Protein 2CPD (pdb70)

CATH classification: 3.30.70.330

Solvent-accessible surface area: 7577 Å² total; per-residue (Å²): 134,112,125,75,104,110,63,121,151,140,74,180,84,68,76,47,15,0,55,0,143,57,10,86,135,106,8,64,93,129,64,1,76,102,38,1,44,113,69,98,111,78,4,18,105,146,17,134,48,43,186,71,81,0,68,0,65,4,62,82,131,132,31,0,41,84,0,30,105,48,5,80,65,102,100,32,69,61,6,86,6,81,3,68,73,24,187,77,150,122,184,142,113,117,61,118,122,117,110

Organism: Homo sapiens (NCBI:txid9606)

Secondary structure (DSSP, 8-state):
---------S-SS---EEEEES--TT--HHHHHHHHHTTSTT-EEEEEE-SSEEEEEESSHHHHHHHHHHHSSEEETTEEEEEE------------S--

Foldseek 3Di:
DPPDDDDDDDDPDFFAKKKKFQADPVDDPCNVVVLLCVVDPQFWPDWADDPGMIMTGGDGRVSSVVSQNVCAQPAPPNTGMHIDTDDDDDDPDDDDDDD

Sequence (99 aa):
GSSGSSGDEDTMSSVKILYVRNLMLSTSEEMIEKEFNNIKPGAVERVKKIRDYAFVHFSNREDAVEAMKALNGKVLDGSPIEVTLAKPVDKDSSGPSSGGSSGSSGDEDTMSSVKILYVRNLMLSTSEEMIEKEFNNIKPGAVERVKKIRDYAFVHFSNREDAVEAMKALNGKVLDGSPIEVTLAKPVDKDSSGPSSGGSSGSSGDEDTMSSVKILYVRNLMLSTSEEMIEKEFNNIKPGAVERVKKIRDYAFVHFSNREDAVEAMKALNGKVLDGSPIEVTLAKPVDKDSSGPSSGGSSGSSGDEDTMSSVKILYVRNLMLSTSEEMIEKEFNNIKPGAVERVKKIRDYAFVHFSNREDAVEAMKALNGKVLDGSPIEVTLAKPVDKDSSGPSSGGSSGSSGDEDTMSSVKILYVRNLMLSTSEEMIEKEFNNIKPGAVERVKKIRDYAFVHFSNREDAVEAMKALNGKVLDGSPIEVTLAKPVDKDSSGPSSGGSSGSSGDEDTMSSVKILYVRNLMLSTSEEMIEKEFNNIKPGAVERVKKIRDYAFVHFSNREDAVEAMKALNGKVLDGSPIEVTLAKPVDKDSSGPSSGGSSGSSGDEDTMSSVKILYVRNLMLSTSEEMIEKEFNNIKPGAVERVKKIRDYAFVHFSNREDAVEAMKALNGKVLDGSPIEVTLAKPVDKDSSGPSSGGSSGSSGDEDTMSSVKILYVRNLMLSTSEEMIEKEFNNIKPGAVERVKKIRDYAFVHFSNREDAVEAMKALNGKVLDGSPIEVTLAKPVDKDSSGPSSGGSSGSSGDEDTMSSVKILYVRNLMLSTSEEMIEKEFNNIKPGAVERVKKIRDYAFVHFSNREDAVEAMKALNGKVLDGSPIEVTLAKPVDKDSSGPSSGGSSGSSGDEDTMSSVKILYVRNLMLSTSEEMIEKEFNNIKPGAVERVKKIRDYAFVHFSNREDAVEAMKALNGKVLDGSPIEVTLAKPVDKDSSGPSSGGSSGSSGDEDTMSSVKILYVRNLMLSTSEEMIEKEFNNIKPGAVERVKKIRDYAFVHFSNREDAVEAMKALNGKVLDGSPIEVTLAKPVDKDSSGPSSGGSSGSSGDEDTMSSVKILYVRNLMLSTSEEMIEKEFNNIKPGAVERVKKIRDYAFVHFSNREDAVEAMKALNGKVLDGSPIEVTLAKPVDKDSSGPSSGGSSGSSGDEDTMSSVKILYVRNLMLSTSEEMIEKEFNNIKPGAVERVKKIRDYAFVHFSNREDAVEAMKALNGKVLDGSPIEVTLAKPVDKDSSGPSSGGSSGSSGDEDTMSSVKILYVRNLMLSTSEEMIEKEFNNIKPGAVERVKKIRDYAFVHFSNREDAVEAMKALNGKVLDGSPIEVTLAKPVDKDSSGPSSGGSSGSSGDEDTMSSVKILYVRNLMLSTSEEMIEKEFNNIKPGAVERVKKIRDYAFVHFSNREDAVEAMKALNGKVLDGSPIEVTLAKPVDKDSSGPSSGGSSGSSGDEDTMSSVKILYVRNLMLSTSEEMIEKEFNNIKPGAVERVKKIRDYAFVHFSNREDAVEAMKALNGKVLDGSPIEVTLAKPVDKDSSGPSSGGSSGSSGDEDTMSSVKILYVRNLMLSTSEEMIEKEFNNIKPGAVERVKKIRDYAFVHFSNREDAVEAMKALNGKVLDGSPIEVTLAKPVDKDSSGPSSGGSSGSSGDEDTMSSVKILYVRNLMLSTSEEMIEKEFNNIKPGAVERVKKIRDYAFVHFSNREDAVEAMKALNGKVLDGSPIEVTLAKPVDKDSSGPSSGGSSGSSGDEDTMSSVKILYVRNLMLSTSEEMIEKEFNNIKPGAVERVKKIRDYAFVHFSNREDAVEAMKALNGKVLDGSPIEVTLAKPVDKDSSGPSSGGSSGSSGDEDTMSSVKILYVRNLMLSTSEEMIEKEFNNIKPGAVERVKKIRDYAFVHFSNREDAVEAMKALNGKVLDGSPIEVTLAKPVDKDSSGPSSG

GO terms:
  GO:0140767 enzyme-substrate adaptor activity (F, IDA)
  GO:0005634 nucleus (C, IDA)
  GO:0030895 apolipoprotein B mRNA editing enzyme complex (C, IDA)
  GO:0016554 cytidine to uridine editing (P, IDA)
  GO:0005515 protein binding (F, IPI)
  GO:0005654 nucleoplasm (C, TAS)
  GO:0005654 nucleoplasm (C, IDA)
  GO:0016556 mRNA modification (P, IDA)
  GO:2000623 negative regulation of nuclear-transcribed mRNA catabolic process, nonsense-mediated decay (P, IDA)
  GO:0005737 cytoplasm (C, IDA)
  GO:0003727 single-stranded RNA binding (F, IDA)
  GO:0050821 protein stabilization (P, IDA)

Structure (mmCIF, N/CA/C/O backbone):
data_2CPD
#
_entry.id   2CPD
#
loop_
_atom_site.group_PDB
_atom_site.id
_atom_site.type_symbol
_atom_site.label_atom_id
_atom_site.label_alt_id
_atom_site.label_comp_id
_atom_site.label_asym_id
_atom_site.label_entity_id
_atom_site.label_seq_id
_atom_site.pdbx_PDB_ins_code
_atom_site.Cartn_x
_atom_site.Cartn_y
_atom_site.Cartn_z
_atom_site.occupancy
_atom_site.B_iso_or_equiv
_atom_site.auth_seq_id
_atom_site.auth_comp_id
_atom_site.auth_asym_id
_atom_site.auth_atom_id
_atom_site.pdbx_PDB_model_num
ATOM 1 N N . GLY A 1 1 ? -18.945 4.333 30.089 1.00 0.00 216 GLY A N 1
ATOM 2 C CA . GLY A 1 1 ? -18.203 4.334 28.841 1.00 0.00 216 GLY A CA 1
ATOM 3 C C . GLY A 1 1 ? -18.988 4.951 27.701 1.00 0.00 216 GLY A C 1
ATOM 4 O O . GLY A 1 1 ? -20.176 5.242 27.841 1.00 0.00 216 GLY A O 1
ATOM 8 N N . SER A 1 2 ? -18.322 5.153 26.568 1.00 0.00 217 SER A N 1
ATOM 9 C CA . SER A 1 2 ? -18.964 5.745 25.400 1.00 0.00 217 SER A CA 1
ATOM 10 C C . SER A 1 2 ? -19.862 4.729 24.700 1.00 0.00 217 SER A C 1
ATOM 11 O O . SER A 1 2 ? -19.674 3.520 24.836 1.00 0.00 217 SER A O 1
ATOM 19 N N . SER A 1 3 ? -20.838 5.229 23.950 1.00 0.00 218 SER A N 1
ATOM 20 C CA . SER A 1 3 ? -21.768 4.367 23.231 1.00 0.00 218 SER A CA 1
ATOM 21 C C . SER A 1 3 ? -21.030 3.214 22.558 1.00 0.00 218 SER A C 1
ATOM 22 O O . SER A 1 3 ? -21.406 2.051 22.704 1.00 0.00 218 SER A O 1
ATOM 30 N N . GLY A 1 4 ? -19.976 3.545 21.818 1.00 0.00 219 GLY A N 1
ATOM 31 C CA . GLY A 1 4 ? -19.201 2.527 21.133 1.00 0.00 219 GLY A CA 1
ATOM 32 C C . GLY A 1 4 ? -19.405 2.557 19.631 1.00 0.00 219 GLY A C 1
ATOM 33 O O . GLY A 1 4 ? -18.557 3.058 18.893 1.00 0.00 219 GLY A O 1
ATOM 37 N N . SER A 1 5 ? -20.531 2.017 19.177 1.00 0.00 220 SER A N 1
ATOM 38 C CA . SER A 1 5 ? -20.841 1.978 17.753 1.00 0.00 220 SER A CA 1
ATOM 39 C C . SER A 1 5 ? -22.173 2.666 17.468 1.00 0.00 220 SER A C 1
ATOM 40 O O . SER A 1 5 ? -23.164 2.437 18.162 1.00 0.00 220 SER A O 1
ATOM 48 N N . SER A 1 6 ? -22.188 3.510 16.442 1.00 0.00 221 SER A N 1
ATOM 49 C CA . SER A 1 6 ? -23.396 4.235 16.066 1.00 0.00 221 SER A CA 1
ATOM 50 C C . SER A 1 6 ? -24.243 3.415 15.098 1.00 0.00 221 SER A C 1
ATOM 51 O O . SER A 1 6 ? -25.472 3.471 15.129 1.00 0.00 221 SER A O 1
ATOM 59 N N . GLY A 1 7 ? -23.576 2.652 14.238 1.00 0.00 222 GLY A N 1
ATOM 60 C CA . GLY A 1 7 ? -24.282 1.830 13.272 1.00 0.00 222 GLY A CA 1
ATOM 61 C C . GLY A 1 7 ? -24.550 2.563 11.973 1.00 0.00 222 GLY A C 1
ATOM 62 O O . GLY A 1 7 ? -25.604 3.177 11.804 1.00 0.00 222 GLY A O 1
ATOM 66 N N . ASP A 1 8 ? -23.593 2.502 11.053 1.00 0.00 223 ASP A N 1
ATOM 67 C CA . ASP A 1 8 ? -23.731 3.166 9.762 1.00 0.00 223 ASP A CA 1
ATOM 68 C C . ASP A 1 8 ? -22.551 2.836 8.852 1.00 0.00 223 ASP A C 1
ATOM 69 O O . ASP A 1 8 ? -21.592 2.190 9.275 1.00 0.00 223 ASP A O 1
ATOM 78 N N . GLU A 1 9 ? -22.631 3.282 7.603 1.00 0.00 224 GLU A N 1
ATOM 79 C CA . GLU A 1 9 ? -21.570 3.031 6.634 1.00 0.00 224 GLU A CA 1
ATOM 80 C C . GLU A 1 9 ? -21.156 4.322 5.934 1.00 0.00 224 GLU A C 1
ATOM 81 O O . GLU A 1 9 ? -21.895 4.858 5.109 1.00 0.00 224 GLU A O 1
ATOM 93 N N . ASP A 1 10 ? -19.969 4.816 6.271 1.00 0.00 225 ASP A N 1
ATOM 94 C CA . ASP A 1 10 ? -19.455 6.044 5.675 1.00 0.00 225 ASP A CA 1
ATOM 95 C C . ASP A 1 10 ? -18.954 5.791 4.257 1.00 0.00 225 ASP A C 1
ATOM 96 O O . ASP A 1 10 ? -19.314 6.507 3.322 1.00 0.00 225 ASP A O 1
ATOM 105 N N . THR A 1 11 ? -18.118 4.769 4.103 1.00 0.00 226 THR A N 1
ATOM 106 C CA . THR A 1 11 ? -17.565 4.423 2.800 1.00 0.00 226 THR A CA 1
ATOM 107 C C . THR A 1 11 ? -17.867 2.972 2.442 1.00 0.00 226 THR A C 1
ATOM 108 O O . THR A 1 11 ? -17.242 2.051 2.967 1.00 0.00 226 THR A O 1
ATOM 119 N N . MET A 1 12 ? -18.827 2.777 1.544 1.00 0.00 227 MET A N 1
ATOM 120 C CA . MET A 1 12 ? -19.210 1.437 1.115 1.00 0.00 227 MET A CA 1
ATOM 121 C C . MET A 1 12 ? -18.069 0.761 0.360 1.00 0.00 227 MET A C 1
ATOM 122 O O . MET A 1 12 ? -17.889 -0.453 0.445 1.00 0.00 227 MET A O 1
ATOM 136 N N . SER A 1 13 ? -17.302 1.556 -0.379 1.00 0.00 228 SER A N 1
ATOM 137 C CA . SER A 1 13 ? -16.181 1.034 -1.152 1.00 0.00 228 SER A CA 1
ATOM 138 C C . SER A 1 13 ? -14.852 1.456 -0.535 1.00 0.00 228 SER A C 1
ATOM 139 O O . SER A 1 13 ? -14.261 2.460 -0.932 1.00 0.00 228 SER A O 1
ATOM 147 N N . SER A 1 14 ? -14.387 0.681 0.440 1.00 0.00 229 SER A N 1
ATOM 148 C CA . SER A 1 14 ? -13.129 0.975 1.116 1.00 0.00 229 SER A CA 1
ATOM 149 C C . SER A 1 14 ? -11.972 0.226 0.461 1.00 0.00 229 SER A C 1
ATOM 150 O O . SER A 1 14 ? -11.874 -0.997 0.560 1.00 0.00 229 SER A O 1
ATOM 158 N N . VAL A 1 15 ? -11.097 0.970 -0.208 1.00 0.00 230 VAL A N 1
ATOM 159 C CA . VAL A 1 15 ? -9.945 0.378 -0.879 1.00 0.00 230 VAL A CA 1
ATOM 160 C C . VAL A 1 15 ? -8.642 0.981 -0.368 1.00 0.00 230 VAL A C 1
ATOM 161 O O . VAL A 1 15 ? -8.511 2.200 -0.254 1.00 0.00 230 VAL A O 1
ATOM 174 N N . LYS A 1 16 ? -7.678 0.119 -0.061 1.00 0.00 231 LYS A N 1
ATOM 175 C CA . LYS A 1 16 ? -6.382 0.566 0.437 1.00 0.00 231 LYS A CA 1
ATOM 176 C C . LYS A 1 16 ? -5.245 -0.094 -0.338 1.00 0.00 231 LYS A C 1
ATOM 177 O O . LYS A 1 16 ? -5.086 -1.315 -0.305 1.00 0.00 231 LYS A O 1
ATOM 196 N N . ILE A 1 17 ? -4.458 0.720 -1.032 1.00 0.00 232 ILE A N 1
ATOM 197 C CA . ILE A 1 17 ? -3.335 0.215 -1.811 1.00 0.00 232 ILE A CA 1
ATOM 198 C C . ILE A 1 17 ? -2.192 1.224 -1.847 1.00 0.00 232 ILE A C 1
ATOM 199 O O . ILE A 1 17 ? -2.418 2.434 -1.868 1.00 0.00 232 ILE A O 1
ATOM 215 N N . LEU A 1 18 ? -0.963 0.718 -1.854 1.00 0.00 233 LEU A N 1
ATOM 216 C CA . LEU A 1 18 ? 0.217 1.574 -1.889 1.00 0.00 233 LEU A CA 1
ATOM 217 C C . LEU A 1 18 ? 1.217 1.082 -2.931 1.00 0.00 233 LEU A C 1
ATOM 218 O O . LEU A 1 18 ? 1.853 0.043 -2.752 1.00 0.00 233 LEU A O 1
ATOM 234 N N . TYR A 1 19 ? 1.350 1.835 -4.017 1.00 0.00 234 TYR A N 1
ATOM 235 C CA . TYR A 1 19 ? 2.273 1.475 -5.087 1.00 0.00 234 TYR A CA 1
ATOM 236 C C . TYR A 1 19 ? 3.639 2.117 -4.868 1.00 0.00 234 TYR A C 1
ATOM 237 O O . TYR A 1 19 ? 3.738 3.308 -4.572 1.00 0.00 234 TYR A O 1
ATOM 255 N N . VAL A 1 20 ? 4.692 1.320 -5.018 1.00 0.00 235 VAL A N 1
ATOM 256 C CA . VAL A 1 20 ? 6.053 1.809 -4.838 1.00 0.00 235 VAL A CA 1
ATOM 257 C C . VAL A 1 20 ? 6.831 1.763 -6.149 1.00 0.00 235 VAL A C 1
ATOM 258 O O . VAL A 1 20 ? 6.744 0.792 -6.900 1.00 0.00 235 VAL A O 1
ATOM 271 N N . ARG A 1 21 ? 7.590 2.820 -6.417 1.00 0.00 236 ARG A N 1
ATOM 272 C CA . ARG A 1 21 ? 8.383 2.902 -7.638 1.00 0.00 236 ARG A CA 1
ATOM 273 C C . ARG A 1 21 ? 9.828 3.279 -7.324 1.00 0.00 236 ARG A C 1
ATOM 274 O O . ARG A 1 21 ? 10.112 3.881 -6.290 1.00 0.00 236 ARG A O 1
ATOM 295 N N . ASN A 1 22 ? 10.737 2.919 -8.225 1.00 0.00 237 ASN A N 1
ATOM 296 C CA . ASN A 1 22 ? 12.153 3.219 -8.043 1.00 0.00 237 ASN A CA 1
ATOM 297 C C . ASN A 1 22 ? 12.768 2.313 -6.981 1.00 0.00 237 ASN A C 1
ATOM 298 O O . ASN A 1 22 ? 13.522 2.771 -6.120 1.00 0.00 237 ASN A O 1
ATOM 309 N N . LEU A 1 23 ? 12.443 1.027 -7.047 1.00 0.00 238 LEU A N 1
ATOM 310 C CA . LEU A 1 23 ? 12.965 0.056 -6.091 1.00 0.00 238 LEU A CA 1
ATOM 311 C C . LEU A 1 23 ? 14.227 -0.611 -6.626 1.00 0.00 238 LEU A C 1
ATOM 312 O O . LEU A 1 23 ? 14.262 -1.071 -7.767 1.00 0.00 238 LEU A O 1
ATOM 328 N N . MET A 1 24 ? 15.262 -0.662 -5.794 1.00 0.00 239 MET A N 1
ATOM 329 C CA . MET A 1 24 ? 16.526 -1.276 -6.183 1.00 0.00 239 MET A CA 1
ATOM 330 C C . MET A 1 24 ? 16.364 -2.781 -6.371 1.00 0.00 239 MET A C 1
ATOM 331 O O . MET A 1 24 ? 15.933 -3.488 -5.459 1.00 0.00 239 MET A O 1
ATOM 345 N N . LEU A 1 25 ? 16.710 -3.265 -7.559 1.00 0.00 240 LEU A N 1
ATOM 346 C CA . LEU A 1 25 ? 16.602 -4.687 -7.866 1.00 0.00 240 LEU A CA 1
ATOM 347 C C . LEU A 1 25 ? 17.221 -5.533 -6.757 1.00 0.00 240 LEU A C 1
ATOM 348 O O . LEU A 1 25 ? 16.771 -6.646 -6.487 1.00 0.00 240 LEU A O 1
ATOM 364 N N . SER A 1 26 ? 18.255 -4.995 -6.117 1.00 0.00 241 SER A N 1
ATOM 365 C CA . SER A 1 26 ? 18.936 -5.700 -5.038 1.00 0.00 241 SER A CA 1
ATOM 366 C C . SER A 1 26 ? 18.020 -5.859 -3.829 1.00 0.00 241 SER A C 1
ATOM 367 O O . SER A 1 26 ? 18.063 -6.872 -3.130 1.00 0.00 241 SER A O 1
ATOM 375 N N . THR A 1 27 ? 17.190 -4.848 -3.586 1.00 0.00 242 THR A N 1
ATOM 376 C CA . THR A 1 27 ? 16.264 -4.873 -2.461 1.00 0.00 242 THR A CA 1
ATOM 377 C C . THR A 1 27 ? 15.311 -6.058 -2.560 1.00 0.00 242 THR A C 1
ATOM 378 O O . THR A 1 27 ? 14.858 -6.414 -3.648 1.00 0.00 242 THR A O 1
ATOM 389 N N . SER A 1 28 ? 15.009 -6.665 -1.417 1.00 0.00 243 SER A N 1
ATOM 390 C CA . SER A 1 28 ? 14.110 -7.813 -1.375 1.00 0.00 243 SER A CA 1
ATOM 391 C C . SER A 1 28 ? 12.792 -7.447 -0.701 1.00 0.00 243 SER A C 1
ATOM 392 O O . SER A 1 28 ? 12.682 -6.405 -0.056 1.00 0.00 243 SER A O 1
ATOM 400 N N . GLU A 1 29 ? 11.795 -8.313 -0.855 1.00 0.00 244 GLU A N 1
ATOM 401 C CA . GLU A 1 29 ? 10.483 -8.080 -0.262 1.00 0.00 244 GLU A CA 1
ATOM 402 C C . GLU A 1 29 ? 10.606 -7.782 1.229 1.00 0.00 244 GLU A C 1
ATOM 403 O O . GLU A 1 29 ? 10.079 -6.783 1.718 1.00 0.00 244 GLU A O 1
ATOM 415 N N . GLU A 1 30 ? 11.305 -8.656 1.946 1.00 0.00 245 GLU A N 1
ATOM 416 C CA . GLU A 1 30 ? 11.496 -8.487 3.382 1.00 0.00 245 GLU A CA 1
ATOM 417 C C . GLU A 1 30 ? 11.781 -7.028 3.725 1.00 0.00 245 GLU A C 1
ATOM 418 O O . GLU A 1 30 ? 11.239 -6.488 4.689 1.00 0.00 245 GLU A O 1
ATOM 430 N N . MET A 1 31 ? 12.636 -6.395 2.928 1.00 0.00 246 MET A N 1
ATOM 431 C CA . MET A 1 31 ? 12.993 -4.998 3.147 1.00 0.00 246 MET A CA 1
ATOM 432 C C . MET A 1 31 ? 11.777 -4.093 2.975 1.00 0.00 246 MET A C 1
ATOM 433 O O . MET A 1 31 ? 11.627 -3.099 3.686 1.00 0.00 246 MET A O 1
ATOM 447 N N . ILE A 1 32 ? 10.914 -4.443 2.028 1.00 0.00 247 ILE A N 1
ATOM 448 C CA . ILE A 1 32 ? 9.712 -3.662 1.764 1.00 0.00 247 ILE A CA 1
ATOM 449 C C . ILE A 1 32 ? 8.662 -3.887 2.846 1.00 0.00 247 ILE A C 1
ATOM 450 O O . ILE A 1 32 ? 7.965 -2.958 3.251 1.00 0.00 247 ILE A O 1
ATOM 466 N N . GLU A 1 33 ? 8.556 -5.128 3.312 1.00 0.00 248 GLU A N 1
ATOM 467 C CA . GLU A 1 33 ? 7.591 -5.475 4.349 1.00 0.00 248 GLU A CA 1
ATOM 468 C C . GLU A 1 33 ? 8.006 -4.889 5.695 1.00 0.00 248 GLU A C 1
ATOM 469 O O . GLU A 1 33 ? 7.181 -4.342 6.428 1.00 0.00 248 GLU A O 1
ATOM 481 N N . LYS A 1 34 ? 9.290 -5.008 6.016 1.00 0.00 249 LYS A N 1
ATOM 482 C CA . LYS A 1 34 ? 9.816 -4.491 7.273 1.00 0.00 249 LYS A CA 1
ATOM 483 C C . LYS A 1 34 ? 9.685 -2.972 7.334 1.00 0.00 249 LYS A C 1
ATOM 484 O O . LYS A 1 34 ? 9.218 -2.421 8.330 1.00 0.00 249 LYS A O 1
ATOM 503 N N . GLU A 1 35 ? 10.099 -2.304 6.262 1.00 0.00 250 GLU A N 1
ATOM 504 C CA . GLU A 1 35 ? 10.027 -0.849 6.196 1.00 0.00 250 GLU A CA 1
ATOM 505 C C . GLU A 1 35 ? 8.591 -0.366 6.382 1.00 0.00 250 GLU A C 1
ATOM 506 O O . GLU A 1 35 ? 8.330 0.557 7.153 1.00 0.00 250 GLU A O 1
ATOM 518 N N . PHE A 1 36 ? 7.664 -0.998 5.669 1.00 0.00 251 PHE A N 1
ATOM 519 C CA . PHE A 1 36 ? 6.255 -0.633 5.754 1.00 0.00 251 PHE A CA 1
ATOM 520 C C . PHE A 1 36 ? 5.654 -1.085 7.082 1.00 0.00 251 PHE A C 1
ATOM 521 O O . PHE A 1 36 ? 4.781 -0.422 7.639 1.00 0.00 251 PHE A O 1
ATOM 538 N N . ASN A 1 37 ? 6.130 -2.221 7.583 1.00 0.00 252 ASN A N 1
ATOM 539 C CA . ASN A 1 37 ? 5.640 -2.764 8.844 1.00 0.00 252 ASN A CA 1
ATOM 540 C C . ASN A 1 37 ? 6.073 -1.890 10.017 1.00 0.00 252 ASN A C 1
ATOM 541 O O . ASN A 1 37 ? 5.362 -1.776 11.015 1.00 0.00 252 ASN A O 1
ATOM 552 N N . ASN A 1 38 ? 7.244 -1.274 9.889 1.00 0.00 253 ASN A N 1
ATOM 553 C CA . ASN A 1 38 ? 7.772 -0.410 10.938 1.00 0.00 253 ASN A CA 1
ATOM 554 C C . ASN A 1 38 ? 6.702 0.557 11.436 1.00 0.00 253 ASN A C 1
ATOM 555 O O . ASN A 1 38 ? 6.712 0.964 12.598 1.00 0.00 253 ASN A O 1
ATOM 566 N N . ILE A 1 39 ? 5.782 0.920 10.549 1.00 0.00 254 ILE A N 1
ATOM 567 C CA . ILE A 1 39 ? 4.705 1.838 10.899 1.00 0.00 254 ILE A CA 1
ATOM 568 C C . ILE A 1 39 ? 3.735 1.197 11.886 1.00 0.00 254 ILE A C 1
ATOM 569 O O . ILE A 1 39 ? 3.451 1.755 12.946 1.00 0.00 254 ILE A O 1
ATOM 585 N N . LYS A 1 40 ? 3.231 0.020 11.531 1.00 0.00 255 LYS A N 1
ATOM 586 C CA . LYS A 1 40 ? 2.295 -0.701 12.385 1.00 0.00 255 LYS A CA 1
ATOM 587 C C . LYS A 1 40 ? 2.532 -2.205 12.305 1.00 0.00 255 LYS A C 1
ATOM 588 O O . LYS A 1 40 ? 2.748 -2.767 11.231 1.00 0.00 255 LYS A O 1
ATOM 607 N N . PRO A 1 41 ? 2.491 -2.875 13.467 1.00 0.00 256 PRO A N 1
ATOM 608 C CA . PRO A 1 41 ? 2.697 -4.323 13.553 1.00 0.00 256 PRO A CA 1
ATOM 609 C C . PRO A 1 41 ? 1.542 -5.111 12.945 1.00 0.00 256 PRO A C 1
ATOM 610 O O . PRO A 1 41 ? 0.383 -4.913 13.309 1.00 0.00 256 PRO A O 1
ATOM 621 N N . GLY A 1 42 ? 1.865 -6.006 12.017 1.00 0.00 257 GLY A N 1
ATOM 622 C CA . GLY A 1 42 ? 0.843 -6.810 11.373 1.00 0.00 257 GLY A CA 1
ATOM 623 C C . GLY A 1 42 ? -0.169 -5.969 10.622 1.00 0.00 257 GLY A C 1
ATOM 624 O O . GLY A 1 42 ? -1.365 -6.258 10.643 1.00 0.00 257 GLY A O 1
ATOM 628 N N . ALA A 1 43 ? 0.310 -4.922 9.958 1.00 0.00 258 ALA A N 1
ATOM 629 C CA . ALA A 1 43 ? -0.562 -4.036 9.196 1.00 0.00 258 ALA A CA 1
ATOM 630 C C . ALA A 1 43 ? -0.497 -4.350 7.705 1.00 0.00 258 ALA A C 1
ATOM 631 O O . ALA A 1 43 ? -1.525 -4.422 7.031 1.00 0.00 258 ALA A O 1
ATOM 638 N N . VAL A 1 44 ? 0.717 -4.536 7.196 1.00 0.00 259 VAL A N 1
ATOM 639 C CA . VAL A 1 44 ? 0.915 -4.843 5.785 1.00 0.00 259 VAL A CA 1
ATOM 640 C C . VAL A 1 44 ? 0.254 -6.165 5.412 1.00 0.00 259 VAL A C 1
ATOM 641 O O . VAL A 1 44 ? 0.708 -7.234 5.820 1.00 0.00 259 VAL A O 1
ATOM 654 N N . GLU A 1 45 ? -0.821 -6.084 4.633 1.00 0.00 260 GLU A N 1
ATOM 655 C CA . GLU A 1 45 ? -1.544 -7.276 4.206 1.00 0.00 260 GLU A CA 1
ATOM 656 C C . GLU A 1 45 ? -0.645 -8.191 3.379 1.00 0.00 260 GLU A C 1
ATOM 657 O O . GLU A 1 45 ? -0.446 -9.357 3.722 1.00 0.00 260 GLU A O 1
ATOM 669 N N . ARG A 1 46 ? -0.106 -7.655 2.289 1.00 0.00 261 ARG A N 1
ATOM 670 C CA . ARG A 1 46 ? 0.770 -8.423 1.413 1.00 0.00 261 ARG A CA 1
ATOM 671 C C . ARG A 1 46 ? 1.739 -7.505 0.673 1.00 0.00 261 ARG A C 1
ATOM 672 O O . ARG A 1 46 ? 1.486 -6.310 0.523 1.00 0.00 261 ARG A O 1
ATOM 693 N N . VAL A 1 47 ? 2.849 -8.073 0.214 1.00 0.00 262 VAL A N 1
ATOM 694 C CA . VAL A 1 47 ? 3.856 -7.307 -0.511 1.00 0.00 262 VAL A CA 1
ATOM 695 C C . VAL A 1 47 ? 4.283 -8.028 -1.785 1.00 0.00 262 VAL A C 1
ATOM 696 O O . VAL A 1 47 ? 4.857 -9.116 -1.734 1.00 0.00 262 VAL A O 1
ATOM 709 N N . LYS A 1 48 ? 4.001 -7.413 -2.928 1.00 0.00 263 LYS A N 1
ATOM 710 C CA . LYS A 1 48 ? 4.357 -7.993 -4.218 1.00 0.00 263 LYS A CA 1
ATOM 711 C C . LYS A 1 48 ? 5.472 -7.195 -4.885 1.00 0.00 263 LYS A C 1
ATOM 712 O O . LYS A 1 48 ? 5.250 -6.087 -5.374 1.00 0.00 263 LYS A O 1
ATOM 731 N N . LYS A 1 49 ? 6.672 -7.764 -4.902 1.00 0.00 264 LYS A N 1
ATOM 732 C CA . LYS A 1 49 ? 7.823 -7.107 -5.512 1.00 0.00 264 LYS A CA 1
ATOM 733 C C . LYS A 1 49 ? 7.798 -7.265 -7.029 1.00 0.00 264 LYS A C 1
ATOM 734 O O . LYS A 1 49 ? 7.312 -8.269 -7.550 1.00 0.00 264 LYS A O 1
ATOM 753 N N . ILE A 1 50 ? 8.327 -6.268 -7.731 1.00 0.00 265 ILE A N 1
ATOM 754 C CA . ILE A 1 50 ? 8.368 -6.298 -9.187 1.00 0.00 265 ILE A CA 1
ATOM 755 C C . ILE A 1 50 ? 9.714 -5.808 -9.710 1.00 0.00 265 ILE A C 1
ATOM 756 O O . ILE A 1 50 ? 10.546 -5.316 -8.947 1.00 0.00 265 ILE A O 1
ATOM 772 N N . ARG A 1 51 ? 9.921 -5.944 -11.015 1.00 0.00 266 ARG A N 1
ATOM 773 C CA . ARG A 1 51 ? 11.166 -5.514 -11.640 1.00 0.00 266 ARG A CA 1
ATOM 774 C C . ARG A 1 51 ? 11.751 -4.306 -10.914 1.00 0.00 266 ARG A C 1
ATOM 775 O O . ARG A 1 51 ? 12.771 -4.413 -10.233 1.00 0.00 266 ARG A O 1
ATOM 796 N N . ASP A 1 52 ? 11.098 -3.159 -11.064 1.00 0.00 267 ASP A N 1
ATOM 797 C CA . ASP A 1 52 ? 11.552 -1.931 -10.422 1.00 0.00 267 ASP A CA 1
ATOM 798 C C . ASP A 1 52 ? 10.417 -1.274 -9.642 1.00 0.00 267 ASP A C 1
ATOM 799 O O . ASP A 1 52 ? 10.486 -0.092 -9.305 1.00 0.00 267 ASP A O 1
ATOM 808 N N . TYR A 1 53 ? 9.375 -2.047 -9.360 1.00 0.00 268 TYR A N 1
ATOM 809 C CA . TYR A 1 53 ? 8.223 -1.539 -8.624 1.00 0.00 268 TYR A CA 1
ATOM 810 C C . TYR A 1 53 ? 7.622 -2.625 -7.737 1.00 0.00 268 TYR A C 1
ATOM 811 O O . TYR A 1 53 ? 8.083 -3.766 -7.734 1.00 0.00 268 TYR A O 1
ATOM 829 N N . ALA A 1 54 ? 6.588 -2.260 -6.985 1.00 0.00 269 ALA A N 1
ATOM 830 C CA . ALA A 1 54 ? 5.921 -3.202 -6.095 1.00 0.00 269 ALA A CA 1
ATOM 831 C C . ALA A 1 54 ? 4.632 -2.610 -5.535 1.00 0.00 269 ALA A C 1
ATOM 832 O O . ALA A 1 54 ? 4.406 -1.402 -5.616 1.00 0.00 269 ALA A O 1
ATOM 839 N N . PHE A 1 55 ? 3.790 -3.467 -4.968 1.00 0.00 270 PHE A N 1
ATOM 840 C CA . PHE A 1 55 ? 2.523 -3.028 -4.395 1.00 0.00 270 PHE A CA 1
ATOM 841 C C . PHE A 1 55 ? 2.374 -3.522 -2.959 1.00 0.00 270 PHE A C 1
ATOM 842 O O . PHE A 1 55 ? 2.774 -4.639 -2.631 1.00 0.00 270 PHE A O 1
ATOM 859 N N . VAL A 1 56 ? 1.797 -2.681 -2.107 1.00 0.00 271 VAL A N 1
ATOM 860 C CA . VAL A 1 56 ? 1.594 -3.031 -0.706 1.00 0.00 271 VAL A CA 1
ATOM 861 C C . VAL A 1 56 ? 0.141 -2.829 -0.294 1.00 0.00 271 VAL A C 1
ATOM 862 O O . VAL A 1 56 ? -0.407 -1.735 -0.427 1.00 0.00 271 VAL A O 1
ATOM 875 N N . HIS A 1 57 ? -0.479 -3.892 0.209 1.00 0.00 272 HIS A N 1
ATOM 876 C CA . HIS A 1 57 ? -1.870 -3.831 0.643 1.00 0.00 272 HIS A CA 1
ATOM 877 C C . HIS A 1 57 ? -1.961 -3.680 2.159 1.00 0.00 272 HIS A C 1
ATOM 878 O O . HIS A 1 57 ? -1.028 -4.025 2.884 1.00 0.00 272 HIS A O 1
ATOM 892 N N . PHE A 1 58 ? -3.090 -3.162 2.631 1.00 0.00 273 PHE A N 1
ATOM 893 C CA . PHE A 1 58 ? -3.301 -2.964 4.060 1.00 0.00 273 PHE A CA 1
ATOM 894 C C . PHE A 1 58 ? -4.691 -3.438 4.475 1.00 0.00 273 PHE A C 1
ATOM 895 O O . PHE A 1 58 ? -5.528 -3.757 3.630 1.00 0.00 273 PHE A O 1
ATOM 912 N N . SER A 1 59 ? -4.929 -3.483 5.782 1.00 0.00 274 SER A N 1
ATOM 913 C CA . SER A 1 59 ? -6.215 -3.922 6.310 1.00 0.00 274 SER A CA 1
ATOM 914 C C . SER A 1 59 ? -7.214 -2.770 6.335 1.00 0.00 274 SER A C 1
ATOM 915 O O . SER A 1 59 ? -8.411 -2.967 6.129 1.00 0.00 274 SER A O 1
ATOM 923 N N . ASN A 1 60 ? -6.713 -1.565 6.589 1.00 0.00 275 ASN A N 1
ATOM 924 C CA . ASN A 1 60 ? -7.562 -0.380 6.641 1.00 0.00 275 ASN A CA 1
ATOM 925 C C . ASN A 1 60 ? -6.886 0.803 5.956 1.00 0.00 275 ASN A C 1
ATOM 926 O O . ASN A 1 60 ? -5.666 0.960 6.024 1.00 0.00 275 ASN A O 1
ATOM 937 N N . ARG A 1 61 ? -7.686 1.635 5.297 1.00 0.00 276 ARG A N 1
ATOM 938 C CA . ARG A 1 61 ? -7.166 2.804 4.598 1.00 0.00 276 ARG A CA 1
ATOM 939 C C . ARG A 1 61 ? -6.349 3.682 5.542 1.00 0.00 276 ARG A C 1
ATOM 940 O O . ARG A 1 61 ? -5.283 4.177 5.177 1.00 0.00 276 ARG A O 1
ATOM 961 N N . GLU A 1 62 ? -6.857 3.869 6.756 1.00 0.00 277 GLU A N 1
ATOM 962 C CA . GLU A 1 62 ? -6.174 4.688 7.751 1.00 0.00 277 GLU A CA 1
ATOM 963 C C . GLU A 1 62 ? -4.691 4.335 7.822 1.00 0.00 277 GLU A C 1
ATOM 964 O O . GLU A 1 62 ? -3.828 5.201 7.673 1.00 0.00 277 GLU A O 1
ATOM 976 N N . ASP A 1 63 ? -4.404 3.059 8.051 1.00 0.00 278 ASP A N 1
ATOM 977 C CA . ASP A 1 63 ? -3.026 2.590 8.141 1.00 0.00 278 ASP A CA 1
ATOM 978 C C . ASP A 1 63 ? -2.275 2.854 6.840 1.00 0.00 278 ASP A C 1
ATOM 979 O O . ASP A 1 63 ? -1.188 3.431 6.845 1.00 0.00 278 ASP A O 1
ATOM 988 N N . ALA A 1 64 ? -2.863 2.428 5.727 1.00 0.00 279 ALA A N 1
ATOM 989 C CA . ALA A 1 64 ? -2.250 2.620 4.418 1.00 0.00 279 ALA A CA 1
ATOM 990 C C . ALA A 1 64 ? -1.843 4.075 4.210 1.00 0.00 279 ALA A C 1
ATOM 991 O O . ALA A 1 64 ? -0.761 4.360 3.695 1.00 0.00 279 ALA A O 1
ATOM 998 N N . VAL A 1 65 ? -2.716 4.992 4.614 1.00 0.00 280 VAL A N 1
ATOM 999 C CA . VAL A 1 65 ? -2.446 6.418 4.472 1.00 0.00 280 VAL A CA 1
ATOM 1000 C C . VAL A 1 65 ? -1.210 6.825 5.266 1.00 0.00 280 VAL A C 1
ATOM 1001 O O . VAL A 1 65 ? -0.325 7.505 4.748 1.00 0.00 280 VAL A O 1
ATOM 1014 N N . GLU A 1 66 ? -1.157 6.404 6.525 1.00 0.00 281 GLU A N 1
ATOM 1015 C CA . GLU A 1 66 ? -0.028 6.726 7.391 1.00 0.00 281 GLU A CA 1
ATOM 1016 C C . GLU A 1 66 ? 1.279 6.215 6.792 1.00 0.00 281 GLU A C 1
ATOM 1017 O O . GLU A 1 66 ? 2.225 6.978 6.597 1.00 0.00 281 GLU A O 1
ATOM 1029 N N . ALA A 1 67 ? 1.324 4.918 6.505 1.00 0.00 282 ALA A N 1
ATOM 1030 C CA . ALA A 1 67 ? 2.514 4.304 5.928 1.00 0.00 282 ALA A CA 1
ATOM 1031 C C . ALA A 1 67 ? 2.882 4.961 4.602 1.00 0.00 282 ALA A C 1
ATOM 1032 O O . ALA A 1 67 ? 4.046 4.962 4.201 1.00 0.00 282 ALA A O 1
ATOM 1039 N N . MET A 1 68 ? 1.883 5.519 3.925 1.00 0.00 283 MET A N 1
ATOM 1040 C CA . MET A 1 68 ? 2.103 6.179 2.644 1.00 0.00 283 MET A CA 1
ATOM 1041 C C . MET A 1 68 ? 2.972 7.421 2.815 1.00 0.00 283 MET A C 1
ATOM 1042 O O . MET A 1 68 ? 4.055 7.518 2.236 1.00 0.00 283 MET A O 1
ATOM 1056 N N . LYS A 1 69 ? 2.491 8.369 3.612 1.00 0.00 284 LYS A N 1
ATOM 1057 C CA . LYS A 1 69 ? 3.224 9.605 3.860 1.00 0.00 284 LYS A CA 1
ATOM 1058 C C . LYS A 1 69 ? 4.525 9.326 4.607 1.00 0.00 284 LYS A C 1
ATOM 1059 O O . LYS A 1 69 ? 5.604 9.705 4.154 1.00 0.00 284 LYS A O 1
ATOM 1078 N N . ALA A 1 70 ? 4.413 8.660 5.751 1.00 0.00 285 ALA A N 1
ATOM 1079 C CA . ALA A 1 70 ? 5.580 8.327 6.558 1.00 0.00 285 ALA A CA 1
ATOM 1080 C C . ALA A 1 70 ? 6.777 7.985 5.677 1.00 0.00 285 ALA A C 1
ATOM 1081 O O . ALA A 1 70 ? 7.882 8.485 5.893 1.00 0.00 285 ALA A O 1
ATOM 1088 N N . LEU A 1 71 ? 6.551 7.131 4.686 1.00 0.00 286 LEU A N 1
ATOM 1089 C CA . LEU A 1 71 ? 7.612 6.721 3.772 1.00 0.00 286 LEU A CA 1
ATOM 1090 C C . LEU A 1 71 ? 7.775 7.730 2.640 1.00 0.00 286 LEU A C 1
ATOM 1091 O O . LEU A 1 71 ? 8.892 8.040 2.228 1.00 0.00 286 LEU A O 1
ATOM 1107 N N . ASN A 1 72 ? 6.653 8.240 2.143 1.00 0.00 287 ASN A N 1
ATOM 1108 C CA . ASN A 1 72 ? 6.672 9.216 1.059 1.00 0.00 287 ASN A CA 1
ATOM 1109 C C . ASN A 1 72 ? 7.850 10.173 1.210 1.00 0.00 287 ASN A C 1
ATOM 1110 O O . ASN A 1 72 ? 7.830 11.071 2.050 1.00 0.00 287 ASN A O 1
ATOM 1121 N N . GLY A 1 73 ? 8.876 9.975 0.387 1.00 0.00 288 GLY A N 1
ATOM 1122 C CA . GLY A 1 73 ? 10.048 10.829 0.445 1.00 0.00 288 GLY A CA 1
ATOM 1123 C C . GLY A 1 73 ? 11.184 10.202 1.230 1.00 0.00 288 GLY A C 1
ATOM 1124 O O . GLY A 1 73 ? 11.894 10.890 1.964 1.00 0.00 288 GLY A O 1
ATOM 1128 N N . LYS A 1 74 ? 11.355 8.894 1.078 1.00 0.00 289 LYS A N 1
ATOM 1129 C CA . LYS A 1 74 ? 12.411 8.173 1.779 1.00 0.00 289 LYS A CA 1
ATOM 1130 C C . LYS A 1 74 ? 13.440 7.624 0.796 1.00 0.00 289 LYS A C 1
ATOM 1131 O O . LYS A 1 74 ? 13.155 7.465 -0.392 1.00 0.00 289 LYS A O 1
ATOM 1150 N N . VAL A 1 75 ? 14.636 7.335 1.298 1.00 0.00 290 VAL A N 1
ATOM 1151 C CA . VAL A 1 75 ? 15.706 6.801 0.464 1.00 0.00 290 VAL A CA 1
ATOM 1152 C C . VAL A 1 75 ? 16.185 5.450 0.983 1.00 0.00 290 VAL A C 1
ATOM 1153 O O . VAL A 1 75 ? 17.003 5.379 1.901 1.00 0.00 290 VAL A O 1
ATOM 1166 N N . LEU A 1 76 ? 15.671 4.378 0.390 1.00 0.00 291 LEU A N 1
ATOM 1167 C CA . LEU A 1 76 ? 16.046 3.027 0.791 1.00 0.00 291 LEU A CA 1
ATOM 1168 C C . LEU A 1 76 ? 17.203 2.508 -0.057 1.00 0.00 291 LEU A C 1
ATOM 1169 O O . LEU A 1 76 ? 17.382 2.925 -1.202 1.00 0.00 291 LEU A O 1
ATOM 1185 N N . ASP A 1 77 ? 17.983 1.595 0.510 1.00 0.00 292 ASP A N 1
ATOM 1186 C CA . ASP A 1 77 ? 19.121 1.016 -0.195 1.00 0.00 292 ASP A CA 1
ATOM 1187 C C . ASP A 1 77 ? 19.823 2.068 -1.048 1.00 0.00 292 ASP A C 1
ATOM 1188 O O . ASP A 1 77 ? 20.420 1.750 -2.076 1.00 0.00 292 ASP A O 1
ATOM 1197 N N . GLY A 1 78 ? 19.747 3.322 -0.614 1.00 0.00 293 GLY A N 1
ATOM 1198 C CA . GLY A 1 78 ? 20.379 4.401 -1.351 1.00 0.00 293 GLY A CA 1
ATOM 1199 C C . GLY A 1 78 ? 19.627 4.756 -2.618 1.00 0.00 293 GLY A C 1
ATOM 1200 O O . GLY A 1 78 ? 20.230 4.940 -3.675 1.00 0.00 293 GLY A O 1
ATOM 1204 N N . SER A 1 79 ? 18.305 4.852 -2.513 1.00 0.00 294 SER A N 1
ATOM 1205 C CA . SER A 1 79 ? 17.469 5.182 -3.662 1.00 0.00 294 SER A CA 1
ATOM 1206 C C . SER A 1 79 ? 16.158 5.820 -3.213 1.00 0.00 294 SER A C 1
ATOM 1207 O O . SER A 1 79 ? 15.497 5.354 -2.285 1.00 0.00 294 SER A O 1
ATOM 1215 N N . PRO A 1 80 ? 15.770 6.912 -3.889 1.00 0.00 295 PRO A N 1
ATOM 1216 C CA . PRO A 1 80 ? 14.535 7.637 -3.579 1.00 0.00 295 PRO A CA 1
ATOM 1217 C C . PRO A 1 80 ? 13.287 6.844 -3.953 1.00 0.00 295 PRO A C 1
ATOM 1218 O O . PRO A 1 80 ? 12.912 6.775 -5.124 1.00 0.00 295 PRO A O 1
ATOM 1229 N N . ILE A 1 81 ? 12.649 6.247 -2.952 1.00 0.00 296 ILE A N 1
ATOM 1230 C CA . ILE A 1 81 ? 11.443 5.460 -3.177 1.00 0.00 296 ILE A CA 1
ATOM 1231 C C . ILE A 1 81 ? 10.190 6.306 -2.980 1.00 0.00 296 ILE A C 1
ATOM 1232 O O . ILE A 1 81 ? 10.151 7.183 -2.118 1.00 0.00 296 ILE A O 1
ATOM 1248 N N . GLU A 1 82 ? 9.168 6.036 -3.786 1.00 0.00 297 GLU A N 1
ATOM 1249 C CA . GLU A 1 82 ? 7.912 6.773 -3.699 1.00 0.00 297 GLU A CA 1
ATOM 1250 C C . GLU A 1 82 ? 6.765 5.848 -3.303 1.00 0.00 297 GLU A C 1
ATOM 1251 O O . GLU A 1 82 ? 6.815 4.641 -3.541 1.00 0.00 297 GLU A O 1
ATOM 1263 N N . VAL A 1 83 ? 5.731 6.423 -2.697 1.00 0.00 298 VAL A N 1
ATOM 1264 C CA . VAL A 1 83 ? 4.570 5.652 -2.268 1.00 0.00 298 VAL A CA 1
ATOM 1265 C C . VAL A 1 83 ? 3.278 6.426 -2.503 1.00 0.00 298 VAL A C 1
ATOM 1266 O O . VAL A 1 83 ? 3.082 7.511 -1.954 1.00 0.00 298 VAL A O 1
ATOM 1279 N N . THR A 1 84 ? 2.397 5.862 -3.324 1.00 0.00 299 THR A N 1
ATOM 1280 C CA . THR A 1 84 ? 1.124 6.499 -3.633 1.00 0.00 299 THR A CA 1
ATOM 1281 C C . THR A 1 84 ? -0.013 5.483 -3.637 1.00 0.00 299 THR A C 1
ATOM 1282 O O . THR A 1 84 ? 0.221 4.274 -3.594 1.00 0.00 299 THR A O 1
ATOM 1293 N N . LEU A 1 85 ? -1.244 5.979 -3.691 1.00 0.00 300 LEU A N 1
ATOM 1294 C CA . LEU A 1 85 ? -2.418 5.114 -3.702 1.00 0.00 300 LEU A CA 1
ATOM 1295 C C . LEU A 1 85 ? -2.720 4.624 -5.115 1.00 0.00 300 LEU A C 1
ATOM 1296 O O . LEU A 1 85 ? -3.169 5.391 -5.966 1.00 0.00 300 LEU A O 1
ATOM 1312 N N . ALA A 1 86 ? -2.471 3.341 -5.356 1.00 0.00 301 ALA A N 1
ATOM 1313 C CA . ALA A 1 86 ? -2.720 2.747 -6.664 1.00 0.00 301 ALA A CA 1
ATOM 1314 C C . ALA A 1 86 ? -4.211 2.728 -6.984 1.00 0.00 301 ALA A C 1
ATOM 1315 O O . ALA A 1 86 ? -5.040 2.473 -6.111 1.00 0.00 301 ALA A O 1
ATOM 1322 N N . LYS A 1 87 ? -4.545 3.002 -8.240 1.00 0.00 302 LYS A N 1
ATOM 1323 C CA . LYS A 1 87 ? -5.937 3.016 -8.676 1.00 0.00 302 LYS A CA 1
ATOM 1324 C C . LYS A 1 87 ? -6.241 1.813 -9.563 1.00 0.00 302 LYS A C 1
ATOM 1325 O O . LYS A 1 87 ? -6.091 1.857 -10.784 1.00 0.00 302 LYS A O 1
ATOM 1344 N N . PRO A 1 88 ? -6.681 0.711 -8.937 1.00 0.00 303 PRO A N 1
ATOM 1345 C CA . PRO A 1 88 ? -7.017 -0.524 -9.651 1.00 0.00 303 PRO A CA 1
ATOM 1346 C C . PRO A 1 88 ? -8.280 -0.381 -10.494 1.00 0.00 303 PRO A C 1
ATOM 1347 O O . PRO A 1 88 ? -9.248 0.255 -10.077 1.00 0.00 303 PRO A O 1
ATOM 1358 N N . VAL A 1 89 ? -8.263 -0.976 -11.683 1.00 0.00 304 VAL A N 1
ATOM 1359 C CA . VAL A 1 89 ? -9.408 -0.915 -12.584 1.00 0.00 304 VAL A CA 1
ATOM 1360 C C . VAL A 1 89 ? -10.518 -1.855 -12.127 1.00 0.00 304 VAL A C 1
ATOM 1361 O O . VAL A 1 89 ? -10.257 -2.983 -11.710 1.00 0.00 304 VAL A O 1
ATOM 1374 N N . ASP A 1 90 ? -11.756 -1.381 -12.207 1.00 0.00 305 ASP A N 1
ATOM 1375 C CA . ASP A 1 90 ? -12.908 -2.179 -11.803 1.00 0.00 305 ASP A CA 1
ATOM 1376 C C . ASP A 1 90 ? -14.201 -1.587 -12.355 1.00 0.00 305 ASP A C 1
ATOM 1377 O O . ASP A 1 90 ? -14.241 -0.424 -12.759 1.00 0.00 305 ASP A O 1
ATOM 1386 N N . LYS A 1 91 ? -15.256 -2.394 -12.372 1.00 0.00 306 LYS A N 1
ATOM 1387 C CA . LYS A 1 91 ? -16.551 -1.951 -12.874 1.00 0.00 306 LYS A CA 1
ATOM 1388 C C . LYS A 1 91 ? -17.675 -2.390 -11.941 1.00 0.00 306 LYS A C 1
ATOM 1389 O O . LYS A 1 91 ? -17.742 -3.550 -11.536 1.00 0.00 306 LYS A O 1
ATOM 1408 N N . ASP A 1 92 ? -18.557 -1.455 -11.605 1.00 0.00 307 ASP A N 1
ATOM 1409 C CA . ASP A 1 92 ? -19.681 -1.746 -10.722 1.00 0.00 307 ASP A CA 1
ATOM 1410 C C . ASP A 1 92 ? -20.293 -3.103 -11.051 1.00 0.00 307 ASP A C 1
ATOM 1411 O O . ASP A 1 92 ? -20.834 -3.305 -12.139 1.00 0.00 307 ASP A O 1
ATOM 1420 N N . SER A 1 93 ? -20.204 -4.032 -10.105 1.00 0.00 308 SER A N 1
ATOM 1421 C CA . SER A 1 93 ? -20.745 -5.373 -10.295 1.00 0.00 308 SER A CA 1
ATOM 1422 C C . SER A 1 93 ? -22.251 -5.322 -10.534 1.00 0.00 308 SER A C 1
ATOM 1423 O O . SER A 1 93 ? -22.962 -4.531 -9.915 1.00 0.00 308 SER A O 1
ATOM 1431 N N . SER A 1 94 ? -22.730 -6.172 -11.436 1.00 0.00 309 SER A N 1
ATOM 1432 C CA . SER A 1 94 ? -24.150 -6.223 -11.760 1.00 0.00 309 SER A CA 1
ATOM 1433 C C . SER A 1 94 ? -24.850 -7.322 -10.966 1.00 0.00 309 SER A C 1
ATOM 1434 O O . SER A 1 94 ? -24.406 -8.469 -10.949 1.00 0.00 309 SER A O 1
ATOM 1442 N N . GLY A 1 95 ? -25.948 -6.961 -10.309 1.00 0.00 310 GLY A N 1
ATOM 1443 C CA . GLY A 1 95 ? -26.692 -7.927 -9.522 1.00 0.00 310 GLY A CA 1
ATOM 1444 C C . GLY A 1 95 ? -28.160 -7.568 -9.400 1.00 0.00 310 GLY A C 1
ATOM 1445 O O . GLY A 1 95 ? -28.648 -6.635 -10.039 1.00 0.00 310 GLY A O 1
ATOM 1449 N N . PRO A 1 96 ? -28.890 -8.320 -8.564 1.00 0.00 311 PRO A N 1
ATOM 1450 C CA . PRO A 1 96 ? -30.322 -8.096 -8.342 1.00 0.00 311 PRO A CA 1
ATOM 1451 C C . PRO A 1 96 ? -30.595 -6.807 -7.576 1.00 0.00 311 PRO A C 1
ATOM 1452 O O . PRO A 1 96 ? -30.219 -6.674 -6.411 1.00 0.00 311 PRO A O 1
ATOM 1463 N N . SER A 1 97 ? -31.250 -5.858 -8.237 1.00 0.00 312 SER A N 1
ATOM 1464 C CA . SER A 1 97 ? -31.571 -4.577 -7.619 1.00 0.00 312 SER A CA 1
ATOM 1465 C C . SER A 1 97 ? -32.382 -4.778 -6.342 1.00 0.00 312 SER A C 1
ATOM 1466 O O . SER A 1 97 ? -32.054 -4.227 -5.292 1.00 0.00 312 SER A O 1
ATOM 1474 N N . SER A 1 98 ? -33.445 -5.570 -6.443 1.00 0.00 313 SER A N 1
ATOM 1475 C CA . SER A 1 98 ? -34.307 -5.842 -5.299 1.00 0.00 313 SER A CA 1
ATOM 1476 C C . SER A 1 98 ? -33.913 -7.150 -4.620 1.00 0.00 313 SER A C 1
ATOM 1477 O O . SER A 1 98 ? -34.440 -8.214 -4.945 1.00 0.00 313 SER A O 1
ATOM 1485 N N . GLY A 1 99 ? -32.982 -7.063 -3.675 1.00 0.00 314 GLY A N 1
ATOM 1486 C CA . GLY A 1 99 ? -32.533 -8.247 -2.965 1.00 0.00 314 GLY A CA 1
ATOM 1487 C C . GLY A 1 99 ? -32.325 -7.991 -1.486 1.00 0.00 314 GLY A C 1
ATOM 1488 O O . GLY A 1 99 ? -33.218 -8.237 -0.675 1.00 0.00 314 GLY A O 1
ATOM 1492 N N . GLY A 1 1 ? 7.300 13.295 3.712 1.00 0.00 216 GLY A N 2
ATOM 1493 C CA . GLY A 1 1 ? 6.455 14.421 4.064 1.00 0.00 216 GLY A CA 2
ATOM 1494 C C . GLY A 1 1 ? 5.442 14.746 2.984 1.00 0.00 216 GLY A C 2
ATOM 1495 O O . GLY A 1 1 ? 5.807 15.183 1.892 1.00 0.00 216 GLY A O 2
ATOM 1499 N N . SER A 1 2 ? 4.166 14.530 3.287 1.00 0.00 217 SER A N 2
ATOM 1500 C CA . SER A 1 2 ? 3.097 14.798 2.332 1.00 0.00 217 SER A CA 2
ATOM 1501 C C . SER A 1 2 ? 2.585 16.228 2.475 1.00 0.00 217 SER A C 2
ATOM 1502 O O . SER A 1 2 ? 2.928 16.929 3.428 1.00 0.00 217 SER A O 2
ATOM 1510 N N . SER A 1 3 ? 1.763 16.654 1.522 1.00 0.00 218 SER A N 2
ATOM 1511 C CA . SER A 1 3 ? 1.206 18.001 1.539 1.00 0.00 218 SER A CA 2
ATOM 1512 C C . SER A 1 3 ? -0.140 18.024 2.259 1.00 0.00 218 SER A C 2
ATOM 1513 O O . SER A 1 3 ? -0.328 18.765 3.223 1.00 0.00 218 SER A O 2
ATOM 1521 N N . GLY A 1 4 ? -1.073 17.206 1.783 1.00 0.00 219 GLY A N 2
ATOM 1522 C CA . GLY A 1 4 ? -2.389 17.146 2.392 1.00 0.00 219 GLY A CA 2
ATOM 1523 C C . GLY A 1 4 ? -3.493 16.962 1.369 1.00 0.00 219 GLY A C 2
ATOM 1524 O O . GLY A 1 4 ? -4.377 17.809 1.242 1.00 0.00 219 GLY A O 2
ATOM 1528 N N . SER A 1 5 ? -3.441 15.854 0.637 1.00 0.00 220 SER A N 2
ATOM 1529 C CA . SER A 1 5 ? -4.441 15.564 -0.383 1.00 0.00 220 SER A CA 2
ATOM 1530 C C . SER A 1 5 ? -4.760 14.073 -0.423 1.00 0.00 220 SER A C 2
ATOM 1531 O O . SER A 1 5 ? -3.908 13.254 -0.767 1.00 0.00 220 SER A O 2
ATOM 1539 N N . SER A 1 6 ? -5.994 13.728 -0.069 1.00 0.00 221 SER A N 2
ATOM 1540 C CA . SER A 1 6 ? -6.426 12.335 -0.061 1.00 0.00 221 SER A CA 2
ATOM 1541 C C . SER A 1 6 ? -6.460 11.768 -1.477 1.00 0.00 221 SER A C 2
ATOM 1542 O O . SER A 1 6 ? -6.170 10.593 -1.694 1.00 0.00 221 SER A O 2
ATOM 1550 N N . GLY A 1 7 ? -6.818 12.615 -2.438 1.00 0.00 222 GLY A N 2
ATOM 1551 C CA . GLY A 1 7 ? -6.884 12.181 -3.821 1.00 0.00 222 GLY A CA 2
ATOM 1552 C C . GLY A 1 7 ? -7.986 11.168 -4.059 1.00 0.00 222 GLY A C 2
ATOM 1553 O O . GLY A 1 7 ? -8.345 10.408 -3.160 1.00 0.00 222 GLY A O 2
ATOM 1557 N N . ASP A 1 8 ? -8.527 11.159 -5.272 1.00 0.00 223 ASP A N 2
ATOM 1558 C CA . ASP A 1 8 ? -9.596 10.232 -5.626 1.00 0.00 223 ASP A CA 2
ATOM 1559 C C . ASP A 1 8 ? -10.634 10.149 -4.511 1.00 0.00 223 ASP A C 2
ATOM 1560 O O . ASP A 1 8 ? -11.114 9.066 -4.177 1.00 0.00 223 ASP A O 2
ATOM 1569 N N . GLU A 1 9 ? -10.975 11.300 -3.939 1.00 0.00 224 GLU A N 2
ATOM 1570 C CA . GLU A 1 9 ? -11.954 11.356 -2.860 1.00 0.00 224 GLU A CA 2
ATOM 1571 C C . GLU A 1 9 ? -13.291 10.771 -3.308 1.00 0.00 224 GLU A C 2
ATOM 1572 O O . GLU A 1 9 ? -14.052 11.417 -4.029 1.00 0.00 224 GLU A O 2
ATOM 1584 N N . ASP A 1 10 ? -13.568 9.546 -2.877 1.00 0.00 225 ASP A N 2
ATOM 1585 C CA . ASP A 1 10 ? -14.812 8.873 -3.233 1.00 0.00 225 ASP A CA 2
ATOM 1586 C C . ASP A 1 10 ? -15.260 7.934 -2.117 1.00 0.00 225 ASP A C 2
ATOM 1587 O O . ASP A 1 10 ? -14.468 7.555 -1.254 1.00 0.00 225 ASP A O 2
ATOM 1596 N N . THR A 1 11 ? -16.537 7.563 -2.140 1.00 0.00 226 THR A N 2
ATOM 1597 C CA . THR A 1 11 ? -17.091 6.671 -1.130 1.00 0.00 226 THR A CA 2
ATOM 1598 C C . THR A 1 11 ? -17.707 5.432 -1.769 1.00 0.00 226 THR A C 2
ATOM 1599 O O . THR A 1 11 ? -18.796 5.003 -1.390 1.00 0.00 226 THR A O 2
ATOM 1610 N N . MET A 1 12 ? -17.003 4.861 -2.741 1.00 0.00 227 MET A N 2
ATOM 1611 C CA . MET A 1 12 ? -17.482 3.669 -3.432 1.00 0.00 227 MET A CA 2
ATOM 1612 C C . MET A 1 12 ? -17.199 2.415 -2.611 1.00 0.00 227 MET A C 2
ATOM 1613 O O . MET A 1 12 ? -18.090 1.595 -2.386 1.00 0.00 227 MET A O 2
ATOM 1627 N N . SER A 1 13 ? -15.955 2.271 -2.167 1.00 0.00 228 SER A N 2
ATOM 1628 C CA . SER A 1 13 ? -15.554 1.114 -1.374 1.00 0.00 228 SER A CA 2
ATOM 1629 C C . SER A 1 13 ? -14.216 1.364 -0.686 1.00 0.00 228 SER A C 2
ATOM 1630 O O . SER A 1 13 ? -13.359 2.075 -1.210 1.00 0.00 228 SER A O 2
ATOM 1638 N N . SER A 1 14 ? -14.045 0.774 0.493 1.00 0.00 229 SER A N 2
ATOM 1639 C CA . SER A 1 14 ? -12.813 0.935 1.257 1.00 0.00 229 SER A CA 2
ATOM 1640 C C . SER A 1 14 ? -11.663 0.178 0.599 1.00 0.00 229 SER A C 2
ATOM 1641 O O . SER A 1 14 ? -11.521 -1.032 0.773 1.00 0.00 229 SER A O 2
ATOM 1649 N N . VAL A 1 15 ? -10.844 0.901 -0.159 1.00 0.00 230 VAL A N 2
ATOM 1650 C CA . VAL A 1 15 ? -9.705 0.299 -0.843 1.00 0.00 230 VAL A CA 2
ATOM 1651 C C . VAL A 1 15 ? -8.391 0.897 -0.353 1.00 0.00 230 VAL A C 2
ATOM 1652 O O . VAL A 1 15 ? -8.263 2.114 -0.215 1.00 0.00 230 VAL A O 2
ATOM 1665 N N . LYS A 1 16 ? -7.416 0.034 -0.092 1.00 0.00 231 LYS A N 2
ATOM 1666 C CA . LYS A 1 16 ? -6.109 0.476 0.381 1.00 0.00 231 LYS A CA 2
ATOM 1667 C C . LYS A 1 16 ? -4.990 -0.192 -0.411 1.00 0.00 231 LYS A C 2
ATOM 1668 O O . LYS A 1 16 ? -4.832 -1.413 -0.373 1.00 0.00 231 LYS A O 2
ATOM 1687 N N . ILE A 1 17 ? -4.214 0.616 -1.127 1.00 0.00 232 ILE A N 2
ATOM 1688 C CA . ILE A 1 17 ? -3.108 0.103 -1.926 1.00 0.00 232 ILE A CA 2
ATOM 1689 C C . ILE A 1 17 ? -1.964 1.109 -1.991 1.00 0.00 232 ILE A C 2
ATOM 1690 O O . ILE A 1 17 ? -2.178 2.292 -2.259 1.00 0.00 232 ILE A O 2
ATOM 1706 N N . LEU A 1 18 ? -0.749 0.632 -1.745 1.00 0.00 233 LEU A N 2
ATOM 1707 C CA . LEU A 1 18 ? 0.431 1.489 -1.778 1.00 0.00 233 LEU A CA 2
ATOM 1708 C C . LEU A 1 18 ? 1.399 1.040 -2.868 1.00 0.00 233 LEU A C 2
ATOM 1709 O O . LEU A 1 18 ? 2.015 -0.021 -2.767 1.00 0.00 233 LEU A O 2
ATOM 1725 N N . TYR A 1 19 ? 1.532 1.857 -3.907 1.00 0.00 234 TYR A N 2
ATOM 1726 C CA . TYR A 1 19 ? 2.426 1.545 -5.015 1.00 0.00 234 TYR A CA 2
ATOM 1727 C C . TYR A 1 19 ? 3.814 2.131 -4.778 1.00 0.00 234 TYR A C 2
ATOM 1728 O O . TYR A 1 19 ? 3.968 3.338 -4.593 1.00 0.00 234 TYR A O 2
ATOM 1746 N N . VAL A 1 20 ? 4.823 1.266 -4.784 1.00 0.00 235 VAL A N 2
ATOM 1747 C CA . VAL A 1 20 ? 6.200 1.696 -4.571 1.00 0.00 235 VAL A CA 2
ATOM 1748 C C . VAL A 1 20 ? 6.965 1.761 -5.888 1.00 0.00 235 VAL A C 2
ATOM 1749 O O . VAL A 1 20 ? 6.970 0.804 -6.663 1.00 0.00 235 VAL A O 2
ATOM 1762 N N . ARG A 1 21 ? 7.612 2.895 -6.135 1.00 0.00 236 ARG A N 2
ATOM 1763 C CA . ARG A 1 21 ? 8.381 3.086 -7.359 1.00 0.00 236 ARG A CA 2
ATOM 1764 C C . ARG A 1 21 ? 9.835 3.422 -7.041 1.00 0.00 236 ARG A C 2
ATOM 1765 O O . ARG A 1 21 ? 10.155 3.848 -5.932 1.00 0.00 236 ARG A O 2
ATOM 1786 N N . ASN A 1 22 ? 10.711 3.227 -8.021 1.00 0.00 237 ASN A N 2
ATOM 1787 C CA . ASN A 1 22 ? 12.131 3.508 -7.846 1.00 0.00 237 ASN A CA 2
ATOM 1788 C C . ASN A 1 22 ? 12.749 2.565 -6.819 1.00 0.00 237 ASN A C 2
ATOM 1789 O O . ASN A 1 22 ? 13.382 3.004 -5.857 1.00 0.00 237 ASN A O 2
ATOM 1800 N N . LEU A 1 23 ? 12.563 1.266 -7.029 1.00 0.00 238 LEU A N 2
ATOM 1801 C CA . LEU A 1 23 ? 13.103 0.259 -6.122 1.00 0.00 238 LEU A CA 2
ATOM 1802 C C . LEU A 1 23 ? 14.301 -0.449 -6.746 1.00 0.00 238 LEU A C 2
ATOM 1803 O O . LEU A 1 23 ? 14.243 -0.895 -7.892 1.00 0.00 238 LEU A O 2
ATOM 1819 N N . MET A 1 24 ? 15.385 -0.550 -5.984 1.00 0.00 239 MET A N 2
ATOM 1820 C CA . MET A 1 24 ? 16.596 -1.207 -6.462 1.00 0.00 239 MET A CA 2
ATOM 1821 C C . MET A 1 24 ? 16.357 -2.699 -6.674 1.00 0.00 239 MET A C 2
ATOM 1822 O O . MET A 1 24 ? 15.724 -3.360 -5.850 1.00 0.00 239 MET A O 2
ATOM 1836 N N . LEU A 1 25 ? 16.867 -3.224 -7.783 1.00 0.00 240 LEU A N 2
ATOM 1837 C CA . LEU A 1 25 ? 16.709 -4.638 -8.103 1.00 0.00 240 LEU A CA 2
ATOM 1838 C C . LEU A 1 25 ? 17.249 -5.515 -6.978 1.00 0.00 240 LEU A C 2
ATOM 1839 O O . LEU A 1 25 ? 16.837 -6.664 -6.821 1.00 0.00 240 LEU A O 2
ATOM 1855 N N . SER A 1 26 ? 18.171 -4.963 -6.195 1.00 0.00 241 SER A N 2
ATOM 1856 C CA . SER A 1 26 ? 18.768 -5.696 -5.085 1.00 0.00 241 SER A CA 2
ATOM 1857 C C . SER A 1 26 ? 17.794 -5.797 -3.915 1.00 0.00 241 SER A C 2
ATOM 1858 O O . SER A 1 26 ? 17.866 -6.726 -3.109 1.00 0.00 241 SER A O 2
ATOM 1866 N N . THR A 1 27 ? 16.882 -4.834 -3.826 1.00 0.00 242 THR A N 2
ATOM 1867 C CA . THR A 1 27 ? 15.894 -4.812 -2.755 1.00 0.00 242 THR A CA 2
ATOM 1868 C C . THR A 1 27 ? 14.903 -5.961 -2.899 1.00 0.00 242 THR A C 2
ATOM 1869 O O . THR A 1 27 ? 14.467 -6.283 -4.004 1.00 0.00 242 THR A O 2
ATOM 1880 N N . SER A 1 28 ? 14.549 -6.575 -1.775 1.00 0.00 243 SER A N 2
ATOM 1881 C CA . SER A 1 28 ? 13.610 -7.691 -1.776 1.00 0.00 243 SER A CA 2
ATOM 1882 C C . SER A 1 28 ? 12.332 -7.326 -1.028 1.00 0.00 243 SER A C 2
ATOM 1883 O O . SER A 1 28 ? 12.258 -6.286 -0.375 1.00 0.00 243 SER A O 2
ATOM 1891 N N . GLU A 1 29 ? 11.327 -8.190 -1.130 1.00 0.00 244 GLU A N 2
ATOM 1892 C CA . GLU A 1 29 ? 10.050 -7.959 -0.464 1.00 0.00 244 GLU A CA 2
ATOM 1893 C C . GLU A 1 29 ? 10.258 -7.636 1.013 1.00 0.00 244 GLU A C 2
ATOM 1894 O O . GLU A 1 29 ? 9.784 -6.613 1.507 1.00 0.00 244 GLU A O 2
ATOM 1906 N N . GLU A 1 30 ? 10.969 -8.516 1.711 1.00 0.00 245 GLU A N 2
ATOM 1907 C CA . GLU A 1 30 ? 11.237 -8.325 3.131 1.00 0.00 245 GLU A CA 2
ATOM 1908 C C . GLU A 1 30 ? 11.563 -6.864 3.432 1.00 0.00 245 GLU A C 2
ATOM 1909 O O . GLU A 1 30 ? 11.018 -6.275 4.364 1.00 0.00 245 GLU A O 2
ATOM 1921 N N . MET A 1 31 ? 12.457 -6.288 2.635 1.00 0.00 246 MET A N 2
ATOM 1922 C CA . MET A 1 31 ? 12.855 -4.896 2.815 1.00 0.00 246 MET A CA 2
ATOM 1923 C C . MET A 1 31 ? 11.641 -3.974 2.778 1.00 0.00 246 MET A C 2
ATOM 1924 O O . MET A 1 31 ? 11.584 -2.978 3.500 1.00 0.00 246 MET A O 2
ATOM 1938 N N . ILE A 1 32 ? 10.673 -4.311 1.932 1.00 0.00 247 ILE A N 2
ATOM 1939 C CA . ILE A 1 32 ? 9.460 -3.513 1.802 1.00 0.00 247 ILE A CA 2
ATOM 1940 C C . ILE A 1 32 ? 8.492 -3.794 2.947 1.00 0.00 247 ILE A C 2
ATOM 1941 O O . ILE A 1 32 ? 7.951 -2.871 3.555 1.00 0.00 247 ILE A O 2
ATOM 1957 N N . GLU A 1 33 ? 8.282 -5.074 3.236 1.00 0.00 248 GLU A N 2
ATOM 1958 C CA . GLU A 1 33 ? 7.379 -5.476 4.308 1.00 0.00 248 GLU A CA 2
ATOM 1959 C C . GLU A 1 33 ? 7.846 -4.918 5.650 1.00 0.00 248 GLU A C 2
ATOM 1960 O O . GLU A 1 33 ? 7.035 -4.522 6.487 1.00 0.00 248 GLU A O 2
ATOM 1972 N N . LYS A 1 34 ? 9.160 -4.891 5.847 1.00 0.00 249 LYS A N 2
ATOM 1973 C CA . LYS A 1 34 ? 9.737 -4.381 7.085 1.00 0.00 249 LYS A CA 2
ATOM 1974 C C . LYS A 1 34 ? 9.636 -2.860 7.147 1.00 0.00 249 LYS A C 2
ATOM 1975 O O . LYS A 1 34 ? 9.224 -2.298 8.162 1.00 0.00 249 LYS A O 2
ATOM 1994 N N . GLU A 1 35 ? 10.013 -2.202 6.056 1.00 0.00 250 GLU A N 2
ATOM 1995 C CA . GLU A 1 35 ? 9.963 -0.746 5.988 1.00 0.00 250 GLU A CA 2
ATOM 1996 C C . GLU A 1 35 ? 8.523 -0.246 6.066 1.00 0.00 250 GLU A C 2
ATOM 1997 O O . GLU A 1 35 ? 8.271 0.900 6.438 1.00 0.00 250 GLU A O 2
ATOM 2009 N N . PHE A 1 36 ? 7.582 -1.115 5.712 1.00 0.00 251 PHE A N 2
ATOM 2010 C CA . PHE A 1 36 ? 6.167 -0.763 5.741 1.00 0.00 251 PHE A CA 2
ATOM 2011 C C . PHE A 1 36 ? 5.527 -1.189 7.059 1.00 0.00 251 PHE A C 2
ATOM 2012 O O . PHE A 1 36 ? 4.537 -0.604 7.498 1.00 0.00 251 PHE A O 2
ATOM 2029 N N . ASN A 1 37 ? 6.099 -2.212 7.684 1.00 0.00 252 ASN A N 2
ATOM 2030 C CA . ASN A 1 37 ? 5.585 -2.718 8.952 1.00 0.00 252 ASN A CA 2
ATOM 2031 C C . ASN A 1 37 ? 6.141 -1.915 10.124 1.00 0.00 252 ASN A C 2
ATOM 2032 O O . ASN A 1 37 ? 5.590 -1.939 11.223 1.00 0.00 252 ASN A O 2
ATOM 2043 N N . ASN A 1 38 ? 7.238 -1.205 9.880 1.00 0.00 253 ASN A N 2
ATOM 2044 C CA . ASN A 1 38 ? 7.869 -0.395 10.915 1.00 0.00 253 ASN A CA 2
ATOM 2045 C C . ASN A 1 38 ? 6.904 0.662 11.444 1.00 0.00 253 ASN A C 2
ATOM 2046 O O . ASN A 1 38 ? 7.056 1.151 12.564 1.00 0.00 253 ASN A O 2
ATOM 2057 N N . ILE A 1 39 ? 5.912 1.009 10.631 1.00 0.00 254 ILE A N 2
ATOM 2058 C CA . ILE A 1 39 ? 4.922 2.006 11.017 1.00 0.00 254 ILE A CA 2
ATOM 2059 C C . ILE A 1 39 ? 3.920 1.429 12.012 1.00 0.00 254 ILE A C 2
ATOM 2060 O O . ILE A 1 39 ? 3.739 1.961 13.107 1.00 0.00 254 ILE A O 2
ATOM 2076 N N . LYS A 1 40 ? 3.272 0.336 11.624 1.00 0.00 255 LYS A N 2
ATOM 2077 C CA . LYS A 1 40 ? 2.290 -0.318 12.481 1.00 0.00 255 LYS A CA 2
ATOM 2078 C C . LYS A 1 40 ? 2.421 -1.835 12.400 1.00 0.00 255 LYS A C 2
ATOM 2079 O O . LYS A 1 40 ? 2.543 -2.414 11.320 1.00 0.00 255 LYS A O 2
ATOM 2098 N N . PRO A 1 41 ? 2.393 -2.496 13.567 1.00 0.00 256 PRO A N 2
ATOM 2099 C CA . PRO A 1 41 ? 2.504 -3.955 13.653 1.00 0.00 256 PRO A CA 2
ATOM 2100 C C . PRO A 1 41 ? 1.268 -4.664 13.109 1.00 0.00 256 PRO A C 2
ATOM 2101 O O . PRO A 1 41 ? 0.139 -4.246 13.362 1.00 0.00 256 PRO A O 2
ATOM 2112 N N . GLY A 1 42 ? 1.490 -5.740 12.361 1.00 0.00 257 GLY A N 2
ATOM 2113 C CA . GLY A 1 42 ? 0.384 -6.490 11.793 1.00 0.00 257 GLY A CA 2
ATOM 2114 C C . GLY A 1 42 ? -0.528 -5.626 10.946 1.00 0.00 257 GLY A C 2
ATOM 2115 O O . GLY A 1 42 ? -1.750 -5.759 11.004 1.00 0.00 257 GLY A O 2
ATOM 2119 N N . ALA A 1 43 ? 0.066 -4.737 10.157 1.00 0.00 258 ALA A N 2
ATOM 2120 C CA . ALA A 1 43 ? -0.701 -3.847 9.294 1.00 0.00 258 ALA A CA 2
ATOM 2121 C C . ALA A 1 43 ? -0.621 -4.292 7.838 1.00 0.00 258 ALA A C 2
ATOM 2122 O O . ALA A 1 43 ? -1.643 -4.470 7.175 1.00 0.00 258 ALA A O 2
ATOM 2129 N N . VAL A 1 44 ? 0.600 -4.468 7.344 1.00 0.00 259 VAL A N 2
ATOM 2130 C CA . VAL A 1 44 ? 0.814 -4.892 5.966 1.00 0.00 259 VAL A CA 2
ATOM 2131 C C . VAL A 1 44 ? 0.191 -6.260 5.708 1.00 0.00 259 VAL A C 2
ATOM 2132 O O . VAL A 1 44 ? 0.617 -7.264 6.278 1.00 0.00 259 VAL A O 2
ATOM 2145 N N . GLU A 1 45 ? -0.821 -6.290 4.846 1.00 0.00 260 GLU A N 2
ATOM 2146 C CA . GLU A 1 45 ? -1.503 -7.535 4.514 1.00 0.00 260 GLU A CA 2
ATOM 2147 C C . GLU A 1 45 ? -0.619 -8.426 3.646 1.00 0.00 260 GLU A C 2
ATOM 2148 O O . GLU A 1 45 ? -0.257 -9.534 4.041 1.00 0.00 260 GLU A O 2
ATOM 2160 N N . ARG A 1 46 ? -0.275 -7.932 2.461 1.00 0.00 261 ARG A N 2
ATOM 2161 C CA . ARG A 1 46 ? 0.566 -8.682 1.536 1.00 0.00 261 ARG A CA 2
ATOM 2162 C C . ARG A 1 46 ? 1.415 -7.741 0.687 1.00 0.00 261 ARG A C 2
ATOM 2163 O O . ARG A 1 46 ? 1.025 -6.604 0.422 1.00 0.00 261 ARG A O 2
ATOM 2184 N N . VAL A 1 47 ? 2.580 -8.222 0.263 1.00 0.00 262 VAL A N 2
ATOM 2185 C CA . VAL A 1 47 ? 3.485 -7.425 -0.555 1.00 0.00 262 VAL A CA 2
ATOM 2186 C C . VAL A 1 47 ? 3.912 -8.187 -1.805 1.00 0.00 262 VAL A C 2
ATOM 2187 O O . VAL A 1 47 ? 3.962 -9.417 -1.808 1.00 0.00 262 VAL A O 2
ATOM 2200 N N . LYS A 1 48 ? 4.220 -7.449 -2.865 1.00 0.00 263 LYS A N 2
ATOM 2201 C CA . LYS A 1 48 ? 4.645 -8.054 -4.122 1.00 0.00 263 LYS A CA 2
ATOM 2202 C C . LYS A 1 48 ? 5.752 -7.232 -4.774 1.00 0.00 263 LYS A C 2
ATOM 2203 O O . LYS A 1 48 ? 5.542 -6.080 -5.156 1.00 0.00 263 LYS A O 2
ATOM 2222 N N . LYS A 1 49 ? 6.931 -7.831 -4.900 1.00 0.00 264 LYS A N 2
ATOM 2223 C CA . LYS A 1 49 ? 8.072 -7.156 -5.509 1.00 0.00 264 LYS A CA 2
ATOM 2224 C C . LYS A 1 49 ? 8.039 -7.295 -7.028 1.00 0.00 264 LYS A C 2
ATOM 2225 O O . LYS A 1 49 ? 7.601 -8.317 -7.557 1.00 0.00 264 LYS A O 2
ATOM 2244 N N . ILE A 1 50 ? 8.505 -6.262 -7.722 1.00 0.00 265 ILE A N 2
ATOM 2245 C CA . ILE A 1 50 ? 8.531 -6.272 -9.179 1.00 0.00 265 ILE A CA 2
ATOM 2246 C C . ILE A 1 50 ? 9.875 -5.783 -9.708 1.00 0.00 265 ILE A C 2
ATOM 2247 O O . ILE A 1 50 ? 10.718 -5.307 -8.947 1.00 0.00 265 ILE A O 2
ATOM 2263 N N . ARG A 1 51 ? 10.069 -5.902 -11.018 1.00 0.00 266 ARG A N 2
ATOM 2264 C CA . ARG A 1 51 ? 11.310 -5.471 -11.649 1.00 0.00 266 ARG A CA 2
ATOM 2265 C C . ARG A 1 51 ? 11.914 -4.282 -10.907 1.00 0.00 266 ARG A C 2
ATOM 2266 O O . ARG A 1 51 ? 12.929 -4.415 -10.224 1.00 0.00 266 ARG A O 2
ATOM 2287 N N . ASP A 1 52 ? 11.282 -3.122 -11.047 1.00 0.00 267 ASP A N 2
ATOM 2288 C CA . ASP A 1 52 ? 11.756 -1.909 -10.390 1.00 0.00 267 ASP A CA 2
ATOM 2289 C C . ASP A 1 52 ? 10.640 -1.259 -9.579 1.00 0.00 267 ASP A C 2
ATOM 2290 O O . ASP A 1 52 ? 10.711 -0.077 -9.242 1.00 0.00 267 ASP A O 2
ATOM 2299 N N . TYR A 1 53 ? 9.609 -2.038 -9.269 1.00 0.00 268 TYR A N 2
ATOM 2300 C CA . TYR A 1 53 ? 8.476 -1.537 -8.501 1.00 0.00 268 TYR A CA 2
ATOM 2301 C C . TYR A 1 53 ? 7.869 -2.642 -7.642 1.00 0.00 268 TYR A C 2
ATOM 2302 O O . TYR A 1 53 ? 8.311 -3.790 -7.684 1.00 0.00 268 TYR A O 2
ATOM 2320 N N . ALA A 1 54 ? 6.853 -2.287 -6.863 1.00 0.00 269 ALA A N 2
ATOM 2321 C CA . ALA A 1 54 ? 6.182 -3.247 -5.996 1.00 0.00 269 ALA A CA 2
ATOM 2322 C C . ALA A 1 54 ? 4.838 -2.710 -5.518 1.00 0.00 269 ALA A C 2
ATOM 2323 O O . ALA A 1 54 ? 4.518 -1.539 -5.721 1.00 0.00 269 ALA A O 2
ATOM 2330 N N . PHE A 1 55 ? 4.053 -3.574 -4.882 1.00 0.00 270 PHE A N 2
ATOM 2331 C CA . PHE A 1 55 ? 2.741 -3.186 -4.376 1.00 0.00 270 PHE A CA 2
ATOM 2332 C C . PHE A 1 55 ? 2.545 -3.674 -2.944 1.00 0.00 270 PHE A C 2
ATOM 2333 O O . PHE A 1 55 ? 3.040 -4.735 -2.564 1.00 0.00 270 PHE A O 2
ATOM 2350 N N . VAL A 1 56 ? 1.819 -2.890 -2.152 1.00 0.00 271 VAL A N 2
ATOM 2351 C CA . VAL A 1 56 ? 1.556 -3.241 -0.762 1.00 0.00 271 VAL A CA 2
ATOM 2352 C C . VAL A 1 56 ? 0.084 -3.050 -0.416 1.00 0.00 271 VAL A C 2
ATOM 2353 O O . VAL A 1 56 ? -0.517 -2.030 -0.754 1.00 0.00 271 VAL A O 2
ATOM 2366 N N . HIS A 1 57 ? -0.493 -4.039 0.261 1.00 0.00 272 HIS A N 2
ATOM 2367 C CA . HIS A 1 57 ? -1.896 -3.979 0.654 1.00 0.00 272 HIS A CA 2
ATOM 2368 C C . HIS A 1 57 ? -2.031 -3.868 2.170 1.00 0.00 272 HIS A C 2
ATOM 2369 O O . HIS A 1 57 ? -1.166 -4.327 2.916 1.00 0.00 272 HIS A O 2
ATOM 2383 N N . PHE A 1 58 ? -3.122 -3.256 2.619 1.00 0.00 273 PHE A N 2
ATOM 2384 C CA . PHE A 1 58 ? -3.370 -3.084 4.045 1.00 0.00 273 PHE A CA 2
ATOM 2385 C C . PHE A 1 58 ? -4.769 -3.565 4.417 1.00 0.00 273 PHE A C 2
ATOM 2386 O O . PHE A 1 58 ? -5.511 -4.062 3.570 1.00 0.00 273 PHE A O 2
ATOM 2403 N N . SER A 1 59 ? -5.122 -3.414 5.689 1.00 0.00 274 SER A N 2
ATOM 2404 C CA . SER A 1 59 ? -6.430 -3.837 6.175 1.00 0.00 274 SER A CA 2
ATOM 2405 C C . SER A 1 59 ? -7.411 -2.668 6.182 1.00 0.00 274 SER A C 2
ATOM 2406 O O . SER A 1 59 ? -8.626 -2.863 6.162 1.00 0.00 274 SER A O 2
ATOM 2414 N N . ASN A 1 60 ? -6.874 -1.453 6.210 1.00 0.00 275 ASN A N 2
ATOM 2415 C CA . ASN A 1 60 ? -7.701 -0.252 6.220 1.00 0.00 275 ASN A CA 2
ATOM 2416 C C . ASN A 1 60 ? -6.969 0.918 5.568 1.00 0.00 275 ASN A C 2
ATOM 2417 O O . ASN A 1 60 ? -5.740 0.985 5.591 1.00 0.00 275 ASN A O 2
ATOM 2428 N N . ARG A 1 61 ? -7.733 1.838 4.989 1.00 0.00 276 ARG A N 2
ATOM 2429 C CA . ARG A 1 61 ? -7.158 3.005 4.330 1.00 0.00 276 ARG A CA 2
ATOM 2430 C C . ARG A 1 61 ? -6.391 3.869 5.328 1.00 0.00 276 ARG A C 2
ATOM 2431 O O . ARG A 1 61 ? -5.346 4.431 5.001 1.00 0.00 276 ARG A O 2
ATOM 2452 N N . GLU A 1 62 ? -6.919 3.969 6.544 1.00 0.00 277 GLU A N 2
ATOM 2453 C CA . GLU A 1 62 ? -6.284 4.766 7.587 1.00 0.00 277 GLU A CA 2
ATOM 2454 C C . GLU A 1 62 ? -4.795 4.447 7.686 1.00 0.00 277 GLU A C 2
ATOM 2455 O O . GLU A 1 62 ? -3.948 5.307 7.445 1.00 0.00 277 GLU A O 2
ATOM 2467 N N . ASP A 1 63 ? -4.485 3.205 8.043 1.00 0.00 278 ASP A N 2
ATOM 2468 C CA . ASP A 1 63 ? -3.099 2.771 8.174 1.00 0.00 278 ASP A CA 2
ATOM 2469 C C . ASP A 1 63 ? -2.356 2.920 6.850 1.00 0.00 278 ASP A C 2
ATOM 2470 O O . ASP A 1 63 ? -1.227 3.407 6.812 1.00 0.00 278 ASP A O 2
ATOM 2479 N N . ALA A 1 64 ? -2.997 2.496 5.766 1.00 0.00 279 ALA A N 2
ATOM 2480 C CA . ALA A 1 64 ? -2.398 2.583 4.440 1.00 0.00 279 ALA A CA 2
ATOM 2481 C C . ALA A 1 64 ? -1.878 3.990 4.164 1.00 0.00 279 ALA A C 2
ATOM 2482 O O . ALA A 1 64 ? -0.754 4.166 3.696 1.00 0.00 279 ALA A O 2
ATOM 2489 N N . VAL A 1 65 ? -2.705 4.989 4.456 1.00 0.00 280 VAL A N 2
ATOM 2490 C CA . VAL A 1 65 ? -2.328 6.381 4.240 1.00 0.00 280 VAL A CA 2
ATOM 2491 C C . VAL A 1 65 ? -1.148 6.774 5.121 1.00 0.00 280 VAL A C 2
ATOM 2492 O O . VAL A 1 65 ? -0.225 7.452 4.671 1.00 0.00 280 VAL A O 2
ATOM 2505 N N . GLU A 1 66 ? -1.186 6.344 6.378 1.00 0.00 281 GLU A N 2
ATOM 2506 C CA . GLU A 1 66 ? -0.119 6.653 7.323 1.00 0.00 281 GLU A CA 2
ATOM 2507 C C . GLU A 1 66 ? 1.213 6.083 6.843 1.00 0.00 281 GLU A C 2
ATOM 2508 O O . GLU A 1 66 ? 2.225 6.783 6.815 1.00 0.00 281 GLU A O 2
ATOM 2520 N N . ALA A 1 67 ? 1.204 4.808 6.469 1.00 0.00 282 ALA A N 2
ATOM 2521 C CA . ALA A 1 67 ? 2.410 4.144 5.989 1.00 0.00 282 ALA A CA 2
ATOM 2522 C C . ALA A 1 67 ? 2.919 4.790 4.705 1.00 0.00 282 ALA A C 2
ATOM 2523 O O . ALA A 1 67 ? 4.119 4.792 4.433 1.00 0.00 282 ALA A O 2
ATOM 2530 N N . MET A 1 68 ? 1.998 5.338 3.919 1.00 0.00 283 MET A N 2
ATOM 2531 C CA . MET A 1 68 ? 2.355 5.987 2.663 1.00 0.00 283 MET A CA 2
ATOM 2532 C C . MET A 1 68 ? 3.093 7.297 2.919 1.00 0.00 283 MET A C 2
ATOM 2533 O O . MET A 1 68 ? 4.161 7.541 2.355 1.00 0.00 283 MET A O 2
ATOM 2547 N N . LYS A 1 69 ? 2.518 8.138 3.772 1.00 0.00 284 LYS A N 2
ATOM 2548 C CA . LYS A 1 69 ? 3.122 9.424 4.104 1.00 0.00 284 LYS A CA 2
ATOM 2549 C C . LYS A 1 69 ? 4.383 9.233 4.940 1.00 0.00 284 LYS A C 2
ATOM 2550 O O . LYS A 1 69 ? 5.311 10.038 4.872 1.00 0.00 284 LYS A O 2
ATOM 2569 N N . ALA A 1 70 ? 4.410 8.162 5.726 1.00 0.00 285 ALA A N 2
ATOM 2570 C CA . ALA A 1 70 ? 5.559 7.864 6.572 1.00 0.00 285 ALA A CA 2
ATOM 2571 C C . ALA A 1 70 ? 6.790 7.543 5.733 1.00 0.00 285 ALA A C 2
ATOM 2572 O O . ALA A 1 70 ? 7.887 8.031 6.008 1.00 0.00 285 ALA A O 2
ATOM 2579 N N . LEU A 1 71 ? 6.603 6.718 4.708 1.00 0.00 286 LEU A N 2
ATOM 2580 C CA . LEU A 1 71 ? 7.700 6.331 3.828 1.00 0.00 286 LEU A CA 2
ATOM 2581 C C . LEU A 1 71 ? 7.868 7.336 2.693 1.00 0.00 286 LEU A C 2
ATOM 2582 O O . LEU A 1 71 ? 8.965 7.510 2.162 1.00 0.00 286 LEU A O 2
ATOM 2598 N N . ASN A 1 72 ? 6.775 7.997 2.328 1.00 0.00 287 ASN A N 2
ATOM 2599 C CA . ASN A 1 72 ? 6.802 8.987 1.257 1.00 0.00 287 ASN A CA 2
ATOM 2600 C C . ASN A 1 72 ? 7.955 9.967 1.451 1.00 0.00 287 ASN A C 2
ATOM 2601 O O . ASN A 1 72 ? 7.926 10.806 2.350 1.00 0.00 287 ASN A O 2
ATOM 2612 N N . GLY A 1 73 ? 8.971 9.854 0.600 1.00 0.00 288 GLY A N 2
ATOM 2613 C CA . GLY A 1 73 ? 10.119 10.736 0.695 1.00 0.00 288 GLY A CA 2
ATOM 2614 C C . GLY A 1 73 ? 11.275 10.105 1.446 1.00 0.00 288 GLY A C 2
ATOM 2615 O O . GLY A 1 73 ? 12.020 10.791 2.145 1.00 0.00 288 GLY A O 2
ATOM 2619 N N . LYS A 1 74 ? 11.425 8.792 1.304 1.00 0.00 289 LYS A N 2
ATOM 2620 C CA . LYS A 1 74 ? 12.497 8.067 1.974 1.00 0.00 289 LYS A CA 2
ATOM 2621 C C . LYS A 1 74 ? 13.488 7.502 0.962 1.00 0.00 289 LYS A C 2
ATOM 2622 O O . LYS A 1 74 ? 13.125 7.199 -0.175 1.00 0.00 289 LYS A O 2
ATOM 2641 N N . VAL A 1 75 ? 14.741 7.361 1.382 1.00 0.00 290 VAL A N 2
ATOM 2642 C CA . VAL A 1 75 ? 15.784 6.830 0.513 1.00 0.00 290 VAL A CA 2
ATOM 2643 C C . VAL A 1 75 ? 16.223 5.441 0.965 1.00 0.00 290 VAL A C 2
ATOM 2644 O O . VAL A 1 75 ? 16.960 5.299 1.941 1.00 0.00 290 VAL A O 2
ATOM 2657 N N . LEU A 1 76 ? 15.765 4.420 0.250 1.00 0.00 291 LEU A N 2
ATOM 2658 C CA . LEU A 1 76 ? 16.110 3.041 0.577 1.00 0.00 291 LEU A CA 2
ATOM 2659 C C . LEU A 1 76 ? 17.184 2.510 -0.367 1.00 0.00 291 LEU A C 2
ATOM 2660 O O . LEU A 1 76 ? 17.235 2.884 -1.539 1.00 0.00 291 LEU A O 2
ATOM 2676 N N . ASP A 1 77 ? 18.040 1.637 0.152 1.00 0.00 292 ASP A N 2
ATOM 2677 C CA . ASP A 1 77 ? 19.112 1.051 -0.645 1.00 0.00 292 ASP A CA 2
ATOM 2678 C C . ASP A 1 77 ? 19.815 2.119 -1.479 1.00 0.00 292 ASP A C 2
ATOM 2679 O O . ASP A 1 77 ? 20.402 1.822 -2.518 1.00 0.00 292 ASP A O 2
ATOM 2688 N N . GLY A 1 78 ? 19.748 3.363 -1.015 1.00 0.00 293 GLY A N 2
ATOM 2689 C CA . GLY A 1 78 ? 20.381 4.456 -1.731 1.00 0.00 293 GLY A CA 2
ATOM 2690 C C . GLY A 1 78 ? 19.573 4.908 -2.931 1.00 0.00 293 GLY A C 2
ATOM 2691 O O . GLY A 1 78 ? 20.129 5.184 -3.994 1.00 0.00 293 GLY A O 2
ATOM 2695 N N . SER A 1 79 ? 18.256 4.983 -2.762 1.00 0.00 294 SER A N 2
ATOM 2696 C CA . SER A 1 79 ? 17.369 5.399 -3.842 1.00 0.00 294 SER A CA 2
ATOM 2697 C C . SER A 1 79 ? 16.088 6.013 -3.286 1.00 0.00 294 SER A C 2
ATOM 2698 O O . SER A 1 79 ? 15.474 5.494 -2.355 1.00 0.00 294 SER A O 2
ATOM 2706 N N . PRO A 1 80 ? 15.675 7.147 -3.871 1.00 0.00 295 PRO A N 2
ATOM 2707 C CA . PRO A 1 80 ? 14.463 7.858 -3.453 1.00 0.00 295 PRO A CA 2
ATOM 2708 C C . PRO A 1 80 ? 13.192 7.095 -3.809 1.00 0.00 295 PRO A C 2
ATOM 2709 O O . PRO A 1 80 ? 12.672 7.219 -4.918 1.00 0.00 295 PRO A O 2
ATOM 2720 N N . ILE A 1 81 ? 12.695 6.307 -2.861 1.00 0.00 296 ILE A N 2
ATOM 2721 C CA . ILE A 1 81 ? 11.483 5.526 -3.075 1.00 0.00 296 ILE A CA 2
ATOM 2722 C C . ILE A 1 81 ? 10.240 6.405 -2.985 1.00 0.00 296 ILE A C 2
ATOM 2723 O O . ILE A 1 81 ? 10.200 7.364 -2.215 1.00 0.00 296 ILE A O 2
ATOM 2739 N N . GLU A 1 82 ? 9.226 6.069 -3.776 1.00 0.00 297 GLU A N 2
ATOM 2740 C CA . GLU A 1 82 ? 7.980 6.827 -3.785 1.00 0.00 297 GLU A CA 2
ATOM 2741 C C . GLU A 1 82 ? 6.794 5.929 -3.447 1.00 0.00 297 GLU A C 2
ATOM 2742 O O . GLU A 1 82 ? 6.676 4.817 -3.962 1.00 0.00 297 GLU A O 2
ATOM 2754 N N . VAL A 1 83 ? 5.917 6.419 -2.577 1.00 0.00 298 VAL A N 2
ATOM 2755 C CA . VAL A 1 83 ? 4.739 5.662 -2.170 1.00 0.00 298 VAL A CA 2
ATOM 2756 C C . VAL A 1 83 ? 3.459 6.440 -2.456 1.00 0.00 298 VAL A C 2
ATOM 2757 O O . VAL A 1 83 ? 3.244 7.525 -1.914 1.00 0.00 298 VAL A O 2
ATOM 2770 N N . THR A 1 84 ? 2.611 5.879 -3.312 1.00 0.00 299 THR A N 2
ATOM 2771 C CA . THR A 1 84 ? 1.352 6.520 -3.671 1.00 0.00 299 THR A CA 2
ATOM 2772 C C . THR A 1 84 ? 0.191 5.535 -3.592 1.00 0.00 299 THR A C 2
ATOM 2773 O O . THR A 1 84 ? 0.396 4.323 -3.507 1.00 0.00 299 THR A O 2
ATOM 2784 N N . LEU A 1 85 ? -1.028 6.061 -3.620 1.00 0.00 300 LEU A N 2
ATOM 2785 C CA . LEU A 1 85 ? -2.223 5.228 -3.551 1.00 0.00 300 LEU A CA 2
ATOM 2786 C C . LEU A 1 85 ? -2.591 4.690 -4.930 1.00 0.00 300 LEU A C 2
ATOM 2787 O O . LEU A 1 85 ? -3.148 5.409 -5.760 1.00 0.00 300 LEU A O 2
ATOM 2803 N N . ALA A 1 86 ? -2.278 3.420 -5.168 1.00 0.00 301 ALA A N 2
ATOM 2804 C CA . ALA A 1 86 ? -2.580 2.785 -6.444 1.00 0.00 301 ALA A CA 2
ATOM 2805 C C . ALA A 1 86 ? -4.079 2.553 -6.601 1.00 0.00 301 ALA A C 2
ATOM 2806 O O . ALA A 1 86 ? -4.815 2.490 -5.616 1.00 0.00 301 ALA A O 2
ATOM 2813 N N . LYS A 1 87 ? -4.526 2.428 -7.846 1.00 0.00 302 LYS A N 2
ATOM 2814 C CA . LYS A 1 87 ? -5.938 2.202 -8.134 1.00 0.00 302 LYS A CA 2
ATOM 2815 C C . LYS A 1 87 ? -6.179 0.764 -8.580 1.00 0.00 302 LYS A C 2
ATOM 2816 O O . LYS A 1 87 ? -5.387 0.176 -9.317 1.00 0.00 302 LYS A O 2
ATOM 2835 N N . PRO A 1 88 ? -7.299 0.182 -8.125 1.00 0.00 303 PRO A N 2
ATOM 2836 C CA . PRO A 1 88 ? -7.671 -1.194 -8.467 1.00 0.00 303 PRO A CA 2
ATOM 2837 C C . PRO A 1 88 ? -8.073 -1.339 -9.931 1.00 0.00 303 PRO A C 2
ATOM 2838 O O . PRO A 1 88 ? -8.696 -0.446 -10.505 1.00 0.00 303 PRO A O 2
ATOM 2849 N N . VAL A 1 89 ? -7.714 -2.470 -10.529 1.00 0.00 304 VAL A N 2
ATOM 2850 C CA . VAL A 1 89 ? -8.039 -2.733 -11.926 1.00 0.00 304 VAL A CA 2
ATOM 2851 C C . VAL A 1 89 ? -9.113 -3.808 -12.047 1.00 0.00 304 VAL A C 2
ATOM 2852 O O . VAL A 1 89 ? -8.868 -4.980 -11.763 1.00 0.00 304 VAL A O 2
ATOM 2865 N N . ASP A 1 90 ? -10.304 -3.400 -12.472 1.00 0.00 305 ASP A N 2
ATOM 2866 C CA . ASP A 1 90 ? -11.417 -4.329 -12.633 1.00 0.00 305 ASP A CA 2
ATOM 2867 C C . ASP A 1 90 ? -12.436 -3.788 -13.632 1.00 0.00 305 ASP A C 2
ATOM 2868 O O . ASP A 1 90 ? -12.807 -2.615 -13.584 1.00 0.00 305 ASP A O 2
ATOM 2877 N N . LYS A 1 91 ? -12.883 -4.651 -14.538 1.00 0.00 306 LYS A N 2
ATOM 2878 C CA . LYS A 1 91 ? -13.859 -4.262 -15.550 1.00 0.00 306 LYS A CA 2
ATOM 2879 C C . LYS A 1 91 ? -15.282 -4.438 -15.030 1.00 0.00 306 LYS A C 2
ATOM 2880 O O . LYS A 1 91 ? -15.608 -5.456 -14.420 1.00 0.00 306 LYS A O 2
ATOM 2899 N N . ASP A 1 92 ? -16.124 -3.441 -15.275 1.00 0.00 307 ASP A N 2
ATOM 2900 C CA . ASP A 1 92 ? -17.513 -3.487 -14.834 1.00 0.00 307 ASP A CA 2
ATOM 2901 C C . ASP A 1 92 ? -18.234 -4.691 -15.433 1.00 0.00 307 ASP A C 2
ATOM 2902 O O . ASP A 1 92 ? -18.573 -4.698 -16.616 1.00 0.00 307 ASP A O 2
ATOM 2911 N N . SER A 1 93 ? -18.465 -5.707 -14.608 1.00 0.00 308 SER A N 2
ATOM 2912 C CA . SER A 1 93 ? -19.141 -6.918 -15.057 1.00 0.00 308 SER A CA 2
ATOM 2913 C C . SER A 1 93 ? -20.634 -6.668 -15.248 1.00 0.00 308 SER A C 2
ATOM 2914 O O . SER A 1 93 ? -21.208 -5.771 -14.631 1.00 0.00 308 SER A O 2
ATOM 2922 N N . SER A 1 94 ? -21.257 -7.469 -16.107 1.00 0.00 309 SER A N 2
ATOM 2923 C CA . SER A 1 94 ? -22.682 -7.333 -16.383 1.00 0.00 309 SER A CA 2
ATOM 2924 C C . SER A 1 94 ? -23.496 -8.291 -15.518 1.00 0.00 309 SER A C 2
ATOM 2925 O O . SER A 1 94 ? -24.518 -7.913 -14.947 1.00 0.00 309 SER A O 2
ATOM 2933 N N . GLY A 1 95 ? -23.035 -9.535 -15.428 1.00 0.00 310 GLY A N 2
ATOM 2934 C CA . GLY A 1 95 ? -23.731 -10.528 -14.632 1.00 0.00 310 GLY A CA 2
ATOM 2935 C C . GLY A 1 95 ? -24.074 -11.772 -15.428 1.00 0.00 310 GLY A C 2
ATOM 2936 O O . GLY A 1 95 ? -24.348 -11.712 -16.626 1.00 0.00 310 GLY A O 2
ATOM 2940 N N . PRO A 1 96 ? -24.059 -12.932 -14.755 1.00 0.00 311 PRO A N 2
ATOM 2941 C CA . PRO A 1 96 ? -24.367 -14.218 -15.388 1.00 0.00 311 PRO A CA 2
ATOM 2942 C C . PRO A 1 96 ? -25.840 -14.342 -15.762 1.00 0.00 311 PRO A C 2
ATOM 2943 O O . PRO A 1 96 ? -26.721 -13.984 -14.981 1.00 0.00 311 PRO A O 2
ATOM 2954 N N . SER A 1 97 ? -26.100 -14.850 -16.963 1.00 0.00 312 SER A N 2
ATOM 2955 C CA . SER A 1 97 ? -27.467 -15.018 -17.442 1.00 0.00 312 SER A CA 2
ATOM 2956 C C . SER A 1 97 ? -28.166 -16.156 -16.705 1.00 0.00 312 SER A C 2
ATOM 2957 O O . SER A 1 97 ? -29.201 -15.956 -16.070 1.00 0.00 312 SER A O 2
ATOM 2965 N N . SER A 1 98 ? -27.591 -17.352 -16.795 1.00 0.00 313 SER A N 2
ATOM 2966 C CA . SER A 1 98 ? -28.159 -18.524 -16.141 1.00 0.00 313 SER A CA 2
ATOM 2967 C C . SER A 1 98 ? -29.495 -18.905 -16.772 1.00 0.00 313 SER A C 2
ATOM 2968 O O . SER A 1 98 ? -30.451 -19.240 -16.075 1.00 0.00 313 SER A O 2
ATOM 2976 N N . GLY A 1 99 ? -29.552 -18.850 -18.100 1.00 0.00 314 GLY A N 2
ATOM 2977 C CA . GLY A 1 99 ? -30.774 -19.191 -18.805 1.00 0.00 314 GLY A CA 2
ATOM 2978 C C . GLY A 1 99 ? -30.788 -20.631 -19.278 1.00 0.00 314 GLY A C 2
ATOM 2979 O O . GLY A 1 99 ? -30.165 -20.966 -20.285 1.00 0.00 314 GLY A O 2
ATOM 2983 N N . GLY A 1 1 ? -9.351 16.288 19.249 1.00 0.00 216 GLY A N 3
ATOM 2984 C CA . GLY A 1 1 ? -10.756 16.411 18.904 1.00 0.00 216 GLY A CA 3
ATOM 2985 C C . GLY A 1 1 ? -10.965 16.791 17.452 1.00 0.00 216 GLY A C 3
ATOM 2986 O O . GLY A 1 1 ? -11.703 16.122 16.728 1.00 0.00 216 GLY A O 3
ATOM 2990 N N . SER A 1 2 ? -10.317 17.870 17.025 1.00 0.00 217 SER A N 3
ATOM 2991 C CA . SER A 1 2 ? -10.440 18.342 15.650 1.00 0.00 217 SER A CA 3
ATOM 2992 C C . SER A 1 2 ? -9.487 17.586 14.729 1.00 0.00 217 SER A C 3
ATOM 2993 O O . SER A 1 2 ? -8.291 17.875 14.683 1.00 0.00 217 SER A O 3
ATOM 3001 N N . SER A 1 3 ? -10.026 16.617 13.997 1.00 0.00 218 SER A N 3
ATOM 3002 C CA . SER A 1 3 ? -9.225 15.816 13.079 1.00 0.00 218 SER A CA 3
ATOM 3003 C C . SER A 1 3 ? -9.162 16.469 11.701 1.00 0.00 218 SER A C 3
ATOM 3004 O O . SER A 1 3 ? -8.095 16.567 11.096 1.00 0.00 218 SER A O 3
ATOM 3012 N N . GLY A 1 4 ? -10.315 16.916 11.212 1.00 0.00 219 GLY A N 3
ATOM 3013 C CA . GLY A 1 4 ? -10.371 17.553 9.909 1.00 0.00 219 GLY A CA 3
ATOM 3014 C C . GLY A 1 4 ? -11.316 16.847 8.958 1.00 0.00 219 GLY A C 3
ATOM 3015 O O . GLY A 1 4 ? -11.401 15.619 8.954 1.00 0.00 219 GLY A O 3
ATOM 3019 N N . SER A 1 5 ? -12.030 17.625 8.150 1.00 0.00 220 SER A N 3
ATOM 3020 C CA . SER A 1 5 ? -12.979 17.067 7.193 1.00 0.00 220 SER A CA 3
ATOM 3021 C C . SER A 1 5 ? -12.294 16.762 5.864 1.00 0.00 220 SER A C 3
ATOM 3022 O O . SER A 1 5 ? -11.479 17.546 5.379 1.00 0.00 220 SER A O 3
ATOM 3030 N N . SER A 1 6 ? -12.632 15.617 5.281 1.00 0.00 221 SER A N 3
ATOM 3031 C CA . SER A 1 6 ? -12.048 15.205 4.010 1.00 0.00 221 SER A CA 3
ATOM 3032 C C . SER A 1 6 ? -12.739 15.904 2.843 1.00 0.00 221 SER A C 3
ATOM 3033 O O . SER A 1 6 ? -12.131 16.142 1.800 1.00 0.00 221 SER A O 3
ATOM 3041 N N . GLY A 1 7 ? -14.015 16.230 3.027 1.00 0.00 222 GLY A N 3
ATOM 3042 C CA . GLY A 1 7 ? -14.768 16.898 1.983 1.00 0.00 222 GLY A CA 3
ATOM 3043 C C . GLY A 1 7 ? -15.684 15.951 1.232 1.00 0.00 222 GLY A C 3
ATOM 3044 O O . GLY A 1 7 ? -16.813 15.703 1.654 1.00 0.00 222 GLY A O 3
ATOM 3048 N N . ASP A 1 8 ? -15.197 15.422 0.115 1.00 0.00 223 ASP A N 3
ATOM 3049 C CA . ASP A 1 8 ? -15.979 14.497 -0.697 1.00 0.00 223 ASP A CA 3
ATOM 3050 C C . ASP A 1 8 ? -15.337 13.113 -0.716 1.00 0.00 223 ASP A C 3
ATOM 3051 O O . ASP A 1 8 ? -14.139 12.978 -0.960 1.00 0.00 223 ASP A O 3
ATOM 3060 N N . GLU A 1 9 ? -16.143 12.089 -0.454 1.00 0.00 224 GLU A N 3
ATOM 3061 C CA . GLU A 1 9 ? -15.652 10.716 -0.439 1.00 0.00 224 GLU A CA 3
ATOM 3062 C C . GLU A 1 9 ? -16.689 9.761 -1.024 1.00 0.00 224 GLU A C 3
ATOM 3063 O O . GLU A 1 9 ? -17.811 10.161 -1.336 1.00 0.00 224 GLU A O 3
ATOM 3075 N N . ASP A 1 10 ? -16.304 8.498 -1.172 1.00 0.00 225 ASP A N 3
ATOM 3076 C CA . ASP A 1 10 ? -17.199 7.485 -1.719 1.00 0.00 225 ASP A CA 3
ATOM 3077 C C . ASP A 1 10 ? -17.266 6.267 -0.804 1.00 0.00 225 ASP A C 3
ATOM 3078 O O . ASP A 1 10 ? -16.357 5.436 -0.790 1.00 0.00 225 ASP A O 3
ATOM 3087 N N . THR A 1 11 ? -18.348 6.167 -0.038 1.00 0.00 226 THR A N 3
ATOM 3088 C CA . THR A 1 11 ? -18.533 5.052 0.883 1.00 0.00 226 THR A CA 3
ATOM 3089 C C . THR A 1 11 ? -19.110 3.837 0.166 1.00 0.00 226 THR A C 3
ATOM 3090 O O . THR A 1 11 ? -20.035 3.195 0.660 1.00 0.00 226 THR A O 3
ATOM 3101 N N . MET A 1 12 ? -18.556 3.527 -1.002 1.00 0.00 227 MET A N 3
ATOM 3102 C CA . MET A 1 12 ? -19.016 2.386 -1.786 1.00 0.00 227 MET A CA 3
ATOM 3103 C C . MET A 1 12 ? -18.125 1.171 -1.551 1.00 0.00 227 MET A C 3
ATOM 3104 O O . MET A 1 12 ? -18.615 0.069 -1.302 1.00 0.00 227 MET A O 3
ATOM 3118 N N . SER A 1 13 ? -16.814 1.378 -1.631 1.00 0.00 228 SER A N 3
ATOM 3119 C CA . SER A 1 13 ? -15.856 0.298 -1.431 1.00 0.00 228 SER A CA 3
ATOM 3120 C C . SER A 1 13 ? -14.560 0.827 -0.823 1.00 0.00 228 SER A C 3
ATOM 3121 O O . SER A 1 13 ? -13.956 1.766 -1.342 1.00 0.00 228 SER A O 3
ATOM 3129 N N . SER A 1 14 ? -14.139 0.218 0.281 1.00 0.00 229 SER A N 3
ATOM 3130 C CA . SER A 1 14 ? -12.918 0.629 0.963 1.00 0.00 229 SER A CA 3
ATOM 3131 C C . SER A 1 14 ? -11.702 -0.079 0.373 1.00 0.00 229 SER A C 3
ATOM 3132 O O . SER A 1 14 ? -11.453 -1.250 0.656 1.00 0.00 229 SER A O 3
ATOM 3140 N N . VAL A 1 15 ? -10.947 0.643 -0.450 1.00 0.00 230 VAL A N 3
ATOM 3141 C CA . VAL A 1 15 ? -9.756 0.086 -1.080 1.00 0.00 230 VAL A CA 3
ATOM 3142 C C . VAL A 1 15 ? -8.493 0.772 -0.571 1.00 0.00 230 VAL A C 3
ATOM 3143 O O . VAL A 1 15 ? -8.419 2.000 -0.517 1.00 0.00 230 VAL A O 3
ATOM 3156 N N . LYS A 1 16 ? -7.501 -0.029 -0.199 1.00 0.00 231 LYS A N 3
ATOM 3157 C CA . LYS A 1 16 ? -6.239 0.499 0.305 1.00 0.00 231 LYS A CA 3
ATOM 3158 C C . LYS A 1 16 ? -5.054 -0.207 -0.348 1.00 0.00 231 LYS A C 3
ATOM 3159 O O . LYS A 1 16 ? -4.873 -1.414 -0.185 1.00 0.00 231 LYS A O 3
ATOM 3178 N N . ILE A 1 17 ? -4.251 0.553 -1.085 1.00 0.00 232 ILE A N 3
ATOM 3179 C CA . ILE A 1 17 ? -3.084 0.000 -1.759 1.00 0.00 232 ILE A CA 3
ATOM 3180 C C . ILE A 1 17 ? -1.959 1.027 -1.841 1.00 0.00 232 ILE A C 3
ATOM 3181 O O . ILE A 1 17 ? -2.197 2.206 -2.104 1.00 0.00 232 ILE A O 3
ATOM 3197 N N . LEU A 1 18 ? -0.732 0.571 -1.616 1.00 0.00 233 LEU A N 3
ATOM 3198 C CA . LEU A 1 18 ? 0.432 1.449 -1.666 1.00 0.00 233 LEU A CA 3
ATOM 3199 C C . LEU A 1 18 ? 1.432 0.968 -2.712 1.00 0.00 233 LEU A C 3
ATOM 3200 O O . LEU A 1 18 ? 2.111 -0.041 -2.520 1.00 0.00 233 LEU A O 3
ATOM 3216 N N . TYR A 1 19 ? 1.519 1.698 -3.819 1.00 0.00 234 TYR A N 3
ATOM 3217 C CA . TYR A 1 19 ? 2.437 1.346 -4.896 1.00 0.00 234 TYR A CA 3
ATOM 3218 C C . TYR A 1 19 ? 3.783 2.039 -4.713 1.00 0.00 234 TYR A C 3
ATOM 3219 O O . TYR A 1 19 ? 3.861 3.267 -4.662 1.00 0.00 234 TYR A O 3
ATOM 3237 N N . VAL A 1 20 ? 4.843 1.243 -4.617 1.00 0.00 235 VAL A N 3
ATOM 3238 C CA . VAL A 1 20 ? 6.188 1.778 -4.441 1.00 0.00 235 VAL A CA 3
ATOM 3239 C C . VAL A 1 20 ? 6.906 1.909 -5.780 1.00 0.00 235 VAL A C 3
ATOM 3240 O O . VAL A 1 20 ? 6.910 0.980 -6.587 1.00 0.00 235 VAL A O 3
ATOM 3253 N N . ARG A 1 21 ? 7.514 3.068 -6.008 1.00 0.00 236 ARG A N 3
ATOM 3254 C CA . ARG A 1 21 ? 8.235 3.322 -7.249 1.00 0.00 23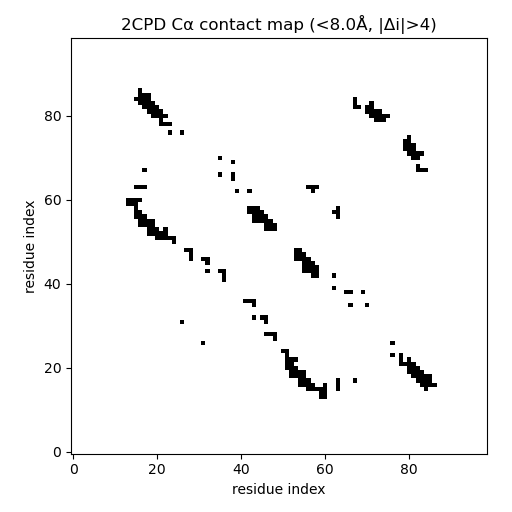6 ARG A CA 3
ATOM 3255 C C . ARG A 1 21 ? 9.705 3.621 -6.972 1.00 0.00 236 ARG A C 3
ATOM 3256 O O . ARG A 1 21 ? 10.065 4.059 -5.880 1.00 0.00 236 ARG A O 3
ATOM 3277 N N . ASN A 1 22 ? 10.551 3.381 -7.969 1.00 0.00 237 ASN A N 3
ATOM 3278 C CA . ASN A 1 22 ? 11.982 3.624 -7.833 1.00 0.00 237 ASN A CA 3
ATOM 3279 C C . ASN A 1 22 ? 12.619 2.606 -6.892 1.00 0.00 237 ASN A C 3
ATOM 3280 O O . ASN A 1 22 ? 13.307 2.971 -5.938 1.00 0.00 237 ASN A O 3
ATOM 3291 N N . LEU A 1 23 ? 12.386 1.327 -7.167 1.00 0.00 238 LEU A N 3
ATOM 3292 C CA . LEU A 1 23 ? 12.937 0.255 -6.346 1.00 0.00 238 LEU A CA 3
ATOM 3293 C C . LEU A 1 23 ? 14.083 -0.448 -7.066 1.00 0.00 238 LEU A C 3
ATOM 3294 O O . LEU A 1 23 ? 13.932 -0.901 -8.201 1.00 0.00 238 LEU A O 3
ATOM 3310 N N . MET A 1 24 ? 15.229 -0.537 -6.399 1.00 0.00 239 MET A N 3
ATOM 3311 C CA . MET A 1 24 ? 16.400 -1.189 -6.975 1.00 0.00 239 MET A CA 3
ATOM 3312 C C . MET A 1 24 ? 16.204 -2.700 -7.040 1.00 0.00 239 MET A C 3
ATOM 3313 O O . MET A 1 24 ? 15.658 -3.306 -6.117 1.00 0.00 239 MET A O 3
ATOM 3327 N N . LEU A 1 25 ? 16.652 -3.303 -8.135 1.00 0.00 240 LEU A N 3
ATOM 3328 C CA . LEU A 1 25 ? 16.526 -4.745 -8.321 1.00 0.00 240 LEU A CA 3
ATOM 3329 C C . LEU A 1 25 ? 17.170 -5.501 -7.164 1.00 0.00 240 LEU A C 3
ATOM 3330 O O . LEU A 1 25 ? 16.886 -6.679 -6.944 1.00 0.00 240 LEU A O 3
ATOM 3346 N N . SER A 1 26 ? 18.038 -4.816 -6.426 1.00 0.00 241 SER A N 3
ATOM 3347 C CA . SER A 1 26 ? 18.724 -5.424 -5.292 1.00 0.00 241 SER A CA 3
ATOM 3348 C C . SER A 1 26 ? 17.788 -5.550 -4.094 1.00 0.00 241 SER A C 3
ATOM 3349 O O . SER A 1 26 ? 17.940 -6.445 -3.262 1.00 0.00 241 SER A O 3
ATOM 3357 N N . THR A 1 27 ? 16.816 -4.645 -4.013 1.00 0.00 242 THR A N 3
ATOM 3358 C CA . THR A 1 27 ? 15.855 -4.653 -2.917 1.00 0.00 242 THR A CA 3
ATOM 3359 C C . THR A 1 27 ? 14.999 -5.913 -2.946 1.00 0.00 242 THR A C 3
ATOM 3360 O O . THR A 1 27 ? 14.688 -6.441 -4.014 1.00 0.00 242 THR A O 3
ATOM 3371 N N . SER A 1 28 ? 14.618 -6.392 -1.766 1.00 0.00 243 SER A N 3
ATOM 3372 C CA . SER A 1 28 ? 13.800 -7.594 -1.656 1.00 0.00 243 SER A CA 3
ATOM 3373 C C . SER A 1 28 ? 12.486 -7.292 -0.940 1.00 0.00 243 SER A C 3
ATOM 3374 O O . SER A 1 28 ? 12.335 -6.243 -0.314 1.00 0.00 243 SER A O 3
ATOM 3382 N N . GLU A 1 29 ? 11.540 -8.221 -1.037 1.00 0.00 244 GLU A N 3
ATOM 3383 C CA . GLU A 1 29 ? 10.239 -8.054 -0.400 1.00 0.00 244 GLU A CA 3
ATOM 3384 C C . GLU A 1 29 ? 10.378 -8.013 1.119 1.00 0.00 244 GLU A C 3
ATOM 3385 O O . GLU A 1 29 ? 9.465 -7.586 1.824 1.00 0.00 244 GLU A O 3
ATOM 3397 N N . GLU A 1 30 ? 11.528 -8.460 1.614 1.00 0.00 245 GLU A N 3
ATOM 3398 C CA . GLU A 1 30 ? 11.787 -8.475 3.049 1.00 0.00 245 GLU A CA 3
ATOM 3399 C C . GLU A 1 30 ? 11.946 -7.057 3.588 1.00 0.00 245 GLU A C 3
ATOM 3400 O O . GLU A 1 30 ? 11.149 -6.599 4.406 1.00 0.00 245 GLU A O 3
ATOM 3412 N N . MET A 1 31 ? 12.983 -6.367 3.124 1.00 0.00 246 MET A N 3
ATOM 3413 C CA . MET A 1 31 ? 13.248 -5.000 3.559 1.00 0.00 246 MET A CA 3
ATOM 3414 C C . MET A 1 31 ? 12.026 -4.114 3.340 1.00 0.00 246 MET A C 3
ATOM 3415 O O . MET A 1 31 ? 11.796 -3.162 4.086 1.00 0.00 246 MET A O 3
ATOM 3429 N N . ILE A 1 32 ? 11.246 -4.433 2.313 1.00 0.00 247 ILE A N 3
ATOM 3430 C CA . ILE A 1 32 ? 10.047 -3.666 1.997 1.00 0.00 247 ILE A CA 3
ATOM 3431 C C . ILE A 1 32 ? 8.966 -3.876 3.051 1.00 0.00 247 ILE A C 3
ATOM 3432 O O . ILE A 1 32 ? 8.335 -2.922 3.506 1.00 0.00 247 ILE A O 3
ATOM 3448 N N . GLU A 1 33 ? 8.759 -5.132 3.436 1.00 0.00 248 GLU A N 3
ATOM 3449 C CA . GLU A 1 33 ? 7.754 -5.467 4.439 1.00 0.00 248 GLU A CA 3
ATOM 3450 C C . GLU A 1 33 ? 8.125 -4.880 5.798 1.00 0.00 248 GLU A C 3
ATOM 3451 O O . GLU A 1 33 ? 7.331 -4.174 6.420 1.00 0.00 248 GLU A O 3
ATOM 3463 N N . LYS A 1 34 ? 9.337 -5.178 6.254 1.00 0.00 249 LYS A N 3
ATOM 3464 C CA . LYS A 1 34 ? 9.815 -4.681 7.538 1.00 0.00 249 LYS A CA 3
ATOM 3465 C C . LYS A 1 34 ? 9.676 -3.164 7.621 1.00 0.00 249 LYS A C 3
ATOM 3466 O O . LYS A 1 34 ? 9.146 -2.633 8.596 1.00 0.00 249 LYS A O 3
ATOM 3485 N N . GLU A 1 35 ? 10.156 -2.474 6.591 1.00 0.00 250 GLU A N 3
ATOM 3486 C CA . GLU A 1 35 ? 10.083 -1.018 6.548 1.00 0.00 250 GLU A CA 3
ATOM 3487 C C . GLU A 1 35 ? 8.654 -0.537 6.782 1.00 0.00 250 GLU A C 3
ATOM 3488 O O . GLU A 1 35 ? 8.401 0.291 7.658 1.00 0.00 250 GLU A O 3
ATOM 3500 N N . PHE A 1 36 ? 7.723 -1.062 5.993 1.00 0.00 251 PHE A N 3
ATOM 3501 C CA . PHE A 1 36 ? 6.319 -0.685 6.112 1.00 0.00 251 PHE A CA 3
ATOM 3502 C C . PHE A 1 36 ? 5.772 -1.053 7.488 1.00 0.00 251 PHE A C 3
ATOM 3503 O O . PHE A 1 36 ? 5.297 -0.194 8.229 1.00 0.00 251 PHE A O 3
ATOM 3520 N N . ASN A 1 37 ? 5.844 -2.338 7.823 1.00 0.00 252 ASN A N 3
ATOM 3521 C CA . ASN A 1 37 ? 5.356 -2.820 9.109 1.00 0.00 252 ASN A CA 3
ATOM 3522 C C . ASN A 1 37 ? 5.855 -1.936 10.248 1.00 0.00 252 ASN A C 3
ATOM 3523 O O . ASN A 1 37 ? 5.079 -1.508 11.101 1.00 0.00 252 ASN A O 3
ATOM 3534 N N . ASN A 1 38 ? 7.157 -1.667 10.253 1.00 0.00 253 ASN A N 3
ATOM 3535 C CA . ASN A 1 38 ? 7.761 -0.833 11.286 1.00 0.00 253 ASN A CA 3
ATOM 3536 C C . ASN A 1 38 ? 6.822 0.300 11.689 1.00 0.00 253 ASN A C 3
ATOM 3537 O O . ASN A 1 38 ? 6.614 0.555 12.876 1.00 0.00 253 ASN A O 3
ATOM 3548 N N . ILE A 1 39 ? 6.256 0.974 10.694 1.00 0.00 254 ILE A N 3
ATOM 3549 C CA . ILE A 1 39 ? 5.338 2.078 10.945 1.00 0.00 254 ILE A CA 3
ATOM 3550 C C . ILE A 1 39 ? 4.235 1.666 11.913 1.00 0.00 254 ILE A C 3
ATOM 3551 O O . ILE A 1 39 ? 4.050 2.286 12.961 1.00 0.00 254 ILE A O 3
ATOM 3567 N N . LYS A 1 40 ? 3.505 0.615 11.557 1.00 0.00 255 LYS A N 3
ATOM 3568 C CA . LYS A 1 40 ? 2.421 0.116 12.395 1.00 0.00 255 LYS A CA 3
ATOM 3569 C C . LYS A 1 40 ? 2.339 -1.406 12.331 1.00 0.00 255 LYS A C 3
ATOM 3570 O O . LYS A 1 40 ? 2.449 -2.013 11.265 1.00 0.00 255 LYS A O 3
ATOM 3589 N N . PRO A 1 41 ? 2.140 -2.038 13.497 1.00 0.00 256 PRO A N 3
ATOM 3590 C CA . PRO A 1 41 ? 2.038 -3.497 13.598 1.00 0.00 256 PRO A CA 3
ATOM 3591 C C . PRO A 1 41 ? 0.752 -4.032 12.976 1.00 0.00 256 PRO A C 3
ATOM 3592 O O . PRO A 1 41 ? -0.324 -3.469 13.171 1.00 0.00 256 PRO A O 3
ATOM 3603 N N . GLY A 1 42 ? 0.872 -5.124 12.227 1.00 0.00 257 GLY A N 3
ATOM 3604 C CA . GLY A 1 42 ? -0.288 -5.717 11.588 1.00 0.00 257 GLY A CA 3
ATOM 3605 C C . GLY A 1 42 ? -0.971 -4.764 10.627 1.00 0.00 257 GLY A C 3
ATOM 3606 O O . GLY A 1 42 ? -2.197 -4.757 10.516 1.00 0.00 257 GLY A O 3
ATOM 3610 N N . ALA A 1 43 ? -0.177 -3.956 9.933 1.00 0.00 258 ALA A N 3
ATOM 3611 C CA . ALA A 1 43 ? -0.712 -2.995 8.976 1.00 0.00 258 ALA A CA 3
ATOM 3612 C C . ALA A 1 43 ? -0.607 -3.523 7.550 1.00 0.00 258 ALA A C 3
ATOM 3613 O O . ALA A 1 43 ? -1.512 -3.330 6.737 1.00 0.00 258 ALA A O 3
ATOM 3620 N N . VAL A 1 44 ? 0.503 -4.190 7.251 1.00 0.00 259 VAL A N 3
ATOM 3621 C CA . VAL A 1 44 ? 0.726 -4.747 5.922 1.00 0.00 259 VAL A CA 3
ATOM 3622 C C . VAL A 1 44 ? 0.212 -6.179 5.832 1.00 0.00 259 VAL A C 3
ATOM 3623 O O . VAL A 1 44 ? 0.480 -7.000 6.709 1.00 0.00 259 VAL A O 3
ATOM 3636 N N . GLU A 1 45 ? -0.526 -6.472 4.767 1.00 0.00 260 GLU A N 3
ATOM 3637 C CA . GLU A 1 45 ? -1.078 -7.807 4.564 1.00 0.00 260 GLU A CA 3
ATOM 3638 C C . GLU A 1 45 ? -0.156 -8.649 3.686 1.00 0.00 260 GLU A C 3
ATOM 3639 O O . GLU A 1 45 ? 0.215 -9.765 4.050 1.00 0.00 260 GLU A O 3
ATOM 3651 N N . ARG A 1 46 ? 0.209 -8.105 2.530 1.00 0.00 261 ARG A N 3
ATOM 3652 C CA . ARG A 1 46 ? 1.086 -8.806 1.599 1.00 0.00 261 ARG A CA 3
ATOM 3653 C C . ARG A 1 46 ? 1.901 -7.818 0.771 1.00 0.00 261 ARG A C 3
ATOM 3654 O O . ARG A 1 46 ? 1.559 -6.639 0.677 1.00 0.00 261 ARG A O 3
ATOM 3675 N N . VAL A 1 47 ? 2.983 -8.306 0.171 1.00 0.00 262 VAL A N 3
ATOM 3676 C CA . VAL A 1 47 ? 3.847 -7.467 -0.650 1.00 0.00 262 VAL A CA 3
ATOM 3677 C C . VAL A 1 47 ? 4.148 -8.131 -1.988 1.00 0.00 262 VAL A C 3
ATOM 3678 O O . VAL A 1 47 ? 4.388 -9.337 -2.055 1.00 0.00 262 VAL A O 3
ATOM 3691 N N . LYS A 1 48 ? 4.135 -7.337 -3.053 1.00 0.00 263 LYS A N 3
ATOM 3692 C CA . LYS A 1 48 ? 4.408 -7.847 -4.392 1.00 0.00 263 LYS A CA 3
ATOM 3693 C C . LYS A 1 48 ? 5.560 -7.084 -5.039 1.00 0.00 263 LYS A C 3
ATOM 3694 O O . LYS A 1 48 ? 5.444 -5.894 -5.332 1.00 0.00 263 LYS A O 3
ATOM 3713 N N . LYS A 1 49 ? 6.672 -7.777 -5.262 1.00 0.00 264 LYS A N 3
ATOM 3714 C CA . LYS A 1 49 ? 7.844 -7.167 -5.877 1.00 0.00 264 LYS A CA 3
ATOM 3715 C C . LYS A 1 49 ? 7.767 -7.254 -7.398 1.00 0.00 264 LYS A C 3
ATOM 3716 O O . LYS A 1 49 ? 7.288 -8.246 -7.949 1.00 0.00 264 LYS A O 3
ATOM 3735 N N . ILE A 1 50 ? 8.242 -6.211 -8.071 1.00 0.00 265 ILE A N 3
ATOM 3736 C CA . ILE A 1 50 ? 8.229 -6.171 -9.528 1.00 0.00 265 ILE A CA 3
ATOM 3737 C C . ILE A 1 50 ? 9.573 -5.706 -10.077 1.00 0.00 265 ILE A C 3
ATOM 3738 O O . ILE A 1 50 ? 10.455 -5.295 -9.322 1.00 0.00 265 ILE A O 3
ATOM 3754 N N . ARG A 1 51 ? 9.722 -5.771 -11.396 1.00 0.00 266 ARG A N 3
ATOM 3755 C CA . ARG A 1 51 ? 10.958 -5.355 -12.047 1.00 0.00 266 ARG A CA 3
ATOM 3756 C C . ARG A 1 51 ? 11.638 -4.238 -11.261 1.00 0.00 266 ARG A C 3
ATOM 3757 O O . ARG A 1 51 ? 12.657 -4.457 -10.606 1.00 0.00 266 ARG A O 3
ATOM 3778 N N . ASP A 1 52 ? 11.067 -3.041 -11.331 1.00 0.00 267 ASP A N 3
ATOM 3779 C CA . ASP A 1 52 ? 11.617 -1.889 -10.625 1.00 0.00 267 ASP A CA 3
ATOM 3780 C C . ASP A 1 52 ? 10.557 -1.235 -9.743 1.00 0.00 267 ASP A C 3
ATOM 3781 O O . ASP A 1 52 ? 10.721 -0.099 -9.297 1.00 0.00 267 ASP A O 3
ATOM 3790 N N . TYR A 1 53 ? 9.471 -1.959 -9.497 1.00 0.00 268 TYR A N 3
ATOM 3791 C CA . TYR A 1 53 ? 8.383 -1.449 -8.671 1.00 0.00 268 TYR A CA 3
ATOM 3792 C C . TYR A 1 53 ? 7.791 -2.556 -7.805 1.00 0.00 268 TYR A C 3
ATOM 3793 O O . TYR A 1 53 ? 8.135 -3.728 -7.955 1.00 0.00 268 TYR A O 3
ATOM 3811 N N . ALA A 1 54 ? 6.898 -2.175 -6.898 1.00 0.00 269 ALA A N 3
ATOM 3812 C CA . ALA A 1 54 ? 6.255 -3.135 -6.009 1.00 0.00 269 ALA A CA 3
ATOM 3813 C C . ALA A 1 54 ? 4.954 -2.573 -5.443 1.00 0.00 269 ALA A C 3
ATOM 3814 O O . ALA A 1 54 ? 4.696 -1.372 -5.528 1.00 0.00 269 ALA A O 3
ATOM 3821 N N . PHE A 1 55 ? 4.138 -3.449 -4.867 1.00 0.00 270 PHE A N 3
ATOM 3822 C CA . PHE A 1 55 ? 2.863 -3.041 -4.289 1.00 0.00 270 PHE A CA 3
ATOM 3823 C C . PHE A 1 55 ? 2.728 -3.548 -2.856 1.00 0.00 270 PHE A C 3
ATOM 3824 O O . PHE A 1 55 ? 3.269 -4.596 -2.503 1.00 0.00 270 PHE A O 3
ATOM 3841 N N . VAL A 1 56 ? 2.003 -2.796 -2.035 1.00 0.00 271 VAL A N 3
ATOM 3842 C CA . VAL A 1 56 ? 1.796 -3.168 -0.640 1.00 0.00 271 VAL A CA 3
ATOM 3843 C C . VAL A 1 56 ? 0.326 -3.052 -0.253 1.00 0.00 271 VAL A C 3
ATOM 3844 O O . VAL A 1 56 ? -0.283 -1.991 -0.395 1.00 0.00 271 VAL A O 3
ATOM 3857 N N . HIS A 1 57 ? -0.240 -4.150 0.238 1.00 0.00 272 HIS A N 3
ATOM 3858 C CA . HIS A 1 57 ? -1.640 -4.172 0.647 1.00 0.00 272 HIS A CA 3
ATOM 3859 C C . HIS A 1 57 ? -1.769 -3.960 2.153 1.00 0.00 272 HIS A C 3
ATOM 3860 O O . HIS A 1 57 ? -0.933 -4.424 2.929 1.00 0.00 272 HIS A O 3
ATOM 3874 N N . PHE A 1 58 ? -2.821 -3.257 2.558 1.00 0.00 273 PHE A N 3
ATOM 3875 C CA . PHE A 1 58 ? -3.058 -2.982 3.971 1.00 0.00 273 PHE A CA 3
ATOM 3876 C C . PHE A 1 58 ? -4.402 -3.551 4.417 1.00 0.00 273 PHE A C 3
ATOM 3877 O O . PHE A 1 58 ? -5.149 -4.110 3.614 1.00 0.00 273 PHE A O 3
ATOM 3894 N N . SER A 1 59 ? -4.702 -3.404 5.704 1.00 0.00 274 SER A N 3
ATOM 3895 C CA . SER A 1 59 ? -5.953 -3.907 6.259 1.00 0.00 274 SER A CA 3
ATOM 3896 C C . SER A 1 59 ? -7.042 -2.841 6.196 1.00 0.00 274 SER A C 3
ATOM 3897 O O . SER A 1 59 ? -8.219 -3.150 6.018 1.00 0.00 274 SER A O 3
ATOM 3905 N N . ASN A 1 60 ? -6.639 -1.583 6.345 1.00 0.00 275 ASN A N 3
ATOM 3906 C CA . ASN A 1 60 ? -7.580 -0.469 6.307 1.00 0.00 275 ASN A CA 3
ATOM 3907 C C . ASN A 1 60 ? -6.961 0.742 5.616 1.00 0.00 275 ASN A C 3
ATOM 3908 O O . ASN A 1 60 ? -5.741 0.838 5.484 1.00 0.00 275 ASN A O 3
ATOM 3919 N N . ARG A 1 61 ? -7.811 1.666 5.179 1.00 0.00 276 ARG A N 3
ATOM 3920 C CA . ARG A 1 61 ? -7.347 2.871 4.502 1.00 0.00 276 ARG A CA 3
ATOM 3921 C C . ARG A 1 61 ? -6.516 3.738 5.443 1.00 0.00 276 ARG A C 3
ATOM 3922 O O . ARG A 1 61 ? -5.335 3.982 5.196 1.00 0.00 276 ARG A O 3
ATOM 3943 N N . GLU A 1 62 ? -7.141 4.200 6.521 1.00 0.00 277 GLU A N 3
ATOM 3944 C CA . GLU A 1 62 ? -6.458 5.040 7.498 1.00 0.00 277 GLU A CA 3
ATOM 3945 C C . GLU A 1 62 ? -5.004 4.608 7.666 1.00 0.00 277 GLU A C 3
ATOM 3946 O O . GLU A 1 62 ? -4.091 5.432 7.620 1.00 0.00 277 GLU A O 3
ATOM 3958 N N . ASP A 1 63 ? -4.798 3.310 7.861 1.00 0.00 278 ASP A N 3
ATOM 3959 C CA . ASP A 1 63 ? -3.456 2.767 8.036 1.00 0.00 278 ASP A CA 3
ATOM 3960 C C . ASP A 1 63 ? -2.624 2.959 6.773 1.00 0.00 278 ASP A C 3
ATOM 3961 O O . ASP A 1 63 ? -1.502 3.463 6.827 1.00 0.00 278 ASP A O 3
ATOM 3970 N N . ALA A 1 64 ? -3.180 2.552 5.636 1.00 0.00 279 ALA A N 3
ATOM 3971 C CA . ALA A 1 64 ? -2.489 2.680 4.359 1.00 0.00 279 ALA A CA 3
ATOM 3972 C C . ALA A 1 64 ? -2.025 4.114 4.127 1.00 0.00 279 ALA A C 3
ATOM 3973 O O . ALA A 1 64 ? -0.878 4.353 3.748 1.00 0.00 279 ALA A O 3
ATOM 3980 N N . VAL A 1 65 ? -2.924 5.066 4.356 1.00 0.00 280 VAL A N 3
ATOM 3981 C CA . VAL A 1 65 ? -2.607 6.478 4.172 1.00 0.00 280 VAL A CA 3
ATOM 3982 C C . VAL A 1 65 ? -1.451 6.902 5.070 1.00 0.00 280 VAL A C 3
ATOM 3983 O O . VAL A 1 65 ? -0.550 7.622 4.640 1.00 0.00 280 VAL A O 3
ATOM 3996 N N . GLU A 1 66 ? -1.483 6.451 6.320 1.00 0.00 281 GLU A N 3
ATOM 3997 C CA . GLU A 1 66 ? -0.437 6.786 7.279 1.00 0.00 281 GLU A CA 3
ATOM 3998 C C . GLU A 1 66 ? 0.912 6.234 6.827 1.00 0.00 281 GLU A C 3
ATOM 3999 O O . GLU A 1 66 ? 1.882 6.978 6.684 1.00 0.00 281 GLU A O 3
ATOM 4011 N N . ALA A 1 67 ? 0.965 4.925 6.606 1.00 0.00 282 ALA A N 3
ATOM 4012 C CA . ALA A 1 67 ? 2.194 4.274 6.169 1.00 0.00 282 ALA A CA 3
ATOM 4013 C C . ALA A 1 67 ? 2.738 4.922 4.901 1.00 0.00 282 ALA A C 3
ATOM 4014 O O . ALA A 1 67 ? 3.949 5.073 4.741 1.00 0.00 282 ALA A O 3
ATOM 4021 N N . MET A 1 68 ? 1.836 5.304 4.002 1.00 0.00 283 MET A N 3
ATOM 4022 C CA . MET A 1 68 ? 2.228 5.937 2.748 1.00 0.00 283 MET A CA 3
ATOM 4023 C C . MET A 1 68 ? 2.985 7.235 3.008 1.00 0.00 283 MET A C 3
ATOM 4024 O O . MET A 1 68 ? 4.043 7.477 2.426 1.00 0.00 283 MET A O 3
ATOM 4038 N N . LYS A 1 69 ? 2.437 8.069 3.886 1.00 0.00 284 LYS A N 3
ATOM 4039 C CA . LYS A 1 69 ? 3.061 9.343 4.224 1.00 0.00 284 LYS A CA 3
ATOM 4040 C C . LYS A 1 69 ? 4.336 9.127 5.032 1.00 0.00 284 LYS A C 3
ATOM 4041 O O . LYS A 1 69 ? 5.322 9.842 4.856 1.00 0.00 284 LYS A O 3
ATOM 4060 N N . ALA A 1 70 ? 4.310 8.135 5.916 1.00 0.00 285 ALA A N 3
ATOM 4061 C CA . ALA A 1 70 ? 5.466 7.823 6.748 1.00 0.00 285 ALA A CA 3
ATOM 4062 C C . ALA A 1 70 ? 6.704 7.572 5.895 1.00 0.00 285 ALA A C 3
ATOM 4063 O O . ALA A 1 70 ? 7.777 8.113 6.165 1.00 0.00 285 ALA A O 3
ATOM 4070 N N . LEU A 1 71 ? 6.550 6.747 4.865 1.00 0.00 286 LEU A N 3
ATOM 4071 C CA . LEU A 1 71 ? 7.657 6.423 3.972 1.00 0.00 286 LEU A CA 3
ATOM 4072 C C . LEU A 1 71 ? 7.805 7.480 2.882 1.00 0.00 286 LEU A C 3
ATOM 4073 O O . LEU A 1 71 ? 8.916 7.818 2.478 1.00 0.00 286 LEU A O 3
ATOM 4089 N N . ASN A 1 72 ? 6.675 7.999 2.412 1.00 0.00 287 ASN A N 3
ATOM 4090 C CA . ASN A 1 72 ? 6.679 9.020 1.370 1.00 0.00 287 ASN A CA 3
ATOM 4091 C C . ASN A 1 72 ? 7.853 9.977 1.550 1.00 0.00 287 ASN A C 3
ATOM 4092 O O . ASN A 1 72 ? 7.760 10.958 2.286 1.00 0.00 287 ASN A O 3
ATOM 4103 N N . GLY A 1 73 ? 8.958 9.684 0.871 1.00 0.00 288 GLY A N 3
ATOM 4104 C CA . GLY A 1 73 ? 10.135 10.528 0.969 1.00 0.00 288 GLY A CA 3
ATOM 4105 C C . GLY A 1 73 ? 11.293 9.830 1.653 1.00 0.00 288 GLY A C 3
ATOM 4106 O O . GLY A 1 73 ? 12.080 10.463 2.359 1.00 0.00 288 GLY A O 3
ATOM 4110 N N . LYS A 1 74 ? 11.400 8.522 1.446 1.00 0.00 289 LYS A N 3
ATOM 4111 C CA . LYS A 1 74 ? 12.470 7.736 2.048 1.00 0.00 289 LYS A CA 3
ATOM 4112 C C . LYS A 1 74 ? 13.456 7.257 0.987 1.00 0.00 289 LYS A C 3
ATOM 4113 O O . LYS A 1 74 ? 13.120 7.174 -0.194 1.00 0.00 289 LYS A O 3
ATOM 4132 N N . VAL A 1 75 ? 14.673 6.941 1.416 1.00 0.00 290 VAL A N 3
ATOM 4133 C CA . VAL A 1 75 ? 15.707 6.467 0.504 1.00 0.00 290 VAL A CA 3
ATOM 4134 C C . VAL A 1 75 ? 16.181 5.069 0.888 1.00 0.00 290 VAL A C 3
ATOM 4135 O O . VAL A 1 75 ? 17.043 4.910 1.753 1.00 0.00 290 VAL A O 3
ATOM 4148 N N . LEU A 1 76 ? 15.612 4.059 0.240 1.00 0.00 291 LEU A N 3
ATOM 4149 C CA . LEU A 1 76 ? 15.976 2.673 0.513 1.00 0.00 291 LEU A CA 3
ATOM 4150 C C . LEU A 1 76 ? 17.077 2.203 -0.432 1.00 0.00 291 LEU A C 3
ATOM 4151 O O . LEU A 1 76 ? 17.144 2.630 -1.585 1.00 0.00 291 LEU A O 3
ATOM 4167 N N . ASP A 1 77 ? 17.938 1.320 0.062 1.00 0.00 292 ASP A N 3
ATOM 4168 C CA . ASP A 1 77 ? 19.034 0.789 -0.739 1.00 0.00 292 ASP A CA 3
ATOM 4169 C C . ASP A 1 77 ? 19.761 1.910 -1.476 1.00 0.00 292 ASP A C 3
ATOM 4170 O O . ASP A 1 77 ? 20.295 1.706 -2.566 1.00 0.00 292 ASP A O 3
ATOM 4179 N N . GLY A 1 78 ? 19.775 3.095 -0.874 1.00 0.00 293 GLY A N 3
ATOM 4180 C CA . GLY A 1 78 ? 20.438 4.231 -1.489 1.00 0.00 293 GLY A CA 3
ATOM 4181 C C . GLY A 1 78 ? 19.707 4.732 -2.719 1.00 0.00 293 GLY A C 3
ATOM 4182 O O . GLY A 1 78 ? 20.329 5.039 -3.736 1.00 0.00 293 GLY A O 3
ATOM 4186 N N . SER A 1 79 ? 18.384 4.815 -2.627 1.00 0.00 294 SER A N 3
ATOM 4187 C CA . SER A 1 79 ? 17.567 5.277 -3.743 1.00 0.00 294 SER A CA 3
ATOM 4188 C C . SER A 1 79 ? 16.247 5.857 -3.246 1.00 0.00 294 SER A C 3
ATOM 4189 O O . SER A 1 79 ? 15.595 5.311 -2.356 1.00 0.00 294 SER A O 3
ATOM 4197 N N . PRO A 1 80 ? 15.841 6.992 -3.836 1.00 0.00 295 PRO A N 3
ATOM 4198 C CA . PRO A 1 80 ? 14.594 7.671 -3.470 1.00 0.00 295 PRO A CA 3
ATOM 4199 C C . PRO A 1 80 ? 13.359 6.889 -3.903 1.00 0.00 295 PRO A C 3
ATOM 4200 O O . PRO A 1 80 ? 13.051 6.806 -5.093 1.00 0.00 295 PRO A O 3
ATOM 4211 N N . ILE A 1 81 ? 12.655 6.319 -2.932 1.00 0.00 296 ILE A N 3
ATOM 4212 C CA . ILE A 1 81 ? 11.453 5.545 -3.214 1.00 0.00 296 ILE A CA 3
ATOM 4213 C C . ILE A 1 81 ? 10.197 6.388 -3.018 1.00 0.00 296 ILE A C 3
ATOM 4214 O O . ILE A 1 81 ? 10.121 7.199 -2.095 1.00 0.00 296 ILE A O 3
ATOM 4230 N N . GLU A 1 82 ? 9.215 6.189 -3.891 1.00 0.00 297 GLU A N 3
ATOM 4231 C CA . GLU A 1 82 ? 7.962 6.932 -3.812 1.00 0.00 297 GLU A CA 3
ATOM 4232 C C . GLU A 1 82 ? 6.806 6.009 -3.437 1.00 0.00 297 GLU A C 3
ATOM 4233 O O . GLU A 1 82 ? 6.760 4.852 -3.853 1.00 0.00 297 GLU A O 3
ATOM 4245 N N . VAL A 1 83 ? 5.873 6.531 -2.646 1.00 0.00 298 VAL A N 3
ATOM 4246 C CA . VAL A 1 83 ? 4.716 5.756 -2.214 1.00 0.00 298 VAL A CA 3
ATOM 4247 C C . VAL A 1 83 ? 3.415 6.469 -2.565 1.00 0.00 298 VAL A C 3
ATOM 4248 O O . VAL A 1 83 ? 3.149 7.572 -2.085 1.00 0.00 298 VAL A O 3
ATOM 4261 N N . THR A 1 84 ? 2.606 5.833 -3.406 1.00 0.00 299 THR A N 3
ATOM 4262 C CA . THR A 1 84 ? 1.332 6.405 -3.822 1.00 0.00 299 THR A CA 3
ATOM 4263 C C . THR A 1 84 ? 0.209 5.380 -3.723 1.00 0.00 299 THR A C 3
ATOM 4264 O O . THR A 1 84 ? 0.458 4.185 -3.554 1.00 0.00 299 THR A O 3
ATOM 4275 N N . LEU A 1 85 ? -1.028 5.852 -3.829 1.00 0.00 300 LEU A N 3
ATOM 4276 C CA . LEU A 1 85 ? -2.191 4.974 -3.752 1.00 0.00 300 LEU A CA 3
ATOM 4277 C C . LEU A 1 85 ? -2.515 4.378 -5.118 1.00 0.00 300 LEU A C 3
ATOM 4278 O O . LEU A 1 85 ? -2.911 5.091 -6.039 1.00 0.00 300 LEU A O 3
ATOM 4294 N N . ALA A 1 86 ? -2.345 3.065 -5.240 1.00 0.00 301 ALA A N 3
ATOM 4295 C CA . ALA A 1 86 ? -2.623 2.372 -6.491 1.00 0.00 301 ALA A CA 3
ATOM 4296 C C . ALA A 1 86 ? -4.110 2.413 -6.823 1.00 0.00 301 ALA A C 3
ATOM 4297 O O . ALA A 1 86 ? -4.958 2.254 -5.944 1.00 0.00 301 ALA A O 3
ATOM 4304 N N . LYS A 1 87 ? -4.422 2.628 -8.097 1.00 0.00 302 LYS A N 3
ATOM 4305 C CA . LYS A 1 87 ? -5.808 2.690 -8.546 1.00 0.00 302 LYS A CA 3
ATOM 4306 C C . LYS A 1 87 ? -6.394 1.290 -8.695 1.00 0.00 302 LYS A C 3
ATOM 4307 O O . LYS A 1 87 ? -5.726 0.355 -9.137 1.00 0.00 302 LYS A O 3
ATOM 4326 N N . PRO A 1 88 ? -7.673 1.140 -8.321 1.00 0.00 303 PRO A N 3
ATOM 4327 C CA . PRO A 1 88 ? -8.378 -0.143 -8.406 1.00 0.00 303 PRO A CA 3
ATOM 4328 C C . PRO A 1 88 ? -8.649 -0.560 -9.848 1.00 0.00 303 PRO A C 3
ATOM 4329 O O . PRO A 1 88 ? -8.966 0.273 -10.697 1.00 0.00 303 PRO A O 3
ATOM 4340 N N . VAL A 1 89 ? -8.523 -1.856 -10.117 1.00 0.00 304 VAL A N 3
ATOM 4341 C CA . VAL A 1 89 ? -8.756 -2.384 -11.456 1.00 0.00 304 VAL A CA 3
ATOM 4342 C C . VAL A 1 89 ? -10.099 -3.100 -11.538 1.00 0.00 304 VAL A C 3
ATOM 4343 O O . VAL A 1 89 ? -10.226 -4.254 -11.129 1.00 0.00 304 VAL A O 3
ATOM 4356 N N . ASP A 1 90 ? -11.100 -2.408 -12.071 1.00 0.00 305 ASP A N 3
ATOM 4357 C CA . ASP A 1 90 ? -12.436 -2.977 -12.209 1.00 0.00 305 ASP A CA 3
ATOM 4358 C C . ASP A 1 90 ? -12.530 -3.843 -13.461 1.00 0.00 305 ASP A C 3
ATOM 4359 O O . ASP A 1 90 ? -13.436 -3.675 -14.278 1.00 0.00 305 ASP A O 3
ATOM 4368 N N . LYS A 1 91 ? -11.588 -4.768 -13.608 1.00 0.00 306 LYS A N 3
ATOM 4369 C CA . LYS A 1 91 ? -11.564 -5.661 -14.760 1.00 0.00 306 LYS A CA 3
ATOM 4370 C C . LYS A 1 91 ? -12.960 -6.197 -15.063 1.00 0.00 306 LYS A C 3
ATOM 4371 O O . LYS A 1 91 ? -13.558 -6.894 -14.244 1.00 0.00 306 LYS A O 3
ATOM 4390 N N . ASP A 1 92 ? -13.472 -5.867 -16.243 1.00 0.00 307 ASP A N 3
ATOM 4391 C CA . ASP A 1 92 ? -14.796 -6.318 -16.655 1.00 0.00 307 ASP A CA 3
ATOM 4392 C C . ASP A 1 92 ? -14.846 -7.839 -16.756 1.00 0.00 307 ASP A C 3
ATOM 4393 O O . ASP A 1 92 ? -13.943 -8.464 -17.313 1.00 0.00 307 ASP A O 3
ATOM 4402 N N . SER A 1 93 ? -15.906 -8.429 -16.213 1.00 0.00 308 SER A N 3
ATOM 4403 C CA . SER A 1 93 ? -16.071 -9.878 -16.238 1.00 0.00 308 SER A CA 3
ATOM 4404 C C . SER A 1 93 ? -17.171 -10.283 -17.214 1.00 0.00 308 SER A C 3
ATOM 4405 O O . SER A 1 93 ? -18.262 -9.711 -17.210 1.00 0.00 308 SER A O 3
ATOM 4413 N N . SER A 1 94 ? -16.876 -11.272 -18.051 1.00 0.00 309 SER A N 3
ATOM 4414 C CA . SER A 1 94 ? -17.838 -11.752 -19.037 1.00 0.00 309 SER A CA 3
ATOM 4415 C C . SER A 1 94 ? -18.233 -13.198 -18.751 1.00 0.00 309 SER A C 3
ATOM 4416 O O . SER A 1 94 ? -17.386 -14.036 -18.444 1.00 0.00 309 SER A O 3
ATOM 4424 N N . GLY A 1 95 ? -19.527 -13.483 -18.855 1.00 0.00 310 GLY A N 3
ATOM 4425 C CA . GLY A 1 95 ? -20.013 -14.827 -18.605 1.00 0.00 310 GLY A CA 3
ATOM 4426 C C . GLY A 1 95 ? -20.918 -14.900 -17.390 1.00 0.00 310 GLY A C 3
ATOM 4427 O O . GLY A 1 95 ? -20.759 -14.152 -16.425 1.00 0.00 310 GLY A O 3
ATOM 4431 N N . PRO A 1 96 ? -21.894 -15.819 -17.429 1.00 0.00 311 PRO A N 3
ATOM 4432 C CA . PRO A 1 96 ? -22.847 -16.008 -16.331 1.00 0.00 311 PRO A CA 3
ATOM 4433 C C . PRO A 1 96 ? -22.193 -16.612 -15.093 1.00 0.00 311 PRO A C 3
ATOM 4434 O O . PRO A 1 96 ? -22.117 -17.833 -14.953 1.00 0.00 311 PRO A O 3
ATOM 4445 N N . SER A 1 97 ? -21.723 -15.750 -14.197 1.00 0.00 312 SER A N 3
ATOM 4446 C CA . SER A 1 97 ? -21.073 -16.199 -12.972 1.00 0.00 312 SER A CA 3
ATOM 4447 C C . SER A 1 97 ? -21.140 -15.121 -11.895 1.00 0.00 312 SER A C 3
ATOM 4448 O O . SER A 1 97 ? -20.720 -13.984 -12.111 1.00 0.00 312 SER A O 3
ATOM 4456 N N . SER A 1 98 ? -21.673 -15.487 -10.733 1.00 0.00 313 SER A N 3
ATOM 4457 C CA . SER A 1 98 ? -21.799 -14.551 -9.622 1.00 0.00 313 SER A CA 3
ATOM 4458 C C . SER A 1 98 ? -20.437 -13.987 -9.228 1.00 0.00 313 SER A C 3
ATOM 4459 O O . SER A 1 98 ? -19.410 -14.371 -9.785 1.00 0.00 313 SER A O 3
ATOM 4467 N N . GLY A 1 99 ? -20.439 -13.072 -8.263 1.00 0.00 314 GLY A N 3
ATOM 4468 C CA . GLY A 1 99 ? -19.199 -12.469 -7.811 1.00 0.00 314 GLY A CA 3
ATOM 4469 C C . GLY A 1 99 ? -18.911 -11.149 -8.498 1.00 0.00 314 GLY A C 3
ATOM 4470 O O . GLY A 1 99 ? -19.757 -10.620 -9.219 1.00 0.00 314 GLY A O 3
ATOM 4474 N N . GLY A 1 1 ? -2.968 25.318 14.500 1.00 0.00 216 GLY A N 4
ATOM 4475 C CA . GLY A 1 1 ? -3.670 24.090 14.825 1.00 0.00 216 GLY A CA 4
ATOM 4476 C C . GLY A 1 1 ? -4.612 23.651 13.721 1.00 0.00 216 GLY A C 4
ATOM 4477 O O . GLY A 1 1 ? -5.021 24.459 12.887 1.00 0.00 216 GLY A O 4
ATOM 4481 N N . SER A 1 2 ? -4.956 22.368 13.715 1.00 0.00 217 SER A N 4
ATOM 4482 C CA . SER A 1 2 ? -5.852 21.822 12.701 1.00 0.00 217 SER A CA 4
ATOM 4483 C C . SER A 1 2 ? -7.265 21.663 13.254 1.00 0.00 217 SER A C 4
ATOM 4484 O O . SER A 1 2 ? -7.574 20.678 13.925 1.00 0.00 217 SER A O 4
ATOM 4492 N N . SER A 1 3 ? -8.119 22.640 12.967 1.00 0.00 218 SER A N 4
ATOM 4493 C CA . SER A 1 3 ? -9.499 22.612 13.438 1.00 0.00 218 SER A CA 4
ATOM 4494 C C . SER A 1 3 ? -10.473 22.784 12.276 1.00 0.00 218 SER A C 4
ATOM 4495 O O . SER A 1 3 ? -10.100 23.258 11.204 1.00 0.00 218 SER A O 4
ATOM 4503 N N . GLY A 1 4 ? -11.725 22.394 12.499 1.00 0.00 219 GLY A N 4
ATOM 4504 C CA . GLY A 1 4 ? -12.734 22.512 11.462 1.00 0.00 219 GLY A CA 4
ATOM 4505 C C . GLY A 1 4 ? -13.074 21.178 10.829 1.00 0.00 219 GLY A C 4
ATOM 4506 O O . GLY A 1 4 ? -13.245 21.085 9.614 1.00 0.00 219 GLY A O 4
ATOM 4510 N N . SER A 1 5 ? -13.170 20.140 11.655 1.00 0.00 220 SER A N 4
ATOM 4511 C CA . SER A 1 5 ? -13.486 18.803 11.168 1.00 0.00 220 SER A CA 4
ATOM 4512 C C . SER A 1 5 ? -14.819 18.320 11.732 1.00 0.00 220 SER A C 4
ATOM 4513 O O . SER A 1 5 ? -15.211 18.696 12.836 1.00 0.00 220 SER A O 4
ATOM 4521 N N . SER A 1 6 ? -15.512 17.485 10.964 1.00 0.00 221 SER A N 4
ATOM 4522 C CA . SER A 1 6 ? -16.803 16.953 11.384 1.00 0.00 221 SER A CA 4
ATOM 4523 C C . SER A 1 6 ? -16.659 15.528 11.909 1.00 0.00 221 SER A C 4
ATOM 4524 O O . SER A 1 6 ? -17.355 15.123 12.839 1.00 0.00 221 SER A O 4
ATOM 4532 N N . GLY A 1 7 ? -15.749 14.770 11.304 1.00 0.00 222 GLY A N 4
ATOM 4533 C CA . GLY A 1 7 ? -15.529 13.398 11.722 1.00 0.00 222 GLY A CA 4
ATOM 4534 C C . GLY A 1 7 ? -14.923 12.547 10.624 1.00 0.00 222 GLY A C 4
ATOM 4535 O O . GLY A 1 7 ? -14.276 13.065 9.713 1.00 0.00 222 GLY A O 4
ATOM 4539 N N . ASP A 1 8 ? -15.131 11.238 10.710 1.00 0.00 223 ASP A N 4
ATOM 4540 C CA . ASP A 1 8 ? -14.600 10.313 9.715 1.00 0.00 223 ASP A CA 4
ATOM 4541 C C . ASP A 1 8 ? -15.652 9.985 8.661 1.00 0.00 223 ASP A C 4
ATOM 4542 O O . ASP A 1 8 ? -16.710 9.441 8.976 1.00 0.00 223 ASP A O 4
ATOM 4551 N N . GLU A 1 9 ? -15.354 10.321 7.410 1.00 0.00 224 GLU A N 4
ATOM 4552 C CA . GLU A 1 9 ? -16.276 10.063 6.310 1.00 0.00 224 GLU A CA 4
ATOM 4553 C C . GLU A 1 9 ? -16.215 8.601 5.879 1.00 0.00 224 GLU A C 4
ATOM 4554 O O . GLU A 1 9 ? -15.490 8.246 4.949 1.00 0.00 224 GLU A O 4
ATOM 4566 N N . ASP A 1 10 ? -16.980 7.756 6.563 1.00 0.00 225 ASP A N 4
ATOM 4567 C CA . ASP A 1 10 ? -17.013 6.332 6.252 1.00 0.00 225 ASP A CA 4
ATOM 4568 C C . ASP A 1 10 ? -17.593 6.093 4.861 1.00 0.00 225 ASP A C 4
ATOM 4569 O O . ASP A 1 10 ? -18.175 6.994 4.256 1.00 0.00 225 ASP A O 4
ATOM 4578 N N . THR A 1 11 ? -17.430 4.873 4.359 1.00 0.00 226 THR A N 4
ATOM 4579 C CA . THR A 1 11 ? -17.935 4.516 3.039 1.00 0.00 226 THR A CA 4
ATOM 4580 C C . THR A 1 11 ? -17.975 3.003 2.857 1.00 0.00 226 THR A C 4
ATOM 4581 O O . THR A 1 11 ? -17.281 2.266 3.555 1.00 0.00 226 THR A O 4
ATOM 4592 N N . MET A 1 12 ? -18.792 2.547 1.913 1.00 0.00 227 MET A N 4
ATOM 4593 C CA . MET A 1 12 ? -18.920 1.121 1.637 1.00 0.00 227 MET A CA 4
ATOM 4594 C C . MET A 1 12 ? -17.709 0.604 0.868 1.00 0.00 227 MET A C 4
ATOM 4595 O O . MET A 1 12 ? -17.087 -0.383 1.260 1.00 0.00 227 MET A O 4
ATOM 4609 N N . SER A 1 13 ? -17.380 1.278 -0.230 1.00 0.00 228 SER A N 4
ATOM 4610 C CA . SER A 1 13 ? -16.245 0.884 -1.057 1.00 0.00 228 SER A CA 4
ATOM 4611 C C . SER A 1 13 ? -14.942 1.443 -0.493 1.00 0.00 228 SER A C 4
ATOM 4612 O O . SER A 1 13 ? -14.554 2.571 -0.798 1.00 0.00 228 SER A O 4
ATOM 4620 N N . SER A 1 14 ? -14.271 0.646 0.331 1.00 0.00 229 SER A N 4
ATOM 4621 C CA . SER A 1 14 ? -13.013 1.061 0.941 1.00 0.00 229 SER A CA 4
ATOM 4622 C C . SER A 1 14 ? -11.840 0.284 0.351 1.00 0.00 229 SER A C 4
ATOM 4623 O O . SER A 1 14 ? -11.667 -0.904 0.624 1.00 0.00 229 SER A O 4
ATOM 4631 N N . VAL A 1 15 ? -11.036 0.964 -0.459 1.00 0.00 230 VAL A N 4
ATOM 4632 C CA . VAL A 1 15 ? -9.878 0.339 -1.088 1.00 0.00 230 VAL A CA 4
ATOM 4633 C C . VAL A 1 15 ? -8.580 0.982 -0.611 1.00 0.00 230 VAL A C 4
ATOM 4634 O O . VAL A 1 15 ? -8.456 2.206 -0.578 1.00 0.00 230 VAL A O 4
ATOM 4647 N N . LYS A 1 16 ? -7.614 0.147 -0.242 1.00 0.00 231 LYS A N 4
ATOM 4648 C CA . LYS A 1 16 ? -6.324 0.632 0.232 1.00 0.00 231 LYS A CA 4
ATOM 4649 C C . LYS A 1 16 ? -5.179 -0.076 -0.487 1.00 0.00 231 LYS A C 4
ATOM 4650 O O . LYS A 1 16 ? -5.017 -1.290 -0.368 1.00 0.00 231 LYS A O 4
ATOM 4669 N N . ILE A 1 17 ? -4.389 0.692 -1.230 1.00 0.00 232 ILE A N 4
ATOM 4670 C CA . ILE A 1 17 ? -3.259 0.138 -1.965 1.00 0.00 232 ILE A CA 4
ATOM 4671 C C . ILE A 1 17 ? -2.119 1.146 -2.062 1.00 0.00 232 ILE A C 4
ATOM 4672 O O . ILE A 1 17 ? -2.341 2.327 -2.330 1.00 0.00 232 ILE A O 4
ATOM 4688 N N . LEU A 1 18 ? -0.897 0.672 -1.843 1.00 0.00 233 LEU A N 4
ATOM 4689 C CA . LEU A 1 18 ? 0.280 1.531 -1.908 1.00 0.00 233 LEU A CA 4
ATOM 4690 C C . LEU A 1 18 ? 1.236 1.064 -3.000 1.00 0.00 233 LEU A C 4
ATOM 4691 O O . LEU A 1 18 ? 1.869 0.014 -2.878 1.00 0.00 233 LEU A O 4
ATOM 4707 N N . TYR A 1 19 ? 1.339 1.850 -4.066 1.00 0.00 234 TYR A N 4
ATOM 4708 C CA . TYR A 1 19 ? 2.218 1.516 -5.180 1.00 0.00 234 TYR A CA 4
ATOM 4709 C C . TYR A 1 19 ? 3.585 2.173 -5.011 1.00 0.00 234 TYR A C 4
ATOM 4710 O O . TYR A 1 19 ? 3.686 3.387 -4.837 1.00 0.00 234 TYR A O 4
ATOM 4728 N N . VAL A 1 20 ? 4.636 1.360 -5.064 1.00 0.00 235 VAL A N 4
ATOM 4729 C CA . VAL A 1 20 ? 5.997 1.861 -4.918 1.00 0.00 235 VAL A CA 4
ATOM 4730 C C . VAL A 1 20 ? 6.747 1.807 -6.245 1.00 0.00 235 VAL A C 4
ATOM 4731 O O . VAL A 1 20 ? 6.581 0.869 -7.025 1.00 0.00 235 VAL A O 4
ATOM 4744 N N . ARG A 1 21 ? 7.573 2.818 -6.493 1.00 0.00 236 ARG A N 4
ATOM 4745 C CA . ARG A 1 21 ? 8.348 2.886 -7.726 1.00 0.00 236 ARG A CA 4
ATOM 4746 C C . ARG A 1 21 ? 9.795 3.275 -7.437 1.00 0.00 236 ARG A C 4
ATOM 4747 O O . ARG A 1 21 ? 10.092 3.877 -6.406 1.00 0.00 236 ARG A O 4
ATOM 4768 N N . ASN A 1 22 ? 10.690 2.927 -8.355 1.00 0.00 237 ASN A N 4
ATOM 4769 C CA . ASN A 1 22 ? 12.107 3.239 -8.199 1.00 0.00 237 ASN A CA 4
ATOM 4770 C C . ASN A 1 22 ? 12.739 2.367 -7.119 1.00 0.00 237 ASN A C 4
ATOM 4771 O O . ASN A 1 22 ? 13.448 2.862 -6.241 1.00 0.00 237 ASN A O 4
ATOM 4782 N N . LEU A 1 23 ? 12.480 1.066 -7.189 1.00 0.00 238 LEU A N 4
ATOM 4783 C CA . LEU A 1 23 ? 13.024 0.123 -6.218 1.00 0.00 238 LEU A CA 4
ATOM 4784 C C . LEU A 1 23 ? 14.230 -0.614 -6.792 1.00 0.00 238 LEU A C 4
ATOM 4785 O O . LEU A 1 23 ? 14.148 -1.225 -7.857 1.00 0.00 238 LEU A O 4
ATOM 4801 N N . MET A 1 24 ? 15.349 -0.553 -6.077 1.00 0.00 239 MET A N 4
ATOM 4802 C CA . MET A 1 24 ? 16.572 -1.217 -6.514 1.00 0.00 239 MET A CA 4
ATOM 4803 C C . MET A 1 24 ? 16.382 -2.730 -6.558 1.00 0.00 239 MET A C 4
ATOM 4804 O O . MET A 1 24 ? 15.980 -3.345 -5.569 1.00 0.00 239 MET A O 4
ATOM 4818 N N . LEU A 1 25 ? 16.672 -3.325 -7.709 1.00 0.00 240 LEU A N 4
ATOM 4819 C CA . LEU A 1 25 ? 16.533 -4.767 -7.882 1.00 0.00 240 LEU A CA 4
ATOM 4820 C C . LEU A 1 25 ? 17.242 -5.521 -6.762 1.00 0.00 240 LEU A C 4
ATOM 4821 O O . LEU A 1 25 ? 16.904 -6.664 -6.458 1.00 0.00 240 LEU A O 4
ATOM 4837 N N . SER A 1 26 ? 18.227 -4.871 -6.149 1.00 0.00 241 SER A N 4
ATOM 4838 C CA . SER A 1 26 ? 18.985 -5.480 -5.062 1.00 0.00 241 SER A CA 4
ATOM 4839 C C . SER A 1 26 ? 18.116 -5.646 -3.820 1.00 0.00 241 SER A C 4
ATOM 4840 O O . SER A 1 26 ? 18.278 -6.598 -3.056 1.00 0.00 241 SER A O 4
ATOM 4848 N N . THR A 1 27 ? 17.192 -4.710 -3.622 1.00 0.00 242 THR A N 4
ATOM 4849 C CA . THR A 1 27 ? 16.297 -4.751 -2.473 1.00 0.00 242 THR A CA 4
ATOM 4850 C C . THR A 1 27 ? 15.400 -5.982 -2.517 1.00 0.00 242 THR A C 4
ATOM 4851 O O . THR A 1 27 ? 14.985 -6.422 -3.589 1.00 0.00 242 THR A O 4
ATOM 4862 N N . SER A 1 28 ? 15.103 -6.535 -1.345 1.00 0.00 243 SER A N 4
ATOM 4863 C CA . SER A 1 28 ? 14.257 -7.719 -1.250 1.00 0.00 243 SER A CA 4
ATOM 4864 C C . SER A 1 28 ? 12.925 -7.383 -0.586 1.00 0.00 243 SER A C 4
ATOM 4865 O O . SER A 1 28 ? 12.772 -6.322 0.019 1.00 0.00 243 SER A O 4
ATOM 4873 N N . GLU A 1 29 ? 11.965 -8.295 -0.704 1.00 0.00 244 GLU A N 4
ATOM 4874 C CA . GLU A 1 29 ? 10.646 -8.096 -0.115 1.00 0.00 244 GLU A CA 4
ATOM 4875 C C . GLU A 1 29 ? 10.753 -7.843 1.386 1.00 0.00 244 GLU A C 4
ATOM 4876 O O . GLU A 1 29 ? 10.130 -6.924 1.916 1.00 0.00 244 GLU A O 4
ATOM 4888 N N . GLU A 1 30 ? 11.546 -8.667 2.064 1.00 0.00 245 GLU A N 4
ATOM 4889 C CA . GLU A 1 30 ? 11.733 -8.533 3.504 1.00 0.00 245 GLU A CA 4
ATOM 4890 C C . GLU A 1 30 ? 11.960 -7.075 3.890 1.00 0.00 245 GLU A C 4
ATOM 4891 O O . GLU A 1 30 ? 11.502 -6.621 4.938 1.00 0.00 245 GLU A O 4
ATOM 4903 N N . MET A 1 31 ? 12.672 -6.347 3.036 1.00 0.00 246 MET A N 4
ATOM 4904 C CA . MET A 1 31 ? 12.960 -4.939 3.288 1.00 0.00 246 MET A CA 4
ATOM 4905 C C . MET A 1 31 ? 11.695 -4.096 3.170 1.00 0.00 246 MET A C 4
ATOM 4906 O O . MET A 1 31 ? 11.459 -3.199 3.980 1.00 0.00 246 MET A O 4
ATOM 4920 N N . ILE A 1 32 ? 10.885 -4.389 2.158 1.00 0.00 247 ILE A N 4
ATOM 4921 C CA . ILE A 1 32 ? 9.644 -3.658 1.936 1.00 0.00 247 ILE A CA 4
ATOM 4922 C C . ILE A 1 32 ? 8.627 -3.958 3.032 1.00 0.00 247 ILE A C 4
ATOM 4923 O O . ILE A 1 32 ? 7.916 -3.065 3.493 1.00 0.00 247 ILE A O 4
ATOM 4939 N N . GLU A 1 33 ? 8.564 -5.220 3.445 1.00 0.00 248 GLU A N 4
ATOM 4940 C CA . GLU A 1 33 ? 7.633 -5.636 4.487 1.00 0.00 248 GLU A CA 4
ATOM 4941 C C . GLU A 1 33 ? 7.973 -4.970 5.817 1.00 0.00 248 GLU A C 4
ATOM 4942 O O . GLU A 1 33 ? 7.089 -4.494 6.530 1.00 0.00 248 GLU A O 4
ATOM 4954 N N . LYS A 1 34 ? 9.260 -4.940 6.146 1.00 0.00 249 LYS A N 4
ATOM 4955 C CA . LYS A 1 34 ? 9.719 -4.332 7.389 1.00 0.00 249 LYS A CA 4
ATOM 4956 C C . LYS A 1 34 ? 9.621 -2.812 7.320 1.00 0.00 249 LYS A C 4
ATOM 4957 O O . LYS A 1 34 ? 9.134 -2.169 8.249 1.00 0.00 249 LYS A O 4
ATOM 4976 N N . GLU A 1 35 ? 10.087 -2.243 6.212 1.00 0.00 250 GLU A N 4
ATOM 4977 C CA . GLU A 1 35 ? 10.051 -0.798 6.023 1.00 0.00 250 GLU A CA 4
ATOM 4978 C C . GLU A 1 35 ? 8.626 -0.267 6.152 1.00 0.00 250 GLU A C 4
ATOM 4979 O O . GLU A 1 35 ? 8.407 0.847 6.626 1.00 0.00 250 GLU A O 4
ATOM 4991 N N . PHE A 1 36 ? 7.660 -1.074 5.725 1.00 0.00 251 PHE A N 4
ATOM 4992 C CA . PHE A 1 36 ? 6.255 -0.687 5.791 1.00 0.00 251 PHE A CA 4
ATOM 4993 C C . PHE A 1 36 ? 5.648 -1.070 7.137 1.00 0.00 251 PHE A C 4
ATOM 4994 O O . PHE A 1 36 ? 4.739 -0.406 7.632 1.00 0.00 251 PHE A O 4
ATOM 5011 N N . ASN A 1 37 ? 6.158 -2.148 7.724 1.00 0.00 252 ASN A N 4
ATOM 5012 C CA . ASN A 1 37 ? 5.665 -2.622 9.013 1.00 0.00 252 ASN A CA 4
ATOM 5013 C C . ASN A 1 37 ? 6.193 -1.753 10.150 1.00 0.00 252 ASN A C 4
ATOM 5014 O O . ASN A 1 37 ? 5.564 -1.640 11.201 1.00 0.00 252 ASN A O 4
ATOM 5025 N N . ASN A 1 38 ? 7.352 -1.140 9.930 1.00 0.00 253 ASN A N 4
ATOM 5026 C CA . ASN A 1 38 ? 7.964 -0.280 10.936 1.00 0.00 253 ASN A CA 4
ATOM 5027 C C . ASN A 1 38 ? 6.979 0.780 11.419 1.00 0.00 253 ASN A C 4
ATOM 5028 O O . ASN A 1 38 ? 7.110 1.306 12.525 1.00 0.00 253 ASN A O 4
ATOM 5039 N N . ILE A 1 39 ? 5.992 1.087 10.584 1.00 0.00 254 ILE A N 4
ATOM 5040 C CA . ILE A 1 39 ? 4.984 2.082 10.927 1.00 0.00 254 ILE A CA 4
ATOM 5041 C C . ILE A 1 39 ? 3.944 1.504 11.881 1.00 0.00 254 ILE A C 4
ATOM 5042 O O . ILE A 1 39 ? 3.674 2.071 12.940 1.00 0.00 254 ILE A O 4
ATOM 5058 N N . LYS A 1 40 ? 3.363 0.372 11.499 1.00 0.00 255 LYS A N 4
ATOM 5059 C CA . LYS A 1 40 ? 2.354 -0.286 12.320 1.00 0.00 255 LYS A CA 4
ATOM 5060 C C . LYS A 1 40 ? 2.475 -1.803 12.220 1.00 0.00 255 LYS A C 4
ATOM 5061 O O . LYS A 1 40 ? 2.612 -2.369 11.135 1.00 0.00 255 LYS A O 4
ATOM 5080 N N . PRO A 1 41 ? 2.424 -2.480 13.377 1.00 0.00 256 PRO A N 4
ATOM 5081 C CA . PRO A 1 41 ? 2.524 -3.940 13.445 1.00 0.00 256 PRO A CA 4
ATOM 5082 C C . PRO A 1 41 ? 1.292 -4.633 12.872 1.00 0.00 256 PRO A C 4
ATOM 5083 O O . PRO A 1 41 ? 0.168 -4.165 13.044 1.00 0.00 256 PRO A O 4
ATOM 5094 N N . GLY A 1 42 ? 1.513 -5.753 12.189 1.00 0.00 257 GLY A N 4
ATOM 5095 C CA . GLY A 1 42 ? 0.411 -6.492 11.601 1.00 0.00 257 GLY A CA 4
ATOM 5096 C C . GLY A 1 42 ? -0.439 -5.635 10.684 1.00 0.00 257 GLY A C 4
ATOM 5097 O O . GLY A 1 42 ? -1.623 -5.907 10.490 1.00 0.00 257 GLY A O 4
ATOM 5101 N N . ALA A 1 43 ? 0.166 -4.594 10.120 1.00 0.00 258 ALA A N 4
ATOM 5102 C CA . ALA A 1 43 ? -0.543 -3.694 9.219 1.00 0.00 258 ALA A CA 4
ATOM 5103 C C . ALA A 1 43 ? -0.428 -4.163 7.773 1.00 0.00 258 ALA A C 4
ATOM 5104 O O . ALA A 1 43 ? -1.434 -4.332 7.083 1.00 0.00 258 ALA A O 4
ATOM 5111 N N . VAL A 1 44 ? 0.804 -4.371 7.319 1.00 0.00 259 VAL A N 4
ATOM 5112 C CA . VAL A 1 44 ? 1.050 -4.821 5.954 1.00 0.00 259 VAL A CA 4
ATOM 5113 C C . VAL A 1 44 ? 0.430 -6.192 5.707 1.00 0.00 259 VAL A C 4
ATOM 5114 O O . VAL A 1 44 ? 0.844 -7.186 6.301 1.00 0.00 259 VAL A O 4
ATOM 5127 N N . GLU A 1 45 ? -0.564 -6.236 4.825 1.00 0.00 260 GLU A N 4
ATOM 5128 C CA . GLU A 1 45 ? -1.241 -7.485 4.500 1.00 0.00 260 GLU A CA 4
ATOM 5129 C C . GLU A 1 45 ? -0.358 -8.371 3.625 1.00 0.00 260 GLU A C 4
ATOM 5130 O O . GLU A 1 45 ? -0.018 -9.492 4.002 1.00 0.00 260 GLU A O 4
ATOM 5142 N N . ARG A 1 46 ? 0.008 -7.858 2.455 1.00 0.00 261 ARG A N 4
ATOM 5143 C CA . ARG A 1 46 ? 0.849 -8.602 1.525 1.00 0.00 261 ARG A CA 4
ATOM 5144 C C . ARG A 1 46 ? 1.703 -7.654 0.686 1.00 0.00 261 ARG A C 4
ATOM 5145 O O . ARG A 1 46 ? 1.275 -6.550 0.351 1.00 0.00 261 ARG A O 4
ATOM 5166 N N . VAL A 1 47 ? 2.911 -8.094 0.352 1.00 0.00 262 VAL A N 4
ATOM 5167 C CA . VAL A 1 47 ? 3.825 -7.286 -0.447 1.00 0.00 262 VAL A CA 4
ATOM 5168 C C . VAL A 1 47 ? 4.131 -7.959 -1.781 1.00 0.00 262 VAL A C 4
ATOM 5169 O O . VAL A 1 47 ? 4.505 -9.132 -1.826 1.00 0.00 262 VAL A O 4
ATOM 5182 N N . LYS A 1 48 ? 3.970 -7.210 -2.866 1.00 0.00 263 LYS A N 4
ATOM 5183 C CA . LYS A 1 48 ? 4.231 -7.732 -4.202 1.00 0.00 263 LYS A CA 4
ATOM 5184 C C . LYS A 1 48 ? 5.394 -6.994 -4.857 1.00 0.00 263 LYS A C 4
ATOM 5185 O O . LYS A 1 48 ? 5.268 -5.832 -5.243 1.00 0.00 263 LYS A O 4
ATOM 5204 N N . LYS A 1 49 ? 6.527 -7.677 -4.981 1.00 0.00 264 LYS A N 4
ATOM 5205 C CA . LYS A 1 49 ? 7.713 -7.089 -5.592 1.00 0.00 264 LYS A CA 4
ATOM 5206 C C . LYS A 1 49 ? 7.674 -7.238 -7.110 1.00 0.00 264 LYS A C 4
ATOM 5207 O O . LYS A 1 49 ? 7.230 -8.261 -7.631 1.00 0.00 264 LYS A O 4
ATOM 5226 N N . ILE A 1 50 ? 8.142 -6.212 -7.812 1.00 0.00 265 ILE A N 4
ATOM 5227 C CA . ILE A 1 50 ? 8.163 -6.231 -9.270 1.00 0.00 265 ILE A CA 4
ATOM 5228 C C . ILE A 1 50 ? 9.507 -5.752 -9.807 1.00 0.00 265 ILE A C 4
ATOM 5229 O O . ILE A 1 50 ? 10.357 -5.280 -9.051 1.00 0.00 265 ILE A O 4
ATOM 5245 N N . ARG A 1 51 ? 9.693 -5.876 -11.117 1.00 0.00 266 ARG A N 4
ATOM 5246 C CA . ARG A 1 51 ? 10.934 -5.456 -11.756 1.00 0.00 266 ARG A CA 4
ATOM 5247 C C . ARG A 1 51 ? 11.555 -4.276 -11.014 1.00 0.00 266 ARG A C 4
ATOM 5248 O O . ARG A 1 51 ? 12.566 -4.424 -10.328 1.00 0.00 266 ARG A O 4
ATOM 5269 N N . ASP A 1 52 ? 10.943 -3.105 -11.157 1.00 0.00 267 ASP A N 4
ATOM 5270 C CA . ASP A 1 52 ? 11.435 -1.900 -10.500 1.00 0.00 267 ASP A CA 4
ATOM 5271 C C . ASP A 1 52 ? 10.334 -1.245 -9.672 1.00 0.00 267 ASP A C 4
ATOM 5272 O O . ASP A 1 52 ? 10.446 -0.083 -9.279 1.00 0.00 267 ASP A O 4
ATOM 5281 N N . TYR A 1 53 ? 9.270 -1.996 -9.411 1.00 0.00 268 TYR A N 4
ATOM 5282 C CA . TYR A 1 53 ? 8.147 -1.487 -8.633 1.00 0.00 268 TYR A CA 4
ATOM 5283 C C . TYR A 1 53 ? 7.564 -2.578 -7.740 1.00 0.00 268 TYR A C 4
ATOM 5284 O O . TYR A 1 53 ? 7.982 -3.734 -7.800 1.00 0.00 268 TYR A O 4
ATOM 5302 N N . ALA A 1 54 ? 6.595 -2.201 -6.912 1.00 0.00 269 ALA A N 4
ATOM 5303 C CA . ALA A 1 54 ? 5.952 -3.147 -6.008 1.00 0.00 269 ALA A CA 4
ATOM 5304 C C . ALA A 1 54 ? 4.641 -2.585 -5.469 1.00 0.00 269 ALA A C 4
ATOM 5305 O O . ALA A 1 54 ? 4.413 -1.376 -5.497 1.00 0.00 269 ALA A O 4
ATOM 5312 N N . PHE A 1 55 ? 3.780 -3.472 -4.978 1.00 0.00 270 PHE A N 4
ATOM 5313 C CA . PHE A 1 55 ? 2.490 -3.064 -4.434 1.00 0.00 270 PHE A CA 4
ATOM 5314 C C . PHE A 1 55 ? 2.320 -3.567 -3.004 1.00 0.00 270 PHE A C 4
ATOM 5315 O O . PHE A 1 55 ? 2.671 -4.704 -2.687 1.00 0.00 270 PHE A O 4
ATOM 5332 N N . VAL A 1 56 ? 1.779 -2.711 -2.142 1.00 0.00 271 VAL A N 4
ATOM 5333 C CA . VAL A 1 56 ? 1.562 -3.067 -0.745 1.00 0.00 271 VAL A CA 4
ATOM 5334 C C . VAL A 1 56 ? 0.096 -2.907 -0.359 1.00 0.00 271 VAL A C 4
ATOM 5335 O O . VAL A 1 56 ? -0.512 -1.865 -0.606 1.00 0.00 271 VAL A O 4
ATOM 5348 N N . HIS A 1 57 ? -0.467 -3.946 0.249 1.00 0.00 272 HIS A N 4
ATOM 5349 C CA . HIS A 1 57 ? -1.863 -3.920 0.671 1.00 0.00 272 HIS A CA 4
ATOM 5350 C C . HIS A 1 57 ? -1.970 -3.785 2.187 1.00 0.00 272 HIS A C 4
ATOM 5351 O O . HIS A 1 57 ? -1.081 -4.213 2.923 1.00 0.00 272 HIS A O 4
ATOM 5365 N N . PHE A 1 58 ? -3.064 -3.186 2.648 1.00 0.00 273 PHE A N 4
ATOM 5366 C CA . PHE A 1 58 ? -3.286 -2.993 4.076 1.00 0.00 273 PHE A CA 4
ATOM 5367 C C . PHE A 1 58 ? -4.673 -3.483 4.482 1.00 0.00 273 PHE A C 4
ATOM 5368 O O . PHE A 1 58 ? -5.477 -3.874 3.636 1.00 0.00 273 PHE A O 4
ATOM 5385 N N . SER A 1 59 ? -4.945 -3.459 5.782 1.00 0.00 274 SER A N 4
ATOM 5386 C CA . SER A 1 59 ? -6.233 -3.904 6.302 1.00 0.00 274 SER A CA 4
ATOM 5387 C C . SER A 1 59 ? -7.285 -2.809 6.158 1.00 0.00 274 SER A C 4
ATOM 5388 O O . SER A 1 59 ? -8.444 -3.084 5.850 1.00 0.00 274 SER A O 4
ATOM 5396 N N . ASN A 1 60 ? -6.872 -1.566 6.382 1.00 0.00 275 ASN A N 4
ATOM 5397 C CA . ASN A 1 60 ? -7.778 -0.428 6.278 1.00 0.00 275 ASN A CA 4
ATOM 5398 C C . ASN A 1 60 ? -7.056 0.792 5.714 1.00 0.00 275 ASN A C 4
ATOM 5399 O O . ASN A 1 60 ? -5.842 0.930 5.860 1.00 0.00 275 ASN A O 4
ATOM 5410 N N . ARG A 1 61 ? -7.813 1.674 5.070 1.00 0.00 276 ARG A N 4
ATOM 5411 C CA . ARG A 1 61 ? -7.246 2.883 4.483 1.00 0.00 276 ARG A CA 4
ATOM 5412 C C . ARG A 1 61 ? -6.393 3.633 5.501 1.00 0.00 276 ARG A C 4
ATOM 5413 O O . ARG A 1 61 ? -5.215 3.898 5.262 1.00 0.00 276 ARG A O 4
ATOM 5434 N N . GLU A 1 62 ? -6.996 3.971 6.637 1.00 0.00 277 GLU A N 4
ATOM 5435 C CA . GLU A 1 62 ? -6.291 4.692 7.690 1.00 0.00 277 GLU A CA 4
ATOM 5436 C C . GLU A 1 62 ? -4.834 4.243 7.776 1.00 0.00 277 GLU A C 4
ATOM 5437 O O . GLU A 1 62 ? -3.917 5.060 7.701 1.00 0.00 277 GLU A O 4
ATOM 5449 N N . ASP A 1 63 ? -4.631 2.940 7.932 1.00 0.00 278 ASP A N 4
ATOM 5450 C CA . ASP A 1 63 ? -3.288 2.381 8.028 1.00 0.00 278 ASP A CA 4
ATOM 5451 C C . ASP A 1 63 ? -2.480 2.692 6.771 1.00 0.00 278 ASP A C 4
ATOM 5452 O O . ASP A 1 63 ? -1.350 3.173 6.851 1.00 0.00 278 ASP A O 4
ATOM 5461 N N . ALA A 1 64 ? -3.067 2.411 5.612 1.00 0.00 279 ALA A N 4
ATOM 5462 C CA . ALA A 1 64 ? -2.403 2.661 4.339 1.00 0.00 279 ALA A CA 4
ATOM 5463 C C . ALA A 1 64 ? -1.916 4.103 4.248 1.00 0.00 279 ALA A C 4
ATOM 5464 O O . ALA A 1 64 ? -0.757 4.358 3.919 1.00 0.00 279 ALA A O 4
ATOM 5471 N N . VAL A 1 65 ? -2.808 5.044 4.541 1.00 0.00 280 VAL A N 4
ATOM 5472 C CA . VAL A 1 65 ? -2.468 6.461 4.492 1.00 0.00 280 VAL A CA 4
ATOM 5473 C C . VAL A 1 65 ? -1.236 6.760 5.339 1.00 0.00 280 VAL A C 4
ATOM 5474 O O . VAL A 1 65 ? -0.303 7.421 4.883 1.00 0.00 280 VAL A O 4
ATOM 5487 N N . GLU A 1 66 ? -1.239 6.269 6.574 1.00 0.00 281 GLU A N 4
ATOM 5488 C CA . GLU A 1 66 ? -0.121 6.485 7.485 1.00 0.00 281 GLU A CA 4
ATOM 5489 C C . GLU A 1 66 ? 1.173 5.926 6.899 1.00 0.00 281 GLU A C 4
ATOM 5490 O O . GLU A 1 66 ? 2.139 6.659 6.690 1.00 0.00 281 GLU A O 4
ATOM 5502 N N . ALA A 1 67 ? 1.183 4.624 6.636 1.00 0.00 282 ALA A N 4
ATOM 5503 C CA . ALA A 1 67 ? 2.356 3.967 6.073 1.00 0.00 282 ALA A CA 4
ATOM 5504 C C . ALA A 1 67 ? 2.795 4.642 4.778 1.00 0.00 282 ALA A C 4
ATOM 5505 O O . ALA A 1 67 ? 3.929 4.472 4.333 1.00 0.00 282 ALA A O 4
ATOM 5512 N N . MET A 1 68 ? 1.888 5.407 4.179 1.00 0.00 283 MET A N 4
ATOM 5513 C CA . MET A 1 68 ? 2.183 6.108 2.935 1.00 0.00 283 MET A CA 4
ATOM 5514 C C . MET A 1 68 ? 3.016 7.359 3.199 1.00 0.00 283 MET A C 4
ATOM 5515 O O . MET A 1 68 ? 4.113 7.512 2.663 1.00 0.00 283 MET A O 4
ATOM 5529 N N . LYS A 1 69 ? 2.487 8.251 4.029 1.00 0.00 284 LYS A N 4
ATOM 5530 C CA . LYS A 1 69 ? 3.180 9.489 4.366 1.00 0.00 284 LYS A CA 4
ATOM 5531 C C . LYS A 1 69 ? 4.442 9.202 5.173 1.00 0.00 284 LYS A C 4
ATOM 5532 O O . LYS A 1 69 ? 5.417 9.951 5.106 1.00 0.00 284 LYS A O 4
ATOM 5551 N N . ALA A 1 70 ? 4.418 8.113 5.935 1.00 0.00 285 ALA A N 4
ATOM 5552 C CA . ALA A 1 70 ? 5.561 7.727 6.752 1.00 0.00 285 ALA A CA 4
ATOM 5553 C C . ALA A 1 70 ? 6.779 7.427 5.885 1.00 0.00 285 ALA A C 4
ATOM 5554 O O . ALA A 1 70 ? 7.839 8.033 6.054 1.00 0.00 285 ALA A O 4
ATOM 5561 N N . LEU A 1 71 ? 6.623 6.489 4.957 1.00 0.00 286 LEU A N 4
ATOM 5562 C CA . LEU A 1 71 ? 7.711 6.109 4.063 1.00 0.00 286 LEU A CA 4
ATOM 5563 C C . LEU A 1 71 ? 7.905 7.151 2.967 1.00 0.00 286 LEU A C 4
ATOM 5564 O O . LEU A 1 71 ? 9.033 7.482 2.604 1.00 0.00 286 LEU A O 4
ATOM 5580 N N . ASN A 1 72 ? 6.797 7.667 2.445 1.00 0.00 287 ASN A N 4
ATOM 5581 C CA . ASN A 1 72 ? 6.845 8.674 1.391 1.00 0.00 287 ASN A CA 4
ATOM 5582 C C . ASN A 1 72 ? 7.967 9.677 1.647 1.00 0.00 287 ASN A C 4
ATOM 5583 O O . ASN A 1 72 ? 7.993 10.344 2.681 1.00 0.00 287 ASN A O 4
ATOM 5594 N N . GLY A 1 73 ? 8.892 9.777 0.698 1.00 0.00 288 GLY A N 4
ATOM 5595 C CA . GLY A 1 73 ? 10.003 10.700 0.840 1.00 0.00 288 GLY A CA 4
ATOM 5596 C C . GLY A 1 73 ? 11.204 10.064 1.510 1.00 0.00 288 GLY A C 4
ATOM 5597 O O . GLY A 1 73 ? 12.003 10.747 2.150 1.00 0.00 288 GLY A O 4
ATOM 5601 N N . LYS A 1 74 ? 11.333 8.749 1.364 1.00 0.00 289 LYS A N 4
ATOM 5602 C CA . LYS A 1 74 ? 12.445 8.018 1.960 1.00 0.00 289 LYS A CA 4
ATOM 5603 C C . LYS A 1 74 ? 13.404 7.516 0.885 1.00 0.00 289 LYS A C 4
ATOM 5604 O O . LYS A 1 74 ? 13.050 7.439 -0.291 1.00 0.00 289 LYS A O 4
ATOM 5623 N N . VAL A 1 75 ? 14.621 7.174 1.297 1.00 0.00 290 VAL A N 4
ATOM 5624 C CA . VAL A 1 75 ? 15.631 6.677 0.370 1.00 0.00 290 VAL A CA 4
ATOM 5625 C C . VAL A 1 75 ? 16.151 5.312 0.806 1.00 0.00 290 VAL A C 4
ATOM 5626 O O . VAL A 1 75 ? 17.063 5.216 1.628 1.00 0.00 290 VAL A O 4
ATOM 5639 N N . LEU A 1 76 ? 15.567 4.257 0.248 1.00 0.00 291 LEU A N 4
ATOM 5640 C CA . LEU A 1 76 ? 15.972 2.895 0.578 1.00 0.00 291 LEU A CA 4
ATOM 5641 C C . LEU A 1 76 ? 17.129 2.441 -0.307 1.00 0.00 291 LEU A C 4
ATOM 5642 O O . LEU A 1 76 ? 17.234 2.847 -1.465 1.00 0.00 291 LEU A O 4
ATOM 5658 N N . ASP A 1 77 ? 17.993 1.596 0.244 1.00 0.00 292 ASP A N 4
ATOM 5659 C CA . ASP A 1 77 ? 19.140 1.085 -0.496 1.00 0.00 292 ASP A CA 4
ATOM 5660 C C . ASP A 1 77 ? 19.789 2.189 -1.324 1.00 0.00 292 ASP A C 4
ATOM 5661 O O . ASP A 1 77 ? 20.177 1.973 -2.471 1.00 0.00 292 ASP A O 4
ATOM 5670 N N . GLY A 1 78 ? 19.904 3.375 -0.733 1.00 0.00 293 GLY A N 4
ATOM 5671 C CA . GLY A 1 78 ? 20.506 4.496 -1.431 1.00 0.00 293 GLY A CA 4
ATOM 5672 C C . GLY A 1 78 ? 19.765 4.851 -2.705 1.00 0.00 293 GLY A C 4
ATOM 5673 O O . GLY A 1 78 ? 20.381 5.061 -3.750 1.00 0.00 293 GLY A O 4
ATOM 5677 N N . SER A 1 79 ? 18.441 4.916 -2.619 1.00 0.00 294 SER A N 4
ATOM 5678 C CA . SER A 1 79 ? 17.615 5.242 -3.776 1.00 0.00 294 SER A CA 4
ATOM 5679 C C . SER A 1 79 ? 16.287 5.854 -3.341 1.00 0.00 294 SER A C 4
ATOM 5680 O O . SER A 1 79 ? 15.639 5.392 -2.402 1.00 0.00 294 SER A O 4
ATOM 5688 N N . PRO A 1 80 ? 15.871 6.921 -4.039 1.00 0.00 295 PRO A N 4
ATOM 5689 C CA . PRO A 1 80 ? 14.617 7.621 -3.744 1.00 0.00 295 PRO A CA 4
ATOM 5690 C C . PRO A 1 80 ? 13.391 6.787 -4.100 1.00 0.00 295 PRO A C 4
ATOM 5691 O O . PRO A 1 80 ? 13.110 6.550 -5.275 1.00 0.00 295 PRO A O 4
ATOM 5702 N N . ILE A 1 81 ? 12.665 6.346 -3.079 1.00 0.00 296 ILE A N 4
ATOM 5703 C CA . ILE A 1 81 ? 11.467 5.541 -3.285 1.00 0.00 296 ILE A CA 4
ATOM 5704 C C . ILE A 1 81 ? 10.205 6.383 -3.134 1.00 0.00 296 ILE A C 4
ATOM 5705 O O . ILE A 1 81 ? 10.150 7.292 -2.307 1.00 0.00 296 ILE A O 4
ATOM 5721 N N . GLU A 1 82 ? 9.193 6.073 -3.939 1.00 0.00 297 GLU A N 4
ATOM 5722 C CA . GLU A 1 82 ? 7.931 6.801 -3.893 1.00 0.00 297 GLU A CA 4
ATOM 5723 C C . GLU A 1 82 ? 6.793 5.890 -3.444 1.00 0.00 297 GLU A C 4
ATOM 5724 O O . GLU A 1 82 ? 6.830 4.678 -3.659 1.00 0.00 297 GLU A O 4
ATOM 5736 N N . VAL A 1 83 ? 5.781 6.482 -2.817 1.00 0.00 298 VAL A N 4
ATOM 5737 C CA . VAL A 1 83 ? 4.631 5.725 -2.337 1.00 0.00 298 VAL A CA 4
ATOM 5738 C C . VAL A 1 83 ? 3.333 6.492 -2.565 1.00 0.00 298 VAL A C 4
ATOM 5739 O O . VAL A 1 83 ? 3.104 7.541 -1.961 1.00 0.00 298 VAL A O 4
ATOM 5752 N N . THR A 1 84 ? 2.485 5.962 -3.441 1.00 0.00 299 THR A N 4
ATOM 5753 C CA . THR A 1 84 ? 1.210 6.597 -3.750 1.00 0.00 299 THR A CA 4
ATOM 5754 C C . THR A 1 84 ? 0.076 5.579 -3.758 1.00 0.00 299 THR A C 4
ATOM 5755 O O . THR A 1 84 ? 0.314 4.370 -3.749 1.00 0.00 299 THR A O 4
ATOM 5766 N N . LEU A 1 85 ? -1.157 6.073 -3.775 1.00 0.00 300 LEU A N 4
ATOM 5767 C CA . LEU A 1 85 ? -2.329 5.205 -3.785 1.00 0.00 300 LEU A CA 4
ATOM 5768 C C . LEU A 1 85 ? -2.625 4.706 -5.196 1.00 0.00 300 LEU A C 4
ATOM 5769 O O . LEU A 1 85 ? -3.068 5.469 -6.054 1.00 0.00 300 LEU A O 4
ATOM 5785 N N . ALA A 1 86 ? -2.380 3.421 -5.427 1.00 0.00 301 ALA A N 4
ATOM 5786 C CA . ALA A 1 86 ? -2.624 2.819 -6.732 1.00 0.00 301 ALA A CA 4
ATOM 5787 C C . ALA A 1 86 ? -4.118 2.741 -7.029 1.00 0.00 301 ALA A C 4
ATOM 5788 O O . ALA A 1 86 ? -4.918 2.392 -6.161 1.00 0.00 301 ALA A O 4
ATOM 5795 N N . LYS A 1 87 ? -4.489 3.070 -8.262 1.00 0.00 302 LYS A N 4
ATOM 5796 C CA . LYS A 1 87 ? -5.886 3.037 -8.676 1.00 0.00 302 LYS A CA 4
ATOM 5797 C C . LYS A 1 87 ? -6.150 1.861 -9.610 1.00 0.00 302 LYS A C 4
ATOM 5798 O O . LYS A 1 87 ? -6.023 1.965 -10.830 1.00 0.00 302 LYS A O 4
ATOM 5817 N N . PRO A 1 88 ? -6.527 0.713 -9.026 1.00 0.00 303 PRO A N 4
ATOM 5818 C CA . PRO A 1 88 ? -6.819 -0.504 -9.789 1.00 0.00 303 PRO A CA 4
ATOM 5819 C C . PRO A 1 88 ? -8.101 -0.384 -10.605 1.00 0.00 303 PRO A C 4
ATOM 5820 O O . PRO A 1 88 ? -9.130 0.066 -10.101 1.00 0.00 303 PRO A O 4
ATOM 5831 N N . VAL A 1 89 ? -8.033 -0.790 -11.869 1.00 0.00 304 VAL A N 4
ATOM 5832 C CA . VAL A 1 89 ? -9.189 -0.729 -12.755 1.00 0.00 304 VAL A CA 4
ATOM 5833 C C . VAL A 1 89 ? -10.094 -1.940 -12.562 1.00 0.00 304 VAL A C 4
ATOM 5834 O O . VAL A 1 89 ? -9.618 -3.053 -12.335 1.00 0.00 304 VAL A O 4
ATOM 5847 N N . ASP A 1 90 ? -11.400 -1.717 -12.655 1.00 0.00 305 ASP A N 4
ATOM 5848 C CA . ASP A 1 90 ? -12.373 -2.791 -12.492 1.00 0.00 305 ASP A CA 4
ATOM 5849 C C . ASP A 1 90 ? -13.704 -2.421 -13.138 1.00 0.00 305 ASP A C 4
ATOM 5850 O O . ASP A 1 90 ? -14.407 -1.526 -12.669 1.00 0.00 305 ASP A O 4
ATOM 5859 N N . LYS A 1 91 ? -14.044 -3.114 -14.219 1.00 0.00 306 LYS A N 4
ATOM 5860 C CA . LYS A 1 91 ? -15.291 -2.860 -14.932 1.00 0.00 306 LYS A CA 4
ATOM 5861 C C . LYS A 1 91 ? -16.474 -2.844 -13.969 1.00 0.00 306 LYS A C 4
ATOM 5862 O O . LYS A 1 91 ? -17.341 -1.974 -14.051 1.00 0.00 306 LYS A O 4
ATOM 5881 N N . ASP A 1 92 ? -16.501 -3.809 -13.056 1.00 0.00 307 ASP A N 4
ATOM 5882 C CA . ASP A 1 92 ? -17.577 -3.904 -12.076 1.00 0.00 307 ASP A CA 4
ATOM 5883 C C . ASP A 1 92 ? -17.794 -2.565 -11.377 1.00 0.00 307 ASP A C 4
ATOM 5884 O O . ASP A 1 92 ? -16.959 -2.123 -10.588 1.00 0.00 307 ASP A O 4
ATOM 5893 N N . SER A 1 93 ? -18.921 -1.925 -11.672 1.00 0.00 308 SER A N 4
ATOM 5894 C CA . SER A 1 93 ? -19.246 -0.635 -11.075 1.00 0.00 308 SER A CA 4
ATOM 5895 C C . SER A 1 93 ? -19.620 -0.795 -9.605 1.00 0.00 308 SER A C 4
ATOM 5896 O O . SER A 1 93 ? -20.565 -1.508 -9.268 1.00 0.00 308 SER A O 4
ATOM 5904 N N . SER A 1 94 ? -18.872 -0.126 -8.734 1.00 0.00 309 SER A N 4
ATOM 5905 C CA . SER A 1 94 ? -19.121 -0.196 -7.299 1.00 0.00 309 SER A CA 4
ATOM 5906 C C . SER A 1 94 ? -20.618 -0.250 -7.010 1.00 0.00 309 SER A C 4
ATOM 5907 O O . SER A 1 94 ? -21.329 0.742 -7.171 1.00 0.00 309 SER A O 4
ATOM 5915 N N . GLY A 1 95 ? -21.091 -1.416 -6.581 1.00 0.00 310 GLY A N 4
ATOM 5916 C CA . GLY A 1 95 ? -22.500 -1.579 -6.276 1.00 0.00 310 GLY A CA 4
ATOM 5917 C C . GLY A 1 95 ? -22.810 -2.934 -5.671 1.00 0.00 310 GLY A C 4
ATOM 5918 O O . GLY A 1 95 ? -23.210 -3.870 -6.364 1.00 0.00 310 GLY A O 4
ATOM 5922 N N . PRO A 1 96 ? -22.622 -3.052 -4.348 1.00 0.00 311 PRO A N 4
ATOM 5923 C CA . PRO A 1 96 ? -22.877 -4.299 -3.621 1.00 0.00 311 PRO A CA 4
ATOM 5924 C C . PRO A 1 96 ? -24.364 -4.629 -3.539 1.00 0.00 311 PRO A C 4
ATOM 5925 O O . PRO A 1 96 ? -25.214 -3.770 -3.775 1.00 0.00 311 PRO A O 4
ATOM 5936 N N . SER A 1 97 ? -24.671 -5.877 -3.202 1.00 0.00 312 SER A N 4
ATOM 5937 C CA . SER A 1 97 ? -26.056 -6.321 -3.092 1.00 0.00 312 SER A CA 4
ATOM 5938 C C . SER A 1 97 ? -26.734 -5.688 -1.881 1.00 0.00 312 SER A C 4
ATOM 5939 O O . SER A 1 97 ? -26.074 -5.108 -1.019 1.00 0.00 312 SER A O 4
ATOM 5947 N N . SER A 1 98 ? -28.057 -5.805 -1.823 1.00 0.00 313 SER A N 4
ATOM 5948 C CA . SER A 1 98 ? -28.826 -5.242 -0.719 1.00 0.00 313 SER A CA 4
ATOM 5949 C C . SER A 1 98 ? -28.371 -5.827 0.615 1.00 0.00 313 SER A C 4
ATOM 5950 O O . SER A 1 98 ? -27.616 -6.797 0.655 1.00 0.00 313 SER A O 4
ATOM 5958 N N . GLY A 1 99 ? -28.837 -5.227 1.706 1.00 0.00 314 GLY A N 4
ATOM 5959 C CA . GLY A 1 99 ? -28.467 -5.700 3.027 1.00 0.00 314 GLY A CA 4
ATOM 5960 C C . GLY A 1 99 ? -27.737 -4.647 3.837 1.00 0.00 314 GLY A C 4
ATOM 5961 O O . GLY A 1 99 ? -26.882 -4.971 4.661 1.00 0.00 314 GLY A O 4
ATOM 5965 N N . GLY A 1 1 ? 6.368 17.131 -2.139 1.00 0.00 216 GLY A N 5
ATOM 5966 C CA . GLY A 1 1 ? 5.279 17.620 -2.964 1.00 0.00 216 GLY A CA 5
ATOM 5967 C C . GLY A 1 1 ? 3.984 17.766 -2.189 1.00 0.00 216 GLY A C 5
ATOM 5968 O O . GLY A 1 1 ? 3.647 16.917 -1.364 1.00 0.00 216 GLY A O 5
ATOM 5972 N N . SER A 1 2 ? 3.258 18.848 -2.452 1.00 0.00 217 SER A N 5
ATOM 5973 C CA . SER A 1 2 ? 1.996 19.106 -1.769 1.00 0.00 217 SER A CA 5
ATOM 5974 C C . SER A 1 2 ? 0.936 18.091 -2.184 1.00 0.00 217 SER A C 5
ATOM 5975 O O . SER A 1 2 ? 0.333 17.426 -1.341 1.00 0.00 217 SER A O 5
ATOM 5983 N N . SER A 1 3 ? 0.713 17.977 -3.490 1.00 0.00 218 SER A N 5
ATOM 5984 C CA . SER A 1 3 ? -0.276 17.046 -4.018 1.00 0.00 218 SER A CA 5
ATOM 5985 C C . SER A 1 3 ? -0.135 15.674 -3.367 1.00 0.00 218 SER A C 5
ATOM 5986 O O . SER A 1 3 ? 0.947 15.296 -2.919 1.00 0.00 218 SER A O 5
ATOM 5994 N N . GLY A 1 4 ? -1.237 14.933 -3.317 1.00 0.00 219 GLY A N 5
ATOM 5995 C CA . GLY A 1 4 ? -1.216 13.611 -2.718 1.00 0.00 219 GLY A CA 5
ATOM 5996 C C . GLY A 1 4 ? -2.484 12.828 -2.996 1.00 0.00 219 GLY A C 5
ATOM 5997 O O . GLY A 1 4 ? -2.457 11.818 -3.699 1.00 0.00 219 GLY A O 5
ATOM 6001 N N . SER A 1 5 ? -3.598 13.294 -2.441 1.00 0.00 220 SER A N 5
ATOM 6002 C CA . SER A 1 5 ? -4.881 12.627 -2.628 1.00 0.00 220 SER A CA 5
ATOM 6003 C C . SER A 1 5 ? -5.524 13.046 -3.946 1.00 0.00 220 SER A C 5
ATOM 6004 O O . SER A 1 5 ? -5.383 14.188 -4.383 1.00 0.00 220 SER A O 5
ATOM 6012 N N . SER A 1 6 ? -6.231 12.113 -4.576 1.00 0.00 221 SER A N 5
ATOM 6013 C CA . SER A 1 6 ? -6.893 12.382 -5.847 1.00 0.00 221 SER A CA 5
ATOM 601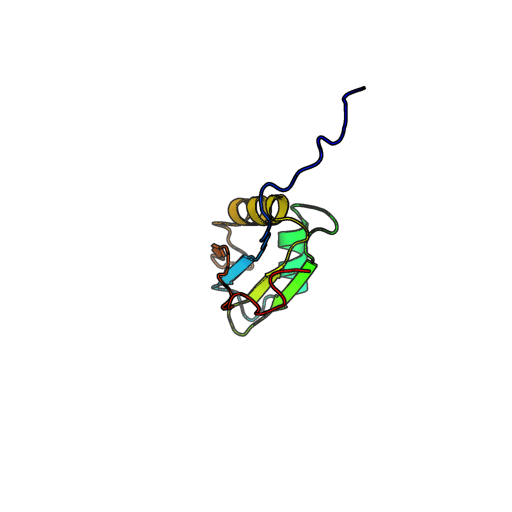4 C C . SER A 1 6 ? -7.955 13.466 -5.687 1.00 0.00 221 SER A C 5
ATOM 6015 O O . SER A 1 6 ? -8.437 14.028 -6.669 1.00 0.00 221 SER A O 5
ATOM 6023 N N . GLY A 1 7 ? -8.316 13.753 -4.440 1.00 0.00 222 GLY A N 5
ATOM 6024 C CA . GLY A 1 7 ? -9.318 14.767 -4.172 1.00 0.00 222 GLY A CA 5
ATOM 6025 C C . GLY A 1 7 ? -10.493 14.227 -3.381 1.00 0.00 222 GLY A C 5
ATOM 6026 O O . GLY A 1 7 ? -10.403 14.053 -2.165 1.00 0.00 222 GLY A O 5
ATOM 6030 N N . ASP A 1 8 ? -11.597 13.963 -4.070 1.00 0.00 223 ASP A N 5
ATOM 6031 C CA . ASP A 1 8 ? -12.796 13.440 -3.423 1.00 0.00 223 ASP A CA 5
ATOM 6032 C C . ASP A 1 8 ? -13.401 12.303 -4.240 1.00 0.00 223 ASP A C 5
ATOM 6033 O O . ASP A 1 8 ? -13.694 12.464 -5.423 1.00 0.00 223 ASP A O 5
ATOM 6042 N N . GLU A 1 9 ? -13.583 11.153 -3.598 1.00 0.00 224 GLU A N 5
ATOM 6043 C CA . GLU A 1 9 ? -14.152 9.988 -4.266 1.00 0.00 224 GLU A CA 5
ATOM 6044 C C . GLU A 1 9 ? -15.448 9.552 -3.590 1.00 0.00 224 GLU A C 5
ATOM 6045 O O . GLU A 1 9 ? -16.447 9.277 -4.256 1.00 0.00 224 GLU A O 5
ATOM 6057 N N . ASP A 1 10 ? -15.424 9.490 -2.263 1.00 0.00 225 ASP A N 5
ATOM 6058 C CA . ASP A 1 10 ? -16.597 9.087 -1.495 1.00 0.00 225 ASP A CA 5
ATOM 6059 C C . ASP A 1 10 ? -17.077 7.704 -1.921 1.00 0.00 225 ASP A C 5
ATOM 6060 O O . ASP A 1 10 ? -18.270 7.403 -1.863 1.00 0.00 225 ASP A O 5
ATOM 6069 N N . THR A 1 11 ? -16.140 6.864 -2.351 1.00 0.00 226 THR A N 5
ATOM 6070 C CA . THR A 1 11 ? -16.467 5.513 -2.790 1.00 0.00 226 THR A CA 5
ATOM 6071 C C . THR A 1 11 ? -16.921 4.650 -1.618 1.00 0.00 226 THR A C 5
ATOM 6072 O O . THR A 1 11 ? -16.339 4.701 -0.535 1.00 0.00 226 THR A O 5
ATOM 6083 N N . MET A 1 12 ? -17.963 3.856 -1.843 1.00 0.00 227 MET A N 5
ATOM 6084 C CA . MET A 1 12 ? -18.493 2.979 -0.805 1.00 0.00 227 MET A CA 5
ATOM 6085 C C . MET A 1 12 ? -17.555 1.801 -0.558 1.00 0.00 227 MET A C 5
ATOM 6086 O O . MET A 1 12 ? -17.481 1.278 0.554 1.00 0.00 227 MET A O 5
ATOM 6100 N N . SER A 1 13 ? -16.843 1.388 -1.601 1.00 0.00 228 SER A N 5
ATOM 6101 C CA . SER A 1 13 ? -15.913 0.269 -1.497 1.00 0.00 228 SER A CA 5
ATOM 6102 C C . SER A 1 13 ? -14.581 0.723 -0.909 1.00 0.00 228 SER A C 5
ATOM 6103 O O . SER A 1 13 ? -13.819 1.445 -1.553 1.00 0.00 228 SER A O 5
ATOM 6111 N N . SER A 1 14 ? -14.306 0.294 0.318 1.00 0.00 229 SER A N 5
ATOM 6112 C CA . SER A 1 14 ? -13.067 0.658 0.996 1.00 0.00 229 SER A CA 5
ATOM 6113 C C . SER A 1 14 ? -11.871 -0.035 0.351 1.00 0.00 229 SER A C 5
ATOM 6114 O O . SER A 1 14 ? -11.665 -1.235 0.527 1.00 0.00 229 SER A O 5
ATOM 6122 N N . VAL A 1 15 ? -11.084 0.732 -0.398 1.00 0.00 230 VAL A N 5
ATOM 6123 C CA . VAL A 1 15 ? -9.907 0.194 -1.070 1.00 0.00 230 VAL A CA 5
ATOM 6124 C C . VAL A 1 15 ? -8.628 0.814 -0.518 1.00 0.00 230 VAL A C 5
ATOM 6125 O O . VAL A 1 15 ? -8.555 2.023 -0.300 1.00 0.00 230 VAL A O 5
ATOM 6138 N N . LYS A 1 16 ? -7.621 -0.023 -0.293 1.00 0.00 231 LYS A N 5
ATOM 6139 C CA . LYS A 1 16 ? -6.342 0.441 0.232 1.00 0.00 231 LYS A CA 5
ATOM 6140 C C . LYS A 1 16 ? -5.180 -0.231 -0.492 1.00 0.00 231 LYS A C 5
ATOM 6141 O O . LYS A 1 16 ? -5.018 -1.450 -0.426 1.00 0.00 231 LYS A O 5
ATOM 6160 N N . ILE A 1 17 ? -4.375 0.571 -1.181 1.00 0.00 232 ILE A N 5
ATOM 6161 C CA . ILE A 1 17 ? -3.227 0.052 -1.915 1.00 0.00 232 ILE A CA 5
ATOM 6162 C C . ILE A 1 17 ? -2.088 1.066 -1.939 1.00 0.00 232 ILE A C 5
ATOM 6163 O O . ILE A 1 17 ? -2.314 2.267 -2.089 1.00 0.00 232 ILE A O 5
ATOM 6179 N N . LEU A 1 18 ? -0.862 0.573 -1.793 1.00 0.00 233 LEU A N 5
ATOM 6180 C CA . LEU A 1 18 ? 0.314 1.435 -1.801 1.00 0.00 233 LEU A CA 5
ATOM 6181 C C . LEU A 1 18 ? 1.272 1.039 -2.920 1.00 0.00 233 LEU A C 5
ATOM 6182 O O . LEU A 1 18 ? 1.882 -0.030 -2.879 1.00 0.00 233 LEU A O 5
ATOM 6198 N N . TYR A 1 19 ? 1.402 1.908 -3.916 1.00 0.00 234 TYR A N 5
ATOM 6199 C CA . TYR A 1 19 ? 2.286 1.649 -5.046 1.00 0.00 234 TYR A CA 5
ATOM 6200 C C . TYR A 1 19 ? 3.674 2.231 -4.797 1.00 0.00 234 TYR A C 5
ATOM 6201 O O . TYR A 1 19 ? 3.815 3.398 -4.433 1.00 0.00 234 TYR A O 5
ATOM 6219 N N . VAL A 1 20 ? 4.698 1.407 -4.996 1.00 0.00 235 VAL A N 5
ATOM 6220 C CA . VAL A 1 20 ? 6.077 1.839 -4.795 1.00 0.00 235 VAL A CA 5
ATOM 6221 C C . VAL A 1 20 ? 6.853 1.825 -6.107 1.00 0.00 235 VAL A C 5
ATOM 6222 O O . VAL A 1 20 ? 6.785 0.862 -6.871 1.00 0.00 235 VAL A O 5
ATOM 6235 N N . ARG A 1 21 ? 7.592 2.900 -6.362 1.00 0.00 236 ARG A N 5
ATOM 6236 C CA . ARG A 1 21 ? 8.382 3.013 -7.582 1.00 0.00 236 ARG A CA 5
ATOM 6237 C C . ARG A 1 21 ? 9.823 3.402 -7.263 1.00 0.00 236 ARG A C 5
ATOM 6238 O O . ARG A 1 21 ? 10.114 3.906 -6.180 1.00 0.00 236 ARG A O 5
ATOM 6259 N N . ASN A 1 22 ? 10.719 3.163 -8.215 1.00 0.00 237 ASN A N 5
ATOM 6260 C CA . ASN A 1 22 ? 12.130 3.487 -8.035 1.00 0.00 237 ASN A CA 5
ATOM 6261 C C . ASN A 1 22 ? 12.783 2.537 -7.035 1.00 0.00 237 ASN A C 5
ATOM 6262 O O . ASN A 1 22 ? 13.655 2.936 -6.262 1.00 0.00 237 ASN A O 5
ATOM 6273 N N . LEU A 1 23 ? 12.357 1.279 -7.058 1.00 0.00 238 LEU A N 5
ATOM 6274 C CA . LEU A 1 23 ? 12.901 0.271 -6.154 1.00 0.00 238 LEU A CA 5
ATOM 6275 C C . LEU A 1 23 ? 14.078 -0.456 -6.795 1.00 0.00 238 LEU A C 5
ATOM 6276 O O . LEU A 1 23 ? 13.947 -1.046 -7.867 1.00 0.00 238 LEU A O 5
ATOM 6292 N N . MET A 1 24 ? 15.228 -0.411 -6.130 1.00 0.00 239 MET A N 5
ATOM 6293 C CA . MET A 1 24 ? 16.428 -1.069 -6.634 1.00 0.00 239 MET A CA 5
ATOM 6294 C C . MET A 1 24 ? 16.183 -2.559 -6.846 1.00 0.00 239 MET A C 5
ATOM 6295 O O . MET A 1 24 ? 15.523 -3.212 -6.036 1.00 0.00 239 MET A O 5
ATOM 6309 N N . LEU A 1 25 ? 16.717 -3.093 -7.939 1.00 0.00 240 LEU A N 5
ATOM 6310 C CA . LEU A 1 25 ? 16.555 -4.507 -8.258 1.00 0.00 240 LEU A CA 5
ATOM 6311 C C . LEU A 1 25 ? 17.211 -5.383 -7.195 1.00 0.00 240 LEU A C 5
ATOM 6312 O O . LEU A 1 25 ? 17.063 -6.605 -7.206 1.00 0.00 240 LEU A O 5
ATOM 6328 N N . SER A 1 26 ? 17.934 -4.749 -6.277 1.00 0.00 241 SER A N 5
ATOM 6329 C CA . SER A 1 26 ? 18.614 -5.471 -5.208 1.00 0.00 241 SER A CA 5
ATOM 6330 C C . SER A 1 26 ? 17.784 -5.453 -3.927 1.00 0.00 241 SER A C 5
ATOM 6331 O O . SER A 1 26 ? 18.292 -5.730 -2.840 1.00 0.00 241 SER A O 5
ATOM 6339 N N . THR A 1 27 ? 16.503 -5.124 -4.064 1.00 0.00 242 THR A N 5
ATOM 6340 C CA . THR A 1 27 ? 15.602 -5.067 -2.920 1.00 0.00 242 THR A CA 5
ATOM 6341 C C . THR A 1 27 ? 14.768 -6.339 -2.814 1.00 0.00 242 THR A C 5
ATOM 6342 O O . THR A 1 27 ? 14.391 -6.931 -3.825 1.00 0.00 242 THR A O 5
ATOM 6353 N N . SER A 1 28 ? 14.482 -6.753 -1.584 1.00 0.00 243 SER A N 5
ATOM 6354 C CA . SER A 1 28 ? 13.694 -7.957 -1.346 1.00 0.00 243 SER A CA 5
ATOM 6355 C C . SER A 1 28 ? 12.412 -7.626 -0.588 1.00 0.00 243 SER A C 5
ATOM 6356 O O . SER A 1 28 ? 12.342 -6.627 0.127 1.00 0.00 243 SER A O 5
ATOM 6364 N N . GLU A 1 29 ? 11.401 -8.473 -0.749 1.00 0.00 244 GLU A N 5
ATOM 6365 C CA . GLU A 1 29 ? 10.121 -8.271 -0.081 1.00 0.00 244 GLU A CA 5
ATOM 6366 C C . GLU A 1 29 ? 10.308 -8.165 1.430 1.00 0.00 244 GLU A C 5
ATOM 6367 O O . GLU A 1 29 ? 9.409 -7.726 2.147 1.00 0.00 244 GLU A O 5
ATOM 6379 N N . GLU A 1 30 ? 11.481 -8.571 1.906 1.00 0.00 245 GLU A N 5
ATOM 6380 C CA . GLU A 1 30 ? 11.784 -8.523 3.331 1.00 0.00 245 GLU A CA 5
ATOM 6381 C C . GLU A 1 30 ? 12.005 -7.086 3.792 1.00 0.00 245 GLU A C 5
ATOM 6382 O O . GLU A 1 30 ? 11.225 -6.547 4.577 1.00 0.00 245 GLU A O 5
ATOM 6394 N N . MET A 1 31 ? 13.075 -6.470 3.299 1.00 0.00 246 MET A N 5
ATOM 6395 C CA . MET A 1 31 ? 13.399 -5.095 3.660 1.00 0.00 246 MET A CA 5
ATOM 6396 C C . MET A 1 31 ? 12.228 -4.164 3.361 1.00 0.00 246 MET A C 5
ATOM 6397 O O . MET A 1 31 ? 12.051 -3.142 4.024 1.00 0.00 246 MET A O 5
ATOM 6411 N N . ILE A 1 32 ? 11.433 -4.524 2.359 1.00 0.00 247 ILE A N 5
ATOM 6412 C CA . ILE A 1 32 ? 10.279 -3.721 1.974 1.00 0.00 247 ILE A CA 5
ATOM 6413 C C . ILE A 1 32 ? 9.131 -3.899 2.962 1.00 0.00 247 ILE A C 5
ATOM 6414 O O . ILE A 1 32 ? 8.512 -2.926 3.390 1.00 0.00 247 ILE A O 5
ATOM 6430 N N . GLU A 1 33 ? 8.854 -5.149 3.320 1.00 0.00 248 GLU A N 5
ATOM 6431 C CA . GLU A 1 33 ? 7.780 -5.454 4.259 1.00 0.00 248 GLU A CA 5
ATOM 6432 C C . GLU A 1 33 ? 8.065 -4.843 5.628 1.00 0.00 248 GLU A C 5
ATOM 6433 O O . GLU A 1 33 ? 7.182 -4.260 6.256 1.00 0.00 248 GLU A O 5
ATOM 6445 N N . LYS A 1 34 ? 9.305 -4.983 6.085 1.00 0.00 249 LYS A N 5
ATOM 6446 C CA . LYS A 1 34 ? 9.709 -4.446 7.379 1.00 0.00 249 LYS A CA 5
ATOM 6447 C C . LYS A 1 34 ? 9.627 -2.922 7.385 1.00 0.00 249 LYS A C 5
ATOM 6448 O O . LYS A 1 34 ? 9.079 -2.326 8.311 1.00 0.00 249 LYS A O 5
ATOM 6467 N N . GLU A 1 35 ? 10.174 -2.300 6.345 1.00 0.00 250 GLU A N 5
ATOM 6468 C CA . GLU A 1 35 ? 10.161 -0.847 6.232 1.00 0.00 250 GLU A CA 5
ATOM 6469 C C . GLU A 1 35 ? 8.733 -0.310 6.278 1.00 0.00 250 GLU A C 5
ATOM 6470 O O . GLU A 1 35 ? 8.481 0.770 6.813 1.00 0.00 250 GLU A O 5
ATOM 6482 N N . PHE A 1 36 ? 7.803 -1.072 5.712 1.00 0.00 251 PHE A N 5
ATOM 6483 C CA . PHE A 1 36 ? 6.401 -0.673 5.686 1.00 0.00 251 PHE A CA 5
ATOM 6484 C C . PHE A 1 36 ? 5.714 -1.013 7.006 1.00 0.00 251 PHE A C 5
ATOM 6485 O O . PHE A 1 36 ? 4.803 -0.311 7.443 1.00 0.00 251 PHE A O 5
ATOM 6502 N N . ASN A 1 37 ? 6.159 -2.096 7.635 1.00 0.00 252 ASN A N 5
ATOM 6503 C CA . ASN A 1 37 ? 5.587 -2.531 8.905 1.00 0.00 252 ASN A CA 5
ATOM 6504 C C . ASN A 1 37 ? 6.150 -1.714 10.063 1.00 0.00 252 ASN A C 5
ATOM 6505 O O . ASN A 1 37 ? 5.613 -1.735 11.170 1.00 0.00 252 ASN A O 5
ATOM 6516 N N . ASN A 1 38 ? 7.236 -0.995 9.800 1.00 0.00 253 ASN A N 5
ATOM 6517 C CA . ASN A 1 38 ? 7.873 -0.170 10.821 1.00 0.00 253 ASN A CA 5
ATOM 6518 C C . ASN A 1 38 ? 6.908 0.890 11.344 1.00 0.00 253 ASN A C 5
ATOM 6519 O O . ASN A 1 38 ? 7.115 1.456 12.418 1.00 0.00 253 ASN A O 5
ATOM 6530 N N . ILE A 1 39 ? 5.854 1.152 10.578 1.00 0.00 254 ILE A N 5
ATOM 6531 C CA . ILE A 1 39 ? 4.857 2.142 10.965 1.00 0.00 254 ILE A CA 5
ATOM 6532 C C . ILE A 1 39 ? 3.879 1.568 11.985 1.00 0.00 254 ILE A C 5
ATOM 6533 O O . ILE A 1 39 ? 3.765 2.069 13.103 1.00 0.00 254 ILE A O 5
ATOM 6549 N N . LYS A 1 40 ? 3.176 0.511 11.592 1.00 0.00 255 LYS A N 5
ATOM 6550 C CA . LYS A 1 40 ? 2.210 -0.136 12.471 1.00 0.00 255 LYS A CA 5
ATOM 6551 C C . LYS A 1 40 ? 2.330 -1.654 12.390 1.00 0.00 255 LYS A C 5
ATOM 6552 O O . LYS A 1 40 ? 2.439 -2.235 11.310 1.00 0.00 255 LYS A O 5
ATOM 6571 N N . PRO A 1 41 ? 2.309 -2.314 13.557 1.00 0.00 256 PRO A N 5
ATOM 6572 C CA . PRO A 1 41 ? 2.413 -3.774 13.644 1.00 0.00 256 PRO A CA 5
ATOM 6573 C C . PRO A 1 41 ? 1.168 -4.476 13.112 1.00 0.00 256 PRO A C 5
ATOM 6574 O O . PRO A 1 41 ? 0.044 -4.057 13.384 1.00 0.00 256 PRO A O 5
ATOM 6585 N N . GLY A 1 42 ? 1.377 -5.547 12.352 1.00 0.00 257 GLY A N 5
ATOM 6586 C CA . GLY A 1 42 ? 0.262 -6.290 11.795 1.00 0.00 257 GLY A CA 5
ATOM 6587 C C . GLY A 1 42 ? -0.628 -5.431 10.919 1.00 0.00 257 GLY A C 5
ATOM 6588 O O . GLY A 1 42 ? -1.852 -5.547 10.962 1.00 0.00 257 GLY A O 5
ATOM 6592 N N . ALA A 1 43 ? -0.011 -4.564 10.122 1.00 0.00 258 ALA A N 5
ATOM 6593 C CA . ALA A 1 43 ? -0.755 -3.682 9.232 1.00 0.00 258 ALA A CA 5
ATOM 6594 C C . ALA A 1 43 ? -0.712 -4.189 7.794 1.00 0.00 258 ALA A C 5
ATOM 6595 O O . ALA A 1 43 ? -1.751 -4.416 7.173 1.00 0.00 258 ALA A O 5
ATOM 6602 N N . VAL A 1 44 ? 0.497 -4.366 7.270 1.00 0.00 259 VAL A N 5
ATOM 6603 C CA . VAL A 1 44 ? 0.675 -4.847 5.905 1.00 0.00 259 VAL A CA 5
ATOM 6604 C C . VAL A 1 44 ? 0.039 -6.220 5.719 1.00 0.00 259 VAL A C 5
ATOM 6605 O O . VAL A 1 44 ? 0.184 -7.101 6.565 1.00 0.00 259 VAL A O 5
ATOM 6618 N N . GLU A 1 45 ? -0.666 -6.393 4.605 1.00 0.00 260 GLU A N 5
ATOM 6619 C CA . GLU A 1 45 ? -1.325 -7.659 4.308 1.00 0.00 260 GLU A CA 5
ATOM 6620 C C . GLU A 1 45 ? -0.434 -8.547 3.443 1.00 0.00 260 GLU A C 5
ATOM 6621 O O . GLU A 1 45 ? -0.136 -9.685 3.804 1.00 0.00 260 GLU A O 5
ATOM 6633 N N . ARG A 1 46 ? -0.012 -8.017 2.299 1.00 0.00 261 ARG A N 5
ATOM 6634 C CA . ARG A 1 46 ? 0.843 -8.760 1.382 1.00 0.00 261 ARG A CA 5
ATOM 6635 C C . ARG A 1 46 ? 1.705 -7.813 0.554 1.00 0.00 261 ARG A C 5
ATOM 6636 O O . ARG A 1 46 ? 1.303 -6.687 0.260 1.00 0.00 261 ARG A O 5
ATOM 6657 N N . VAL A 1 47 ? 2.895 -8.276 0.182 1.00 0.00 262 VAL A N 5
ATOM 6658 C CA . VAL A 1 47 ? 3.814 -7.470 -0.612 1.00 0.00 262 VAL A CA 5
ATOM 6659 C C . VAL A 1 47 ? 4.180 -8.176 -1.913 1.00 0.00 262 VAL A C 5
ATOM 6660 O O . VAL A 1 47 ? 4.425 -9.382 -1.931 1.00 0.00 262 VAL A O 5
ATOM 6673 N N . LYS A 1 48 ? 4.215 -7.415 -3.002 1.00 0.00 263 LYS A N 5
ATOM 6674 C CA . LYS A 1 48 ? 4.553 -7.965 -4.310 1.00 0.00 263 LYS A CA 5
ATOM 6675 C C . LYS A 1 48 ? 5.660 -7.153 -4.973 1.00 0.00 263 LYS A C 5
ATOM 6676 O O . LYS A 1 48 ? 5.443 -6.018 -5.398 1.00 0.00 263 LYS A O 5
ATOM 6695 N N . LYS A 1 49 ? 6.849 -7.741 -5.059 1.00 0.00 264 LYS A N 5
ATOM 6696 C CA . LYS A 1 49 ? 7.990 -7.074 -5.673 1.00 0.00 264 LYS A CA 5
ATOM 6697 C C . LYS A 1 49 ? 7.925 -7.171 -7.194 1.00 0.00 264 LYS A C 5
ATOM 6698 O O . LYS A 1 49 ? 7.547 -8.207 -7.743 1.00 0.00 264 LYS A O 5
ATOM 6717 N N . ILE A 1 50 ? 8.296 -6.088 -7.868 1.00 0.00 265 ILE A N 5
ATOM 6718 C CA . ILE A 1 50 ? 8.281 -6.054 -9.326 1.00 0.00 265 ILE A CA 5
ATOM 6719 C C . ILE A 1 50 ? 9.601 -5.524 -9.876 1.00 0.00 265 ILE A C 5
ATOM 6720 O O . ILE A 1 50 ? 10.464 -5.074 -9.122 1.00 0.00 265 ILE A O 5
ATOM 6736 N N . ARG A 1 51 ? 9.749 -5.579 -11.196 1.00 0.00 266 ARG A N 5
ATOM 6737 C CA . ARG A 1 51 ? 10.963 -5.104 -11.848 1.00 0.00 266 ARG A CA 5
ATOM 6738 C C . ARG A 1 51 ? 11.618 -3.992 -11.034 1.00 0.00 266 ARG A C 5
ATOM 6739 O O . ARG A 1 51 ? 12.632 -4.210 -10.369 1.00 0.00 266 ARG A O 5
ATOM 6760 N N . ASP A 1 52 ? 11.034 -2.800 -11.092 1.00 0.00 267 ASP A N 5
ATOM 6761 C CA . ASP A 1 52 ? 11.560 -1.654 -10.360 1.00 0.00 267 ASP A CA 5
ATOM 6762 C C . ASP A 1 52 ? 10.487 -1.042 -9.464 1.00 0.00 267 ASP A C 5
ATOM 6763 O O . ASP A 1 52 ? 10.640 0.074 -8.969 1.00 0.00 267 ASP A O 5
ATOM 6772 N N . TYR A 1 53 ? 9.401 -1.780 -9.263 1.00 0.00 268 TYR A N 5
ATOM 6773 C CA . TYR A 1 53 ? 8.301 -1.309 -8.430 1.00 0.00 268 TYR A CA 5
ATOM 6774 C C . TYR A 1 53 ? 7.733 -2.444 -7.584 1.00 0.00 268 TYR A C 5
ATOM 6775 O O . TYR A 1 53 ? 8.093 -3.607 -7.764 1.00 0.00 268 TYR A O 5
ATOM 6793 N N . ALA A 1 54 ? 6.841 -2.097 -6.661 1.00 0.00 269 ALA A N 5
ATOM 6794 C CA . ALA A 1 54 ? 6.220 -3.086 -5.789 1.00 0.00 269 ALA A CA 5
ATOM 6795 C C . ALA A 1 54 ? 4.899 -2.571 -5.228 1.00 0.00 269 ALA A C 5
ATOM 6796 O O . ALA A 1 54 ? 4.687 -1.363 -5.122 1.00 0.00 269 ALA A O 5
ATOM 6803 N N . PHE A 1 55 ? 4.013 -3.494 -4.870 1.00 0.00 270 PHE A N 5
ATOM 6804 C CA . PHE A 1 55 ? 2.711 -3.133 -4.321 1.00 0.00 270 PHE A CA 5
ATOM 6805 C C . PHE A 1 55 ? 2.573 -3.621 -2.882 1.00 0.00 270 PHE A C 5
ATOM 6806 O O . PHE A 1 55 ? 3.101 -4.672 -2.518 1.00 0.00 270 PHE A O 5
ATOM 6823 N N . VAL A 1 56 ? 1.861 -2.850 -2.067 1.00 0.00 271 VAL A N 5
ATOM 6824 C CA . VAL A 1 56 ? 1.652 -3.202 -0.668 1.00 0.00 271 VAL A CA 5
ATOM 6825 C C . VAL A 1 56 ? 0.194 -3.015 -0.266 1.00 0.00 271 VAL A C 5
ATOM 6826 O O . VAL A 1 56 ? -0.375 -1.935 -0.435 1.00 0.00 271 VAL A O 5
ATOM 6839 N N . HIS A 1 57 ? -0.408 -4.072 0.269 1.00 0.00 272 HIS A N 5
ATOM 6840 C CA . HIS A 1 57 ? -1.801 -4.024 0.698 1.00 0.00 272 HIS A CA 5
ATOM 6841 C C . HIS A 1 57 ? -1.899 -3.801 2.204 1.00 0.00 272 HIS A C 5
ATOM 6842 O O . HIS A 1 57 ? -0.980 -4.135 2.952 1.00 0.00 272 HIS A O 5
ATOM 6856 N N . PHE A 1 58 ? -3.018 -3.233 2.642 1.00 0.00 273 PHE A N 5
ATOM 6857 C CA . PHE A 1 58 ? -3.235 -2.964 4.058 1.00 0.00 273 PHE A CA 5
ATOM 6858 C C . PHE A 1 58 ? -4.611 -3.453 4.500 1.00 0.00 273 PHE A C 5
ATOM 6859 O O . PHE A 1 58 ? -5.458 -3.789 3.673 1.00 0.00 273 PHE A O 5
ATOM 6876 N N . SER A 1 59 ? -4.826 -3.491 5.812 1.00 0.00 274 SER A N 5
ATOM 6877 C CA . SER A 1 59 ? -6.097 -3.943 6.365 1.00 0.00 274 SER A CA 5
ATOM 6878 C C . SER A 1 59 ? -7.162 -2.859 6.238 1.00 0.00 274 SER A C 5
ATOM 6879 O O . SER A 1 59 ? -8.341 -3.151 6.043 1.00 0.00 274 SER A O 5
ATOM 6887 N N . ASN A 1 60 ? -6.736 -1.604 6.349 1.00 0.00 275 ASN A N 5
ATOM 6888 C CA . ASN A 1 60 ? -7.652 -0.474 6.247 1.00 0.00 275 ASN A CA 5
ATOM 6889 C C . ASN A 1 60 ? -6.966 0.726 5.603 1.00 0.00 275 ASN A C 5
ATOM 6890 O O . ASN A 1 60 ? -5.747 0.876 5.687 1.00 0.00 275 ASN A O 5
ATOM 6901 N N . ARG A 1 61 ? -7.757 1.579 4.961 1.00 0.00 276 ARG A N 5
ATOM 6902 C CA . ARG A 1 61 ? -7.226 2.766 4.302 1.00 0.00 276 ARG A CA 5
ATOM 6903 C C . ARG A 1 61 ? -6.395 3.600 5.272 1.00 0.00 276 ARG A C 5
ATOM 6904 O O . ARG A 1 61 ? -5.227 3.890 5.012 1.00 0.00 276 ARG A O 5
ATOM 6925 N N . GLU A 1 62 ? -7.005 3.984 6.389 1.00 0.00 277 GLU A N 5
ATOM 6926 C CA . GLU A 1 62 ? -6.321 4.786 7.396 1.00 0.00 277 GLU A CA 5
ATOM 6927 C C . GLU A 1 62 ? -4.846 4.403 7.487 1.00 0.00 277 GLU A C 5
ATOM 6928 O O . GLU A 1 62 ? -3.964 5.233 7.271 1.00 0.00 277 GLU A O 5
ATOM 6940 N N . ASP A 1 63 ? -4.588 3.140 7.808 1.00 0.00 278 ASP A N 5
ATOM 6941 C CA . ASP A 1 63 ? -3.2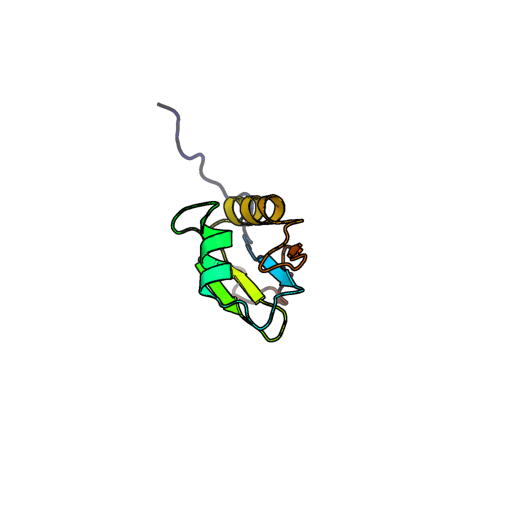21 2.645 7.927 1.00 0.00 278 ASP A CA 5
ATOM 6942 C C . ASP A 1 63 ? -2.446 2.873 6.633 1.00 0.00 278 ASP A C 5
ATOM 6943 O O . ASP A 1 63 ? -1.330 3.392 6.649 1.00 0.00 278 ASP A O 5
ATOM 6952 N N . ALA A 1 64 ? -3.045 2.482 5.513 1.00 0.00 279 ALA A N 5
ATOM 6953 C CA . ALA A 1 64 ? -2.412 2.644 4.211 1.00 0.00 279 ALA A CA 5
ATOM 6954 C C . ALA A 1 64 ? -1.919 4.074 4.014 1.00 0.00 279 ALA A C 5
ATOM 6955 O O . ALA A 1 64 ? -0.751 4.300 3.697 1.00 0.00 279 ALA A O 5
ATOM 6962 N N . VAL A 1 65 ? -2.816 5.036 4.204 1.00 0.00 280 VAL A N 5
ATOM 6963 C CA . VAL A 1 65 ? -2.472 6.444 4.049 1.00 0.00 280 VAL A CA 5
ATOM 6964 C C . VAL A 1 65 ? -1.376 6.853 5.025 1.00 0.00 280 VAL A C 5
ATOM 6965 O O . VAL A 1 65 ? -0.502 7.653 4.693 1.00 0.00 280 VAL A O 5
ATOM 6978 N N . GLU A 1 66 ? -1.428 6.298 6.232 1.00 0.00 281 GLU A N 5
ATOM 6979 C CA . GLU A 1 66 ? -0.439 6.606 7.258 1.00 0.00 281 GLU A CA 5
ATOM 6980 C C . GLU A 1 66 ? 0.944 6.109 6.846 1.00 0.00 281 GLU A C 5
ATOM 6981 O O . GLU A 1 66 ? 1.926 6.849 6.911 1.00 0.00 281 GLU A O 5
ATOM 6993 N N . ALA A 1 67 ? 1.013 4.851 6.423 1.00 0.00 282 ALA A N 5
ATOM 6994 C CA . ALA A 1 67 ? 2.274 4.255 6.000 1.00 0.00 282 ALA A CA 5
ATOM 6995 C C . ALA A 1 67 ? 2.789 4.910 4.722 1.00 0.00 282 ALA A C 5
ATOM 6996 O O . ALA A 1 67 ? 3.978 4.841 4.415 1.00 0.00 282 ALA A O 5
ATOM 7003 N N . MET A 1 68 ? 1.885 5.544 3.982 1.00 0.00 283 MET A N 5
ATOM 7004 C CA . MET A 1 68 ? 2.249 6.212 2.738 1.00 0.00 283 MET A CA 5
ATOM 7005 C C . MET A 1 68 ? 3.060 7.473 3.015 1.00 0.00 283 MET A C 5
ATOM 7006 O O . MET A 1 68 ? 4.192 7.611 2.550 1.00 0.00 283 MET A O 5
ATOM 7020 N N . LYS A 1 69 ? 2.475 8.393 3.775 1.00 0.00 284 LYS A N 5
ATOM 7021 C CA . LYS A 1 69 ? 3.143 9.643 4.115 1.00 0.00 284 LYS A CA 5
ATOM 7022 C C . LYS A 1 69 ? 4.357 9.388 5.002 1.00 0.00 284 LYS A C 5
ATOM 7023 O O . LYS A 1 69 ? 5.335 10.134 4.962 1.00 0.00 284 LYS A O 5
ATOM 7042 N N . ALA A 1 70 ? 4.289 8.328 5.800 1.00 0.00 285 ALA A N 5
ATOM 7043 C CA . ALA A 1 70 ? 5.384 7.972 6.693 1.00 0.00 285 ALA A CA 5
ATOM 7044 C C . ALA A 1 70 ? 6.660 7.683 5.910 1.00 0.00 285 ALA A C 5
ATOM 7045 O O . ALA A 1 70 ? 7.703 8.292 6.154 1.00 0.00 285 ALA A O 5
ATOM 7052 N N . LEU A 1 71 ? 6.572 6.750 4.968 1.00 0.00 286 LEU A N 5
ATOM 7053 C CA . LEU A 1 71 ? 7.720 6.379 4.148 1.00 0.00 286 LEU A CA 5
ATOM 7054 C C . LEU A 1 71 ? 7.942 7.394 3.031 1.00 0.00 286 LEU A C 5
ATOM 7055 O O . LEU A 1 71 ? 9.073 7.630 2.609 1.00 0.00 286 LEU A O 5
ATOM 7071 N N . ASN A 1 72 ? 6.854 7.993 2.558 1.00 0.00 287 ASN A N 5
ATOM 7072 C CA . ASN A 1 72 ? 6.930 8.985 1.491 1.00 0.00 287 ASN A CA 5
ATOM 7073 C C . ASN A 1 72 ? 8.128 9.908 1.691 1.00 0.00 287 ASN A C 5
ATOM 7074 O O . ASN A 1 72 ? 8.190 10.660 2.662 1.00 0.00 287 ASN A O 5
ATOM 7085 N N . GLY A 1 73 ? 9.078 9.845 0.763 1.00 0.00 288 GLY A N 5
ATOM 7086 C CA . GLY A 1 73 ? 10.261 10.680 0.855 1.00 0.00 288 GLY A CA 5
ATOM 7087 C C . GLY A 1 73 ? 11.409 9.984 1.560 1.00 0.00 288 GLY A C 5
ATOM 7088 O O . GLY A 1 73 ? 12.204 10.624 2.249 1.00 0.00 288 GLY A O 5
ATOM 7092 N N . LYS A 1 74 ? 11.495 8.669 1.391 1.00 0.00 289 LYS A N 5
ATOM 7093 C CA . LYS A 1 74 ? 12.553 7.885 2.016 1.00 0.00 289 LYS A CA 5
ATOM 7094 C C . LYS A 1 74 ? 13.545 7.379 0.974 1.00 0.00 289 LYS A C 5
ATOM 7095 O O . LYS A 1 74 ? 13.218 7.272 -0.208 1.00 0.00 289 LYS A O 5
ATOM 7114 N N . VAL A 1 75 ? 14.758 7.069 1.419 1.00 0.00 290 VAL A N 5
ATOM 7115 C CA . VAL A 1 75 ? 15.797 6.572 0.525 1.00 0.00 290 VAL A CA 5
ATOM 7116 C C . VAL A 1 75 ? 16.246 5.172 0.928 1.00 0.00 290 VAL A C 5
ATOM 7117 O O . VAL A 1 75 ? 17.094 5.009 1.806 1.00 0.00 290 VAL A O 5
ATOM 7130 N N . LEU A 1 76 ? 15.672 4.164 0.281 1.00 0.00 291 LEU A N 5
ATOM 7131 C CA . LEU A 1 76 ? 16.013 2.775 0.572 1.00 0.00 291 LEU A CA 5
ATOM 7132 C C . LEU A 1 76 ? 17.084 2.266 -0.387 1.00 0.00 291 LEU A C 5
ATOM 7133 O O . LEU A 1 76 ? 17.199 2.743 -1.516 1.00 0.00 291 LEU A O 5
ATOM 7149 N N . ASP A 1 77 ? 17.864 1.293 0.069 1.00 0.00 292 ASP A N 5
ATOM 7150 C CA . ASP A 1 77 ? 18.925 0.715 -0.749 1.00 0.00 292 ASP A CA 5
ATOM 7151 C C . ASP A 1 77 ? 19.674 1.802 -1.513 1.00 0.00 292 ASP A C 5
ATOM 7152 O O . ASP A 1 77 ? 20.240 1.550 -2.576 1.00 0.00 292 ASP A O 5
ATOM 7161 N N . GLY A 1 78 ? 19.672 3.014 -0.964 1.00 0.00 293 GLY A N 5
ATOM 7162 C CA . GLY A 1 78 ? 20.353 4.121 -1.609 1.00 0.00 293 GLY A CA 5
ATOM 7163 C C . GLY A 1 78 ? 19.611 4.627 -2.829 1.00 0.00 293 GLY A C 5
ATOM 7164 O O . GLY A 1 78 ? 20.217 4.888 -3.869 1.00 0.00 293 GLY A O 5
ATOM 7168 N N . SER A 1 79 ? 18.295 4.766 -2.705 1.00 0.00 294 SER A N 5
ATOM 7169 C CA . SER A 1 79 ? 17.468 5.239 -3.808 1.00 0.00 294 SER A CA 5
ATOM 7170 C C . SER A 1 79 ? 16.193 5.897 -3.289 1.00 0.00 294 SER A C 5
ATOM 7171 O O . SER A 1 79 ? 15.549 5.412 -2.358 1.00 0.00 294 SER A O 5
ATOM 7179 N N . PRO A 1 80 ? 15.819 7.028 -3.904 1.00 0.00 295 PRO A N 5
ATOM 7180 C CA . PRO A 1 80 ? 14.618 7.777 -3.522 1.00 0.00 295 PRO A CA 5
ATOM 7181 C C . PRO A 1 80 ? 13.334 7.039 -3.886 1.00 0.00 295 PRO A C 5
ATOM 7182 O O . PRO A 1 80 ? 12.818 7.182 -4.995 1.00 0.00 295 PRO A O 5
ATOM 7193 N N . ILE A 1 81 ? 12.824 6.251 -2.946 1.00 0.00 296 ILE A N 5
ATOM 7194 C CA . ILE A 1 81 ? 11.599 5.492 -3.168 1.00 0.00 296 ILE A CA 5
ATOM 7195 C C . ILE A 1 81 ? 10.369 6.382 -3.029 1.00 0.00 296 ILE A C 5
ATOM 7196 O O . ILE A 1 81 ? 10.342 7.296 -2.207 1.00 0.00 296 ILE A O 5
ATOM 7212 N N . GLU A 1 82 ? 9.351 6.105 -3.838 1.00 0.00 297 GLU A N 5
ATOM 7213 C CA . GLU A 1 82 ? 8.116 6.880 -3.804 1.00 0.00 297 GLU A CA 5
ATOM 7214 C C . GLU A 1 82 ? 6.922 5.988 -3.476 1.00 0.00 297 GLU A C 5
ATOM 7215 O O . GLU A 1 82 ? 6.828 4.857 -3.954 1.00 0.00 297 GLU A O 5
ATOM 7227 N N . VAL A 1 83 ? 6.013 6.504 -2.656 1.00 0.00 298 VAL A N 5
ATOM 7228 C CA . VAL A 1 83 ? 4.824 5.756 -2.263 1.00 0.00 298 VAL A CA 5
ATOM 7229 C C . VAL A 1 83 ? 3.553 6.529 -2.597 1.00 0.00 298 VAL A C 5
ATOM 7230 O O . VAL A 1 83 ? 3.455 7.728 -2.335 1.00 0.00 298 VAL A O 5
ATOM 7243 N N . THR A 1 84 ? 2.580 5.834 -3.178 1.00 0.00 299 THR A N 5
ATOM 7244 C CA . THR A 1 84 ? 1.314 6.454 -3.548 1.00 0.00 299 THR A CA 5
ATOM 7245 C C . THR A 1 84 ? 0.160 5.466 -3.425 1.00 0.00 299 THR A C 5
ATOM 7246 O O . THR A 1 84 ? 0.366 4.291 -3.116 1.00 0.00 299 THR A O 5
ATOM 7257 N N . LEU A 1 85 ? -1.053 5.947 -3.668 1.00 0.00 300 LEU A N 5
ATOM 7258 C CA . LEU A 1 85 ? -2.242 5.105 -3.585 1.00 0.00 300 LEU A CA 5
ATOM 7259 C C . LEU A 1 85 ? -2.624 4.565 -4.960 1.00 0.00 300 LEU A C 5
ATOM 7260 O O . LEU A 1 85 ? -3.148 5.295 -5.800 1.00 0.00 300 LEU A O 5
ATOM 7276 N N . ALA A 1 86 ? -2.359 3.281 -5.180 1.00 0.00 301 ALA A N 5
ATOM 7277 C CA . ALA A 1 86 ? -2.679 2.643 -6.451 1.00 0.00 301 ALA A CA 5
ATOM 7278 C C . ALA A 1 86 ? -4.185 2.454 -6.607 1.00 0.00 301 ALA A C 5
ATOM 7279 O O . ALA A 1 86 ? -4.893 2.197 -5.633 1.00 0.00 301 ALA A O 5
ATOM 7286 N N . LYS A 1 87 ? -4.668 2.584 -7.838 1.00 0.00 302 LYS A N 5
ATOM 7287 C CA . LYS A 1 87 ? -6.090 2.427 -8.122 1.00 0.00 302 LYS A CA 5
ATOM 7288 C C . LYS A 1 87 ? -6.402 1.001 -8.564 1.00 0.00 302 LYS A C 5
ATOM 7289 O O . LYS A 1 87 ? -5.616 0.354 -9.256 1.00 0.00 302 LYS A O 5
ATOM 7308 N N . PRO A 1 88 ? -7.577 0.498 -8.157 1.00 0.00 303 PRO A N 5
ATOM 7309 C CA . PRO A 1 88 ? -8.021 -0.856 -8.501 1.00 0.00 303 PRO A CA 5
ATOM 7310 C C . PRO A 1 88 ? -8.363 -0.995 -9.981 1.00 0.00 303 PRO A C 5
ATOM 7311 O O . PRO A 1 88 ? -8.775 -0.031 -10.627 1.00 0.00 303 PRO A O 5
ATOM 7322 N N . VAL A 1 89 ? -8.189 -2.201 -10.513 1.00 0.00 304 VAL A N 5
ATOM 7323 C CA . VAL A 1 89 ? -8.480 -2.467 -11.916 1.00 0.00 304 VAL A CA 5
ATOM 7324 C C . VAL A 1 89 ? -9.924 -2.918 -12.102 1.00 0.00 304 VAL A C 5
ATOM 7325 O O . VAL A 1 89 ? -10.351 -3.920 -11.528 1.00 0.00 304 VAL A O 5
ATOM 7338 N N . ASP A 1 90 ? -10.673 -2.172 -12.907 1.00 0.00 305 ASP A N 5
ATOM 7339 C CA . ASP A 1 90 ? -12.070 -2.495 -13.170 1.00 0.00 305 ASP A CA 5
ATOM 7340 C C . ASP A 1 90 ? -12.199 -3.887 -13.782 1.00 0.00 305 ASP A C 5
ATOM 7341 O O . ASP A 1 90 ? -11.323 -4.336 -14.521 1.00 0.00 305 ASP A O 5
ATOM 7350 N N . LYS A 1 91 ? -13.298 -4.566 -13.468 1.00 0.00 306 LYS A N 5
ATOM 7351 C CA . LYS A 1 91 ? -13.543 -5.906 -13.986 1.00 0.00 306 LYS A CA 5
ATOM 7352 C C . LYS A 1 91 ? -14.970 -6.034 -14.511 1.00 0.00 306 LYS A C 5
ATOM 7353 O O . LYS A 1 91 ? -15.919 -5.575 -13.875 1.00 0.00 306 LYS A O 5
ATOM 7372 N N . ASP A 1 92 ? -15.114 -6.661 -15.673 1.00 0.00 307 ASP A N 5
ATOM 7373 C CA . ASP A 1 92 ? -16.426 -6.851 -16.282 1.00 0.00 307 ASP A CA 5
ATOM 7374 C C . ASP A 1 92 ? -17.228 -7.905 -15.525 1.00 0.00 307 ASP A C 5
ATOM 7375 O O . ASP A 1 92 ? -17.232 -9.079 -15.893 1.00 0.00 307 ASP A O 5
ATOM 7384 N N . SER A 1 93 ? -17.906 -7.476 -14.464 1.00 0.00 308 SER A N 5
ATOM 7385 C CA . SER A 1 93 ? -18.708 -8.383 -13.652 1.00 0.00 308 SER A CA 5
ATOM 7386 C C . SER A 1 93 ? -19.787 -9.056 -14.495 1.00 0.00 308 SER A C 5
ATOM 7387 O O . SER A 1 93 ? -20.560 -8.389 -15.182 1.00 0.00 308 SER A O 5
ATOM 7395 N N . SER A 1 94 ? -19.833 -10.383 -14.436 1.00 0.00 309 SER A N 5
ATOM 7396 C CA . SER A 1 94 ? -20.814 -11.149 -15.196 1.00 0.00 309 SER A CA 5
ATOM 7397 C C . SER A 1 94 ? -21.648 -12.032 -14.273 1.00 0.00 309 SER A C 5
ATOM 7398 O O . SER A 1 94 ? -21.290 -12.253 -13.117 1.00 0.00 309 SER A O 5
ATOM 7406 N N . GLY A 1 95 ? -22.765 -12.533 -14.793 1.00 0.00 310 GLY A N 5
ATOM 7407 C CA . GLY A 1 95 ? -23.633 -13.386 -14.003 1.00 0.00 310 GLY A CA 5
ATOM 7408 C C . GLY A 1 95 ? -24.893 -12.672 -13.554 1.00 0.00 310 GLY A C 5
ATOM 7409 O O . GLY A 1 95 ? -24.980 -12.165 -12.436 1.00 0.00 310 GLY A O 5
ATOM 7413 N N . PRO A 1 96 ? -25.899 -12.626 -14.440 1.00 0.00 311 PRO A N 5
ATOM 7414 C CA . PRO A 1 96 ? -27.179 -11.971 -14.151 1.00 0.00 311 PRO A CA 5
ATOM 7415 C C . PRO A 1 96 ? -27.998 -12.730 -13.113 1.00 0.00 311 PRO A C 5
ATOM 7416 O O . PRO A 1 96 ? -27.785 -13.922 -12.892 1.00 0.00 311 PRO A O 5
ATOM 7427 N N . SER A 1 97 ? -28.934 -12.032 -12.478 1.00 0.00 312 SER A N 5
ATOM 7428 C CA . SER A 1 97 ? -29.783 -12.640 -11.461 1.00 0.00 312 SER A CA 5
ATOM 7429 C C . SER A 1 97 ? -31.222 -12.150 -11.590 1.00 0.00 312 SER A C 5
ATOM 7430 O O . SER A 1 97 ? -31.468 -10.968 -11.828 1.00 0.00 312 SER A O 5
ATOM 7438 N N . SER A 1 98 ? -32.170 -13.068 -11.431 1.00 0.00 313 SER A N 5
ATOM 7439 C CA . SER A 1 98 ? -33.585 -12.732 -11.533 1.00 0.00 313 SER A CA 5
ATOM 7440 C C . SER A 1 98 ? -33.949 -11.612 -10.563 1.00 0.00 313 SER A C 5
ATOM 7441 O O . SER A 1 98 ? -33.714 -11.717 -9.360 1.00 0.00 313 SER A O 5
ATOM 7449 N N . GLY A 1 99 ? -34.524 -10.539 -11.097 1.00 0.00 314 GLY A N 5
ATOM 7450 C CA . GLY A 1 99 ? -34.911 -9.414 -10.266 1.00 0.00 314 GLY A CA 5
ATOM 7451 C C . GLY A 1 99 ? -35.586 -9.848 -8.980 1.00 0.00 314 GLY A C 5
ATOM 7452 O O . GLY A 1 99 ? -36.297 -9.066 -8.349 1.00 0.00 314 GLY A O 5
ATOM 7456 N N . GLY A 1 1 ? -18.853 12.731 4.457 1.00 0.00 216 GLY A N 6
ATOM 7457 C CA . GLY A 1 1 ? -19.163 13.057 5.837 1.00 0.00 216 GLY A CA 6
ATOM 7458 C C . GLY A 1 1 ? -18.707 11.982 6.803 1.00 0.00 216 GLY A C 6
ATOM 7459 O O . GLY A 1 1 ? -19.438 11.614 7.723 1.00 0.00 216 GLY A O 6
ATOM 7463 N N . SER A 1 2 ? -17.496 11.475 6.594 1.00 0.00 217 SER A N 6
ATOM 7464 C CA . SER A 1 2 ? -16.946 10.432 7.451 1.00 0.00 217 SER A CA 6
ATOM 7465 C C . SER A 1 2 ? -15.524 10.777 7.883 1.00 0.00 217 SER A C 6
ATOM 7466 O O . SER A 1 2 ? -14.903 11.691 7.340 1.00 0.00 217 SER A O 6
ATOM 7474 N N . SER A 1 3 ? -15.014 10.038 8.863 1.00 0.00 218 SER A N 6
ATOM 7475 C CA . SER A 1 3 ? -13.666 10.268 9.371 1.00 0.00 218 SER A CA 6
ATOM 7476 C C . SER A 1 3 ? -12.634 9.522 8.531 1.00 0.00 218 SER A C 6
ATOM 7477 O O . SER A 1 3 ? -12.828 8.360 8.177 1.00 0.00 218 SER A O 6
ATOM 7485 N N . GLY A 1 4 ? -11.535 10.201 8.215 1.00 0.00 219 GLY A N 6
ATOM 7486 C CA . GLY A 1 4 ? -10.488 9.588 7.418 1.00 0.00 219 GLY A CA 6
ATOM 7487 C C . GLY A 1 4 ? -10.739 9.722 5.929 1.00 0.00 219 GLY A C 6
ATOM 7488 O O . GLY A 1 4 ? -10.703 8.735 5.195 1.00 0.00 219 GLY A O 6
ATOM 7492 N N . SER A 1 5 ? -10.996 10.947 5.482 1.00 0.00 220 SER A N 6
ATOM 7493 C CA . SER A 1 5 ? -11.259 11.206 4.071 1.00 0.00 220 SER A CA 6
ATOM 7494 C C . SER A 1 5 ? -10.565 12.486 3.615 1.00 0.00 220 SER A C 6
ATOM 7495 O O . SER A 1 5 ? -10.804 13.563 4.160 1.00 0.00 220 SER A O 6
ATOM 7503 N N . SER A 1 6 ? -9.705 12.359 2.610 1.00 0.00 221 SER A N 6
ATOM 7504 C CA . SER A 1 6 ? -8.972 13.503 2.081 1.00 0.00 221 SER A CA 6
ATOM 7505 C C . SER A 1 6 ? -9.345 13.762 0.625 1.00 0.00 221 SER A C 6
ATOM 7506 O O . SER A 1 6 ? -9.394 14.908 0.179 1.00 0.00 221 SER A O 6
ATOM 7514 N N . GLY A 1 7 ? -9.608 12.687 -0.112 1.00 0.00 222 GLY A N 6
ATOM 7515 C CA . GLY A 1 7 ? -9.974 12.818 -1.510 1.00 0.00 222 GLY A CA 6
ATOM 7516 C C . GLY A 1 7 ? -10.542 11.535 -2.084 1.00 0.00 222 GLY A C 6
ATOM 7517 O O . GLY A 1 7 ? -9.818 10.743 -2.688 1.00 0.00 222 GLY A O 6
ATOM 7521 N N . ASP A 1 8 ? -11.840 11.327 -1.893 1.00 0.00 223 ASP A N 6
ATOM 7522 C CA . ASP A 1 8 ? -12.504 10.130 -2.395 1.00 0.00 223 ASP A CA 6
ATOM 7523 C C . ASP A 1 8 ? -13.089 10.375 -3.783 1.00 0.00 223 ASP A C 6
ATOM 7524 O O . ASP A 1 8 ? -13.629 11.446 -4.058 1.00 0.00 223 ASP A O 6
ATOM 7533 N N . GLU A 1 9 ? -12.977 9.375 -4.652 1.00 0.00 224 GLU A N 6
ATOM 7534 C CA . GLU A 1 9 ? -13.494 9.484 -6.011 1.00 0.00 224 GLU A CA 6
ATOM 7535 C C . GLU A 1 9 ? -14.554 8.419 -6.277 1.00 0.00 224 GLU A C 6
ATOM 7536 O O . GLU A 1 9 ? -14.251 7.340 -6.786 1.00 0.00 224 GLU A O 6
ATOM 7548 N N . ASP A 1 10 ? -15.797 8.731 -5.929 1.00 0.00 225 ASP A N 6
ATOM 7549 C CA . ASP A 1 10 ? -16.903 7.802 -6.129 1.00 0.00 225 ASP A CA 6
ATOM 7550 C C . ASP A 1 10 ? -16.535 6.405 -5.640 1.00 0.00 225 ASP A C 6
ATOM 7551 O O . ASP A 1 10 ? -16.877 5.404 -6.271 1.00 0.00 225 ASP A O 6
ATOM 7560 N N . THR A 1 11 ? -15.835 6.343 -4.512 1.00 0.00 226 THR A N 6
ATOM 7561 C CA . THR A 1 11 ? -15.418 5.070 -3.940 1.00 0.00 226 THR A CA 6
ATOM 7562 C C . THR A 1 11 ? -16.274 4.703 -2.733 1.00 0.00 226 THR A C 6
ATOM 7563 O O . THR A 1 11 ? -16.264 5.399 -1.718 1.00 0.00 226 THR A O 6
ATOM 7574 N N . MET A 1 12 ? -17.014 3.605 -2.850 1.00 0.00 227 MET A N 6
ATOM 7575 C CA . MET A 1 12 ? -17.875 3.145 -1.767 1.00 0.00 227 MET A CA 6
ATOM 7576 C C . MET A 1 12 ? -17.176 2.076 -0.933 1.00 0.00 227 MET A C 6
ATOM 7577 O O . MET A 1 12 ? -17.207 2.116 0.297 1.00 0.00 227 MET A O 6
ATOM 7591 N N . SER A 1 13 ? -16.547 1.121 -1.611 1.00 0.00 228 SER A N 6
ATOM 7592 C CA . SER A 1 13 ? -15.843 0.039 -0.932 1.00 0.00 228 SER A CA 6
ATOM 7593 C C . SER A 1 13 ? -14.476 0.505 -0.439 1.00 0.00 228 SER A C 6
ATOM 7594 O O . SER A 1 13 ? -13.698 1.088 -1.194 1.00 0.00 228 SER A O 6
ATOM 7602 N N . SER A 1 14 ? -14.192 0.242 0.832 1.00 0.00 229 SER A N 6
ATOM 7603 C CA . SER A 1 14 ? -12.921 0.637 1.428 1.00 0.00 229 SER A CA 6
ATOM 7604 C C . SER A 1 14 ? -11.754 -0.047 0.722 1.00 0.00 229 SER A C 6
ATOM 7605 O O . SER A 1 14 ? -11.494 -1.231 0.933 1.00 0.00 229 SER A O 6
ATOM 7613 N N . VAL A 1 15 ? -11.054 0.709 -0.118 1.00 0.00 230 VAL A N 6
ATOM 7614 C CA . VAL A 1 15 ? -9.914 0.178 -0.856 1.00 0.00 230 VAL A CA 6
ATOM 7615 C C . VAL A 1 15 ? -8.611 0.813 -0.385 1.00 0.00 230 VAL A C 6
ATOM 7616 O O . VAL A 1 15 ? -8.504 2.036 -0.285 1.00 0.00 230 VAL A O 6
ATOM 7629 N N . LYS A 1 16 ? -7.620 -0.025 -0.097 1.00 0.00 231 LYS A N 6
ATOM 7630 C CA . LYS A 1 16 ? -6.322 0.454 0.361 1.00 0.00 231 LYS A CA 6
ATOM 7631 C C . LYS A 1 16 ? -5.191 -0.203 -0.425 1.00 0.00 231 LYS A C 6
ATOM 7632 O O . LYS A 1 16 ? -5.010 -1.420 -0.370 1.00 0.00 231 LYS A O 6
ATOM 7651 N N . ILE A 1 17 ? -4.434 0.610 -1.154 1.00 0.00 232 ILE A N 6
ATOM 7652 C CA . ILE A 1 17 ? -3.320 0.107 -1.948 1.00 0.00 232 ILE A CA 6
ATOM 7653 C C . ILE A 1 17 ? -2.198 1.136 -2.034 1.00 0.00 232 ILE A C 6
ATOM 7654 O O . ILE A 1 17 ? -2.445 2.325 -2.240 1.00 0.00 232 ILE A O 6
ATOM 7670 N N . LEU A 1 18 ? -0.964 0.671 -1.876 1.00 0.00 233 LEU A N 6
ATOM 7671 C CA . LEU A 1 18 ? 0.199 1.550 -1.938 1.00 0.00 233 LEU A CA 6
ATOM 7672 C C . LEU A 1 18 ? 1.191 1.068 -2.992 1.00 0.00 233 LEU A C 6
ATOM 7673 O O . LEU A 1 18 ? 1.861 0.051 -2.810 1.00 0.00 233 LEU A O 6
ATOM 7689 N N . TYR A 1 19 ? 1.281 1.807 -4.092 1.00 0.00 234 TYR A N 6
ATOM 7690 C CA . TYR A 1 19 ? 2.191 1.455 -5.176 1.00 0.00 234 TYR A CA 6
ATOM 7691 C C . TYR A 1 19 ? 3.541 2.144 -4.998 1.00 0.00 234 TYR A C 6
ATOM 7692 O O . TYR A 1 19 ? 3.614 3.364 -4.852 1.00 0.00 234 TYR A O 6
ATOM 7710 N N . VAL A 1 20 ? 4.608 1.351 -5.013 1.00 0.00 235 VAL A N 6
ATOM 7711 C CA . VAL A 1 20 ? 5.957 1.883 -4.856 1.00 0.00 235 VAL A CA 6
ATOM 7712 C C . VAL A 1 20 ? 6.725 1.831 -6.172 1.00 0.00 235 VAL A C 6
ATOM 7713 O O . VAL A 1 20 ? 6.561 0.901 -6.962 1.00 0.00 235 VAL A O 6
ATOM 7726 N N . ARG A 1 21 ? 7.563 2.837 -6.402 1.00 0.00 236 ARG A N 6
ATOM 7727 C CA . ARG A 1 21 ? 8.357 2.907 -7.623 1.00 0.00 236 ARG A CA 6
ATOM 7728 C C . ARG A 1 21 ? 9.789 3.333 -7.317 1.00 0.00 236 ARG A C 6
ATOM 7729 O O . ARG A 1 21 ? 10.058 3.944 -6.284 1.00 0.00 236 ARG A O 6
ATOM 7750 N N . ASN A 1 22 ? 10.705 3.004 -8.222 1.00 0.00 237 ASN A N 6
ATOM 7751 C CA . ASN A 1 22 ? 12.111 3.352 -8.049 1.00 0.00 237 ASN A CA 6
ATOM 7752 C C . ASN A 1 22 ? 12.757 2.484 -6.974 1.00 0.00 237 ASN A C 6
ATOM 7753 O O . ASN A 1 22 ? 13.351 2.993 -6.022 1.00 0.00 237 ASN A O 6
ATOM 7764 N N . LEU A 1 23 ? 12.638 1.170 -7.132 1.00 0.00 238 LEU A N 6
ATOM 7765 C CA . LEU A 1 23 ? 13.211 0.229 -6.175 1.00 0.00 238 LEU A CA 6
ATOM 7766 C C . LEU A 1 23 ? 14.378 -0.533 -6.794 1.00 0.00 238 LEU A C 6
ATOM 7767 O O . LEU A 1 23 ? 14.289 -1.014 -7.923 1.00 0.00 238 LEU A O 6
ATOM 7783 N N . MET A 1 24 ? 15.471 -0.641 -6.046 1.00 0.00 239 MET A N 6
ATOM 7784 C CA . MET A 1 24 ? 16.655 -1.348 -6.520 1.00 0.00 239 MET A CA 6
ATOM 7785 C C . MET A 1 24 ? 16.402 -2.851 -6.581 1.00 0.00 239 MET A C 6
ATOM 7786 O O . MET A 1 24 ? 15.801 -3.427 -5.674 1.00 0.00 239 MET A O 6
ATOM 7800 N N . LEU A 1 25 ? 16.864 -3.481 -7.656 1.00 0.00 240 LEU A N 6
ATOM 7801 C CA . LEU A 1 25 ? 16.688 -4.918 -7.835 1.00 0.00 240 LEU A CA 6
ATOM 7802 C C . LEU A 1 25 ? 17.217 -5.686 -6.628 1.00 0.00 240 LEU A C 6
ATOM 7803 O O . LEU A 1 25 ? 16.867 -6.848 -6.418 1.00 0.00 240 LEU A O 6
ATOM 7819 N N . SER A 1 26 ? 18.059 -5.030 -5.838 1.00 0.00 241 SER A N 6
ATOM 7820 C CA . SER A 1 26 ? 18.637 -5.651 -4.652 1.00 0.00 241 SER A CA 6
ATOM 7821 C C . SER A 1 26 ? 17.609 -5.739 -3.528 1.00 0.00 241 SER A C 6
ATOM 7822 O O . SER A 1 26 ? 17.639 -6.661 -2.712 1.00 0.00 241 SER A O 6
ATOM 7830 N N . THR A 1 27 ? 16.698 -4.772 -3.492 1.00 0.00 242 THR A N 6
ATOM 7831 C CA . THR A 1 27 ? 15.660 -4.737 -2.469 1.00 0.00 242 THR A CA 6
ATOM 7832 C C . THR A 1 27 ? 14.681 -5.893 -2.639 1.00 0.00 242 THR A C 6
ATOM 7833 O O . THR A 1 27 ? 14.129 -6.097 -3.720 1.00 0.00 242 THR A O 6
ATOM 7844 N N . SER A 1 28 ? 14.471 -6.647 -1.565 1.00 0.00 243 SER A N 6
ATOM 7845 C CA . SER A 1 28 ? 13.560 -7.785 -1.596 1.00 0.00 243 SER A CA 6
ATOM 7846 C C . SER A 1 28 ? 12.275 -7.474 -0.835 1.00 0.00 243 SER A C 6
ATOM 7847 O O . SER A 1 28 ? 12.250 -6.598 0.029 1.00 0.00 243 SER A O 6
ATOM 7855 N N . GLU A 1 29 ? 11.210 -8.199 -1.163 1.00 0.00 244 GLU A N 6
ATOM 7856 C CA . GLU A 1 29 ? 9.921 -8.000 -0.511 1.00 0.00 244 GLU A CA 6
ATOM 7857 C C . GLU A 1 29 ? 10.093 -7.837 0.996 1.00 0.00 244 GLU A C 6
ATOM 7858 O O . GLU A 1 29 ? 9.287 -7.181 1.655 1.00 0.00 244 GLU A O 6
ATOM 7870 N N . GLU A 1 30 ? 11.149 -8.440 1.534 1.00 0.00 245 GLU A N 6
ATOM 7871 C CA . GLU A 1 30 ? 11.426 -8.362 2.964 1.00 0.00 245 GLU A CA 6
ATOM 7872 C C . GLU A 1 30 ? 11.637 -6.915 3.399 1.00 0.00 245 GLU A C 6
ATOM 7873 O O . GLU A 1 30 ? 11.143 -6.492 4.444 1.00 0.00 245 GLU A O 6
ATOM 7885 N N . MET A 1 31 ? 12.375 -6.162 2.591 1.00 0.00 246 MET A N 6
ATOM 7886 C CA . MET A 1 31 ? 12.652 -4.762 2.892 1.00 0.00 246 MET A CA 6
ATOM 7887 C C . MET A 1 31 ? 11.366 -3.942 2.894 1.00 0.00 246 MET A C 6
ATOM 7888 O O . MET A 1 31 ? 11.161 -3.095 3.764 1.00 0.00 246 MET A O 6
ATOM 7902 N N . ILE A 1 32 ? 10.504 -4.199 1.916 1.00 0.00 247 ILE A N 6
ATOM 7903 C CA . ILE A 1 32 ? 9.238 -3.484 1.807 1.00 0.00 247 ILE A CA 6
ATOM 7904 C C . ILE A 1 32 ? 8.310 -3.831 2.966 1.00 0.00 247 ILE A C 6
ATOM 7905 O O . ILE A 1 32 ? 7.581 -2.975 3.467 1.00 0.00 247 ILE A O 6
ATOM 7921 N N . GLU A 1 33 ? 8.343 -5.091 3.388 1.00 0.00 248 GLU A N 6
ATOM 7922 C CA . GLU A 1 33 ? 7.505 -5.550 4.489 1.00 0.00 248 GLU A CA 6
ATOM 7923 C C . GLU A 1 33 ? 7.980 -4.963 5.815 1.00 0.00 248 GLU A C 6
ATOM 7924 O O . GLU A 1 33 ? 7.187 -4.427 6.590 1.00 0.00 248 GLU A O 6
ATOM 7936 N N . LYS A 1 34 ? 9.280 -5.069 6.071 1.00 0.00 249 LYS A N 6
ATOM 7937 C CA . LYS A 1 34 ? 9.863 -4.549 7.302 1.00 0.00 249 LYS A CA 6
ATOM 7938 C C . LYS A 1 34 ? 9.705 -3.034 7.382 1.00 0.00 249 LYS A C 6
ATOM 7939 O O . LYS A 1 34 ? 9.300 -2.497 8.412 1.00 0.00 249 LYS A O 6
ATOM 7958 N N . GLU A 1 35 ? 10.025 -2.352 6.287 1.00 0.00 250 GLU A N 6
ATOM 7959 C CA . GLU A 1 35 ? 9.917 -0.898 6.234 1.00 0.00 250 GLU A CA 6
ATOM 7960 C C . GLU A 1 35 ? 8.481 -0.450 6.490 1.00 0.00 250 GLU A C 6
ATOM 7961 O O . GLU A 1 35 ? 8.218 0.341 7.396 1.00 0.00 250 GLU A O 6
ATOM 7973 N N . PHE A 1 36 ? 7.556 -0.960 5.683 1.00 0.00 251 PHE A N 6
ATOM 7974 C CA . PHE A 1 36 ? 6.146 -0.611 5.820 1.00 0.00 251 PHE A CA 6
ATOM 7975 C C . PHE A 1 36 ? 5.606 -1.052 7.178 1.00 0.00 251 PHE A C 6
ATOM 7976 O O . PHE A 1 36 ? 4.855 -0.323 7.824 1.00 0.00 251 PHE A O 6
ATOM 7993 N N . ASN A 1 37 ? 5.995 -2.250 7.602 1.00 0.00 252 ASN A N 6
ATOM 7994 C CA . ASN A 1 37 ? 5.550 -2.789 8.882 1.00 0.00 252 ASN A CA 6
ATOM 7995 C C . ASN A 1 37 ? 6.024 -1.911 10.036 1.00 0.00 252 ASN A C 6
ATOM 7996 O O . ASN A 1 37 ? 5.274 -1.645 10.975 1.00 0.00 252 ASN A O 6
ATOM 8007 N N . ASN A 1 38 ? 7.273 -1.464 9.959 1.00 0.00 253 ASN A N 6
ATOM 8008 C CA . ASN A 1 38 ? 7.847 -0.616 10.997 1.00 0.00 253 ASN A CA 6
ATOM 8009 C C . ASN A 1 38 ? 6.816 0.380 11.518 1.00 0.00 253 ASN A C 6
ATOM 8010 O O . ASN A 1 38 ? 6.714 0.610 12.724 1.00 0.00 253 ASN A O 6
ATOM 8021 N N . ILE A 1 39 ? 6.053 0.968 10.602 1.00 0.00 254 ILE A N 6
ATOM 8022 C CA . ILE A 1 39 ? 5.029 1.937 10.969 1.00 0.00 254 ILE A CA 6
ATOM 8023 C C . ILE A 1 39 ? 4.074 1.361 12.010 1.00 0.00 254 ILE A C 6
ATOM 8024 O O . ILE A 1 39 ? 3.934 1.902 13.107 1.00 0.00 254 ILE A O 6
ATOM 8040 N N . LYS A 1 40 ? 3.421 0.259 11.659 1.00 0.00 255 LYS A N 6
ATOM 8041 C CA . LYS A 1 40 ? 2.481 -0.394 12.562 1.00 0.00 255 LYS A CA 6
ATOM 8042 C C . LYS A 1 40 ? 2.596 -1.912 12.463 1.00 0.00 255 LYS A C 6
ATOM 8043 O O . LYS A 1 40 ? 2.697 -2.481 11.375 1.00 0.00 255 LYS A O 6
ATOM 8062 N N . PRO A 1 41 ? 2.579 -2.585 13.623 1.00 0.00 256 PRO A N 6
ATOM 8063 C CA . PRO A 1 41 ? 2.679 -4.046 13.692 1.00 0.00 256 PRO A CA 6
ATOM 8064 C C . PRO A 1 41 ? 1.429 -4.738 13.159 1.00 0.00 256 PRO A C 6
ATOM 8065 O O . PRO A 1 41 ? 0.309 -4.391 13.532 1.00 0.00 256 PRO A O 6
ATOM 8076 N N . GLY A 1 42 ? 1.628 -5.720 12.285 1.00 0.00 257 GLY A N 6
ATOM 8077 C CA . GLY A 1 42 ? 0.507 -6.445 11.716 1.00 0.00 257 GLY A CA 6
ATOM 8078 C C . GLY A 1 42 ? -0.403 -5.554 10.893 1.00 0.00 257 GLY A C 6
ATOM 8079 O O . GLY A 1 42 ? -1.625 -5.690 10.941 1.00 0.00 257 GLY A O 6
ATOM 8083 N N . ALA A 1 43 ? 0.194 -4.638 10.138 1.00 0.00 258 ALA A N 6
ATOM 8084 C CA . ALA A 1 43 ? -0.571 -3.721 9.301 1.00 0.00 258 ALA A CA 6
ATOM 8085 C C . ALA A 1 43 ? -0.505 -4.133 7.834 1.00 0.00 258 ALA A C 6
ATOM 8086 O O . ALA A 1 43 ? -1.520 -4.146 7.137 1.00 0.00 258 ALA A O 6
ATOM 8093 N N . VAL A 1 44 ? 0.695 -4.467 7.371 1.00 0.00 259 VAL A N 6
ATOM 8094 C CA . VAL A 1 44 ? 0.892 -4.879 5.986 1.00 0.00 259 VAL A CA 6
ATOM 8095 C C . VAL A 1 44 ? 0.306 -6.264 5.736 1.00 0.00 259 VAL A C 6
ATOM 8096 O O . VAL A 1 44 ? 0.736 -7.248 6.337 1.00 0.00 259 VAL A O 6
ATOM 8109 N N . GLU A 1 45 ? -0.678 -6.332 4.846 1.00 0.00 260 GLU A N 6
ATOM 8110 C CA . GLU A 1 45 ? -1.324 -7.598 4.517 1.00 0.00 260 GLU A CA 6
ATOM 8111 C C . GLU A 1 45 ? -0.429 -8.447 3.618 1.00 0.00 260 GLU A C 6
ATOM 8112 O O . GLU A 1 45 ? -0.046 -9.560 3.980 1.00 0.00 260 GLU A O 6
ATOM 8124 N N . ARG A 1 46 ? -0.101 -7.915 2.446 1.00 0.00 261 ARG A N 6
ATOM 8125 C CA . ARG A 1 46 ? 0.746 -8.624 1.495 1.00 0.00 261 ARG A CA 6
ATOM 8126 C C . ARG A 1 46 ? 1.637 -7.650 0.729 1.00 0.00 261 ARG A C 6
ATOM 8127 O O . ARG A 1 46 ? 1.291 -6.482 0.553 1.00 0.00 261 ARG A O 6
ATOM 8148 N N . VAL A 1 47 ? 2.787 -8.139 0.276 1.00 0.00 262 VAL A N 6
ATOM 8149 C CA . VAL A 1 47 ? 3.728 -7.313 -0.471 1.00 0.00 262 VAL A CA 6
ATOM 8150 C C . VAL A 1 47 ? 4.118 -7.977 -1.786 1.00 0.00 262 VAL A C 6
ATOM 8151 O O . VAL A 1 47 ? 4.483 -9.153 -1.817 1.00 0.00 262 VAL A O 6
ATOM 8164 N N . LYS A 1 48 ? 4.040 -7.217 -2.873 1.00 0.00 263 LYS A N 6
ATOM 8165 C CA . LYS A 1 48 ? 4.386 -7.730 -4.193 1.00 0.00 263 LYS A CA 6
ATOM 8166 C C . LYS A 1 48 ? 5.548 -6.945 -4.794 1.00 0.00 263 LYS A C 6
ATOM 8167 O O . LYS A 1 48 ? 5.397 -5.781 -5.169 1.00 0.00 263 LYS A O 6
ATOM 8186 N N . LYS A 1 49 ? 6.707 -7.588 -4.885 1.00 0.00 264 LYS A N 6
ATOM 8187 C CA . LYS A 1 49 ? 7.894 -6.952 -5.443 1.00 0.00 264 LYS A CA 6
ATOM 8188 C C . LYS A 1 49 ? 7.934 -7.110 -6.960 1.00 0.00 264 LYS A C 6
ATOM 8189 O O . LYS A 1 49 ? 7.535 -8.144 -7.496 1.00 0.00 264 LYS A O 6
ATOM 8208 N N . ILE A 1 50 ? 8.418 -6.079 -7.645 1.00 0.00 265 ILE A N 6
ATOM 8209 C CA . ILE A 1 50 ? 8.512 -6.106 -9.099 1.00 0.00 265 ILE A CA 6
ATOM 8210 C C . ILE A 1 50 ? 9.872 -5.603 -9.571 1.00 0.00 265 ILE A C 6
ATOM 8211 O O . ILE A 1 50 ? 10.674 -5.113 -8.776 1.00 0.00 265 ILE A O 6
ATOM 8227 N N . ARG A 1 51 ? 10.124 -5.726 -10.870 1.00 0.00 266 ARG A N 6
ATOM 8228 C CA . ARG A 1 51 ? 11.387 -5.283 -11.449 1.00 0.00 266 ARG A CA 6
ATOM 8229 C C . ARG A 1 51 ? 11.951 -4.093 -10.678 1.00 0.00 266 ARG A C 6
ATOM 8230 O O . ARG A 1 51 ? 12.958 -4.214 -9.981 1.00 0.00 266 ARG A O 6
ATOM 8251 N N . ASP A 1 52 ? 11.295 -2.945 -10.809 1.00 0.00 267 ASP A N 6
ATOM 8252 C CA . ASP A 1 52 ? 11.730 -1.734 -10.124 1.00 0.00 267 ASP A CA 6
ATOM 8253 C C . ASP A 1 52 ? 10.595 -1.140 -9.296 1.00 0.00 267 ASP A C 6
ATOM 8254 O O . ASP A 1 52 ? 10.768 -0.122 -8.625 1.00 0.00 267 ASP A O 6
ATOM 8263 N N . TYR A 1 53 ? 9.433 -1.781 -9.348 1.00 0.00 268 TYR A N 6
ATOM 8264 C CA . TYR A 1 53 ? 8.268 -1.315 -8.606 1.00 0.00 268 TYR A CA 6
ATOM 8265 C C . TYR A 1 53 ? 7.723 -2.415 -7.700 1.00 0.00 268 TYR A C 6
ATOM 8266 O O . TYR A 1 53 ? 8.228 -3.536 -7.694 1.00 0.00 268 TYR A O 6
ATOM 8284 N N . ALA A 1 54 ? 6.687 -2.083 -6.936 1.00 0.00 269 ALA A N 6
ATOM 8285 C CA . ALA A 1 54 ? 6.070 -3.042 -6.027 1.00 0.00 269 ALA A CA 6
ATOM 8286 C C . ALA A 1 54 ? 4.730 -2.528 -5.514 1.00 0.00 269 ALA A C 6
ATOM 8287 O O . ALA A 1 54 ? 4.419 -1.343 -5.638 1.00 0.00 269 ALA A O 6
ATOM 8294 N N . PHE A 1 55 ? 3.939 -3.426 -4.936 1.00 0.00 270 PHE A N 6
ATOM 8295 C CA . PHE A 1 55 ? 2.630 -3.063 -4.405 1.00 0.00 270 PHE A CA 6
ATOM 8296 C C . PHE A 1 55 ? 2.489 -3.513 -2.953 1.00 0.00 270 PHE A C 6
ATOM 8297 O O . PHE A 1 55 ? 2.973 -4.579 -2.572 1.00 0.00 270 PHE A O 6
ATOM 8314 N N . VAL A 1 56 ? 1.821 -2.693 -2.148 1.00 0.00 271 VAL A N 6
ATOM 8315 C CA . VAL A 1 56 ? 1.615 -3.005 -0.739 1.00 0.00 271 VAL A CA 6
ATOM 8316 C C . VAL A 1 56 ? 0.148 -2.852 -0.351 1.00 0.00 271 VAL A C 6
ATOM 8317 O O . VAL A 1 56 ? -0.440 -1.782 -0.516 1.00 0.00 271 VAL A O 6
ATOM 8330 N N . HIS A 1 57 ? -0.438 -3.928 0.165 1.00 0.00 272 HIS A N 6
ATOM 8331 C CA . HIS A 1 57 ? -1.837 -3.912 0.577 1.00 0.00 272 HIS A CA 6
ATOM 8332 C C . HIS A 1 57 ? -1.954 -3.877 2.098 1.00 0.00 272 HIS A C 6
ATOM 8333 O O . HIS A 1 57 ? -1.282 -4.633 2.800 1.00 0.00 272 HIS A O 6
ATOM 8347 N N . PHE A 1 58 ? -2.811 -2.995 2.600 1.00 0.00 273 PHE A N 6
ATOM 8348 C CA . PHE A 1 58 ? -3.015 -2.860 4.038 1.00 0.00 273 PHE A CA 6
ATOM 8349 C C . PHE A 1 58 ? -4.373 -3.419 4.450 1.00 0.00 273 PHE A C 6
ATOM 8350 O O . PHE A 1 58 ? -5.168 -3.833 3.605 1.00 0.00 273 PHE A O 6
ATOM 8367 N N . SER A 1 59 ? -4.632 -3.430 5.753 1.00 0.00 274 SER A N 6
ATOM 8368 C CA . SER A 1 59 ? -5.892 -3.943 6.278 1.00 0.00 274 SER A CA 6
ATOM 8369 C C . SER A 1 59 ? -6.960 -2.853 6.290 1.00 0.00 274 SER A C 6
ATOM 8370 O O . SER A 1 59 ? -8.152 -3.136 6.185 1.00 0.00 274 SER A O 6
ATOM 8378 N N . ASN A 1 60 ? -6.521 -1.605 6.419 1.00 0.00 275 ASN A N 6
ATOM 8379 C CA . ASN A 1 60 ? -7.438 -0.471 6.445 1.00 0.00 275 ASN A CA 6
ATOM 8380 C C . ASN A 1 60 ? -6.801 0.758 5.804 1.00 0.00 275 ASN A C 6
ATOM 8381 O O . ASN A 1 60 ? -5.584 0.936 5.853 1.00 0.00 275 ASN A O 6
ATOM 8392 N N . ARG A 1 61 ? -7.633 1.603 5.204 1.00 0.00 276 ARG A N 6
ATOM 8393 C CA . ARG A 1 61 ? -7.152 2.816 4.553 1.00 0.00 276 ARG A CA 6
ATOM 8394 C C . ARG A 1 61 ? -6.280 3.633 5.502 1.00 0.00 276 ARG A C 6
ATOM 8395 O O . ARG A 1 61 ? -5.180 4.051 5.144 1.00 0.00 276 ARG A O 6
ATOM 8416 N N . GLU A 1 62 ? -6.781 3.857 6.713 1.00 0.00 277 GLU A N 6
ATOM 8417 C CA . GLU A 1 62 ? -6.049 4.626 7.712 1.00 0.00 277 GLU A CA 6
ATOM 8418 C C . GLU A 1 62 ? -4.583 4.204 7.755 1.00 0.00 277 GLU A C 6
ATOM 8419 O O . GLU A 1 62 ? -3.683 5.040 7.672 1.00 0.00 277 GLU A O 6
ATOM 8431 N N . ASP A 1 63 ? -4.352 2.903 7.887 1.00 0.00 278 ASP A N 6
ATOM 8432 C CA . ASP A 1 63 ? -2.996 2.369 7.942 1.00 0.00 278 ASP A CA 6
ATOM 8433 C C . ASP A 1 63 ? -2.233 2.692 6.661 1.00 0.00 278 ASP A C 6
ATOM 8434 O O . ASP A 1 63 ? -1.115 3.204 6.705 1.00 0.00 278 ASP A O 6
ATOM 8443 N N . ALA A 1 64 ? -2.844 2.387 5.521 1.00 0.00 279 ALA A N 6
ATOM 8444 C CA . ALA A 1 64 ? -2.223 2.645 4.228 1.00 0.00 279 ALA A CA 6
ATOM 8445 C C . ALA A 1 64 ? -1.764 4.096 4.120 1.00 0.00 279 ALA A C 6
ATOM 8446 O O . ALA A 1 64 ? -0.623 4.370 3.748 1.00 0.00 279 ALA A O 6
ATOM 8453 N N . VAL A 1 65 ? -2.661 5.021 4.446 1.00 0.00 280 VAL A N 6
ATOM 8454 C CA . VAL A 1 65 ? -2.347 6.444 4.385 1.00 0.00 280 VAL A CA 6
ATOM 8455 C C . VAL A 1 65 ? -1.090 6.764 5.187 1.00 0.00 280 VAL A C 6
ATOM 8456 O O . VAL A 1 65 ? -0.140 7.344 4.663 1.00 0.00 280 VAL A O 6
ATOM 8469 N N . GLU A 1 66 ? -1.093 6.381 6.460 1.00 0.00 281 GLU A N 6
ATOM 8470 C CA . GLU A 1 66 ? 0.048 6.628 7.334 1.00 0.00 281 GLU A CA 6
ATOM 8471 C C . GLU A 1 66 ? 1.334 6.084 6.717 1.00 0.00 281 GLU A C 6
ATOM 8472 O O . GLU A 1 66 ? 2.281 6.830 6.472 1.00 0.00 281 GLU A O 6
ATOM 8484 N N . ALA A 1 67 ? 1.357 4.779 6.469 1.00 0.00 282 ALA A N 6
ATOM 8485 C CA . ALA A 1 67 ? 2.524 4.134 5.880 1.00 0.00 282 ALA A CA 6
ATOM 8486 C C . ALA A 1 67 ? 2.929 4.815 4.577 1.00 0.00 282 ALA A C 6
ATOM 8487 O O . ALA A 1 67 ? 4.102 4.821 4.207 1.00 0.00 282 ALA A O 6
ATOM 8494 N N . MET A 1 68 ? 1.949 5.388 3.885 1.00 0.00 283 MET A N 6
ATOM 8495 C CA . MET A 1 68 ? 2.204 6.073 2.623 1.00 0.00 283 MET A CA 6
ATOM 8496 C C . MET A 1 68 ? 3.000 7.354 2.851 1.00 0.00 283 MET A C 6
ATOM 8497 O O . MET A 1 68 ? 4.080 7.535 2.288 1.00 0.00 283 MET A O 6
ATOM 8511 N N . LYS A 1 69 ? 2.460 8.241 3.680 1.00 0.00 284 LYS A N 6
ATOM 8512 C CA . LYS A 1 69 ? 3.120 9.506 3.984 1.00 0.00 284 LYS A CA 6
ATOM 8513 C C . LYS A 1 69 ? 4.447 9.270 4.697 1.00 0.00 284 LYS A C 6
ATOM 8514 O O . LYS A 1 69 ? 5.483 9.792 4.289 1.00 0.00 284 LYS A O 6
ATOM 8533 N N . ALA A 1 70 ? 4.407 8.478 5.764 1.00 0.00 285 ALA A N 6
ATOM 8534 C CA . ALA A 1 70 ? 5.608 8.171 6.532 1.00 0.00 285 ALA A CA 6
ATOM 8535 C C . ALA A 1 70 ? 6.774 7.827 5.612 1.00 0.00 285 ALA A C 6
ATOM 8536 O O . ALA A 1 70 ? 7.860 8.397 5.730 1.00 0.00 285 ALA A O 6
ATOM 8543 N N . LEU A 1 71 ? 6.545 6.891 4.697 1.00 0.00 286 LEU A N 6
ATOM 8544 C CA . LEU A 1 71 ? 7.578 6.471 3.757 1.00 0.00 286 LEU A CA 6
ATOM 8545 C C . LEU A 1 71 ? 7.715 7.473 2.615 1.00 0.00 286 LEU A C 6
ATOM 8546 O O . LEU A 1 71 ? 8.792 7.632 2.042 1.00 0.00 286 LEU A O 6
ATOM 8562 N N . ASN A 1 72 ? 6.617 8.147 2.291 1.00 0.00 287 ASN A N 6
ATOM 8563 C CA . ASN A 1 72 ? 6.615 9.136 1.219 1.00 0.00 287 ASN A CA 6
ATOM 8564 C C . ASN A 1 72 ? 7.776 10.113 1.378 1.00 0.00 287 ASN A C 6
ATOM 8565 O O . ASN A 1 72 ? 7.654 11.133 2.054 1.00 0.00 287 ASN A O 6
ATOM 8576 N N . GLY A 1 73 ? 8.902 9.793 0.748 1.00 0.00 288 GLY A N 6
ATOM 8577 C CA . GLY A 1 73 ? 10.068 10.653 0.831 1.00 0.00 288 GLY A CA 6
ATOM 8578 C C . GLY A 1 73 ? 11.236 9.980 1.526 1.00 0.00 288 GLY A C 6
ATOM 8579 O O . GLY A 1 73 ? 12.039 10.640 2.187 1.00 0.00 288 GLY A O 6
ATOM 8583 N N . LYS A 1 74 ? 11.331 8.663 1.379 1.00 0.00 289 LYS A N 6
ATOM 8584 C CA . LYS A 1 74 ? 12.408 7.900 1.997 1.00 0.00 289 LYS A CA 6
ATOM 8585 C C . LYS A 1 74 ? 13.428 7.454 0.954 1.00 0.00 289 LYS A C 6
ATOM 8586 O O . LYS A 1 74 ? 13.149 7.465 -0.245 1.00 0.00 289 LYS A O 6
ATOM 8605 N N . VAL A 1 75 ? 14.610 7.061 1.418 1.00 0.00 290 VAL A N 6
ATOM 8606 C CA . VAL A 1 75 ? 15.670 6.609 0.525 1.00 0.00 290 VAL A CA 6
ATOM 8607 C C . VAL A 1 75 ? 16.169 5.224 0.922 1.00 0.00 290 VAL A C 6
ATOM 8608 O O . VAL A 1 75 ? 17.015 5.087 1.806 1.00 0.00 290 VAL A O 6
ATOM 8621 N N . LEU A 1 76 ? 15.641 4.200 0.261 1.00 0.00 291 LEU A N 6
ATOM 8622 C CA . LEU A 1 76 ? 16.033 2.823 0.544 1.00 0.00 291 LEU A CA 6
ATOM 8623 C C . LEU A 1 76 ? 17.216 2.405 -0.323 1.00 0.00 291 LEU A C 6
ATOM 8624 O O . LEU A 1 76 ? 17.407 2.924 -1.423 1.00 0.00 291 LEU A O 6
ATOM 8640 N N . ASP A 1 77 ? 18.007 1.463 0.179 1.00 0.00 292 ASP A N 6
ATOM 8641 C CA . ASP A 1 77 ? 19.171 0.973 -0.551 1.00 0.00 292 ASP A CA 6
ATOM 8642 C C . ASP A 1 77 ? 19.824 2.096 -1.351 1.00 0.00 292 ASP A C 6
ATOM 8643 O O . ASP A 1 77 ? 20.317 1.878 -2.457 1.00 0.00 292 ASP A O 6
ATOM 8652 N N . GLY A 1 78 ? 19.822 3.298 -0.783 1.00 0.00 293 GLY A N 6
ATOM 8653 C CA . GLY A 1 78 ? 20.416 4.438 -1.458 1.00 0.00 293 GLY A CA 6
ATOM 8654 C C . GLY A 1 78 ? 19.659 4.828 -2.712 1.00 0.00 293 GLY A C 6
ATOM 8655 O O . GLY A 1 78 ? 20.259 5.046 -3.765 1.00 0.00 293 GLY A O 6
ATOM 8659 N N . SER A 1 79 ? 18.337 4.914 -2.601 1.00 0.00 294 SER A N 6
ATOM 8660 C CA . SER A 1 79 ? 17.497 5.275 -3.737 1.00 0.00 294 SER A CA 6
ATOM 8661 C C . SER A 1 79 ? 16.186 5.898 -3.267 1.00 0.00 294 SER A C 6
ATOM 8662 O O . SER A 1 79 ? 15.544 5.423 -2.330 1.00 0.00 294 SER A O 6
ATOM 8670 N N . PRO A 1 80 ? 15.778 6.989 -3.932 1.00 0.00 295 PRO A N 6
ATOM 8671 C CA . PRO A 1 80 ? 14.541 7.701 -3.602 1.00 0.00 295 PRO A CA 6
ATOM 8672 C C . PRO A 1 80 ? 13.296 6.897 -3.959 1.00 0.00 295 PRO A C 6
ATOM 8673 O O . PRO A 1 80 ? 12.945 6.769 -5.133 1.00 0.00 295 PRO A O 6
ATOM 8684 N N . ILE A 1 81 ? 12.632 6.359 -2.942 1.00 0.00 296 ILE A N 6
ATOM 8685 C CA . ILE A 1 81 ? 11.425 5.569 -3.150 1.00 0.00 296 ILE A CA 6
ATOM 8686 C C . ILE A 1 81 ? 10.174 6.431 -3.021 1.00 0.00 296 ILE A C 6
ATOM 8687 O O . ILE A 1 81 ? 10.131 7.360 -2.215 1.00 0.00 296 ILE A O 6
ATOM 8703 N N . GLU A 1 82 ? 9.159 6.115 -3.818 1.00 0.00 297 GLU A N 6
ATOM 8704 C CA . GLU A 1 82 ? 7.906 6.861 -3.791 1.00 0.00 297 GLU A CA 6
ATOM 8705 C C . GLU A 1 82 ? 6.742 5.957 -3.395 1.00 0.00 297 GLU A C 6
ATOM 8706 O O . GLU A 1 82 ? 6.727 4.769 -3.717 1.00 0.00 297 GLU A O 6
ATOM 8718 N N . VAL A 1 83 ? 5.768 6.528 -2.694 1.00 0.00 298 VAL A N 6
ATOM 8719 C CA . VAL A 1 83 ? 4.600 5.775 -2.254 1.00 0.00 298 VAL A CA 6
ATOM 8720 C C . VAL A 1 83 ? 3.310 6.513 -2.595 1.00 0.00 298 VAL A C 6
ATOM 8721 O O . VAL A 1 83 ? 3.068 7.620 -2.112 1.00 0.00 298 VAL A O 6
ATOM 8734 N N . THR A 1 84 ? 2.483 5.893 -3.431 1.00 0.00 299 THR A N 6
ATOM 8735 C CA . THR A 1 84 ? 1.218 6.490 -3.837 1.00 0.00 299 THR A CA 6
ATOM 8736 C C . THR A 1 84 ? 0.088 5.467 -3.797 1.00 0.00 299 THR A C 6
ATOM 8737 O O . THR A 1 84 ? 0.327 4.270 -3.628 1.00 0.00 299 THR A O 6
ATOM 8748 N N . LEU A 1 85 ? -1.142 5.944 -3.954 1.00 0.00 300 LEU A N 6
ATOM 8749 C CA . LEU A 1 85 ? -2.309 5.070 -3.937 1.00 0.00 300 LEU A CA 6
ATOM 8750 C C . LEU A 1 85 ? -2.588 4.506 -5.327 1.00 0.00 300 LEU A C 6
ATOM 8751 O O . LEU A 1 85 ? -3.138 5.194 -6.187 1.00 0.00 300 LEU A O 6
ATOM 8767 N N . ALA A 1 86 ? -2.207 3.251 -5.538 1.00 0.00 301 ALA A N 6
ATOM 8768 C CA . ALA A 1 86 ? -2.421 2.594 -6.822 1.00 0.00 301 ALA A CA 6
ATOM 8769 C C . ALA A 1 86 ? -3.895 2.265 -7.032 1.00 0.00 301 ALA A C 6
ATOM 8770 O O . ALA A 1 86 ? -4.466 1.442 -6.316 1.00 0.00 301 ALA A O 6
ATOM 8777 N N . LYS A 1 87 ? -4.506 2.912 -8.018 1.00 0.00 302 LYS A N 6
ATOM 8778 C CA . LYS A 1 87 ? -5.914 2.689 -8.324 1.00 0.00 302 LYS A CA 6
ATOM 8779 C C . LYS A 1 87 ? -6.099 1.408 -9.132 1.00 0.00 302 LYS A C 6
ATOM 8780 O O . LYS A 1 87 ? -5.277 1.056 -9.978 1.00 0.00 302 LYS A O 6
ATOM 8799 N N . PRO A 1 88 ? -7.204 0.695 -8.868 1.00 0.00 303 PRO A N 6
ATOM 8800 C CA . PRO A 1 88 ? -7.523 -0.556 -9.562 1.00 0.00 303 PRO A CA 6
ATOM 8801 C C . PRO A 1 88 ? -7.899 -0.329 -11.022 1.00 0.00 303 PRO A C 6
ATOM 8802 O O . PRO A 1 88 ? -8.577 0.643 -11.355 1.00 0.00 303 PRO A O 6
ATOM 8813 N N . VAL A 1 89 ? -7.456 -1.233 -11.890 1.00 0.00 304 VAL A N 6
ATOM 8814 C CA . VAL A 1 89 ? -7.748 -1.132 -13.315 1.00 0.00 304 VAL A CA 6
ATOM 8815 C C . VAL A 1 89 ? -8.845 -2.110 -13.722 1.00 0.00 304 VAL A C 6
ATOM 8816 O O . VAL A 1 89 ? -8.582 -3.288 -13.965 1.00 0.00 304 VAL A O 6
ATOM 8829 N N . ASP A 1 90 ? -10.075 -1.613 -13.795 1.00 0.00 305 ASP A N 6
ATOM 8830 C CA . ASP A 1 90 ? -11.213 -2.442 -14.174 1.00 0.00 305 ASP A CA 6
ATOM 8831 C C . ASP A 1 90 ? -12.155 -1.681 -15.101 1.00 0.00 305 ASP A C 6
ATOM 8832 O O . ASP A 1 90 ? -12.466 -0.514 -14.866 1.00 0.00 305 ASP A O 6
ATOM 8841 N N . LYS A 1 91 ? -12.605 -2.350 -16.158 1.00 0.00 306 LYS A N 6
ATOM 8842 C CA . LYS A 1 91 ? -13.512 -1.738 -17.122 1.00 0.00 306 LYS A CA 6
ATOM 8843 C C . LYS A 1 91 ? -14.841 -1.378 -16.466 1.00 0.00 306 LYS A C 6
ATOM 8844 O O . LYS A 1 91 ? -15.245 -1.995 -15.480 1.00 0.00 306 LYS A O 6
ATOM 8863 N N . ASP A 1 92 ? -15.517 -0.377 -17.020 1.00 0.00 307 ASP A N 6
ATOM 8864 C CA . ASP A 1 92 ? -16.802 0.063 -16.490 1.00 0.00 307 ASP A CA 6
ATOM 8865 C C . ASP A 1 92 ? -17.890 -0.968 -16.777 1.00 0.00 307 ASP A C 6
ATOM 8866 O O . ASP A 1 92 ? -18.119 -1.338 -17.928 1.00 0.00 307 ASP A O 6
ATOM 8875 N N . SER A 1 93 ? -18.555 -1.428 -15.722 1.00 0.00 308 SER A N 6
ATOM 8876 C CA . SER A 1 93 ? -19.615 -2.419 -15.860 1.00 0.00 308 SER A CA 6
ATOM 8877 C C . SER A 1 93 ? -20.933 -1.755 -16.247 1.00 0.00 308 SER A C 6
ATOM 8878 O O . SER A 1 93 ? -21.149 -0.574 -15.976 1.00 0.00 308 SER A O 6
ATOM 8886 N N . SER A 1 94 ? -21.812 -2.524 -16.883 1.00 0.00 309 SER A N 6
ATOM 8887 C CA . SER A 1 94 ? -23.108 -2.010 -17.311 1.00 0.00 309 SER A CA 6
ATOM 8888 C C . SER A 1 94 ? -24.205 -2.422 -16.335 1.00 0.00 309 SER A C 6
ATOM 8889 O O . SER A 1 94 ? -24.107 -3.455 -15.673 1.00 0.00 309 SER A O 6
ATOM 8897 N N . GLY A 1 95 ? -25.251 -1.606 -16.251 1.00 0.00 310 GLY A N 6
ATOM 8898 C CA . GLY A 1 95 ? -26.352 -1.901 -15.353 1.00 0.00 310 GLY A CA 6
ATOM 8899 C C . GLY A 1 95 ? -27.428 -0.833 -15.384 1.00 0.00 310 GLY A C 6
ATOM 8900 O O . GLY A 1 95 ? -27.346 0.138 -16.136 1.00 0.00 310 GLY A O 6
ATOM 8904 N N . PRO A 1 96 ? -28.466 -1.009 -14.553 1.00 0.00 311 PRO A N 6
ATOM 8905 C CA . PRO A 1 96 ? -29.583 -0.064 -14.470 1.00 0.00 311 PRO A CA 6
ATOM 8906 C C . PRO A 1 96 ? -29.174 1.262 -13.838 1.00 0.00 311 PRO A C 6
ATOM 8907 O O . PRO A 1 96 ? -28.474 1.288 -12.825 1.00 0.00 311 PRO A O 6
ATOM 8918 N N . SER A 1 97 ? -29.617 2.361 -14.440 1.00 0.00 312 SER A N 6
ATOM 8919 C CA . SER A 1 97 ? -29.294 3.691 -13.937 1.00 0.00 312 SER A CA 6
ATOM 8920 C C . SER A 1 97 ? -30.418 4.226 -13.055 1.00 0.00 312 SER A C 6
ATOM 8921 O O . SER A 1 97 ? -30.196 4.592 -11.901 1.00 0.00 312 SER A O 6
ATOM 8929 N N . SER A 1 98 ? -31.626 4.268 -13.608 1.00 0.00 313 SER A N 6
ATOM 8930 C CA . SER A 1 98 ? -32.786 4.762 -12.874 1.00 0.00 313 SER A CA 6
ATOM 8931 C C . SER A 1 98 ? -33.774 3.633 -12.597 1.00 0.00 313 SER A C 6
ATOM 8932 O O . SER A 1 98 ? -34.461 3.158 -13.501 1.00 0.00 313 SER A O 6
ATOM 8940 N N . GLY A 1 99 ? -33.840 3.208 -11.339 1.00 0.00 314 GLY A N 6
ATOM 8941 C CA . GLY A 1 99 ? -34.746 2.138 -10.964 1.00 0.00 314 GLY A CA 6
ATOM 8942 C C . GLY A 1 99 ? -36.123 2.649 -10.590 1.00 0.00 314 GLY A C 6
ATOM 8943 O O . GLY A 1 99 ? -37.032 1.864 -10.322 1.00 0.00 314 GLY A O 6
ATOM 8947 N N . GLY A 1 1 ? 0.300 16.412 5.263 1.00 0.00 216 GLY A N 7
ATOM 8948 C CA . GLY A 1 1 ? 0.658 16.992 3.982 1.00 0.00 216 GLY A CA 7
ATOM 8949 C C . GLY A 1 1 ? 0.393 16.049 2.825 1.00 0.00 216 GLY A C 7
ATOM 8950 O O . GLY A 1 1 ? 0.444 14.830 2.985 1.00 0.00 216 GLY A O 7
ATOM 8954 N N . SER A 1 2 ? 0.108 16.615 1.656 1.00 0.00 217 SER A N 7
ATOM 8955 C CA . SER A 1 2 ? -0.171 15.816 0.468 1.00 0.00 217 SER A CA 7
ATOM 8956 C C . SER A 1 2 ? -1.254 14.780 0.753 1.00 0.00 217 SER A C 7
ATOM 8957 O O . SER A 1 2 ? -1.158 13.631 0.320 1.00 0.00 217 SER A O 7
ATOM 8965 N N . SER A 1 3 ? -2.283 15.194 1.485 1.00 0.00 218 SER A N 7
ATOM 8966 C CA . SER A 1 3 ? -3.383 14.302 1.831 1.00 0.00 218 SER A CA 7
ATOM 8967 C C . SER A 1 3 ? -4.655 14.692 1.085 1.00 0.00 218 SER A C 7
ATOM 8968 O O . SER A 1 3 ? -5.326 15.659 1.442 1.00 0.00 218 SER A O 7
ATOM 8976 N N . GLY A 1 4 ? -4.981 13.931 0.044 1.00 0.00 219 GLY A N 7
ATOM 8977 C CA . GLY A 1 4 ? -6.171 14.212 -0.737 1.00 0.00 219 GLY A CA 7
ATOM 8978 C C . GLY A 1 4 ? -5.845 14.732 -2.123 1.00 0.00 219 GLY A C 7
ATOM 8979 O O . GLY A 1 4 ? -6.276 15.821 -2.502 1.00 0.00 219 GLY A O 7
ATOM 8983 N N . SER A 1 5 ? -5.080 13.953 -2.881 1.00 0.00 220 SER A N 7
ATOM 8984 C CA . SER A 1 5 ? -4.692 14.344 -4.231 1.00 0.00 220 SER A CA 7
ATOM 8985 C C . SER A 1 5 ? -5.304 13.405 -5.266 1.00 0.00 220 SER A C 7
ATOM 8986 O O . SER A 1 5 ? -4.643 13.004 -6.224 1.00 0.00 220 SER A O 7
ATOM 8994 N N . SER A 1 6 ? -6.571 13.058 -5.065 1.00 0.00 221 SER A N 7
ATOM 8995 C CA . SER A 1 6 ? -7.273 12.163 -5.978 1.00 0.00 221 SER A CA 7
ATOM 8996 C C . SER A 1 6 ? -8.376 12.905 -6.726 1.00 0.00 221 SER A C 7
ATOM 8997 O O . SER A 1 6 ? -8.654 12.618 -7.889 1.00 0.00 221 SER A O 7
ATOM 9005 N N . GLY A 1 7 ? -9.002 13.862 -6.047 1.00 0.00 222 GLY A N 7
ATOM 9006 C CA . GLY A 1 7 ? -10.068 14.632 -6.662 1.00 0.00 222 GLY A CA 7
ATOM 9007 C C . GLY A 1 7 ? -11.394 13.897 -6.651 1.00 0.00 222 GLY A C 7
ATOM 9008 O O . GLY A 1 7 ? -12.083 13.861 -5.631 1.00 0.00 222 GLY A O 7
ATOM 9012 N N . ASP A 1 8 ? -11.753 13.311 -7.788 1.00 0.00 223 ASP A N 7
ATOM 9013 C CA . ASP A 1 8 ? -13.006 12.575 -7.906 1.00 0.00 223 ASP A CA 7
ATOM 9014 C C . ASP A 1 8 ? -13.158 11.575 -6.763 1.00 0.00 223 ASP A C 7
ATOM 9015 O O . ASP A 1 8 ? -12.514 10.527 -6.754 1.00 0.00 223 ASP A O 7
ATOM 9024 N N . GLU A 1 9 ? -14.014 11.908 -5.802 1.00 0.00 224 GLU A N 7
ATOM 9025 C CA . GLU A 1 9 ? -14.248 11.040 -4.654 1.00 0.00 224 GLU A CA 7
ATOM 9026 C C . GLU A 1 9 ? -15.091 9.831 -5.050 1.00 0.00 224 GLU A C 7
ATOM 9027 O O . GLU A 1 9 ? -16.321 9.896 -5.063 1.00 0.00 224 GLU A O 7
ATOM 9039 N N . ASP A 1 10 ? -14.421 8.730 -5.371 1.00 0.00 225 ASP A N 7
ATOM 9040 C CA . ASP A 1 10 ? -15.108 7.506 -5.767 1.00 0.00 225 ASP A CA 7
ATOM 9041 C C . ASP A 1 10 ? -16.098 7.067 -4.693 1.00 0.00 225 ASP A C 7
ATOM 9042 O O . ASP A 1 10 ? -17.247 6.737 -4.989 1.00 0.00 225 ASP A O 7
ATOM 9051 N N . THR A 1 11 ? -15.645 7.063 -3.443 1.00 0.00 226 THR A N 7
ATOM 9052 C CA . THR A 1 11 ? -16.489 6.663 -2.324 1.00 0.00 226 THR A CA 7
ATOM 9053 C C . THR A 1 11 ? -17.356 5.464 -2.692 1.00 0.00 226 THR A C 7
ATOM 9054 O O . THR A 1 11 ? -18.532 5.405 -2.337 1.00 0.00 226 THR A O 7
ATOM 9065 N N . MET A 1 12 ? -16.767 4.510 -3.405 1.00 0.00 227 MET A N 7
ATOM 9066 C CA . MET A 1 12 ? -17.486 3.311 -3.819 1.00 0.00 227 MET A CA 7
ATOM 9067 C C . MET A 1 12 ? -17.248 2.168 -2.837 1.00 0.00 227 MET A C 7
ATOM 9068 O O . MET A 1 12 ? -18.185 1.482 -2.430 1.00 0.00 227 MET A O 7
ATOM 9082 N N . SER A 1 13 ? -15.989 1.969 -2.462 1.00 0.00 228 SER A N 7
ATOM 9083 C CA . SER A 1 13 ? -15.628 0.906 -1.531 1.00 0.00 228 SER A CA 7
ATOM 9084 C C . SER A 1 13 ? -14.276 1.189 -0.881 1.00 0.00 228 SER A C 7
ATOM 9085 O O . SER A 1 13 ? -13.400 1.804 -1.488 1.00 0.00 228 SER A O 7
ATOM 9093 N N . SER A 1 14 ? -14.116 0.735 0.357 1.00 0.00 229 SER A N 7
ATOM 9094 C CA . SER A 1 14 ? -12.873 0.941 1.092 1.00 0.00 229 SER A CA 7
ATOM 9095 C C . SER A 1 14 ? -11.721 0.186 0.435 1.00 0.00 229 SER A C 7
ATOM 9096 O O . SER A 1 14 ? -11.562 -1.018 0.631 1.00 0.00 229 SER A O 7
ATOM 9104 N N . VAL A 1 15 ? -10.921 0.904 -0.346 1.00 0.00 230 VAL A N 7
ATOM 9105 C CA . VAL A 1 15 ? -9.783 0.304 -1.032 1.00 0.00 230 VAL A CA 7
ATOM 9106 C C . VAL A 1 15 ? -8.469 0.910 -0.551 1.00 0.00 230 VAL A C 7
ATOM 9107 O O . VAL A 1 15 ? -8.335 2.130 -0.449 1.00 0.00 230 VAL A O 7
ATOM 9120 N N . LYS A 1 16 ? -7.500 0.051 -0.256 1.00 0.00 231 LYS A N 7
ATOM 9121 C CA . LYS A 1 16 ? -6.194 0.500 0.213 1.00 0.00 231 LYS A CA 7
ATOM 9122 C C . LYS A 1 16 ? -5.074 -0.145 -0.597 1.00 0.00 231 LYS A C 7
ATOM 9123 O O . LYS A 1 16 ? -4.907 -1.365 -0.580 1.00 0.00 231 LYS A O 7
ATOM 9142 N N . ILE A 1 17 ? -4.309 0.681 -1.303 1.00 0.00 232 ILE A N 7
ATOM 9143 C CA . ILE A 1 17 ? -3.204 0.190 -2.116 1.00 0.00 232 ILE A CA 7
ATOM 9144 C C . ILE A 1 17 ? -2.069 1.207 -2.171 1.00 0.00 232 ILE A C 7
ATOM 9145 O O . ILE A 1 17 ? -2.291 2.388 -2.439 1.00 0.00 232 ILE A O 7
ATOM 9161 N N . LEU A 1 18 ? -0.851 0.740 -1.918 1.00 0.00 233 LEU A N 7
ATOM 9162 C CA . LEU A 1 18 ? 0.321 1.608 -1.941 1.00 0.00 233 LEU A CA 7
ATOM 9163 C C . LEU A 1 18 ? 1.301 1.171 -3.025 1.00 0.00 233 LEU A C 7
ATOM 9164 O O . LEU A 1 18 ? 1.907 0.103 -2.935 1.00 0.00 233 LEU A O 7
ATOM 9180 N N . TYR A 1 19 ? 1.454 2.005 -4.048 1.00 0.00 234 TYR A N 7
ATOM 9181 C CA . TYR A 1 19 ? 2.361 1.705 -5.150 1.00 0.00 234 TYR A CA 7
ATOM 9182 C C . TYR A 1 19 ? 3.746 2.288 -4.889 1.00 0.00 234 TYR A C 7
ATOM 9183 O O . TYR A 1 19 ? 3.887 3.470 -4.574 1.00 0.00 234 TYR A O 7
ATOM 9201 N N . VAL A 1 20 ? 4.769 1.449 -5.024 1.00 0.00 235 VAL A N 7
ATOM 9202 C CA . VAL A 1 20 ? 6.145 1.879 -4.805 1.00 0.00 235 VAL A CA 7
ATOM 9203 C C . VAL A 1 20 ? 6.962 1.781 -6.088 1.00 0.00 235 VAL A C 7
ATOM 9204 O O . VAL A 1 20 ? 6.979 0.741 -6.747 1.00 0.00 235 VAL A O 7
ATOM 9217 N N . ARG A 1 21 ? 7.639 2.870 -6.437 1.00 0.00 236 ARG A N 7
ATOM 9218 C CA . ARG A 1 21 ? 8.458 2.907 -7.643 1.00 0.00 236 ARG A CA 7
ATOM 9219 C C . ARG A 1 21 ? 9.889 3.325 -7.315 1.00 0.00 236 ARG A C 7
ATOM 9220 O O . ARG A 1 21 ? 10.147 3.927 -6.274 1.00 0.00 236 ARG A O 7
ATOM 9241 N N . ASN A 1 22 ? 10.814 3.000 -8.211 1.00 0.00 237 ASN A N 7
ATOM 9242 C CA . ASN A 1 22 ? 12.219 3.340 -8.017 1.00 0.00 237 ASN A CA 7
ATOM 9243 C C . ASN A 1 22 ? 12.842 2.477 -6.924 1.00 0.00 237 ASN A C 7
ATOM 9244 O O . ASN A 1 22 ? 13.465 2.990 -5.993 1.00 0.00 237 ASN A O 7
ATOM 9255 N N . LEU A 1 23 ? 12.669 1.166 -7.043 1.00 0.00 238 LEU A N 7
ATOM 9256 C CA . LEU A 1 23 ? 13.215 0.230 -6.065 1.00 0.00 238 LEU A CA 7
ATOM 9257 C C . LEU A 1 23 ? 14.396 -0.538 -6.647 1.00 0.00 238 LEU A C 7
ATOM 9258 O O . LEU A 1 23 ? 14.255 -1.258 -7.635 1.00 0.00 238 LEU A O 7
ATOM 9274 N N . MET A 1 24 ? 15.561 -0.382 -6.027 1.00 0.00 239 MET A N 7
ATOM 9275 C CA . MET A 1 24 ? 16.767 -1.064 -6.481 1.00 0.00 239 MET A CA 7
ATOM 9276 C C . MET A 1 24 ? 16.537 -2.569 -6.576 1.00 0.00 239 MET A C 7
ATOM 9277 O O . MET A 1 24 ? 16.120 -3.206 -5.608 1.00 0.00 239 MET A O 7
ATOM 9291 N N . LEU A 1 25 ? 16.810 -3.132 -7.748 1.00 0.00 240 LEU A N 7
ATOM 9292 C CA . LEU A 1 25 ? 16.632 -4.563 -7.970 1.00 0.00 240 LEU A CA 7
ATOM 9293 C C . LEU A 1 25 ? 17.182 -5.368 -6.797 1.00 0.00 240 LEU A C 7
ATOM 9294 O O . LEU A 1 25 ? 16.689 -6.454 -6.490 1.00 0.00 240 LEU A O 7
ATOM 9310 N N . SER A 1 26 ? 18.206 -4.828 -6.143 1.00 0.00 241 SER A N 7
ATOM 9311 C CA . SER A 1 26 ? 18.824 -5.496 -5.005 1.00 0.00 241 SER A CA 7
ATOM 9312 C C . SER A 1 26 ? 17.809 -5.719 -3.888 1.00 0.00 241 SER A C 7
ATOM 9313 O O . SER A 1 26 ? 17.793 -6.770 -3.246 1.00 0.00 241 SER A O 7
ATOM 9321 N N . THR A 1 27 ? 16.961 -4.720 -3.660 1.00 0.00 242 THR A N 7
ATOM 9322 C CA . THR A 1 27 ? 15.943 -4.804 -2.621 1.00 0.00 242 THR A CA 7
ATOM 9323 C C . THR A 1 27 ? 14.988 -5.964 -2.879 1.00 0.00 242 THR A C 7
ATOM 9324 O O . THR A 1 27 ? 14.817 -6.398 -4.018 1.00 0.00 242 THR A O 7
ATOM 9335 N N . SER A 1 28 ? 14.368 -6.463 -1.814 1.00 0.00 243 SER A N 7
ATOM 9336 C CA . SER A 1 28 ? 13.433 -7.576 -1.925 1.00 0.00 243 SER A CA 7
ATOM 9337 C C . SER A 1 28 ? 12.169 -7.306 -1.114 1.00 0.00 243 SER A C 7
ATOM 9338 O O . SER A 1 28 ? 12.120 -6.372 -0.315 1.00 0.00 243 SER A O 7
ATOM 9346 N N . GLU A 1 29 ? 11.149 -8.131 -1.328 1.00 0.00 244 GLU A N 7
ATOM 9347 C CA . GLU A 1 29 ? 9.884 -7.981 -0.618 1.00 0.00 244 GLU A CA 7
ATOM 9348 C C . GLU A 1 29 ? 10.119 -7.794 0.878 1.00 0.00 244 GLU A C 7
ATOM 9349 O O . GLU A 1 29 ? 9.698 -6.795 1.462 1.00 0.00 244 GLU A O 7
ATOM 9361 N N . GLU A 1 30 ? 10.793 -8.761 1.491 1.00 0.00 245 GLU A N 7
ATOM 9362 C CA . GLU A 1 30 ? 11.082 -8.703 2.919 1.00 0.00 245 GLU A CA 7
ATOM 9363 C C . GLU A 1 30 ? 11.355 -7.268 3.361 1.00 0.00 245 GLU A C 7
ATOM 9364 O O . GLU A 1 30 ? 10.657 -6.729 4.218 1.00 0.00 245 GLU A O 7
ATOM 9376 N N . MET A 1 31 ? 12.376 -6.657 2.769 1.00 0.00 246 MET A N 7
ATOM 9377 C CA . MET A 1 31 ? 12.742 -5.285 3.101 1.00 0.00 246 MET A CA 7
ATOM 9378 C C . MET A 1 31 ? 11.512 -4.383 3.113 1.00 0.00 246 MET A C 7
ATOM 9379 O O . MET A 1 31 ? 11.269 -3.663 4.082 1.00 0.00 246 MET A O 7
ATOM 9393 N N . ILE A 1 32 ? 10.740 -4.428 2.032 1.00 0.00 247 ILE A N 7
ATOM 9394 C CA . ILE A 1 32 ? 9.535 -3.615 1.920 1.00 0.00 247 ILE A CA 7
ATOM 9395 C C . ILE A 1 32 ? 8.566 -3.909 3.060 1.00 0.00 247 ILE A C 7
ATOM 9396 O O . ILE A 1 32 ? 7.860 -3.018 3.532 1.00 0.00 247 ILE A O 7
ATOM 9412 N N . GLU A 1 33 ? 8.539 -5.164 3.498 1.00 0.00 248 GLU A N 7
ATOM 9413 C CA . GLU A 1 33 ? 7.656 -5.575 4.583 1.00 0.00 248 GLU A CA 7
ATOM 9414 C C . GLU A 1 33 ? 8.036 -4.879 5.887 1.00 0.00 248 GLU A C 7
ATOM 9415 O O . GLU A 1 33 ? 7.191 -4.283 6.556 1.00 0.00 248 GLU A O 7
ATOM 9427 N N . LYS A 1 34 ? 9.314 -4.959 6.242 1.00 0.00 249 LYS A N 7
ATOM 9428 C CA . LYS A 1 34 ? 9.809 -4.337 7.465 1.00 0.00 249 LYS A CA 7
ATOM 9429 C C . LYS A 1 34 ? 9.707 -2.817 7.382 1.00 0.00 249 LYS A C 7
ATOM 9430 O O . LYS A 1 34 ? 9.280 -2.162 8.332 1.00 0.00 249 LYS A O 7
ATOM 9449 N N . GLU A 1 35 ? 10.102 -2.263 6.240 1.00 0.00 250 GLU A N 7
ATOM 9450 C CA . GLU A 1 35 ? 10.055 -0.821 6.034 1.00 0.00 250 GLU A CA 7
ATOM 9451 C C . GLU A 1 35 ? 8.624 -0.302 6.144 1.00 0.00 250 GLU A C 7
ATOM 9452 O O . GLU A 1 35 ? 8.395 0.846 6.524 1.00 0.00 250 GLU A O 7
ATOM 9464 N N . PHE A 1 36 ? 7.663 -1.158 5.809 1.00 0.00 251 PHE A N 7
ATOM 9465 C CA . PHE A 1 36 ? 6.254 -0.787 5.869 1.00 0.00 251 PHE A CA 7
ATOM 9466 C C . PHE A 1 36 ? 5.633 -1.223 7.193 1.00 0.00 251 PHE A C 7
ATOM 9467 O O . PHE A 1 36 ? 4.626 -0.668 7.630 1.00 0.00 251 PHE A O 7
ATOM 9484 N N . ASN A 1 37 ? 6.241 -2.221 7.825 1.00 0.00 252 ASN A N 7
ATOM 9485 C CA . ASN A 1 37 ? 5.748 -2.733 9.098 1.00 0.00 252 ASN A CA 7
ATOM 9486 C C . ASN A 1 37 ? 6.201 -1.846 10.254 1.00 0.00 252 ASN A C 7
ATOM 9487 O O . ASN A 1 37 ? 5.469 -1.651 11.224 1.00 0.00 252 ASN A O 7
ATOM 9498 N N . ASN A 1 38 ? 7.412 -1.310 10.142 1.00 0.00 253 ASN A N 7
ATOM 9499 C CA . ASN A 1 38 ? 7.963 -0.443 11.177 1.00 0.00 253 ASN A CA 7
ATOM 9500 C C . ASN A 1 38 ? 6.908 0.536 11.685 1.00 0.00 253 ASN A C 7
ATOM 9501 O O . ASN A 1 38 ? 6.946 0.961 12.840 1.00 0.00 253 ASN A O 7
ATOM 9512 N N . ILE A 1 39 ? 5.968 0.889 10.815 1.00 0.00 254 ILE A N 7
ATOM 9513 C CA . ILE A 1 39 ? 4.902 1.815 11.176 1.00 0.00 254 ILE A CA 7
ATOM 9514 C C . ILE A 1 39 ? 3.946 1.187 12.184 1.00 0.00 254 ILE A C 7
ATOM 9515 O O . ILE A 1 39 ? 3.868 1.617 13.335 1.00 0.00 254 ILE A O 7
ATOM 9531 N N . LYS A 1 40 ? 3.220 0.165 11.744 1.00 0.00 255 LYS A N 7
ATOM 9532 C CA . LYS A 1 40 ? 2.269 -0.526 12.607 1.00 0.00 255 LYS A CA 7
ATOM 9533 C C . LYS A 1 40 ? 2.458 -2.038 12.524 1.00 0.00 255 LYS A C 7
ATOM 9534 O O . LYS A 1 40 ? 2.548 -2.617 11.441 1.00 0.00 255 LYS A O 7
ATOM 9553 N N . PRO A 1 41 ? 2.518 -2.693 13.693 1.00 0.00 256 PRO A N 7
ATOM 9554 C CA . PRO A 1 41 ? 2.695 -4.146 13.777 1.00 0.00 256 PRO A CA 7
ATOM 9555 C C . PRO A 1 41 ? 1.463 -4.908 13.301 1.00 0.00 256 PRO A C 7
ATOM 9556 O O . PRO A 1 41 ? 0.368 -4.732 13.834 1.00 0.00 256 PRO A O 7
ATOM 9567 N N . GLY A 1 42 ? 1.649 -5.756 12.294 1.00 0.00 257 GLY A N 7
ATOM 9568 C CA . GLY A 1 42 ? 0.544 -6.532 11.764 1.00 0.00 257 GLY A CA 7
ATOM 9569 C C . GLY A 1 42 ? -0.420 -5.690 10.952 1.00 0.00 257 GLY A C 7
ATOM 9570 O O . GLY A 1 42 ? -1.623 -5.946 10.944 1.00 0.00 257 GLY A O 7
ATOM 9574 N N . ALA A 1 43 ? 0.110 -4.680 10.269 1.00 0.00 258 ALA A N 7
ATOM 9575 C CA . ALA A 1 43 ? -0.712 -3.798 9.451 1.00 0.00 258 ALA A CA 7
ATOM 9576 C C . ALA A 1 43 ? -0.605 -4.161 7.974 1.00 0.00 258 ALA A C 7
ATOM 9577 O O . ALA A 1 43 ? -1.596 -4.133 7.244 1.00 0.00 258 ALA A O 7
ATOM 9584 N N . VAL A 1 44 ? 0.604 -4.502 7.539 1.00 0.00 259 VAL A N 7
ATOM 9585 C CA . VAL A 1 44 ? 0.841 -4.871 6.148 1.00 0.00 259 VAL A CA 7
ATOM 9586 C C . VAL A 1 44 ? 0.272 -6.252 5.843 1.00 0.00 259 VAL A C 7
ATOM 9587 O O . VAL A 1 44 ? 0.746 -7.259 6.368 1.00 0.00 259 VAL A O 7
ATOM 9600 N N . GLU A 1 45 ? -0.746 -6.292 4.989 1.00 0.00 260 GLU A N 7
ATOM 9601 C CA . GLU A 1 45 ? -1.379 -7.550 4.614 1.00 0.00 260 GLU A CA 7
ATOM 9602 C C . GLU A 1 45 ? -0.420 -8.424 3.811 1.00 0.00 260 GLU A C 7
ATOM 9603 O O . GLU A 1 45 ? -0.023 -9.501 4.256 1.00 0.00 260 GLU A O 7
ATOM 9615 N N . ARG A 1 46 ? -0.052 -7.951 2.624 1.00 0.00 261 ARG A N 7
ATOM 9616 C CA . ARG A 1 46 ? 0.860 -8.689 1.757 1.00 0.00 261 ARG A CA 7
ATOM 9617 C C . ARG A 1 46 ? 1.735 -7.735 0.951 1.00 0.00 261 ARG A C 7
ATOM 9618 O O . ARG A 1 46 ? 1.428 -6.549 0.826 1.00 0.00 261 ARG A O 7
ATOM 9639 N N . VAL A 1 47 ? 2.828 -8.260 0.406 1.00 0.00 262 VAL A N 7
ATOM 9640 C CA . VAL A 1 47 ? 3.748 -7.455 -0.389 1.00 0.00 262 VAL A CA 7
ATOM 9641 C C . VAL A 1 47 ? 4.125 -8.169 -1.683 1.00 0.00 262 VAL A C 7
ATOM 9642 O O . VAL A 1 47 ? 4.382 -9.373 -1.689 1.00 0.00 262 VAL A O 7
ATOM 9655 N N . LYS A 1 48 ? 4.157 -7.418 -2.778 1.00 0.00 263 LYS A N 7
ATOM 9656 C CA . LYS A 1 48 ? 4.505 -7.976 -4.079 1.00 0.00 263 LYS A CA 7
ATOM 9657 C C . LYS A 1 48 ? 5.629 -7.177 -4.732 1.00 0.00 263 LYS A C 7
ATOM 9658 O O . LYS A 1 48 ? 5.412 -6.072 -5.227 1.00 0.00 263 LYS A O 7
ATOM 9677 N N . LYS A 1 49 ? 6.830 -7.745 -4.729 1.00 0.00 264 LYS A N 7
ATOM 9678 C CA . LYS A 1 49 ? 7.989 -7.088 -5.323 1.00 0.00 264 LYS A CA 7
ATOM 9679 C C . LYS A 1 49 ? 7.990 -7.253 -6.839 1.00 0.00 264 LYS A C 7
ATOM 9680 O O . LYS A 1 49 ? 7.571 -8.288 -7.361 1.00 0.00 264 LYS A O 7
ATOM 9699 N N . ILE A 1 50 ? 8.464 -6.229 -7.541 1.00 0.00 265 ILE A N 7
ATOM 9700 C CA . ILE A 1 50 ? 8.522 -6.263 -8.997 1.00 0.00 265 ILE A CA 7
ATOM 9701 C C . ILE A 1 50 ? 9.876 -5.780 -9.505 1.00 0.00 265 ILE A C 7
ATOM 9702 O O . ILE A 1 50 ? 10.699 -5.286 -8.734 1.00 0.00 265 ILE A O 7
ATOM 9718 N N . ARG A 1 51 ? 10.099 -5.923 -10.807 1.00 0.00 266 ARG A N 7
ATOM 9719 C CA . ARG A 1 51 ? 11.353 -5.500 -11.418 1.00 0.00 266 ARG A CA 7
ATOM 9720 C C . ARG A 1 51 ? 11.930 -4.289 -10.693 1.00 0.00 266 ARG A C 7
ATOM 9721 O O . ARG A 1 51 ? 12.930 -4.397 -9.981 1.00 0.00 266 ARG A O 7
ATOM 9742 N N . ASP A 1 52 ? 11.295 -3.137 -10.877 1.00 0.00 267 ASP A N 7
ATOM 9743 C CA . ASP A 1 52 ? 11.745 -1.905 -10.240 1.00 0.00 267 ASP A CA 7
ATOM 9744 C C . ASP A 1 52 ? 10.606 -1.246 -9.468 1.00 0.00 267 ASP A C 7
ATOM 9745 O O . ASP A 1 52 ? 10.689 -0.073 -9.101 1.00 0.00 267 ASP A O 7
ATOM 9754 N N . TYR A 1 53 ? 9.545 -2.006 -9.225 1.00 0.00 268 TYR A N 7
ATOM 9755 C CA . TYR A 1 53 ? 8.388 -1.495 -8.500 1.00 0.00 268 TYR A CA 7
ATOM 9756 C C . TYR A 1 53 ? 7.802 -2.567 -7.585 1.00 0.00 268 TYR A C 7
ATOM 9757 O O . TYR A 1 53 ? 8.271 -3.704 -7.563 1.00 0.00 268 TYR A O 7
ATOM 9775 N N . ALA A 1 54 ? 6.772 -2.194 -6.832 1.00 0.00 269 ALA A N 7
ATOM 9776 C CA . ALA A 1 54 ? 6.119 -3.122 -5.917 1.00 0.00 269 ALA A CA 7
ATOM 9777 C C . ALA A 1 54 ? 4.799 -2.552 -5.407 1.00 0.00 269 ALA A C 7
ATOM 9778 O O . ALA A 1 54 ? 4.536 -1.357 -5.537 1.00 0.00 269 ALA A O 7
ATOM 9785 N N . PHE A 1 55 ? 3.973 -3.416 -4.827 1.00 0.00 270 PHE A N 7
ATOM 9786 C CA . PHE A 1 55 ? 2.679 -2.999 -4.298 1.00 0.00 270 PHE A CA 7
ATOM 9787 C C . PHE A 1 55 ? 2.480 -3.516 -2.877 1.00 0.00 270 PHE A C 7
ATOM 9788 O O . PHE A 1 55 ? 2.890 -4.629 -2.546 1.00 0.00 270 PHE A O 7
ATOM 9805 N N . VAL A 1 56 ? 1.847 -2.700 -2.039 1.00 0.00 271 VAL A N 7
ATOM 9806 C CA . VAL A 1 56 ? 1.592 -3.075 -0.653 1.00 0.00 271 VAL A CA 7
ATOM 9807 C C . VAL A 1 56 ? 0.107 -2.980 -0.323 1.00 0.00 271 VAL A C 7
ATOM 9808 O O . VAL A 1 56 ? -0.519 -1.938 -0.519 1.00 0.00 271 VAL A O 7
ATOM 9821 N N . HIS A 1 57 ? -0.453 -4.076 0.180 1.00 0.00 272 HIS A N 7
ATOM 9822 C CA . HIS A 1 57 ? -1.866 -4.117 0.540 1.00 0.00 272 HIS A CA 7
ATOM 9823 C C . HIS A 1 57 ? -2.043 -4.066 2.054 1.00 0.00 272 HIS A C 7
ATOM 9824 O O . HIS A 1 57 ? -1.314 -4.724 2.797 1.00 0.00 272 HIS A O 7
ATOM 9838 N N . PHE A 1 58 ? -3.015 -3.281 2.506 1.00 0.00 273 PHE A N 7
ATOM 9839 C CA . PHE A 1 58 ? -3.286 -3.142 3.932 1.00 0.00 273 PHE A CA 7
ATOM 9840 C C . PHE A 1 58 ? -4.684 -3.652 4.271 1.00 0.00 273 PHE A C 7
ATOM 9841 O O . PHE A 1 58 ? -5.404 -4.147 3.403 1.00 0.00 273 PHE A O 7
ATOM 9858 N N . SER A 1 59 ? -5.061 -3.527 5.539 1.00 0.00 274 SER A N 7
ATOM 9859 C CA . SER A 1 59 ? -6.371 -3.978 5.996 1.00 0.00 274 SER A CA 7
ATOM 9860 C C . SER A 1 59 ? -7.343 -2.807 6.099 1.00 0.00 274 SER A C 7
ATOM 9861 O O . SER A 1 59 ? -8.557 -2.985 6.016 1.00 0.00 274 SER A O 7
ATOM 9869 N N . ASN A 1 60 ? -6.798 -1.608 6.282 1.00 0.00 275 ASN A N 7
ATOM 9870 C CA . ASN A 1 60 ? -7.617 -0.407 6.398 1.00 0.00 275 ASN A CA 7
ATOM 9871 C C . ASN A 1 60 ? -6.920 0.790 5.758 1.00 0.00 275 ASN A C 7
ATOM 9872 O O . ASN A 1 60 ? -5.697 0.918 5.824 1.00 0.00 275 ASN A O 7
ATOM 9883 N N . ARG A 1 61 ? -7.706 1.664 5.139 1.00 0.00 276 ARG A N 7
ATOM 9884 C CA . ARG A 1 61 ? -7.165 2.851 4.487 1.00 0.00 276 ARG A CA 7
ATOM 9885 C C . ARG A 1 61 ? -6.313 3.664 5.457 1.00 0.00 276 ARG A C 7
ATOM 9886 O O . ARG A 1 61 ? -5.154 3.967 5.175 1.00 0.00 276 ARG A O 7
ATOM 9907 N N . GLU A 1 62 ? -6.895 4.013 6.599 1.00 0.00 277 GLU A N 7
ATOM 9908 C CA . GLU A 1 62 ? -6.189 4.791 7.610 1.00 0.00 277 GLU A CA 7
ATOM 9909 C C . GLU A 1 62 ? -4.715 4.402 7.664 1.00 0.00 277 GLU A C 7
ATOM 9910 O O . GLU A 1 62 ? -3.832 5.252 7.545 1.00 0.00 277 GLU A O 7
ATOM 9922 N N . ASP A 1 63 ? -4.456 3.112 7.847 1.00 0.00 278 ASP A N 7
ATOM 9923 C CA . ASP A 1 63 ? -3.089 2.608 7.917 1.00 0.00 278 ASP A CA 7
ATOM 9924 C C . ASP A 1 63 ? -2.344 2.877 6.614 1.00 0.00 278 ASP A C 7
ATOM 9925 O O . ASP A 1 63 ? -1.246 3.433 6.618 1.00 0.00 278 ASP A O 7
ATOM 9934 N N . ALA A 1 64 ? -2.947 2.478 5.499 1.00 0.00 279 ALA A N 7
ATOM 9935 C CA . ALA A 1 64 ? -2.341 2.676 4.188 1.00 0.00 279 ALA A CA 7
ATOM 9936 C C . ALA A 1 64 ? -1.805 4.096 4.041 1.00 0.00 279 ALA A C 7
ATOM 9937 O O . ALA A 1 64 ? -0.678 4.301 3.591 1.00 0.00 279 ALA A O 7
ATOM 9944 N N . VAL A 1 65 ? -2.620 5.074 4.423 1.00 0.00 280 VAL A N 7
ATOM 9945 C CA . VAL A 1 65 ? -2.228 6.476 4.333 1.00 0.00 280 VAL A CA 7
ATOM 9946 C C . VAL A 1 65 ? -1.072 6.784 5.278 1.00 0.00 280 VAL A C 7
ATOM 9947 O O . VAL A 1 65 ? -0.036 7.299 4.860 1.00 0.00 280 VAL A O 7
ATOM 9960 N N . GLU A 1 66 ? -1.258 6.464 6.555 1.00 0.00 281 GLU A N 7
ATOM 9961 C CA . GLU A 1 66 ? -0.230 6.708 7.560 1.00 0.00 281 GLU A CA 7
ATOM 9962 C C . GLU A 1 66 ? 1.118 6.158 7.104 1.00 0.00 281 GLU A C 7
ATOM 9963 O O . GLU A 1 66 ? 2.139 6.840 7.187 1.00 0.00 281 GLU A O 7
ATOM 9975 N N . ALA A 1 67 ? 1.113 4.919 6.623 1.00 0.00 282 ALA A N 7
ATOM 9976 C CA . ALA A 1 67 ? 2.334 4.277 6.152 1.00 0.00 282 ALA A CA 7
ATOM 9977 C C . ALA A 1 67 ? 2.818 4.906 4.849 1.00 0.00 282 ALA A C 7
ATOM 9978 O O . ALA A 1 67 ? 4.018 4.956 4.581 1.00 0.00 282 ALA A O 7
ATOM 9985 N N . MET A 1 68 ? 1.875 5.383 4.042 1.00 0.00 283 MET A N 7
ATOM 9986 C CA . MET A 1 68 ? 2.207 6.009 2.768 1.00 0.00 283 MET A CA 7
ATOM 9987 C C . MET A 1 68 ? 2.957 7.319 2.984 1.00 0.00 283 MET A C 7
ATOM 9988 O O . MET A 1 68 ? 4.042 7.522 2.438 1.00 0.00 283 MET A O 7
ATOM 10002 N N . LYS A 1 69 ? 2.374 8.205 3.783 1.00 0.00 284 LYS A N 7
ATOM 10003 C CA . LYS A 1 69 ? 2.987 9.496 4.073 1.00 0.00 284 LYS A CA 7
ATOM 10004 C C . LYS A 1 69 ? 4.279 9.319 4.865 1.00 0.00 284 LYS A C 7
ATOM 10005 O O . LYS A 1 69 ? 5.265 10.015 4.625 1.00 0.00 284 LYS A O 7
ATOM 10024 N N . ALA A 1 70 ? 4.266 8.382 5.808 1.00 0.00 285 ALA A N 7
ATOM 10025 C CA . ALA A 1 70 ? 5.438 8.112 6.632 1.00 0.00 285 ALA A CA 7
ATOM 10026 C C . ALA A 1 70 ? 6.663 7.833 5.768 1.00 0.00 285 ALA A C 7
ATOM 10027 O O . ALA A 1 70 ? 7.706 8.469 5.928 1.00 0.00 285 ALA A O 7
ATOM 10034 N N . LEU A 1 71 ? 6.532 6.878 4.854 1.00 0.00 286 LEU A N 7
ATOM 10035 C CA . LEU A 1 71 ? 7.630 6.514 3.965 1.00 0.00 286 LEU A CA 7
ATOM 10036 C C . LEU A 1 71 ? 7.790 7.541 2.849 1.00 0.00 286 LEU A C 7
ATOM 10037 O O . LEU A 1 71 ? 8.905 7.835 2.418 1.00 0.00 286 LEU A O 7
ATOM 10053 N N . ASN A 1 72 ? 6.669 8.085 2.386 1.00 0.00 287 ASN A N 7
ATOM 10054 C CA . ASN A 1 72 ? 6.685 9.081 1.321 1.00 0.00 287 ASN A CA 7
ATOM 10055 C C . ASN A 1 72 ? 7.829 10.071 1.520 1.00 0.00 287 ASN A C 7
ATOM 10056 O O . ASN A 1 72 ? 7.700 11.046 2.260 1.00 0.00 287 ASN A O 7
ATOM 10067 N N . GLY A 1 73 ? 8.950 9.814 0.852 1.00 0.00 288 GLY A N 7
ATOM 10068 C CA . GLY A 1 73 ? 10.101 10.691 0.968 1.00 0.00 288 GLY A CA 7
ATOM 10069 C C . GLY A 1 73 ? 11.286 10.010 1.622 1.00 0.00 288 GLY A C 7
ATOM 10070 O O . GLY A 1 73 ? 12.071 10.649 2.324 1.00 0.00 288 GLY A O 7
ATOM 10074 N N . LYS A 1 74 ? 11.417 8.707 1.395 1.00 0.00 289 LYS A N 7
ATOM 10075 C CA . LYS A 1 74 ? 12.514 7.936 1.968 1.00 0.00 289 LYS A CA 7
ATOM 10076 C C . LYS A 1 74 ? 13.453 7.433 0.876 1.00 0.00 289 LYS A C 7
ATOM 10077 O O . LYS A 1 74 ? 13.080 7.366 -0.295 1.00 0.00 289 LYS A O 7
ATOM 10096 N N . VAL A 1 75 ? 14.673 7.080 1.267 1.00 0.00 290 VAL A N 7
ATOM 10097 C CA . VAL A 1 75 ? 15.665 6.580 0.322 1.00 0.00 290 VAL A CA 7
ATOM 10098 C C . VAL A 1 75 ? 16.171 5.202 0.734 1.00 0.00 290 VAL A C 7
ATOM 10099 O O . VAL A 1 75 ? 16.979 5.075 1.655 1.00 0.00 290 VAL A O 7
ATOM 10112 N N . LEU A 1 76 ? 15.691 4.172 0.046 1.00 0.00 291 LEU A N 7
ATOM 10113 C CA . LEU A 1 76 ? 16.095 2.801 0.339 1.00 0.00 291 LEU A CA 7
ATOM 10114 C C . LEU A 1 76 ? 17.232 2.361 -0.577 1.00 0.00 291 LEU A C 7
ATOM 10115 O O . LEU A 1 76 ? 17.346 2.829 -1.710 1.00 0.00 291 LEU A O 7
ATOM 10131 N N . ASP A 1 77 ? 18.068 1.456 -0.081 1.00 0.00 292 ASP A N 7
ATOM 10132 C CA . ASP A 1 77 ? 19.194 0.949 -0.857 1.00 0.00 292 ASP A CA 7
ATOM 10133 C C . ASP A 1 77 ? 19.884 2.079 -1.615 1.00 0.00 292 ASP A C 7
ATOM 10134 O O . ASP A 1 77 ? 20.524 1.851 -2.641 1.00 0.00 292 ASP A O 7
ATOM 10143 N N . GLY A 1 78 ? 19.748 3.298 -1.103 1.00 0.00 293 GLY A N 7
ATOM 10144 C CA . GLY A 1 78 ? 20.363 4.445 -1.745 1.00 0.00 293 GLY A CA 7
ATOM 10145 C C . GLY A 1 78 ? 19.593 4.907 -2.967 1.00 0.00 293 GLY A C 7
ATOM 10146 O O . GLY A 1 78 ? 20.187 5.303 -3.970 1.00 0.00 293 GLY A O 7
ATOM 10150 N N . SER A 1 79 ? 18.268 4.855 -2.884 1.00 0.00 294 SER A N 7
ATOM 10151 C CA . SER A 1 79 ? 17.415 5.266 -3.993 1.00 0.00 294 SER A CA 7
ATOM 10152 C C . SER A 1 79 ? 16.132 5.913 -3.482 1.00 0.00 294 SER A C 7
ATOM 10153 O O . SER A 1 79 ? 15.490 5.427 -2.550 1.00 0.00 294 SER A O 7
ATOM 10161 N N . PRO A 1 80 ? 15.747 7.037 -4.105 1.00 0.00 295 PRO A N 7
ATOM 10162 C CA . PRO A 1 80 ? 14.537 7.775 -3.731 1.00 0.00 295 PRO A CA 7
ATOM 10163 C C . PRO A 1 80 ? 13.263 7.021 -4.095 1.00 0.00 295 PRO A C 7
ATOM 10164 O O . PRO A 1 80 ? 12.853 6.999 -5.256 1.00 0.00 295 PRO A O 7
ATOM 10175 N N . ILE A 1 81 ? 12.640 6.406 -3.095 1.00 0.00 296 ILE A N 7
ATOM 10176 C CA . ILE A 1 81 ? 11.411 5.652 -3.310 1.00 0.00 296 ILE A CA 7
ATOM 10177 C C . ILE A 1 81 ? 10.184 6.540 -3.134 1.00 0.00 296 ILE A C 7
ATOM 10178 O O . ILE A 1 81 ? 10.187 7.465 -2.322 1.00 0.00 296 ILE A O 7
ATOM 10194 N N . GLU A 1 82 ? 9.135 6.250 -3.898 1.00 0.00 297 GLU A N 7
ATOM 10195 C CA . GLU A 1 82 ? 7.900 7.022 -3.824 1.00 0.00 297 GLU A CA 7
ATOM 10196 C C . GLU A 1 82 ? 6.713 6.120 -3.498 1.00 0.00 297 GLU A C 7
ATOM 10197 O O . GLU A 1 82 ? 6.618 4.998 -3.994 1.00 0.00 297 GLU A O 7
ATOM 10209 N N . VAL A 1 83 ? 5.811 6.620 -2.660 1.00 0.00 298 VAL A N 7
ATOM 10210 C CA . VAL A 1 83 ? 4.629 5.861 -2.267 1.00 0.00 298 VAL A CA 7
ATOM 10211 C C . VAL A 1 83 ? 3.351 6.627 -2.590 1.00 0.00 298 VAL A C 7
ATOM 10212 O O . VAL A 1 83 ? 3.153 7.751 -2.126 1.00 0.00 298 VAL A O 7
ATOM 10225 N N . THR A 1 84 ? 2.485 6.012 -3.389 1.00 0.00 299 THR A N 7
ATOM 10226 C CA . THR A 1 84 ? 1.225 6.636 -3.775 1.00 0.00 299 THR A CA 7
ATOM 10227 C C . THR A 1 84 ? 0.079 5.632 -3.732 1.00 0.00 299 THR A C 7
ATOM 10228 O O . THR A 1 84 ? 0.294 4.435 -3.533 1.00 0.00 299 THR A O 7
ATOM 10239 N N . LEU A 1 85 ? -1.140 6.125 -3.921 1.00 0.00 300 LEU A N 7
ATOM 10240 C CA . LEU A 1 85 ? -2.322 5.270 -3.904 1.00 0.00 300 LEU A CA 7
ATOM 10241 C C . LEU A 1 85 ? -2.633 4.745 -5.302 1.00 0.00 300 LEU A C 7
ATOM 10242 O O . LEU A 1 85 ? -3.054 5.499 -6.180 1.00 0.00 300 LEU A O 7
ATOM 10258 N N . ALA A 1 86 ? -2.426 3.447 -5.501 1.00 0.00 301 ALA A N 7
ATOM 10259 C CA . ALA A 1 86 ? -2.689 2.821 -6.791 1.00 0.00 301 ALA A CA 7
ATOM 10260 C C . ALA A 1 86 ? -4.187 2.724 -7.059 1.00 0.00 301 ALA A C 7
ATOM 10261 O O . ALA A 1 86 ? -4.993 2.671 -6.130 1.00 0.00 301 ALA A O 7
ATOM 10268 N N . LYS A 1 87 ? -4.554 2.701 -8.336 1.00 0.00 302 LYS A N 7
ATOM 10269 C CA . LYS A 1 87 ? -5.956 2.609 -8.728 1.00 0.00 302 LYS A CA 7
ATOM 10270 C C . LYS A 1 87 ? -6.337 1.168 -9.051 1.00 0.00 302 LYS A C 7
ATOM 10271 O O . LYS A 1 87 ? -5.558 0.409 -9.628 1.00 0.00 302 LYS A O 7
ATOM 10290 N N . PRO A 1 88 ? -7.565 0.781 -8.673 1.00 0.00 303 PRO A N 7
ATOM 10291 C CA . PRO A 1 88 ? -8.078 -0.570 -8.915 1.00 0.00 303 PRO A CA 7
ATOM 10292 C C . PRO A 1 88 ? -8.343 -0.834 -10.393 1.00 0.00 303 PRO A C 7
ATOM 10293 O O . PRO A 1 88 ? -8.618 0.090 -11.159 1.00 0.00 303 PRO A O 7
ATOM 10304 N N . VAL A 1 89 ? -8.260 -2.101 -10.788 1.00 0.00 304 VAL A N 7
ATOM 10305 C CA . VAL A 1 89 ? -8.492 -2.486 -12.175 1.00 0.00 304 VAL A CA 7
ATOM 10306 C C . VAL A 1 89 ? -9.918 -2.159 -12.604 1.00 0.00 304 VAL A C 7
ATOM 10307 O O . VAL A 1 89 ? -10.873 -2.417 -11.871 1.00 0.00 304 VAL A O 7
ATOM 10320 N N . ASP A 1 90 ? -10.055 -1.591 -13.797 1.00 0.00 305 ASP A N 7
ATOM 10321 C CA . ASP A 1 90 ? -11.365 -1.230 -14.326 1.00 0.00 305 ASP A CA 7
ATOM 10322 C C . ASP A 1 90 ? -11.812 -2.222 -15.395 1.00 0.00 305 ASP A C 7
ATOM 10323 O O . ASP A 1 90 ? -11.093 -2.474 -16.363 1.00 0.00 305 ASP A O 7
ATOM 10332 N N . LYS A 1 91 ? -13.002 -2.783 -15.214 1.00 0.00 306 LYS A N 7
ATOM 10333 C CA . LYS A 1 91 ? -13.546 -3.748 -16.162 1.00 0.00 306 LYS A CA 7
ATOM 10334 C C . LYS A 1 91 ? -15.069 -3.794 -16.079 1.00 0.00 306 LYS A C 7
ATOM 10335 O O . LYS A 1 91 ? -15.633 -4.094 -15.027 1.00 0.00 306 LYS A O 7
ATOM 10354 N N . ASP A 1 92 ? -15.727 -3.496 -17.194 1.00 0.00 307 ASP A N 7
ATOM 10355 C CA . ASP A 1 92 ? -17.184 -3.506 -17.247 1.00 0.00 307 ASP A CA 7
ATOM 10356 C C . ASP A 1 92 ? -17.707 -4.906 -17.556 1.00 0.00 307 ASP A C 7
ATOM 10357 O O . ASP A 1 92 ? -17.983 -5.236 -18.709 1.00 0.00 307 ASP A O 7
ATOM 10366 N N . SER A 1 93 ? -17.840 -5.725 -16.517 1.00 0.00 308 SER A N 7
ATOM 10367 C CA . SER A 1 93 ? -18.325 -7.091 -16.678 1.00 0.00 308 SER A CA 7
ATOM 10368 C C . SER A 1 93 ? -19.842 -7.113 -16.836 1.00 0.00 308 SER A C 7
ATOM 10369 O O . SER A 1 93 ? -20.527 -6.148 -16.498 1.00 0.00 308 SER A O 7
ATOM 10377 N N . SER A 1 94 ? -20.361 -8.223 -17.352 1.00 0.00 309 SER A N 7
ATOM 10378 C CA . SER A 1 94 ? -21.796 -8.372 -17.559 1.00 0.00 309 SER A CA 7
ATOM 10379 C C . SER A 1 94 ? -22.529 -8.483 -16.225 1.00 0.00 309 SER A C 7
ATOM 10380 O O . SER A 1 94 ? -21.951 -8.891 -15.219 1.00 0.00 309 SER A O 7
ATOM 10388 N N . GLY A 1 95 ? -23.807 -8.115 -16.226 1.00 0.00 310 GLY A N 7
ATOM 10389 C CA . GLY A 1 95 ? -24.598 -8.180 -15.012 1.00 0.00 310 GLY A CA 7
ATOM 10390 C C . GLY A 1 95 ? -24.316 -9.430 -14.202 1.00 0.00 310 GLY A C 7
ATOM 10391 O O . GLY A 1 95 ? -23.783 -10.417 -14.709 1.00 0.00 310 GLY A O 7
ATOM 10395 N N . PRO A 1 96 ? -24.678 -9.397 -12.911 1.00 0.00 311 PRO A N 7
ATOM 10396 C CA . PRO A 1 96 ? -24.469 -10.528 -12.001 1.00 0.00 311 PRO A CA 7
ATOM 10397 C C . PRO A 1 96 ? -25.377 -11.709 -12.327 1.00 0.00 311 PRO A C 7
ATOM 10398 O O . PRO A 1 96 ? -25.128 -12.834 -11.893 1.00 0.00 311 PRO A O 7
ATOM 10409 N N . SER A 1 97 ? -26.430 -11.446 -13.095 1.00 0.00 312 SER A N 7
ATOM 10410 C CA . SER A 1 97 ? -27.377 -12.488 -13.476 1.00 0.00 312 SER A CA 7
ATOM 10411 C C . SER A 1 97 ? -26.813 -13.349 -14.602 1.00 0.00 312 SER A C 7
ATOM 10412 O O . SER A 1 97 ? -26.597 -12.871 -15.715 1.00 0.00 312 SER A O 7
ATOM 10420 N N . SER A 1 98 ? -26.577 -14.622 -14.303 1.00 0.00 313 SER A N 7
ATOM 10421 C CA . SER A 1 98 ? -26.034 -15.551 -15.288 1.00 0.00 313 SER A CA 7
ATOM 10422 C C . SER A 1 98 ? -27.118 -16.007 -16.259 1.00 0.00 313 SER A C 7
ATOM 10423 O O . SER A 1 98 ? -28.245 -16.296 -15.858 1.00 0.00 313 SER A O 7
ATOM 10431 N N . GLY A 1 99 ? -26.769 -16.068 -17.541 1.00 0.00 314 GLY A N 7
ATOM 10432 C CA . GLY A 1 99 ? -27.722 -16.490 -18.550 1.00 0.00 314 GLY A CA 7
ATOM 10433 C C . GLY A 1 99 ? -27.376 -17.839 -19.148 1.00 0.00 314 GLY A C 7
ATOM 10434 O O . GLY A 1 99 ? -26.585 -17.925 -20.087 1.00 0.00 314 GLY A O 7
ATOM 10438 N N . GLY A 1 1 ? -4.554 25.225 -7.234 1.00 0.00 216 GLY A N 8
ATOM 10439 C CA . GLY A 1 1 ? -4.859 24.336 -6.129 1.00 0.00 216 GLY A CA 8
ATOM 10440 C C . GLY A 1 1 ? -3.746 23.343 -5.858 1.00 0.00 216 GLY A C 8
ATOM 10441 O O . GLY A 1 1 ? -3.029 22.939 -6.774 1.00 0.00 216 GLY A O 8
ATOM 10445 N N . SER A 1 2 ? -3.600 22.950 -4.597 1.00 0.00 217 SER A N 8
ATOM 10446 C CA . SER A 1 2 ? -2.562 22.002 -4.207 1.00 0.00 217 SER A CA 8
ATOM 10447 C C . SER A 1 2 ? -3.168 20.793 -3.502 1.00 0.00 217 SER A C 8
ATOM 10448 O O . SER A 1 2 ? -3.977 20.935 -2.586 1.00 0.00 217 SER A O 8
ATOM 10456 N N . SER A 1 3 ? -2.770 19.602 -3.938 1.00 0.00 218 SER A N 8
ATOM 10457 C CA . SER A 1 3 ? -3.276 18.366 -3.352 1.00 0.00 218 SER A CA 8
ATOM 10458 C C . SER A 1 3 ? -4.755 18.496 -3.002 1.00 0.00 218 SER A C 8
ATOM 10459 O O . SER A 1 3 ? -5.195 18.049 -1.944 1.00 0.00 218 SER A O 8
ATOM 10467 N N . GLY A 1 4 ? -5.517 19.113 -3.900 1.00 0.00 219 GLY A N 8
ATOM 10468 C CA . GLY A 1 4 ? -6.939 19.292 -3.668 1.00 0.00 219 GLY A CA 8
ATOM 10469 C C . GLY A 1 4 ? -7.749 18.075 -4.069 1.00 0.00 219 GLY A C 8
ATOM 10470 O O . GLY A 1 4 ? -8.461 17.497 -3.248 1.00 0.00 219 GLY A O 8
ATOM 10474 N N . SER A 1 5 ? -7.643 17.686 -5.335 1.00 0.00 220 SER A N 8
ATOM 10475 C CA . SER A 1 5 ? -8.376 16.533 -5.845 1.00 0.00 220 SER A CA 8
ATOM 10476 C C . SER A 1 5 ? -7.447 15.339 -6.035 1.00 0.00 220 SER A C 8
ATOM 10477 O O . SER A 1 5 ? -6.960 15.086 -7.138 1.00 0.00 220 SER A O 8
ATOM 10485 N N . SER A 1 6 ? -7.204 14.607 -4.952 1.00 0.00 221 SER A N 8
ATOM 10486 C CA . SER A 1 6 ? -6.330 13.441 -4.998 1.00 0.00 221 SER A CA 8
ATOM 10487 C C . SER A 1 6 ? -7.108 12.195 -5.411 1.00 0.00 221 SER A C 8
ATOM 10488 O O . SER A 1 6 ? -6.583 11.322 -6.102 1.00 0.00 221 SER A O 8
ATOM 10496 N N . GLY A 1 7 ? -8.363 12.119 -4.980 1.00 0.00 222 GLY A N 8
ATOM 10497 C CA . GLY A 1 7 ? -9.194 10.977 -5.314 1.00 0.00 222 GLY A CA 8
ATOM 10498 C C . GLY A 1 7 ? -10.554 11.033 -4.646 1.00 0.00 222 GLY A C 8
ATOM 10499 O O . GLY A 1 7 ? -11.096 12.115 -4.419 1.00 0.00 222 GLY A O 8
ATOM 10503 N N . ASP A 1 8 ? -11.106 9.867 -4.332 1.00 0.00 223 ASP A N 8
ATOM 10504 C CA . ASP A 1 8 ? -12.411 9.788 -3.686 1.00 0.00 223 ASP A CA 8
ATOM 10505 C C . ASP A 1 8 ? -12.723 8.355 -3.264 1.00 0.00 223 ASP A C 8
ATOM 10506 O O . ASP A 1 8 ? -12.767 7.449 -4.095 1.00 0.00 223 ASP A O 8
ATOM 10515 N N . GLU A 1 9 ? -12.936 8.160 -1.966 1.00 0.00 224 GLU A N 8
ATOM 10516 C CA . GLU A 1 9 ? -13.242 6.837 -1.434 1.00 0.00 224 GLU A CA 8
ATOM 10517 C C . GLU A 1 9 ? -14.616 6.821 -0.771 1.00 0.00 224 GLU A C 8
ATOM 10518 O O . GLU A 1 9 ? -15.025 7.798 -0.143 1.00 0.00 224 GLU A O 8
ATOM 10530 N N . ASP A 1 10 ? -15.323 5.706 -0.916 1.00 0.00 225 ASP A N 8
ATOM 10531 C CA . ASP A 1 10 ? -16.651 5.561 -0.331 1.00 0.00 225 ASP A CA 8
ATOM 10532 C C . ASP A 1 10 ? -16.587 4.777 0.976 1.00 0.00 225 ASP A C 8
ATOM 10533 O O . ASP A 1 10 ? -15.658 4.001 1.202 1.00 0.00 225 ASP A O 8
ATOM 10542 N N . THR A 1 11 ? -17.580 4.985 1.834 1.00 0.00 226 THR A N 8
ATOM 10543 C CA . THR A 1 11 ? -17.636 4.300 3.119 1.00 0.00 226 THR A CA 8
ATOM 10544 C C . THR A 1 11 ? -17.750 2.791 2.934 1.00 0.00 226 THR A C 8
ATOM 10545 O O . THR A 1 11 ? -16.965 2.027 3.493 1.00 0.00 226 THR A O 8
ATOM 10556 N N . MET A 1 12 ? -18.733 2.370 2.144 1.00 0.00 227 MET A N 8
ATOM 10557 C CA . MET A 1 12 ? -18.948 0.951 1.883 1.00 0.00 227 MET A CA 8
ATOM 10558 C C . MET A 1 12 ? -17.753 0.346 1.153 1.00 0.00 227 MET A C 8
ATOM 10559 O O . MET A 1 12 ? -17.183 -0.651 1.597 1.00 0.00 227 MET A O 8
ATOM 10573 N N . SER A 1 13 ? -17.380 0.954 0.032 1.00 0.00 228 SER A N 8
ATOM 10574 C CA . SER A 1 13 ? -16.255 0.472 -0.762 1.00 0.00 228 SER A CA 8
ATOM 10575 C C . SER A 1 13 ? -14.944 1.074 -0.267 1.00 0.00 228 SER A C 8
ATOM 10576 O O . SER A 1 13 ? -14.548 2.160 -0.689 1.00 0.00 228 SER A O 8
ATOM 10584 N N . SER A 1 14 ? -14.273 0.358 0.631 1.00 0.00 229 SER A N 8
ATOM 10585 C CA . SER A 1 14 ? -13.008 0.823 1.187 1.00 0.00 229 SER A CA 8
ATOM 10586 C C . SER A 1 14 ? -11.830 0.118 0.520 1.00 0.00 229 SER A C 8
ATOM 10587 O O . SER A 1 14 ? -11.608 -1.075 0.725 1.00 0.00 229 SER A O 8
ATOM 10595 N N . VAL A 1 15 ? -11.077 0.866 -0.281 1.00 0.00 230 VAL A N 8
ATOM 10596 C CA . VAL A 1 15 ? -9.922 0.315 -0.978 1.00 0.00 230 VAL A CA 8
ATOM 10597 C C . VAL A 1 15 ? -8.623 0.913 -0.448 1.00 0.00 230 VAL A C 8
ATOM 10598 O O . VAL A 1 15 ? -8.500 2.129 -0.303 1.00 0.00 230 VAL A O 8
ATOM 10611 N N . LYS A 1 16 ? -7.655 0.050 -0.159 1.00 0.00 231 LYS A N 8
ATOM 10612 C CA . LYS A 1 16 ? -6.364 0.491 0.354 1.00 0.00 231 LYS A CA 8
ATOM 10613 C C . LYS A 1 16 ? -5.221 -0.175 -0.405 1.00 0.00 231 LYS A C 8
ATOM 10614 O O . LYS A 1 16 ? -5.067 -1.396 -0.369 1.00 0.00 231 LYS A O 8
ATOM 10633 N N . ILE A 1 17 ? -4.421 0.635 -1.091 1.00 0.00 232 ILE A N 8
ATOM 10634 C CA . ILE A 1 17 ? -3.290 0.124 -1.856 1.00 0.00 232 ILE A CA 8
ATOM 10635 C C . ILE A 1 17 ? -2.143 1.128 -1.880 1.00 0.00 232 ILE A C 8
ATOM 10636 O O . ILE A 1 17 ? -2.363 2.335 -1.992 1.00 0.00 232 ILE A O 8
ATOM 10652 N N . LEU A 1 18 ? -0.919 0.623 -1.777 1.00 0.00 233 LEU A N 8
ATOM 10653 C CA . LEU A 1 18 ? 0.264 1.476 -1.790 1.00 0.00 233 LEU A CA 8
ATOM 10654 C C . LEU A 1 18 ? 1.254 1.019 -2.856 1.00 0.00 233 LEU A C 8
ATOM 10655 O O . LEU A 1 18 ? 1.920 -0.005 -2.701 1.00 0.00 233 LEU A O 8
ATOM 10671 N N . TYR A 1 19 ? 1.347 1.785 -3.937 1.00 0.00 234 TYR A N 8
ATOM 10672 C CA . TYR A 1 19 ? 2.256 1.459 -5.029 1.00 0.00 234 TYR A CA 8
ATOM 10673 C C . TYR A 1 19 ? 3.613 2.126 -4.827 1.00 0.00 234 TYR A C 8
ATOM 10674 O O . TYR A 1 19 ? 3.704 3.345 -4.683 1.00 0.00 234 TYR A O 8
ATOM 10692 N N . VAL A 1 20 ? 4.668 1.317 -4.818 1.00 0.00 235 VAL A N 8
ATOM 10693 C CA . VAL A 1 20 ? 6.021 1.827 -4.635 1.00 0.00 235 VAL A CA 8
ATOM 10694 C C . VAL A 1 20 ? 6.786 1.840 -5.954 1.00 0.00 235 VAL A C 8
ATOM 10695 O O . VAL A 1 20 ? 6.562 0.996 -6.822 1.00 0.00 235 VAL A O 8
ATOM 10708 N N . ARG A 1 21 ? 7.690 2.803 -6.098 1.00 0.00 236 ARG A N 8
ATOM 10709 C CA . ARG A 1 21 ? 8.488 2.927 -7.312 1.00 0.00 236 ARG A CA 8
ATOM 10710 C C . ARG A 1 21 ? 9.937 3.269 -6.977 1.00 0.00 236 ARG A C 8
ATOM 10711 O O . ARG A 1 21 ? 10.235 3.750 -5.885 1.00 0.00 236 ARG A O 8
ATOM 10732 N N . ASN A 1 22 ? 10.834 3.015 -7.925 1.00 0.00 237 ASN A N 8
ATOM 10733 C CA . ASN A 1 22 ? 12.252 3.295 -7.730 1.00 0.00 237 ASN A CA 8
ATOM 10734 C C . ASN A 1 22 ? 12.848 2.371 -6.672 1.00 0.00 237 ASN A C 8
ATOM 10735 O O . ASN A 1 22 ? 13.470 2.828 -5.712 1.00 0.00 237 ASN A O 8
ATOM 10746 N N . LEU A 1 23 ? 12.656 1.069 -6.855 1.00 0.00 238 LEU A N 8
ATOM 10747 C CA . LEU A 1 23 ? 13.175 0.080 -5.918 1.00 0.00 238 LEU A CA 8
ATOM 10748 C C . LEU A 1 23 ? 14.326 -0.707 -6.538 1.00 0.00 238 LEU A C 8
ATOM 10749 O O . LEU A 1 23 ? 14.160 -1.361 -7.567 1.00 0.00 238 LEU A O 8
ATOM 10765 N N . MET A 1 24 ? 15.491 -0.639 -5.903 1.00 0.00 239 MET A N 8
ATOM 10766 C CA . MET A 1 24 ? 16.669 -1.347 -6.391 1.00 0.00 239 MET A CA 8
ATOM 10767 C C . MET A 1 24 ? 16.377 -2.835 -6.560 1.00 0.00 239 MET A C 8
ATOM 10768 O O . MET A 1 24 ? 15.795 -3.468 -5.678 1.00 0.00 239 MET A O 8
ATOM 10782 N N . LEU A 1 25 ? 16.784 -3.388 -7.698 1.00 0.00 240 LEU A N 8
ATOM 10783 C CA . LEU A 1 25 ? 16.565 -4.802 -7.982 1.00 0.00 240 LEU A CA 8
ATOM 10784 C C . LEU A 1 25 ? 17.072 -5.672 -6.837 1.00 0.00 240 LEU A C 8
ATOM 10785 O O . LEU A 1 25 ? 16.603 -6.794 -6.642 1.00 0.00 240 LEU A O 8
ATOM 10801 N N . SER A 1 26 ? 18.031 -5.147 -6.081 1.00 0.00 241 SER A N 8
ATOM 10802 C CA . SER A 1 26 ? 18.603 -5.877 -4.955 1.00 0.00 241 SER A CA 8
ATOM 10803 C C . SER A 1 26 ? 17.600 -5.983 -3.811 1.00 0.00 241 SER A C 8
ATOM 10804 O O . SER A 1 26 ? 17.587 -6.965 -3.068 1.00 0.00 241 SER A O 8
ATOM 10812 N N . THR A 1 27 ? 16.758 -4.963 -3.673 1.00 0.00 242 THR A N 8
ATOM 10813 C CA . THR A 1 27 ? 15.752 -4.938 -2.619 1.00 0.00 242 THR A CA 8
ATOM 10814 C C . THR A 1 27 ? 14.715 -6.037 -2.824 1.00 0.00 242 THR A C 8
ATOM 10815 O O . THR A 1 27 ? 14.293 -6.304 -3.949 1.00 0.00 242 THR A O 8
ATOM 10826 N N . SER A 1 28 ? 14.307 -6.670 -1.729 1.00 0.00 243 SER A N 8
ATOM 10827 C CA . SER A 1 28 ? 13.321 -7.743 -1.789 1.00 0.00 243 SER A CA 8
ATOM 10828 C C . SER A 1 28 ? 12.098 -7.404 -0.942 1.00 0.00 243 SER A C 8
ATOM 10829 O O . SER A 1 28 ? 12.140 -6.503 -0.105 1.00 0.00 243 SER A O 8
ATOM 10837 N N . GLU A 1 29 ? 11.009 -8.132 -1.169 1.00 0.00 244 GLU A N 8
ATOM 10838 C CA . GLU A 1 29 ? 9.773 -7.908 -0.428 1.00 0.00 244 GLU A CA 8
ATOM 10839 C C . GLU A 1 29 ? 10.046 -7.817 1.070 1.00 0.00 244 GLU A C 8
ATOM 10840 O O . GLU A 1 29 ? 9.254 -7.249 1.822 1.00 0.00 244 GLU A O 8
ATOM 10852 N N . GLU A 1 30 ? 11.172 -8.381 1.497 1.00 0.00 245 GLU A N 8
ATOM 10853 C CA . GLU A 1 30 ? 11.548 -8.364 2.905 1.00 0.00 245 GLU A CA 8
ATOM 10854 C C . GLU A 1 30 ? 11.829 -6.940 3.377 1.00 0.00 245 GLU A C 8
ATOM 10855 O O . GLU A 1 30 ? 11.376 -6.528 4.444 1.00 0.00 245 GLU A O 8
ATOM 10867 N N . MET A 1 31 ? 12.579 -6.194 2.573 1.00 0.00 246 MET A N 8
ATOM 10868 C CA . MET A 1 31 ? 12.920 -4.816 2.907 1.00 0.00 246 MET A CA 8
ATOM 10869 C C . MET A 1 31 ? 11.682 -3.926 2.872 1.00 0.00 246 MET A C 8
ATOM 10870 O O . MET A 1 31 ? 11.470 -3.107 3.766 1.00 0.00 246 MET A O 8
ATOM 10884 N N . ILE A 1 32 ? 10.868 -4.092 1.834 1.00 0.00 247 ILE A N 8
ATOM 10885 C CA . ILE A 1 32 ? 9.652 -3.304 1.684 1.00 0.00 247 ILE A CA 8
ATOM 10886 C C . ILE A 1 32 ? 8.648 -3.627 2.786 1.00 0.00 247 ILE A C 8
ATOM 10887 O O . ILE A 1 32 ? 7.953 -2.742 3.285 1.00 0.00 247 ILE A O 8
ATOM 10903 N N . GLU A 1 33 ? 8.579 -4.900 3.161 1.00 0.00 248 GLU A N 8
ATOM 10904 C CA . GLU A 1 33 ? 7.661 -5.340 4.206 1.00 0.00 248 GLU A CA 8
ATOM 10905 C C . GLU A 1 33 ? 8.127 -4.859 5.577 1.00 0.00 248 GLU A C 8
ATOM 10906 O O . GLU A 1 33 ? 7.399 -4.161 6.283 1.00 0.00 248 GLU A O 8
ATOM 10918 N N . LYS A 1 34 ? 9.345 -5.239 5.948 1.00 0.00 249 LYS A N 8
ATOM 10919 C CA . LYS A 1 34 ? 9.910 -4.848 7.234 1.00 0.00 249 LYS A CA 8
ATOM 10920 C C . LYS A 1 34 ? 9.758 -3.347 7.461 1.00 0.00 249 LYS A C 8
ATOM 10921 O O . LYS A 1 34 ? 9.353 -2.912 8.539 1.00 0.00 249 LYS A O 8
ATOM 10940 N N . GLU A 1 35 ? 10.084 -2.562 6.439 1.00 0.00 250 GLU A N 8
ATOM 10941 C CA . GLU A 1 35 ? 9.983 -1.110 6.529 1.00 0.00 250 GLU A CA 8
ATOM 10942 C C . GLU A 1 35 ? 8.539 -0.680 6.771 1.00 0.00 250 GLU A C 8
ATOM 10943 O O . GLU A 1 35 ? 8.236 -0.013 7.761 1.00 0.00 250 GLU A O 8
ATOM 10955 N N . PHE A 1 36 ? 7.652 -1.065 5.860 1.00 0.00 251 PHE A N 8
ATOM 10956 C CA . PHE A 1 36 ? 6.240 -0.719 5.973 1.00 0.00 251 PHE A CA 8
ATOM 10957 C C . PHE A 1 36 ? 5.676 -1.164 7.319 1.00 0.00 251 PHE A C 8
ATOM 10958 O O . PHE A 1 36 ? 4.726 -0.574 7.832 1.00 0.00 251 PHE A O 8
ATOM 10975 N N . ASN A 1 37 ? 6.270 -2.209 7.886 1.00 0.00 252 ASN A N 8
ATOM 10976 C CA . ASN A 1 37 ? 5.828 -2.734 9.173 1.00 0.00 252 ASN A CA 8
ATOM 10977 C C . ASN A 1 37 ? 6.204 -1.786 10.307 1.00 0.00 252 ASN A C 8
ATOM 10978 O O . ASN A 1 37 ? 5.396 -1.510 11.193 1.00 0.00 252 ASN A O 8
ATOM 10989 N N . ASN A 1 38 ? 7.436 -1.289 10.271 1.00 0.00 253 ASN A N 8
ATOM 10990 C CA . ASN A 1 38 ? 7.920 -0.371 11.296 1.00 0.00 253 ASN A CA 8
ATOM 10991 C C . ASN A 1 38 ? 6.825 0.605 11.712 1.00 0.00 253 ASN A C 8
ATOM 10992 O O . ASN A 1 38 ? 6.670 0.912 12.895 1.00 0.00 253 ASN A O 8
ATOM 11003 N N . ILE A 1 39 ? 6.067 1.089 10.734 1.00 0.00 254 ILE A N 8
ATOM 11004 C CA . ILE A 1 39 ? 4.985 2.029 10.999 1.00 0.00 254 ILE A CA 8
ATOM 11005 C C . ILE A 1 39 ? 3.991 1.454 12.002 1.00 0.00 254 ILE A C 8
ATOM 11006 O O . ILE A 1 39 ? 3.833 1.976 13.106 1.00 0.00 254 ILE A O 8
ATOM 11022 N N . LYS A 1 40 ? 3.323 0.373 11.612 1.00 0.00 255 LYS A N 8
ATOM 11023 C CA . LYS A 1 40 ? 2.346 -0.277 12.477 1.00 0.00 255 LYS A CA 8
ATOM 11024 C C . LYS A 1 40 ? 2.457 -1.795 12.379 1.00 0.00 255 LYS A C 8
ATOM 11025 O O . LYS A 1 40 ? 2.505 -2.369 11.291 1.00 0.00 255 LYS A O 8
ATOM 11044 N N . PRO A 1 41 ? 2.498 -2.462 13.542 1.00 0.00 256 PRO A N 8
ATOM 11045 C CA . PRO A 1 41 ? 2.601 -3.923 13.612 1.00 0.00 256 PRO A CA 8
ATOM 11046 C C . PRO A 1 41 ? 1.327 -4.618 13.145 1.00 0.00 256 PRO A C 8
ATOM 11047 O O . PRO A 1 41 ? 0.221 -4.207 13.493 1.00 0.00 256 PRO A O 8
ATOM 11058 N N . GLY A 1 42 ? 1.490 -5.674 12.354 1.00 0.00 257 GLY A N 8
ATOM 11059 C CA . GLY A 1 42 ? 0.344 -6.410 11.853 1.00 0.00 257 GLY A CA 8
ATOM 11060 C C . GLY A 1 42 ? -0.538 -5.566 10.954 1.00 0.00 257 GLY A C 8
ATOM 11061 O O . GLY A 1 42 ? -1.757 -5.736 10.933 1.00 0.00 257 GLY A O 8
ATOM 11065 N N . ALA A 1 43 ? 0.078 -4.652 10.212 1.00 0.00 258 ALA A N 8
ATOM 11066 C CA . ALA A 1 43 ? -0.659 -3.778 9.307 1.00 0.00 258 ALA A CA 8
ATOM 11067 C C . ALA A 1 43 ? -0.558 -4.268 7.867 1.00 0.00 258 ALA A C 8
ATOM 11068 O O . ALA A 1 43 ? -1.568 -4.418 7.179 1.00 0.00 258 ALA A O 8
ATOM 11075 N N . VAL A 1 44 ? 0.668 -4.516 7.416 1.00 0.00 259 VAL A N 8
ATOM 11076 C CA . VAL A 1 44 ? 0.901 -4.989 6.057 1.00 0.00 259 VAL A CA 8
ATOM 11077 C C . VAL A 1 44 ? 0.211 -6.328 5.815 1.00 0.00 259 VAL A C 8
ATOM 11078 O O . VAL A 1 44 ? 0.269 -7.227 6.653 1.00 0.00 259 VAL A O 8
ATOM 11091 N N . GLU A 1 45 ? -0.440 -6.452 4.663 1.00 0.00 260 GLU A N 8
ATOM 11092 C CA . GLU A 1 45 ? -1.141 -7.682 4.312 1.00 0.00 260 GLU A CA 8
ATOM 11093 C C . GLU A 1 45 ? -0.274 -8.567 3.421 1.00 0.00 260 GLU A C 8
ATOM 11094 O O . GLU A 1 45 ? 0.109 -9.671 3.810 1.00 0.00 260 GLU A O 8
ATOM 11106 N N . ARG A 1 46 ? 0.031 -8.075 2.225 1.00 0.00 261 ARG A N 8
ATOM 11107 C CA . ARG A 1 46 ? 0.851 -8.822 1.279 1.00 0.00 261 ARG A CA 8
ATOM 11108 C C . ARG A 1 46 ? 1.722 -7.879 0.453 1.00 0.00 261 ARG A C 8
ATOM 11109 O O . ARG A 1 46 ? 1.292 -6.788 0.079 1.00 0.00 261 ARG A O 8
ATOM 11130 N N . VAL A 1 47 ? 2.948 -8.308 0.172 1.00 0.00 262 VAL A N 8
ATOM 11131 C CA . VAL A 1 47 ? 3.879 -7.504 -0.611 1.00 0.00 262 VAL A CA 8
ATOM 11132 C C . VAL A 1 47 ? 4.319 -8.242 -1.870 1.00 0.00 262 VAL A C 8
ATOM 11133 O O . VAL A 1 47 ? 4.620 -9.435 -1.831 1.00 0.00 262 VAL A O 8
ATOM 11146 N N . LYS A 1 48 ? 4.355 -7.524 -2.988 1.00 0.00 263 LYS A N 8
ATOM 11147 C CA . LYS A 1 48 ? 4.760 -8.108 -4.260 1.00 0.00 263 LYS A CA 8
ATOM 11148 C C . LYS A 1 48 ? 5.827 -7.253 -4.937 1.00 0.00 263 LYS A C 8
ATOM 11149 O O . LYS A 1 48 ? 5.547 -6.148 -5.403 1.00 0.00 263 LYS A O 8
ATOM 11168 N N . LYS A 1 49 ? 7.049 -7.771 -4.989 1.00 0.00 264 LYS A N 8
ATOM 11169 C CA . LYS A 1 49 ? 8.157 -7.056 -5.612 1.00 0.00 264 LYS A CA 8
ATOM 11170 C C . LYS A 1 49 ? 8.106 -7.189 -7.131 1.00 0.00 264 LYS A C 8
ATOM 11171 O O . LYS A 1 49 ? 7.718 -8.232 -7.659 1.00 0.00 264 LYS A O 8
ATOM 11190 N N . ILE A 1 50 ? 8.501 -6.129 -7.827 1.00 0.00 265 ILE A N 8
ATOM 11191 C CA . ILE A 1 50 ? 8.502 -6.129 -9.284 1.00 0.00 265 ILE A CA 8
ATOM 11192 C C . ILE A 1 50 ? 9.822 -5.599 -9.833 1.00 0.00 265 ILE A C 8
ATOM 11193 O O . ILE A 1 50 ? 10.671 -5.119 -9.081 1.00 0.00 265 ILE A O 8
ATOM 11209 N N . ARG A 1 51 ? 9.988 -5.687 -11.149 1.00 0.00 266 ARG A N 8
ATOM 11210 C CA . ARG A 1 51 ? 11.205 -5.215 -11.799 1.00 0.00 266 ARG A CA 8
ATOM 11211 C C . ARG A 1 51 ? 11.827 -4.062 -11.017 1.00 0.00 266 ARG A C 8
ATOM 11212 O O . ARG A 1 51 ? 12.903 -4.201 -10.436 1.00 0.00 266 ARG A O 8
ATOM 11233 N N . ASP A 1 52 ? 11.142 -2.923 -11.008 1.00 0.00 267 ASP A N 8
ATOM 11234 C CA . ASP A 1 52 ? 11.627 -1.746 -10.298 1.00 0.00 267 ASP A CA 8
ATOM 11235 C C . ASP A 1 52 ? 10.520 -1.130 -9.447 1.00 0.00 267 ASP A C 8
ATOM 11236 O O . ASP A 1 52 ? 10.632 0.008 -8.993 1.00 0.00 267 ASP A O 8
ATOM 11245 N N . TYR A 1 53 ? 9.451 -1.891 -9.237 1.00 0.00 268 TYR A N 8
ATOM 11246 C CA . TYR A 1 53 ? 8.322 -1.419 -8.444 1.00 0.00 268 TYR A CA 8
ATOM 11247 C C . TYR A 1 53 ? 7.734 -2.550 -7.606 1.00 0.00 268 TYR A C 8
ATOM 11248 O O . TYR A 1 53 ? 8.131 -3.708 -7.740 1.00 0.00 268 TYR A O 8
ATOM 11266 N N . ALA A 1 54 ? 6.786 -2.206 -6.740 1.00 0.00 269 ALA A N 8
ATOM 11267 C CA . ALA A 1 54 ? 6.141 -3.192 -5.881 1.00 0.00 269 ALA A CA 8
ATOM 11268 C C . ALA A 1 54 ? 4.830 -2.655 -5.318 1.00 0.00 269 ALA A C 8
ATOM 11269 O O . ALA A 1 54 ? 4.614 -1.444 -5.268 1.00 0.00 269 ALA A O 8
ATOM 11276 N N . PHE A 1 55 ? 3.957 -3.563 -4.895 1.00 0.00 270 PHE A N 8
ATOM 11277 C CA . PHE A 1 55 ? 2.666 -3.180 -4.337 1.00 0.00 270 PHE A CA 8
ATOM 11278 C C . PHE A 1 55 ? 2.537 -3.651 -2.891 1.00 0.00 270 PHE A C 8
ATOM 11279 O O . PHE A 1 55 ? 3.098 -4.678 -2.508 1.00 0.00 270 PHE A O 8
ATOM 11296 N N . VAL A 1 56 ? 1.795 -2.892 -2.091 1.00 0.00 271 VAL A N 8
ATOM 11297 C CA . VAL A 1 56 ? 1.591 -3.230 -0.688 1.00 0.00 271 VAL A CA 8
ATOM 11298 C C . VAL A 1 56 ? 0.127 -3.079 -0.293 1.00 0.00 271 VAL A C 8
ATOM 11299 O O . VAL A 1 56 ? -0.467 -2.013 -0.464 1.00 0.00 271 VAL A O 8
ATOM 11312 N N . HIS A 1 57 ? -0.451 -4.152 0.238 1.00 0.00 272 HIS A N 8
ATOM 11313 C CA . HIS A 1 57 ? -1.848 -4.138 0.659 1.00 0.00 272 HIS A CA 8
ATOM 11314 C C . HIS A 1 57 ? -1.958 -3.962 2.171 1.00 0.00 272 HIS A C 8
ATOM 11315 O O . HIS A 1 57 ? -1.105 -4.432 2.925 1.00 0.00 272 HIS A O 8
ATOM 11329 N N . PHE A 1 58 ? -3.012 -3.280 2.607 1.00 0.00 273 PHE A N 8
ATOM 11330 C CA . PHE A 1 58 ? -3.232 -3.040 4.028 1.00 0.00 273 PHE A CA 8
ATOM 11331 C C . PHE A 1 58 ? -4.628 -3.491 4.446 1.00 0.00 273 PHE A C 8
ATOM 11332 O O . PHE A 1 58 ? -5.481 -3.769 3.603 1.00 0.00 273 PHE A O 8
ATOM 11349 N N . SER A 1 59 ? -4.854 -3.561 5.754 1.00 0.00 274 SER A N 8
ATOM 11350 C CA . SER A 1 59 ? -6.145 -3.983 6.285 1.00 0.00 274 SER A CA 8
ATOM 11351 C C . SER A 1 59 ? -7.184 -2.876 6.130 1.00 0.00 274 SER A C 8
ATOM 11352 O O . SER A 1 59 ? -8.345 -3.139 5.818 1.00 0.00 274 SER A O 8
ATOM 11360 N N . ASN A 1 60 ? -6.757 -1.637 6.351 1.00 0.00 275 ASN A N 8
ATOM 11361 C CA . ASN A 1 60 ? -7.650 -0.490 6.236 1.00 0.00 275 ASN A CA 8
ATOM 11362 C C . ASN A 1 60 ? -6.920 0.709 5.638 1.00 0.00 275 ASN A C 8
ATOM 11363 O O . ASN A 1 60 ? -5.702 0.835 5.766 1.00 0.00 275 ASN A O 8
ATOM 11374 N N . ARG A 1 61 ? -7.674 1.589 4.986 1.00 0.00 276 ARG A N 8
ATOM 11375 C CA . ARG A 1 61 ? -7.099 2.777 4.367 1.00 0.00 276 ARG A CA 8
ATOM 11376 C C . ARG A 1 61 ? -6.292 3.582 5.382 1.00 0.00 276 ARG A C 8
ATOM 11377 O O . ARG A 1 61 ? -5.102 3.828 5.188 1.00 0.00 276 ARG A O 8
ATOM 11398 N N . GLU A 1 62 ? -6.949 3.989 6.464 1.00 0.00 277 GLU A N 8
ATOM 11399 C CA . GLU A 1 62 ? -6.292 4.767 7.508 1.00 0.00 277 GLU A CA 8
ATOM 11400 C C . GLU A 1 62 ? -4.836 4.340 7.670 1.00 0.00 277 GLU A C 8
ATOM 11401 O O . GLU A 1 62 ? -3.931 5.174 7.676 1.00 0.00 277 GLU A O 8
ATOM 11413 N N . ASP A 1 63 ? -4.620 3.036 7.802 1.00 0.00 278 ASP A N 8
ATOM 11414 C CA . ASP A 1 63 ? -3.274 2.497 7.964 1.00 0.00 278 ASP A CA 8
ATOM 11415 C C . ASP A 1 63 ? -2.426 2.771 6.725 1.00 0.00 278 ASP A C 8
ATOM 11416 O O . ASP A 1 63 ? -1.335 3.332 6.820 1.00 0.00 278 ASP A O 8
ATOM 11425 N N . ALA A 1 64 ? -2.936 2.371 5.565 1.00 0.00 279 ALA A N 8
ATOM 11426 C CA . ALA A 1 64 ? -2.226 2.575 4.308 1.00 0.00 279 ALA A CA 8
ATOM 11427 C C . ALA A 1 64 ? -1.801 4.030 4.147 1.00 0.00 279 ALA A C 8
ATOM 11428 O O . ALA A 1 64 ? -0.629 4.322 3.909 1.00 0.00 279 ALA A O 8
ATOM 11435 N N . VAL A 1 65 ? -2.761 4.940 4.278 1.00 0.00 280 VAL A N 8
ATOM 11436 C CA . VAL A 1 65 ? -2.485 6.366 4.148 1.00 0.00 280 VAL A CA 8
ATOM 11437 C C . VAL A 1 65 ? -1.342 6.791 5.062 1.00 0.00 280 VAL A C 8
ATOM 11438 O O . VAL A 1 65 ? -0.446 7.527 4.650 1.00 0.00 280 VAL A O 8
ATOM 11451 N N . GLU A 1 66 ? -1.379 6.321 6.305 1.00 0.00 281 GLU A N 8
ATOM 11452 C CA . GLU A 1 66 ? -0.345 6.653 7.278 1.00 0.00 281 GLU A CA 8
ATOM 11453 C C . GLU A 1 66 ? 1.023 6.171 6.804 1.00 0.00 281 GLU A C 8
ATOM 11454 O O . GLU A 1 66 ? 1.986 6.937 6.772 1.00 0.00 281 GLU A O 8
ATOM 11466 N N . ALA A 1 67 ? 1.100 4.896 6.438 1.00 0.00 282 ALA A N 8
ATOM 11467 C CA . ALA A 1 67 ? 2.349 4.311 5.964 1.00 0.00 282 ALA A CA 8
ATOM 11468 C C . ALA A 1 67 ? 2.750 4.893 4.613 1.00 0.00 282 ALA A C 8
ATOM 11469 O O . ALA A 1 67 ? 3.887 4.735 4.171 1.00 0.00 282 ALA A O 8
ATOM 11476 N N . MET A 1 68 ? 1.808 5.567 3.961 1.00 0.00 283 MET A N 8
ATOM 11477 C CA . MET A 1 68 ? 2.064 6.173 2.660 1.00 0.00 283 MET A CA 8
ATOM 11478 C C . MET A 1 68 ? 2.875 7.457 2.808 1.00 0.00 283 MET A C 8
ATOM 11479 O O . MET A 1 68 ? 3.985 7.566 2.286 1.00 0.00 283 MET A O 8
ATOM 11493 N N . LYS A 1 69 ? 2.315 8.426 3.523 1.00 0.00 284 LYS A N 8
ATOM 11494 C CA . LYS A 1 69 ? 2.986 9.702 3.741 1.00 0.00 284 LYS A CA 8
ATOM 11495 C C . LYS A 1 69 ? 4.265 9.513 4.550 1.00 0.00 284 LYS A C 8
ATOM 11496 O O . LYS A 1 69 ? 5.271 10.178 4.303 1.00 0.00 284 LYS A O 8
ATOM 11515 N N . ALA A 1 70 ? 4.219 8.601 5.516 1.00 0.00 285 ALA A N 8
ATOM 11516 C CA . ALA A 1 70 ? 5.376 8.322 6.358 1.00 0.00 285 ALA A CA 8
ATOM 11517 C C . ALA A 1 70 ? 6.616 8.047 5.514 1.00 0.00 285 ALA A C 8
ATOM 11518 O O . ALA A 1 70 ? 7.652 8.690 5.687 1.00 0.00 285 ALA A O 8
ATOM 11525 N N . LEU A 1 71 ? 6.504 7.087 4.603 1.00 0.00 286 LEU A N 8
ATOM 11526 C CA . LEU A 1 71 ? 7.617 6.726 3.732 1.00 0.00 286 LEU A CA 8
ATOM 11527 C C . LEU A 1 71 ? 7.803 7.761 2.627 1.00 0.00 286 LEU A C 8
ATOM 11528 O O . LEU A 1 71 ? 8.928 8.117 2.279 1.00 0.00 286 LEU A O 8
ATOM 11544 N N . ASN A 1 72 ? 6.690 8.242 2.081 1.00 0.00 287 ASN A N 8
ATOM 11545 C CA . ASN A 1 72 ? 6.730 9.238 1.017 1.00 0.00 287 ASN A CA 8
ATOM 11546 C C . ASN A 1 72 ? 7.877 10.221 1.234 1.00 0.00 287 ASN A C 8
ATOM 11547 O O . ASN A 1 72 ? 7.754 11.175 2.001 1.00 0.00 287 ASN A O 8
ATOM 11558 N N . GLY A 1 73 ? 8.993 9.980 0.552 1.00 0.00 288 GLY A N 8
ATOM 11559 C CA . GLY A 1 73 ? 10.145 10.852 0.684 1.00 0.00 288 GLY A CA 8
ATOM 11560 C C . GLY A 1 73 ? 11.290 10.193 1.428 1.00 0.00 288 GLY A C 8
ATOM 11561 O O . GLY A 1 73 ? 12.030 10.854 2.157 1.00 0.00 288 GLY A O 8
ATOM 11565 N N . LYS A 1 74 ? 11.435 8.885 1.246 1.00 0.00 289 LYS A N 8
ATOM 11566 C CA . LYS A 1 74 ? 12.497 8.134 1.905 1.00 0.00 289 LYS A CA 8
ATOM 11567 C C . LYS A 1 74 ? 13.485 7.577 0.885 1.00 0.00 289 LYS A C 8
ATOM 11568 O O . LYS A 1 74 ? 13.194 7.525 -0.311 1.00 0.00 289 LYS A O 8
ATOM 11587 N N . VAL A 1 75 ? 14.653 7.161 1.364 1.00 0.00 290 VAL A N 8
ATOM 11588 C CA . VAL A 1 75 ? 15.682 6.606 0.493 1.00 0.00 290 VAL A CA 8
ATOM 11589 C C . VAL A 1 75 ? 16.107 5.219 0.960 1.00 0.00 290 VAL A C 8
ATOM 11590 O O . VAL A 1 75 ? 16.740 5.070 2.006 1.00 0.00 290 VAL A O 8
ATOM 11603 N N . LEU A 1 76 ? 15.756 4.204 0.178 1.00 0.00 291 LEU A N 8
ATOM 11604 C CA . LEU A 1 76 ? 16.102 2.826 0.511 1.00 0.00 291 LEU A CA 8
ATOM 11605 C C . LEU A 1 76 ? 17.276 2.341 -0.333 1.00 0.00 291 LEU A C 8
ATOM 11606 O O . LEU A 1 76 ? 17.423 2.729 -1.492 1.00 0.00 291 LEU A O 8
ATOM 11622 N N . ASP A 1 77 ? 18.108 1.488 0.256 1.00 0.00 292 ASP A N 8
ATOM 11623 C CA . ASP A 1 77 ? 19.268 0.947 -0.442 1.00 0.00 292 ASP A CA 8
ATOM 11624 C C . ASP A 1 77 ? 19.935 2.017 -1.300 1.00 0.00 292 ASP A C 8
ATOM 11625 O O . ASP A 1 77 ? 20.540 1.716 -2.328 1.00 0.00 292 ASP A O 8
ATOM 11634 N N . GLY A 1 78 ? 19.819 3.270 -0.871 1.00 0.00 293 GLY A N 8
ATOM 11635 C CA . GLY A 1 78 ? 20.414 4.367 -1.612 1.00 0.00 293 GLY A CA 8
ATOM 11636 C C . GLY A 1 78 ? 19.627 4.718 -2.859 1.00 0.00 293 GLY A C 8
ATOM 11637 O O . GLY A 1 78 ? 20.198 4.869 -3.939 1.00 0.00 293 GLY A O 8
ATOM 11641 N N . SER A 1 79 ? 18.313 4.847 -2.711 1.00 0.00 294 SER A N 8
ATOM 11642 C CA . SER A 1 79 ? 17.445 5.178 -3.836 1.00 0.00 294 SER A CA 8
ATOM 11643 C C . SER A 1 79 ? 16.171 5.865 -3.355 1.00 0.00 294 SER A C 8
ATOM 11644 O O . SER A 1 79 ? 15.531 5.440 -2.393 1.00 0.00 294 SER A O 8
ATOM 11652 N N . PRO A 1 80 ? 15.792 6.953 -4.041 1.00 0.00 295 PRO A N 8
ATOM 11653 C CA . PRO A 1 80 ? 14.591 7.723 -3.704 1.00 0.00 295 PRO A CA 8
ATOM 11654 C C . PRO A 1 80 ? 13.307 6.960 -4.014 1.00 0.00 295 PRO A C 8
ATOM 11655 O O . PRO A 1 80 ? 12.815 6.987 -5.143 1.00 0.00 295 PRO A O 8
ATOM 11666 N N . ILE A 1 81 ? 12.770 6.281 -3.006 1.00 0.00 296 ILE A N 8
ATOM 11667 C CA . ILE A 1 81 ? 11.542 5.513 -3.172 1.00 0.00 296 ILE A CA 8
ATOM 11668 C C . ILE A 1 81 ? 10.313 6.402 -3.026 1.00 0.00 296 ILE A C 8
ATOM 11669 O O . ILE A 1 81 ? 10.326 7.377 -2.275 1.00 0.00 296 ILE A O 8
ATOM 11685 N N . GLU A 1 82 ? 9.250 6.058 -3.747 1.00 0.00 297 GLU A N 8
ATOM 11686 C CA . GLU A 1 82 ? 8.011 6.825 -3.696 1.00 0.00 297 GLU A CA 8
ATOM 11687 C C . GLU A 1 82 ? 6.839 5.939 -3.284 1.00 0.00 297 GLU A C 8
ATOM 11688 O O . GLU A 1 82 ? 6.812 4.746 -3.585 1.00 0.00 297 GLU A O 8
ATOM 11700 N N . VAL A 1 83 ? 5.871 6.532 -2.592 1.00 0.00 298 VAL A N 8
ATOM 11701 C CA . VAL A 1 83 ? 4.696 5.799 -2.138 1.00 0.00 298 VAL A CA 8
ATOM 11702 C C . VAL A 1 83 ? 3.413 6.543 -2.491 1.00 0.00 298 VAL A C 8
ATOM 11703 O O . VAL A 1 83 ? 3.183 7.661 -2.029 1.00 0.00 298 VAL A O 8
ATOM 11716 N N . THR A 1 84 ? 2.578 5.916 -3.314 1.00 0.00 299 THR A N 8
ATOM 11717 C CA . THR A 1 84 ? 1.319 6.518 -3.730 1.00 0.00 299 THR A CA 8
ATOM 11718 C C . THR A 1 84 ? 0.175 5.514 -3.648 1.00 0.00 299 THR A C 8
ATOM 11719 O O . THR A 1 84 ? 0.399 4.303 -3.620 1.00 0.00 299 THR A O 8
ATOM 11730 N N . LEU A 1 85 ? -1.052 6.023 -3.610 1.00 0.00 300 LEU A N 8
ATOM 11731 C CA . LEU A 1 85 ? -2.232 5.169 -3.531 1.00 0.00 300 LEU A CA 8
ATOM 11732 C C . LEU A 1 85 ? -2.645 4.683 -4.917 1.00 0.00 300 LEU A C 8
ATOM 11733 O O . LEU A 1 85 ? -3.280 5.412 -5.678 1.00 0.00 300 LEU A O 8
ATOM 11749 N N . ALA A 1 86 ? -2.282 3.445 -5.236 1.00 0.00 301 ALA A N 8
ATOM 11750 C CA . ALA A 1 86 ? -2.618 2.859 -6.528 1.00 0.00 301 ALA A CA 8
ATOM 11751 C C . ALA A 1 86 ? -4.124 2.658 -6.664 1.00 0.00 301 ALA A C 8
ATOM 11752 O O . ALA A 1 86 ? -4.752 2.006 -5.830 1.00 0.00 301 ALA A O 8
ATOM 11759 N N . LYS A 1 87 ? -4.698 3.223 -7.720 1.00 0.00 302 LYS A N 8
ATOM 11760 C CA . LYS A 1 87 ? -6.130 3.106 -7.967 1.00 0.00 302 LYS A CA 8
ATOM 11761 C C . LYS A 1 87 ? -6.481 1.716 -8.488 1.00 0.00 302 LYS A C 8
ATOM 11762 O O . LYS A 1 87 ? -5.733 1.106 -9.252 1.00 0.00 302 LYS A O 8
ATOM 11781 N N . PRO A 1 88 ? -7.646 1.202 -8.067 1.00 0.00 303 PRO A N 8
ATOM 11782 C CA . PRO A 1 88 ? -8.123 -0.122 -8.480 1.00 0.00 303 PRO A CA 8
ATOM 11783 C C . PRO A 1 88 ? -8.525 -0.160 -9.950 1.00 0.00 303 PRO A C 8
ATOM 11784 O O . PRO A 1 88 ? -8.738 0.881 -10.573 1.00 0.00 303 PRO A O 8
ATOM 11795 N N . VAL A 1 89 ? -8.628 -1.366 -10.500 1.00 0.00 304 VAL A N 8
ATOM 11796 C CA . VAL A 1 89 ? -9.006 -1.539 -11.897 1.00 0.00 304 VAL A CA 8
ATOM 11797 C C . VAL A 1 89 ? -10.502 -1.801 -12.033 1.00 0.00 304 VAL A C 8
ATOM 11798 O O . VAL A 1 89 ? -11.074 -2.596 -11.287 1.00 0.00 304 VAL A O 8
ATOM 11811 N N . ASP A 1 90 ? -11.130 -1.128 -12.991 1.00 0.00 305 ASP A N 8
ATOM 11812 C CA . ASP A 1 90 ? -12.560 -1.289 -13.226 1.00 0.00 305 ASP A CA 8
ATOM 11813 C C . ASP A 1 90 ? -12.858 -2.644 -13.860 1.00 0.00 305 ASP A C 8
ATOM 11814 O O . ASP A 1 90 ? -12.128 -3.104 -14.739 1.00 0.00 305 ASP A O 8
ATOM 11823 N N . LYS A 1 91 ? -13.933 -3.280 -13.408 1.00 0.00 306 LYS A N 8
ATOM 11824 C CA . LYS A 1 91 ? -14.328 -4.583 -13.929 1.00 0.00 306 LYS A CA 8
ATOM 11825 C C . LYS A 1 91 ? -15.695 -4.993 -13.391 1.00 0.00 306 LYS A C 8
ATOM 11826 O O . LYS A 1 91 ? -15.870 -5.170 -12.185 1.00 0.00 306 LYS A O 8
ATOM 11845 N N . ASP A 1 92 ? -16.660 -5.143 -14.292 1.00 0.00 307 ASP A N 8
ATOM 11846 C CA . ASP A 1 92 ? -18.011 -5.535 -13.907 1.00 0.00 307 ASP A CA 8
ATOM 11847 C C . ASP A 1 92 ? -18.281 -6.990 -14.277 1.00 0.00 307 ASP A C 8
ATOM 11848 O O . ASP A 1 92 ? -18.509 -7.313 -15.443 1.00 0.00 307 ASP A O 8
ATOM 11857 N N . SER A 1 93 ? -18.251 -7.865 -13.277 1.00 0.00 308 SER A N 8
ATOM 11858 C CA . SER A 1 93 ? -18.488 -9.287 -13.497 1.00 0.00 308 SER A CA 8
ATOM 11859 C C . SER A 1 93 ? -19.981 -9.578 -13.615 1.00 0.00 308 SER A C 8
ATOM 11860 O O . SER A 1 93 ? -20.795 -9.002 -12.894 1.00 0.00 308 SER A O 8
ATOM 11868 N N . SER A 1 94 ? -20.332 -10.475 -14.530 1.00 0.00 309 SER A N 8
ATOM 11869 C CA . SER A 1 94 ? -21.727 -10.841 -14.747 1.00 0.00 309 SER A CA 8
ATOM 11870 C C . SER A 1 94 ? -22.007 -12.247 -14.227 1.00 0.00 309 SER A C 8
ATOM 11871 O O . SER A 1 94 ? -21.364 -13.213 -14.638 1.00 0.00 309 SER A O 8
ATOM 11879 N N . GLY A 1 95 ? -22.973 -12.355 -13.319 1.00 0.00 310 GLY A N 8
ATOM 11880 C CA . GLY A 1 95 ? -23.322 -13.647 -12.757 1.00 0.00 310 GLY A CA 8
ATOM 11881 C C . GLY A 1 95 ? -24.482 -13.562 -11.785 1.00 0.00 310 GLY A C 8
ATOM 11882 O O . GLY A 1 95 ? -24.647 -12.575 -11.067 1.00 0.00 310 GLY A O 8
ATOM 11886 N N . PRO A 1 96 ? -25.311 -14.615 -11.754 1.00 0.00 311 PRO A N 8
ATOM 11887 C CA . PRO A 1 96 ? -26.477 -14.679 -10.867 1.00 0.00 311 PRO A CA 8
ATOM 11888 C C . PRO A 1 96 ? -26.083 -14.821 -9.401 1.00 0.00 311 PRO A C 8
ATOM 11889 O O . PRO A 1 96 ? -24.901 -14.785 -9.060 1.00 0.00 311 PRO A O 8
ATOM 11900 N N . SER A 1 97 ? -27.081 -14.984 -8.538 1.00 0.00 312 SER A N 8
ATOM 11901 C CA . SER A 1 97 ? -26.839 -15.129 -7.108 1.00 0.00 312 SER A CA 8
ATOM 11902 C C . SER A 1 97 ? -27.246 -16.518 -6.626 1.00 0.00 312 SER A C 8
ATOM 11903 O O . SER A 1 97 ? -28.405 -16.755 -6.288 1.00 0.00 312 SER A O 8
ATOM 11911 N N . SER A 1 98 ? -26.282 -17.433 -6.597 1.00 0.00 313 SER A N 8
ATOM 11912 C CA . SER A 1 98 ? -26.539 -18.801 -6.160 1.00 0.00 313 SER A CA 8
ATOM 11913 C C . SER A 1 98 ? -25.519 -19.237 -5.112 1.00 0.00 313 SER A C 8
ATOM 11914 O O . SER A 1 98 ? -24.418 -18.694 -5.037 1.00 0.00 313 SER A O 8
ATOM 11922 N N . GLY A 1 99 ? -25.896 -20.224 -4.304 1.00 0.00 314 GLY A N 8
ATOM 11923 C CA . GLY A 1 99 ? -25.004 -20.718 -3.271 1.00 0.00 314 GLY A CA 8
ATOM 11924 C C . GLY A 1 99 ? -24.035 -21.761 -3.792 1.00 0.00 314 GLY A C 8
ATOM 11925 O O . GLY A 1 99 ? -23.214 -22.284 -3.039 1.00 0.00 314 GLY A O 8
ATOM 11929 N N . GLY A 1 1 ? 6.717 17.771 2.324 1.00 0.00 216 GLY A N 9
ATOM 11930 C CA . GLY A 1 1 ? 6.153 17.316 3.582 1.00 0.00 216 GLY A CA 9
ATOM 11931 C C . GLY A 1 1 ? 4.718 16.849 3.439 1.00 0.00 216 GLY A C 9
ATOM 11932 O O . GLY A 1 1 ? 4.453 15.819 2.820 1.00 0.00 216 GLY A O 9
ATOM 11936 N N . SER A 1 2 ? 3.791 17.608 4.013 1.00 0.00 217 SER A N 9
ATOM 11937 C CA . SER A 1 2 ? 2.375 17.263 3.952 1.00 0.00 217 SER A CA 9
ATOM 11938 C C . SER A 1 2 ? 1.595 18.308 3.159 1.00 0.00 217 SER A C 9
ATOM 11939 O O . SER A 1 2 ? 1.519 19.471 3.553 1.00 0.00 217 SER A O 9
ATOM 11947 N N . SER A 1 3 ? 1.018 17.883 2.040 1.00 0.00 218 SER A N 9
ATOM 11948 C CA . SER A 1 3 ? 0.247 18.782 1.189 1.00 0.00 218 SER A CA 9
ATOM 11949 C C . SER A 1 3 ? -1.190 18.902 1.687 1.00 0.00 218 SER A C 9
ATOM 11950 O O . SER A 1 3 ? -1.671 19.998 1.971 1.00 0.00 218 SER A O 9
ATOM 11958 N N . GLY A 1 4 ? -1.871 17.765 1.791 1.00 0.00 219 GLY A N 9
ATOM 11959 C CA . GLY A 1 4 ? -3.246 17.763 2.254 1.00 0.00 219 GLY A CA 9
ATOM 11960 C C . GLY A 1 4 ? -4.104 16.752 1.521 1.00 0.00 219 GLY A C 9
ATOM 11961 O O . GLY A 1 4 ? -3.592 15.780 0.965 1.00 0.00 219 GLY A O 9
ATOM 11965 N N . SER A 1 5 ? -5.414 16.979 1.520 1.00 0.00 220 SER A N 9
ATOM 11966 C CA . SER A 1 5 ? -6.345 16.076 0.854 1.00 0.00 220 SER A CA 9
ATOM 11967 C C . SER A 1 5 ? -6.107 16.064 -0.653 1.00 0.00 220 SER A C 9
ATOM 11968 O O . SER A 1 5 ? -5.611 17.036 -1.222 1.00 0.00 220 SER A O 9
ATOM 11976 N N . SER A 1 6 ? -6.462 14.954 -1.293 1.00 0.00 221 SER A N 9
ATOM 11977 C CA . SER A 1 6 ? -6.284 14.812 -2.733 1.00 0.00 221 SER A CA 9
ATOM 11978 C C . SER A 1 6 ? -7.602 15.031 -3.468 1.00 0.00 221 SER A C 9
ATOM 11979 O O . SER A 1 6 ? -7.628 15.574 -4.572 1.00 0.00 221 SER A O 9
ATOM 11987 N N . GLY A 1 7 ? -8.697 14.604 -2.847 1.00 0.00 222 GLY A N 9
ATOM 11988 C CA . GLY A 1 7 ? -10.005 14.762 -3.456 1.00 0.00 222 GLY A CA 9
ATOM 11989 C C . GLY A 1 7 ? -10.355 13.616 -4.384 1.00 0.00 222 GLY A C 9
ATOM 11990 O O . GLY A 1 7 ? -9.792 13.495 -5.472 1.00 0.00 222 GLY A O 9
ATOM 11994 N N . ASP A 1 8 ? -11.284 12.770 -3.953 1.00 0.00 223 ASP A N 9
ATOM 11995 C CA . ASP A 1 8 ? -11.708 11.627 -4.753 1.00 0.00 223 ASP A CA 9
ATOM 11996 C C . ASP A 1 8 ? -13.211 11.399 -4.622 1.00 0.00 223 ASP A C 9
ATOM 11997 O O . ASP A 1 8 ? -13.787 11.598 -3.553 1.00 0.00 223 ASP A O 9
ATOM 12006 N N . GLU A 1 9 ? -13.838 10.981 -5.717 1.00 0.00 224 GLU A N 9
ATOM 12007 C CA . GLU A 1 9 ? -15.274 10.728 -5.724 1.00 0.00 224 GLU A CA 9
ATOM 12008 C C . GLU A 1 9 ? -15.675 9.833 -4.555 1.00 0.00 224 GLU A C 9
ATOM 12009 O O . GLU A 1 9 ? -15.016 8.833 -4.271 1.00 0.00 224 GLU A O 9
ATOM 12021 N N . ASP A 1 10 ? -16.759 10.201 -3.881 1.00 0.00 225 ASP A N 9
ATOM 12022 C CA . ASP A 1 10 ? -17.249 9.433 -2.742 1.00 0.00 225 ASP A CA 9
ATOM 12023 C C . ASP A 1 10 ? -17.368 7.954 -3.096 1.00 0.00 225 ASP A C 9
ATOM 12024 O O . ASP A 1 10 ? -18.360 7.523 -3.685 1.00 0.00 225 ASP A O 9
ATOM 12033 N N . THR A 1 11 ? -16.350 7.180 -2.734 1.00 0.00 226 THR A N 9
ATOM 12034 C CA . THR A 1 11 ? -16.339 5.750 -3.015 1.00 0.00 226 THR A CA 9
ATOM 12035 C C . THR A 1 11 ? -16.949 4.958 -1.864 1.00 0.00 226 THR A C 9
ATOM 12036 O O . THR A 1 11 ? -16.687 5.244 -0.695 1.00 0.00 226 THR A O 9
ATOM 12047 N N . MET A 1 12 ? -17.762 3.963 -2.201 1.00 0.00 227 MET A N 9
ATOM 12048 C CA . MET A 1 12 ? -18.407 3.129 -1.193 1.00 0.00 227 MET A CA 9
ATOM 12049 C C . MET A 1 12 ? -17.481 2.004 -0.744 1.00 0.00 227 MET A C 9
ATOM 12050 O O . MET A 1 12 ? -17.329 1.752 0.451 1.00 0.00 227 MET A O 9
ATOM 12064 N N . SER A 1 13 ? -16.863 1.331 -1.710 1.00 0.00 228 SER A N 9
ATOM 12065 C CA . SER A 1 13 ? -15.954 0.229 -1.413 1.00 0.00 228 SER A CA 9
ATOM 12066 C C . SER A 1 13 ? -14.607 0.753 -0.926 1.00 0.00 228 SER A C 9
ATOM 12067 O O . SER A 1 13 ? -13.834 1.322 -1.696 1.00 0.00 228 SER A O 9
ATOM 12075 N N . SER A 1 14 ? -14.333 0.556 0.360 1.00 0.00 229 SER A N 9
ATOM 12076 C CA . SER A 1 14 ? -13.081 1.012 0.953 1.00 0.00 229 SER A CA 9
ATOM 12077 C C . SER A 1 14 ? -11.891 0.285 0.334 1.00 0.00 229 SER A C 9
ATOM 12078 O O . SER A 1 14 ? -11.626 -0.876 0.647 1.00 0.00 229 SER A O 9
ATOM 12086 N N . VAL A 1 15 ? -11.176 0.978 -0.547 1.00 0.00 230 VAL A N 9
ATOM 12087 C CA . VAL A 1 15 ? -10.013 0.401 -1.210 1.00 0.00 230 VAL A CA 9
ATOM 12088 C C . VAL A 1 15 ? -8.718 0.990 -0.660 1.00 0.00 230 VAL A C 9
ATOM 12089 O O . VAL A 1 15 ? -8.575 2.208 -0.549 1.00 0.00 230 VAL A O 9
ATOM 12102 N N . LYS A 1 16 ? -7.776 0.117 -0.318 1.00 0.00 231 LYS A N 9
ATOM 12103 C CA . LYS A 1 16 ? -6.491 0.549 0.219 1.00 0.00 231 LYS A CA 9
ATOM 12104 C C . LYS A 1 16 ? -5.339 -0.113 -0.529 1.00 0.00 231 LYS A C 9
ATOM 12105 O O . LYS A 1 16 ? -5.186 -1.335 -0.496 1.00 0.00 231 LYS A O 9
ATOM 12124 N N . ILE A 1 17 ? -4.531 0.700 -1.202 1.00 0.00 232 ILE A N 9
ATOM 12125 C CA . ILE A 1 17 ? -3.391 0.192 -1.955 1.00 0.00 232 ILE A CA 9
ATOM 12126 C C . ILE A 1 17 ? -2.244 1.196 -1.960 1.00 0.00 232 ILE A C 9
ATOM 12127 O O . ILE A 1 17 ? -2.464 2.406 -2.034 1.00 0.00 232 ILE A O 9
ATOM 12143 N N . LEU A 1 18 ? -1.019 0.687 -1.883 1.00 0.00 233 LEU A N 9
ATOM 12144 C CA . LEU A 1 18 ? 0.165 1.540 -1.881 1.00 0.00 233 LEU A CA 9
ATOM 12145 C C . LEU A 1 18 ? 1.173 1.073 -2.926 1.00 0.00 233 LEU A C 9
ATOM 12146 O O . LEU A 1 18 ? 1.848 0.060 -2.744 1.00 0.00 233 LEU A O 9
ATOM 12162 N N . TYR A 1 19 ? 1.272 1.821 -4.020 1.00 0.00 234 TYR A N 9
ATOM 12163 C CA . TYR A 1 19 ? 2.198 1.484 -5.095 1.00 0.00 234 TYR A CA 9
ATOM 12164 C C . TYR A 1 19 ? 3.546 2.167 -4.886 1.00 0.00 234 TYR A C 9
ATOM 12165 O O . TYR A 1 19 ? 3.616 3.379 -4.679 1.00 0.00 234 TYR A O 9
ATOM 12183 N N . VAL A 1 20 ? 4.616 1.380 -4.943 1.00 0.00 235 VAL A N 9
ATOM 12184 C CA . VAL A 1 20 ? 5.963 1.908 -4.763 1.00 0.00 235 VAL A CA 9
ATOM 12185 C C . VAL A 1 20 ? 6.741 1.889 -6.074 1.00 0.00 235 VAL A C 9
ATOM 12186 O O . VAL A 1 20 ? 6.504 1.042 -6.935 1.00 0.00 235 VAL A O 9
ATOM 12199 N N . ARG A 1 21 ? 7.670 2.828 -6.217 1.00 0.00 236 ARG A N 9
ATOM 12200 C CA . ARG A 1 21 ? 8.483 2.920 -7.424 1.00 0.00 236 ARG A CA 9
ATOM 12201 C C . ARG A 1 21 ? 9.936 3.231 -7.079 1.00 0.00 236 ARG A C 9
ATOM 12202 O O . ARG A 1 21 ? 10.230 3.758 -6.006 1.00 0.00 236 ARG A O 9
ATOM 12223 N N . ASN A 1 22 ? 10.841 2.902 -7.995 1.00 0.00 237 ASN A N 9
ATOM 12224 C CA . ASN A 1 22 ? 12.263 3.146 -7.786 1.00 0.00 237 ASN A CA 9
ATOM 12225 C C . ASN A 1 22 ? 12.832 2.188 -6.743 1.00 0.00 237 ASN A C 9
ATOM 12226 O O . ASN A 1 22 ? 13.441 2.614 -5.761 1.00 0.00 237 ASN A O 9
ATOM 12237 N N . LEU A 1 23 ? 12.630 0.894 -6.963 1.00 0.00 238 LEU A N 9
ATOM 12238 C CA . LEU A 1 23 ? 13.123 -0.125 -6.043 1.00 0.00 238 LEU A CA 9
ATOM 12239 C C . LEU A 1 23 ? 14.314 -0.867 -6.641 1.00 0.00 238 LEU A C 9
ATOM 12240 O O . LEU A 1 23 ? 14.175 -1.594 -7.624 1.00 0.00 238 LEU A O 9
ATOM 12256 N N . MET A 1 24 ? 15.483 -0.682 -6.037 1.00 0.00 239 MET A N 9
ATOM 12257 C CA . MET A 1 24 ? 16.698 -1.338 -6.508 1.00 0.00 239 MET A CA 9
ATOM 12258 C C . MET A 1 24 ? 16.498 -2.846 -6.607 1.00 0.00 239 MET A C 9
ATOM 12259 O O . MET A 1 24 ? 16.058 -3.489 -5.653 1.00 0.00 239 MET A O 9
ATOM 12273 N N . LEU A 1 25 ? 16.823 -3.407 -7.767 1.00 0.00 240 LEU A N 9
ATOM 12274 C CA . LEU A 1 25 ? 16.678 -4.841 -7.991 1.00 0.00 240 LEU A CA 9
ATOM 12275 C C . LEU A 1 25 ? 17.302 -5.636 -6.849 1.00 0.00 240 LEU A C 9
ATOM 12276 O O . LEU A 1 25 ? 16.852 -6.735 -6.526 1.00 0.00 240 LEU A O 9
ATOM 12292 N N . SER A 1 26 ? 18.340 -5.071 -6.239 1.00 0.00 241 SER A N 9
ATOM 12293 C CA . SER A 1 26 ? 19.027 -5.728 -5.134 1.00 0.00 241 SER A CA 9
ATOM 12294 C C . SER A 1 26 ? 18.099 -5.882 -3.932 1.00 0.00 241 SER A C 9
ATOM 12295 O O . SER A 1 26 ? 18.191 -6.853 -3.181 1.00 0.00 241 SER A O 9
ATOM 12303 N N . THR A 1 27 ? 17.205 -4.914 -3.755 1.00 0.00 242 THR A N 9
ATOM 12304 C CA . THR A 1 27 ? 16.261 -4.939 -2.645 1.00 0.00 242 THR A CA 9
ATOM 12305 C C . THR A 1 27 ? 15.395 -6.192 -2.688 1.00 0.00 242 THR A C 9
ATOM 12306 O O . THR A 1 27 ? 15.116 -6.729 -3.760 1.00 0.00 242 THR A O 9
ATOM 12317 N N . SER A 1 28 ? 14.971 -6.653 -1.516 1.00 0.00 243 SER A N 9
ATOM 12318 C CA . SER A 1 28 ? 14.138 -7.847 -1.420 1.00 0.00 243 SER A CA 9
ATOM 12319 C C . SER A 1 28 ? 12.780 -7.513 -0.811 1.00 0.00 243 SER A C 9
ATOM 12320 O O . SER A 1 28 ? 12.621 -6.491 -0.144 1.00 0.00 243 SER A O 9
ATOM 12328 N N . GLU A 1 29 ? 11.803 -8.384 -1.045 1.00 0.00 244 GLU A N 9
ATOM 12329 C CA . GLU A 1 29 ? 10.458 -8.182 -0.521 1.00 0.00 244 GLU A CA 9
ATOM 12330 C C . GLU A 1 29 ? 10.489 -7.973 0.991 1.00 0.00 244 GLU A C 9
ATOM 12331 O O . GLU A 1 29 ? 9.781 -7.119 1.524 1.00 0.00 244 GLU A O 9
ATOM 12343 N N . GLU A 1 30 ? 11.314 -8.760 1.674 1.00 0.00 245 GLU A N 9
ATOM 12344 C CA . GLU A 1 30 ? 11.436 -8.662 3.124 1.00 0.00 245 GLU A CA 9
ATOM 12345 C C . GLU A 1 30 ? 11.778 -7.236 3.546 1.00 0.00 245 GLU A C 9
ATOM 12346 O O . GLU A 1 30 ? 11.373 -6.780 4.615 1.00 0.00 245 GLU A O 9
ATOM 12358 N N . MET A 1 31 ? 12.527 -6.538 2.699 1.00 0.00 246 MET A N 9
ATOM 12359 C CA . MET A 1 31 ? 12.923 -5.163 2.983 1.00 0.00 246 MET A CA 9
ATOM 12360 C C . MET A 1 31 ? 11.728 -4.221 2.883 1.00 0.00 246 MET A C 9
ATOM 12361 O O . MET A 1 31 ? 11.607 -3.273 3.659 1.00 0.00 246 MET A O 9
ATOM 12375 N N . ILE A 1 32 ? 10.849 -4.488 1.923 1.00 0.00 247 ILE A N 9
ATOM 12376 C CA . ILE A 1 32 ? 9.664 -3.664 1.723 1.00 0.00 247 ILE A CA 9
ATOM 12377 C C . ILE A 1 32 ? 8.618 -3.934 2.799 1.00 0.00 247 ILE A C 9
ATOM 12378 O O . ILE A 1 32 ? 7.966 -3.014 3.290 1.00 0.00 247 ILE A O 9
ATOM 12394 N N . GLU A 1 33 ? 8.465 -5.204 3.162 1.00 0.00 248 GLU A N 9
ATOM 12395 C CA . GLU A 1 33 ? 7.499 -5.596 4.182 1.00 0.00 248 GLU A CA 9
ATOM 12396 C C . GLU A 1 33 ? 7.926 -5.093 5.558 1.00 0.00 248 GLU A C 9
ATOM 12397 O O . GLU A 1 33 ? 7.120 -4.545 6.309 1.00 0.00 248 GLU A O 9
ATOM 12409 N N . LYS A 1 34 ? 9.200 -5.285 5.882 1.00 0.00 249 LYS A N 9
ATOM 12410 C CA . LYS A 1 34 ? 9.737 -4.852 7.166 1.00 0.00 249 LYS A CA 9
ATOM 12411 C C . LYS A 1 34 ? 9.639 -3.337 7.314 1.00 0.00 249 LYS A C 9
ATOM 12412 O O . LYS A 1 34 ? 9.176 -2.834 8.336 1.00 0.00 249 LYS A O 9
ATOM 12431 N N . GLU A 1 35 ? 10.077 -2.617 6.286 1.00 0.00 250 GLU A N 9
ATOM 12432 C CA . GLU A 1 35 ? 10.037 -1.160 6.302 1.00 0.00 250 GLU A CA 9
ATOM 12433 C C . GLU A 1 35 ? 8.618 -0.657 6.551 1.00 0.00 250 GLU A C 9
ATOM 12434 O O . GLU A 1 35 ? 8.389 0.186 7.418 1.00 0.00 250 GLU A O 9
ATOM 12446 N N . PHE A 1 36 ? 7.668 -1.181 5.783 1.00 0.00 251 PHE A N 9
ATOM 12447 C CA . PHE A 1 36 ? 6.271 -0.785 5.917 1.00 0.00 251 PHE A CA 9
ATOM 12448 C C . PHE A 1 36 ? 5.713 -1.214 7.271 1.00 0.00 251 PHE A C 9
ATOM 12449 O O . PHE A 1 36 ? 4.744 -0.639 7.765 1.00 0.00 251 PHE A O 9
ATOM 12466 N N . ASN A 1 37 ? 6.331 -2.230 7.865 1.00 0.00 252 ASN A N 9
ATOM 12467 C CA . ASN A 1 37 ? 5.895 -2.738 9.160 1.00 0.00 252 ASN A CA 9
ATOM 12468 C C . ASN A 1 37 ? 6.320 -1.797 10.284 1.00 0.00 252 ASN A C 9
ATOM 12469 O O . ASN A 1 37 ? 5.557 -1.541 11.214 1.00 0.00 252 ASN A O 9
ATOM 12480 N N . ASN A 1 38 ? 7.543 -1.286 10.190 1.00 0.00 253 ASN A N 9
ATOM 12481 C CA . ASN A 1 38 ? 8.070 -0.373 11.198 1.00 0.00 253 ASN A CA 9
ATOM 12482 C C . ASN A 1 38 ? 6.979 0.565 11.706 1.00 0.00 253 ASN A C 9
ATOM 12483 O O . ASN A 1 38 ? 6.825 0.759 12.912 1.00 0.00 253 ASN A O 9
ATOM 12494 N N . ILE A 1 39 ? 6.225 1.144 10.777 1.00 0.00 254 ILE A N 9
ATOM 12495 C CA . ILE A 1 39 ? 5.148 2.060 11.130 1.00 0.00 254 ILE A CA 9
ATOM 12496 C C . ILE A 1 39 ? 4.244 1.459 12.201 1.00 0.00 254 ILE A C 9
ATOM 12497 O O . ILE A 1 39 ? 4.152 1.977 13.314 1.00 0.00 254 ILE A O 9
ATOM 12513 N N . LYS A 1 40 ? 3.578 0.362 11.857 1.00 0.00 255 LYS A N 9
ATOM 12514 C CA . LYS A 1 40 ? 2.683 -0.314 12.788 1.00 0.00 255 LYS A CA 9
ATOM 12515 C C . LYS A 1 40 ? 2.795 -1.829 12.649 1.00 0.00 255 LYS A C 9
ATOM 12516 O O . LYS A 1 40 ? 2.710 -2.384 11.554 1.00 0.00 255 LYS A O 9
ATOM 12535 N N . PRO A 1 41 ? 2.989 -2.515 13.785 1.00 0.00 256 PRO A N 9
ATOM 12536 C CA . PRO A 1 41 ? 3.115 -3.975 13.816 1.00 0.00 256 PRO A CA 9
ATOM 12537 C C . PRO A 1 41 ? 1.798 -4.677 13.501 1.00 0.00 256 PRO A C 9
ATOM 12538 O O . PRO A 1 41 ? 0.832 -4.572 14.255 1.00 0.00 256 PRO A O 9
ATOM 12549 N N . GLY A 1 42 ? 1.768 -5.395 12.382 1.00 0.00 257 GLY A N 9
ATOM 12550 C CA . GLY A 1 42 ? 0.565 -6.104 11.988 1.00 0.00 257 GLY A CA 9
ATOM 12551 C C . GLY A 1 42 ? -0.343 -5.264 11.112 1.00 0.00 257 GLY A C 9
ATOM 12552 O O . GLY A 1 42 ? -1.565 -5.321 11.238 1.00 0.00 257 GLY A O 9
ATOM 12556 N N . ALA A 1 43 ? 0.257 -4.480 10.222 1.00 0.00 258 ALA A N 9
ATOM 12557 C CA . ALA A 1 43 ? -0.506 -3.624 9.321 1.00 0.00 258 ALA A CA 9
ATOM 12558 C C . ALA A 1 43 ? -0.337 -4.065 7.871 1.00 0.00 258 ALA A C 9
ATOM 12559 O O . ALA A 1 43 ? -1.305 -4.122 7.113 1.00 0.00 258 ALA A O 9
ATOM 12566 N N . VAL A 1 44 ? 0.898 -4.375 7.492 1.00 0.00 259 VAL A N 9
ATOM 12567 C CA . VAL A 1 44 ? 1.193 -4.811 6.132 1.00 0.00 259 VAL A CA 9
ATOM 12568 C C . VAL A 1 44 ? 0.556 -6.164 5.838 1.00 0.00 259 VAL A C 9
ATOM 12569 O O . VAL A 1 44 ? 0.870 -7.162 6.485 1.00 0.00 259 VAL A O 9
ATOM 12582 N N . GLU A 1 45 ? -0.341 -6.189 4.857 1.00 0.00 260 GLU A N 9
ATOM 12583 C CA . GLU A 1 45 ? -1.023 -7.421 4.478 1.00 0.00 260 GLU A CA 9
ATOM 12584 C C . GLU A 1 45 ? -0.136 -8.280 3.582 1.00 0.00 260 GLU A C 9
ATOM 12585 O O . GLU A 1 45 ? 0.310 -9.356 3.980 1.00 0.00 260 GLU A O 9
ATOM 12597 N N . ARG A 1 46 ? 0.113 -7.797 2.369 1.00 0.00 261 ARG A N 9
ATOM 12598 C CA . ARG A 1 46 ? 0.945 -8.521 1.415 1.00 0.00 261 ARG A CA 9
ATOM 12599 C C . ARG A 1 46 ? 1.770 -7.555 0.570 1.00 0.00 261 ARG A C 9
ATOM 12600 O O . ARG A 1 46 ? 1.360 -6.420 0.326 1.00 0.00 261 ARG A O 9
ATOM 12621 N N . VAL A 1 47 ? 2.937 -8.013 0.126 1.00 0.00 262 VAL A N 9
ATOM 12622 C CA . VAL A 1 47 ? 3.820 -7.190 -0.691 1.00 0.00 262 VAL A CA 9
ATOM 12623 C C . VAL A 1 47 ? 4.211 -7.912 -1.976 1.00 0.00 262 VAL A C 9
ATOM 12624 O O . VAL A 1 47 ? 4.640 -9.065 -1.947 1.00 0.00 262 VAL A O 9
ATOM 12637 N N . LYS A 1 48 ? 4.059 -7.225 -3.103 1.00 0.00 263 LYS A N 9
ATOM 12638 C CA . LYS A 1 48 ? 4.397 -7.799 -4.400 1.00 0.00 263 LYS A CA 9
ATOM 12639 C C . LYS A 1 48 ? 5.552 -7.040 -5.046 1.00 0.00 263 LYS A C 9
ATOM 12640 O O . LYS A 1 48 ? 5.381 -5.921 -5.530 1.00 0.00 263 LYS A O 9
ATOM 12659 N N . LYS A 1 49 ? 6.729 -7.657 -5.052 1.00 0.00 264 LYS A N 9
ATOM 12660 C CA . LYS A 1 49 ? 7.913 -7.042 -5.641 1.00 0.00 264 LYS A CA 9
ATOM 12661 C C . LYS A 1 49 ? 7.910 -7.199 -7.159 1.00 0.00 264 LYS A C 9
ATOM 12662 O O . LYS A 1 49 ? 7.525 -8.245 -7.682 1.00 0.00 264 LYS A O 9
ATOM 12681 N N . ILE A 1 50 ? 8.343 -6.156 -7.858 1.00 0.00 265 ILE A N 9
ATOM 12682 C CA . ILE A 1 50 ? 8.393 -6.181 -9.315 1.00 0.00 265 ILE A CA 9
ATOM 12683 C C . ILE A 1 50 ? 9.738 -5.679 -9.827 1.00 0.00 265 ILE A C 9
ATOM 12684 O O . ILE A 1 50 ? 10.563 -5.186 -9.058 1.00 0.00 265 ILE A O 9
ATOM 12700 N N . ARG A 1 51 ? 9.952 -5.805 -11.133 1.00 0.00 266 ARG A N 9
ATOM 12701 C CA . ARG A 1 51 ? 11.197 -5.363 -11.750 1.00 0.00 266 ARG A CA 9
ATOM 12702 C C . ARG A 1 51 ? 11.772 -4.157 -11.012 1.00 0.00 266 ARG A C 9
ATOM 12703 O O . ARG A 1 51 ? 12.776 -4.268 -10.308 1.00 0.00 266 ARG A O 9
ATOM 12724 N N . ASP A 1 52 ? 11.128 -3.007 -11.178 1.00 0.00 267 ASP A N 9
ATOM 12725 C CA . ASP A 1 52 ? 11.574 -1.781 -10.527 1.00 0.00 267 ASP A CA 9
ATOM 12726 C C . ASP A 1 52 ? 10.437 -1.140 -9.737 1.00 0.00 267 ASP A C 9
ATOM 12727 O O . ASP A 1 52 ? 10.500 0.038 -9.385 1.00 0.00 267 ASP A O 9
ATOM 12736 N N . TYR A 1 53 ? 9.400 -1.923 -9.463 1.00 0.00 268 TYR A N 9
ATOM 12737 C CA . TYR A 1 53 ? 8.247 -1.432 -8.718 1.00 0.00 268 TYR A CA 9
ATOM 12738 C C . TYR A 1 53 ? 7.651 -2.534 -7.847 1.00 0.00 268 TYR A C 9
ATOM 12739 O O . TYR A 1 53 ? 8.118 -3.673 -7.862 1.00 0.00 268 TYR A O 9
ATOM 12757 N N . ALA A 1 54 ? 6.616 -2.186 -7.090 1.00 0.00 269 ALA A N 9
ATOM 12758 C CA . ALA A 1 54 ? 5.953 -3.145 -6.215 1.00 0.00 269 ALA A CA 9
ATOM 12759 C C . ALA A 1 54 ? 4.650 -2.576 -5.664 1.00 0.00 269 ALA A C 9
ATOM 12760 O O . ALA A 1 54 ? 4.401 -1.373 -5.749 1.00 0.00 269 ALA A O 9
ATOM 12767 N N . PHE A 1 55 ? 3.821 -3.448 -5.099 1.00 0.00 270 PHE A N 9
ATOM 12768 C CA . PHE A 1 55 ? 2.542 -3.032 -4.536 1.00 0.00 270 PHE A CA 9
ATOM 12769 C C . PHE A 1 55 ? 2.402 -3.510 -3.093 1.00 0.00 270 PHE A C 9
ATOM 12770 O O . PHE A 1 55 ? 2.880 -4.587 -2.735 1.00 0.00 270 PHE A O 9
ATOM 12787 N N . VAL A 1 56 ? 1.744 -2.701 -2.269 1.00 0.00 271 VAL A N 9
ATOM 12788 C CA . VAL A 1 56 ? 1.540 -3.041 -0.866 1.00 0.00 271 VAL A CA 9
ATOM 12789 C C . VAL A 1 56 ? 0.075 -2.888 -0.471 1.00 0.00 271 VAL A C 9
ATOM 12790 O O . VAL A 1 56 ? -0.569 -1.892 -0.806 1.00 0.00 271 VAL A O 9
ATOM 12803 N N . HIS A 1 57 ? -0.446 -3.880 0.243 1.00 0.00 272 HIS A N 9
ATOM 12804 C CA . HIS A 1 57 ? -1.836 -3.855 0.686 1.00 0.00 272 HIS A CA 9
ATOM 12805 C C . HIS A 1 57 ? -1.921 -3.759 2.206 1.00 0.00 272 HIS A C 9
ATOM 12806 O O . HIS A 1 57 ? -0.988 -4.137 2.915 1.00 0.00 272 HIS A O 9
ATOM 12820 N N . PHE A 1 58 ? -3.044 -3.250 2.700 1.00 0.00 273 PHE A N 9
ATOM 12821 C CA . PHE A 1 58 ? -3.250 -3.103 4.136 1.00 0.00 273 PHE A CA 9
ATOM 12822 C C . PHE A 1 58 ? -4.637 -3.595 4.541 1.00 0.00 273 PHE A C 9
ATOM 12823 O O . PHE A 1 58 ? -5.417 -4.044 3.701 1.00 0.00 273 PHE A O 9
ATOM 12840 N N . SER A 1 59 ? -4.935 -3.509 5.833 1.00 0.00 274 SER A N 9
ATOM 12841 C CA . SER A 1 59 ? -6.225 -3.950 6.351 1.00 0.00 274 SER A CA 9
ATOM 12842 C C . SER A 1 59 ? -7.279 -2.860 6.181 1.00 0.00 274 SER A C 9
ATOM 12843 O O . SER A 1 59 ? -8.451 -3.147 5.937 1.00 0.00 274 SER A O 9
ATOM 12851 N N . ASN A 1 60 ? -6.853 -1.608 6.312 1.00 0.00 275 ASN A N 9
ATOM 12852 C CA . ASN A 1 60 ? -7.760 -0.474 6.175 1.00 0.00 275 ASN A CA 9
ATOM 12853 C C . ASN A 1 60 ? -7.037 0.732 5.581 1.00 0.00 275 ASN A C 9
ATOM 12854 O O . ASN A 1 60 ? -5.823 0.876 5.730 1.00 0.00 275 ASN A O 9
ATOM 12865 N N . ARG A 1 61 ? -7.791 1.595 4.909 1.00 0.00 276 ARG A N 9
ATOM 12866 C CA . ARG A 1 61 ? -7.222 2.788 4.293 1.00 0.00 276 ARG A CA 9
ATOM 12867 C C . ARG A 1 61 ? -6.435 3.605 5.313 1.00 0.00 276 ARG A C 9
ATOM 12868 O O . ARG A 1 61 ? -5.262 3.911 5.104 1.00 0.00 276 ARG A O 9
ATOM 12889 N N . GLU A 1 62 ? -7.090 3.953 6.416 1.00 0.00 277 GLU A N 9
ATOM 12890 C CA . GLU A 1 62 ? -6.450 4.735 7.468 1.00 0.00 277 GLU A CA 9
ATOM 12891 C C . GLU A 1 62 ? -4.974 4.372 7.596 1.00 0.00 277 GLU A C 9
ATOM 12892 O O . GLU A 1 62 ? -4.100 5.233 7.492 1.00 0.00 277 GLU A O 9
ATOM 12904 N N . ASP A 1 63 ? -4.704 3.091 7.822 1.00 0.00 278 ASP A N 9
ATOM 12905 C CA . ASP A 1 63 ? -3.334 2.612 7.963 1.00 0.00 278 ASP A CA 9
ATOM 12906 C C . ASP A 1 63 ? -2.532 2.875 6.692 1.00 0.00 278 ASP A C 9
ATOM 12907 O O . ASP A 1 63 ? -1.437 3.436 6.742 1.00 0.00 278 ASP A O 9
ATOM 12916 N N . ALA A 1 64 ? -3.084 2.467 5.555 1.00 0.00 279 ALA A N 9
ATOM 12917 C CA . ALA A 1 64 ? -2.421 2.659 4.271 1.00 0.00 279 ALA A CA 9
ATOM 12918 C C . ALA A 1 64 ? -1.961 4.103 4.103 1.00 0.00 279 ALA A C 9
ATOM 12919 O O . ALA A 1 64 ? -0.788 4.364 3.835 1.00 0.00 279 ALA A O 9
ATOM 12926 N N . VAL A 1 65 ? -2.891 5.039 4.261 1.00 0.00 280 VAL A N 9
ATOM 12927 C CA . VAL A 1 65 ? -2.581 6.457 4.126 1.00 0.00 280 VAL A CA 9
ATOM 12928 C C . VAL A 1 65 ? -1.412 6.851 5.023 1.00 0.00 280 VAL A C 9
ATOM 12929 O O . VAL A 1 65 ? -0.477 7.517 4.583 1.00 0.00 280 VAL A O 9
ATOM 12942 N N . GLU A 1 66 ? -1.474 6.434 6.284 1.00 0.00 281 GLU A N 9
ATOM 12943 C CA . GLU A 1 66 ? -0.421 6.744 7.243 1.00 0.00 281 GLU A CA 9
ATOM 12944 C C . GLU A 1 66 ? 0.936 6.264 6.735 1.00 0.00 281 GLU A C 9
ATOM 12945 O O . GLU A 1 66 ? 1.868 7.053 6.584 1.00 0.00 281 GLU A O 9
ATOM 12957 N N . ALA A 1 67 ? 1.038 4.965 6.474 1.00 0.00 282 ALA A N 9
ATOM 12958 C CA . ALA A 1 67 ? 2.279 4.380 5.982 1.00 0.00 282 ALA A CA 9
ATOM 12959 C C . ALA A 1 67 ? 2.767 5.101 4.730 1.00 0.00 282 ALA A C 9
ATOM 12960 O O . ALA A 1 67 ? 3.969 5.185 4.480 1.00 0.00 282 ALA A O 9
ATOM 12967 N N . MET A 1 68 ? 1.827 5.618 3.946 1.00 0.00 283 MET A N 9
ATOM 12968 C CA . MET A 1 68 ? 2.162 6.332 2.720 1.00 0.00 283 MET A CA 9
ATOM 12969 C C . MET A 1 68 ? 2.864 7.650 3.033 1.00 0.00 283 MET A C 9
ATOM 12970 O O . MET A 1 68 ? 3.969 7.906 2.555 1.00 0.00 283 MET A O 9
ATOM 12984 N N . LYS A 1 69 ? 2.215 8.484 3.838 1.00 0.00 284 LYS A N 9
ATOM 12985 C CA . LYS A 1 69 ? 2.776 9.776 4.216 1.00 0.00 284 LYS A CA 9
ATOM 12986 C C . LYS A 1 69 ? 3.990 9.597 5.121 1.00 0.00 284 LYS A C 9
ATOM 12987 O O . LYS A 1 69 ? 4.765 10.531 5.328 1.00 0.00 284 LYS A O 9
ATOM 13006 N N . ALA A 1 70 ? 4.151 8.392 5.658 1.00 0.00 285 ALA A N 9
ATOM 13007 C CA . ALA A 1 70 ? 5.273 8.091 6.538 1.00 0.00 285 ALA A CA 9
ATOM 13008 C C . ALA A 1 70 ? 6.545 7.835 5.737 1.00 0.00 285 ALA A C 9
ATOM 13009 O O . ALA A 1 70 ? 7.584 8.448 5.990 1.00 0.00 285 ALA A O 9
ATOM 13016 N N . LEU A 1 71 ? 6.459 6.927 4.772 1.00 0.00 286 LEU A N 9
ATOM 13017 C CA . LEU A 1 71 ? 7.604 6.590 3.934 1.00 0.00 286 LEU A CA 9
ATOM 13018 C C . LEU A 1 71 ? 7.760 7.593 2.795 1.00 0.00 286 LEU A C 9
ATOM 13019 O O . LEU A 1 71 ? 8.875 7.922 2.393 1.00 0.00 286 LEU A O 9
ATOM 13035 N N . ASN A 1 72 ? 6.634 8.077 2.282 1.00 0.00 287 ASN A N 9
ATOM 13036 C CA . ASN A 1 72 ? 6.646 9.045 1.191 1.00 0.00 287 ASN A CA 9
ATOM 13037 C C . ASN A 1 72 ? 7.786 10.045 1.362 1.00 0.00 287 ASN A C 9
ATOM 13038 O O . ASN A 1 72 ? 7.679 10.998 2.133 1.00 0.00 287 ASN A O 9
ATOM 13049 N N . GLY A 1 73 ? 8.877 9.820 0.637 1.00 0.00 288 GLY A N 9
ATOM 13050 C CA . GLY A 1 73 ? 10.021 10.709 0.723 1.00 0.00 288 GLY A CA 9
ATOM 13051 C C . GLY A 1 73 ? 11.188 10.083 1.460 1.00 0.00 288 GLY A C 9
ATOM 13052 O O . GLY A 1 73 ? 11.929 10.771 2.162 1.00 0.00 288 GLY A O 9
ATOM 13056 N N . LYS A 1 74 ? 11.352 8.774 1.302 1.00 0.00 289 LYS A N 9
ATOM 13057 C CA . LYS A 1 74 ? 12.437 8.054 1.958 1.00 0.00 289 LYS A CA 9
ATOM 13058 C C . LYS A 1 74 ? 13.433 7.520 0.934 1.00 0.00 289 LYS A C 9
ATOM 13059 O O . LYS A 1 74 ? 13.110 7.378 -0.246 1.00 0.00 289 LYS A O 9
ATOM 13078 N N . VAL A 1 75 ? 14.645 7.225 1.392 1.00 0.00 290 VAL A N 9
ATOM 13079 C CA . VAL A 1 75 ? 15.688 6.705 0.517 1.00 0.00 290 VAL A CA 9
ATOM 13080 C C . VAL A 1 75 ? 16.182 5.345 0.997 1.00 0.00 290 VAL A C 9
ATOM 13081 O O . VAL A 1 75 ? 17.076 5.259 1.840 1.00 0.00 290 VAL A O 9
ATOM 13094 N N . LEU A 1 76 ? 15.593 4.283 0.457 1.00 0.00 291 LEU A N 9
ATOM 13095 C CA . LEU A 1 76 ? 15.973 2.925 0.830 1.00 0.00 291 LEU A CA 9
ATOM 13096 C C . LEU A 1 76 ? 17.054 2.387 -0.102 1.00 0.00 291 LEU A C 9
ATOM 13097 O O . LEU A 1 76 ? 17.163 2.810 -1.253 1.00 0.00 291 LEU A O 9
ATOM 13113 N N . ASP A 1 77 ? 17.849 1.449 0.402 1.00 0.00 292 ASP A N 9
ATOM 13114 C CA . ASP A 1 77 ? 18.919 0.849 -0.386 1.00 0.00 292 ASP A CA 9
ATOM 13115 C C . ASP A 1 77 ? 19.657 1.910 -1.197 1.00 0.00 292 ASP A C 9
ATOM 13116 O O . ASP A 1 77 ? 20.249 1.614 -2.234 1.00 0.00 292 ASP A O 9
ATOM 13125 N N . GLY A 1 78 ? 19.615 3.150 -0.717 1.00 0.00 293 GLY A N 9
ATOM 13126 C CA . GLY A 1 78 ? 20.282 4.236 -1.411 1.00 0.00 293 GLY A CA 9
ATOM 13127 C C . GLY A 1 78 ? 19.534 4.677 -2.653 1.00 0.00 293 GLY A C 9
ATOM 13128 O O . GLY A 1 78 ? 20.145 4.995 -3.674 1.00 0.00 293 GLY A O 9
ATOM 13132 N N . SER A 1 79 ? 18.208 4.694 -2.569 1.00 0.00 294 SER A N 9
ATOM 13133 C CA . SER A 1 79 ? 17.375 5.094 -3.697 1.00 0.00 294 SER A CA 9
ATOM 13134 C C . SER A 1 79 ? 16.108 5.795 -3.216 1.00 0.00 294 SER A C 9
ATOM 13135 O O . SER A 1 79 ? 15.439 5.351 -2.283 1.00 0.00 294 SER A O 9
ATOM 13143 N N . PRO A 1 80 ? 15.771 6.918 -3.868 1.00 0.00 295 PRO A N 9
ATOM 13144 C CA . PRO A 1 80 ? 14.582 7.705 -3.525 1.00 0.00 295 PRO A CA 9
ATOM 13145 C C . PRO A 1 80 ? 13.287 6.987 -3.890 1.00 0.00 295 PRO A C 9
ATOM 13146 O O . PRO A 1 80 ? 12.792 7.111 -5.010 1.00 0.00 295 PRO A O 9
ATOM 13157 N N . ILE A 1 81 ? 12.743 6.237 -2.937 1.00 0.00 296 ILE A N 9
ATOM 13158 C CA . ILE A 1 81 ? 11.505 5.501 -3.158 1.00 0.00 296 ILE A CA 9
ATOM 13159 C C . ILE A 1 81 ? 10.289 6.398 -2.955 1.00 0.00 296 ILE A C 9
ATOM 13160 O O . ILE A 1 81 ? 10.315 7.321 -2.141 1.00 0.00 296 ILE A O 9
ATOM 13176 N N . GLU A 1 82 ? 9.223 6.120 -3.699 1.00 0.00 297 GLU A N 9
ATOM 13177 C CA . GLU A 1 82 ? 7.996 6.902 -3.599 1.00 0.00 297 GLU A CA 9
ATOM 13178 C C . GLU A 1 82 ? 6.797 5.999 -3.324 1.00 0.00 297 GLU A C 9
ATOM 13179 O O . GLU A 1 82 ? 6.720 4.879 -3.829 1.00 0.00 297 GLU A O 9
ATOM 13191 N N . VAL A 1 83 ? 5.862 6.495 -2.519 1.00 0.00 298 VAL A N 9
ATOM 13192 C CA . VAL A 1 83 ? 4.666 5.735 -2.177 1.00 0.00 298 VAL A CA 9
ATOM 13193 C C . VAL A 1 83 ? 3.402 6.510 -2.532 1.00 0.00 298 VAL A C 9
ATOM 13194 O O . VAL A 1 83 ? 3.234 7.663 -2.131 1.00 0.00 298 VAL A O 9
ATOM 13207 N N . THR A 1 84 ? 2.514 5.871 -3.287 1.00 0.00 299 THR A N 9
ATOM 13208 C CA . THR A 1 84 ? 1.265 6.500 -3.697 1.00 0.00 299 THR A CA 9
ATOM 13209 C C . THR A 1 84 ? 0.096 5.529 -3.577 1.00 0.00 299 THR A C 9
ATOM 13210 O O . THR A 1 84 ? 0.287 4.339 -3.324 1.00 0.00 299 THR A O 9
ATOM 13221 N N . LEU A 1 85 ? -1.115 6.044 -3.762 1.00 0.00 300 LEU A N 9
ATOM 13222 C CA . LEU A 1 85 ? -2.317 5.222 -3.675 1.00 0.00 300 LEU A CA 9
ATOM 13223 C C . LEU A 1 85 ? -2.739 4.728 -5.055 1.00 0.00 300 LEU A C 9
ATOM 13224 O O . LEU A 1 85 ? -3.360 5.460 -5.824 1.00 0.00 300 LEU A O 9
ATOM 13240 N N . ALA A 1 86 ? -2.400 3.480 -5.361 1.00 0.00 301 ALA A N 9
ATOM 13241 C CA . ALA A 1 86 ? -2.747 2.886 -6.646 1.00 0.00 301 ALA A CA 9
ATOM 13242 C C . ALA A 1 86 ? -4.258 2.740 -6.792 1.00 0.00 301 ALA A C 9
ATOM 13243 O O . ALA A 1 86 ? -4.977 2.595 -5.803 1.00 0.00 301 ALA A O 9
ATOM 13250 N N . LYS A 1 87 ? -4.734 2.779 -8.032 1.00 0.00 302 LYS A N 9
ATOM 13251 C CA . LYS A 1 87 ? -6.160 2.650 -8.309 1.00 0.00 302 LYS A CA 9
ATOM 13252 C C . LYS A 1 87 ? -6.474 1.290 -8.922 1.00 0.00 302 LYS A C 9
ATOM 13253 O O . LYS A 1 87 ? -5.708 0.750 -9.721 1.00 0.00 302 LYS A O 9
ATOM 13272 N N . PRO A 1 88 ? -7.628 0.721 -8.543 1.00 0.00 303 PRO A N 9
ATOM 13273 C CA . PRO A 1 88 ? -8.071 -0.583 -9.046 1.00 0.00 303 PRO A CA 9
ATOM 13274 C C . PRO A 1 88 ? -8.466 -0.533 -10.518 1.00 0.00 303 PRO A C 9
ATOM 13275 O O . PRO A 1 88 ? -9.004 0.467 -10.993 1.00 0.00 303 PRO A O 9
ATOM 13286 N N . VAL A 1 89 ? -8.197 -1.619 -11.235 1.00 0.00 304 VAL A N 9
ATOM 13287 C CA . VAL A 1 89 ? -8.525 -1.700 -12.653 1.00 0.00 304 VAL A CA 9
ATOM 13288 C C . VAL A 1 89 ? -9.681 -2.665 -12.895 1.00 0.00 304 VAL A C 9
ATOM 13289 O O . VAL A 1 89 ? -9.619 -3.832 -12.510 1.00 0.00 304 VAL A O 9
ATOM 13302 N N . ASP A 1 90 ? -10.733 -2.169 -13.537 1.00 0.00 305 ASP A N 9
ATOM 13303 C CA . ASP A 1 90 ? -11.903 -2.988 -13.833 1.00 0.00 305 ASP A CA 9
ATOM 13304 C C . ASP A 1 90 ? -12.496 -2.618 -15.189 1.00 0.00 305 ASP A C 9
ATOM 13305 O O . ASP A 1 90 ? -12.084 -1.640 -15.813 1.00 0.00 305 ASP A O 9
ATOM 13314 N N . LYS A 1 91 ? -13.465 -3.407 -15.640 1.00 0.00 306 LYS A N 9
ATOM 13315 C CA . LYS A 1 91 ? -14.116 -3.164 -16.922 1.00 0.00 306 LYS A CA 9
ATOM 13316 C C . LYS A 1 91 ? -15.484 -3.838 -16.974 1.00 0.00 306 LYS A C 9
ATOM 13317 O O . LYS A 1 91 ? -15.660 -4.946 -16.468 1.00 0.00 306 LYS A O 9
ATOM 13336 N N . ASP A 1 92 ? -16.447 -3.162 -17.590 1.00 0.00 307 ASP A N 9
ATOM 13337 C CA . ASP A 1 92 ? -17.799 -3.696 -17.711 1.00 0.00 307 ASP A CA 9
ATOM 13338 C C . ASP A 1 92 ? -17.767 -5.195 -17.996 1.00 0.00 307 ASP A C 9
ATOM 13339 O O . ASP A 1 92 ? -17.169 -5.637 -18.977 1.00 0.00 307 ASP A O 9
ATOM 13348 N N . SER A 1 93 ? -18.414 -5.970 -17.132 1.00 0.00 308 SER A N 9
ATOM 13349 C CA . SER A 1 93 ? -18.457 -7.419 -17.288 1.00 0.00 308 SER A CA 9
ATOM 13350 C C . SER A 1 93 ? -19.467 -7.821 -18.359 1.00 0.00 308 SER A C 9
ATOM 13351 O O . SER A 1 93 ? -20.391 -7.070 -18.669 1.00 0.00 308 SER A O 9
ATOM 13359 N N . SER A 1 94 ? -19.283 -9.012 -18.919 1.00 0.00 309 SER A N 9
ATOM 13360 C CA . SER A 1 94 ? -20.176 -9.514 -19.958 1.00 0.00 309 SER A CA 9
ATOM 13361 C C . SER A 1 94 ? -21.024 -10.668 -19.434 1.00 0.00 309 SER A C 9
ATOM 13362 O O . SER A 1 94 ? -20.555 -11.801 -19.328 1.00 0.00 309 SER A O 9
ATOM 13370 N N . GLY A 1 95 ? -22.278 -10.371 -19.106 1.00 0.00 310 GLY A N 9
ATOM 13371 C CA . GLY A 1 95 ? -23.174 -11.393 -18.596 1.00 0.00 310 GLY A CA 9
ATOM 13372 C C . GLY A 1 95 ? -24.567 -11.288 -19.183 1.00 0.00 310 GLY A C 9
ATOM 13373 O O . GLY A 1 95 ? -24.771 -10.723 -20.258 1.00 0.00 310 GLY A O 9
ATOM 13377 N N . PRO A 1 96 ? -25.558 -11.844 -18.469 1.00 0.00 311 PRO A N 9
ATOM 13378 C CA . PRO A 1 96 ? -26.957 -11.824 -18.907 1.00 0.00 311 PRO A CA 9
ATOM 13379 C C . PRO A 1 96 ? -27.564 -10.427 -18.844 1.00 0.00 311 PRO A C 9
ATOM 13380 O O . PRO A 1 96 ? -27.059 -9.551 -18.142 1.00 0.00 311 PRO A O 9
ATOM 13391 N N . SER A 1 97 ? -28.651 -10.225 -19.583 1.00 0.00 312 SER A N 9
ATOM 13392 C CA . SER A 1 97 ? -29.325 -8.933 -19.614 1.00 0.00 312 SER A CA 9
ATOM 13393 C C . SER A 1 97 ? -28.448 -7.879 -20.283 1.00 0.00 312 SER A C 9
ATOM 13394 O O . SER A 1 97 ? -28.444 -6.715 -19.884 1.00 0.00 312 SER A O 9
ATOM 13402 N N . SER A 1 98 ? -27.707 -8.297 -21.305 1.00 0.00 313 SER A N 9
ATOM 13403 C CA . SER A 1 98 ? -26.823 -7.391 -22.029 1.00 0.00 313 SER A CA 9
ATOM 13404 C C . SER A 1 98 ? -27.449 -6.964 -23.353 1.00 0.00 313 SER A C 9
ATOM 13405 O O . SER A 1 98 ? -27.940 -7.794 -24.117 1.00 0.00 313 SER A O 9
ATOM 13413 N N . GLY A 1 99 ? -27.427 -5.661 -23.618 1.00 0.00 314 GLY A N 9
ATOM 13414 C CA . GLY A 1 99 ? -27.995 -5.146 -24.850 1.00 0.00 314 GLY A CA 9
ATOM 13415 C C . GLY A 1 99 ? -28.685 -3.810 -24.656 1.00 0.00 314 GLY A C 9
ATOM 13416 O O . GLY A 1 99 ? -28.914 -3.076 -25.618 1.00 0.00 314 GLY A O 9
ATOM 13420 N N . GLY A 1 1 ? -37.269 -0.689 6.567 1.00 0.00 216 GLY A N 10
ATOM 13421 C CA . GLY A 1 1 ? -35.865 -0.978 6.790 1.00 0.00 216 GLY A CA 10
ATOM 13422 C C . GLY A 1 1 ? -35.160 0.126 7.553 1.00 0.00 216 GLY A C 10
ATOM 13423 O O . GLY A 1 1 ? -35.695 1.224 7.705 1.00 0.00 216 GLY A O 10
ATOM 13427 N N . SER A 1 2 ? -33.956 -0.166 8.035 1.00 0.00 217 SER A N 10
ATOM 13428 C CA . SER A 1 2 ? -33.179 0.809 8.791 1.00 0.00 217 SER A CA 10
ATOM 13429 C C . SER A 1 2 ? -32.296 1.638 7.863 1.00 0.00 217 SER A C 10
ATOM 13430 O O . SER A 1 2 ? -31.105 1.367 7.715 1.00 0.00 217 SER A O 10
ATOM 13438 N N . SER A 1 3 ? -32.891 2.650 7.239 1.00 0.00 218 SER A N 10
ATOM 13439 C CA . SER A 1 3 ? -32.161 3.517 6.321 1.00 0.00 218 SER A CA 10
ATOM 13440 C C . SER A 1 3 ? -30.992 4.195 7.029 1.00 0.00 218 SER A C 10
ATOM 13441 O O . SER A 1 3 ? -31.017 4.393 8.243 1.00 0.00 218 SER A O 10
ATOM 13449 N N . GLY A 1 4 ? -29.967 4.549 6.259 1.00 0.00 219 GLY A N 10
ATOM 13450 C CA . GLY A 1 4 ? -28.802 5.201 6.828 1.00 0.00 219 GLY A CA 10
ATOM 13451 C C . GLY A 1 4 ? -27.508 4.736 6.191 1.00 0.00 219 GLY A C 10
ATOM 13452 O O . GLY A 1 4 ? -26.961 5.409 5.317 1.00 0.00 219 GLY A O 10
ATOM 13456 N N . SER A 1 5 ? -27.016 3.582 6.629 1.00 0.00 220 SER A N 10
ATOM 13457 C CA . SER A 1 5 ? -25.774 3.030 6.100 1.00 0.00 220 SER A CA 10
ATOM 13458 C C . SER A 1 5 ? -26.053 2.092 4.929 1.00 0.00 220 SER A C 10
ATOM 13459 O O . SER A 1 5 ? -25.430 1.038 4.801 1.00 0.00 220 SER A O 10
ATOM 13467 N N . SER A 1 6 ? -26.994 2.485 4.075 1.00 0.00 221 SER A N 10
ATOM 13468 C CA . SER A 1 6 ? -27.359 1.679 2.916 1.00 0.00 221 SER A CA 10
ATOM 13469 C C . SER A 1 6 ? -26.176 1.529 1.965 1.00 0.00 221 SER A C 10
ATOM 13470 O O . SER A 1 6 ? -25.998 0.486 1.337 1.00 0.00 221 SER A O 10
ATOM 13478 N N . GLY A 1 7 ? -25.368 2.580 1.864 1.00 0.00 222 GLY A N 10
ATOM 13479 C CA . GLY A 1 7 ? -24.212 2.546 0.987 1.00 0.00 222 GLY A CA 10
ATOM 13480 C C . GLY A 1 7 ? -23.885 3.907 0.405 1.00 0.00 222 GLY A C 10
ATOM 13481 O O . GLY A 1 7 ? -24.423 4.290 -0.634 1.00 0.00 222 GLY A O 10
ATOM 13485 N N . ASP A 1 8 ? -23.003 4.639 1.076 1.00 0.00 223 ASP A N 10
ATOM 13486 C CA . ASP A 1 8 ? -22.606 5.966 0.620 1.00 0.00 223 ASP A CA 10
ATOM 13487 C C . ASP A 1 8 ? -22.020 5.904 -0.787 1.00 0.00 223 ASP A C 10
ATOM 13488 O O . ASP A 1 8 ? -20.932 5.368 -0.993 1.00 0.00 223 ASP A O 10
ATOM 13497 N N . GLU A 1 9 ? -22.751 6.454 -1.752 1.00 0.00 224 GLU A N 10
ATOM 13498 C CA . GLU A 1 9 ? -22.304 6.459 -3.140 1.00 0.00 224 GLU A CA 10
ATOM 13499 C C . GLU A 1 9 ? -20.845 6.897 -3.240 1.00 0.00 224 GLU A C 10
ATOM 13500 O O . GLU A 1 9 ? -20.048 6.280 -3.946 1.00 0.00 224 GLU A O 10
ATOM 13512 N N . ASP A 1 10 ? -20.505 7.967 -2.530 1.00 0.00 225 ASP A N 10
ATOM 13513 C CA . ASP A 1 10 ? -19.143 8.489 -2.537 1.00 0.00 225 ASP A CA 10
ATOM 13514 C C . ASP A 1 10 ? -18.127 7.352 -2.578 1.00 0.00 225 ASP A C 10
ATOM 13515 O O . ASP A 1 10 ? -17.283 7.291 -3.473 1.00 0.00 225 ASP A O 10
ATOM 13524 N N . THR A 1 11 ? -18.211 6.454 -1.602 1.00 0.00 226 THR A N 10
ATOM 13525 C CA . THR A 1 11 ? -17.298 5.321 -1.524 1.00 0.00 226 THR A CA 10
ATOM 13526 C C . THR A 1 11 ? -18.054 3.999 -1.592 1.00 0.00 226 THR A C 10
ATOM 13527 O O . THR A 1 11 ? -18.990 3.769 -0.826 1.00 0.00 226 THR A O 10
ATOM 13538 N N . MET A 1 12 ? -17.642 3.133 -2.512 1.00 0.00 227 MET A N 10
ATOM 13539 C CA . MET A 1 12 ? -18.281 1.832 -2.677 1.00 0.00 227 MET A CA 10
ATOM 13540 C C . MET A 1 12 ? -17.696 0.812 -1.705 1.00 0.00 227 MET A C 10
ATOM 13541 O O . MET A 1 12 ? -18.428 0.158 -0.963 1.00 0.00 227 MET A O 10
ATOM 13555 N N . SER A 1 13 ? -16.373 0.682 -1.716 1.00 0.00 228 SER A N 10
ATOM 13556 C CA . SER A 1 13 ? -15.691 -0.261 -0.838 1.00 0.00 228 SER A CA 10
ATOM 13557 C C . SER A 1 13 ? -14.345 0.295 -0.384 1.00 0.00 228 SER A C 10
ATOM 13558 O O . SER A 1 13 ? -13.576 0.823 -1.188 1.00 0.00 228 SER A O 10
ATOM 13566 N N . SER A 1 14 ? -14.066 0.172 0.910 1.00 0.00 229 SER A N 10
ATOM 13567 C CA . SER A 1 14 ? -12.815 0.665 1.473 1.00 0.00 229 SER A CA 10
ATOM 13568 C C . SER A 1 14 ? -11.619 -0.030 0.830 1.00 0.00 229 SER A C 10
ATOM 13569 O O . SER A 1 14 ? -11.278 -1.159 1.184 1.00 0.00 229 SER A O 10
ATOM 13577 N N . VAL A 1 15 ? -10.984 0.652 -0.117 1.00 0.00 230 VAL A N 10
ATOM 13578 C CA . VAL A 1 15 ? -9.825 0.103 -0.810 1.00 0.00 230 VAL A CA 10
ATOM 13579 C C . VAL A 1 15 ? -8.531 0.719 -0.290 1.00 0.00 230 VAL A C 10
ATOM 13580 O O . VAL A 1 15 ? -8.452 1.926 -0.063 1.00 0.00 230 VAL A O 10
ATOM 13593 N N . LYS A 1 16 ? -7.516 -0.119 -0.104 1.00 0.00 231 LYS A N 10
ATOM 13594 C CA . LYS A 1 16 ? -6.223 0.342 0.387 1.00 0.00 231 LYS A CA 10
ATOM 13595 C C . LYS A 1 16 ? -5.083 -0.303 -0.393 1.00 0.00 231 LYS A C 10
ATOM 13596 O O . LYS A 1 16 ? -4.911 -1.522 -0.364 1.00 0.00 231 LYS A O 10
ATOM 13615 N N . ILE A 1 17 ? -4.307 0.521 -1.088 1.00 0.00 232 ILE A N 10
ATOM 13616 C CA . ILE A 1 17 ? -3.182 0.030 -1.874 1.00 0.00 232 ILE A CA 10
ATOM 13617 C C . ILE A 1 17 ? -2.050 1.051 -1.913 1.00 0.00 232 ILE A C 10
ATOM 13618 O O . ILE A 1 17 ? -2.285 2.249 -2.082 1.00 0.00 232 ILE A O 10
ATOM 13634 N N . LEU A 1 18 ? -0.822 0.571 -1.756 1.00 0.00 233 LEU A N 10
ATOM 13635 C CA . LEU A 1 18 ? 0.349 1.442 -1.775 1.00 0.00 233 LEU A CA 10
ATOM 13636 C C . LEU A 1 18 ? 1.327 1.016 -2.865 1.00 0.00 233 LEU A C 10
ATOM 13637 O O . LEU A 1 18 ? 1.956 -0.039 -2.771 1.00 0.00 233 LEU A O 10
ATOM 13653 N N . TYR A 1 19 ? 1.452 1.843 -3.896 1.00 0.00 234 TYR A N 10
ATOM 13654 C CA . TYR A 1 19 ? 2.354 1.553 -5.004 1.00 0.00 234 TYR A CA 10
ATOM 13655 C C . TYR A 1 19 ? 3.732 2.159 -4.758 1.00 0.00 234 TYR A C 10
ATOM 13656 O O . TYR A 1 19 ? 3.853 3.324 -4.379 1.00 0.00 234 TYR A O 10
ATOM 13674 N N . VAL A 1 20 ? 4.771 1.359 -4.977 1.00 0.00 235 VAL A N 10
ATOM 13675 C CA . VAL A 1 20 ? 6.142 1.815 -4.781 1.00 0.00 235 VAL A CA 10
ATOM 13676 C C . VAL A 1 20 ? 6.942 1.721 -6.076 1.00 0.00 235 VAL A C 10
ATOM 13677 O O . VAL A 1 20 ? 6.906 0.704 -6.768 1.00 0.00 235 VAL A O 10
ATOM 13690 N N . ARG A 1 21 ? 7.665 2.789 -6.396 1.00 0.00 236 ARG A N 10
ATOM 13691 C CA . ARG A 1 21 ? 8.475 2.828 -7.608 1.00 0.00 236 ARG A CA 10
ATOM 13692 C C . ARG A 1 21 ? 9.900 3.274 -7.296 1.00 0.00 236 ARG A C 10
ATOM 13693 O O . ARG A 1 21 ? 10.163 3.853 -6.243 1.00 0.00 236 ARG A O 10
ATOM 13714 N N . ASN A 1 22 ? 10.816 3.000 -8.219 1.00 0.00 237 ASN A N 10
ATOM 13715 C CA . ASN A 1 22 ? 12.215 3.371 -8.042 1.00 0.00 237 ASN A CA 10
ATOM 13716 C C . ASN A 1 22 ? 12.882 2.495 -6.986 1.00 0.00 237 ASN A C 10
ATOM 13717 O O . ASN A 1 22 ? 13.693 2.970 -6.190 1.00 0.00 237 ASN A O 10
ATOM 13728 N N . LEU A 1 23 ? 12.535 1.212 -6.985 1.00 0.00 238 LEU A N 10
ATOM 13729 C CA . LEU A 1 23 ? 13.099 0.268 -6.027 1.00 0.00 238 LEU A CA 10
ATOM 13730 C C . LEU A 1 23 ? 14.272 -0.492 -6.639 1.00 0.00 238 LEU A C 10
ATOM 13731 O O . LEU A 1 23 ? 14.149 -1.085 -7.710 1.00 0.00 238 LEU A O 10
ATOM 13747 N N . MET A 1 24 ? 15.408 -0.471 -5.949 1.00 0.00 239 MET A N 10
ATOM 13748 C CA . MET A 1 24 ? 16.602 -1.160 -6.423 1.00 0.00 239 MET A CA 10
ATOM 13749 C C . MET A 1 24 ? 16.336 -2.652 -6.596 1.00 0.00 239 MET A C 10
ATOM 13750 O O . MET A 1 24 ? 15.782 -3.301 -5.707 1.00 0.00 239 MET A O 10
ATOM 13764 N N . LEU A 1 25 ? 16.733 -3.191 -7.743 1.00 0.00 240 LEU A N 10
ATOM 13765 C CA . LEU A 1 25 ? 16.536 -4.607 -8.032 1.00 0.00 240 LEU A CA 10
ATOM 13766 C C . LEU A 1 25 ? 17.067 -5.474 -6.894 1.00 0.00 240 LEU A C 10
ATOM 13767 O O . LEU A 1 25 ? 16.470 -6.492 -6.546 1.00 0.00 240 LEU A O 10
ATOM 13783 N N . SER A 1 26 ? 18.191 -5.061 -6.318 1.00 0.00 241 SER A N 10
ATOM 13784 C CA . SER A 1 26 ? 18.803 -5.800 -5.220 1.00 0.00 241 SER A CA 10
ATOM 13785 C C . SER A 1 26 ? 17.841 -5.919 -4.042 1.00 0.00 241 SER A C 10
ATOM 13786 O O . SER A 1 26 ? 17.949 -6.836 -3.226 1.00 0.00 241 SER A O 10
ATOM 13794 N N . THR A 1 27 ? 16.898 -4.986 -3.959 1.00 0.00 242 THR A N 10
ATOM 13795 C CA . THR A 1 27 ? 15.917 -4.984 -2.882 1.00 0.00 242 THR A CA 10
ATOM 13796 C C . THR A 1 27 ? 15.087 -6.262 -2.891 1.00 0.00 242 THR A C 10
ATOM 13797 O O . THR A 1 27 ? 14.969 -6.929 -3.919 1.00 0.00 242 THR A O 10
ATOM 13808 N N . SER A 1 28 ? 14.514 -6.599 -1.740 1.00 0.00 243 SER A N 10
ATOM 13809 C CA . SER A 1 28 ? 13.698 -7.801 -1.616 1.00 0.00 243 SER A CA 10
ATOM 13810 C C . SER A 1 28 ? 12.407 -7.505 -0.859 1.00 0.00 243 SER A C 10
ATOM 13811 O O . SER A 1 28 ? 12.347 -6.577 -0.052 1.00 0.00 243 SER A O 10
ATOM 13819 N N . GLU A 1 29 ? 11.375 -8.300 -1.126 1.00 0.00 244 GLU A N 10
ATOM 13820 C CA . GLU A 1 29 ? 10.085 -8.122 -0.471 1.00 0.00 244 GLU A CA 10
ATOM 13821 C C . GLU A 1 29 ? 10.262 -7.894 1.027 1.00 0.00 244 GLU A C 10
ATOM 13822 O O . GLU A 1 29 ? 9.716 -6.946 1.590 1.00 0.00 244 GLU A O 10
ATOM 13834 N N . GLU A 1 30 ? 11.029 -8.772 1.667 1.00 0.00 245 GLU A N 10
ATOM 13835 C CA . GLU A 1 30 ? 11.277 -8.667 3.100 1.00 0.00 245 GLU A CA 10
ATOM 13836 C C . GLU A 1 30 ? 11.575 -7.224 3.497 1.00 0.00 245 GLU A C 10
ATOM 13837 O O . GLU A 1 30 ? 11.099 -6.741 4.523 1.00 0.00 245 GLU A O 10
ATOM 13849 N N . MET A 1 31 ? 12.368 -6.543 2.675 1.00 0.00 246 MET A N 10
ATOM 13850 C CA . MET A 1 31 ? 12.729 -5.155 2.940 1.00 0.00 246 MET A CA 10
ATOM 13851 C C . MET A 1 31 ? 11.505 -4.249 2.858 1.00 0.00 246 MET A C 10
ATOM 13852 O O . MET A 1 31 ? 11.364 -3.309 3.641 1.00 0.00 246 MET A O 10
ATOM 13866 N N . ILE A 1 32 ? 10.623 -4.538 1.907 1.00 0.00 247 ILE A N 10
ATOM 13867 C CA . ILE A 1 32 ? 9.411 -3.749 1.725 1.00 0.00 247 ILE A CA 10
ATOM 13868 C C . ILE A 1 32 ? 8.409 -4.014 2.844 1.00 0.00 247 ILE A C 10
ATOM 13869 O O . ILE A 1 32 ? 7.678 -3.116 3.260 1.00 0.00 247 ILE A O 10
ATOM 13885 N N . GLU A 1 33 ? 8.385 -5.252 3.328 1.00 0.00 248 GLU A N 10
ATOM 13886 C CA . GLU A 1 33 ? 7.473 -5.634 4.400 1.00 0.00 248 GLU A CA 10
ATOM 13887 C C . GLU A 1 33 ? 7.955 -5.093 5.743 1.00 0.00 248 GLU A C 10
ATOM 13888 O O . GLU A 1 33 ? 7.186 -4.497 6.498 1.00 0.00 248 GLU A O 10
ATOM 13900 N N . LYS A 1 34 ? 9.234 -5.305 6.035 1.00 0.00 249 LYS A N 10
ATOM 13901 C CA . LYS A 1 34 ? 9.821 -4.838 7.285 1.00 0.00 249 LYS A CA 10
ATOM 13902 C C . LYS A 1 34 ? 9.668 -3.328 7.429 1.00 0.00 249 LYS A C 10
ATOM 13903 O O . LYS A 1 34 ? 9.244 -2.835 8.474 1.00 0.00 249 LYS A O 10
ATOM 13922 N N . GLU A 1 35 ? 10.013 -2.599 6.372 1.00 0.00 250 GLU A N 10
ATOM 13923 C CA . GLU A 1 35 ? 9.912 -1.145 6.382 1.00 0.00 250 GLU A CA 10
ATOM 13924 C C . GLU A 1 35 ? 8.464 -0.701 6.566 1.00 0.00 250 GLU A C 10
ATOM 13925 O O . GLU A 1 35 ? 8.134 -0.001 7.524 1.00 0.00 250 GLU A O 10
ATOM 13937 N N . PHE A 1 36 ? 7.603 -1.112 5.641 1.00 0.00 251 PHE A N 10
ATOM 13938 C CA . PHE A 1 36 ? 6.190 -0.757 5.699 1.00 0.00 251 PHE A CA 10
ATOM 13939 C C . PHE A 1 36 ? 5.556 -1.256 6.994 1.00 0.00 251 PHE A C 10
ATOM 13940 O O . PHE A 1 36 ? 4.545 -0.723 7.449 1.00 0.00 251 PHE A O 10
ATOM 13957 N N . ASN A 1 37 ? 6.159 -2.285 7.583 1.00 0.00 252 ASN A N 10
ATOM 13958 C CA . ASN A 1 37 ? 5.654 -2.858 8.825 1.00 0.00 252 ASN A CA 10
ATOM 13959 C C . ASN A 1 37 ? 6.101 -2.031 10.027 1.00 0.00 252 ASN A C 10
ATOM 13960 O O . ASN A 1 37 ? 5.349 -1.853 10.984 1.00 0.00 252 ASN A O 10
ATOM 13971 N N . ASN A 1 38 ? 7.329 -1.528 9.968 1.00 0.00 253 ASN A N 10
ATOM 13972 C CA . ASN A 1 38 ? 7.877 -0.720 11.052 1.00 0.00 253 ASN A CA 10
ATOM 13973 C C . ASN A 1 38 ? 6.858 0.311 11.529 1.00 0.00 253 ASN A C 10
ATOM 13974 O O . ASN A 1 38 ? 6.664 0.496 12.731 1.00 0.00 253 ASN A O 10
ATOM 13985 N N . ILE A 1 39 ? 6.212 0.979 10.580 1.00 0.00 254 ILE A N 10
ATOM 13986 C CA . ILE A 1 39 ? 5.212 1.990 10.904 1.00 0.00 254 ILE A CA 10
ATOM 13987 C C . ILE A 1 39 ? 4.186 1.450 11.894 1.00 0.00 254 ILE A C 10
ATOM 13988 O O . ILE A 1 39 ? 4.074 1.940 13.018 1.00 0.00 254 ILE A O 10
ATOM 14004 N N . LYS A 1 40 ? 3.438 0.437 11.470 1.00 0.00 255 LYS A N 10
ATOM 14005 C CA . LYS A 1 40 ? 2.422 -0.173 12.319 1.00 0.00 255 LYS A CA 10
ATOM 14006 C C . LYS A 1 40 ? 2.495 -1.695 12.249 1.00 0.00 255 LYS A C 10
ATOM 14007 O O . LYS A 1 40 ? 2.472 -2.292 11.172 1.00 0.00 255 LYS A O 10
ATOM 14026 N N . PRO A 1 41 ? 2.586 -2.339 13.422 1.00 0.00 256 PRO A N 10
ATOM 14027 C CA . PRO A 1 41 ? 2.662 -3.800 13.519 1.00 0.00 256 PRO A CA 10
ATOM 14028 C C . PRO A 1 41 ? 1.350 -4.475 13.137 1.00 0.00 256 PRO A C 10
ATOM 14029 O O . PRO A 1 41 ? 0.296 -4.167 13.693 1.00 0.00 256 PRO A O 10
ATOM 14040 N N . GLY A 1 42 ? 1.421 -5.400 12.183 1.00 0.00 257 GLY A N 10
ATOM 14041 C CA . GLY A 1 42 ? 0.231 -6.105 11.744 1.00 0.00 257 GLY A CA 10
ATOM 14042 C C . GLY A 1 42 ? -0.651 -5.254 10.851 1.00 0.00 257 GLY A C 10
ATOM 14043 O O . GLY A 1 42 ? -1.875 -5.374 10.881 1.00 0.00 257 GLY A O 10
ATOM 14047 N N . ALA A 1 43 ? -0.027 -4.391 10.055 1.00 0.00 258 ALA A N 10
ATOM 14048 C CA . ALA A 1 43 ? -0.763 -3.517 9.150 1.00 0.00 258 ALA A CA 10
ATOM 14049 C C . ALA A 1 43 ? -0.648 -3.999 7.708 1.00 0.00 258 ALA A C 10
ATOM 14050 O O . ALA A 1 43 ? -1.639 -4.050 6.979 1.00 0.00 258 ALA A O 10
ATOM 14057 N N . VAL A 1 44 ? 0.568 -4.349 7.301 1.00 0.00 259 VAL A N 10
ATOM 14058 C CA . VAL A 1 44 ? 0.812 -4.827 5.945 1.00 0.00 259 VAL A CA 10
ATOM 14059 C C . VAL A 1 44 ? 0.189 -6.201 5.726 1.00 0.00 259 VAL A C 10
ATOM 14060 O O . VAL A 1 44 ? 0.547 -7.169 6.395 1.00 0.00 259 VAL A O 10
ATOM 14073 N N . GLU A 1 45 ? -0.746 -6.277 4.783 1.00 0.00 260 GLU A N 10
ATOM 14074 C CA . GLU A 1 45 ? -1.419 -7.533 4.476 1.00 0.00 260 GLU A CA 10
ATOM 14075 C C . GLU A 1 45 ? -0.528 -8.435 3.627 1.00 0.00 260 GLU A C 10
ATOM 14076 O O . GLU A 1 45 ? -0.180 -9.543 4.035 1.00 0.00 260 GLU A O 10
ATOM 14088 N N . ARG A 1 46 ? -0.162 -7.952 2.444 1.00 0.00 261 ARG A N 10
ATOM 14089 C CA . ARG A 1 46 ? 0.687 -8.714 1.537 1.00 0.00 261 ARG A CA 10
ATOM 14090 C C . ARG A 1 46 ? 1.596 -7.787 0.735 1.00 0.00 261 ARG A C 10
ATOM 14091 O O . ARG A 1 46 ? 1.277 -6.616 0.525 1.00 0.00 261 ARG A O 10
ATOM 14112 N N . VAL A 1 47 ? 2.730 -8.318 0.290 1.00 0.00 262 VAL A N 10
ATOM 14113 C CA . VAL A 1 47 ? 3.685 -7.539 -0.489 1.00 0.00 262 VAL A CA 10
ATOM 14114 C C . VAL A 1 47 ? 4.026 -8.240 -1.800 1.00 0.00 262 VAL A C 10
ATOM 14115 O O . VAL A 1 47 ? 4.135 -9.465 -1.852 1.00 0.00 262 VAL A O 10
ATOM 14128 N N . LYS A 1 48 ? 4.195 -7.454 -2.858 1.00 0.00 263 LYS A N 10
ATOM 14129 C CA . LYS A 1 48 ? 4.526 -7.997 -4.170 1.00 0.00 263 LYS A CA 10
ATOM 14130 C C . LYS A 1 48 ? 5.643 -7.191 -4.826 1.00 0.00 263 LYS A C 10
ATOM 14131 O O . LYS A 1 48 ? 5.441 -6.047 -5.234 1.00 0.00 263 LYS A O 10
ATOM 14150 N N . LYS A 1 49 ? 6.822 -7.796 -4.926 1.00 0.00 264 LYS A N 10
ATOM 14151 C CA . LYS A 1 49 ? 7.971 -7.137 -5.535 1.00 0.00 264 LYS A CA 10
ATOM 14152 C C . LYS A 1 49 ? 7.927 -7.261 -7.055 1.00 0.00 264 LYS A C 10
ATOM 14153 O O . LYS A 1 49 ? 7.456 -8.264 -7.591 1.00 0.00 264 LYS A O 10
ATOM 14172 N N . ILE A 1 50 ? 8.422 -6.237 -7.742 1.00 0.00 265 ILE A N 10
ATOM 14173 C CA . ILE A 1 50 ? 8.440 -6.233 -9.200 1.00 0.00 265 ILE A CA 10
ATOM 14174 C C . ILE A 1 50 ? 9.784 -5.745 -9.731 1.00 0.00 265 ILE A C 10
ATOM 14175 O O . ILE A 1 50 ? 10.632 -5.279 -8.969 1.00 0.00 265 ILE A O 10
ATOM 14191 N N . ARG A 1 51 ? 9.970 -5.852 -11.042 1.00 0.00 266 ARG A N 10
ATOM 14192 C CA . ARG A 1 51 ? 11.210 -5.421 -11.676 1.00 0.00 266 ARG A CA 10
ATOM 14193 C C . ARG A 1 51 ? 11.820 -4.239 -10.927 1.00 0.00 266 ARG A C 10
ATOM 14194 O O . ARG A 1 51 ? 12.838 -4.381 -10.249 1.00 0.00 266 ARG A O 10
ATOM 14215 N N . ASP A 1 52 ? 11.192 -3.076 -11.056 1.00 0.00 267 ASP A N 10
ATOM 14216 C CA . ASP A 1 52 ? 11.673 -1.870 -10.391 1.00 0.00 267 ASP A CA 10
ATOM 14217 C C . ASP A 1 52 ? 10.563 -1.224 -9.568 1.00 0.00 267 ASP A C 10
ATOM 14218 O O . ASP A 1 52 ? 10.671 -0.067 -9.162 1.00 0.00 267 ASP A O 10
ATOM 14227 N N . TYR A 1 53 ? 9.498 -1.980 -9.325 1.00 0.00 268 TYR A N 10
ATOM 14228 C CA . TYR A 1 53 ? 8.367 -1.480 -8.553 1.00 0.00 268 TYR A CA 10
ATOM 14229 C C . TYR A 1 53 ? 7.794 -2.573 -7.656 1.00 0.00 268 TYR A C 10
ATOM 14230 O O . TYR A 1 53 ? 8.243 -3.718 -7.690 1.00 0.00 268 TYR A O 10
ATOM 14248 N N . ALA A 1 54 ? 6.798 -2.210 -6.854 1.00 0.00 269 ALA A N 10
ATOM 14249 C CA . ALA A 1 54 ? 6.161 -3.159 -5.950 1.00 0.00 269 ALA A CA 10
ATOM 14250 C C . ALA A 1 54 ? 4.852 -2.601 -5.401 1.00 0.00 269 ALA A C 10
ATOM 14251 O O . ALA A 1 54 ? 4.571 -1.409 -5.532 1.00 0.00 269 ALA A O 10
ATOM 14258 N N . PHE A 1 55 ? 4.055 -3.469 -4.787 1.00 0.00 270 PHE A N 10
ATOM 14259 C CA . PHE A 1 55 ? 2.775 -3.062 -4.220 1.00 0.00 270 PHE A CA 10
ATOM 14260 C C . PHE A 1 55 ? 2.632 -3.562 -2.785 1.00 0.00 270 PHE A C 10
ATOM 14261 O O . PHE A 1 55 ? 3.091 -4.654 -2.448 1.00 0.00 270 PHE A O 10
ATOM 14278 N N . VAL A 1 56 ? 1.993 -2.756 -1.944 1.00 0.00 271 VAL A N 10
ATOM 14279 C CA . VAL A 1 56 ? 1.788 -3.115 -0.546 1.00 0.00 271 VAL A CA 10
ATOM 14280 C C . VAL A 1 56 ? 0.329 -2.940 -0.141 1.00 0.00 271 VAL A C 10
ATOM 14281 O O . VAL A 1 56 ? -0.205 -1.831 -0.168 1.00 0.00 271 VAL A O 10
ATOM 14294 N N . HIS A 1 57 ? -0.312 -4.042 0.234 1.00 0.00 272 HIS A N 10
ATOM 14295 C CA . HIS A 1 57 ? -1.711 -4.011 0.647 1.00 0.00 272 HIS A CA 10
ATOM 14296 C C . HIS A 1 57 ? -1.828 -3.859 2.160 1.00 0.00 272 HIS A C 10
ATOM 14297 O O . HIS A 1 57 ? -0.919 -4.230 2.904 1.00 0.00 272 HIS A O 10
ATOM 14311 N N . PHE A 1 58 ? -2.952 -3.311 2.610 1.00 0.00 273 PHE A N 10
ATOM 14312 C CA . PHE A 1 58 ? -3.187 -3.108 4.034 1.00 0.00 273 PHE A CA 10
ATOM 14313 C C . PHE A 1 58 ? -4.559 -3.638 4.440 1.00 0.00 273 PHE A C 10
ATOM 14314 O O . PHE A 1 58 ? -5.308 -4.152 3.609 1.00 0.00 273 PHE A O 10
ATOM 14331 N N . SER A 1 59 ? -4.880 -3.511 5.724 1.00 0.00 274 SER A N 10
ATOM 14332 C CA . SER A 1 59 ? -6.160 -3.981 6.242 1.00 0.00 274 SER A CA 10
ATOM 14333 C C . SER A 1 59 ? -7.123 -2.816 6.448 1.00 0.00 274 SER A C 10
ATOM 14334 O O . SER A 1 59 ? -8.340 -2.998 6.465 1.00 0.00 274 SER A O 10
ATOM 14342 N N . ASN A 1 60 ? -6.569 -1.618 6.604 1.00 0.00 275 ASN A N 10
ATOM 14343 C CA . ASN A 1 60 ? -7.378 -0.422 6.811 1.00 0.00 275 ASN A CA 10
ATOM 14344 C C . ASN A 1 60 ? -6.774 0.775 6.084 1.00 0.00 275 ASN A C 10
ATOM 14345 O O . ASN A 1 60 ? -5.570 1.022 6.167 1.00 0.00 275 ASN A O 10
ATOM 14356 N N . ARG A 1 61 ? -7.617 1.516 5.372 1.00 0.00 276 ARG A N 10
ATOM 14357 C CA . ARG A 1 61 ? -7.166 2.687 4.630 1.00 0.00 276 ARG A CA 10
ATOM 14358 C C . ARG A 1 61 ? -6.326 3.602 5.516 1.00 0.00 276 ARG A C 10
ATOM 14359 O O . ARG A 1 61 ? -5.257 4.060 5.114 1.00 0.00 276 ARG A O 10
ATOM 14380 N N . GLU A 1 62 ? -6.818 3.863 6.723 1.00 0.00 277 GLU A N 10
ATOM 14381 C CA . GLU A 1 62 ? -6.112 4.724 7.665 1.00 0.00 277 GLU A CA 10
ATOM 14382 C C . GLU A 1 62 ? -4.636 4.344 7.750 1.00 0.00 277 GLU A C 10
ATOM 14383 O O . GLU A 1 62 ? -3.757 5.201 7.662 1.00 0.00 277 GLU A O 10
ATOM 14395 N N . ASP A 1 63 ? -4.373 3.053 7.921 1.00 0.00 278 ASP A N 10
ATOM 14396 C CA . ASP A 1 63 ? -3.005 2.557 8.017 1.00 0.00 278 ASP A CA 10
ATOM 14397 C C . ASP A 1 63 ? -2.234 2.839 6.732 1.00 0.00 278 ASP A C 10
ATOM 14398 O O . ASP A 1 63 ? -1.193 3.495 6.752 1.00 0.00 278 ASP A O 10
ATOM 14407 N N . ALA A 1 64 ? -2.751 2.337 5.615 1.00 0.00 279 ALA A N 10
ATOM 14408 C CA . ALA A 1 64 ? -2.112 2.535 4.320 1.00 0.00 279 ALA A CA 10
ATOM 14409 C C . ALA A 1 64 ? -1.751 4.001 4.105 1.00 0.00 279 ALA A C 10
ATOM 14410 O O . ALA A 1 64 ? -0.623 4.325 3.733 1.00 0.00 279 ALA A O 10
ATOM 14417 N N . VAL A 1 65 ? -2.717 4.884 4.340 1.00 0.00 280 VAL A N 10
ATOM 14418 C CA . VAL A 1 65 ? -2.501 6.316 4.172 1.00 0.00 280 VAL A CA 10
ATOM 14419 C C . VAL A 1 65 ? -1.319 6.795 5.006 1.00 0.00 280 VAL A C 10
ATOM 14420 O O . VAL A 1 65 ? -0.400 7.431 4.491 1.00 0.00 280 VAL A O 10
ATOM 14433 N N . GLU A 1 66 ? -1.349 6.484 6.299 1.00 0.00 281 GLU A N 10
ATOM 14434 C CA . GLU A 1 66 ? -0.279 6.884 7.205 1.00 0.00 281 GLU A CA 10
ATOM 14435 C C . GLU A 1 66 ? 1.066 6.340 6.733 1.00 0.00 281 GLU A C 10
ATOM 14436 O O . GLU A 1 66 ? 2.056 7.069 6.671 1.00 0.00 281 GLU A O 10
ATOM 14448 N N . ALA A 1 67 ? 1.094 5.053 6.401 1.00 0.00 282 ALA A N 10
ATOM 14449 C CA . ALA A 1 67 ? 2.315 4.411 5.933 1.00 0.00 282 ALA A CA 10
ATOM 14450 C C . ALA A 1 67 ? 2.795 5.031 4.625 1.00 0.00 282 ALA A C 10
ATOM 14451 O O . ALA A 1 67 ? 3.986 5.006 4.316 1.00 0.00 282 ALA A O 10
ATOM 14458 N N . MET A 1 68 ? 1.861 5.585 3.861 1.00 0.00 283 MET A N 10
ATOM 14459 C CA . MET A 1 68 ? 2.190 6.212 2.586 1.00 0.00 283 MET A CA 10
ATOM 14460 C C . MET A 1 68 ? 2.921 7.533 2.802 1.00 0.00 283 MET A C 10
ATOM 14461 O O . MET A 1 68 ? 3.974 7.776 2.212 1.00 0.00 283 MET A O 10
ATOM 14475 N N . LYS A 1 69 ? 2.357 8.385 3.652 1.00 0.00 284 LYS A N 10
ATOM 14476 C CA . LYS A 1 69 ? 2.955 9.681 3.948 1.00 0.00 284 LYS A CA 10
ATOM 14477 C C . LYS A 1 69 ? 4.230 9.517 4.769 1.00 0.00 284 LYS A C 10
ATOM 14478 O O . LYS A 1 69 ? 5.187 10.273 4.604 1.00 0.00 284 LYS A O 10
ATOM 14497 N N . ALA A 1 70 ? 4.235 8.525 5.653 1.00 0.00 285 ALA A N 10
ATOM 14498 C CA . ALA A 1 70 ? 5.394 8.260 6.497 1.00 0.00 285 ALA A CA 10
ATOM 14499 C C . ALA A 1 70 ? 6.641 8.010 5.655 1.00 0.00 285 ALA A C 10
ATOM 14500 O O . ALA A 1 70 ? 7.646 8.708 5.792 1.00 0.00 285 ALA A O 10
ATOM 14507 N N . LEU A 1 71 ? 6.570 7.009 4.784 1.00 0.00 286 LEU A N 10
ATOM 14508 C CA . LEU A 1 71 ? 7.693 6.666 3.920 1.00 0.00 286 LEU A CA 10
ATOM 14509 C C . LEU A 1 71 ? 7.850 7.688 2.799 1.00 0.00 286 LEU A C 10
ATOM 14510 O O . LEU A 1 71 ? 8.962 7.970 2.354 1.00 0.00 286 LEU A O 10
ATOM 14526 N N . ASN A 1 72 ? 6.729 8.241 2.348 1.00 0.00 287 ASN A N 10
ATOM 14527 C CA . ASN A 1 72 ? 6.742 9.233 1.280 1.00 0.00 287 ASN A CA 10
ATOM 14528 C C . ASN A 1 72 ? 7.886 10.224 1.472 1.00 0.00 287 ASN A C 10
ATOM 14529 O O . ASN A 1 72 ? 7.782 11.164 2.258 1.00 0.00 287 ASN A O 10
ATOM 14540 N N . GLY A 1 73 ? 8.979 10.006 0.746 1.00 0.00 288 GLY A N 10
ATOM 14541 C CA . GLY A 1 73 ? 10.127 10.888 0.850 1.00 0.00 288 GLY A CA 10
ATOM 14542 C C . GLY A 1 73 ? 11.302 10.230 1.545 1.00 0.00 288 GLY A C 10
ATOM 14543 O O . GLY A 1 73 ? 12.103 10.900 2.196 1.00 0.00 288 GLY A O 10
ATOM 14547 N N . LYS A 1 74 ? 11.406 8.912 1.408 1.00 0.00 289 LYS A N 10
ATOM 14548 C CA . LYS A 1 74 ? 12.491 8.161 2.028 1.00 0.00 289 LYS A CA 10
ATOM 14549 C C . LYS A 1 74 ? 13.475 7.659 0.976 1.00 0.00 289 LYS A C 10
ATOM 14550 O O . LYS A 1 74 ? 13.150 7.587 -0.209 1.00 0.00 289 LYS A O 10
ATOM 14569 N N . VAL A 1 75 ? 14.679 7.309 1.417 1.00 0.00 290 VAL A N 10
ATOM 14570 C CA . VAL A 1 75 ? 15.710 6.811 0.514 1.00 0.00 290 VAL A CA 10
ATOM 14571 C C . VAL A 1 75 ? 16.208 5.438 0.953 1.00 0.00 290 VAL A C 10
ATOM 14572 O O . VAL A 1 75 ? 17.111 5.330 1.784 1.00 0.00 290 VAL A O 10
ATOM 14585 N N . LEU A 1 76 ? 15.614 4.392 0.390 1.00 0.00 291 LEU A N 10
ATOM 14586 C CA . LEU A 1 76 ? 15.998 3.024 0.723 1.00 0.00 291 LEU A CA 10
ATOM 14587 C C . LEU A 1 76 ? 17.155 2.555 -0.154 1.00 0.00 291 LEU A C 10
ATOM 14588 O O . LEU A 1 76 ? 17.330 3.032 -1.275 1.00 0.00 291 LEU A O 10
ATOM 14604 N N . ASP A 1 77 ? 17.939 1.615 0.363 1.00 0.00 292 ASP A N 10
ATOM 14605 C CA . ASP A 1 77 ? 19.076 1.078 -0.374 1.00 0.00 292 ASP A CA 10
ATOM 14606 C C . ASP A 1 77 ? 19.740 2.163 -1.217 1.00 0.00 292 ASP A C 10
ATOM 14607 O O . ASP A 1 77 ? 20.237 1.897 -2.310 1.00 0.00 292 ASP A O 10
ATOM 14616 N N . GLY A 1 78 ? 19.742 3.388 -0.699 1.00 0.00 293 GLY A N 10
ATOM 14617 C CA . GLY A 1 78 ? 20.346 4.495 -1.418 1.00 0.00 293 GLY A CA 10
ATOM 14618 C C . GLY A 1 78 ? 19.577 4.860 -2.672 1.00 0.00 293 GLY A C 10
ATOM 14619 O O . GLY A 1 78 ? 20.165 5.046 -3.737 1.00 0.00 293 GLY A O 10
ATOM 14623 N N . SER A 1 79 ? 18.257 4.962 -2.547 1.00 0.00 294 SER A N 10
ATOM 14624 C CA . SER A 1 79 ? 17.406 5.302 -3.681 1.00 0.00 294 SER A CA 10
ATOM 14625 C C . SER A 1 79 ? 16.104 5.943 -3.210 1.00 0.00 294 SER A C 10
ATOM 14626 O O . SER A 1 79 ? 15.446 5.465 -2.286 1.00 0.00 294 SER A O 10
ATOM 14634 N N . PRO A 1 80 ? 15.723 7.052 -3.860 1.00 0.00 295 PRO A N 10
ATOM 14635 C CA . PRO A 1 80 ? 14.496 7.783 -3.527 1.00 0.00 295 PRO A CA 10
ATOM 14636 C C . PRO A 1 80 ? 13.239 7.010 -3.908 1.00 0.00 295 PRO A C 10
ATOM 14637 O O . PRO A 1 80 ? 12.846 6.981 -5.074 1.00 0.00 295 PRO A O 10
ATOM 14648 N N . ILE A 1 81 ? 12.611 6.385 -2.917 1.00 0.00 296 ILE A N 10
ATOM 14649 C CA . ILE A 1 81 ? 11.397 5.613 -3.149 1.00 0.00 296 ILE A CA 10
ATOM 14650 C C . ILE A 1 81 ? 10.155 6.487 -3.014 1.00 0.00 296 ILE A C 10
ATOM 14651 O O . ILE A 1 81 ? 10.116 7.403 -2.193 1.00 0.00 296 ILE A O 10
ATOM 14667 N N . GLU A 1 82 ? 9.142 6.196 -3.824 1.00 0.00 297 GLU A N 10
ATOM 14668 C CA . GLU A 1 82 ? 7.897 6.956 -3.793 1.00 0.00 297 GLU A CA 10
ATOM 14669 C C . GLU A 1 82 ? 6.713 6.047 -3.477 1.00 0.00 297 GLU A C 10
ATOM 14670 O O . GLU A 1 82 ? 6.612 4.937 -3.999 1.00 0.00 297 GLU A O 10
ATOM 14682 N N . VAL A 1 83 ? 5.818 6.528 -2.620 1.00 0.00 298 VAL A N 10
ATOM 14683 C CA . VAL A 1 83 ? 4.640 5.760 -2.234 1.00 0.00 298 VAL A CA 10
ATOM 14684 C C . VAL A 1 83 ? 3.360 6.537 -2.523 1.00 0.00 298 VAL A C 10
ATOM 14685 O O . VAL A 1 83 ? 3.167 7.647 -2.026 1.00 0.00 298 VAL A O 10
ATOM 14698 N N . THR A 1 84 ? 2.485 5.945 -3.330 1.00 0.00 299 THR A N 10
ATOM 14699 C CA . THR A 1 84 ? 1.222 6.581 -3.686 1.00 0.00 299 THR A CA 10
ATOM 14700 C C . THR A 1 84 ? 0.086 5.565 -3.722 1.00 0.00 299 THR A C 10
ATOM 14701 O O . THR A 1 84 ? 0.321 4.357 -3.775 1.00 0.00 299 THR A O 10
ATOM 14712 N N . LEU A 1 85 ? -1.146 6.062 -3.694 1.00 0.00 300 LEU A N 10
ATOM 14713 C CA . LEU A 1 85 ? -2.320 5.197 -3.724 1.00 0.00 300 LEU A CA 10
ATOM 14714 C C . LEU A 1 85 ? -2.585 4.687 -5.137 1.00 0.00 300 LEU A C 10
ATOM 14715 O O . LEU A 1 85 ? -2.912 5.462 -6.036 1.00 0.00 300 LEU A O 10
ATOM 14731 N N . ALA A 1 86 ? -2.443 3.379 -5.325 1.00 0.00 301 ALA A N 10
ATOM 14732 C CA . ALA A 1 86 ? -2.671 2.766 -6.628 1.00 0.00 301 ALA A CA 10
ATOM 14733 C C . ALA A 1 86 ? -4.146 2.822 -7.010 1.00 0.00 301 ALA A C 10
ATOM 14734 O O . ALA A 1 86 ? -5.019 2.909 -6.147 1.00 0.00 301 ALA A O 10
ATOM 14741 N N . LYS A 1 87 ? -4.418 2.771 -8.310 1.00 0.00 302 LYS A N 10
ATOM 14742 C CA . LYS A 1 87 ? -5.787 2.815 -8.808 1.00 0.00 302 LYS A CA 10
ATOM 14743 C C . LYS A 1 87 ? -6.176 1.487 -9.450 1.00 0.00 302 LYS A C 10
ATOM 14744 O O . LYS A 1 87 ? -5.984 1.269 -10.647 1.00 0.00 302 LYS A O 10
ATOM 14763 N N . PRO A 1 88 ? -6.736 0.578 -8.639 1.00 0.00 303 PRO A N 10
ATOM 14764 C CA . PRO A 1 88 ? -7.165 -0.743 -9.107 1.00 0.00 303 PRO A CA 10
ATOM 14765 C C . PRO A 1 88 ? -8.382 -0.666 -10.024 1.00 0.00 303 PRO A C 10
ATOM 14766 O O . PRO A 1 88 ? -9.359 0.018 -9.719 1.00 0.00 303 PRO A O 10
ATOM 14777 N N . VAL A 1 89 ? -8.316 -1.373 -11.147 1.00 0.00 304 VAL A N 10
ATOM 14778 C CA . VAL A 1 89 ? -9.414 -1.386 -12.107 1.00 0.00 304 VAL A CA 10
ATOM 14779 C C . VAL A 1 89 ? -10.629 -2.113 -11.543 1.00 0.00 304 VAL A C 10
ATOM 14780 O O . VAL A 1 89 ? -10.499 -2.993 -10.692 1.00 0.00 304 VAL A O 10
ATOM 14793 N N . ASP A 1 90 ? -11.810 -1.740 -12.023 1.00 0.00 305 ASP A N 10
ATOM 14794 C CA . ASP A 1 90 ? -13.050 -2.357 -11.567 1.00 0.00 305 ASP A CA 10
ATOM 14795 C C . ASP A 1 90 ? -14.232 -1.889 -12.411 1.00 0.00 305 ASP A C 10
ATOM 14796 O O . ASP A 1 90 ? -14.541 -0.698 -12.459 1.00 0.00 305 ASP A O 10
ATOM 14805 N N . LYS A 1 91 ? -14.889 -2.833 -13.075 1.00 0.00 306 LYS A N 10
ATOM 14806 C CA . LYS A 1 91 ? -16.037 -2.519 -13.917 1.00 0.00 306 LYS A CA 10
ATOM 14807 C C . LYS A 1 91 ? -17.334 -2.989 -13.266 1.00 0.00 306 LYS A C 10
ATOM 14808 O O . LYS A 1 91 ? -17.353 -3.991 -12.551 1.00 0.00 306 LYS A O 10
ATOM 14827 N N . ASP A 1 92 ? -18.416 -2.260 -13.520 1.00 0.00 307 ASP A N 10
ATOM 14828 C CA . ASP A 1 92 ? -19.718 -2.605 -12.960 1.00 0.00 307 ASP A CA 10
ATOM 14829 C C . ASP A 1 92 ? -20.731 -2.875 -14.068 1.00 0.00 307 ASP A C 10
ATOM 14830 O O . ASP A 1 92 ? -20.855 -2.096 -15.013 1.00 0.00 307 ASP A O 10
ATOM 14839 N N . SER A 1 93 ? -21.452 -3.985 -13.946 1.00 0.00 308 SER A N 10
ATOM 14840 C CA . SER A 1 93 ? -22.451 -4.361 -14.939 1.00 0.00 308 SER A CA 10
ATOM 14841 C C . SER A 1 93 ? -23.733 -3.556 -14.752 1.00 0.00 308 SER A C 10
ATOM 14842 O O . SER A 1 93 ? -24.241 -3.426 -13.639 1.00 0.00 308 SER A O 10
ATOM 14850 N N . SER A 1 94 ? -24.251 -3.017 -15.851 1.00 0.00 309 SER A N 10
ATOM 14851 C CA . SER A 1 94 ? -25.472 -2.221 -15.810 1.00 0.00 309 SER A CA 10
ATOM 14852 C C . SER A 1 94 ? -26.466 -2.801 -14.808 1.00 0.00 309 SER A C 10
ATOM 14853 O O . SER A 1 94 ? -26.467 -4.003 -14.543 1.00 0.00 309 SER A O 10
ATOM 14861 N N . GLY A 1 95 ? -27.311 -1.937 -14.254 1.00 0.00 310 GLY A N 10
ATOM 14862 C CA . GLY A 1 95 ? -28.298 -2.382 -13.287 1.00 0.00 310 GLY A CA 10
ATOM 14863 C C . GLY A 1 95 ? -29.024 -1.226 -12.626 1.00 0.00 310 GLY A C 10
ATOM 14864 O O . GLY A 1 95 ? -28.671 -0.788 -11.531 1.00 0.00 310 GLY A O 10
ATOM 14868 N N . PRO A 1 96 ? -30.063 -0.713 -13.300 1.00 0.00 311 PRO A N 10
ATOM 14869 C CA . PRO A 1 96 ? -30.861 0.407 -12.791 1.00 0.00 311 PRO A CA 10
ATOM 14870 C C . PRO A 1 96 ? -31.710 0.013 -11.588 1.00 0.00 311 PRO A C 10
ATOM 14871 O O . PRO A 1 96 ? -32.857 -0.411 -11.736 1.00 0.00 311 PRO A O 10
ATOM 14882 N N . SER A 1 97 ? -31.141 0.156 -10.395 1.00 0.00 312 SER A N 10
ATOM 14883 C CA . SER A 1 97 ? -31.845 -0.188 -9.165 1.00 0.00 312 SER A CA 10
ATOM 14884 C C . SER A 1 97 ? -32.370 1.065 -8.471 1.00 0.00 312 SER A C 10
ATOM 14885 O O . SER A 1 97 ? -31.716 2.108 -8.472 1.00 0.00 312 SER A O 10
ATOM 14893 N N . SER A 1 98 ? -33.554 0.954 -7.879 1.00 0.00 313 SER A N 10
ATOM 14894 C CA . SER A 1 98 ? -34.170 2.078 -7.183 1.00 0.00 313 SER A CA 10
ATOM 14895 C C . SER A 1 98 ? -33.924 1.988 -5.680 1.00 0.00 313 SER A C 10
ATOM 14896 O O . SER A 1 98 ? -33.814 0.897 -5.122 1.00 0.00 313 SER A O 10
ATOM 14904 N N . GLY A 1 99 ? -33.839 3.144 -5.030 1.00 0.00 314 GLY A N 10
ATOM 14905 C CA . GLY A 1 99 ? -33.606 3.175 -3.598 1.00 0.00 314 GLY A CA 10
ATOM 14906 C C . GLY A 1 99 ? -34.891 3.315 -2.805 1.00 0.00 314 GLY A C 10
ATOM 14907 O O . GLY A 1 99 ? -35.421 4.416 -2.660 1.00 0.00 314 GLY A O 10
ATOM 14911 N N . GLY A 1 1 ? -11.465 8.119 20.656 1.00 0.00 216 GLY A N 11
ATOM 14912 C CA . GLY A 1 1 ? -10.232 8.273 19.905 1.00 0.00 216 GLY A CA 11
ATOM 14913 C C . GLY A 1 1 ? -10.461 8.263 18.407 1.00 0.00 216 GLY A C 11
ATOM 14914 O O . GLY A 1 1 ? -11.067 7.335 17.871 1.00 0.00 216 GLY A O 11
ATOM 14918 N N . SER A 1 2 ? -9.977 9.299 17.729 1.00 0.00 217 SER A N 11
ATOM 14919 C CA . SER A 1 2 ? -10.137 9.409 16.284 1.00 0.00 217 SER A CA 11
ATOM 14920 C C . SER A 1 2 ? -9.175 10.444 15.708 1.00 0.00 217 SER A C 11
ATOM 14921 O O . SER A 1 2 ? -9.313 11.641 15.956 1.00 0.00 217 SER A O 11
ATOM 14929 N N . SER A 1 3 ? -8.201 9.972 14.937 1.00 0.00 218 SER A N 11
ATOM 14930 C CA . SER A 1 3 ? -7.213 10.854 14.328 1.00 0.00 218 SER A CA 11
ATOM 14931 C C . SER A 1 3 ? -7.098 10.590 12.830 1.00 0.00 218 SER A C 11
ATOM 14932 O O . SER A 1 3 ? -7.135 9.444 12.385 1.00 0.00 218 SER A O 11
ATOM 14940 N N . GLY A 1 4 ? -6.960 11.662 12.055 1.00 0.00 219 GLY A N 11
ATOM 14941 C CA . GLY A 1 4 ? -6.843 11.527 10.615 1.00 0.00 219 GLY A CA 11
ATOM 14942 C C . GLY A 1 4 ? -7.992 12.182 9.875 1.00 0.00 219 GLY A C 11
ATOM 14943 O O . GLY A 1 4 ? -8.561 13.167 10.346 1.00 0.00 219 GLY A O 11
ATOM 14947 N N . SER A 1 5 ? -8.334 11.636 8.713 1.00 0.00 220 SER A N 11
ATOM 14948 C CA . SER A 1 5 ? -9.419 12.178 7.903 1.00 0.00 220 SER A CA 11
ATOM 14949 C C . SER A 1 5 ? -10.528 11.146 7.722 1.00 0.00 220 SER A C 11
ATOM 14950 O O . SER A 1 5 ? -10.267 9.947 7.630 1.00 0.00 220 SER A O 11
ATOM 14958 N N . SER A 1 6 ? -11.768 11.623 7.671 1.00 0.00 221 SER A N 11
ATOM 14959 C CA . SER A 1 6 ? -12.919 10.743 7.504 1.00 0.00 221 SER A CA 11
ATOM 14960 C C . SER A 1 6 ? -13.164 10.442 6.029 1.00 0.00 221 SER A C 11
ATOM 14961 O O . SER A 1 6 ? -13.607 9.351 5.671 1.00 0.00 221 SER A O 11
ATOM 14969 N N . GLY A 1 7 ? -12.871 11.419 5.176 1.00 0.00 222 GLY A N 11
ATOM 14970 C CA . GLY A 1 7 ? -13.065 11.240 3.748 1.00 0.00 222 GLY A CA 11
ATOM 14971 C C . GLY A 1 7 ? -14.249 12.027 3.222 1.00 0.00 222 GLY A C 11
ATOM 14972 O O . GLY A 1 7 ? -15.310 12.058 3.846 1.00 0.00 222 GLY A O 11
ATOM 14976 N N . ASP A 1 8 ? -14.068 12.665 2.071 1.00 0.00 223 ASP A N 11
ATOM 14977 C CA . ASP A 1 8 ? -15.130 13.457 1.460 1.00 0.00 223 ASP A CA 11
ATOM 14978 C C . ASP A 1 8 ? -15.764 12.707 0.293 1.00 0.00 223 ASP A C 11
ATOM 14979 O O . ASP A 1 8 ? -16.967 12.448 0.290 1.00 0.00 223 ASP A O 11
ATOM 14988 N N . GLU A 1 9 ? -14.946 12.362 -0.697 1.00 0.00 224 GLU A N 11
ATOM 14989 C CA . GLU A 1 9 ? -15.429 11.644 -1.870 1.00 0.00 224 GLU A CA 11
ATOM 14990 C C . GLU A 1 9 ? -16.320 10.474 -1.464 1.00 0.00 224 GLU A C 11
ATOM 14991 O O . GLU A 1 9 ? -15.895 9.582 -0.728 1.00 0.00 224 GLU A O 11
ATOM 15003 N N . ASP A 1 10 ? -17.557 10.484 -1.947 1.00 0.00 225 ASP A N 11
ATOM 15004 C CA . ASP A 1 10 ? -18.509 9.424 -1.635 1.00 0.00 225 ASP A CA 11
ATOM 15005 C C . ASP A 1 10 ? -17.964 8.063 -2.057 1.00 0.00 225 ASP A C 11
ATOM 15006 O O . ASP A 1 10 ? -18.186 7.614 -3.182 1.00 0.00 225 ASP A O 11
ATOM 15015 N N . THR A 1 11 ? -17.248 7.410 -1.147 1.00 0.00 226 THR A N 11
ATOM 15016 C CA . THR A 1 11 ? -16.669 6.102 -1.424 1.00 0.00 226 THR A CA 11
ATOM 15017 C C . THR A 1 11 ? -17.109 5.074 -0.387 1.00 0.00 226 THR A C 11
ATOM 15018 O O . THR A 1 11 ? -16.700 5.135 0.772 1.00 0.00 226 THR A O 11
ATOM 15029 N N . MET A 1 12 ? -17.944 4.132 -0.812 1.00 0.00 227 MET A N 11
ATOM 15030 C CA . MET A 1 12 ? -18.437 3.090 0.081 1.00 0.00 227 MET A CA 11
ATOM 15031 C C . MET A 1 12 ? -17.422 1.959 0.210 1.00 0.00 227 MET A C 11
ATOM 15032 O O . MET A 1 12 ? -17.153 1.475 1.310 1.00 0.00 227 MET A O 11
ATOM 15046 N N . SER A 1 13 ? -16.860 1.541 -0.920 1.00 0.00 228 SER A N 11
ATOM 15047 C CA . SER A 1 13 ? -15.877 0.464 -0.933 1.00 0.00 228 SER A CA 11
ATOM 15048 C C . SER A 1 13 ? -14.527 0.955 -0.419 1.00 0.00 228 SER A C 11
ATOM 15049 O O . SER A 1 13 ? -13.834 1.718 -1.092 1.00 0.00 228 SER A O 11
ATOM 15057 N N . SER A 1 14 ? -14.160 0.510 0.778 1.00 0.00 229 SER A N 11
ATOM 15058 C CA . SER A 1 14 ? -12.895 0.906 1.386 1.00 0.00 229 SER A CA 11
ATOM 15059 C C . SER A 1 14 ? -11.731 0.140 0.765 1.00 0.00 229 SER A C 11
ATOM 15060 O O . SER A 1 14 ? -11.512 -1.033 1.068 1.00 0.00 229 SER A O 11
ATOM 15068 N N . VAL A 1 15 ? -10.986 0.812 -0.108 1.00 0.00 230 VAL A N 11
ATOM 15069 C CA . VAL A 1 15 ? -9.844 0.196 -0.772 1.00 0.00 230 VAL A CA 11
ATOM 15070 C C . VAL A 1 15 ? -8.532 0.799 -0.281 1.00 0.00 230 VAL A C 11
ATOM 15071 O O . VAL A 1 15 ? -8.405 2.017 -0.153 1.00 0.00 230 VAL A O 11
ATOM 15084 N N . LYS A 1 16 ? -7.558 -0.062 -0.008 1.00 0.00 231 LYS A N 11
ATOM 15085 C CA . LYS A 1 16 ? -6.253 0.384 0.468 1.00 0.00 231 LYS A CA 11
ATOM 15086 C C . LYS A 1 16 ? -5.130 -0.285 -0.317 1.00 0.00 231 LYS A C 11
ATOM 15087 O O . LYS A 1 16 ? -4.974 -1.506 -0.276 1.00 0.00 231 LYS A O 11
ATOM 15106 N N . ILE A 1 17 ? -4.350 0.521 -1.030 1.00 0.00 232 ILE A N 11
ATOM 15107 C CA . ILE A 1 17 ? -3.240 0.006 -1.821 1.00 0.00 232 ILE A CA 11
ATOM 15108 C C . ILE A 1 17 ? -2.096 1.012 -1.883 1.00 0.00 232 ILE A C 11
ATOM 15109 O O . ILE A 1 17 ? -2.318 2.213 -2.044 1.00 0.00 232 ILE A O 11
ATOM 15125 N N . LEU A 1 18 ? -0.871 0.514 -1.756 1.00 0.00 233 LEU A N 11
ATOM 15126 C CA . LEU A 1 18 ? 0.311 1.369 -1.799 1.00 0.00 233 LEU A CA 11
ATOM 15127 C C . LEU A 1 18 ? 1.278 0.907 -2.884 1.00 0.00 233 LEU A C 11
ATOM 15128 O O . LEU A 1 18 ? 1.898 -0.151 -2.768 1.00 0.00 233 LEU A O 11
ATOM 15144 N N . TYR A 1 19 ? 1.404 1.707 -3.937 1.00 0.00 234 TYR A N 11
ATOM 15145 C CA . TYR A 1 19 ? 2.296 1.380 -5.043 1.00 0.00 234 TYR A CA 11
ATOM 15146 C C . TYR A 1 19 ? 3.673 2.002 -4.834 1.00 0.00 234 TYR A C 11
ATOM 15147 O O . TYR A 1 19 ? 3.795 3.203 -4.594 1.00 0.00 234 TYR A O 11
ATOM 15165 N N . VAL A 1 20 ? 4.709 1.175 -4.929 1.00 0.00 235 VAL A N 11
ATOM 15166 C CA . VAL A 1 20 ? 6.079 1.642 -4.752 1.00 0.00 235 VAL A CA 11
ATOM 15167 C C . VAL A 1 20 ? 6.844 1.611 -6.071 1.00 0.00 235 VAL A C 11
ATOM 15168 O O . VAL A 1 20 ? 6.704 0.677 -6.860 1.00 0.00 235 VAL A O 11
ATOM 15181 N N . ARG A 1 21 ? 7.654 2.639 -6.303 1.00 0.00 236 ARG A N 11
ATOM 15182 C CA . ARG A 1 21 ? 8.441 2.730 -7.527 1.00 0.00 236 ARG A CA 11
ATOM 15183 C C . ARG A 1 21 ? 9.875 3.155 -7.220 1.00 0.00 236 ARG A C 11
ATOM 15184 O O . ARG A 1 21 ? 10.163 3.668 -6.140 1.00 0.00 236 ARG A O 11
ATOM 15205 N N . ASN A 1 22 ? 10.768 2.938 -8.180 1.00 0.00 237 ASN A N 11
ATOM 15206 C CA . ASN A 1 22 ? 12.172 3.298 -8.012 1.00 0.00 237 ASN A CA 11
ATOM 15207 C C . ASN A 1 22 ? 12.834 2.425 -6.951 1.00 0.00 237 ASN A C 11
ATOM 15208 O O . ASN A 1 22 ? 13.529 2.924 -6.065 1.00 0.00 237 ASN A O 11
ATOM 15219 N N . LEU A 1 23 ? 12.615 1.118 -7.047 1.00 0.00 238 LEU A N 11
ATOM 15220 C CA . LEU A 1 23 ? 13.191 0.174 -6.095 1.00 0.00 238 LEU A CA 11
ATOM 15221 C C . LEU A 1 23 ? 14.366 -0.575 -6.715 1.00 0.00 238 LEU A C 11
ATOM 15222 O O . LEU A 1 23 ? 14.305 -1.001 -7.868 1.00 0.00 238 LEU A O 11
ATOM 15238 N N . MET A 1 24 ? 15.435 -0.734 -5.941 1.00 0.00 239 MET A N 11
ATOM 15239 C CA . MET A 1 24 ? 16.623 -1.434 -6.413 1.00 0.00 239 MET A CA 11
ATOM 15240 C C . MET A 1 24 ? 16.346 -2.925 -6.577 1.00 0.00 239 MET A C 11
ATOM 15241 O O . MET A 1 24 ? 15.822 -3.573 -5.670 1.00 0.00 239 MET A O 11
ATOM 15255 N N . LEU A 1 25 ? 16.700 -3.464 -7.739 1.00 0.00 240 LEU A N 11
ATOM 15256 C CA . LEU A 1 25 ? 16.489 -4.879 -8.022 1.00 0.00 240 LEU A CA 11
ATOM 15257 C C . LEU A 1 25 ? 17.035 -5.748 -6.893 1.00 0.00 240 LEU A C 11
ATOM 15258 O O . LEU A 1 25 ? 16.462 -6.786 -6.564 1.00 0.00 240 LEU A O 11
ATOM 15274 N N . SER A 1 26 ? 18.144 -5.314 -6.303 1.00 0.00 241 SER A N 11
ATOM 15275 C CA . SER A 1 26 ? 18.768 -6.053 -5.211 1.00 0.00 241 SER A CA 11
ATOM 15276 C C . SER A 1 26 ? 17.840 -6.121 -4.002 1.00 0.00 241 SER A C 11
ATOM 15277 O O . SER A 1 26 ? 17.917 -7.051 -3.197 1.00 0.00 241 SER A O 11
ATOM 15285 N N . THR A 1 27 ? 16.963 -5.130 -3.879 1.00 0.00 242 THR A N 11
ATOM 15286 C CA . THR A 1 27 ? 16.021 -5.076 -2.769 1.00 0.00 242 THR A CA 11
ATOM 15287 C C . THR A 1 27 ? 15.039 -6.241 -2.823 1.00 0.00 242 THR A C 11
ATOM 15288 O O . THR A 1 27 ? 14.576 -6.625 -3.897 1.00 0.00 242 THR A O 11
ATOM 15299 N N . SER A 1 28 ? 14.726 -6.799 -1.658 1.00 0.00 243 SER A N 11
ATOM 15300 C CA . SER A 1 28 ? 13.800 -7.923 -1.574 1.00 0.00 243 SER A CA 11
ATOM 15301 C C . SER A 1 28 ? 12.525 -7.523 -0.838 1.00 0.00 243 SER A C 11
ATOM 15302 O O . SER A 1 28 ? 12.463 -6.465 -0.213 1.00 0.00 243 SER A O 11
ATOM 15310 N N . GLU A 1 29 ? 11.510 -8.377 -0.919 1.00 0.00 244 GLU A N 11
ATOM 15311 C CA . GLU A 1 29 ? 10.235 -8.113 -0.262 1.00 0.00 244 GLU A CA 11
ATOM 15312 C C . GLU A 1 29 ? 10.440 -7.807 1.219 1.00 0.00 244 GLU A C 11
ATOM 15313 O O . GLU A 1 29 ? 9.929 -6.814 1.735 1.00 0.00 244 GLU A O 11
ATOM 15325 N N . GLU A 1 30 ? 11.191 -8.670 1.897 1.00 0.00 245 GLU A N 11
ATOM 15326 C CA . GLU A 1 30 ? 11.461 -8.493 3.319 1.00 0.00 245 GLU A CA 11
ATOM 15327 C C . GLU A 1 30 ? 11.740 -7.028 3.642 1.00 0.00 245 GLU A C 11
ATOM 15328 O O . GLU A 1 30 ? 11.262 -6.502 4.647 1.00 0.00 245 GLU A O 11
ATOM 15340 N N . MET A 1 31 ? 12.516 -6.376 2.783 1.00 0.00 246 MET A N 11
ATOM 15341 C CA . MET A 1 31 ? 12.858 -4.972 2.976 1.00 0.00 246 MET A CA 11
ATOM 15342 C C . MET A 1 31 ? 11.619 -4.089 2.856 1.00 0.00 246 MET A C 11
ATOM 15343 O O . MET A 1 31 ? 11.498 -3.077 3.546 1.00 0.00 246 MET A O 11
ATOM 15357 N N . ILE A 1 32 ? 10.703 -4.480 1.976 1.00 0.00 247 ILE A N 11
ATOM 15358 C CA . ILE A 1 32 ? 9.474 -3.724 1.768 1.00 0.00 247 ILE A CA 11
ATOM 15359 C C . ILE A 1 32 ? 8.491 -3.947 2.912 1.00 0.00 247 ILE A C 11
ATOM 15360 O O . ILE A 1 32 ? 7.832 -3.013 3.367 1.00 0.00 247 ILE A O 11
ATOM 15376 N N . GLU A 1 33 ? 8.398 -5.191 3.371 1.00 0.00 248 GLU A N 11
ATOM 15377 C CA . GLU A 1 33 ? 7.496 -5.536 4.463 1.00 0.00 248 GLU A CA 11
ATOM 15378 C C . GLU A 1 33 ? 7.925 -4.855 5.760 1.00 0.00 248 GLU A C 11
ATOM 15379 O O . GLU A 1 33 ? 7.100 -4.298 6.484 1.00 0.00 248 GLU A O 11
ATOM 15391 N N . LYS A 1 34 ? 9.221 -4.905 6.046 1.00 0.00 249 LYS A N 11
ATOM 15392 C CA . LYS A 1 34 ? 9.762 -4.293 7.254 1.00 0.00 249 LYS A CA 11
ATOM 15393 C C . LYS A 1 34 ? 9.594 -2.777 7.218 1.00 0.00 249 LYS A C 11
ATOM 15394 O O . LYS A 1 34 ? 9.114 -2.175 8.178 1.00 0.00 249 LYS A O 11
ATOM 15413 N N . GLU A 1 35 ? 9.991 -2.168 6.105 1.00 0.00 250 GLU A N 11
ATOM 15414 C CA . GLU A 1 35 ? 9.883 -0.723 5.946 1.00 0.00 250 GLU A CA 11
ATOM 15415 C C . GLU A 1 35 ? 8.441 -0.261 6.137 1.00 0.00 250 GLU A C 11
ATOM 15416 O O . GLU A 1 35 ? 8.189 0.821 6.667 1.00 0.00 250 GLU A O 11
ATOM 15428 N N . PHE A 1 36 ? 7.498 -1.089 5.700 1.00 0.00 251 PHE A N 11
ATOM 15429 C CA . PHE A 1 36 ? 6.081 -0.766 5.821 1.00 0.00 251 PHE A CA 11
ATOM 15430 C C . PHE A 1 36 ? 5.530 -1.232 7.165 1.00 0.00 251 PHE A C 11
ATOM 15431 O O . PHE A 1 36 ? 4.506 -0.736 7.633 1.00 0.00 251 PHE A O 11
ATOM 15448 N N . ASN A 1 37 ? 6.216 -2.190 7.780 1.00 0.00 252 ASN A N 11
ATOM 15449 C CA . ASN A 1 37 ? 5.795 -2.724 9.069 1.00 0.00 252 ASN A CA 11
ATOM 15450 C C . ASN A 1 37 ? 6.398 -1.918 10.216 1.00 0.00 252 ASN A C 11
ATOM 15451 O O . ASN A 1 37 ? 6.040 -2.108 11.377 1.00 0.00 252 ASN A O 11
ATOM 15462 N N . ASN A 1 38 ? 7.316 -1.017 9.880 1.00 0.00 253 ASN A N 11
ATOM 15463 C CA . ASN A 1 38 ? 7.969 -0.182 10.881 1.00 0.00 253 ASN A CA 11
ATOM 15464 C C . ASN A 1 38 ? 7.034 0.924 11.360 1.00 0.00 253 ASN A C 11
ATOM 15465 O O . ASN A 1 38 ? 7.251 1.520 12.415 1.00 0.00 253 ASN A O 11
ATOM 15476 N N . ILE A 1 39 ? 5.994 1.192 10.578 1.00 0.00 254 ILE A N 11
ATOM 15477 C CA . ILE A 1 39 ? 5.025 2.225 10.924 1.00 0.00 254 ILE A CA 11
ATOM 15478 C C . ILE A 1 39 ? 3.946 1.678 11.852 1.00 0.00 254 ILE A C 11
ATOM 15479 O O . ILE A 1 39 ? 3.682 2.239 12.915 1.00 0.00 254 ILE A O 11
ATOM 15495 N N . LYS A 1 40 ? 3.325 0.576 11.443 1.00 0.00 255 LYS A N 11
ATOM 15496 C CA . LYS A 1 40 ? 2.275 -0.051 12.238 1.00 0.00 255 LYS A CA 11
ATOM 15497 C C . LYS A 1 40 ? 2.392 -1.571 12.191 1.00 0.00 255 LYS A C 11
ATOM 15498 O O . LYS A 1 40 ? 2.489 -2.177 11.124 1.00 0.00 255 LYS A O 11
ATOM 15517 N N . PRO A 1 41 ? 2.382 -2.203 13.374 1.00 0.00 256 PRO A N 11
ATOM 15518 C CA . PRO A 1 41 ? 2.484 -3.660 13.494 1.00 0.00 256 PRO A CA 11
ATOM 15519 C C . PRO A 1 41 ? 1.232 -4.372 12.993 1.00 0.00 256 PRO A C 11
ATOM 15520 O O . PRO A 1 41 ? 0.127 -4.112 13.465 1.00 0.00 256 PRO A O 11
ATOM 15531 N N . GLY A 1 42 ? 1.414 -5.272 12.031 1.00 0.00 257 GLY A N 11
ATOM 15532 C CA . GLY A 1 42 ? 0.290 -6.008 11.482 1.00 0.00 257 GLY A CA 11
ATOM 15533 C C . GLY A 1 42 ? -0.583 -5.151 10.587 1.00 0.00 257 GLY A C 11
ATOM 15534 O O . GLY A 1 42 ? -1.808 -5.261 10.614 1.00 0.00 257 GLY A O 11
ATOM 15538 N N . ALA A 1 43 ? 0.049 -4.292 9.794 1.00 0.00 258 ALA A N 11
ATOM 15539 C CA . ALA A 1 43 ? -0.678 -3.412 8.887 1.00 0.00 258 ALA A CA 11
ATOM 15540 C C . ALA A 1 43 ? -0.586 -3.909 7.448 1.00 0.00 258 ALA A C 11
ATOM 15541 O O . ALA A 1 43 ? -1.577 -3.918 6.719 1.00 0.00 258 ALA A O 11
ATOM 15548 N N . VAL A 1 44 ? 0.612 -4.323 7.046 1.00 0.00 259 VAL A N 11
ATOM 15549 C CA . VAL A 1 44 ? 0.833 -4.822 5.694 1.00 0.00 259 VAL A CA 11
ATOM 15550 C C . VAL A 1 44 ? 0.209 -6.201 5.508 1.00 0.00 259 VAL A C 11
ATOM 15551 O O . VAL A 1 44 ? 0.540 -7.144 6.226 1.00 0.00 259 VAL A O 11
ATOM 15564 N N . GLU A 1 45 ? -0.694 -6.309 4.538 1.00 0.00 260 GLU A N 11
ATOM 15565 C CA . GLU A 1 45 ? -1.364 -7.574 4.259 1.00 0.00 260 GLU A CA 11
ATOM 15566 C C . GLU A 1 45 ? -0.499 -8.464 3.371 1.00 0.00 260 GLU A C 11
ATOM 15567 O O . GLU A 1 45 ? -0.151 -9.583 3.748 1.00 0.00 260 GLU A O 11
ATOM 15579 N N . ARG A 1 46 ? -0.156 -7.958 2.191 1.00 0.00 261 ARG A N 11
ATOM 15580 C CA . ARG A 1 46 ? 0.667 -8.707 1.249 1.00 0.00 261 ARG A CA 11
ATOM 15581 C C . ARG A 1 46 ? 1.587 -7.772 0.468 1.00 0.00 261 ARG A C 11
ATOM 15582 O O . ARG A 1 46 ? 1.266 -6.603 0.256 1.00 0.00 261 ARG A O 11
ATOM 15603 N N . VAL A 1 47 ? 2.732 -8.296 0.044 1.00 0.00 262 VAL A N 11
ATOM 15604 C CA . VAL A 1 47 ? 3.699 -7.510 -0.713 1.00 0.00 262 VAL A CA 11
ATOM 15605 C C . VAL A 1 47 ? 4.061 -8.198 -2.024 1.00 0.00 262 VAL A C 11
ATOM 15606 O O . VAL A 1 47 ? 4.300 -9.406 -2.059 1.00 0.00 262 VAL A O 11
ATOM 15619 N N . LYS A 1 48 ? 4.100 -7.422 -3.102 1.00 0.00 263 LYS A N 11
ATOM 15620 C CA . LYS A 1 48 ? 4.434 -7.955 -4.417 1.00 0.00 263 LYS A CA 11
ATOM 15621 C C . LYS A 1 48 ? 5.564 -7.155 -5.057 1.00 0.00 263 LYS A C 11
ATOM 15622 O O . LYS A 1 48 ? 5.361 -6.030 -5.513 1.00 0.00 263 LYS A O 11
ATOM 15641 N N . LYS A 1 49 ? 6.755 -7.744 -5.089 1.00 0.00 264 LYS A N 11
ATOM 15642 C CA . LYS A 1 49 ? 7.918 -7.087 -5.676 1.00 0.00 264 LYS A CA 11
ATOM 15643 C C . LYS A 1 49 ? 7.895 -7.198 -7.197 1.00 0.00 264 LYS A C 11
ATOM 15644 O O . LYS A 1 49 ? 7.432 -8.197 -7.749 1.00 0.00 264 LYS A O 11
ATOM 15663 N N . ILE A 1 50 ? 8.398 -6.168 -7.868 1.00 0.00 265 ILE A N 11
ATOM 15664 C CA . ILE A 1 50 ? 8.437 -6.151 -9.325 1.00 0.00 265 ILE A CA 11
ATOM 15665 C C . ILE A 1 50 ? 9.771 -5.614 -9.833 1.00 0.00 265 ILE A C 11
ATOM 15666 O O . ILE A 1 50 ? 10.595 -5.133 -9.055 1.00 0.00 265 ILE A O 11
ATOM 15682 N N . ARG A 1 51 ? 9.976 -5.699 -11.143 1.00 0.00 266 ARG A N 11
ATOM 15683 C CA . ARG A 1 51 ? 11.210 -5.221 -11.756 1.00 0.00 266 ARG A CA 11
ATOM 15684 C C . ARG A 1 51 ? 11.786 -4.045 -10.973 1.00 0.00 266 ARG A C 11
ATOM 15685 O O . ARG A 1 51 ? 12.791 -4.183 -10.275 1.00 0.00 266 ARG A O 11
ATOM 15706 N N . ASP A 1 52 ? 11.143 -2.889 -11.093 1.00 0.00 267 ASP A N 11
ATOM 15707 C CA . ASP A 1 52 ? 11.590 -1.689 -10.397 1.00 0.00 267 ASP A CA 11
ATOM 15708 C C . ASP A 1 52 ? 10.451 -1.072 -9.591 1.00 0.00 267 ASP A C 11
ATOM 15709 O O . ASP A 1 52 ? 10.493 0.108 -9.240 1.00 0.00 267 ASP A O 11
ATOM 15718 N N . TYR A 1 53 ? 9.434 -1.876 -9.302 1.00 0.00 268 TYR A N 11
ATOM 15719 C CA . TYR A 1 53 ? 8.282 -1.409 -8.540 1.00 0.00 268 TYR A CA 11
ATOM 15720 C C . TYR A 1 53 ? 7.683 -2.539 -7.709 1.00 0.00 268 TYR A C 11
ATOM 15721 O O . TYR A 1 53 ? 8.122 -3.686 -7.793 1.00 0.00 268 TYR A O 11
ATOM 15739 N N . ALA A 1 54 ? 6.676 -2.206 -6.908 1.00 0.00 269 ALA A N 11
ATOM 15740 C CA . ALA A 1 54 ? 6.014 -3.193 -6.063 1.00 0.00 269 ALA A CA 11
ATOM 15741 C C . ALA A 1 54 ? 4.676 -2.668 -5.553 1.00 0.00 269 ALA A C 11
ATOM 15742 O O . ALA A 1 54 ? 4.370 -1.483 -5.688 1.00 0.00 269 ALA A O 11
ATOM 15749 N N . PHE A 1 55 ? 3.882 -3.558 -4.966 1.00 0.00 270 PHE A N 11
ATOM 15750 C CA . PHE A 1 55 ? 2.576 -3.185 -4.437 1.00 0.00 270 PHE A CA 11
ATOM 15751 C C . PHE A 1 55 ? 2.402 -3.693 -3.009 1.00 0.00 270 PHE A C 11
ATOM 15752 O O . PHE A 1 55 ? 2.774 -4.822 -2.690 1.00 0.00 270 PHE A O 11
ATOM 15769 N N . VAL A 1 56 ? 1.835 -2.850 -2.152 1.00 0.00 271 VAL A N 11
ATOM 15770 C CA . VAL A 1 56 ? 1.611 -3.212 -0.757 1.00 0.00 271 VAL A CA 11
ATOM 15771 C C . VAL A 1 56 ? 0.159 -2.979 -0.355 1.00 0.00 271 VAL A C 11
ATOM 15772 O O . VAL A 1 56 ? -0.356 -1.866 -0.468 1.00 0.00 271 VAL A O 11
ATOM 15785 N N . HIS A 1 57 ? -0.496 -4.036 0.115 1.00 0.00 272 HIS A N 11
ATOM 15786 C CA . HIS A 1 57 ? -1.889 -3.946 0.536 1.00 0.00 272 HIS A CA 11
ATOM 15787 C C . HIS A 1 57 ? -1.991 -3.802 2.052 1.00 0.00 272 HIS A C 11
ATOM 15788 O O . HIS A 1 57 ? -1.088 -4.204 2.786 1.00 0.00 272 HIS A O 11
ATOM 15802 N N . PHE A 1 58 ? -3.096 -3.226 2.514 1.00 0.00 273 PHE A N 11
ATOM 15803 C CA . PHE A 1 58 ? -3.315 -3.027 3.942 1.00 0.00 273 PHE A CA 11
ATOM 15804 C C . PHE A 1 58 ? -4.684 -3.553 4.361 1.00 0.00 273 PHE A C 11
ATOM 15805 O O . PHE A 1 58 ? -5.446 -4.058 3.536 1.00 0.00 273 PHE A O 11
ATOM 15822 N N . SER A 1 59 ? -4.990 -3.432 5.648 1.00 0.00 274 SER A N 11
ATOM 15823 C CA . SER A 1 59 ? -6.265 -3.900 6.179 1.00 0.00 274 SER A CA 11
ATOM 15824 C C . SER A 1 59 ? -7.251 -2.744 6.319 1.00 0.00 274 SER A C 11
ATOM 15825 O O . SER A 1 59 ? -8.460 -2.953 6.412 1.00 0.00 274 SER A O 11
ATOM 15833 N N . ASN A 1 60 ? -6.724 -1.524 6.335 1.00 0.00 275 ASN A N 11
ATOM 15834 C CA . ASN A 1 60 ? -7.557 -0.333 6.465 1.00 0.00 275 ASN A CA 11
ATOM 15835 C C . ASN A 1 60 ? -6.871 0.880 5.845 1.00 0.00 275 ASN A C 11
ATOM 15836 O O . ASN A 1 60 ? -5.655 1.041 5.951 1.00 0.00 275 ASN A O 11
ATOM 15847 N N . ARG A 1 61 ? -7.660 1.733 5.198 1.00 0.00 276 ARG A N 11
ATOM 15848 C CA . ARG A 1 61 ? -7.129 2.932 4.561 1.00 0.00 276 ARG A CA 11
ATOM 15849 C C . ARG A 1 61 ? -6.261 3.725 5.533 1.00 0.00 276 ARG A C 11
ATOM 15850 O O . ARG A 1 61 ? -5.153 4.140 5.193 1.00 0.00 276 ARG A O 11
ATOM 15871 N N . GLU A 1 62 ? -6.772 3.931 6.742 1.00 0.00 277 GLU A N 11
ATOM 15872 C CA . GLU A 1 62 ? -6.042 4.676 7.762 1.00 0.00 277 GLU A CA 11
ATOM 15873 C C . GLU A 1 62 ? -4.563 4.300 7.756 1.00 0.00 277 GLU A C 11
ATOM 15874 O O . GLU A 1 62 ? -3.703 5.127 7.450 1.00 0.00 277 GLU A O 11
ATOM 15886 N N . ASP A 1 63 ? -4.276 3.049 8.097 1.00 0.00 278 ASP A N 11
ATOM 15887 C CA . ASP A 1 63 ? -2.901 2.563 8.131 1.00 0.00 278 ASP A CA 11
ATOM 15888 C C . ASP A 1 63 ? -2.191 2.849 6.812 1.00 0.00 278 ASP A C 11
ATOM 15889 O O . ASP A 1 63 ? -1.088 3.395 6.795 1.00 0.00 278 ASP A O 11
ATOM 15898 N N . ALA A 1 64 ? -2.830 2.476 5.708 1.00 0.00 279 ALA A N 11
ATOM 15899 C CA . ALA A 1 64 ? -2.260 2.693 4.385 1.00 0.00 279 ALA A CA 11
ATOM 15900 C C . ALA A 1 64 ? -1.798 4.137 4.216 1.00 0.00 279 ALA A C 11
ATOM 15901 O O . ALA A 1 64 ? -0.708 4.395 3.705 1.00 0.00 279 ALA A O 11
ATOM 15908 N N . VAL A 1 65 ? -2.633 5.075 4.649 1.00 0.00 280 VAL A N 11
ATOM 15909 C CA . VAL A 1 65 ? -2.310 6.493 4.547 1.00 0.00 280 VAL A CA 11
ATOM 15910 C C . VAL A 1 65 ? -1.049 6.828 5.336 1.00 0.00 280 VAL A C 11
ATOM 15911 O O . VAL A 1 65 ? -0.151 7.500 4.831 1.00 0.00 280 VAL A O 11
ATOM 15924 N N . GLU A 1 66 ? -0.990 6.353 6.576 1.00 0.00 281 GLU A N 11
ATOM 15925 C CA . GLU A 1 66 ? 0.162 6.603 7.435 1.00 0.00 281 GLU A CA 11
ATOM 15926 C C . GLU A 1 66 ? 1.437 6.044 6.810 1.00 0.00 281 GLU A C 11
ATOM 15927 O O . GLU A 1 66 ? 2.379 6.785 6.528 1.00 0.00 281 GLU A O 11
ATOM 15939 N N . ALA A 1 67 ? 1.459 4.732 6.598 1.00 0.00 282 ALA A N 11
ATOM 15940 C CA . ALA A 1 67 ? 2.617 4.074 6.007 1.00 0.00 282 ALA A CA 11
ATOM 15941 C C . ALA A 1 67 ? 3.014 4.737 4.693 1.00 0.00 282 ALA A C 11
ATOM 15942 O O . ALA A 1 67 ? 4.181 4.712 4.301 1.00 0.00 282 ALA A O 11
ATOM 15949 N N . MET A 1 68 ? 2.036 5.330 4.015 1.00 0.00 283 MET A N 11
ATOM 15950 C CA . MET A 1 68 ? 2.285 6.001 2.745 1.00 0.00 283 MET A CA 11
ATOM 15951 C C . MET A 1 68 ? 3.130 7.255 2.948 1.00 0.00 283 MET A C 11
ATOM 15952 O O . MET A 1 68 ? 4.177 7.419 2.321 1.00 0.00 283 MET A O 11
ATOM 15966 N N . LYS A 1 69 ? 2.669 8.137 3.827 1.00 0.00 284 LYS A N 11
ATOM 15967 C CA . LYS A 1 69 ? 3.382 9.376 4.115 1.00 0.00 284 LYS A CA 11
ATOM 15968 C C . LYS A 1 69 ? 4.552 9.124 5.060 1.00 0.00 284 LYS A C 11
ATOM 15969 O O . LYS A 1 69 ? 5.441 9.963 5.201 1.00 0.00 284 LYS A O 11
ATOM 15988 N N . ALA A 1 70 ? 4.546 7.962 5.705 1.00 0.00 285 ALA A N 11
ATOM 15989 C CA . ALA A 1 70 ? 5.608 7.598 6.634 1.00 0.00 285 ALA A CA 11
ATOM 15990 C C . ALA A 1 70 ? 6.880 7.206 5.888 1.00 0.00 285 ALA A C 11
ATOM 15991 O O . ALA A 1 70 ? 7.989 7.392 6.390 1.00 0.00 285 ALA A O 11
ATOM 15998 N N . LEU A 1 71 ? 6.712 6.663 4.687 1.00 0.00 286 LEU A N 11
ATOM 15999 C CA . LEU A 1 71 ? 7.846 6.244 3.872 1.00 0.00 286 LEU A CA 11
ATOM 16000 C C . LEU A 1 71 ? 7.984 7.127 2.636 1.00 0.00 286 LEU A C 11
ATOM 16001 O O . LEU A 1 71 ? 9.082 7.316 2.115 1.00 0.00 286 LEU A O 11
ATOM 16017 N N . ASN A 1 72 ? 6.861 7.666 2.172 1.00 0.00 287 ASN A N 11
ATOM 16018 C CA . ASN A 1 72 ? 6.857 8.531 0.998 1.00 0.00 287 ASN A CA 11
ATOM 16019 C C . ASN A 1 72 ? 7.810 9.707 1.185 1.00 0.00 287 ASN A C 11
ATOM 16020 O O . ASN A 1 72 ? 7.522 10.641 1.933 1.00 0.00 287 ASN A O 11
ATOM 16031 N N . GLY A 1 73 ? 8.948 9.655 0.498 1.00 0.00 288 GLY A N 11
ATOM 16032 C CA . GLY A 1 73 ? 9.926 10.722 0.602 1.00 0.00 288 GLY A CA 11
ATOM 16033 C C . GLY A 1 73 ? 11.219 10.262 1.247 1.00 0.00 288 GLY A C 11
ATOM 16034 O O . GLY A 1 73 ? 12.121 11.065 1.488 1.00 0.00 288 GLY A O 11
ATOM 16038 N N . LYS A 1 74 ? 11.309 8.967 1.529 1.00 0.00 289 LYS A N 11
ATOM 16039 C CA . LYS A 1 74 ? 12.500 8.401 2.151 1.00 0.00 289 LYS A CA 11
ATOM 16040 C C . LYS A 1 74 ? 13.409 7.763 1.105 1.00 0.00 289 LYS A C 11
ATOM 16041 O O . LYS A 1 74 ? 12.949 7.333 0.047 1.00 0.00 289 LYS A O 11
ATOM 16060 N N . VAL A 1 75 ? 14.702 7.703 1.408 1.00 0.00 290 VAL A N 11
ATOM 16061 C CA . VAL A 1 75 ? 15.675 7.115 0.496 1.00 0.00 290 VAL A CA 11
ATOM 16062 C C . VAL A 1 75 ? 16.156 5.760 1.003 1.00 0.00 290 VAL A C 11
ATOM 16063 O O . VAL A 1 75 ? 17.056 5.682 1.840 1.00 0.00 290 VAL A O 11
ATOM 16076 N N . LEU A 1 76 ? 15.550 4.694 0.490 1.00 0.00 291 LEU A N 11
ATOM 16077 C CA . LEU A 1 76 ? 15.916 3.340 0.890 1.00 0.00 291 LEU A CA 11
ATOM 16078 C C . LEU A 1 76 ? 17.123 2.846 0.099 1.00 0.00 291 LEU A C 11
ATOM 16079 O O . LEU A 1 76 ? 17.294 3.191 -1.071 1.00 0.00 291 LEU A O 11
ATOM 16095 N N . ASP A 1 77 ? 17.954 2.034 0.742 1.00 0.00 292 ASP A N 11
ATOM 16096 C CA . ASP A 1 77 ? 19.143 1.488 0.097 1.00 0.00 292 ASP A CA 11
ATOM 16097 C C . ASP A 1 77 ? 19.766 2.511 -0.848 1.00 0.00 292 ASP A C 11
ATOM 16098 O O . ASP A 1 77 ? 20.213 2.169 -1.942 1.00 0.00 292 ASP A O 11
ATOM 16107 N N . GLY A 1 78 ? 19.790 3.769 -0.417 1.00 0.00 293 GLY A N 11
ATOM 16108 C CA . GLY A 1 78 ? 20.359 4.823 -1.237 1.00 0.00 293 GLY A CA 11
ATOM 16109 C C . GLY A 1 78 ? 19.573 5.054 -2.512 1.00 0.00 293 GLY A C 11
ATOM 16110 O O . GLY A 1 78 ? 20.151 5.192 -3.590 1.00 0.00 293 GLY A O 11
ATOM 16114 N N . SER A 1 79 ? 18.250 5.094 -2.391 1.00 0.00 294 SER A N 11
ATOM 16115 C CA . SER A 1 79 ? 17.382 5.305 -3.544 1.00 0.00 294 SER A CA 11
ATOM 16116 C C . SER A 1 79 ? 16.054 5.925 -3.119 1.00 0.00 294 SER A C 11
ATOM 16117 O O . SER A 1 79 ? 15.405 5.476 -2.174 1.00 0.00 294 SER A O 11
ATOM 16125 N N . PRO A 1 80 ? 15.641 6.982 -3.833 1.00 0.00 295 PRO A N 11
ATOM 16126 C CA . PRO A 1 80 ? 14.387 7.687 -3.549 1.00 0.00 295 PRO A CA 11
ATOM 16127 C C . PRO A 1 80 ? 13.160 6.850 -3.895 1.00 0.00 295 PRO A C 11
ATOM 16128 O O . PRO A 1 80 ? 12.827 6.675 -5.067 1.00 0.00 295 PRO A O 11
ATOM 16139 N N . ILE A 1 81 ? 12.492 6.336 -2.867 1.00 0.00 296 ILE A N 11
ATOM 16140 C CA . ILE A 1 81 ? 11.302 5.519 -3.063 1.00 0.00 296 ILE A CA 11
ATOM 16141 C C . ILE A 1 81 ? 10.033 6.357 -2.939 1.00 0.00 296 ILE A C 11
ATOM 16142 O O . ILE A 1 81 ? 9.942 7.239 -2.086 1.00 0.00 296 ILE A O 11
ATOM 16158 N N . GLU A 1 82 ? 9.057 6.073 -3.796 1.00 0.00 297 GLU A N 11
ATOM 16159 C CA . GLU A 1 82 ? 7.794 6.800 -3.781 1.00 0.00 297 GLU A CA 11
ATOM 16160 C C . GLU A 1 82 ? 6.632 5.867 -3.451 1.00 0.00 297 GLU A C 11
ATOM 16161 O O . GLU A 1 82 ? 6.531 4.768 -3.996 1.00 0.00 297 GLU A O 11
ATOM 16173 N N . VAL A 1 83 ? 5.758 6.313 -2.555 1.00 0.00 298 VAL A N 11
ATOM 16174 C CA . VAL A 1 83 ? 4.604 5.520 -2.151 1.00 0.00 298 VAL A CA 11
ATOM 16175 C C . VAL A 1 83 ? 3.304 6.282 -2.385 1.00 0.00 298 VAL A C 11
ATOM 16176 O O . VAL A 1 83 ? 3.035 7.289 -1.731 1.00 0.00 298 VAL A O 11
ATOM 16189 N N . THR A 1 84 ? 2.499 5.794 -3.324 1.00 0.00 299 THR A N 11
ATOM 16190 C CA . THR A 1 84 ? 1.228 6.428 -3.646 1.00 0.00 299 THR A CA 11
ATOM 16191 C C . THR A 1 84 ? 0.085 5.419 -3.613 1.00 0.00 299 THR A C 11
ATOM 16192 O O . THR A 1 84 ? 0.313 4.209 -3.607 1.00 0.00 299 THR A O 11
ATOM 16203 N N . LEU A 1 85 ? -1.143 5.924 -3.591 1.00 0.00 300 LEU A N 11
ATOM 16204 C CA . LEU A 1 85 ? -2.323 5.066 -3.559 1.00 0.00 300 LEU A CA 11
ATOM 16205 C C . LEU A 1 85 ? -2.685 4.586 -4.961 1.00 0.00 300 LEU A C 11
ATOM 16206 O O . LEU A 1 85 ? -3.265 5.330 -5.752 1.00 0.00 300 LEU A O 11
ATOM 16222 N N . ALA A 1 86 ? -2.342 3.338 -5.261 1.00 0.00 301 ALA A N 11
ATOM 16223 C CA . ALA A 1 86 ? -2.635 2.758 -6.565 1.00 0.00 301 ALA A CA 11
ATOM 16224 C C . ALA A 1 86 ? -4.138 2.594 -6.768 1.00 0.00 301 ALA A C 11
ATOM 16225 O O . ALA A 1 86 ? -4.866 2.245 -5.839 1.00 0.00 301 ALA A O 11
ATOM 16232 N N . LYS A 1 87 ? -4.596 2.850 -7.989 1.00 0.00 302 LYS A N 11
ATOM 16233 C CA . LYS A 1 87 ? -6.013 2.731 -8.315 1.00 0.00 302 LYS A CA 11
ATOM 16234 C C . LYS A 1 87 ? -6.304 1.397 -8.996 1.00 0.00 302 LYS A C 11
ATOM 16235 O O . LYS A 1 87 ? -5.556 0.937 -9.858 1.00 0.00 302 LYS A O 11
ATOM 16254 N N . PRO A 1 88 ? -7.417 0.762 -8.601 1.00 0.00 303 PRO A N 11
ATOM 16255 C CA . PRO A 1 88 ? -7.834 -0.527 -9.162 1.00 0.00 303 PRO A CA 11
ATOM 16256 C C . PRO A 1 88 ? -8.298 -0.406 -10.610 1.00 0.00 303 PRO A C 11
ATOM 16257 O O . PRO A 1 88 ? -8.882 0.603 -11.003 1.00 0.00 303 PRO A O 11
ATOM 16268 N N . VAL A 1 89 ? -8.033 -1.443 -11.400 1.00 0.00 304 VAL A N 11
ATOM 16269 C CA . VAL A 1 89 ? -8.425 -1.453 -12.804 1.00 0.00 304 VAL A CA 11
ATOM 16270 C C . VAL A 1 89 ? -9.847 -1.976 -12.974 1.00 0.00 304 VAL A C 11
ATOM 16271 O O . VAL A 1 89 ? -10.350 -2.722 -12.133 1.00 0.00 304 VAL A O 11
ATOM 16284 N N . ASP A 1 90 ? -10.490 -1.581 -14.067 1.00 0.00 305 ASP A N 11
ATOM 16285 C CA . ASP A 1 90 ? -11.855 -2.011 -14.348 1.00 0.00 305 ASP A CA 11
ATOM 16286 C C . ASP A 1 90 ? -12.038 -3.489 -14.019 1.00 0.00 305 ASP A C 11
ATOM 16287 O O . ASP A 1 90 ? -11.473 -4.359 -14.684 1.00 0.00 305 ASP A O 11
ATOM 16296 N N . LYS A 1 91 ? -12.829 -3.767 -12.989 1.00 0.00 306 LYS A N 11
ATOM 16297 C CA . LYS A 1 91 ? -13.087 -5.140 -12.570 1.00 0.00 306 LYS A CA 11
ATOM 16298 C C . LYS A 1 91 ? -14.492 -5.278 -11.994 1.00 0.00 306 LYS A C 11
ATOM 16299 O O . LYS A 1 91 ? -14.788 -4.751 -10.921 1.00 0.00 306 LYS A O 11
ATOM 16318 N N . ASP A 1 92 ? -15.354 -5.991 -12.711 1.00 0.00 307 ASP A N 11
ATOM 16319 C CA . ASP A 1 92 ? -16.728 -6.200 -12.270 1.00 0.00 307 ASP A CA 11
ATOM 16320 C C . ASP A 1 92 ? -17.061 -7.688 -12.216 1.00 0.00 307 ASP A C 11
ATOM 16321 O O . ASP A 1 92 ? -17.058 -8.372 -13.239 1.00 0.00 307 ASP A O 11
ATOM 16330 N N . SER A 1 93 ? -17.346 -8.182 -11.016 1.00 0.00 308 SER A N 11
ATOM 16331 C CA . SER A 1 93 ? -17.676 -9.590 -10.828 1.00 0.00 308 SER A CA 11
ATOM 16332 C C . SER A 1 93 ? -19.068 -9.899 -11.371 1.00 0.00 308 SER A C 11
ATOM 16333 O O . SER A 1 93 ? -19.879 -8.997 -11.581 1.00 0.00 308 SER A O 11
ATOM 16341 N N . SER A 1 94 ? -19.336 -11.181 -11.598 1.00 0.00 309 SER A N 11
ATOM 16342 C CA . SER A 1 94 ? -20.628 -11.611 -12.121 1.00 0.00 309 SER A CA 11
ATOM 16343 C C . SER A 1 94 ? -21.599 -11.916 -10.985 1.00 0.00 309 SER A C 11
ATOM 16344 O O . SER A 1 94 ? -22.133 -13.020 -10.889 1.00 0.00 309 SER A O 11
ATOM 16352 N N . GLY A 1 95 ? -21.824 -10.928 -10.124 1.00 0.00 310 GLY A N 11
ATOM 16353 C CA . GLY A 1 95 ? -22.731 -11.109 -9.006 1.00 0.00 310 GLY A CA 11
ATOM 16354 C C . GLY A 1 95 ? -23.950 -10.213 -9.096 1.00 0.00 310 GLY A C 11
ATOM 16355 O O . GLY A 1 95 ? -24.000 -9.136 -8.502 1.00 0.00 310 GLY A O 11
ATOM 16359 N N . PRO A 1 96 ? -24.961 -10.658 -9.856 1.00 0.00 311 PRO A N 11
ATOM 16360 C CA . PRO A 1 96 ? -26.204 -9.903 -10.041 1.00 0.00 311 PRO A CA 11
ATOM 16361 C C . PRO A 1 96 ? -27.049 -9.857 -8.772 1.00 0.00 311 PRO A C 11
ATOM 16362 O O . PRO A 1 96 ? -27.687 -8.847 -8.476 1.00 0.00 311 PRO A O 11
ATOM 16373 N N . SER A 1 97 ? -27.047 -10.957 -8.026 1.00 0.00 312 SER A N 11
ATOM 16374 C CA . SER A 1 97 ? -27.816 -11.043 -6.790 1.00 0.00 312 SER A CA 11
ATOM 16375 C C . SER A 1 97 ? -27.467 -12.312 -6.019 1.00 0.00 312 SER A C 11
ATOM 16376 O O . SER A 1 97 ? -26.967 -13.281 -6.591 1.00 0.00 312 SER A O 11
ATOM 16384 N N . SER A 1 98 ? -27.734 -12.300 -4.717 1.00 0.00 313 SER A N 11
ATOM 16385 C CA . SER A 1 98 ? -27.445 -13.448 -3.866 1.00 0.00 313 SER A CA 11
ATOM 16386 C C . SER A 1 98 ? -28.715 -13.958 -3.193 1.00 0.00 313 SER A C 11
ATOM 16387 O O . SER A 1 98 ? -29.048 -13.552 -2.080 1.00 0.00 313 SER A O 11
ATOM 16395 N N . GLY A 1 99 ? -29.422 -14.853 -3.877 1.00 0.00 314 GLY A N 11
ATOM 16396 C CA . GLY A 1 99 ? -30.648 -15.405 -3.331 1.00 0.00 314 GLY A CA 11
ATOM 16397 C C . GLY A 1 99 ? -30.606 -16.917 -3.225 1.00 0.00 314 GLY A C 11
ATOM 16398 O O . GLY A 1 99 ? -30.629 -17.470 -2.125 1.00 0.00 314 GLY A O 11
ATOM 16402 N N . GLY A 1 1 ? -30.452 0.982 26.045 1.00 0.00 216 GLY A N 12
ATOM 16403 C CA . GLY A 1 1 ? -30.005 2.337 25.783 1.00 0.00 216 GLY A CA 12
ATOM 16404 C C . GLY A 1 1 ? -30.318 2.788 24.369 1.00 0.00 216 GLY A C 12
ATOM 16405 O O . GLY A 1 1 ? -29.671 2.356 23.415 1.00 0.00 216 GLY A O 12
ATOM 16409 N N . SER A 1 2 ? -31.314 3.658 24.234 1.00 0.00 217 SER A N 12
ATOM 16410 C CA . SER A 1 2 ? -31.715 4.163 22.926 1.00 0.00 217 SER A CA 12
ATOM 16411 C C . SER A 1 2 ? -30.613 5.023 22.315 1.00 0.00 217 SER A C 12
ATOM 16412 O O . SER A 1 2 ? -30.028 5.873 22.987 1.00 0.00 217 SER A O 12
ATOM 16420 N N . SER A 1 3 ? -30.335 4.796 21.035 1.00 0.00 218 SER A N 12
ATOM 16421 C CA . SER A 1 3 ? -29.301 5.546 20.332 1.00 0.00 218 SER A CA 12
ATOM 16422 C C . SER A 1 3 ? -29.416 5.348 18.824 1.00 0.00 218 SER A C 12
ATOM 16423 O O . SER A 1 3 ? -29.854 4.298 18.356 1.00 0.00 218 SER A O 12
ATOM 16431 N N . GLY A 1 4 ? -29.020 6.368 18.068 1.00 0.00 219 GLY A N 12
ATOM 16432 C CA . GLY A 1 4 ? -29.087 6.287 16.620 1.00 0.00 219 GLY A CA 12
ATOM 16433 C C . GLY A 1 4 ? -27.826 6.799 15.952 1.00 0.00 219 GLY A C 12
ATOM 16434 O O . GLY A 1 4 ? -26.717 6.430 16.338 1.00 0.00 219 GLY A O 12
ATOM 16438 N N . SER A 1 5 ? -27.995 7.651 14.946 1.00 0.00 220 SER A N 12
ATOM 16439 C CA . SER A 1 5 ? -26.862 8.210 14.219 1.00 0.00 220 SER A CA 12
ATOM 16440 C C . SER A 1 5 ? -27.209 9.579 13.641 1.00 0.00 220 SER A C 12
ATOM 16441 O O . SER A 1 5 ? -28.313 9.792 13.142 1.00 0.00 220 SER A O 12
ATOM 16449 N N . SER A 1 6 ? -26.256 10.503 13.713 1.00 0.00 221 SER A N 12
ATOM 16450 C CA . SER A 1 6 ? -26.461 11.853 13.201 1.00 0.00 221 SER A CA 12
ATOM 16451 C C . SER A 1 6 ? -26.330 11.883 11.681 1.00 0.00 221 SER A C 12
ATOM 16452 O O . SER A 1 6 ? -27.019 12.644 11.002 1.00 0.00 221 SER A O 12
ATOM 16460 N N . GLY A 1 7 ? -25.439 11.049 11.153 1.00 0.00 222 GLY A N 12
ATOM 16461 C CA . GLY A 1 7 ? -25.233 10.995 9.718 1.00 0.00 222 GLY A CA 12
ATOM 16462 C C . GLY A 1 7 ? -23.798 10.674 9.350 1.00 0.00 222 GLY A C 12
ATOM 16463 O O . GLY A 1 7 ? -23.126 11.468 8.692 1.00 0.00 222 GLY A O 12
ATOM 16467 N N . ASP A 1 8 ? -23.327 9.507 9.776 1.00 0.00 223 ASP A N 12
ATOM 16468 C CA . ASP A 1 8 ? -21.962 9.082 9.488 1.00 0.00 223 ASP A CA 12
ATOM 16469 C C . ASP A 1 8 ? -21.826 8.642 8.033 1.00 0.00 223 ASP A C 12
ATOM 16470 O O . ASP A 1 8 ? -22.517 7.729 7.584 1.00 0.00 223 ASP A O 12
ATOM 16479 N N . GLU A 1 9 ? -20.930 9.299 7.303 1.00 0.00 224 GLU A N 12
ATOM 16480 C CA . GLU A 1 9 ? -20.705 8.976 5.899 1.00 0.00 224 GLU A CA 12
ATOM 16481 C C . GLU A 1 9 ? -19.454 8.118 5.732 1.00 0.00 224 GLU A C 12
ATOM 16482 O O . GLU A 1 9 ? -18.339 8.571 5.992 1.00 0.00 224 GLU A O 12
ATOM 16494 N N . ASP A 1 10 ? -19.648 6.878 5.297 1.00 0.00 225 ASP A N 12
ATOM 16495 C CA . ASP A 1 10 ? -18.537 5.956 5.095 1.00 0.00 225 ASP A CA 12
ATOM 16496 C C . ASP A 1 10 ? -18.444 5.529 3.633 1.00 0.00 225 ASP A C 12
ATOM 16497 O O . ASP A 1 10 ? -19.424 5.601 2.891 1.00 0.00 225 ASP A O 12
ATOM 16506 N N . THR A 1 11 ? -17.260 5.084 3.225 1.00 0.00 226 THR A N 12
ATOM 16507 C CA . THR A 1 11 ? -17.039 4.647 1.853 1.00 0.00 226 THR A CA 12
ATOM 16508 C C . THR A 1 11 ? -17.623 3.259 1.616 1.00 0.00 226 THR A C 12
ATOM 16509 O O . THR A 1 11 ? -17.366 2.329 2.380 1.00 0.00 226 THR A O 12
ATOM 16520 N N . MET A 1 12 ? -18.410 3.127 0.553 1.00 0.00 227 MET A N 12
ATOM 16521 C CA . MET A 1 12 ? -19.029 1.850 0.216 1.00 0.00 227 MET A CA 12
ATOM 16522 C C . MET A 1 12 ? -17.972 0.816 -0.160 1.00 0.00 227 MET A C 12
ATOM 16523 O O . MET A 1 12 ? -18.091 -0.360 0.186 1.00 0.00 227 MET A O 12
ATOM 16537 N N . SER A 1 13 ? -16.941 1.261 -0.869 1.00 0.00 228 SER A N 12
ATOM 16538 C CA . SER A 1 13 ? -15.865 0.373 -1.296 1.00 0.00 228 SER A CA 12
ATOM 16539 C C . SER A 1 13 ? -14.524 0.835 -0.734 1.00 0.00 228 SER A C 12
ATOM 16540 O O . SER A 1 13 ? -13.831 1.650 -1.343 1.00 0.00 228 SER A O 12
ATOM 16548 N N . SER A 1 14 ? -14.165 0.309 0.432 1.00 0.00 229 SER A N 12
ATOM 16549 C CA . SER A 1 14 ? -12.909 0.669 1.079 1.00 0.00 229 SER A CA 12
ATOM 16550 C C . SER A 1 14 ? -11.730 -0.022 0.401 1.00 0.00 229 SER A C 12
ATOM 16551 O O . SER A 1 14 ? -11.497 -1.214 0.598 1.00 0.00 229 SER A O 12
ATOM 16559 N N . VAL A 1 15 ? -10.990 0.737 -0.401 1.00 0.00 230 VAL A N 12
ATOM 16560 C CA . VAL A 1 15 ? -9.834 0.199 -1.109 1.00 0.00 230 VAL A CA 12
ATOM 16561 C C . VAL A 1 15 ? -8.541 0.839 -0.617 1.00 0.00 230 VAL A C 12
ATOM 16562 O O . VAL A 1 15 ? -8.428 2.063 -0.548 1.00 0.00 230 VAL A O 12
ATOM 16575 N N . LYS A 1 16 ? -7.566 0.004 -0.275 1.00 0.00 231 LYS A N 12
ATOM 16576 C CA . LYS A 1 16 ? -6.279 0.486 0.210 1.00 0.00 231 LYS A CA 12
ATOM 16577 C C . LYS A 1 16 ? -5.130 -0.193 -0.528 1.00 0.00 231 LYS A C 12
ATOM 16578 O O . LYS A 1 16 ? -4.955 -1.409 -0.439 1.00 0.00 231 LYS A O 12
ATOM 16597 N N . ILE A 1 17 ? -4.349 0.599 -1.255 1.00 0.00 232 ILE A N 12
ATOM 16598 C CA . ILE A 1 17 ? -3.216 0.073 -2.006 1.00 0.00 232 ILE A CA 12
ATOM 16599 C C . ILE A 1 17 ? -2.086 1.094 -2.082 1.00 0.00 232 ILE A C 12
ATOM 16600 O O . ILE A 1 17 ? -2.313 2.266 -2.386 1.00 0.00 232 ILE A O 12
ATOM 16616 N N . LEU A 1 18 ? -0.867 0.642 -1.806 1.00 0.00 233 LEU A N 12
ATOM 16617 C CA . LEU A 1 18 ? 0.300 1.516 -1.845 1.00 0.00 233 LEU A CA 12
ATOM 16618 C C . LEU A 1 18 ? 1.288 1.058 -2.914 1.00 0.00 233 LEU A C 12
ATOM 16619 O O . LEU A 1 18 ? 1.941 0.025 -2.767 1.00 0.00 233 LEU A O 12
ATOM 16635 N N . TYR A 1 19 ? 1.392 1.834 -3.987 1.00 0.00 234 TYR A N 12
ATOM 16636 C CA . TYR A 1 19 ? 2.300 1.507 -5.080 1.00 0.00 234 TYR A CA 12
ATOM 16637 C C . TYR A 1 19 ? 3.662 2.162 -4.871 1.00 0.00 234 TYR A C 12
ATOM 16638 O O . TYR A 1 19 ? 3.752 3.350 -4.561 1.00 0.00 234 TYR A O 12
ATOM 16656 N N . VAL A 1 20 ? 4.721 1.377 -5.044 1.00 0.00 235 VAL A N 12
ATOM 16657 C CA . VAL A 1 20 ? 6.080 1.879 -4.876 1.00 0.00 235 VAL A CA 12
ATOM 16658 C C . VAL A 1 20 ? 6.870 1.772 -6.176 1.00 0.00 235 VAL A C 12
ATOM 16659 O O . VAL A 1 20 ? 6.750 0.788 -6.907 1.00 0.00 235 VAL A O 12
ATOM 16672 N N . ARG A 1 21 ? 7.677 2.789 -6.457 1.00 0.00 236 ARG A N 12
ATOM 16673 C CA . ARG A 1 21 ? 8.487 2.809 -7.670 1.00 0.00 236 ARG A CA 12
ATOM 16674 C C . ARG A 1 21 ? 9.895 3.317 -7.374 1.00 0.00 236 ARG A C 12
ATOM 16675 O O . ARG A 1 21 ? 10.155 3.869 -6.306 1.00 0.00 236 ARG A O 12
ATOM 16696 N N . ASN A 1 22 ? 10.800 3.125 -8.329 1.00 0.00 237 ASN A N 12
ATOM 16697 C CA . ASN A 1 22 ? 12.182 3.562 -8.171 1.00 0.00 237 ASN A CA 12
ATOM 16698 C C . ASN A 1 22 ? 12.900 2.724 -7.117 1.00 0.00 237 ASN A C 12
ATOM 16699 O O . ASN A 1 22 ? 13.614 3.256 -6.266 1.00 0.00 237 ASN A O 12
ATOM 16710 N N . LEU A 1 23 ? 12.707 1.412 -7.179 1.00 0.00 238 LEU A N 12
ATOM 16711 C CA . LEU A 1 23 ? 13.336 0.499 -6.231 1.00 0.00 238 LEU A CA 12
ATOM 16712 C C . LEU A 1 23 ? 14.548 -0.184 -6.856 1.00 0.00 238 LEU A C 12
ATOM 16713 O O . LEU A 1 23 ? 14.630 -0.333 -8.075 1.00 0.00 238 LEU A O 12
ATOM 16729 N N . MET A 1 24 ? 15.487 -0.600 -6.012 1.00 0.00 239 MET A N 12
ATOM 16730 C CA . MET A 1 24 ? 16.694 -1.271 -6.481 1.00 0.00 239 MET A CA 12
ATOM 16731 C C . MET A 1 24 ? 16.438 -2.758 -6.701 1.00 0.00 239 MET A C 12
ATOM 16732 O O . MET A 1 24 ? 15.836 -3.426 -5.859 1.00 0.00 239 MET A O 12
ATOM 16746 N N . LEU A 1 25 ? 16.898 -3.272 -7.837 1.00 0.00 240 LEU A N 12
ATOM 16747 C CA . LEU A 1 25 ? 16.718 -4.681 -8.167 1.00 0.00 240 LEU A CA 12
ATOM 16748 C C . LEU A 1 25 ? 17.302 -5.575 -7.078 1.00 0.00 240 LEU A C 12
ATOM 16749 O O . LEU A 1 25 ? 17.032 -6.775 -7.034 1.00 0.00 240 LEU A O 12
ATOM 16765 N N . SER A 1 26 ? 18.102 -4.981 -6.198 1.00 0.00 241 SER A N 12
ATOM 16766 C CA . SER A 1 26 ? 18.725 -5.723 -5.109 1.00 0.00 241 SER A CA 12
ATOM 16767 C C . SER A 1 26 ? 17.836 -5.718 -3.869 1.00 0.00 241 SER A C 12
ATOM 16768 O O . SER A 1 26 ? 18.250 -6.145 -2.791 1.00 0.00 241 SER A O 12
ATOM 16776 N N . THR A 1 27 ? 16.610 -5.229 -4.030 1.00 0.00 242 THR A N 12
ATOM 16777 C CA . THR A 1 27 ? 15.661 -5.166 -2.925 1.00 0.00 242 THR A CA 12
ATOM 16778 C C . THR A 1 27 ? 14.655 -6.308 -2.999 1.00 0.00 242 THR A C 12
ATOM 16779 O O . THR A 1 27 ? 14.118 -6.607 -4.065 1.00 0.00 242 THR A O 12
ATOM 16790 N N . SER A 1 28 ? 14.403 -6.944 -1.859 1.00 0.00 243 SER A N 12
ATOM 16791 C CA . SER A 1 28 ? 13.462 -8.056 -1.795 1.00 0.00 243 SER A CA 12
ATOM 16792 C C . SER A 1 28 ? 12.166 -7.633 -1.109 1.00 0.00 243 SER A C 12
ATOM 16793 O O . SER A 1 28 ? 12.075 -6.539 -0.553 1.00 0.00 243 SER A O 12
ATOM 16801 N N . GLU A 1 29 ? 11.167 -8.509 -1.154 1.00 0.00 244 GLU A N 12
ATOM 16802 C CA . GLU A 1 29 ? 9.876 -8.226 -0.538 1.00 0.00 244 GLU A CA 12
ATOM 16803 C C . GLU A 1 29 ? 10.012 -8.100 0.977 1.00 0.00 244 GLU A C 12
ATOM 16804 O O . GLU A 1 29 ? 9.142 -7.541 1.644 1.00 0.00 244 GLU A O 12
ATOM 16816 N N . GLU A 1 30 ? 11.110 -8.626 1.512 1.00 0.00 245 GLU A N 12
ATOM 16817 C CA . GLU A 1 30 ? 11.359 -8.574 2.948 1.00 0.00 245 GLU A CA 12
ATOM 16818 C C . GLU A 1 30 ? 11.654 -7.145 3.398 1.00 0.00 245 GLU A C 12
ATOM 16819 O O . GLU A 1 30 ? 11.140 -6.686 4.417 1.00 0.00 245 GLU A O 12
ATOM 16831 N N . MET A 1 31 ? 12.485 -6.449 2.629 1.00 0.00 246 MET A N 12
ATOM 16832 C CA . MET A 1 31 ? 12.848 -5.073 2.948 1.00 0.00 246 MET A CA 12
ATOM 16833 C C . MET A 1 31 ? 11.632 -4.156 2.861 1.00 0.00 246 MET A C 12
ATOM 16834 O O . MET A 1 31 ? 11.467 -3.250 3.679 1.00 0.00 246 MET A O 12
ATOM 16848 N N . ILE A 1 32 ? 10.785 -4.397 1.866 1.00 0.00 247 ILE A N 12
ATOM 16849 C CA . ILE A 1 32 ? 9.585 -3.592 1.674 1.00 0.00 247 ILE A CA 12
ATOM 16850 C C . ILE A 1 32 ? 8.555 -3.873 2.763 1.00 0.00 247 ILE A C 12
ATOM 16851 O O . ILE A 1 32 ? 7.898 -2.958 3.260 1.00 0.00 247 ILE A O 12
ATOM 16867 N N . GLU A 1 33 ? 8.422 -5.143 3.131 1.00 0.00 248 GLU A N 12
ATOM 16868 C CA . GLU A 1 33 ? 7.473 -5.543 4.163 1.00 0.00 248 GLU A CA 12
ATOM 16869 C C . GLU A 1 33 ? 7.899 -5.014 5.529 1.00 0.00 248 GLU A C 12
ATOM 16870 O O . GLU A 1 33 ? 7.108 -4.395 6.242 1.00 0.00 248 GLU A O 12
ATOM 16882 N N . LYS A 1 34 ? 9.154 -5.261 5.888 1.00 0.00 249 LYS A N 12
ATOM 16883 C CA . LYS A 1 34 ? 9.688 -4.809 7.167 1.00 0.00 249 LYS A CA 12
ATOM 16884 C C . LYS A 1 34 ? 9.544 -3.297 7.314 1.00 0.00 249 LYS A C 12
ATOM 16885 O O . LYS A 1 34 ? 9.091 -2.806 8.347 1.00 0.00 249 LYS A O 12
ATOM 16904 N N . GLU A 1 35 ? 9.931 -2.567 6.273 1.00 0.00 250 GLU A N 12
ATOM 16905 C CA . GLU A 1 35 ? 9.844 -1.111 6.287 1.00 0.00 250 GLU A CA 12
ATOM 16906 C C . GLU A 1 35 ? 8.414 -0.655 6.560 1.00 0.00 250 GLU A C 12
ATOM 16907 O O . GLU A 1 35 ? 8.131 -0.045 7.591 1.00 0.00 250 GLU A O 12
ATOM 16919 N N . PHE A 1 36 ? 7.516 -0.953 5.627 1.00 0.00 251 PHE A N 12
ATOM 16920 C CA . PHE A 1 36 ? 6.115 -0.572 5.765 1.00 0.00 251 PHE A CA 12
ATOM 16921 C C . PHE A 1 36 ? 5.553 -1.041 7.104 1.00 0.00 251 PHE A C 12
ATOM 16922 O O . PHE A 1 36 ? 4.566 -0.499 7.598 1.00 0.00 251 PHE A O 12
ATOM 16939 N N . ASN A 1 37 ? 6.190 -2.053 7.684 1.00 0.00 252 ASN A N 12
ATOM 16940 C CA . ASN A 1 37 ? 5.754 -2.596 8.965 1.00 0.00 252 ASN A CA 12
ATOM 16941 C C . ASN A 1 37 ? 6.237 -1.724 10.119 1.00 0.00 252 ASN A C 12
ATOM 16942 O O . ASN A 1 37 ? 5.487 -1.439 11.052 1.00 0.00 252 ASN A O 12
ATOM 16953 N N . ASN A 1 38 ? 7.496 -1.302 10.048 1.00 0.00 253 ASN A N 12
ATOM 16954 C CA . ASN A 1 38 ? 8.080 -0.461 11.087 1.00 0.00 253 ASN A CA 12
ATOM 16955 C C . ASN A 1 38 ? 7.141 0.684 11.452 1.00 0.00 253 ASN A C 12
ATOM 16956 O O . ASN A 1 38 ? 7.150 1.172 12.582 1.00 0.00 253 ASN A O 12
ATOM 16967 N N . ILE A 1 39 ? 6.332 1.109 10.487 1.00 0.00 254 ILE A N 12
ATOM 16968 C CA . ILE A 1 39 ? 5.386 2.196 10.707 1.00 0.00 254 ILE A CA 12
ATOM 16969 C C . ILE A 1 39 ? 4.196 1.729 11.540 1.00 0.00 254 ILE A C 12
ATOM 16970 O O . ILE A 1 39 ? 3.841 2.352 12.540 1.00 0.00 254 ILE A O 12
ATOM 16986 N N . LYS A 1 40 ? 3.584 0.626 11.121 1.00 0.00 255 LYS A N 12
ATOM 16987 C CA . LYS A 1 40 ? 2.436 0.072 11.828 1.00 0.00 255 LYS A CA 12
ATOM 16988 C C . LYS A 1 40 ? 2.520 -1.449 11.894 1.00 0.00 255 LYS A C 12
ATOM 16989 O O . LYS A 1 40 ? 2.410 -2.145 10.884 1.00 0.00 255 LYS A O 12
ATOM 17008 N N . PRO A 1 41 ? 2.718 -1.980 13.110 1.00 0.00 256 PRO A N 12
ATOM 17009 C CA . PRO A 1 41 ? 2.819 -3.425 13.336 1.00 0.00 256 PRO A CA 12
ATOM 17010 C C . PRO A 1 41 ? 1.487 -4.137 13.135 1.00 0.00 256 PRO A C 12
ATOM 17011 O O . PRO A 1 41 ? 0.480 -3.775 13.742 1.00 0.00 256 PRO A O 12
ATOM 17022 N N . GLY A 1 42 ? 1.488 -5.154 12.279 1.00 0.00 257 GLY A N 12
ATOM 17023 C CA . GLY A 1 42 ? 0.272 -5.902 12.013 1.00 0.00 257 GLY A CA 12
ATOM 17024 C C . GLY A 1 42 ? -0.696 -5.140 11.131 1.00 0.00 257 GLY A C 12
ATOM 17025 O O . GLY A 1 42 ? -1.909 -5.329 11.222 1.00 0.00 257 GLY A O 12
ATOM 17029 N N . ALA A 1 43 ? -0.161 -4.275 10.276 1.00 0.00 258 ALA A N 12
ATOM 17030 C CA . ALA A 1 43 ? -0.986 -3.482 9.374 1.00 0.00 258 ALA A CA 12
ATOM 17031 C C . ALA A 1 43 ? -0.871 -3.986 7.939 1.00 0.00 258 ALA A C 12
ATOM 17032 O O . ALA A 1 43 ? -1.877 -4.178 7.256 1.00 0.00 258 ALA A O 12
ATOM 17039 N N . VAL A 1 44 ? 0.361 -4.196 7.488 1.00 0.00 259 VAL A N 12
ATOM 17040 C CA . VAL A 1 44 ? 0.607 -4.678 6.134 1.00 0.00 259 VAL A CA 12
ATOM 17041 C C . VAL A 1 44 ? 0.084 -6.099 5.952 1.00 0.00 259 VAL A C 12
ATOM 17042 O O . VAL A 1 44 ? 0.347 -6.976 6.773 1.00 0.00 259 VAL A O 12
ATOM 17055 N N . GLU A 1 45 ? -0.658 -6.317 4.871 1.00 0.00 260 GLU A N 12
ATOM 17056 C CA . GLU A 1 45 ? -1.218 -7.632 4.582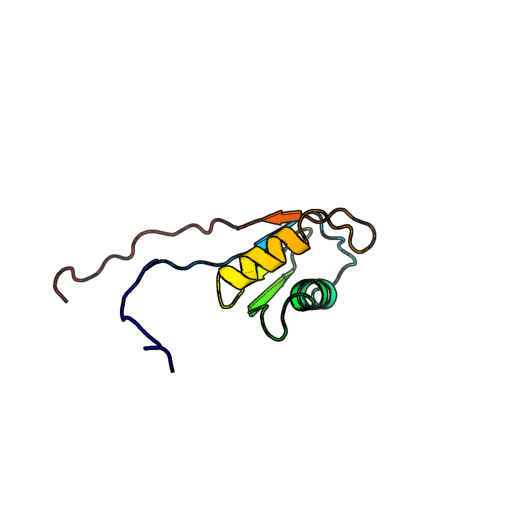 1.00 0.00 260 GLU A CA 12
ATOM 17057 C C . GLU A 1 45 ? -0.252 -8.462 3.742 1.00 0.00 260 GLU A C 12
ATOM 17058 O O . GLU A 1 45 ? 0.219 -9.513 4.177 1.00 0.00 260 GLU A O 12
ATOM 17070 N N . ARG A 1 46 ? 0.036 -7.983 2.536 1.00 0.00 261 ARG A N 12
ATOM 17071 C CA . ARG A 1 46 ? 0.944 -8.682 1.634 1.00 0.00 261 ARG A CA 12
ATOM 17072 C C . ARG A 1 46 ? 1.715 -7.692 0.765 1.00 0.00 261 ARG A C 12
ATOM 17073 O O . ARG A 1 46 ? 1.289 -6.553 0.576 1.00 0.00 261 ARG A O 12
ATOM 17094 N N . VAL A 1 47 ? 2.853 -8.135 0.240 1.00 0.00 262 VAL A N 12
ATOM 17095 C CA . VAL A 1 47 ? 3.683 -7.290 -0.609 1.00 0.00 262 VAL A CA 12
ATOM 17096 C C . VAL A 1 47 ? 4.214 -8.067 -1.808 1.00 0.00 262 VAL A C 12
ATOM 17097 O O . VAL A 1 47 ? 4.549 -9.247 -1.699 1.00 0.00 262 VAL A O 12
ATOM 17110 N N . LYS A 1 48 ? 4.289 -7.399 -2.954 1.00 0.00 263 LYS A N 12
ATOM 17111 C CA . LYS A 1 48 ? 4.782 -8.025 -4.175 1.00 0.00 263 LYS A CA 12
ATOM 17112 C C . LYS A 1 48 ? 5.882 -7.183 -4.813 1.00 0.00 263 LYS A C 12
ATOM 17113 O O . LYS A 1 48 ? 5.645 -6.054 -5.241 1.00 0.00 263 LYS A O 12
ATOM 17132 N N . LYS A 1 49 ? 7.087 -7.741 -4.874 1.00 0.00 264 LYS A N 12
ATOM 17133 C CA . LYS A 1 49 ? 8.224 -7.044 -5.462 1.00 0.00 264 LYS A CA 12
ATOM 17134 C C . LYS A 1 49 ? 8.210 -7.164 -6.982 1.00 0.00 264 LYS A C 12
ATOM 17135 O O . LYS A 1 49 ? 7.904 -8.225 -7.527 1.00 0.00 264 LYS A O 12
ATOM 17154 N N . ILE A 1 50 ? 8.544 -6.071 -7.661 1.00 0.00 265 ILE A N 12
ATOM 17155 C CA . ILE A 1 50 ? 8.571 -6.056 -9.118 1.00 0.00 265 ILE A CA 12
ATOM 17156 C C . ILE A 1 50 ? 9.893 -5.503 -9.638 1.00 0.00 265 ILE A C 12
ATOM 17157 O O . ILE A 1 50 ? 10.716 -5.007 -8.867 1.00 0.00 265 ILE A O 12
ATOM 17173 N N . ARG A 1 51 ? 10.090 -5.588 -10.949 1.00 0.00 266 ARG A N 12
ATOM 17174 C CA . ARG A 1 51 ? 11.313 -5.095 -11.572 1.00 0.00 266 ARG A CA 12
ATOM 17175 C C . ARG A 1 51 ? 11.871 -3.901 -10.803 1.00 0.00 266 ARG A C 12
ATOM 17176 O O . ARG A 1 51 ? 12.860 -4.023 -10.081 1.00 0.00 266 ARG A O 12
ATOM 17197 N N . ASP A 1 52 ? 11.231 -2.748 -10.965 1.00 0.00 267 ASP A N 12
ATOM 17198 C CA . ASP A 1 52 ? 11.663 -1.532 -10.286 1.00 0.00 267 ASP A CA 12
ATOM 17199 C C . ASP A 1 52 ? 10.521 -0.929 -9.474 1.00 0.00 267 ASP A C 12
ATOM 17200 O O . ASP A 1 52 ? 10.551 0.251 -9.123 1.00 0.00 267 ASP A O 12
ATOM 17209 N N . TYR A 1 53 ? 9.516 -1.745 -9.179 1.00 0.00 268 TYR A N 12
ATOM 17210 C CA . TYR A 1 53 ? 8.362 -1.291 -8.411 1.00 0.00 268 TYR A CA 12
ATOM 17211 C C . TYR A 1 53 ? 7.812 -2.415 -7.538 1.00 0.00 268 TYR A C 12
ATOM 17212 O O . TYR A 1 53 ? 8.273 -3.554 -7.610 1.00 0.00 268 TYR A O 12
ATOM 17230 N N . ALA A 1 54 ? 6.823 -2.085 -6.715 1.00 0.00 269 ALA A N 12
ATOM 17231 C CA . ALA A 1 54 ? 6.207 -3.065 -5.829 1.00 0.00 269 ALA A CA 12
ATOM 17232 C C . ALA A 1 54 ? 4.883 -2.549 -5.275 1.00 0.00 269 ALA A C 12
ATOM 17233 O O . ALA A 1 54 ? 4.569 -1.365 -5.393 1.00 0.00 269 ALA A O 12
ATOM 17240 N N . PHE A 1 55 ? 4.111 -3.446 -4.670 1.00 0.00 270 PHE A N 12
ATOM 17241 C CA . PHE A 1 55 ? 2.820 -3.081 -4.098 1.00 0.00 270 PHE A CA 12
ATOM 17242 C C . PHE A 1 55 ? 2.729 -3.515 -2.638 1.00 0.00 270 PHE A C 12
ATOM 17243 O O . PHE A 1 55 ? 3.356 -4.493 -2.230 1.00 0.00 270 PHE A O 12
ATOM 17260 N N . VAL A 1 56 ? 1.945 -2.780 -1.856 1.00 0.00 271 VAL A N 12
ATOM 17261 C CA . VAL A 1 56 ? 1.772 -3.089 -0.441 1.00 0.00 271 VAL A CA 12
ATOM 17262 C C . VAL A 1 56 ? 0.313 -2.942 -0.022 1.00 0.00 271 VAL A C 12
ATOM 17263 O O . VAL A 1 56 ? -0.256 -1.852 -0.088 1.00 0.00 271 VAL A O 12
ATOM 17276 N N . HIS A 1 57 ? -0.287 -4.047 0.410 1.00 0.00 272 HIS A N 12
ATOM 17277 C CA . HIS A 1 57 ? -1.680 -4.041 0.842 1.00 0.00 272 HIS A CA 12
ATOM 17278 C C . HIS A 1 57 ? -1.779 -3.860 2.353 1.00 0.00 272 HIS A C 12
ATOM 17279 O O . HIS A 1 57 ? -0.829 -4.135 3.086 1.00 0.00 272 HIS A O 12
ATOM 17293 N N . PHE A 1 58 ? -2.936 -3.395 2.814 1.00 0.00 273 PHE A N 12
ATOM 17294 C CA . PHE A 1 58 ? -3.159 -3.176 4.238 1.00 0.00 273 PHE A CA 12
ATOM 17295 C C . PHE A 1 58 ? -4.504 -3.751 4.673 1.00 0.00 273 PHE A C 12
ATOM 17296 O O . PHE A 1 58 ? -5.253 -4.291 3.859 1.00 0.00 273 PHE A O 12
ATOM 17313 N N . SER A 1 59 ? -4.802 -3.632 5.963 1.00 0.00 274 SER A N 12
ATOM 17314 C CA . SER A 1 59 ? -6.054 -4.144 6.508 1.00 0.00 274 SER A CA 12
ATOM 17315 C C . SER A 1 59 ? -7.108 -3.043 6.575 1.00 0.00 274 SER A C 12
ATOM 17316 O O . SER A 1 59 ? -8.296 -3.315 6.743 1.00 0.00 274 SER A O 12
ATOM 17324 N N . ASN A 1 60 ? -6.663 -1.797 6.443 1.00 0.00 275 ASN A N 12
ATOM 17325 C CA . ASN A 1 60 ? -7.566 -0.654 6.489 1.00 0.00 275 ASN A CA 12
ATOM 17326 C C . ASN A 1 60 ? -6.927 0.571 5.841 1.00 0.00 275 ASN A C 12
ATOM 17327 O O . ASN A 1 60 ? -5.716 0.770 5.927 1.00 0.00 275 ASN A O 12
ATOM 17338 N N . ARG A 1 61 ? -7.751 1.388 5.194 1.00 0.00 276 ARG A N 12
ATOM 17339 C CA . ARG A 1 61 ? -7.267 2.593 4.531 1.00 0.00 276 ARG A CA 12
ATOM 17340 C C . ARG A 1 61 ? -6.497 3.479 5.506 1.00 0.00 276 ARG A C 12
ATOM 17341 O O . ARG A 1 61 ? -5.455 4.035 5.163 1.00 0.00 276 ARG A O 12
ATOM 17362 N N . GLU A 1 62 ? -7.019 3.604 6.723 1.00 0.00 277 GLU A N 12
ATOM 17363 C CA . GLU A 1 62 ? -6.381 4.423 7.746 1.00 0.00 277 GLU A CA 12
ATOM 17364 C C . GLU A 1 62 ? -4.880 4.154 7.801 1.00 0.00 277 GLU A C 12
ATOM 17365 O O . GLU A 1 62 ? -4.069 5.063 7.625 1.00 0.00 277 GLU A O 12
ATOM 17377 N N . ASP A 1 63 ? -4.518 2.899 8.046 1.00 0.00 278 ASP A N 12
ATOM 17378 C CA . ASP A 1 63 ? -3.115 2.509 8.123 1.00 0.00 278 ASP A CA 12
ATOM 17379 C C . ASP A 1 63 ? -2.403 2.779 6.801 1.00 0.00 278 ASP A C 12
ATOM 17380 O O . ASP A 1 63 ? -1.305 3.335 6.779 1.00 0.00 278 ASP A O 12
ATOM 17389 N N . ALA A 1 64 ? -3.034 2.380 5.702 1.00 0.00 279 ALA A N 12
ATOM 17390 C CA . ALA A 1 64 ? -2.461 2.579 4.377 1.00 0.00 279 ALA A CA 12
ATOM 17391 C C . ALA A 1 64 ? -2.021 4.025 4.181 1.00 0.00 279 ALA A C 12
ATOM 17392 O O . ALA A 1 64 ? -0.887 4.291 3.781 1.00 0.00 279 ALA A O 12
ATOM 17399 N N . VAL A 1 65 ? -2.925 4.958 4.464 1.00 0.00 280 VAL A N 12
ATOM 17400 C CA . VAL A 1 65 ? -2.629 6.378 4.320 1.00 0.00 280 VAL A CA 12
ATOM 17401 C C . VAL A 1 65 ? -1.438 6.782 5.181 1.00 0.00 280 VAL A C 12
ATOM 17402 O O . VAL A 1 65 ? -0.504 7.425 4.703 1.00 0.00 280 VAL A O 12
ATOM 17415 N N . GLU A 1 66 ? -1.478 6.400 6.454 1.00 0.00 281 GLU A N 12
ATOM 17416 C CA . GLU A 1 66 ? -0.401 6.723 7.382 1.00 0.00 281 GLU A CA 12
ATOM 17417 C C . GLU A 1 66 ? 0.942 6.226 6.852 1.00 0.00 281 GLU A C 12
ATOM 17418 O O . GLU A 1 66 ? 1.880 7.004 6.684 1.00 0.00 281 GLU A O 12
ATOM 17430 N N . ALA A 1 67 ? 1.024 4.926 6.592 1.00 0.00 282 ALA A N 12
ATOM 17431 C CA . ALA A 1 67 ? 2.249 4.325 6.080 1.00 0.00 282 ALA A CA 12
ATOM 17432 C C . ALA A 1 67 ? 2.718 5.030 4.812 1.00 0.00 282 ALA A C 12
ATOM 17433 O O . ALA A 1 67 ? 3.918 5.151 4.565 1.00 0.00 282 ALA A O 12
ATOM 17440 N N . MET A 1 68 ? 1.764 5.493 4.011 1.00 0.00 283 MET A N 12
ATOM 17441 C CA . MET A 1 68 ? 2.081 6.187 2.768 1.00 0.00 283 MET A CA 12
ATOM 17442 C C . MET A 1 68 ? 2.912 7.437 3.039 1.00 0.00 283 MET A C 12
ATOM 17443 O O . MET A 1 68 ? 4.087 7.504 2.679 1.00 0.00 283 MET A O 12
ATOM 17457 N N . LYS A 1 69 ? 2.294 8.426 3.676 1.00 0.00 284 LYS A N 12
ATOM 17458 C CA . LYS A 1 69 ? 2.976 9.674 3.997 1.00 0.00 284 LYS A CA 12
ATOM 17459 C C . LYS A 1 69 ? 4.164 9.423 4.920 1.00 0.00 284 LYS A C 12
ATOM 17460 O O . LYS A 1 69 ? 5.074 10.246 5.012 1.00 0.00 284 LYS A O 12
ATOM 17479 N N . ALA A 1 70 ? 4.149 8.281 5.599 1.00 0.00 285 ALA A N 12
ATOM 17480 C CA . ALA A 1 70 ? 5.228 7.920 6.511 1.00 0.00 285 ALA A CA 12
ATOM 17481 C C . ALA A 1 70 ? 6.527 7.668 5.753 1.00 0.00 285 ALA A C 12
ATOM 17482 O O . ALA A 1 70 ? 7.547 8.303 6.021 1.00 0.00 285 ALA A O 12
ATOM 17489 N N . LEU A 1 71 ? 6.482 6.737 4.806 1.00 0.00 286 LEU A N 12
ATOM 17490 C CA . LEU A 1 71 ? 7.656 6.399 4.009 1.00 0.00 286 LEU A CA 12
ATOM 17491 C C . LEU A 1 71 ? 7.869 7.418 2.894 1.00 0.00 286 LEU A C 12
ATOM 17492 O O . LEU A 1 71 ? 8.999 7.675 2.482 1.00 0.00 286 LEU A O 12
ATOM 17508 N N . ASN A 1 72 ? 6.774 7.997 2.412 1.00 0.00 287 ASN A N 12
ATOM 17509 C CA . ASN A 1 72 ? 6.840 8.989 1.345 1.00 0.00 287 ASN A CA 12
ATOM 17510 C C . ASN A 1 72 ? 8.022 9.932 1.553 1.00 0.00 287 ASN A C 12
ATOM 17511 O O . ASN A 1 72 ? 8.039 10.724 2.494 1.00 0.00 287 ASN A O 12
ATOM 17522 N N . GLY A 1 73 ? 9.008 9.841 0.666 1.00 0.00 288 GLY A N 12
ATOM 17523 C CA . GLY A 1 73 ? 10.179 10.691 0.768 1.00 0.00 288 GLY A CA 12
ATOM 17524 C C . GLY A 1 73 ? 11.324 10.015 1.496 1.00 0.00 288 GLY A C 12
ATOM 17525 O O . GLY A 1 73 ? 12.109 10.671 2.180 1.00 0.00 288 GLY A O 12
ATOM 17529 N N . LYS A 1 74 ? 11.420 8.698 1.350 1.00 0.00 289 LYS A N 12
ATOM 17530 C CA . LYS A 1 74 ? 12.477 7.931 1.998 1.00 0.00 289 LYS A CA 12
ATOM 17531 C C . LYS A 1 74 ? 13.483 7.416 0.974 1.00 0.00 289 LYS A C 12
ATOM 17532 O O . LYS A 1 74 ? 13.177 7.314 -0.215 1.00 0.00 289 LYS A O 12
ATOM 17551 N N . VAL A 1 75 ? 14.685 7.092 1.441 1.00 0.00 290 VAL A N 12
ATOM 17552 C CA . VAL A 1 75 ? 15.735 6.586 0.566 1.00 0.00 290 VAL A CA 12
ATOM 17553 C C . VAL A 1 75 ? 16.161 5.181 0.975 1.00 0.00 290 VAL A C 12
ATOM 17554 O O . VAL A 1 75 ? 16.991 5.007 1.869 1.00 0.00 290 VAL A O 12
ATOM 17567 N N . LEU A 1 76 ? 15.590 4.180 0.315 1.00 0.00 291 LEU A N 12
ATOM 17568 C CA . LEU A 1 76 ? 15.911 2.787 0.609 1.00 0.00 291 LEU A CA 12
ATOM 17569 C C . LEU A 1 76 ? 17.034 2.285 -0.292 1.00 0.00 291 LEU A C 12
ATOM 17570 O O . LEU A 1 76 ? 17.223 2.784 -1.402 1.00 0.00 291 LEU A O 12
ATOM 17586 N N . ASP A 1 77 ? 17.776 1.295 0.192 1.00 0.00 292 ASP A N 12
ATOM 17587 C CA . ASP A 1 77 ? 18.879 0.722 -0.572 1.00 0.00 292 ASP A CA 12
ATOM 17588 C C . ASP A 1 77 ? 19.669 1.814 -1.286 1.00 0.00 292 ASP A C 12
ATOM 17589 O O . ASP A 1 77 ? 20.264 1.577 -2.337 1.00 0.00 292 ASP A O 12
ATOM 17598 N N . GLY A 1 78 ? 19.669 3.012 -0.709 1.00 0.00 293 GLY A N 12
ATOM 17599 C CA . GLY A 1 78 ? 20.389 4.122 -1.305 1.00 0.00 293 GLY A CA 12
ATOM 17600 C C . GLY A 1 78 ? 19.703 4.657 -2.547 1.00 0.00 293 GLY A C 12
ATOM 17601 O O . GLY A 1 78 ? 20.360 4.968 -3.541 1.00 0.00 293 GLY A O 12
ATOM 17605 N N . SER A 1 79 ? 18.380 4.762 -2.492 1.00 0.00 294 SER A N 12
ATOM 17606 C CA . SER A 1 79 ? 17.604 5.257 -3.623 1.00 0.00 294 SER A CA 12
ATOM 17607 C C . SER A 1 79 ? 16.288 5.869 -3.154 1.00 0.00 294 SER A C 12
ATOM 17608 O O . SER A 1 79 ? 15.612 5.347 -2.267 1.00 0.00 294 SER A O 12
ATOM 17616 N N . PRO A 1 80 ? 15.914 7.005 -3.762 1.00 0.00 295 PRO A N 12
ATOM 17617 C CA . PRO A 1 80 ? 14.676 7.713 -3.424 1.00 0.00 295 PRO A CA 12
ATOM 17618 C C . PRO A 1 80 ? 13.432 6.951 -3.867 1.00 0.00 295 PRO A C 12
ATOM 17619 O O . PRO A 1 80 ? 13.114 6.901 -5.055 1.00 0.00 295 PRO A O 12
ATOM 17630 N N . ILE A 1 81 ? 12.732 6.359 -2.904 1.00 0.00 296 ILE A N 12
ATOM 17631 C CA . ILE A 1 81 ? 11.522 5.601 -3.196 1.00 0.00 296 ILE A CA 12
ATOM 17632 C C . ILE A 1 81 ? 10.280 6.475 -3.061 1.00 0.00 296 ILE A C 12
ATOM 17633 O O . ILE A 1 81 ? 10.262 7.429 -2.284 1.00 0.00 296 ILE A O 12
ATOM 17649 N N . GLU A 1 82 ? 9.242 6.141 -3.821 1.00 0.00 297 GLU A N 12
ATOM 17650 C CA . GLU A 1 82 ? 7.995 6.895 -3.785 1.00 0.00 297 GLU A CA 12
ATOM 17651 C C . GLU A 1 82 ? 6.819 5.985 -3.441 1.00 0.00 297 GLU A C 12
ATOM 17652 O O . GLU A 1 82 ? 6.813 4.803 -3.783 1.00 0.00 297 GLU A O 12
ATOM 17664 N N . VAL A 1 83 ? 5.824 6.546 -2.761 1.00 0.00 298 VAL A N 12
ATOM 17665 C CA . VAL A 1 83 ? 4.642 5.787 -2.370 1.00 0.00 298 VAL A CA 12
ATOM 17666 C C . VAL A 1 83 ? 3.365 6.558 -2.686 1.00 0.00 298 VAL A C 12
ATOM 17667 O O . VAL A 1 83 ? 3.189 7.696 -2.249 1.00 0.00 298 VAL A O 12
ATOM 17680 N N . THR A 1 84 ? 2.474 5.930 -3.447 1.00 0.00 299 THR A N 12
ATOM 17681 C CA . THR A 1 84 ? 1.213 6.557 -3.822 1.00 0.00 299 THR A CA 12
ATOM 17682 C C . THR A 1 84 ? 0.070 5.548 -3.800 1.00 0.00 299 THR A C 12
ATOM 17683 O O . THR A 1 84 ? 0.297 4.338 -3.766 1.00 0.00 299 THR A O 12
ATOM 17694 N N . LEU A 1 85 ? -1.159 6.053 -3.820 1.00 0.00 300 LEU A N 12
ATOM 17695 C CA . LEU A 1 85 ? -2.339 5.195 -3.803 1.00 0.00 300 LEU A CA 12
ATOM 17696 C C . LEU A 1 85 ? -2.648 4.666 -5.200 1.00 0.00 300 LEU A C 12
ATOM 17697 O O . LEU A 1 85 ? -3.127 5.403 -6.061 1.00 0.00 300 LEU A O 12
ATOM 17713 N N . ALA A 1 86 ? -2.372 3.384 -5.416 1.00 0.00 301 ALA A N 12
ATOM 17714 C CA . ALA A 1 86 ? -2.625 2.756 -6.707 1.00 0.00 301 ALA A CA 12
ATOM 17715 C C . ALA A 1 86 ? -4.121 2.581 -6.949 1.00 0.00 301 ALA A C 12
ATOM 17716 O O . ALA A 1 86 ? -4.871 2.232 -6.038 1.00 0.00 301 ALA A O 12
ATOM 17723 N N . LYS A 1 87 ? -4.548 2.827 -8.183 1.00 0.00 302 LYS A N 12
ATOM 17724 C CA . LYS A 1 87 ? -5.954 2.697 -8.546 1.00 0.00 302 LYS A CA 12
ATOM 17725 C C . LYS A 1 87 ? -6.346 1.229 -8.687 1.00 0.00 302 LYS A C 12
ATOM 17726 O O . LYS A 1 87 ? -5.614 0.418 -9.254 1.00 0.00 302 LYS A O 12
ATOM 17745 N N . PRO A 1 88 ? -7.529 0.879 -8.160 1.00 0.00 303 PRO A N 12
ATOM 17746 C CA . PRO A 1 88 ? -8.045 -0.492 -8.216 1.00 0.00 303 PRO A CA 12
ATOM 17747 C C . PRO A 1 88 ? -8.442 -0.904 -9.629 1.00 0.00 303 PRO A C 12
ATOM 17748 O O . PRO A 1 88 ? -8.818 -0.067 -10.449 1.00 0.00 303 PRO A O 12
ATOM 17759 N N . VAL A 1 89 ? -8.356 -2.201 -9.909 1.00 0.00 304 VAL A N 12
ATOM 17760 C CA . VAL A 1 89 ? -8.707 -2.725 -11.223 1.00 0.00 304 VAL A CA 12
ATOM 17761 C C . VAL A 1 89 ? -10.202 -3.011 -11.319 1.00 0.00 304 VAL A C 12
ATOM 17762 O O . VAL A 1 89 ? -10.755 -3.757 -10.510 1.00 0.00 304 VAL A O 12
ATOM 17775 N N . ASP A 1 90 ? -10.850 -2.414 -12.313 1.00 0.00 305 ASP A N 12
ATOM 17776 C CA . ASP A 1 90 ? -12.281 -2.605 -12.517 1.00 0.00 305 ASP A CA 12
ATOM 17777 C C . ASP A 1 90 ? -12.607 -4.080 -12.734 1.00 0.00 305 ASP A C 12
ATOM 17778 O O . ASP A 1 90 ? -11.999 -4.744 -13.574 1.00 0.00 305 ASP A O 12
ATOM 17787 N N . LYS A 1 91 ? -13.569 -4.587 -11.971 1.00 0.00 306 LYS A N 12
ATOM 17788 C CA . LYS A 1 91 ? -13.976 -5.982 -12.079 1.00 0.00 306 LYS A CA 12
ATOM 17789 C C . LYS A 1 91 ? -15.492 -6.117 -11.969 1.00 0.00 306 LYS A C 12
ATOM 17790 O O . LYS A 1 91 ? -16.156 -5.277 -11.362 1.00 0.00 306 LYS A O 12
ATOM 17809 N N . ASP A 1 92 ? -16.031 -7.178 -12.558 1.00 0.00 307 ASP A N 12
ATOM 17810 C CA . ASP A 1 92 ? -17.468 -7.423 -12.524 1.00 0.00 307 ASP A CA 12
ATOM 17811 C C . ASP A 1 92 ? -17.987 -7.416 -11.089 1.00 0.00 307 ASP A C 12
ATOM 17812 O O . ASP A 1 92 ? -17.577 -8.234 -10.266 1.00 0.00 307 ASP A O 12
ATOM 17821 N N . SER A 1 93 ? -18.890 -6.485 -10.797 1.00 0.00 308 SER A N 12
ATOM 17822 C CA . SER A 1 93 ? -19.461 -6.368 -9.460 1.00 0.00 308 SER A CA 12
ATOM 17823 C C . SER A 1 93 ? -20.695 -7.253 -9.317 1.00 0.00 308 SER A C 12
ATOM 17824 O O . SER A 1 93 ? -21.588 -7.235 -10.165 1.00 0.00 308 SER A O 12
ATOM 17832 N N . SER A 1 94 ? -20.738 -8.029 -8.238 1.00 0.00 309 SER A N 12
ATOM 17833 C CA . SER A 1 94 ? -21.860 -8.925 -7.984 1.00 0.00 309 SER A CA 12
ATOM 17834 C C . SER A 1 94 ? -22.362 -8.774 -6.552 1.00 0.00 309 SER A C 12
ATOM 17835 O O . SER A 1 94 ? -21.711 -9.213 -5.604 1.00 0.00 309 SER A O 12
ATOM 17843 N N . GLY A 1 95 ? -23.526 -8.150 -6.402 1.00 0.00 310 GLY A N 12
ATOM 17844 C CA . GLY A 1 95 ? -24.097 -7.952 -5.083 1.00 0.00 310 GLY A CA 12
ATOM 17845 C C . GLY A 1 95 ? -25.592 -7.703 -5.129 1.00 0.00 310 GLY A C 12
ATOM 17846 O O . GLY A 1 95 ? -26.066 -6.595 -4.877 1.00 0.00 310 GLY A O 12
ATOM 17850 N N . PRO A 1 96 ? -26.360 -8.751 -5.460 1.00 0.00 311 PRO A N 12
ATOM 17851 C CA . PRO A 1 96 ? -27.821 -8.665 -5.547 1.00 0.00 311 PRO A CA 12
ATOM 17852 C C . PRO A 1 96 ? -28.475 -8.492 -4.181 1.00 0.00 311 PRO A C 12
ATOM 17853 O O . PRO A 1 96 ? -27.967 -8.982 -3.173 1.00 0.00 311 PRO A O 12
ATOM 17864 N N . SER A 1 97 ? -29.604 -7.792 -4.155 1.00 0.00 312 SER A N 12
ATOM 17865 C CA . SER A 1 97 ? -30.326 -7.552 -2.910 1.00 0.00 312 SER A CA 12
ATOM 17866 C C . SER A 1 97 ? -31.452 -8.565 -2.731 1.00 0.00 312 SER A C 12
ATOM 17867 O O . SER A 1 97 ? -32.135 -8.927 -3.689 1.00 0.00 312 SER A O 12
ATOM 17875 N N . SER A 1 98 ? -31.641 -9.019 -1.496 1.00 0.00 313 SER A N 12
ATOM 1787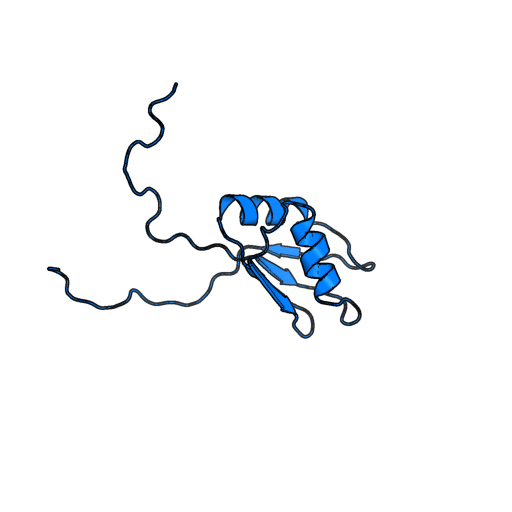6 C CA . SER A 1 98 ? -32.681 -9.993 -1.190 1.00 0.00 313 SER A CA 12
ATOM 17877 C C . SER A 1 98 ? -33.498 -9.554 0.021 1.00 0.00 313 SER A C 12
ATOM 17878 O O . SER A 1 98 ? -32.945 -9.180 1.055 1.00 0.00 313 SER A O 12
ATOM 17886 N N . GLY A 1 99 ? -34.820 -9.602 -0.115 1.00 0.00 314 GLY A N 12
ATOM 17887 C CA . GLY A 1 99 ? -35.693 -9.206 0.975 1.00 0.00 314 GLY A CA 12
ATOM 17888 C C . GLY A 1 99 ? -36.600 -8.051 0.601 1.00 0.00 314 GLY A C 12
ATOM 17889 O O . GLY A 1 99 ? -37.083 -7.973 -0.529 1.00 0.00 314 GLY A O 12
ATOM 17893 N N . GLY A 1 1 ? -2.720 22.422 6.052 1.00 0.00 216 GLY A N 13
ATOM 17894 C CA . GLY A 1 1 ? -4.028 22.187 5.468 1.00 0.00 216 GLY A CA 13
ATOM 17895 C C . GLY A 1 1 ? -4.113 22.654 4.029 1.00 0.00 216 GLY A C 13
ATOM 17896 O O . GLY A 1 1 ? -3.589 23.712 3.681 1.00 0.00 216 GLY A O 13
ATOM 17900 N N . SER A 1 2 ? -4.774 21.863 3.190 1.00 0.00 217 SER A N 13
ATOM 17901 C CA . SER A 1 2 ? -4.922 22.199 1.779 1.00 0.00 217 SER A CA 13
ATOM 17902 C C . SER A 1 2 ? -6.188 23.018 1.544 1.00 0.00 217 SER A C 13
ATOM 17903 O O . SER A 1 2 ? -7.138 22.948 2.323 1.00 0.00 217 SER A O 13
ATOM 17911 N N . SER A 1 3 ? -6.192 23.794 0.465 1.00 0.00 218 SER A N 13
ATOM 17912 C CA . SER A 1 3 ? -7.339 24.629 0.129 1.00 0.00 218 SER A CA 13
ATOM 17913 C C . SER A 1 3 ? -8.504 23.778 -0.368 1.00 0.00 218 SER A C 13
ATOM 17914 O O . SER A 1 3 ? -8.339 22.930 -1.244 1.00 0.00 218 SER A O 13
ATOM 17922 N N . GLY A 1 4 ? -9.684 24.012 0.200 1.00 0.00 219 GLY A N 13
ATOM 17923 C CA . GLY A 1 4 ? -10.860 23.259 -0.197 1.00 0.00 219 GLY A CA 13
ATOM 17924 C C . GLY A 1 4 ? -10.571 21.781 -0.370 1.00 0.00 219 GLY A C 13
ATOM 17925 O O . GLY A 1 4 ? -9.657 21.243 0.255 1.00 0.00 219 GLY A O 13
ATOM 17929 N N . SER A 1 5 ? -11.354 21.122 -1.219 1.00 0.00 220 SER A N 13
ATOM 17930 C CA . SER A 1 5 ? -11.182 19.696 -1.467 1.00 0.00 220 SER A CA 13
ATOM 17931 C C . SER A 1 5 ? -11.475 19.359 -2.926 1.00 0.00 220 SER A C 13
ATOM 17932 O O . SER A 1 5 ? -12.305 20.002 -3.568 1.00 0.00 220 SER A O 13
ATOM 17940 N N . SER A 1 6 ? -10.787 18.346 -3.443 1.00 0.00 221 SER A N 13
ATOM 17941 C CA . SER A 1 6 ? -10.970 17.926 -4.827 1.00 0.00 221 SER A CA 13
ATOM 17942 C C . SER A 1 6 ? -11.807 16.653 -4.902 1.00 0.00 221 SER A C 13
ATOM 17943 O O . SER A 1 6 ? -12.591 16.466 -5.831 1.00 0.00 221 SER A O 13
ATOM 17951 N N . GLY A 1 7 ? -11.634 15.779 -3.914 1.00 0.00 222 GLY A N 13
ATOM 17952 C CA . GLY A 1 7 ? -12.380 14.534 -3.886 1.00 0.00 222 GLY A CA 13
ATOM 17953 C C . GLY A 1 7 ? -13.372 14.479 -2.741 1.00 0.00 222 GLY A C 13
ATOM 17954 O O . GLY A 1 7 ? -12.998 14.209 -1.599 1.00 0.00 222 GLY A O 13
ATOM 17958 N N . ASP A 1 8 ? -14.639 14.735 -3.045 1.00 0.00 223 ASP A N 13
ATOM 17959 C CA . ASP A 1 8 ? -15.688 14.714 -2.033 1.00 0.00 223 ASP A CA 13
ATOM 17960 C C . ASP A 1 8 ? -16.860 13.848 -2.483 1.00 0.00 223 ASP A C 13
ATOM 17961 O O . ASP A 1 8 ? -17.719 14.295 -3.242 1.00 0.00 223 ASP A O 13
ATOM 17970 N N . GLU A 1 9 ? -16.888 12.606 -2.009 1.00 0.00 224 GLU A N 13
ATOM 17971 C CA . GLU A 1 9 ? -17.954 11.677 -2.365 1.00 0.00 224 GLU A CA 13
ATOM 17972 C C . GLU A 1 9 ? -18.110 10.594 -1.301 1.00 0.00 224 GLU A C 13
ATOM 17973 O O . GLU A 1 9 ? -17.335 10.531 -0.347 1.00 0.00 224 GLU A O 13
ATOM 17985 N N . ASP A 1 10 ? -19.118 9.746 -1.472 1.00 0.00 225 ASP A N 13
ATOM 17986 C CA . ASP A 1 10 ? -19.377 8.665 -0.528 1.00 0.00 225 ASP A CA 13
ATOM 17987 C C . ASP A 1 10 ? -18.843 7.339 -1.059 1.00 0.00 225 ASP A C 13
ATOM 17988 O O . ASP A 1 10 ? -19.512 6.651 -1.831 1.00 0.00 225 ASP A O 13
ATOM 17997 N N . THR A 1 11 ? -17.630 6.986 -0.643 1.00 0.00 226 THR A N 13
ATOM 17998 C CA . THR A 1 11 ? -17.005 5.744 -1.079 1.00 0.00 226 THR A CA 13
ATOM 17999 C C . THR A 1 11 ? -17.359 4.592 -0.145 1.00 0.00 226 THR A C 13
ATOM 18000 O O . THR A 1 11 ? -16.854 4.510 0.974 1.00 0.00 226 THR A O 13
ATOM 18011 N N . MET A 1 12 ? -18.231 3.705 -0.612 1.00 0.00 227 MET A N 13
ATOM 18012 C CA . MET A 1 12 ? -18.652 2.556 0.182 1.00 0.00 227 MET A CA 13
ATOM 18013 C C . MET A 1 12 ? -17.681 1.392 0.011 1.00 0.00 227 MET A C 13
ATOM 18014 O O . MET A 1 12 ? -17.778 0.383 0.709 1.00 0.00 227 MET A O 13
ATOM 18028 N N . SER A 1 13 ? -16.746 1.540 -0.922 1.00 0.00 228 SER A N 13
ATOM 18029 C CA . SER A 1 13 ? -15.760 0.498 -1.187 1.00 0.00 228 SER A CA 13
ATOM 18030 C C . SER A 1 13 ? -14.389 0.897 -0.649 1.00 0.00 228 SER A C 13
ATOM 18031 O O . SER A 1 13 ? -13.524 1.351 -1.397 1.00 0.00 228 SER A O 13
ATOM 18039 N N . SER A 1 14 ? -14.200 0.725 0.656 1.00 0.00 229 SER A N 13
ATOM 18040 C CA . SER A 1 14 ? -12.937 1.071 1.297 1.00 0.00 229 SER A CA 13
ATOM 18041 C C . SER A 1 14 ? -11.775 0.331 0.642 1.00 0.00 229 SER A C 13
ATOM 18042 O O . SER A 1 14 ? -11.567 -0.859 0.881 1.00 0.00 229 SER A O 13
ATOM 18050 N N . VAL A 1 15 ? -11.019 1.044 -0.187 1.00 0.00 230 VAL A N 13
ATOM 18051 C CA . VAL A 1 15 ? -9.877 0.457 -0.877 1.00 0.00 230 VAL A CA 13
ATOM 18052 C C . VAL A 1 15 ? -8.567 1.063 -0.385 1.00 0.00 230 VAL A C 13
ATOM 18053 O O . VAL A 1 15 ? -8.428 2.283 -0.300 1.00 0.00 230 VAL A O 13
ATOM 18066 N N . LYS A 1 16 ? -7.608 0.201 -0.063 1.00 0.00 231 LYS A N 13
ATOM 18067 C CA . LYS A 1 16 ? -6.307 0.650 0.419 1.00 0.00 231 LYS A CA 13
ATOM 18068 C C . LYS A 1 16 ? -5.178 -0.017 -0.361 1.00 0.00 231 LYS A C 13
ATOM 18069 O O . LYS A 1 16 ? -5.019 -1.237 -0.319 1.00 0.00 231 LYS A O 13
ATOM 18088 N N . ILE A 1 17 ? -4.397 0.792 -1.069 1.00 0.00 232 ILE A N 13
ATOM 18089 C CA . ILE A 1 17 ? -3.282 0.280 -1.856 1.00 0.00 232 ILE A CA 13
ATOM 18090 C C . ILE A 1 17 ? -2.141 1.289 -1.914 1.00 0.00 232 ILE A C 13
ATOM 18091 O O . ILE A 1 17 ? -2.366 2.490 -2.064 1.00 0.00 232 ILE A O 13
ATOM 18107 N N . LEU A 1 18 ? -0.914 0.793 -1.795 1.00 0.00 233 LEU A N 13
ATOM 18108 C CA . LEU A 1 18 ? 0.265 1.651 -1.835 1.00 0.00 233 LEU A CA 13
ATOM 18109 C C . LEU A 1 18 ? 1.264 1.156 -2.876 1.00 0.00 233 LEU A C 13
ATOM 18110 O O . LEU A 1 18 ? 1.877 0.101 -2.711 1.00 0.00 233 LEU A O 13
ATOM 18126 N N . TYR A 1 19 ? 1.423 1.925 -3.948 1.00 0.00 234 TYR A N 13
ATOM 18127 C CA . TYR A 1 19 ? 2.348 1.565 -5.016 1.00 0.00 234 TYR A CA 13
ATOM 18128 C C . TYR A 1 19 ? 3.713 2.207 -4.795 1.00 0.00 234 TYR A C 13
ATOM 18129 O O . TYR A 1 19 ? 3.817 3.416 -4.585 1.00 0.00 234 TYR A O 13
ATOM 18147 N N . VAL A 1 20 ? 4.760 1.389 -4.845 1.00 0.00 235 VAL A N 13
ATOM 18148 C CA . VAL A 1 20 ? 6.121 1.876 -4.652 1.00 0.00 235 VAL A CA 13
ATOM 18149 C C . VAL A 1 20 ? 6.927 1.780 -5.943 1.00 0.00 235 VAL A C 13
ATOM 18150 O O . VAL A 1 20 ? 6.972 0.729 -6.582 1.00 0.00 235 VAL A O 13
ATOM 18163 N N . ARG A 1 21 ? 7.563 2.885 -6.320 1.00 0.00 236 ARG A N 13
ATOM 18164 C CA . ARG A 1 21 ? 8.367 2.926 -7.535 1.00 0.00 236 ARG A CA 13
ATOM 18165 C C . ARG A 1 21 ? 9.815 3.287 -7.216 1.00 0.00 236 ARG A C 13
ATOM 18166 O O . ARG A 1 21 ? 10.111 3.825 -6.150 1.00 0.00 236 ARG A O 13
ATOM 18187 N N . ASN A 1 22 ? 10.713 2.987 -8.149 1.00 0.00 237 ASN A N 13
ATOM 18188 C CA . ASN A 1 22 ? 12.131 3.279 -7.967 1.00 0.00 237 ASN A CA 13
ATOM 18189 C C . ASN A 1 22 ? 12.768 2.295 -6.992 1.00 0.00 237 ASN A C 13
ATOM 18190 O O . ASN A 1 22 ? 13.658 2.656 -6.220 1.00 0.00 237 ASN A O 13
ATOM 18201 N N . LEU A 1 23 ? 12.309 1.049 -7.032 1.00 0.00 238 LEU A N 13
ATOM 18202 C CA . LEU A 1 23 ? 12.834 0.011 -6.152 1.00 0.00 238 LEU A CA 13
ATOM 18203 C C . LEU A 1 23 ? 14.084 -0.627 -6.750 1.00 0.00 238 LEU A C 13
ATOM 18204 O O . LEU A 1 23 ? 14.064 -1.120 -7.877 1.00 0.00 238 LEU A O 13
ATOM 18220 N N . MET A 1 24 ? 15.171 -0.616 -5.984 1.00 0.00 239 MET A N 13
ATOM 18221 C CA . MET A 1 24 ? 16.430 -1.197 -6.437 1.00 0.00 239 MET A CA 13
ATOM 18222 C C . MET A 1 24 ? 16.282 -2.696 -6.675 1.00 0.00 239 MET A C 13
ATOM 18223 O O . MET A 1 24 ? 15.719 -3.414 -5.847 1.00 0.00 239 MET A O 13
ATOM 18237 N N . LEU A 1 25 ? 16.790 -3.163 -7.810 1.00 0.00 240 LEU A N 13
ATOM 18238 C CA . LEU A 1 25 ? 16.714 -4.578 -8.158 1.00 0.00 240 LEU A CA 13
ATOM 18239 C C . LEU A 1 25 ? 17.411 -5.435 -7.106 1.00 0.00 240 LEU A C 13
ATOM 18240 O O . LEU A 1 25 ? 17.260 -6.657 -7.086 1.00 0.00 240 LEU A O 13
ATOM 18256 N N . SER A 1 26 ? 18.173 -4.786 -6.231 1.00 0.00 241 SER A N 13
ATOM 18257 C CA . SER A 1 26 ? 18.895 -5.488 -5.177 1.00 0.00 241 SER A CA 13
ATOM 18258 C C . SER A 1 26 ? 18.128 -5.426 -3.859 1.00 0.00 241 SER A C 13
ATOM 18259 O O . SER A 1 26 ? 18.680 -5.699 -2.792 1.00 0.00 241 SER A O 13
ATOM 18267 N N . THR A 1 27 ? 16.852 -5.063 -3.941 1.00 0.00 242 THR A N 13
ATOM 18268 C CA . THR A 1 27 ? 16.009 -4.963 -2.756 1.00 0.00 242 THR A CA 13
ATOM 18269 C C . THR A 1 27 ? 15.083 -6.168 -2.637 1.00 0.00 242 THR A C 13
ATOM 18270 O O . THR A 1 27 ? 14.396 -6.532 -3.591 1.00 0.00 242 THR A O 13
ATOM 18281 N N . SER A 1 28 ? 15.068 -6.782 -1.458 1.00 0.00 243 SER A N 13
ATOM 18282 C CA . SER A 1 28 ? 14.228 -7.949 -1.215 1.00 0.00 243 SER A CA 13
ATOM 18283 C C . SER A 1 28 ? 12.925 -7.547 -0.531 1.00 0.00 243 SER A C 13
ATOM 18284 O O . SER A 1 28 ? 12.896 -6.617 0.274 1.00 0.00 243 SER A O 13
ATOM 18292 N N . GLU A 1 29 ? 11.849 -8.255 -0.860 1.00 0.00 244 GLU A N 13
ATOM 18293 C CA . GLU A 1 29 ? 10.542 -7.972 -0.279 1.00 0.00 244 GLU A CA 13
ATOM 18294 C C . GLU A 1 29 ? 10.661 -7.688 1.216 1.00 0.00 244 GLU A C 13
ATOM 18295 O O . GLU A 1 29 ? 10.112 -6.708 1.717 1.00 0.00 244 GLU A O 13
ATOM 18307 N N . GLU A 1 30 ? 11.382 -8.555 1.921 1.00 0.00 245 GLU A N 13
ATOM 18308 C CA . GLU A 1 30 ? 11.572 -8.398 3.359 1.00 0.00 245 GLU A CA 13
ATOM 18309 C C . GLU A 1 30 ? 11.840 -6.939 3.716 1.00 0.00 245 GLU A C 13
ATOM 18310 O O . GLU A 1 30 ? 11.361 -6.441 4.734 1.00 0.00 245 GLU A O 13
ATOM 18322 N N . MET A 1 31 ? 12.609 -6.260 2.871 1.00 0.00 246 MET A N 13
ATOM 18323 C CA . MET A 1 31 ? 12.940 -4.858 3.097 1.00 0.00 246 MET A CA 13
ATOM 18324 C C . MET A 1 31 ? 11.696 -3.982 2.995 1.00 0.00 246 MET A C 13
ATOM 18325 O O . MET A 1 31 ? 11.524 -3.040 3.768 1.00 0.00 246 MET A O 13
ATOM 18339 N N . ILE A 1 32 ? 10.832 -4.299 2.036 1.00 0.00 247 ILE A N 13
ATOM 18340 C CA . ILE A 1 32 ? 9.604 -3.540 1.834 1.00 0.00 247 ILE A CA 13
ATOM 18341 C C . ILE A 1 32 ? 8.594 -3.824 2.940 1.00 0.00 247 ILE A C 13
ATOM 18342 O O . ILE A 1 32 ? 7.847 -2.939 3.354 1.00 0.00 247 ILE A O 13
ATOM 18358 N N . GLU A 1 33 ? 8.580 -5.065 3.417 1.00 0.00 248 GLU A N 13
ATOM 18359 C CA . GLU A 1 33 ? 7.662 -5.465 4.477 1.00 0.00 248 GLU A CA 13
ATOM 18360 C C . GLU A 1 33 ? 8.102 -4.894 5.822 1.00 0.00 248 GLU A C 13
ATOM 18361 O O . GLU A 1 33 ? 7.294 -4.347 6.571 1.00 0.00 248 GLU A O 13
ATOM 18373 N N . LYS A 1 34 ? 9.390 -5.027 6.121 1.00 0.00 249 LYS A N 13
ATOM 18374 C CA . LYS A 1 34 ? 9.940 -4.525 7.374 1.00 0.00 249 LYS A CA 13
ATOM 18375 C C . LYS A 1 34 ? 9.749 -3.016 7.487 1.00 0.00 249 LYS A C 13
ATOM 18376 O O . LYS A 1 34 ? 9.343 -2.509 8.532 1.00 0.00 249 LYS A O 13
ATOM 18395 N N . GLU A 1 35 ? 10.042 -2.304 6.403 1.00 0.00 250 GLU A N 13
ATOM 18396 C CA . GLU A 1 35 ? 9.900 -0.853 6.381 1.00 0.00 250 GLU A CA 13
ATOM 18397 C C . GLU A 1 35 ? 8.448 -0.444 6.612 1.00 0.00 250 GLU A C 13
ATOM 18398 O O . GLU A 1 35 ? 8.140 0.288 7.553 1.00 0.00 250 GLU A O 13
ATOM 18410 N N . PHE A 1 36 ? 7.560 -0.923 5.747 1.00 0.00 251 PHE A N 13
ATOM 18411 C CA . PHE A 1 36 ? 6.141 -0.607 5.855 1.00 0.00 251 PHE A CA 13
ATOM 18412 C C . PHE A 1 36 ? 5.601 -0.989 7.231 1.00 0.00 251 PHE A C 13
ATOM 18413 O O . PHE A 1 36 ? 4.894 -0.211 7.869 1.00 0.00 251 PHE A O 13
ATOM 18430 N N . ASN A 1 37 ? 5.942 -2.192 7.680 1.00 0.00 252 ASN A N 13
ATOM 18431 C CA . ASN A 1 37 ? 5.491 -2.679 8.979 1.00 0.00 252 ASN A CA 13
ATOM 18432 C C . ASN A 1 37 ? 6.099 -1.854 10.109 1.00 0.00 252 ASN A C 13
ATOM 18433 O O . ASN A 1 37 ? 5.554 -1.795 11.210 1.00 0.00 252 ASN A O 13
ATOM 18444 N N . ASN A 1 38 ? 7.230 -1.217 9.827 1.00 0.00 253 ASN A N 13
ATOM 18445 C CA . ASN A 1 38 ? 7.912 -0.394 10.820 1.00 0.00 253 ASN A CA 13
ATOM 18446 C C . ASN A 1 38 ? 6.953 0.618 11.439 1.00 0.00 253 ASN A C 13
ATOM 18447 O O . ASN A 1 38 ? 7.026 0.907 12.634 1.00 0.00 253 ASN A O 13
ATOM 18458 N N . ILE A 1 39 ? 6.055 1.152 10.619 1.00 0.00 254 ILE A N 13
ATOM 18459 C CA . ILE A 1 39 ? 5.080 2.130 11.086 1.00 0.00 254 ILE A CA 13
ATOM 18460 C C . ILE A 1 39 ? 4.109 1.506 12.083 1.00 0.00 254 ILE A C 13
ATOM 18461 O O . ILE A 1 39 ? 3.918 2.019 13.185 1.00 0.00 254 ILE A O 13
ATOM 18477 N N . LYS A 1 40 ? 3.499 0.393 11.688 1.00 0.00 255 LYS A N 13
ATOM 18478 C CA . LYS A 1 40 ? 2.550 -0.305 12.547 1.00 0.00 255 LYS A CA 13
ATOM 18479 C C . LYS A 1 40 ? 2.684 -1.816 12.390 1.00 0.00 255 LYS A C 13
ATOM 18480 O O . LYS A 1 40 ? 2.751 -2.346 11.281 1.00 0.00 255 LYS A O 13
ATOM 18499 N N . PRO A 1 41 ? 2.723 -2.528 13.526 1.00 0.00 256 PRO A N 13
ATOM 18500 C CA . PRO A 1 41 ? 2.848 -3.989 13.541 1.00 0.00 256 PRO A CA 13
ATOM 18501 C C . PRO A 1 41 ? 1.589 -4.683 13.034 1.00 0.00 256 PRO A C 13
ATOM 18502 O O . PRO A 1 41 ? 0.473 -4.290 13.370 1.00 0.00 256 PRO A O 13
ATOM 18513 N N . GLY A 1 42 ? 1.776 -5.720 12.222 1.00 0.00 257 GLY A N 13
ATOM 18514 C CA . GLY A 1 42 ? 0.645 -6.452 11.682 1.00 0.00 257 GLY A CA 13
ATOM 18515 C C . GLY A 1 42 ? -0.285 -5.570 10.873 1.00 0.00 257 GLY A C 13
ATOM 18516 O O . GLY A 1 42 ? -1.506 -5.691 10.969 1.00 0.00 257 GLY A O 13
ATOM 18520 N N . ALA A 1 43 ? 0.293 -4.678 10.075 1.00 0.00 258 ALA A N 13
ATOM 18521 C CA . ALA A 1 43 ? -0.492 -3.772 9.247 1.00 0.00 258 ALA A CA 13
ATOM 18522 C C . ALA A 1 43 ? -0.432 -4.179 7.778 1.00 0.00 258 ALA A C 13
ATOM 18523 O O . ALA A 1 43 ? -1.453 -4.216 7.091 1.00 0.00 258 ALA A O 13
ATOM 18530 N N . VAL A 1 44 ? 0.771 -4.483 7.302 1.00 0.00 259 VAL A N 13
ATOM 18531 C CA . VAL A 1 44 ? 0.964 -4.888 5.915 1.00 0.00 259 VAL A CA 13
ATOM 18532 C C . VAL A 1 44 ? 0.337 -6.251 5.648 1.00 0.00 259 VAL A C 13
ATOM 18533 O O . VAL A 1 44 ? 0.622 -7.224 6.345 1.00 0.00 259 VAL A O 13
ATOM 18546 N N . GLU A 1 45 ? -0.520 -6.314 4.633 1.00 0.00 260 GLU A N 13
ATOM 18547 C CA . GLU A 1 45 ? -1.188 -7.559 4.274 1.00 0.00 260 GLU A CA 13
ATOM 18548 C C . GLU A 1 45 ? -0.295 -8.420 3.385 1.00 0.00 260 GLU A C 13
ATOM 18549 O O . GLU A 1 45 ? 0.057 -9.544 3.743 1.00 0.00 260 GLU A O 13
ATOM 18561 N N . ARG A 1 46 ? 0.067 -7.883 2.224 1.00 0.00 261 ARG A N 13
ATOM 18562 C CA . ARG A 1 46 ? 0.917 -8.602 1.283 1.00 0.00 261 ARG A CA 13
ATOM 18563 C C . ARG A 1 46 ? 1.803 -7.634 0.503 1.00 0.00 261 ARG A C 13
ATOM 18564 O O . ARG A 1 46 ? 1.427 -6.486 0.265 1.00 0.00 261 ARG A O 13
ATOM 18585 N N . VAL A 1 47 ? 2.980 -8.107 0.107 1.00 0.00 262 VAL A N 13
ATOM 18586 C CA . VAL A 1 47 ? 3.919 -7.285 -0.647 1.00 0.00 262 VAL A CA 13
ATOM 18587 C C . VAL A 1 47 ? 4.368 -7.991 -1.922 1.00 0.00 262 VAL A C 13
ATOM 18588 O O . VAL A 1 47 ? 5.090 -8.986 -1.872 1.00 0.00 262 VAL A O 13
ATOM 18601 N N . LYS A 1 48 ? 3.935 -7.468 -3.064 1.00 0.00 263 LYS A N 13
ATOM 18602 C CA . LYS A 1 48 ? 4.292 -8.047 -4.354 1.00 0.00 263 LYS A CA 13
ATOM 18603 C C . LYS A 1 48 ? 5.417 -7.254 -5.013 1.00 0.00 263 LYS A C 13
ATOM 18604 O O . LYS A 1 48 ? 5.219 -6.120 -5.449 1.00 0.00 263 LYS A O 13
ATOM 18623 N N . LYS A 1 49 ? 6.598 -7.859 -5.083 1.00 0.00 264 LYS A N 13
ATOM 18624 C CA . LYS A 1 49 ? 7.755 -7.212 -5.691 1.00 0.00 264 LYS A CA 13
ATOM 18625 C C . LYS A 1 49 ? 7.691 -7.302 -7.212 1.00 0.00 264 LYS A C 13
ATOM 18626 O O . LYS A 1 49 ? 7.173 -8.272 -7.765 1.00 0.00 264 LYS A O 13
ATOM 18645 N N . ILE A 1 50 ? 8.223 -6.285 -7.883 1.00 0.00 265 ILE A N 13
ATOM 18646 C CA . ILE A 1 50 ? 8.228 -6.252 -9.340 1.00 0.00 265 ILE A CA 13
ATOM 18647 C C . ILE A 1 50 ? 9.574 -5.771 -9.874 1.00 0.00 265 ILE A C 13
ATOM 18648 O O . ILE A 1 50 ? 10.435 -5.333 -9.111 1.00 0.00 265 ILE A O 13
ATOM 18664 N N . ARG A 1 51 ? 9.747 -5.856 -11.189 1.00 0.00 266 ARG A N 13
ATOM 18665 C CA . ARG A 1 51 ? 10.987 -5.429 -11.825 1.00 0.00 266 ARG A CA 13
ATOM 18666 C C . ARG A 1 51 ? 11.624 -4.276 -11.055 1.00 0.00 266 ARG A C 13
ATOM 18667 O O . ARG A 1 51 ? 12.653 -4.447 -10.400 1.00 0.00 266 ARG A O 13
ATOM 18688 N N . ASP A 1 52 ? 11.007 -3.103 -11.140 1.00 0.00 267 ASP A N 13
ATOM 18689 C CA . ASP A 1 52 ? 11.513 -1.921 -10.451 1.00 0.00 267 ASP A CA 13
ATOM 18690 C C . ASP A 1 52 ? 10.418 -1.270 -9.612 1.00 0.00 267 ASP A C 13
ATOM 18691 O O . ASP A 1 52 ? 10.540 -0.116 -9.200 1.00 0.00 267 ASP A O 13
ATOM 18700 N N . TYR A 1 53 ? 9.348 -2.018 -9.363 1.00 0.00 268 TYR A N 13
ATOM 18701 C CA . TYR A 1 53 ? 8.230 -1.512 -8.576 1.00 0.00 268 TYR A CA 13
ATOM 18702 C C . TYR A 1 53 ? 7.635 -2.614 -7.704 1.00 0.00 268 TYR A C 13
ATOM 18703 O O . TYR A 1 53 ? 8.054 -3.769 -7.772 1.00 0.00 268 TYR A O 13
ATOM 18721 N N . ALA A 1 54 ? 6.655 -2.247 -6.885 1.00 0.00 269 ALA A N 13
ATOM 18722 C CA . ALA A 1 54 ? 6.000 -3.204 -6.001 1.00 0.00 269 ALA A CA 13
ATOM 18723 C C . ALA A 1 54 ? 4.714 -2.624 -5.422 1.00 0.00 269 ALA A C 13
ATOM 18724 O O . ALA A 1 54 ? 4.535 -1.407 -5.375 1.00 0.00 269 ALA A O 13
ATOM 18731 N N . PHE A 1 55 ? 3.819 -3.504 -4.983 1.00 0.00 270 PHE A N 13
ATOM 18732 C CA . PHE A 1 55 ? 2.548 -3.079 -4.409 1.00 0.00 270 PHE A CA 13
ATOM 18733 C C . PHE A 1 55 ? 2.433 -3.524 -2.954 1.00 0.00 270 PHE A C 13
ATOM 18734 O O . PHE A 1 55 ? 2.939 -4.580 -2.573 1.00 0.00 270 PHE A O 13
ATOM 18751 N N . VAL A 1 56 ? 1.764 -2.710 -2.143 1.00 0.00 271 VAL A N 13
ATOM 18752 C CA . VAL A 1 56 ? 1.581 -3.019 -0.730 1.00 0.00 271 VAL A CA 13
ATOM 18753 C C . VAL A 1 56 ? 0.119 -2.875 -0.321 1.00 0.00 271 VAL A C 13
ATOM 18754 O O . VAL A 1 56 ? -0.463 -1.795 -0.427 1.00 0.00 271 VAL A O 13
ATOM 18767 N N . HIS A 1 57 ? -0.469 -3.970 0.149 1.00 0.00 272 HIS A N 13
ATOM 18768 C CA . HIS A 1 57 ? -1.863 -3.966 0.576 1.00 0.00 272 HIS A CA 13
ATOM 18769 C C . HIS A 1 57 ? -1.967 -3.816 2.091 1.00 0.00 272 HIS A C 13
ATOM 18770 O O . HIS A 1 57 ? -1.104 -4.287 2.832 1.00 0.00 272 HIS A O 13
ATOM 18784 N N . PHE A 1 58 ? -3.028 -3.156 2.544 1.00 0.00 273 PHE A N 13
ATOM 18785 C CA . PHE A 1 58 ? -3.244 -2.942 3.970 1.00 0.00 273 PHE A CA 13
ATOM 18786 C C . PHE A 1 58 ? -4.625 -3.435 4.391 1.00 0.00 273 PHE A C 13
ATOM 18787 O O . PHE A 1 58 ? -5.450 -3.795 3.552 1.00 0.00 273 PHE A O 13
ATOM 18804 N N . SER A 1 59 ? -4.869 -3.448 5.698 1.00 0.00 274 SER A N 13
ATOM 18805 C CA . SER A 1 59 ? -6.148 -3.900 6.232 1.00 0.00 274 SER A CA 13
ATOM 18806 C C . SER A 1 59 ? -7.207 -2.810 6.102 1.00 0.00 274 SER A C 13
ATOM 18807 O O . SER A 1 59 ? -8.355 -3.083 5.752 1.00 0.00 274 SER A O 13
ATOM 18815 N N . ASN A 1 60 ? -6.812 -1.573 6.387 1.00 0.00 275 ASN A N 13
ATOM 18816 C CA . ASN A 1 60 ? -7.727 -0.440 6.302 1.00 0.00 275 ASN A CA 13
ATOM 18817 C C . ASN A 1 60 ? -7.063 0.745 5.607 1.00 0.00 275 ASN A C 13
ATOM 18818 O O . ASN A 1 60 ? -5.856 0.737 5.363 1.00 0.00 275 ASN A O 13
ATOM 18829 N N . ARG A 1 61 ? -7.859 1.761 5.293 1.00 0.00 276 ARG A N 13
ATOM 18830 C CA . ARG A 1 61 ? -7.349 2.953 4.626 1.00 0.00 276 ARG A CA 13
ATOM 18831 C C . ARG A 1 61 ? -6.553 3.821 5.597 1.00 0.00 276 ARG A C 13
ATOM 18832 O O . ARG A 1 61 ? -5.556 4.435 5.220 1.00 0.00 276 ARG A O 13
ATOM 18853 N N . GLU A 1 62 ? -7.003 3.866 6.847 1.00 0.00 277 GLU A N 13
ATOM 18854 C CA . GLU A 1 62 ? -6.333 4.660 7.871 1.00 0.00 277 GLU A CA 13
ATOM 18855 C C . GLU A 1 62 ? -4.849 4.313 7.943 1.00 0.00 277 GLU A C 13
ATOM 18856 O O . GLU A 1 62 ? -3.991 5.194 7.877 1.00 0.00 277 GLU A O 13
ATOM 18868 N N . ASP A 1 63 ? -4.554 3.025 8.080 1.00 0.00 278 ASP A N 13
ATOM 18869 C CA . ASP A 1 63 ? -3.174 2.561 8.161 1.00 0.00 278 ASP A CA 13
ATOM 18870 C C . ASP A 1 63 ? -2.470 2.712 6.816 1.00 0.00 278 ASP A C 13
ATOM 18871 O O . ASP A 1 63 ? -1.350 3.217 6.743 1.00 0.00 278 ASP A O 13
ATOM 18880 N N . ALA A 1 64 ? -3.134 2.269 5.753 1.00 0.00 279 ALA A N 13
ATOM 18881 C CA . ALA A 1 64 ? -2.573 2.356 4.411 1.00 0.00 279 ALA A CA 13
ATOM 18882 C C . ALA A 1 64 ? -2.088 3.769 4.109 1.00 0.00 279 ALA A C 13
ATOM 18883 O O . ALA A 1 64 ? -0.961 3.966 3.652 1.00 0.00 279 ALA A O 13
ATOM 18890 N N . VAL A 1 65 ? -2.945 4.752 4.366 1.00 0.00 280 VAL A N 13
ATOM 18891 C CA . VAL A 1 65 ? -2.604 6.148 4.121 1.00 0.00 280 VAL A CA 13
ATOM 18892 C C . VAL A 1 65 ? -1.472 6.605 5.035 1.00 0.00 280 VAL A C 13
ATOM 18893 O O . VAL A 1 65 ? -0.462 7.134 4.572 1.00 0.00 280 VAL A O 13
ATOM 18906 N N . GLU A 1 66 ? -1.648 6.396 6.336 1.00 0.00 281 GLU A N 13
ATOM 18907 C CA . GLU A 1 66 ? -0.641 6.788 7.316 1.00 0.00 281 GLU A CA 13
ATOM 18908 C C . GLU A 1 66 ? 0.748 6.334 6.878 1.00 0.00 281 GLU A C 13
ATOM 18909 O O . GLU A 1 66 ? 1.724 7.071 7.012 1.00 0.00 281 GLU A O 13
ATOM 18921 N N . ALA A 1 67 ? 0.829 5.115 6.354 1.00 0.00 282 ALA A N 13
ATOM 18922 C CA . ALA A 1 67 ? 2.097 4.563 5.895 1.00 0.00 282 ALA A CA 13
ATOM 18923 C C . ALA A 1 67 ? 2.589 5.282 4.644 1.00 0.00 282 ALA A C 13
ATOM 18924 O O . ALA A 1 67 ? 3.781 5.550 4.499 1.00 0.00 282 ALA A O 13
ATOM 18931 N N . MET A 1 68 ? 1.662 5.592 3.743 1.00 0.00 283 MET A N 13
ATOM 18932 C CA . MET A 1 68 ? 2.002 6.281 2.503 1.00 0.00 283 MET A CA 13
ATOM 18933 C C . MET A 1 68 ? 2.846 7.520 2.784 1.00 0.00 283 MET A C 13
ATOM 18934 O O . MET A 1 68 ? 3.933 7.683 2.229 1.00 0.00 283 MET A O 13
ATOM 18948 N N . LYS A 1 69 ? 2.340 8.392 3.650 1.00 0.00 284 LYS A N 13
ATOM 18949 C CA . LYS A 1 69 ? 3.047 9.616 4.006 1.00 0.00 284 LYS A CA 13
ATOM 18950 C C . LYS A 1 69 ? 4.305 9.303 4.811 1.00 0.00 284 LYS A C 13
ATOM 18951 O O . LYS A 1 69 ? 5.359 9.898 4.589 1.00 0.00 284 LYS A O 13
ATOM 18970 N N . ALA A 1 70 ? 4.187 8.365 5.745 1.00 0.00 285 ALA A N 13
ATOM 18971 C CA . ALA A 1 70 ? 5.315 7.972 6.580 1.00 0.00 285 ALA A CA 13
ATOM 18972 C C . ALA A 1 70 ? 6.537 7.641 5.730 1.00 0.00 285 ALA A C 13
ATOM 18973 O O . ALA A 1 70 ? 7.617 8.197 5.935 1.00 0.00 285 ALA A O 13
ATOM 18980 N N . LEU A 1 71 ? 6.361 6.732 4.778 1.00 0.00 286 LEU A N 13
ATOM 18981 C CA . LEU A 1 71 ? 7.450 6.326 3.897 1.00 0.00 286 LEU A CA 13
ATOM 18982 C C . LEU A 1 71 ? 7.683 7.364 2.804 1.00 0.00 286 LEU A C 13
ATOM 18983 O O . LEU A 1 71 ? 8.823 7.686 2.472 1.00 0.00 286 LEU A O 13
ATOM 18999 N N . ASN A 1 72 ? 6.594 7.887 2.250 1.00 0.00 287 ASN A N 13
ATOM 19000 C CA . ASN A 1 72 ? 6.680 8.892 1.196 1.00 0.00 287 ASN A CA 13
ATOM 19001 C C . ASN A 1 72 ? 7.860 9.829 1.432 1.00 0.00 287 ASN A C 13
ATOM 19002 O O . ASN A 1 72 ? 7.843 10.647 2.350 1.00 0.00 287 ASN A O 13
ATOM 19013 N N . GLY A 1 73 ? 8.886 9.702 0.595 1.00 0.00 288 GLY A N 13
ATOM 19014 C CA . GLY A 1 73 ? 10.060 10.544 0.728 1.00 0.00 288 GLY A CA 13
ATOM 19015 C C . GLY A 1 73 ? 11.187 9.854 1.472 1.00 0.00 288 GLY A C 13
ATOM 19016 O O . GLY A 1 73 ? 11.940 10.493 2.206 1.00 0.00 288 GLY A O 13
ATOM 19020 N N . LYS A 1 74 ? 11.302 8.544 1.283 1.00 0.00 289 LYS A N 13
ATOM 19021 C CA . LYS A 1 74 ? 12.344 7.764 1.941 1.00 0.00 289 LYS A CA 13
ATOM 19022 C C . LYS A 1 74 ? 13.352 7.236 0.925 1.00 0.00 289 LYS A C 13
ATOM 19023 O O . LYS A 1 74 ? 13.000 6.936 -0.216 1.00 0.00 289 LYS A O 13
ATOM 19042 N N . VAL A 1 75 ? 14.608 7.124 1.347 1.00 0.00 290 VAL A N 13
ATOM 19043 C CA . VAL A 1 75 ? 15.666 6.630 0.475 1.00 0.00 290 VAL A CA 13
ATOM 19044 C C . VAL A 1 75 ? 16.214 5.298 0.975 1.00 0.00 290 VAL A C 13
ATOM 19045 O O . VAL A 1 75 ? 17.059 5.258 1.871 1.00 0.00 290 VAL A O 13
ATOM 19058 N N . LEU A 1 76 ? 15.727 4.208 0.392 1.00 0.00 291 LEU A N 13
ATOM 19059 C CA . LEU A 1 76 ? 16.168 2.872 0.778 1.00 0.00 291 LEU A CA 13
ATOM 19060 C C . LEU A 1 76 ? 17.270 2.372 -0.151 1.00 0.00 291 LEU A C 13
ATOM 19061 O O . LEU A 1 76 ? 17.356 2.787 -1.307 1.00 0.00 291 LEU A O 13
ATOM 19077 N N . ASP A 1 77 ? 18.108 1.478 0.362 1.00 0.00 292 ASP A N 13
ATOM 19078 C CA . ASP A 1 77 ? 19.203 0.919 -0.423 1.00 0.00 292 ASP A CA 13
ATOM 19079 C C . ASP A 1 77 ? 19.902 2.006 -1.233 1.00 0.00 292 ASP A C 13
ATOM 19080 O O . ASP A 1 77 ? 20.511 1.730 -2.266 1.00 0.00 292 ASP A O 13
ATOM 19089 N N . GLY A 1 78 ? 19.807 3.245 -0.758 1.00 0.00 293 GLY A N 13
ATOM 19090 C CA . GLY A 1 78 ? 20.434 4.355 -1.451 1.00 0.00 293 GLY A CA 13
ATOM 19091 C C . GLY A 1 78 ? 19.669 4.770 -2.692 1.00 0.00 293 GLY A C 13
ATOM 19092 O O . GLY A 1 78 ? 20.266 5.116 -3.712 1.00 0.00 293 GLY A O 13
ATOM 19096 N N . SER A 1 79 ? 18.343 4.733 -2.608 1.00 0.00 294 SER A N 13
ATOM 19097 C CA . SER A 1 79 ? 17.494 5.103 -3.735 1.00 0.00 294 SER A CA 13
ATOM 19098 C C . SER A 1 79 ? 16.207 5.764 -3.252 1.00 0.00 294 SER A C 13
ATOM 19099 O O . SER A 1 79 ? 15.545 5.291 -2.328 1.00 0.00 294 SER A O 13
ATOM 19107 N N . PRO A 1 80 ? 15.842 6.885 -3.892 1.00 0.00 295 PRO A N 13
ATOM 19108 C CA . PRO A 1 80 ? 14.631 7.635 -3.546 1.00 0.00 295 PRO A CA 13
ATOM 19109 C C . PRO A 1 80 ? 13.357 6.887 -3.925 1.00 0.00 295 PRO A C 13
ATOM 19110 O O . PRO A 1 80 ? 12.872 7.000 -5.051 1.00 0.00 295 PRO A O 13
ATOM 19121 N N . ILE A 1 81 ? 12.821 6.125 -2.978 1.00 0.00 296 ILE A N 13
ATOM 19122 C CA . ILE A 1 81 ? 11.602 5.360 -3.214 1.00 0.00 296 ILE A CA 13
ATOM 19123 C C . ILE A 1 81 ? 10.364 6.238 -3.062 1.00 0.00 296 ILE A C 13
ATOM 19124 O O . ILE A 1 81 ? 10.338 7.154 -2.240 1.00 0.00 296 ILE A O 13
ATOM 19140 N N . GLU A 1 82 ? 9.340 5.950 -3.859 1.00 0.00 297 GLU A N 13
ATOM 19141 C CA . GLU A 1 82 ? 8.098 6.713 -3.811 1.00 0.00 297 GLU A CA 13
ATOM 19142 C C . GLU A 1 82 ? 6.955 5.858 -3.273 1.00 0.00 297 GLU A C 13
ATOM 19143 O O . GLU A 1 82 ? 6.996 4.630 -3.344 1.00 0.00 297 GLU A O 13
ATOM 19155 N N . VAL A 1 83 ? 5.934 6.518 -2.734 1.00 0.00 298 VAL A N 13
ATOM 19156 C CA . VAL A 1 83 ? 4.778 5.820 -2.183 1.00 0.00 298 VAL A CA 13
ATOM 19157 C C . VAL A 1 83 ? 3.492 6.594 -2.447 1.00 0.00 298 VAL A C 13
ATOM 19158 O O . VAL A 1 83 ? 3.304 7.701 -1.941 1.00 0.00 298 VAL A O 13
ATOM 19171 N N . THR A 1 84 ? 2.606 6.004 -3.244 1.00 0.00 299 THR A N 13
ATOM 19172 C CA . THR A 1 84 ? 1.337 6.638 -3.577 1.00 0.00 299 THR A CA 13
ATOM 19173 C C . THR A 1 84 ? 0.195 5.628 -3.554 1.00 0.00 299 THR A C 13
ATOM 19174 O O . THR A 1 84 ? 0.419 4.426 -3.409 1.00 0.00 299 THR A O 13
ATOM 19185 N N . LEU A 1 85 ? -1.029 6.123 -3.700 1.00 0.00 300 LEU A N 13
ATOM 19186 C CA . LEU A 1 85 ? -2.207 5.262 -3.696 1.00 0.00 300 LEU A CA 13
ATOM 19187 C C . LEU A 1 85 ? -2.523 4.766 -5.104 1.00 0.00 300 LEU A C 13
ATOM 19188 O O . LEU A 1 85 ? -3.113 5.485 -5.909 1.00 0.00 300 LEU A O 13
ATOM 19204 N N . ALA A 1 86 ? -2.127 3.530 -5.392 1.00 0.00 301 ALA A N 13
ATOM 19205 C CA . ALA A 1 86 ? -2.371 2.936 -6.700 1.00 0.00 301 ALA A CA 13
ATOM 19206 C C . ALA A 1 86 ? -3.852 2.631 -6.897 1.00 0.00 301 ALA A C 13
ATOM 19207 O O . ALA A 1 86 ? -4.522 2.139 -5.989 1.00 0.00 301 ALA A O 13
ATOM 19214 N N . LYS A 1 87 ? -4.359 2.928 -8.089 1.00 0.00 302 LYS A N 13
ATOM 19215 C CA . LYS A 1 87 ? -5.761 2.686 -8.407 1.00 0.00 302 LYS A CA 13
ATOM 19216 C C . LYS A 1 87 ? -5.937 1.341 -9.104 1.00 0.00 302 LYS A C 13
ATOM 19217 O O . LYS A 1 87 ? -5.144 0.950 -9.960 1.00 0.00 302 LYS A O 13
ATOM 19236 N N . PRO A 1 88 ? -7.002 0.615 -8.731 1.00 0.00 303 PRO A N 13
ATOM 19237 C CA . PRO A 1 88 ? -7.308 -0.696 -9.310 1.00 0.00 303 PRO A CA 13
ATOM 19238 C C . PRO A 1 88 ? -7.760 -0.598 -10.763 1.00 0.00 303 PRO A C 13
ATOM 19239 O O . PRO A 1 88 ? -8.115 0.480 -11.241 1.00 0.00 303 PRO A O 13
ATOM 19250 N N . VAL A 1 89 ? -7.746 -1.729 -11.461 1.00 0.00 304 VAL A N 13
ATOM 19251 C CA . VAL A 1 89 ? -8.156 -1.770 -12.859 1.00 0.00 304 VAL A CA 13
ATOM 19252 C C . VAL A 1 89 ? -9.666 -1.944 -12.984 1.00 0.00 304 VAL A C 13
ATOM 19253 O O . VAL A 1 89 ? -10.231 -2.921 -12.492 1.00 0.00 304 VAL A O 13
ATOM 19266 N N . ASP A 1 90 ? -10.313 -0.991 -13.645 1.00 0.00 305 ASP A N 13
ATOM 19267 C CA . ASP A 1 90 ? -11.758 -1.039 -13.837 1.00 0.00 305 ASP A CA 13
ATOM 19268 C C . ASP A 1 90 ? -12.230 -2.474 -14.047 1.00 0.00 305 ASP A C 13
ATOM 19269 O O . ASP A 1 90 ? -11.894 -3.110 -15.047 1.00 0.00 305 ASP A O 13
ATOM 19278 N N . LYS A 1 91 ? -13.011 -2.980 -13.099 1.00 0.00 306 LYS A N 13
ATOM 19279 C CA . LYS A 1 91 ? -13.531 -4.340 -13.179 1.00 0.00 306 LYS A CA 13
ATOM 19280 C C . LYS A 1 91 ? -14.905 -4.437 -12.524 1.00 0.00 306 LYS A C 13
ATOM 19281 O O . LYS A 1 91 ? -15.027 -4.349 -11.302 1.00 0.00 306 LYS A O 13
ATOM 19300 N N . ASP A 1 92 ? -15.934 -4.620 -13.343 1.00 0.00 307 ASP A N 13
ATOM 19301 C CA . ASP A 1 92 ? -17.299 -4.732 -12.842 1.00 0.00 307 ASP A CA 13
ATOM 19302 C C . ASP A 1 92 ? -17.785 -6.176 -12.907 1.00 0.00 307 ASP A C 13
ATOM 19303 O O . ASP A 1 92 ? -17.575 -6.868 -13.903 1.00 0.00 307 ASP A O 13
ATOM 19312 N N . SER A 1 93 ? -18.434 -6.625 -11.837 1.00 0.00 308 SER A N 13
ATOM 19313 C CA . SER A 1 93 ? -18.946 -7.989 -11.770 1.00 0.00 308 SER A CA 13
ATOM 19314 C C . SER A 1 93 ? -20.165 -8.157 -12.672 1.00 0.00 308 SER A C 13
ATOM 19315 O O . SER A 1 93 ? -21.048 -7.300 -12.707 1.00 0.00 308 SER A O 13
ATOM 19323 N N . SER A 1 94 ? -20.205 -9.268 -13.401 1.00 0.00 309 SER A N 13
ATOM 19324 C CA . SER A 1 94 ? -21.313 -9.548 -14.307 1.00 0.00 309 SER A CA 13
ATOM 19325 C C . SER A 1 94 ? -21.767 -10.999 -14.178 1.00 0.00 309 SER A C 13
ATOM 19326 O O . SER A 1 94 ? -21.029 -11.924 -14.514 1.00 0.00 309 SER A O 13
ATOM 19334 N N . GLY A 1 95 ? -22.988 -11.189 -13.687 1.00 0.00 310 GLY A N 13
ATOM 19335 C CA . GLY A 1 95 ? -23.520 -12.529 -13.522 1.00 0.00 310 GLY A CA 13
ATOM 19336 C C . GLY A 1 95 ? -24.748 -12.559 -12.633 1.00 0.00 310 GLY A C 13
ATOM 19337 O O . GLY A 1 95 ? -24.892 -11.758 -11.709 1.00 0.00 310 GLY A O 13
ATOM 19341 N N . PRO A 1 96 ? -25.662 -13.501 -12.912 1.00 0.00 311 PRO A N 13
ATOM 19342 C CA . PRO A 1 96 ? -26.900 -13.654 -12.143 1.00 0.00 311 PRO A CA 13
ATOM 19343 C C . PRO A 1 96 ? -26.647 -14.178 -10.733 1.00 0.00 311 PRO A C 13
ATOM 19344 O O . PRO A 1 96 ? -25.541 -14.614 -10.413 1.00 0.00 311 PRO A O 13
ATOM 19355 N N . SER A 1 97 ? -27.678 -14.133 -9.896 1.00 0.00 312 SER A N 13
ATOM 19356 C CA . SER A 1 97 ? -27.565 -14.601 -8.519 1.00 0.00 312 SER A CA 13
ATOM 19357 C C . SER A 1 97 ? -27.957 -16.071 -8.411 1.00 0.00 312 SER A C 13
ATOM 19358 O O . SER A 1 97 ? -28.674 -16.598 -9.262 1.00 0.00 312 SER A O 13
ATOM 19366 N N . SER A 1 98 ? -27.481 -16.728 -7.358 1.00 0.00 313 SER A N 13
ATOM 19367 C CA . SER A 1 98 ? -27.777 -18.139 -7.139 1.00 0.00 313 SER A CA 13
ATOM 19368 C C . SER A 1 98 ? -28.843 -18.309 -6.060 1.00 0.00 313 SER A C 13
ATOM 19369 O O . SER A 1 98 ? -29.209 -17.354 -5.378 1.00 0.00 313 SER A O 13
ATOM 19377 N N . GLY A 1 99 ? -29.336 -19.535 -5.913 1.00 0.00 314 GLY A N 13
ATOM 19378 C CA . GLY A 1 99 ? -30.354 -19.810 -4.916 1.00 0.00 314 GLY A CA 13
ATOM 19379 C C . GLY A 1 99 ? -31.353 -20.851 -5.379 1.00 0.00 314 GLY A C 13
ATOM 19380 O O . GLY A 1 99 ? -32.552 -20.726 -5.129 1.00 0.00 314 GLY A O 13
ATOM 19384 N N . GLY A 1 1 ? 3.081 13.995 3.399 1.00 0.00 216 GLY A N 14
ATOM 19385 C CA . GLY A 1 1 ? 3.331 15.279 2.771 1.00 0.00 216 GLY A CA 14
ATOM 19386 C C . GLY A 1 1 ? 2.130 16.202 2.840 1.00 0.00 216 GLY A C 14
ATOM 19387 O O . GLY A 1 1 ? 1.434 16.252 3.854 1.00 0.00 216 GLY A O 14
ATOM 19391 N N . SER A 1 2 ? 1.887 16.937 1.759 1.00 0.00 217 SER A N 14
ATOM 19392 C CA . SER A 1 2 ? 0.766 17.867 1.703 1.00 0.00 217 SER A CA 14
ATOM 19393 C C . SER A 1 2 ? 0.108 17.843 0.326 1.00 0.00 217 SER A C 14
ATOM 19394 O O . SER A 1 2 ? 0.619 17.223 -0.607 1.00 0.00 217 SER A O 14
ATOM 19402 N N . SER A 1 3 ? -1.028 18.522 0.208 1.00 0.00 218 SER A N 14
ATOM 19403 C CA . SER A 1 3 ? -1.758 18.577 -1.053 1.00 0.00 218 SER A CA 14
ATOM 19404 C C . SER A 1 3 ? -2.809 19.683 -1.024 1.00 0.00 218 SER A C 14
ATOM 19405 O O . SER A 1 3 ? -3.165 20.189 0.039 1.00 0.00 218 SER A O 14
ATOM 19413 N N . GLY A 1 4 ? -3.302 20.052 -2.202 1.00 0.00 219 GLY A N 14
ATOM 19414 C CA . GLY A 1 4 ? -4.307 21.096 -2.292 1.00 0.00 219 GLY A CA 14
ATOM 19415 C C . GLY A 1 4 ? -5.665 20.636 -1.799 1.00 0.00 219 GLY A C 14
ATOM 19416 O O . GLY A 1 4 ? -5.800 19.534 -1.267 1.00 0.00 219 GLY A O 14
ATOM 19420 N N . SER A 1 5 ? -6.674 21.483 -1.974 1.00 0.00 220 SER A N 14
ATOM 19421 C CA . SER A 1 5 ? -8.028 21.161 -1.538 1.00 0.00 220 SER A CA 14
ATOM 19422 C C . SER A 1 5 ? -8.800 20.450 -2.646 1.00 0.00 220 SER A C 14
ATOM 19423 O O . SER A 1 5 ? -9.030 21.012 -3.717 1.00 0.00 220 SER A O 14
ATOM 19431 N N . SER A 1 6 ? -9.199 19.211 -2.379 1.00 0.00 221 SER A N 14
ATOM 19432 C CA . SER A 1 6 ? -9.943 18.421 -3.353 1.00 0.00 221 SER A CA 14
ATOM 19433 C C . SER A 1 6 ? -11.314 18.034 -2.806 1.00 0.00 221 SER A C 14
ATOM 19434 O O . SER A 1 6 ? -12.288 17.941 -3.552 1.00 0.00 221 SER A O 14
ATOM 19442 N N . GLY A 1 7 ? -11.380 17.810 -1.497 1.00 0.00 222 GLY A N 14
ATOM 19443 C CA . GLY A 1 7 ? -12.635 17.436 -0.872 1.00 0.00 222 GLY A CA 14
ATOM 19444 C C . GLY A 1 7 ? -13.026 16.002 -1.168 1.00 0.00 222 GLY A C 14
ATOM 19445 O O . GLY A 1 7 ? -13.772 15.736 -2.110 1.00 0.00 222 GLY A O 14
ATOM 19449 N N . ASP A 1 8 ? -12.519 15.074 -0.362 1.00 0.00 223 ASP A N 14
ATOM 19450 C CA . ASP A 1 8 ? -12.819 13.659 -0.542 1.00 0.00 223 ASP A CA 14
ATOM 19451 C C . ASP A 1 8 ? -14.294 13.377 -0.272 1.00 0.00 223 ASP A C 14
ATOM 19452 O O . ASP A 1 8 ? -14.885 13.943 0.647 1.00 0.00 223 ASP A O 14
ATOM 19461 N N . GLU A 1 9 ? -14.881 12.498 -1.079 1.00 0.00 224 GLU A N 14
ATOM 19462 C CA . GLU A 1 9 ? -16.287 12.143 -0.926 1.00 0.00 224 GLU A CA 14
ATOM 19463 C C . GLU A 1 9 ? -16.434 10.761 -0.297 1.00 0.00 224 GLU A C 14
ATOM 19464 O O . GLU A 1 9 ? -15.483 9.979 -0.260 1.00 0.00 224 GLU A O 14
ATOM 19476 N N . ASP A 1 10 ? -17.631 10.467 0.198 1.00 0.00 225 ASP A N 14
ATOM 19477 C CA . ASP A 1 10 ? -17.904 9.180 0.826 1.00 0.00 225 ASP A CA 14
ATOM 19478 C C . ASP A 1 10 ? -17.790 8.046 -0.187 1.00 0.00 225 ASP A C 14
ATOM 19479 O O . ASP A 1 10 ? -18.580 7.957 -1.128 1.00 0.00 225 ASP A O 14
ATOM 19488 N N . THR A 1 11 ? -16.801 7.180 0.009 1.00 0.00 226 THR A N 14
ATOM 19489 C CA . THR A 1 11 ? -16.582 6.053 -0.888 1.00 0.00 226 THR A CA 14
ATOM 19490 C C . THR A 1 11 ? -17.238 4.786 -0.351 1.00 0.00 226 THR A C 14
ATOM 19491 O O . THR A 1 11 ? -16.827 4.252 0.679 1.00 0.00 226 THR A O 14
ATOM 19502 N N . MET A 1 12 ? -18.259 4.310 -1.055 1.00 0.00 227 MET A N 14
ATOM 19503 C CA . MET A 1 12 ? -18.971 3.103 -0.648 1.00 0.00 227 MET A CA 14
ATOM 19504 C C . MET A 1 12 ? -18.004 1.938 -0.465 1.00 0.00 227 MET A C 14
ATOM 19505 O O . MET A 1 12 ? -18.082 1.204 0.521 1.00 0.00 227 MET A O 14
ATOM 19519 N N . SER A 1 13 ? -17.094 1.773 -1.420 1.00 0.00 228 SER A N 14
ATOM 19520 C CA . SER A 1 13 ? -16.115 0.694 -1.365 1.00 0.00 228 SER A CA 14
ATOM 19521 C C . SER A 1 13 ? -14.807 1.178 -0.747 1.00 0.00 228 SER A C 14
ATOM 19522 O O . SER A 1 13 ? -14.210 2.149 -1.212 1.00 0.00 228 SER A O 14
ATOM 19530 N N . SER A 1 14 ? -14.368 0.494 0.305 1.00 0.00 229 SER A N 14
ATOM 19531 C CA . SER A 1 14 ? -13.132 0.855 0.990 1.00 0.00 229 SER A CA 14
ATOM 19532 C C . SER A 1 14 ? -11.932 0.172 0.343 1.00 0.00 229 SER A C 14
ATOM 19533 O O . SER A 1 14 ? -11.646 -0.994 0.614 1.00 0.00 229 SER A O 14
ATOM 19541 N N . VAL A 1 15 ? -11.232 0.907 -0.516 1.00 0.00 230 VAL A N 14
ATOM 19542 C CA . VAL A 1 15 ? -10.062 0.374 -1.202 1.00 0.00 230 VAL A CA 14
ATOM 19543 C C . VAL A 1 15 ? -8.778 0.991 -0.660 1.00 0.00 230 VAL A C 14
ATOM 19544 O O . VAL A 1 15 ? -8.659 2.212 -0.555 1.00 0.00 230 VAL A O 14
ATOM 19557 N N . LYS A 1 16 ? -7.817 0.140 -0.316 1.00 0.00 231 LYS A N 14
ATOM 19558 C CA . LYS A 1 16 ? -6.540 0.600 0.214 1.00 0.00 231 LYS A CA 14
ATOM 19559 C C . LYS A 1 16 ? -5.376 -0.075 -0.506 1.00 0.00 231 LYS A C 14
ATOM 19560 O O . LYS A 1 16 ? -5.216 -1.294 -0.439 1.00 0.00 231 LYS A O 14
ATOM 19579 N N . ILE A 1 17 ? -4.567 0.725 -1.193 1.00 0.00 232 ILE A N 14
ATOM 19580 C CA . ILE A 1 17 ? -3.418 0.205 -1.922 1.00 0.00 232 ILE A CA 14
ATOM 19581 C C . ILE A 1 17 ? -2.277 1.216 -1.944 1.00 0.00 232 ILE A C 14
ATOM 19582 O O . ILE A 1 17 ? -2.502 2.421 -2.056 1.00 0.00 232 ILE A O 14
ATOM 19598 N N . LEU A 1 18 ? -1.050 0.717 -1.836 1.00 0.00 233 LEU A N 14
ATOM 19599 C CA . LEU A 1 18 ? 0.129 1.576 -1.845 1.00 0.00 233 LEU A CA 14
ATOM 19600 C C . LEU A 1 18 ? 1.134 1.111 -2.894 1.00 0.00 233 LEU A C 14
ATOM 19601 O O . LEU A 1 18 ? 1.739 0.046 -2.759 1.00 0.00 233 LEU A O 14
ATOM 19617 N N . TYR A 1 19 ? 1.309 1.915 -3.936 1.00 0.00 234 TYR A N 14
ATOM 19618 C CA . TYR A 1 19 ? 2.241 1.586 -5.008 1.00 0.00 234 TYR A CA 14
ATOM 19619 C C . TYR A 1 19 ? 3.618 2.182 -4.734 1.00 0.00 234 TYR A C 14
ATOM 19620 O O . TYR A 1 19 ? 3.742 3.358 -4.392 1.00 0.00 234 TYR A O 14
ATOM 19638 N N . VAL A 1 20 ? 4.652 1.361 -4.889 1.00 0.00 235 VAL A N 14
ATOM 19639 C CA . VAL A 1 20 ? 6.022 1.806 -4.661 1.00 0.00 235 VAL A CA 14
ATOM 19640 C C . VAL A 1 20 ? 6.840 1.746 -5.945 1.00 0.00 235 VAL A C 14
ATOM 19641 O O . VAL A 1 20 ? 6.683 0.829 -6.751 1.00 0.00 235 VAL A O 14
ATOM 19654 N N . ARG A 1 21 ? 7.715 2.730 -6.130 1.00 0.00 236 ARG A N 14
ATOM 19655 C CA . ARG A 1 21 ? 8.558 2.790 -7.318 1.00 0.00 236 ARG A CA 14
ATOM 19656 C C . ARG A 1 21 ? 10.012 3.059 -6.939 1.00 0.00 236 ARG A C 14
ATOM 19657 O O . ARG A 1 21 ? 10.317 3.368 -5.789 1.00 0.00 236 ARG A O 14
ATOM 19678 N N . ASN A 1 22 ? 10.904 2.938 -7.917 1.00 0.00 237 ASN A N 14
ATOM 19679 C CA . ASN A 1 22 ? 12.326 3.166 -7.686 1.00 0.00 237 ASN A CA 14
ATOM 19680 C C . ASN A 1 22 ? 12.881 2.166 -6.677 1.00 0.00 237 ASN A C 14
ATOM 19681 O O . ASN A 1 22 ? 13.559 2.544 -5.720 1.00 0.00 237 ASN A O 14
ATOM 19692 N N . LEU A 1 23 ? 12.590 0.889 -6.897 1.00 0.00 238 LEU A N 14
ATOM 19693 C CA . LEU A 1 23 ? 13.061 -0.168 -6.008 1.00 0.00 238 LEU A CA 14
ATOM 19694 C C . LEU A 1 23 ? 14.242 -0.911 -6.623 1.00 0.00 238 LEU A C 14
ATOM 19695 O O . LEU A 1 23 ? 14.105 -1.569 -7.654 1.00 0.00 238 LEU A O 14
ATOM 19711 N N . MET A 1 24 ? 15.401 -0.804 -5.982 1.00 0.00 239 MET A N 14
ATOM 19712 C CA . MET A 1 24 ? 16.605 -1.470 -6.464 1.00 0.00 239 MET A CA 14
ATOM 19713 C C . MET A 1 24 ? 16.380 -2.973 -6.597 1.00 0.00 239 MET A C 14
ATOM 19714 O O . MET A 1 24 ? 16.017 -3.644 -5.629 1.00 0.00 239 MET A O 14
ATOM 19728 N N . LEU A 1 25 ? 16.596 -3.495 -7.799 1.00 0.00 240 LEU A N 14
ATOM 19729 C CA . LEU A 1 25 ? 16.416 -4.920 -8.057 1.00 0.00 240 LEU A CA 14
ATOM 19730 C C . LEU A 1 25 ? 17.046 -5.758 -6.950 1.00 0.00 240 LEU A C 14
ATOM 19731 O O . LEU A 1 25 ? 16.550 -6.833 -6.613 1.00 0.00 240 LEU A O 14
ATOM 19747 N N . SER A 1 26 ? 18.141 -5.258 -6.386 1.00 0.00 241 SER A N 14
ATOM 19748 C CA . SER A 1 26 ? 18.840 -5.962 -5.318 1.00 0.00 241 SER A CA 14
ATOM 19749 C C . SER A 1 26 ? 17.950 -6.101 -4.086 1.00 0.00 241 SER A C 14
ATOM 19750 O O . SER A 1 26 ? 17.951 -7.136 -3.418 1.00 0.00 241 SER A O 14
ATOM 19758 N N . THR A 1 27 ? 17.191 -5.051 -3.791 1.00 0.00 242 THR A N 14
ATOM 19759 C CA . THR A 1 27 ? 16.297 -5.054 -2.640 1.00 0.00 242 THR A CA 14
ATOM 19760 C C . THR A 1 27 ? 15.289 -6.194 -2.729 1.00 0.00 242 THR A C 14
ATOM 19761 O O . THR A 1 27 ? 14.801 -6.520 -3.811 1.00 0.00 242 THR A O 14
ATOM 19772 N N . SER A 1 28 ? 14.981 -6.796 -1.585 1.00 0.00 243 SER A N 14
ATOM 19773 C CA . SER A 1 28 ? 14.032 -7.903 -1.535 1.00 0.00 243 SER A CA 14
ATOM 19774 C C . SER A 1 28 ? 12.755 -7.491 -0.810 1.00 0.00 243 SER A C 14
ATOM 19775 O O . SER A 1 28 ? 12.703 -6.441 -0.171 1.00 0.00 243 SER A O 14
ATOM 19783 N N . GLU A 1 29 ? 11.726 -8.327 -0.916 1.00 0.00 244 GLU A N 14
ATOM 19784 C CA . GLU A 1 29 ? 10.448 -8.050 -0.271 1.00 0.00 244 GLU A CA 14
ATOM 19785 C C . GLU A 1 29 ? 10.629 -7.843 1.230 1.00 0.00 244 GLU A C 14
ATOM 19786 O O . GLU A 1 29 ? 10.099 -6.892 1.804 1.00 0.00 244 GLU A O 14
ATOM 19798 N N . GLU A 1 30 ? 11.383 -8.740 1.859 1.00 0.00 245 GLU A N 14
ATOM 19799 C CA . GLU A 1 30 ? 11.633 -8.656 3.293 1.00 0.00 245 GLU A CA 14
ATOM 19800 C C . GLU A 1 30 ? 11.938 -7.220 3.709 1.00 0.00 245 GLU A C 14
ATOM 19801 O O . GLU A 1 30 ? 11.535 -6.775 4.783 1.00 0.00 245 GLU A O 14
ATOM 19813 N N . MET A 1 31 ? 12.654 -6.501 2.850 1.00 0.00 246 MET A N 14
ATOM 19814 C CA . MET A 1 31 ? 13.014 -5.116 3.128 1.00 0.00 246 MET A CA 14
ATOM 19815 C C . MET A 1 31 ? 11.788 -4.211 3.055 1.00 0.00 246 MET A C 14
ATOM 19816 O O . MET A 1 31 ? 11.582 -3.358 3.919 1.00 0.00 246 MET A O 14
ATOM 19830 N N . ILE A 1 32 ? 10.979 -4.401 2.019 1.00 0.00 247 ILE A N 14
ATOM 19831 C CA . ILE A 1 32 ? 9.773 -3.603 1.834 1.00 0.00 247 ILE A CA 14
ATOM 19832 C C . ILE A 1 32 ? 8.768 -3.859 2.952 1.00 0.00 247 ILE A C 14
ATOM 19833 O O . ILE A 1 32 ? 8.121 -2.933 3.441 1.00 0.00 247 ILE A O 14
ATOM 19849 N N . GLU A 1 33 ? 8.644 -5.120 3.352 1.00 0.00 248 GLU A N 14
ATOM 19850 C CA . GLU A 1 33 ? 7.718 -5.497 4.413 1.00 0.00 248 GLU A CA 14
ATOM 19851 C C . GLU A 1 33 ? 8.167 -4.926 5.755 1.00 0.00 248 GLU A C 14
ATOM 19852 O O . GLU A 1 33 ? 7.452 -4.141 6.379 1.00 0.00 248 GLU A O 14
ATOM 19864 N N . LYS A 1 34 ? 9.356 -5.325 6.194 1.00 0.00 249 LYS A N 14
ATOM 19865 C CA . LYS A 1 34 ? 9.902 -4.854 7.461 1.00 0.00 249 LYS A CA 14
ATOM 19866 C C . LYS A 1 34 ? 9.733 -3.344 7.598 1.00 0.00 249 LYS A C 14
ATOM 19867 O O . LYS A 1 34 ? 9.306 -2.851 8.642 1.00 0.00 249 LYS A O 14
ATOM 19886 N N . GLU A 1 35 ? 10.068 -2.616 6.538 1.00 0.00 250 GLU A N 14
ATOM 19887 C CA . GLU A 1 35 ? 9.952 -1.163 6.542 1.00 0.00 250 GLU A CA 14
ATOM 19888 C C . GLU A 1 35 ? 8.511 -0.733 6.800 1.00 0.00 250 GLU A C 14
ATOM 19889 O O . GLU A 1 35 ? 8.193 -0.189 7.858 1.00 0.00 250 GLU A O 14
ATOM 19901 N N . PHE A 1 36 ? 7.643 -0.980 5.825 1.00 0.00 251 PHE A N 14
ATOM 19902 C CA . PHE A 1 36 ? 6.235 -0.618 5.944 1.00 0.00 251 PHE A CA 14
ATOM 19903 C C . PHE A 1 36 ? 5.659 -1.106 7.270 1.00 0.00 251 PHE A C 14
ATOM 19904 O O . PHE A 1 36 ? 4.675 -0.561 7.769 1.00 0.00 251 PHE A O 14
ATOM 19921 N N . ASN A 1 37 ? 6.278 -2.137 7.834 1.00 0.00 252 ASN A N 14
ATOM 19922 C CA . ASN A 1 37 ? 5.827 -2.701 9.101 1.00 0.00 252 ASN A CA 14
ATOM 19923 C C . ASN A 1 37 ? 6.175 -1.775 10.263 1.00 0.00 252 ASN A C 14
ATOM 19924 O O . ASN A 1 37 ? 5.352 -1.530 11.143 1.00 0.00 252 ASN A O 14
ATOM 19935 N N . ASN A 1 38 ? 7.402 -1.264 10.257 1.00 0.00 253 ASN A N 14
ATOM 19936 C CA . ASN A 1 38 ? 7.860 -0.365 11.310 1.00 0.00 253 ASN A CA 14
ATOM 19937 C C . ASN A 1 38 ? 6.731 0.550 11.774 1.00 0.00 253 ASN A C 14
ATOM 19938 O O . ASN A 1 38 ? 6.480 0.685 12.972 1.00 0.00 253 ASN A O 14
ATOM 19949 N N . ILE A 1 39 ? 6.052 1.174 10.818 1.00 0.00 254 ILE A N 14
ATOM 19950 C CA . ILE A 1 39 ? 4.948 2.074 11.129 1.00 0.00 254 ILE A CA 14
ATOM 19951 C C . ILE A 1 39 ? 3.985 1.439 12.126 1.00 0.00 254 ILE A C 14
ATOM 19952 O O . ILE A 1 39 ? 3.805 1.940 13.237 1.00 0.00 254 ILE A O 14
ATOM 19968 N N . LYS A 1 40 ? 3.370 0.333 11.724 1.00 0.00 255 LYS A N 14
ATOM 19969 C CA . LYS A 1 40 ? 2.427 -0.374 12.582 1.00 0.00 255 LYS A CA 14
ATOM 19970 C C . LYS A 1 40 ? 2.610 -1.884 12.465 1.00 0.00 255 LYS A C 14
ATOM 19971 O O . LYS A 1 40 ? 2.743 -2.434 11.371 1.00 0.00 255 LYS A O 14
ATOM 19990 N N . PRO A 1 41 ? 2.617 -2.571 13.616 1.00 0.00 256 PRO A N 14
ATOM 19991 C CA . PRO A 1 41 ? 2.781 -4.027 13.668 1.00 0.00 256 PRO A CA 14
ATOM 19992 C C . PRO A 1 41 ? 1.567 -4.768 13.119 1.00 0.00 256 PRO A C 14
ATOM 19993 O O . PRO A 1 41 ? 0.436 -4.523 13.539 1.00 0.00 256 PRO A O 14
ATOM 20004 N N . GLY A 1 42 ? 1.808 -5.675 12.177 1.00 0.00 257 GLY A N 14
ATOM 20005 C CA . GLY A 1 42 ? 0.723 -6.437 11.587 1.00 0.00 257 GLY A CA 14
ATOM 20006 C C . GLY A 1 42 ? -0.208 -5.575 10.758 1.00 0.00 257 GLY A C 14
ATOM 20007 O O . GLY A 1 42 ? -1.423 -5.765 10.778 1.00 0.00 257 GLY A O 14
ATOM 20011 N N . ALA A 1 43 ? 0.364 -4.623 10.028 1.00 0.00 258 ALA A N 14
ATOM 20012 C CA . ALA A 1 43 ? -0.423 -3.728 9.188 1.00 0.00 258 ALA A CA 14
ATOM 20013 C C . ALA A 1 43 ? -0.308 -4.113 7.717 1.00 0.00 258 ALA A C 14
ATOM 20014 O O . ALA A 1 43 ? -1.302 -4.136 6.991 1.00 0.00 258 ALA A O 14
ATOM 20021 N N . VAL A 1 44 ? 0.911 -4.415 7.282 1.00 0.00 259 VAL A N 14
ATOM 20022 C CA . VAL A 1 44 ? 1.156 -4.800 5.898 1.00 0.00 259 VAL A CA 14
ATOM 20023 C C . VAL A 1 44 ? 0.629 -6.202 5.615 1.00 0.00 259 VAL A C 14
ATOM 20024 O O . VAL A 1 44 ? 1.146 -7.188 6.141 1.00 0.00 259 VAL A O 14
ATOM 20037 N N . GLU A 1 45 ? -0.404 -6.284 4.782 1.00 0.00 260 GLU A N 14
ATOM 20038 C CA . GLU A 1 45 ? -1.001 -7.567 4.431 1.00 0.00 260 GLU A CA 14
ATOM 20039 C C . GLU A 1 45 ? -0.064 -8.378 3.540 1.00 0.00 260 GLU A C 14
ATOM 20040 O O . GLU A 1 45 ? 0.413 -9.443 3.931 1.00 0.00 260 GLU A O 14
ATOM 20052 N N . ARG A 1 46 ? 0.195 -7.866 2.342 1.00 0.00 261 ARG A N 14
ATOM 20053 C CA . ARG A 1 46 ? 1.073 -8.542 1.395 1.00 0.00 261 ARG A CA 14
ATOM 20054 C C . ARG A 1 46 ? 1.951 -7.538 0.654 1.00 0.00 261 ARG A C 14
ATOM 20055 O O . ARG A 1 46 ? 1.691 -6.335 0.676 1.00 0.00 261 ARG A O 14
ATOM 20076 N N . VAL A 1 47 ? 2.993 -8.040 0.000 1.00 0.00 262 VAL A N 14
ATOM 20077 C CA . VAL A 1 47 ? 3.910 -7.188 -0.748 1.00 0.00 262 VAL A CA 14
ATOM 20078 C C . VAL A 1 47 ? 4.324 -7.844 -2.060 1.00 0.00 262 VAL A C 14
ATOM 20079 O O . VAL A 1 47 ? 5.002 -8.872 -2.066 1.00 0.00 262 VAL A O 14
ATOM 20092 N N . LYS A 1 48 ? 3.914 -7.243 -3.171 1.00 0.00 263 LYS A N 14
ATOM 20093 C CA . LYS A 1 48 ? 4.243 -7.766 -4.491 1.00 0.00 263 LYS A CA 14
ATOM 20094 C C . LYS A 1 48 ? 5.388 -6.978 -5.119 1.00 0.00 263 LYS A C 14
ATOM 20095 O O . LYS A 1 48 ? 5.211 -5.835 -5.541 1.00 0.00 263 LYS A O 14
ATOM 20114 N N . LYS A 1 49 ? 6.562 -7.597 -5.180 1.00 0.00 264 LYS A N 14
ATOM 20115 C CA . LYS A 1 49 ? 7.737 -6.955 -5.759 1.00 0.00 264 LYS A CA 14
ATOM 20116 C C . LYS A 1 49 ? 7.700 -7.027 -7.282 1.00 0.00 264 LYS A C 14
ATOM 20117 O O . LYS A 1 49 ? 7.258 -8.023 -7.855 1.00 0.00 264 LYS A O 14
ATOM 20136 N N . ILE A 1 50 ? 8.169 -5.966 -7.931 1.00 0.00 265 ILE A N 14
ATOM 20137 C CA . ILE A 1 50 ? 8.192 -5.911 -9.387 1.00 0.00 265 ILE A CA 14
ATOM 20138 C C . ILE A 1 50 ? 9.537 -5.402 -9.897 1.00 0.00 265 ILE A C 14
ATOM 20139 O O . ILE A 1 50 ? 10.383 -4.966 -9.116 1.00 0.00 265 ILE A O 14
ATOM 20155 N N . ARG A 1 51 ? 9.725 -5.459 -11.211 1.00 0.00 266 ARG A N 14
ATOM 20156 C CA . ARG A 1 51 ? 10.966 -5.003 -11.826 1.00 0.00 266 ARG A CA 14
ATOM 20157 C C . ARG A 1 51 ? 11.579 -3.856 -11.027 1.00 0.00 266 ARG A C 14
ATOM 20158 O O . ARG A 1 51 ? 12.581 -4.035 -10.335 1.00 0.00 266 ARG A O 14
ATOM 20179 N N . ASP A 1 52 ? 10.970 -2.680 -11.130 1.00 0.00 267 ASP A N 14
ATOM 20180 C CA . ASP A 1 52 ? 11.455 -1.504 -10.417 1.00 0.00 267 ASP A CA 14
ATOM 20181 C C . ASP A 1 52 ? 10.347 -0.888 -9.568 1.00 0.00 267 ASP A C 14
ATOM 20182 O O . ASP A 1 52 ? 10.430 0.274 -9.169 1.00 0.00 267 ASP A O 14
ATOM 20191 N N . TYR A 1 53 ? 9.311 -1.673 -9.297 1.00 0.00 268 TYR A N 14
ATOM 20192 C CA . TYR A 1 53 ? 8.185 -1.204 -8.498 1.00 0.00 268 TYR A CA 14
ATOM 20193 C C . TYR A 1 53 ? 7.576 -2.347 -7.690 1.00 0.00 268 TYR A C 14
ATOM 20194 O O . TYR A 1 53 ? 8.010 -3.494 -7.793 1.00 0.00 268 TYR A O 14
ATOM 20212 N N . ALA A 1 54 ? 6.568 -2.023 -6.887 1.00 0.00 269 ALA A N 14
ATOM 20213 C CA . ALA A 1 54 ? 5.897 -3.021 -6.063 1.00 0.00 269 ALA A CA 14
ATOM 20214 C C . ALA A 1 54 ? 4.592 -2.476 -5.494 1.00 0.00 269 ALA A C 14
ATOM 20215 O O . ALA A 1 54 ? 4.276 -1.297 -5.657 1.00 0.00 269 ALA A O 14
ATOM 20222 N N . PHE A 1 55 ? 3.836 -3.341 -4.827 1.00 0.00 270 PHE A N 14
ATOM 20223 C CA . PHE A 1 55 ? 2.563 -2.946 -4.235 1.00 0.00 270 PHE A CA 14
ATOM 20224 C C . PHE A 1 55 ? 2.474 -3.401 -2.781 1.00 0.00 270 PHE A C 14
ATOM 20225 O O . PHE A 1 55 ? 2.960 -4.474 -2.424 1.00 0.00 270 PHE A O 14
ATOM 20242 N N . VAL A 1 56 ? 1.851 -2.575 -1.946 1.00 0.00 271 VAL A N 14
ATOM 20243 C CA . VAL A 1 56 ? 1.698 -2.892 -0.531 1.00 0.00 271 VAL A CA 14
ATOM 20244 C C . VAL A 1 56 ? 0.240 -2.790 -0.099 1.00 0.00 271 VAL A C 14
ATOM 20245 O O . VAL A 1 56 ? -0.393 -1.745 -0.254 1.00 0.00 271 VAL A O 14
ATOM 20258 N N . HIS A 1 57 ? -0.289 -3.883 0.442 1.00 0.00 272 HIS A N 14
ATOM 20259 C CA . HIS A 1 57 ? -1.675 -3.917 0.898 1.00 0.00 272 HIS A CA 14
ATOM 20260 C C . HIS A 1 57 ? -1.750 -3.794 2.416 1.00 0.00 272 HIS A C 14
ATOM 20261 O O . HIS A 1 57 ? -0.800 -4.127 3.125 1.00 0.00 272 HIS A O 14
ATOM 20275 N N . PHE A 1 58 ? -2.887 -3.313 2.910 1.00 0.00 273 PHE A N 14
ATOM 20276 C CA . PHE A 1 58 ? -3.086 -3.144 4.345 1.00 0.00 273 PHE A CA 14
ATOM 20277 C C . PHE A 1 58 ? -4.434 -3.713 4.777 1.00 0.00 273 PHE A C 14
ATOM 20278 O O . PHE A 1 58 ? -5.212 -4.191 3.952 1.00 0.00 273 PHE A O 14
ATOM 20295 N N . SER A 1 59 ? -4.703 -3.657 6.078 1.00 0.00 274 SER A N 14
ATOM 20296 C CA . SER A 1 59 ? -5.955 -4.171 6.622 1.00 0.00 274 SER A CA 14
ATOM 20297 C C . SER A 1 59 ? -7.030 -3.089 6.624 1.00 0.00 274 SER A C 14
ATOM 20298 O O . SER A 1 59 ? -8.214 -3.376 6.797 1.00 0.00 274 SER A O 14
ATOM 20306 N N . ASN A 1 60 ? -6.608 -1.843 6.431 1.00 0.00 275 ASN A N 14
ATOM 20307 C CA . ASN A 1 60 ? -7.534 -0.717 6.411 1.00 0.00 275 ASN A CA 14
ATOM 20308 C C . ASN A 1 60 ? -6.896 0.501 5.750 1.00 0.00 275 ASN A C 14
ATOM 20309 O O . ASN A 1 60 ? -5.687 0.713 5.853 1.00 0.00 275 ASN A O 14
ATOM 20320 N N . ARG A 1 61 ? -7.715 1.298 5.073 1.00 0.00 276 ARG A N 14
ATOM 20321 C CA . ARG A 1 61 ? -7.231 2.495 4.396 1.00 0.00 276 ARG A CA 14
ATOM 20322 C C . ARG A 1 61 ? -6.488 3.407 5.368 1.00 0.00 276 ARG A C 14
ATOM 20323 O O . ARG A 1 61 ? -5.408 3.909 5.061 1.00 0.00 276 ARG A O 14
ATOM 20344 N N . GLU A 1 62 ? -7.077 3.617 6.541 1.00 0.00 277 GLU A N 14
ATOM 20345 C CA . GLU A 1 62 ? -6.472 4.470 7.557 1.00 0.00 277 GLU A CA 14
ATOM 20346 C C . GLU A 1 62 ? -4.966 4.238 7.636 1.00 0.00 277 GLU A C 14
ATOM 20347 O O . GLU A 1 62 ? -4.175 5.170 7.491 1.00 0.00 277 GLU A O 14
ATOM 20359 N N . ASP A 1 63 ? -4.577 2.988 7.866 1.00 0.00 278 ASP A N 14
ATOM 20360 C CA . ASP A 1 63 ? -3.166 2.632 7.963 1.00 0.00 278 ASP A CA 14
ATOM 20361 C C . ASP A 1 63 ? -2.451 2.878 6.638 1.00 0.00 278 ASP A C 14
ATOM 20362 O O . ASP A 1 63 ? -1.383 3.488 6.602 1.00 0.00 278 ASP A O 14
ATOM 20371 N N . ALA A 1 64 ? -3.047 2.398 5.552 1.00 0.00 279 ALA A N 14
ATOM 20372 C CA . ALA A 1 64 ? -2.467 2.566 4.225 1.00 0.00 279 ALA A CA 14
ATOM 20373 C C . ALA A 1 64 ? -2.045 4.013 3.990 1.00 0.00 279 ALA A C 14
ATOM 20374 O O . ALA A 1 64 ? -0.951 4.277 3.492 1.00 0.00 279 ALA A O 14
ATOM 20381 N N . VAL A 1 65 ? -2.921 4.946 4.350 1.00 0.00 280 VAL A N 14
ATOM 20382 C CA . VAL A 1 65 ? -2.639 6.366 4.179 1.00 0.00 280 VAL A CA 14
ATOM 20383 C C . VAL A 1 65 ? -1.475 6.805 5.061 1.00 0.00 280 VAL A C 14
ATOM 20384 O O . VAL A 1 65 ? -0.462 7.298 4.567 1.00 0.00 280 VAL A O 14
ATOM 20397 N N . GLU A 1 66 ? -1.630 6.623 6.368 1.00 0.00 281 GLU A N 14
ATOM 20398 C CA . GLU A 1 66 ? -0.591 7.002 7.319 1.00 0.00 281 GLU A CA 14
ATOM 20399 C C . GLU A 1 66 ? 0.777 6.510 6.855 1.00 0.00 281 GLU A C 14
ATOM 20400 O O . GLU A 1 66 ? 1.765 7.240 6.921 1.00 0.00 281 GLU A O 14
ATOM 20412 N N . ALA A 1 67 ? 0.825 5.267 6.387 1.00 0.00 282 ALA A N 14
ATOM 20413 C CA . ALA A 1 67 ? 2.070 4.678 5.911 1.00 0.00 282 ALA A CA 14
ATOM 20414 C C . ALA A 1 67 ? 2.518 5.323 4.604 1.00 0.00 282 ALA A C 14
ATOM 20415 O O . ALA A 1 67 ? 3.713 5.479 4.355 1.00 0.00 282 ALA A O 14
ATOM 20422 N N . MET A 1 68 ? 1.551 5.696 3.771 1.00 0.00 283 MET A N 14
ATOM 20423 C CA . MET A 1 68 ? 1.848 6.325 2.490 1.00 0.00 283 MET A CA 14
ATOM 20424 C C . MET A 1 68 ? 2.760 7.534 2.675 1.00 0.00 283 MET A C 14
ATOM 20425 O O . MET A 1 68 ? 3.909 7.531 2.233 1.00 0.00 283 MET A O 14
ATOM 20439 N N . LYS A 1 69 ? 2.240 8.566 3.330 1.00 0.00 284 LYS A N 14
ATOM 20440 C CA . LYS A 1 69 ? 3.008 9.782 3.575 1.00 0.00 284 LYS A CA 14
ATOM 20441 C C . LYS A 1 69 ? 4.225 9.490 4.447 1.00 0.00 284 LYS A C 14
ATOM 20442 O O . LYS A 1 69 ? 5.297 10.060 4.242 1.00 0.00 284 LYS A O 14
ATOM 20461 N N . ALA A 1 70 ? 4.053 8.599 5.417 1.00 0.00 285 ALA A N 14
ATOM 20462 C CA . ALA A 1 70 ? 5.139 8.229 6.317 1.00 0.00 285 ALA A CA 14
ATOM 20463 C C . ALA A 1 70 ? 6.423 7.953 5.542 1.00 0.00 285 ALA A C 14
ATOM 20464 O O . ALA A 1 70 ? 7.462 8.560 5.806 1.00 0.00 285 ALA A O 14
ATOM 20471 N N . LEU A 1 71 ? 6.346 7.033 4.587 1.00 0.00 286 LEU A N 14
ATOM 20472 C CA . LEU A 1 71 ? 7.503 6.675 3.774 1.00 0.00 286 LEU A CA 14
ATOM 20473 C C . LEU A 1 71 ? 7.718 7.691 2.656 1.00 0.00 286 LEU A C 14
ATOM 20474 O O . LEU A 1 71 ? 8.853 8.012 2.305 1.00 0.00 286 LEU A O 14
ATOM 20490 N N . ASN A 1 72 ? 6.620 8.194 2.101 1.00 0.00 287 ASN A N 14
ATOM 20491 C CA . ASN A 1 72 ? 6.688 9.175 1.024 1.00 0.00 287 ASN A CA 14
ATOM 20492 C C . ASN A 1 72 ? 7.851 10.139 1.239 1.00 0.00 287 ASN A C 14
ATOM 20493 O O . ASN A 1 72 ? 7.777 11.042 2.070 1.00 0.00 287 ASN A O 14
ATOM 20504 N N . GLY A 1 73 ? 8.926 9.939 0.482 1.00 0.00 288 GLY A N 14
ATOM 20505 C CA . GLY A 1 73 ? 10.090 10.798 0.604 1.00 0.00 288 GLY A CA 14
ATOM 20506 C C . GLY A 1 73 ? 11.232 10.125 1.339 1.00 0.00 288 GLY A C 14
ATOM 20507 O O . GLY A 1 73 ? 12.014 10.786 2.024 1.00 0.00 288 GLY A O 14
ATOM 20511 N N . LYS A 1 74 ? 11.329 8.808 1.200 1.00 0.00 289 LYS A N 14
ATOM 20512 C CA . LYS A 1 74 ? 12.384 8.044 1.856 1.00 0.00 289 LYS A CA 14
ATOM 20513 C C . LYS A 1 74 ? 13.366 7.482 0.833 1.00 0.00 289 LYS A C 14
ATOM 20514 O O . LYS A 1 74 ? 13.027 7.308 -0.338 1.00 0.00 289 LYS A O 14
ATOM 20533 N N . VAL A 1 75 ? 14.584 7.198 1.283 1.00 0.00 290 VAL A N 14
ATOM 20534 C CA . VAL A 1 75 ? 15.614 6.652 0.407 1.00 0.00 290 VAL A CA 14
ATOM 20535 C C . VAL A 1 75 ? 16.091 5.291 0.901 1.00 0.00 290 VAL A C 14
ATOM 20536 O O . VAL A 1 75 ? 16.956 5.203 1.773 1.00 0.00 290 VAL A O 14
ATOM 20549 N N . LEU A 1 76 ? 15.523 4.231 0.337 1.00 0.00 291 LEU A N 14
ATOM 20550 C CA . LEU A 1 76 ? 15.890 2.872 0.719 1.00 0.00 291 LEU A CA 14
ATOM 20551 C C . LEU A 1 76 ? 17.033 2.353 -0.146 1.00 0.00 291 LEU A C 14
ATOM 20552 O O . LEU A 1 76 ? 17.214 2.792 -1.282 1.00 0.00 291 LEU A O 14
ATOM 20568 N N . ASP A 1 77 ? 17.801 1.414 0.397 1.00 0.00 292 ASP A N 14
ATOM 20569 C CA . ASP A 1 77 ? 18.925 0.832 -0.327 1.00 0.00 292 ASP A CA 14
ATOM 20570 C C . ASP A 1 77 ? 19.637 1.889 -1.166 1.00 0.00 292 ASP A C 14
ATOM 20571 O O . ASP A 1 77 ? 20.061 1.623 -2.290 1.00 0.00 292 ASP A O 14
ATOM 20580 N N . GLY A 1 78 ? 19.764 3.091 -0.611 1.00 0.00 293 GLY A N 14
ATOM 20581 C CA . GLY A 1 78 ? 20.424 4.170 -1.323 1.00 0.00 293 GLY A CA 14
ATOM 20582 C C . GLY A 1 78 ? 19.709 4.540 -2.607 1.00 0.00 293 GLY A C 14
ATOM 20583 O O . GLY A 1 78 ? 20.343 4.737 -3.644 1.00 0.00 293 GLY A O 14
ATOM 20587 N N . SER A 1 79 ? 18.385 4.633 -2.540 1.00 0.00 294 SER A N 14
ATOM 20588 C CA . SER A 1 79 ? 17.583 4.977 -3.709 1.00 0.00 294 SER A CA 14
ATOM 20589 C C . SER A 1 79 ? 16.286 5.666 -3.294 1.00 0.00 294 SER A C 14
ATOM 20590 O O . SER A 1 79 ? 15.626 5.275 -2.331 1.00 0.00 294 SER A O 14
ATOM 20598 N N . PRO A 1 80 ? 15.912 6.717 -4.038 1.00 0.00 295 PRO A N 14
ATOM 20599 C CA . PRO A 1 80 ? 14.692 7.484 -3.768 1.00 0.00 295 PRO A CA 14
ATOM 20600 C C . PRO A 1 80 ? 13.428 6.690 -4.079 1.00 0.00 295 PRO A C 14
ATOM 20601 O O . PRO A 1 80 ? 13.029 6.570 -5.238 1.00 0.00 295 PRO A O 14
ATOM 20612 N N . ILE A 1 81 ? 12.803 6.150 -3.038 1.00 0.00 296 ILE A N 14
ATOM 20613 C CA . ILE A 1 81 ? 11.583 5.369 -3.201 1.00 0.00 296 ILE A CA 14
ATOM 20614 C C . ILE A 1 81 ? 10.345 6.241 -3.027 1.00 0.00 296 ILE A C 14
ATOM 20615 O O . ILE A 1 81 ? 10.339 7.174 -2.224 1.00 0.00 296 ILE A O 14
ATOM 20631 N N . GLU A 1 82 ? 9.297 5.930 -3.784 1.00 0.00 297 GLU A N 14
ATOM 20632 C CA . GLU A 1 82 ? 8.052 6.686 -3.712 1.00 0.00 297 GLU A CA 14
ATOM 20633 C C . GLU A 1 82 ? 6.902 5.796 -3.249 1.00 0.00 297 GLU A C 14
ATOM 20634 O O . GLU A 1 82 ? 6.954 4.573 -3.384 1.00 0.00 297 GLU A O 14
ATOM 20646 N N . VAL A 1 83 ? 5.863 6.419 -2.702 1.00 0.00 298 VAL A N 14
ATOM 20647 C CA . VAL A 1 83 ? 4.699 5.685 -2.220 1.00 0.00 298 VAL A CA 14
ATOM 20648 C C . VAL A 1 83 ? 3.419 6.488 -2.424 1.00 0.00 298 VAL A C 14
ATOM 20649 O O . VAL A 1 83 ? 3.287 7.605 -1.923 1.00 0.00 298 VAL A O 14
ATOM 20662 N N . THR A 1 84 ? 2.477 5.912 -3.164 1.00 0.00 299 THR A N 14
ATOM 20663 C CA . THR A 1 84 ? 1.207 6.574 -3.437 1.00 0.00 299 THR A CA 14
ATOM 20664 C C . THR A 1 84 ? 0.061 5.569 -3.474 1.00 0.00 299 THR A C 14
ATOM 20665 O O . THR A 1 84 ? 0.277 4.361 -3.376 1.00 0.00 299 THR A O 14
ATOM 20676 N N . LEU A 1 85 ? -1.158 6.076 -3.619 1.00 0.00 300 LEU A N 14
ATOM 20677 C CA . LEU A 1 85 ? -2.340 5.223 -3.671 1.00 0.00 300 LEU A CA 14
ATOM 20678 C C . LEU A 1 85 ? -2.611 4.753 -5.096 1.00 0.00 300 LEU A C 14
ATOM 20679 O O . LEU A 1 85 ? -3.131 5.505 -5.920 1.00 0.00 300 LEU A O 14
ATOM 20695 N N . ALA A 1 86 ? -2.256 3.504 -5.380 1.00 0.00 301 ALA A N 14
ATOM 20696 C CA . ALA A 1 86 ? -2.464 2.933 -6.705 1.00 0.00 301 ALA A CA 14
ATOM 20697 C C . ALA A 1 86 ? -3.951 2.794 -7.015 1.00 0.00 301 ALA A C 14
ATOM 20698 O O . ALA A 1 86 ? -4.741 2.401 -6.157 1.00 0.00 301 ALA A O 14
ATOM 20705 N N . LYS A 1 87 ? -4.326 3.121 -8.248 1.00 0.00 302 LYS A N 14
ATOM 20706 C CA . LYS A 1 87 ? -5.718 3.032 -8.672 1.00 0.00 302 LYS A CA 14
ATOM 20707 C C . LYS A 1 87 ? -5.986 1.711 -9.386 1.00 0.00 302 LYS A C 14
ATOM 20708 O O . LYS A 1 87 ? -5.417 1.419 -10.438 1.00 0.00 302 LYS A O 14
ATOM 20727 N N . PRO A 1 88 ? -6.875 0.892 -8.803 1.00 0.00 303 PRO A N 14
ATOM 20728 C CA . PRO A 1 88 ? -7.240 -0.410 -9.368 1.00 0.00 303 PRO A CA 14
ATOM 20729 C C . PRO A 1 88 ? -8.055 -0.279 -10.649 1.00 0.00 303 PRO A C 14
ATOM 20730 O O . PRO A 1 88 ? -8.792 0.690 -10.832 1.00 0.00 303 PRO A O 14
ATOM 20741 N N . VAL A 1 89 ? -7.918 -1.260 -11.536 1.00 0.00 304 VAL A N 14
ATOM 20742 C CA . VAL A 1 89 ? -8.643 -1.254 -12.801 1.00 0.00 304 VAL A CA 14
ATOM 20743 C C . VAL A 1 89 ? -9.732 -2.321 -12.814 1.00 0.00 304 VAL A C 14
ATOM 20744 O O . VAL A 1 89 ? -9.466 -3.498 -12.569 1.00 0.00 304 VAL A O 14
ATOM 20757 N N . ASP A 1 90 ? -10.959 -1.902 -13.104 1.00 0.00 305 ASP A N 14
ATOM 20758 C CA . ASP A 1 90 ? -12.089 -2.822 -13.152 1.00 0.00 305 ASP A CA 14
ATOM 20759 C C . ASP A 1 90 ? -12.959 -2.551 -14.375 1.00 0.00 305 ASP A C 14
ATOM 20760 O O . ASP A 1 90 ? -12.860 -1.495 -14.999 1.00 0.00 305 ASP A O 14
ATOM 20769 N N . LYS A 1 91 ? -13.811 -3.513 -14.714 1.00 0.00 306 LYS A N 14
ATOM 20770 C CA . LYS A 1 91 ? -14.700 -3.380 -15.862 1.00 0.00 306 LYS A CA 14
ATOM 20771 C C . LYS A 1 91 ? -16.068 -2.859 -15.434 1.00 0.00 306 LYS A C 14
ATOM 20772 O O . LYS A 1 91 ? -16.758 -3.488 -14.631 1.00 0.00 306 LYS A O 14
ATOM 20791 N N . ASP A 1 92 ? -16.455 -1.710 -15.976 1.00 0.00 307 ASP A N 14
ATOM 20792 C CA . ASP A 1 92 ? -17.742 -1.106 -15.652 1.00 0.00 307 ASP A CA 14
ATOM 20793 C C . ASP A 1 92 ? -18.837 -1.635 -16.573 1.00 0.00 307 ASP A C 14
ATOM 20794 O O . ASP A 1 92 ? -18.679 -1.655 -17.793 1.00 0.00 307 ASP A O 14
ATOM 20803 N N . SER A 1 93 ? -19.947 -2.063 -15.980 1.00 0.00 308 SER A N 14
ATOM 20804 C CA . SER A 1 93 ? -21.066 -2.597 -16.746 1.00 0.00 308 SER A CA 14
ATOM 20805 C C . SER A 1 93 ? -22.031 -1.484 -17.146 1.00 0.00 308 SER A C 14
ATOM 20806 O O . SER A 1 93 ? -22.707 -0.900 -16.300 1.00 0.00 308 SER A O 14
ATOM 20814 N N . SER A 1 94 ? -22.087 -1.196 -18.443 1.00 0.00 309 SER A N 14
ATOM 20815 C CA . SER A 1 94 ? -22.965 -0.151 -18.956 1.00 0.00 309 SER A CA 14
ATOM 20816 C C . SER A 1 94 ? -24.427 -0.580 -18.873 1.00 0.00 309 SER A C 14
ATOM 20817 O O . SER A 1 94 ? -24.821 -1.596 -19.445 1.00 0.00 309 SER A O 14
ATOM 20825 N N . GLY A 1 95 ? -25.227 0.202 -18.155 1.00 0.00 310 GLY A N 14
ATOM 20826 C CA . GLY A 1 95 ? -26.636 -0.112 -18.010 1.00 0.00 310 GLY A CA 14
ATOM 20827 C C . GLY A 1 95 ? -27.050 -0.261 -16.559 1.00 0.00 310 GLY A C 14
ATOM 20828 O O . GLY A 1 95 ? -27.307 0.720 -15.861 1.00 0.00 310 GLY A O 14
ATOM 20832 N N . PRO A 1 96 ? -27.122 -1.514 -16.085 1.00 0.00 311 PRO A N 14
ATOM 20833 C CA . PRO A 1 96 ? -27.508 -1.817 -14.704 1.00 0.00 311 PRO A CA 14
ATOM 20834 C C . PRO A 1 96 ? -26.444 -1.393 -13.698 1.00 0.00 311 PRO A C 14
ATOM 20835 O O . PRO A 1 96 ? -25.247 -1.503 -13.962 1.00 0.00 311 PRO A O 14
ATOM 20846 N N . SER A 1 97 ? -26.889 -0.908 -12.543 1.00 0.00 312 SER A N 14
ATOM 20847 C CA . SER A 1 97 ? -25.974 -0.464 -11.498 1.00 0.00 312 SER A CA 14
ATOM 20848 C C . SER A 1 97 ? -26.095 -1.346 -10.259 1.00 0.00 312 SER A C 14
ATOM 20849 O O . SER A 1 97 ? -25.098 -1.848 -9.740 1.00 0.00 312 SER A O 14
ATOM 20857 N N . SER A 1 98 ? -27.325 -1.530 -9.789 1.00 0.00 313 SER A N 14
ATOM 20858 C CA . SER A 1 98 ? -27.578 -2.348 -8.609 1.00 0.00 313 SER A CA 14
ATOM 20859 C C . SER A 1 98 ? -26.945 -3.728 -8.759 1.00 0.00 313 SER A C 14
ATOM 20860 O O . SER A 1 98 ? -27.390 -4.543 -9.566 1.00 0.00 313 SER A O 14
ATOM 20868 N N . GLY A 1 99 ? -25.904 -3.983 -7.973 1.00 0.00 314 GLY A N 14
ATOM 20869 C CA . GLY A 1 99 ? -25.225 -5.265 -8.032 1.00 0.00 314 GLY A CA 14
ATOM 20870 C C . GLY A 1 99 ? -25.872 -6.305 -7.139 1.00 0.00 314 GLY A C 14
ATOM 20871 O O . GLY A 1 99 ? -25.928 -7.484 -7.488 1.00 0.00 314 GLY A O 14
ATOM 20875 N N . GLY A 1 1 ? 1.835 13.852 12.745 1.00 0.00 216 GLY A N 15
ATOM 20876 C CA . GLY A 1 1 ? 2.271 13.746 11.365 1.00 0.00 216 GLY A CA 15
ATOM 20877 C C . GLY A 1 1 ? 2.218 15.075 10.638 1.00 0.00 216 GLY A C 15
ATOM 20878 O O . GLY A 1 1 ? 2.533 16.118 11.212 1.00 0.00 216 GLY A O 15
ATOM 20882 N N . SER A 1 2 ? 1.820 15.039 9.370 1.00 0.00 217 SER A N 15
ATOM 20883 C CA . SER A 1 2 ? 1.733 16.249 8.561 1.00 0.00 217 SER A CA 15
ATOM 20884 C C . SER A 1 2 ? 0.981 15.980 7.261 1.00 0.00 217 SER A C 15
ATOM 20885 O O . SER A 1 2 ? 1.231 14.986 6.580 1.00 0.00 217 SER A O 15
ATOM 20893 N N . SER A 1 3 ? 0.057 16.875 6.923 1.00 0.00 218 SER A N 15
ATOM 20894 C CA . SER A 1 3 ? -0.735 16.734 5.707 1.00 0.00 218 SER A CA 15
ATOM 20895 C C . SER A 1 3 ? 0.141 16.304 4.535 1.00 0.00 218 SER A C 15
ATOM 20896 O O . SER A 1 3 ? 1.017 17.048 4.095 1.00 0.00 218 SER A O 15
ATOM 20904 N N . GLY A 1 4 ? -0.102 15.097 4.033 1.00 0.00 219 GLY A N 15
ATOM 20905 C CA . GLY A 1 4 ? 0.672 14.588 2.916 1.00 0.00 219 GLY A CA 15
ATOM 20906 C C . GLY A 1 4 ? -0.112 14.589 1.619 1.00 0.00 219 GLY A C 15
ATOM 20907 O O . GLY A 1 4 ? -0.134 15.588 0.900 1.00 0.00 219 GLY A O 15
ATOM 20911 N N . SER A 1 5 ? -0.755 13.466 1.317 1.00 0.00 220 SER A N 15
ATOM 20912 C CA . SER A 1 5 ? -1.540 13.338 0.095 1.00 0.00 220 SER A CA 15
ATOM 20913 C C . SER A 1 5 ? -2.866 12.636 0.371 1.00 0.00 220 SER A C 15
ATOM 20914 O O . SER A 1 5 ? -2.893 11.495 0.830 1.00 0.00 220 SER A O 15
ATOM 20922 N N . SER A 1 6 ? -3.965 13.328 0.087 1.00 0.00 221 SER A N 15
ATOM 20923 C CA . SER A 1 6 ? -5.295 12.774 0.308 1.00 0.00 221 SER A CA 15
ATOM 20924 C C . SER A 1 6 ? -5.767 11.991 -0.914 1.00 0.00 221 SER A C 15
ATOM 20925 O O . SER A 1 6 ? -6.452 10.977 -0.788 1.00 0.00 221 SER A O 15
ATOM 20933 N N . GLY A 1 7 ? -5.395 12.472 -2.097 1.00 0.00 222 GLY A N 15
ATOM 20934 C CA . GLY A 1 7 ? -5.789 11.806 -3.324 1.00 0.00 222 GLY A CA 15
ATOM 20935 C C . GLY A 1 7 ? -7.121 12.301 -3.851 1.00 0.00 222 GLY A C 15
ATOM 20936 O O . GLY A 1 7 ? -7.856 12.993 -3.147 1.00 0.00 222 GLY A O 15
ATOM 20940 N N . ASP A 1 8 ? -7.433 11.947 -5.093 1.00 0.00 223 ASP A N 15
ATOM 20941 C CA . ASP A 1 8 ? -8.686 12.360 -5.714 1.00 0.00 223 ASP A CA 15
ATOM 20942 C C . ASP A 1 8 ? -9.386 11.173 -6.367 1.00 0.00 223 ASP A C 15
ATOM 20943 O O . ASP A 1 8 ? -8.847 10.549 -7.281 1.00 0.00 223 ASP A O 15
ATOM 20952 N N . GLU A 1 9 ? -10.589 10.866 -5.892 1.00 0.00 224 GLU A N 15
ATOM 20953 C CA . GLU A 1 9 ? -11.362 9.752 -6.429 1.00 0.00 224 GLU A CA 15
ATOM 20954 C C . GLU A 1 9 ? -12.758 9.712 -5.815 1.00 0.00 224 GLU A C 15
ATOM 20955 O O . GLU A 1 9 ? -12.976 10.205 -4.708 1.00 0.00 224 GLU A O 15
ATOM 20967 N N . ASP A 1 10 ? -13.701 9.122 -6.543 1.00 0.00 225 ASP A N 15
ATOM 20968 C CA . ASP A 1 10 ? -15.076 9.017 -6.070 1.00 0.00 225 ASP A CA 15
ATOM 20969 C C . ASP A 1 10 ? -15.550 7.567 -6.096 1.00 0.00 225 ASP A C 15
ATOM 20970 O O . ASP A 1 10 ? -16.262 7.150 -7.010 1.00 0.00 225 ASP A O 15
ATOM 20979 N N . THR A 1 11 ? -15.148 6.800 -5.087 1.00 0.00 226 THR A N 15
ATOM 20980 C CA . THR A 1 11 ? -15.529 5.397 -4.994 1.00 0.00 226 THR A CA 15
ATOM 20981 C C . THR A 1 11 ? -15.980 5.041 -3.582 1.00 0.00 226 THR A C 15
ATOM 20982 O O . THR A 1 11 ? -15.256 5.270 -2.614 1.00 0.00 226 THR A O 15
ATOM 20993 N N . MET A 1 12 ? -17.179 4.480 -3.472 1.00 0.00 227 MET A N 15
ATOM 20994 C CA . MET A 1 12 ? -17.725 4.091 -2.177 1.00 0.00 227 MET A CA 15
ATOM 20995 C C . MET A 1 12 ? -16.898 2.971 -1.553 1.00 0.00 227 MET A C 15
ATOM 20996 O O . MET A 1 12 ? -16.425 3.093 -0.423 1.00 0.00 227 MET A O 15
ATOM 21010 N N . SER A 1 13 ? -16.728 1.882 -2.296 1.00 0.00 228 SER A N 15
ATOM 21011 C CA . SER A 1 13 ? -15.961 0.740 -1.813 1.00 0.00 228 SER A CA 15
ATOM 21012 C C . SER A 1 13 ? -14.648 1.194 -1.184 1.00 0.00 228 SER A C 15
ATOM 21013 O O . SER A 1 13 ? -13.938 2.033 -1.739 1.00 0.00 228 SER A O 15
ATOM 21021 N N . SER A 1 14 ? -14.330 0.633 -0.021 1.00 0.00 229 SER A N 15
ATOM 21022 C CA . SER A 1 14 ? -13.104 0.982 0.686 1.00 0.00 229 SER A CA 15
ATOM 21023 C C . SER A 1 14 ? -11.910 0.226 0.110 1.00 0.00 229 SER A C 15
ATOM 21024 O O . SER A 1 14 ? -11.717 -0.957 0.387 1.00 0.00 229 SER A O 15
ATOM 21032 N N . VAL A 1 15 ? -11.111 0.920 -0.695 1.00 0.00 230 VAL A N 15
ATOM 21033 C CA . VAL A 1 15 ? -9.936 0.317 -1.311 1.00 0.00 230 VAL A CA 15
ATOM 21034 C C . VAL A 1 15 ? -8.652 0.924 -0.756 1.00 0.00 230 VAL A C 15
ATOM 21035 O O . VAL A 1 15 ? -8.519 2.144 -0.660 1.00 0.00 230 VAL A O 15
ATOM 21048 N N . LYS A 1 16 ? -7.707 0.064 -0.391 1.00 0.00 231 LYS A N 15
ATOM 21049 C CA . LYS A 1 16 ? -6.432 0.514 0.154 1.00 0.00 231 LYS A CA 15
ATOM 21050 C C . LYS A 1 16 ? -5.267 -0.179 -0.546 1.00 0.00 231 LYS A C 15
ATOM 21051 O O . LYS A 1 16 ? -5.122 -1.400 -0.470 1.00 0.00 231 LYS A O 15
ATOM 21070 N N . ILE A 1 17 ? -4.439 0.607 -1.225 1.00 0.00 232 ILE A N 15
ATOM 21071 C CA . ILE A 1 17 ? -3.286 0.068 -1.936 1.00 0.00 232 ILE A CA 15
ATOM 21072 C C . ILE A 1 17 ? -2.131 1.065 -1.945 1.00 0.00 232 ILE A C 15
ATOM 21073 O O . ILE A 1 17 ? -2.339 2.271 -2.086 1.00 0.00 232 ILE A O 15
ATOM 21089 N N . LEU A 1 18 ? -0.914 0.554 -1.797 1.00 0.00 233 LEU A N 15
ATOM 21090 C CA . LEU A 1 18 ? 0.275 1.399 -1.790 1.00 0.00 233 LEU A CA 15
ATOM 21091 C C . LEU A 1 18 ? 1.271 0.946 -2.853 1.00 0.00 233 LEU A C 15
ATOM 21092 O O . LEU A 1 18 ? 1.951 -0.067 -2.689 1.00 0.00 233 LEU A O 15
ATOM 21108 N N . TYR A 1 19 ? 1.352 1.703 -3.942 1.00 0.00 234 TYR A N 15
ATOM 21109 C CA . TYR A 1 19 ? 2.264 1.379 -5.032 1.00 0.00 234 TYR A CA 15
ATOM 21110 C C . TYR A 1 19 ? 3.613 2.064 -4.835 1.00 0.00 234 TYR A C 15
ATOM 21111 O O . TYR A 1 19 ? 3.686 3.283 -4.680 1.00 0.00 234 TYR A O 15
ATOM 21129 N N . VAL A 1 20 ? 4.679 1.270 -4.844 1.00 0.00 235 VAL A N 15
ATOM 21130 C CA . VAL A 1 20 ? 6.027 1.799 -4.668 1.00 0.00 235 VAL A CA 15
ATOM 21131 C C . VAL A 1 20 ? 6.795 1.793 -5.985 1.00 0.00 235 VAL A C 15
ATOM 21132 O O . VAL A 1 20 ? 6.758 0.815 -6.733 1.00 0.00 235 VAL A O 15
ATOM 21145 N N . ARG A 1 21 ? 7.491 2.890 -6.262 1.00 0.00 236 ARG A N 15
ATOM 21146 C CA . ARG A 1 21 ? 8.269 3.012 -7.490 1.00 0.00 236 ARG A CA 15
ATOM 21147 C C . ARG A 1 21 ? 9.700 3.444 -7.186 1.00 0.00 236 ARG A C 15
ATOM 21148 O O . ARG A 1 21 ? 10.024 3.802 -6.054 1.00 0.00 236 ARG A O 15
ATOM 21169 N N . ASN A 1 22 ? 10.553 3.407 -8.205 1.00 0.00 237 ASN A N 15
ATOM 21170 C CA . ASN A 1 22 ? 11.950 3.794 -8.047 1.00 0.00 237 ASN A CA 15
ATOM 21171 C C . ASN A 1 22 ? 12.663 2.868 -7.065 1.00 0.00 237 ASN A C 15
ATOM 21172 O O . ASN A 1 22 ? 13.425 3.320 -6.210 1.00 0.00 237 ASN A O 15
ATOM 21183 N N . LEU A 1 23 ? 12.411 1.570 -7.195 1.00 0.00 238 LEU A N 15
ATOM 21184 C CA . LEU A 1 23 ? 13.028 0.579 -6.321 1.00 0.00 238 LEU A CA 15
ATOM 21185 C C . LEU A 1 23 ? 14.201 -0.105 -7.016 1.00 0.00 238 LEU A C 15
ATOM 21186 O O . LEU A 1 23 ? 14.140 -0.401 -8.209 1.00 0.00 238 LEU A O 15
ATOM 21202 N N . MET A 1 24 ? 15.266 -0.355 -6.261 1.00 0.00 239 MET A N 15
ATOM 21203 C CA . MET A 1 24 ? 16.451 -1.008 -6.805 1.00 0.00 239 MET A CA 15
ATOM 21204 C C . MET A 1 24 ? 16.250 -2.518 -6.887 1.00 0.00 239 MET A C 15
ATOM 21205 O O . MET A 1 24 ? 15.656 -3.125 -5.995 1.00 0.00 239 MET A O 15
ATOM 21219 N N . LEU A 1 25 ? 16.749 -3.119 -7.962 1.00 0.00 240 LEU A N 15
ATOM 21220 C CA . LEU A 1 25 ? 16.624 -4.559 -8.160 1.00 0.00 240 LEU A CA 15
ATOM 21221 C C . LEU A 1 25 ? 17.155 -5.323 -6.952 1.00 0.00 240 LEU A C 15
ATOM 21222 O O . LEU A 1 25 ? 16.705 -6.431 -6.659 1.00 0.00 240 LEU A O 15
ATOM 21238 N N . SER A 1 26 ? 18.114 -4.723 -6.253 1.00 0.00 241 SER A N 15
ATOM 21239 C CA . SER A 1 26 ? 18.708 -5.348 -5.078 1.00 0.00 241 SER A CA 15
ATOM 21240 C C . SER A 1 26 ? 17.688 -5.460 -3.948 1.00 0.00 241 SER A C 15
ATOM 21241 O O . SER A 1 26 ? 17.799 -6.324 -3.078 1.00 0.00 241 SER A O 15
ATOM 21249 N N . THR A 1 27 ? 16.693 -4.579 -3.969 1.00 0.00 242 THR A N 15
ATOM 21250 C CA . THR A 1 27 ? 15.653 -4.576 -2.947 1.00 0.00 242 THR A CA 15
ATOM 21251 C C . THR A 1 27 ? 14.810 -5.844 -3.018 1.00 0.00 242 THR A C 15
ATOM 21252 O O . THR A 1 27 ? 14.544 -6.365 -4.101 1.00 0.00 242 THR A O 15
ATOM 21263 N N . SER A 1 28 ? 14.390 -6.335 -1.856 1.00 0.00 243 SER A N 15
ATOM 21264 C CA . SER A 1 28 ? 13.579 -7.545 -1.786 1.00 0.00 243 SER A CA 15
ATOM 21265 C C . SER A 1 28 ? 12.328 -7.312 -0.944 1.00 0.00 243 SER A C 15
ATOM 21266 O O . SER A 1 28 ? 12.328 -6.489 -0.029 1.00 0.00 243 SER A O 15
ATOM 21274 N N . GLU A 1 29 ? 11.264 -8.043 -1.261 1.00 0.00 244 GLU A N 15
ATOM 21275 C CA . GLU A 1 29 ? 10.006 -7.915 -0.535 1.00 0.00 244 GLU A CA 15
ATOM 21276 C C . GLU A 1 29 ? 10.245 -7.924 0.972 1.00 0.00 244 GLU A C 15
ATOM 21277 O O . GLU A 1 29 ? 9.408 -7.460 1.746 1.00 0.00 244 GLU A O 15
ATOM 21289 N N . GLU A 1 30 ? 11.393 -8.457 1.381 1.00 0.00 245 GLU A N 15
ATOM 21290 C CA . GLU A 1 30 ? 11.741 -8.527 2.795 1.00 0.00 245 GLU A CA 15
ATOM 21291 C C . GLU A 1 30 ? 11.957 -7.131 3.372 1.00 0.00 245 GLU A C 15
ATOM 21292 O O . GLU A 1 30 ? 11.171 -6.658 4.191 1.00 0.00 245 GLU A O 15
ATOM 21304 N N . MET A 1 31 ? 13.031 -6.478 2.939 1.00 0.00 246 MET A N 15
ATOM 21305 C CA . MET A 1 31 ? 13.351 -5.137 3.412 1.00 0.00 246 MET A CA 15
ATOM 21306 C C . MET A 1 31 ? 12.161 -4.200 3.236 1.00 0.00 246 MET A C 15
ATOM 21307 O O . MET A 1 31 ? 11.911 -3.335 4.076 1.00 0.00 246 MET A O 15
ATOM 21321 N N . ILE A 1 32 ? 11.431 -4.377 2.140 1.00 0.00 247 ILE A N 15
ATOM 21322 C CA . ILE A 1 32 ? 10.267 -3.547 1.856 1.00 0.00 247 ILE A CA 15
ATOM 21323 C C . ILE A 1 32 ? 9.206 -3.699 2.941 1.00 0.00 247 ILE A C 15
ATOM 21324 O O . ILE A 1 32 ? 8.715 -2.710 3.485 1.00 0.00 247 ILE A O 15
ATOM 21340 N N . GLU A 1 33 ? 8.857 -4.943 3.251 1.00 0.00 248 GLU A N 15
ATOM 21341 C CA . GLU A 1 33 ? 7.855 -5.224 4.272 1.00 0.00 248 GLU A CA 15
ATOM 21342 C C . GLU A 1 33 ? 8.278 -4.650 5.622 1.00 0.00 248 GLU A C 15
ATOM 21343 O O . GLU A 1 33 ? 7.625 -3.757 6.162 1.00 0.00 248 GLU A O 15
ATOM 21355 N N . LYS A 1 34 ? 9.375 -5.170 6.161 1.00 0.00 249 LYS A N 15
ATOM 21356 C CA . LYS A 1 34 ? 9.887 -4.711 7.447 1.00 0.00 249 LYS A CA 15
ATOM 21357 C C . LYS A 1 34 ? 9.752 -3.197 7.577 1.00 0.00 249 LYS A C 15
ATOM 21358 O O . LYS A 1 34 ? 9.304 -2.692 8.606 1.00 0.00 249 LYS A O 15
ATOM 21377 N N . GLU A 1 35 ? 10.141 -2.480 6.528 1.00 0.00 250 GLU A N 15
ATOM 21378 C CA . GLU A 1 35 ? 10.062 -1.024 6.526 1.00 0.00 250 GLU A CA 15
ATOM 21379 C C . GLU A 1 35 ? 8.630 -0.557 6.773 1.00 0.00 250 GLU A C 15
ATOM 21380 O O . GLU A 1 35 ? 8.377 0.268 7.651 1.00 0.00 250 GLU A O 15
ATOM 21392 N N . PHE A 1 36 ? 7.697 -1.090 5.991 1.00 0.00 251 PHE A N 15
ATOM 21393 C CA . PHE A 1 36 ? 6.291 -0.727 6.123 1.00 0.00 251 PHE A CA 15
ATOM 21394 C C . PHE A 1 36 ? 5.760 -1.101 7.504 1.00 0.00 251 PHE A C 15
ATOM 21395 O O . PHE A 1 36 ? 5.242 -0.255 8.231 1.00 0.00 251 PHE A O 15
ATOM 21412 N N . ASN A 1 37 ? 5.892 -2.376 7.857 1.00 0.00 252 ASN A N 15
ATOM 21413 C CA . ASN A 1 37 ? 5.424 -2.863 9.149 1.00 0.00 252 ASN A CA 15
ATOM 21414 C C . ASN A 1 37 ? 6.023 -2.044 10.288 1.00 0.00 252 ASN A C 15
ATOM 21415 O O . ASN A 1 37 ? 5.344 -1.733 11.266 1.00 0.00 252 ASN A O 15
ATOM 21426 N N . ASN A 1 38 ? 7.299 -1.699 10.154 1.00 0.00 253 ASN A N 15
ATOM 21427 C CA . ASN A 1 38 ? 7.990 -0.915 11.172 1.00 0.00 253 ASN A CA 15
ATOM 21428 C C . ASN A 1 38 ? 7.159 0.295 11.585 1.00 0.00 253 ASN A C 15
ATOM 21429 O O . ASN A 1 38 ? 7.220 0.741 12.731 1.00 0.00 253 ASN A O 15
ATOM 21440 N N . ILE A 1 39 ? 6.382 0.821 10.644 1.00 0.00 254 ILE A N 15
ATOM 21441 C CA . ILE A 1 39 ? 5.536 1.978 10.911 1.00 0.00 254 ILE A CA 15
ATOM 21442 C C . ILE A 1 39 ? 4.400 1.621 11.862 1.00 0.00 254 ILE A C 15
ATOM 21443 O O . ILE A 1 39 ? 4.218 2.261 12.898 1.00 0.00 254 ILE A O 15
ATOM 21459 N N . LYS A 1 40 ? 3.637 0.593 11.504 1.00 0.00 255 LYS A N 15
ATOM 21460 C CA . LYS A 1 40 ? 2.519 0.147 12.327 1.00 0.00 255 LYS A CA 15
ATOM 21461 C C . LYS A 1 40 ? 2.406 -1.374 12.313 1.00 0.00 255 LYS A C 15
ATOM 21462 O O . LYS A 1 40 ? 2.229 -1.998 11.266 1.00 0.00 255 LYS A O 15
ATOM 21481 N N . PRO A 1 41 ? 2.510 -1.987 13.501 1.00 0.00 256 PRO A N 15
ATOM 21482 C CA . PRO A 1 41 ? 2.420 -3.443 13.652 1.00 0.00 256 PRO A CA 15
ATOM 21483 C C . PRO A 1 41 ? 1.012 -3.967 13.394 1.00 0.00 256 PRO A C 15
ATOM 21484 O O . PRO A 1 41 ? 0.057 -3.560 14.056 1.00 0.00 256 PRO A O 15
ATOM 21495 N N . GLY A 1 42 ? 0.889 -4.872 12.428 1.00 0.00 257 GLY A N 15
ATOM 21496 C CA . GLY A 1 42 ? -0.407 -5.437 12.101 1.00 0.00 257 GLY A CA 15
ATOM 21497 C C . GLY A 1 42 ? -1.194 -4.566 11.143 1.00 0.00 257 GLY A C 15
ATOM 21498 O O . GLY A 1 42 ? -2.412 -4.440 11.265 1.00 0.00 257 GLY A O 15
ATOM 21502 N N . ALA A 1 43 ? -0.496 -3.960 10.187 1.00 0.00 258 ALA A N 15
ATOM 21503 C CA . ALA A 1 43 ? -1.138 -3.096 9.204 1.00 0.00 258 ALA A CA 15
ATOM 21504 C C . ALA A 1 43 ? -0.959 -3.645 7.792 1.00 0.00 258 ALA A C 15
ATOM 21505 O O . ALA A 1 43 ? -1.900 -3.662 6.998 1.00 0.00 258 ALA A O 15
ATOM 21512 N N . VAL A 1 44 ? 0.254 -4.091 7.484 1.00 0.00 259 VAL A N 15
ATOM 21513 C CA . VAL A 1 44 ? 0.556 -4.641 6.168 1.00 0.00 259 VAL A CA 15
ATOM 21514 C C . VAL A 1 44 ? -0.031 -6.038 6.008 1.00 0.00 259 VAL A C 15
ATOM 21515 O O . VAL A 1 44 ? 0.054 -6.865 6.915 1.00 0.00 259 VAL A O 15
ATOM 21528 N N . GLU A 1 45 ? -0.627 -6.295 4.848 1.00 0.00 260 GLU A N 15
ATOM 21529 C CA . GLU A 1 45 ? -1.229 -7.594 4.569 1.00 0.00 260 GLU A CA 15
ATOM 21530 C C . GLU A 1 45 ? -0.302 -8.451 3.712 1.00 0.00 260 GLU A C 15
ATOM 21531 O O . GLU A 1 45 ? 0.140 -9.519 4.135 1.00 0.00 260 GLU A O 15
ATOM 21543 N N . ARG A 1 46 ? -0.012 -7.974 2.506 1.00 0.00 261 ARG A N 15
ATOM 21544 C CA . ARG A 1 46 ? 0.861 -8.697 1.589 1.00 0.00 261 ARG A CA 15
ATOM 21545 C C . ARG A 1 46 ? 1.728 -7.730 0.788 1.00 0.00 261 ARG A C 15
ATOM 21546 O O . ARG A 1 46 ? 1.355 -6.576 0.573 1.00 0.00 261 ARG A O 15
ATOM 21567 N N . VAL A 1 47 ? 2.889 -8.208 0.350 1.00 0.00 262 VAL A N 15
ATOM 21568 C CA . VAL A 1 47 ? 3.809 -7.386 -0.427 1.00 0.00 262 VAL A CA 15
ATOM 21569 C C . VAL A 1 47 ? 4.114 -8.028 -1.776 1.00 0.00 262 VAL A C 15
ATOM 21570 O O . VAL A 1 47 ? 4.149 -9.252 -1.900 1.00 0.00 262 VAL A O 15
ATOM 21583 N N . LYS A 1 48 ? 4.334 -7.193 -2.786 1.00 0.00 263 LYS A N 15
ATOM 21584 C CA . LYS A 1 48 ? 4.638 -7.677 -4.127 1.00 0.00 263 LYS A CA 15
ATOM 21585 C C . LYS A 1 48 ? 5.782 -6.881 -4.747 1.00 0.00 263 LYS A C 15
ATOM 21586 O O . LYS A 1 48 ? 5.627 -5.703 -5.072 1.00 0.00 263 LYS A O 15
ATOM 21605 N N . LYS A 1 49 ? 6.929 -7.530 -4.909 1.00 0.00 264 LYS A N 15
ATOM 21606 C CA . LYS A 1 49 ? 8.099 -6.884 -5.493 1.00 0.00 264 LYS A CA 15
ATOM 21607 C C . LYS A 1 49 ? 8.086 -7.007 -7.013 1.00 0.00 264 LYS A C 15
ATOM 21608 O O . LYS A 1 49 ? 7.647 -8.019 -7.560 1.00 0.00 264 LYS A O 15
ATOM 21627 N N . ILE A 1 50 ? 8.572 -5.972 -7.690 1.00 0.00 265 ILE A N 15
ATOM 21628 C CA . ILE A 1 50 ? 8.619 -5.966 -9.147 1.00 0.00 265 ILE A CA 15
ATOM 21629 C C . ILE A 1 50 ? 9.955 -5.433 -9.652 1.00 0.00 265 ILE A C 15
ATOM 21630 O O . ILE A 1 50 ? 10.774 -4.943 -8.874 1.00 0.00 265 ILE A O 15
ATOM 21646 N N . ARG A 1 51 ? 10.168 -5.530 -10.960 1.00 0.00 266 ARG A N 15
ATOM 21647 C CA . ARG A 1 51 ? 11.405 -5.057 -11.570 1.00 0.00 266 ARG A CA 15
ATOM 21648 C C . ARG A 1 51 ? 11.965 -3.861 -10.805 1.00 0.00 266 ARG A C 15
ATOM 21649 O O . ARG A 1 51 ? 12.969 -3.977 -10.101 1.00 0.00 266 ARG A O 15
ATOM 21670 N N . ASP A 1 52 ? 11.311 -2.714 -10.950 1.00 0.00 267 ASP A N 15
ATOM 21671 C CA . ASP A 1 52 ? 11.744 -1.497 -10.272 1.00 0.00 267 ASP A CA 15
ATOM 21672 C C . ASP A 1 52 ? 10.601 -0.889 -9.465 1.00 0.00 267 ASP A C 15
ATOM 21673 O O . ASP A 1 52 ? 10.675 0.262 -9.035 1.00 0.00 267 ASP A O 15
ATOM 21682 N N . TYR A 1 53 ? 9.544 -1.669 -9.265 1.00 0.00 268 TYR A N 15
ATOM 21683 C CA . TYR A 1 53 ? 8.384 -1.206 -8.513 1.00 0.00 268 TYR A CA 15
ATOM 21684 C C . TYR A 1 53 ? 7.831 -2.318 -7.627 1.00 0.00 268 TYR A C 15
ATOM 21685 O O . TYR A 1 53 ? 8.318 -3.448 -7.652 1.00 0.00 268 TYR A O 15
ATOM 21703 N N . ALA A 1 54 ? 6.808 -1.989 -6.845 1.00 0.00 269 ALA A N 15
ATOM 21704 C CA . ALA A 1 54 ? 6.185 -2.959 -5.953 1.00 0.00 269 ALA A CA 15
ATOM 21705 C C . ALA A 1 54 ? 4.825 -2.466 -5.469 1.00 0.00 269 ALA A C 15
ATOM 21706 O O . ALA A 1 54 ? 4.391 -1.369 -5.821 1.00 0.00 269 ALA A O 15
ATOM 21713 N N . PHE A 1 55 ? 4.158 -3.283 -4.662 1.00 0.00 270 PHE A N 15
ATOM 21714 C CA . PHE A 1 55 ? 2.846 -2.931 -4.132 1.00 0.00 270 PHE A CA 15
ATOM 21715 C C . PHE A 1 55 ? 2.677 -3.452 -2.708 1.00 0.00 270 PHE A C 15
ATOM 21716 O O . PHE A 1 55 ? 3.237 -4.486 -2.342 1.00 0.00 270 PHE A O 15
ATOM 21733 N N . VAL A 1 56 ? 1.901 -2.728 -1.907 1.00 0.00 271 VAL A N 15
ATOM 21734 C CA . VAL A 1 56 ? 1.657 -3.116 -0.523 1.00 0.00 271 VAL A CA 15
ATOM 21735 C C . VAL A 1 56 ? 0.182 -2.977 -0.165 1.00 0.00 271 VAL A C 15
ATOM 21736 O O . VAL A 1 56 ? -0.400 -1.900 -0.293 1.00 0.00 271 VAL A O 15
ATOM 21749 N N . HIS A 1 57 ? -0.419 -4.075 0.285 1.00 0.00 272 HIS A N 15
ATOM 21750 C CA . HIS A 1 57 ? -1.827 -4.075 0.663 1.00 0.00 272 HIS A CA 15
ATOM 21751 C C . HIS A 1 57 ? -1.985 -3.915 2.172 1.00 0.00 272 HIS A C 15
ATOM 21752 O O . HIS A 1 57 ? -1.118 -4.325 2.944 1.00 0.00 272 HIS A O 15
ATOM 21766 N N . PHE A 1 58 ? -3.097 -3.316 2.586 1.00 0.00 273 PHE A N 15
ATOM 21767 C CA . PHE A 1 58 ? -3.367 -3.100 4.002 1.00 0.00 273 PHE A CA 15
ATOM 21768 C C . PHE A 1 58 ? -4.736 -3.655 4.386 1.00 0.00 273 PHE A C 15
ATOM 21769 O O . PHE A 1 58 ? -5.478 -4.148 3.536 1.00 0.00 273 PHE A O 15
ATOM 21786 N N . SER A 1 59 ? -5.062 -3.571 5.671 1.00 0.00 274 SER A N 15
ATOM 21787 C CA . SER A 1 59 ? -6.340 -4.069 6.169 1.00 0.00 274 SER A CA 15
ATOM 21788 C C . SER A 1 59 ? -7.352 -2.935 6.296 1.00 0.00 274 SER A C 15
ATOM 21789 O O . SER A 1 59 ? -8.560 -3.157 6.231 1.00 0.00 274 SER A O 15
ATOM 21797 N N . ASN A 1 60 ? -6.849 -1.718 6.477 1.00 0.00 275 ASN A N 15
ATOM 21798 C CA . ASN A 1 60 ? -7.709 -0.548 6.613 1.00 0.00 275 ASN A CA 15
ATOM 21799 C C . ASN A 1 60 ? -7.066 0.677 5.970 1.00 0.00 275 ASN A C 15
ATOM 21800 O O . ASN A 1 60 ? -5.877 0.937 6.156 1.00 0.00 275 ASN A O 15
ATOM 21811 N N . ARG A 1 61 ? -7.861 1.427 5.213 1.00 0.00 276 ARG A N 15
ATOM 21812 C CA . ARG A 1 61 ? -7.370 2.624 4.542 1.00 0.00 276 ARG A CA 15
ATOM 21813 C C . ARG A 1 61 ? -6.527 3.472 5.490 1.00 0.00 276 ARG A C 15
ATOM 21814 O O . ARG A 1 61 ? -5.383 3.808 5.186 1.00 0.00 276 ARG A O 15
ATOM 21835 N N . GLU A 1 62 ? -7.102 3.815 6.639 1.00 0.00 277 GLU A N 15
ATOM 21836 C CA . GLU A 1 62 ? -6.403 4.625 7.630 1.00 0.00 277 GLU A CA 15
ATOM 21837 C C . GLU A 1 62 ? -4.923 4.258 7.687 1.00 0.00 277 GLU A C 15
ATOM 21838 O O . GLU A 1 62 ? -4.054 5.113 7.519 1.00 0.00 277 GLU A O 15
ATOM 21850 N N . ASP A 1 63 ? -4.645 2.981 7.926 1.00 0.00 278 ASP A N 15
ATOM 21851 C CA . ASP A 1 63 ? -3.271 2.500 8.004 1.00 0.00 278 ASP A CA 15
ATOM 21852 C C . ASP A 1 63 ? -2.527 2.761 6.698 1.00 0.00 278 ASP A C 15
ATOM 21853 O O . ASP A 1 63 ? -1.407 3.272 6.701 1.00 0.00 278 ASP A O 15
ATOM 21862 N N . ALA A 1 64 ? -3.158 2.407 5.583 1.00 0.00 279 ALA A N 15
ATOM 21863 C CA . ALA A 1 64 ? -2.557 2.605 4.270 1.00 0.00 279 ALA A CA 15
ATOM 21864 C C . ALA A 1 64 ? -2.150 4.060 4.066 1.00 0.00 279 ALA A C 15
ATOM 21865 O O . ALA A 1 64 ? -1.090 4.347 3.509 1.00 0.00 279 ALA A O 15
ATOM 21872 N N . VAL A 1 65 ? -3.000 4.977 4.518 1.00 0.00 280 VAL A N 15
ATOM 21873 C CA . VAL A 1 65 ? -2.729 6.403 4.385 1.00 0.00 280 VAL A CA 15
ATOM 21874 C C . VAL A 1 65 ? -1.531 6.816 5.233 1.00 0.00 280 VAL A C 15
ATOM 21875 O O . VAL A 1 65 ? -0.677 7.581 4.786 1.00 0.00 280 VAL A O 15
ATOM 21888 N N . GLU A 1 66 ? -1.475 6.304 6.458 1.00 0.00 281 GLU A N 15
ATOM 21889 C CA . GLU A 1 66 ? -0.381 6.620 7.369 1.00 0.00 281 GLU A CA 15
ATOM 21890 C C . GLU A 1 66 ? 0.942 6.073 6.840 1.00 0.00 281 GLU A C 15
ATOM 21891 O O . GLU A 1 66 ? 1.932 6.797 6.745 1.00 0.00 281 GLU A O 15
ATOM 21903 N N . ALA A 1 67 ? 0.950 4.788 6.499 1.00 0.00 282 ALA A N 15
ATOM 21904 C CA . ALA A 1 67 ? 2.150 4.143 5.979 1.00 0.00 282 ALA A CA 15
ATOM 21905 C C . ALA A 1 67 ? 2.638 4.834 4.711 1.00 0.00 282 ALA A C 15
ATOM 21906 O O . ALA A 1 67 ? 3.841 4.987 4.500 1.00 0.00 282 ALA A O 15
ATOM 21913 N N . MET A 1 68 ? 1.697 5.248 3.868 1.00 0.00 283 MET A N 15
ATOM 21914 C CA . MET A 1 68 ? 2.034 5.923 2.619 1.00 0.00 283 MET A CA 15
ATOM 21915 C C . MET A 1 68 ? 2.973 7.098 2.872 1.00 0.00 283 MET A C 15
ATOM 21916 O O . MET A 1 68 ? 4.132 7.079 2.458 1.00 0.00 283 MET A O 15
ATOM 21930 N N . LYS A 1 69 ? 2.466 8.119 3.555 1.00 0.00 284 LYS A N 15
ATOM 21931 C CA . LYS A 1 69 ? 3.259 9.302 3.864 1.00 0.00 284 LYS A CA 15
ATOM 21932 C C . LYS A 1 69 ? 4.498 8.931 4.672 1.00 0.00 284 LYS A C 15
ATOM 21933 O O . LYS A 1 69 ? 5.610 9.348 4.347 1.00 0.00 284 LYS A O 15
ATOM 21952 N N . ALA A 1 70 ? 4.299 8.143 5.724 1.00 0.00 285 ALA A N 15
ATOM 21953 C CA . ALA A 1 70 ? 5.401 7.713 6.575 1.00 0.00 285 ALA A CA 15
ATOM 21954 C C . ALA A 1 70 ? 6.661 7.457 5.755 1.00 0.00 285 ALA A C 15
ATOM 21955 O O . ALA A 1 70 ? 7.730 7.990 6.056 1.00 0.00 285 ALA A O 15
ATOM 21962 N N . LEU A 1 71 ? 6.529 6.637 4.718 1.00 0.00 286 LEU A N 15
ATOM 21963 C CA . LEU A 1 71 ? 7.658 6.309 3.854 1.00 0.00 286 LEU A CA 15
ATOM 21964 C C . LEU A 1 71 ? 7.825 7.354 2.756 1.00 0.00 286 LEU A C 15
ATOM 21965 O O . LEU A 1 71 ? 8.932 7.596 2.278 1.00 0.00 286 LEU A O 15
ATOM 21981 N N . ASN A 1 72 ? 6.716 7.972 2.361 1.00 0.00 287 ASN A N 15
ATOM 21982 C CA . ASN A 1 72 ? 6.740 8.993 1.320 1.00 0.00 287 ASN A CA 15
ATOM 21983 C C . ASN A 1 72 ? 7.928 9.932 1.506 1.00 0.00 287 ASN A C 15
ATOM 21984 O O . ASN A 1 72 ? 7.859 10.895 2.268 1.00 0.00 287 ASN A O 15
ATOM 21995 N N . GLY A 1 73 ? 9.019 9.644 0.802 1.00 0.00 288 GLY A N 15
ATOM 21996 C CA . GLY A 1 73 ? 10.207 10.471 0.902 1.00 0.00 288 GLY A CA 15
ATOM 21997 C C . GLY A 1 73 ? 11.361 9.750 1.570 1.00 0.00 288 GLY A C 15
ATOM 21998 O O . GLY A 1 73 ? 12.203 10.374 2.215 1.00 0.00 288 GLY A O 15
ATOM 22002 N N . LYS A 1 74 ? 11.400 8.431 1.417 1.00 0.00 289 LYS A N 15
ATOM 22003 C CA . LYS A 1 74 ? 12.459 7.622 2.010 1.00 0.00 289 LYS A CA 15
ATOM 22004 C C . LYS A 1 74 ? 13.409 7.099 0.938 1.00 0.00 289 LYS A C 15
ATOM 22005 O O . LYS A 1 74 ? 13.037 6.976 -0.229 1.00 0.00 289 LYS A O 15
ATOM 22024 N N . VAL A 1 75 ? 14.638 6.792 1.342 1.00 0.00 290 VAL A N 15
ATOM 22025 C CA . VAL A 1 75 ? 15.641 6.279 0.416 1.00 0.00 290 VAL A CA 15
ATOM 22026 C C . VAL A 1 75 ? 16.088 4.876 0.811 1.00 0.00 290 VAL A C 15
ATOM 22027 O O . VAL A 1 75 ? 16.773 4.692 1.818 1.00 0.00 290 VAL A O 15
ATOM 22040 N N . LEU A 1 76 ? 15.696 3.890 0.013 1.00 0.00 291 LEU A N 15
ATOM 22041 C CA . LEU A 1 76 ? 16.057 2.501 0.278 1.00 0.00 291 LEU A CA 15
ATOM 22042 C C . LEU A 1 76 ? 17.123 2.019 -0.700 1.00 0.00 291 LEU A C 15
ATOM 22043 O O . LEU A 1 76 ? 17.223 2.520 -1.821 1.00 0.00 291 LEU A O 15
ATOM 22059 N N . ASP A 1 77 ? 17.914 1.042 -0.271 1.00 0.00 292 ASP A N 15
ATOM 22060 C CA . ASP A 1 77 ? 18.971 0.489 -1.110 1.00 0.00 292 ASP A CA 15
ATOM 22061 C C . ASP A 1 77 ? 19.717 1.598 -1.846 1.00 0.00 292 ASP A C 15
ATOM 22062 O O . ASP A 1 77 ? 20.238 1.389 -2.940 1.00 0.00 292 ASP A O 15
ATOM 22071 N N . GLY A 1 78 ? 19.764 2.779 -1.236 1.00 0.00 293 GLY A N 15
ATOM 22072 C CA . GLY A 1 78 ? 20.447 3.903 -1.847 1.00 0.00 293 GLY A CA 15
ATOM 22073 C C . GLY A 1 78 ? 19.693 4.463 -3.037 1.00 0.00 293 GLY A C 15
ATOM 22074 O O . GLY A 1 78 ? 20.289 4.780 -4.066 1.00 0.00 293 GLY A O 15
ATOM 22078 N N . SER A 1 79 ? 18.376 4.584 -2.897 1.00 0.00 294 SER A N 15
ATOM 22079 C CA . SER A 1 79 ? 17.538 5.104 -3.971 1.00 0.00 294 SER A CA 15
ATOM 22080 C C . SER A 1 79 ? 16.268 5.738 -3.411 1.00 0.00 294 SER A C 15
ATOM 22081 O O . SER A 1 79 ? 15.655 5.233 -2.470 1.00 0.00 294 SER A O 15
ATOM 22089 N N . PRO A 1 80 ? 15.863 6.871 -4.002 1.00 0.00 295 PRO A N 15
ATOM 22090 C CA . PRO A 1 80 ? 14.663 7.600 -3.580 1.00 0.00 295 PRO A CA 15
ATOM 22091 C C . PRO A 1 80 ? 13.380 6.849 -3.920 1.00 0.00 295 PRO A C 15
ATOM 22092 O O . PRO A 1 80 ? 12.900 6.902 -5.053 1.00 0.00 295 PRO A O 15
ATOM 22103 N N . ILE A 1 81 ? 12.830 6.150 -2.932 1.00 0.00 296 ILE A N 15
ATOM 22104 C CA . ILE A 1 81 ? 11.601 5.390 -3.127 1.00 0.00 296 ILE A CA 15
ATOM 22105 C C . ILE A 1 81 ? 10.373 6.267 -2.913 1.00 0.00 296 ILE A C 15
ATOM 22106 O O . ILE A 1 81 ? 10.389 7.186 -2.095 1.00 0.00 296 ILE A O 15
ATOM 22122 N N . GLU A 1 82 ? 9.307 5.975 -3.652 1.00 0.00 297 GLU A N 15
ATOM 22123 C CA . GLU A 1 82 ? 8.069 6.737 -3.541 1.00 0.00 297 GLU A CA 15
ATOM 22124 C C . GLU A 1 82 ? 6.903 5.828 -3.163 1.00 0.00 297 GLU A C 15
ATOM 22125 O O . GLU A 1 82 ? 6.914 4.631 -3.453 1.00 0.00 297 GLU A O 15
ATOM 22137 N N . VAL A 1 83 ? 5.897 6.404 -2.513 1.00 0.00 298 VAL A N 15
ATOM 22138 C CA . VAL A 1 83 ? 4.722 5.648 -2.096 1.00 0.00 298 VAL A CA 15
ATOM 22139 C C . VAL A 1 83 ? 3.439 6.409 -2.407 1.00 0.00 298 VAL A C 15
ATOM 22140 O O . VAL A 1 83 ? 3.220 7.512 -1.904 1.00 0.00 298 VAL A O 15
ATOM 22153 N N . THR A 1 84 ? 2.590 5.814 -3.239 1.00 0.00 299 THR A N 15
ATOM 22154 C CA . THR A 1 84 ? 1.328 6.435 -3.619 1.00 0.00 299 THR A CA 15
ATOM 22155 C C . THR A 1 84 ? 0.194 5.417 -3.627 1.00 0.00 299 THR A C 15
ATOM 22156 O O . THR A 1 84 ? 0.429 4.210 -3.552 1.00 0.00 299 THR A O 15
ATOM 22167 N N . LEU A 1 85 ? -1.036 5.909 -3.718 1.00 0.00 300 LEU A N 15
ATOM 22168 C CA . LEU A 1 85 ? -2.208 5.041 -3.737 1.00 0.00 300 LEU A CA 15
ATOM 22169 C C . LEU A 1 85 ? -2.480 4.523 -5.146 1.00 0.00 300 LEU A C 15
ATOM 22170 O O . LEU A 1 85 ? -3.054 5.226 -5.976 1.00 0.00 300 LEU A O 15
ATOM 22186 N N . ALA A 1 86 ? -2.065 3.288 -5.407 1.00 0.00 301 ALA A N 15
ATOM 22187 C CA . ALA A 1 86 ? -2.267 2.674 -6.714 1.00 0.00 301 ALA A CA 15
ATOM 22188 C C . ALA A 1 86 ? -3.737 2.341 -6.942 1.00 0.00 301 ALA A C 15
ATOM 22189 O O . ALA A 1 86 ? -4.423 1.860 -6.039 1.00 0.00 301 ALA A O 15
ATOM 22196 N N . LYS A 1 87 ? -4.217 2.600 -8.154 1.00 0.00 302 LYS A N 15
ATOM 22197 C CA . LYS A 1 87 ? -5.606 2.327 -8.502 1.00 0.00 302 LYS A CA 15
ATOM 22198 C C . LYS A 1 87 ? -5.799 0.856 -8.856 1.00 0.00 302 LYS A C 15
ATOM 22199 O O . LYS A 1 87 ? -4.940 0.222 -9.470 1.00 0.00 302 LYS A O 15
ATOM 22218 N N . PRO A 1 88 ? -6.954 0.298 -8.464 1.00 0.00 303 PRO A N 15
ATOM 22219 C CA . PRO A 1 88 ? -7.288 -1.104 -8.731 1.00 0.00 303 PRO A CA 15
ATOM 22220 C C . PRO A 1 88 ? -7.552 -1.365 -10.210 1.00 0.00 303 PRO A C 15
ATOM 22221 O O . PRO A 1 88 ? -7.683 -0.431 -11.002 1.00 0.00 303 PRO A O 15
ATOM 22232 N N . VAL A 1 89 ? -7.628 -2.640 -10.577 1.00 0.00 304 VAL A N 15
ATOM 22233 C CA . VAL A 1 89 ? -7.877 -3.024 -11.961 1.00 0.00 304 VAL A CA 15
ATOM 22234 C C . VAL A 1 89 ? -9.371 -3.169 -12.231 1.00 0.00 304 VAL A C 15
ATOM 22235 O O . VAL A 1 89 ? -10.034 -4.036 -11.662 1.00 0.00 304 VAL A O 15
ATOM 22248 N N . ASP A 1 90 ? -9.895 -2.314 -13.102 1.00 0.00 305 ASP A N 15
ATOM 22249 C CA . ASP A 1 90 ? -11.311 -2.347 -13.449 1.00 0.00 305 ASP A CA 15
ATOM 22250 C C . ASP A 1 90 ? -11.838 -3.778 -13.445 1.00 0.00 305 ASP A C 15
ATOM 22251 O O . ASP A 1 90 ? -11.151 -4.706 -13.875 1.00 0.00 305 ASP A O 15
ATOM 22260 N N . LYS A 1 91 ? -13.061 -3.952 -12.956 1.00 0.00 306 LYS A N 15
ATOM 22261 C CA . LYS A 1 91 ? -13.682 -5.270 -12.896 1.00 0.00 306 LYS A CA 15
ATOM 22262 C C . LYS A 1 91 ? -15.140 -5.165 -12.462 1.00 0.00 306 LYS A C 15
ATOM 22263 O O . LYS A 1 91 ? -15.437 -4.727 -11.350 1.00 0.00 306 LYS A O 15
ATOM 22282 N N . ASP A 1 92 ? -16.046 -5.570 -13.345 1.00 0.00 307 ASP A N 15
ATOM 22283 C CA . ASP A 1 92 ? -17.474 -5.524 -13.051 1.00 0.00 307 ASP A CA 15
ATOM 22284 C C . ASP A 1 92 ? -17.736 -5.825 -11.579 1.00 0.00 307 ASP A C 15
ATOM 22285 O O . ASP A 1 92 ? -17.133 -6.731 -11.003 1.00 0.00 307 ASP A O 15
ATOM 22294 N N . SER A 1 93 ? -18.639 -5.059 -10.975 1.00 0.00 308 SER A N 15
ATOM 22295 C CA . SER A 1 93 ? -18.977 -5.241 -9.568 1.00 0.00 308 SER A CA 15
ATOM 22296 C C . SER A 1 93 ? -20.369 -5.848 -9.418 1.00 0.00 308 SER A C 15
ATOM 22297 O O . SER A 1 93 ? -21.373 -5.213 -9.740 1.00 0.00 308 SER A O 15
ATOM 22305 N N . SER A 1 94 ? -20.420 -7.082 -8.927 1.00 0.00 309 SER A N 15
ATOM 22306 C CA . SER A 1 94 ? -21.688 -7.778 -8.738 1.00 0.00 309 SER A CA 15
ATOM 22307 C C . SER A 1 94 ? -22.199 -7.596 -7.312 1.00 0.00 309 SER A C 15
ATOM 22308 O O . SER A 1 94 ? -21.499 -7.895 -6.346 1.00 0.00 309 SER A O 15
ATOM 22316 N N . GLY A 1 95 ? -23.427 -7.101 -7.189 1.00 0.00 310 GLY A N 15
ATOM 22317 C CA . GLY A 1 95 ? -24.013 -6.887 -5.879 1.00 0.00 310 GLY A CA 15
ATOM 22318 C C . GLY A 1 95 ? -25.481 -6.513 -5.954 1.00 0.00 310 GLY A C 15
ATOM 22319 O O . GLY A 1 95 ? -25.839 -5.343 -6.088 1.00 0.00 310 GLY A O 15
ATOM 22323 N N . PRO A 1 96 ? -26.358 -7.525 -5.868 1.00 0.00 311 PRO A N 15
ATOM 22324 C CA . PRO A 1 96 ? -27.808 -7.321 -5.925 1.00 0.00 311 PRO A CA 15
ATOM 22325 C C . PRO A 1 96 ? -28.345 -6.620 -4.682 1.00 0.00 311 PRO A C 15
ATOM 22326 O O . PRO A 1 96 ? -27.600 -6.350 -3.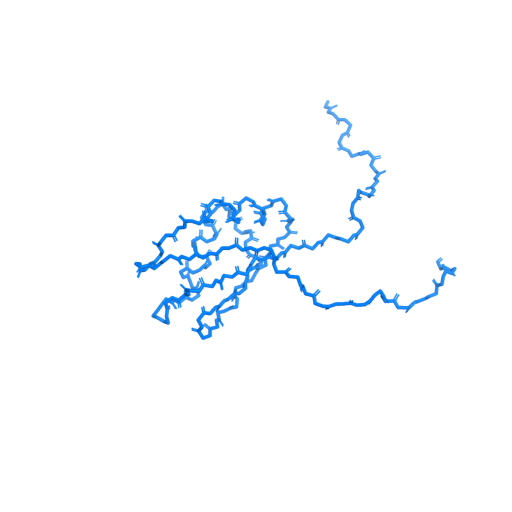740 1.00 0.00 311 PRO A O 15
ATOM 22337 N N . SER A 1 97 ? -29.642 -6.329 -4.686 1.00 0.00 312 SER A N 15
ATOM 22338 C CA . SER A 1 97 ? -30.278 -5.656 -3.560 1.00 0.00 312 SER A CA 15
ATOM 22339 C C . SER A 1 97 ? -31.603 -6.324 -3.206 1.00 0.00 312 SER A C 15
ATOM 22340 O O . SER A 1 97 ? -32.117 -7.148 -3.962 1.00 0.00 312 SER A O 15
ATOM 22348 N N . SER A 1 98 ? -32.151 -5.962 -2.050 1.00 0.00 313 SER A N 15
ATOM 22349 C CA . SER A 1 98 ? -33.415 -6.528 -1.593 1.00 0.00 313 SER A CA 15
ATOM 22350 C C . SER A 1 98 ? -33.458 -8.033 -1.842 1.00 0.00 313 SER A C 15
ATOM 22351 O O . SER A 1 98 ? -34.473 -8.572 -2.278 1.00 0.00 313 SER A O 15
ATOM 22359 N N . GLY A 1 99 ? -32.345 -8.705 -1.560 1.00 0.00 314 GLY A N 15
ATOM 22360 C CA . GLY A 1 99 ? -32.276 -10.141 -1.760 1.00 0.00 314 GLY A CA 15
ATOM 22361 C C . GLY A 1 99 ? -30.941 -10.721 -1.337 1.00 0.00 314 GLY A C 15
ATOM 22362 O O . GLY A 1 99 ? -29.898 -10.355 -1.878 1.00 0.00 314 GLY A O 15
ATOM 22366 N N . GLY A 1 1 ? 4.297 16.139 8.276 1.00 0.00 216 GLY A N 16
ATOM 22367 C CA . GLY A 1 1 ? 4.420 17.302 9.135 1.00 0.00 216 GLY A CA 16
ATOM 22368 C C . GLY A 1 1 ? 3.074 17.877 9.530 1.00 0.00 216 GLY A C 16
ATOM 22369 O O . GLY A 1 1 ? 2.289 17.222 10.216 1.00 0.00 216 GLY A O 16
ATOM 22373 N N . SER A 1 2 ? 2.807 19.105 9.097 1.00 0.00 217 SER A N 16
ATOM 22374 C CA . SER A 1 2 ? 1.549 19.770 9.415 1.00 0.00 217 SER A CA 16
ATOM 22375 C C . SER A 1 2 ? 0.558 19.638 8.261 1.00 0.00 217 SER A C 16
ATOM 22376 O O . SER A 1 2 ? 0.535 20.465 7.351 1.00 0.00 217 SER A O 16
ATOM 22384 N N . SER A 1 3 ? -0.258 18.590 8.308 1.00 0.00 218 SER A N 16
ATOM 22385 C CA . SER A 1 3 ? -1.248 18.345 7.266 1.00 0.00 218 SER A CA 16
ATOM 22386 C C . SER A 1 3 ? -2.650 18.249 7.861 1.00 0.00 218 SER A C 16
ATOM 22387 O O . SER A 1 3 ? -2.856 17.612 8.893 1.00 0.00 218 SER A O 16
ATOM 22395 N N . GLY A 1 4 ? -3.611 18.888 7.201 1.00 0.00 219 GLY A N 16
ATOM 22396 C CA . GLY A 1 4 ? -4.982 18.863 7.678 1.00 0.00 219 GLY A CA 16
ATOM 22397 C C . GLY A 1 4 ? -5.902 18.084 6.759 1.00 0.00 219 GLY A C 16
ATOM 22398 O O . GLY A 1 4 ? -6.509 18.651 5.851 1.00 0.00 219 GLY A O 16
ATOM 22402 N N . SER A 1 5 ? -6.003 16.779 6.994 1.00 0.00 220 SER A N 16
ATOM 22403 C CA . SER A 1 5 ? -6.852 15.920 6.177 1.00 0.00 220 SER A CA 16
ATOM 22404 C C . SER A 1 5 ? -8.318 16.074 6.568 1.00 0.00 220 SER A C 16
ATOM 22405 O O . SER A 1 5 ? -8.842 15.305 7.374 1.00 0.00 220 SER A O 16
ATOM 22413 N N . SER A 1 6 ? -8.976 17.074 5.990 1.00 0.00 221 SER A N 16
ATOM 22414 C CA . SER A 1 6 ? -10.382 17.333 6.280 1.00 0.00 221 SER A CA 16
ATOM 22415 C C . SER A 1 6 ? -11.262 16.936 5.098 1.00 0.00 221 SER A C 16
ATOM 22416 O O . SER A 1 6 ? -12.376 17.435 4.945 1.00 0.00 221 SER A O 16
ATOM 22424 N N . GLY A 1 7 ? -10.752 16.034 4.265 1.00 0.00 222 GLY A N 16
ATOM 22425 C CA . GLY A 1 7 ? -11.504 15.584 3.108 1.00 0.00 222 GLY A CA 16
ATOM 22426 C C . GLY A 1 7 ? -11.465 14.078 2.940 1.00 0.00 222 GLY A C 16
ATOM 22427 O O . GLY A 1 7 ? -10.710 13.558 2.119 1.00 0.00 222 GLY A O 16
ATOM 22431 N N . ASP A 1 8 ? -12.279 13.377 3.721 1.00 0.00 223 ASP A N 16
ATOM 22432 C CA . ASP A 1 8 ? -12.335 11.921 3.656 1.00 0.00 223 ASP A CA 16
ATOM 22433 C C . ASP A 1 8 ? -13.153 11.462 2.453 1.00 0.00 223 ASP A C 16
ATOM 22434 O O . ASP A 1 8 ? -14.369 11.646 2.412 1.00 0.00 223 ASP A O 16
ATOM 22443 N N . GLU A 1 9 ? -12.477 10.864 1.477 1.00 0.00 224 GLU A N 16
ATOM 22444 C CA . GLU A 1 9 ? -13.143 10.381 0.273 1.00 0.00 224 GLU A CA 16
ATOM 22445 C C . GLU A 1 9 ? -14.353 9.522 0.628 1.00 0.00 224 GLU A C 16
ATOM 22446 O O . GLU A 1 9 ? -14.224 8.493 1.291 1.00 0.00 224 GLU A O 16
ATOM 22458 N N . ASP A 1 10 ? -15.528 9.952 0.182 1.00 0.00 225 ASP A N 16
ATOM 22459 C CA . ASP A 1 10 ? -16.762 9.223 0.451 1.00 0.00 225 ASP A CA 16
ATOM 22460 C C . ASP A 1 10 ? -16.966 8.106 -0.567 1.00 0.00 225 ASP A C 16
ATOM 22461 O O . ASP A 1 10 ? -17.707 8.264 -1.539 1.00 0.00 225 ASP A O 16
ATOM 22470 N N . THR A 1 11 ? -16.304 6.976 -0.339 1.00 0.00 226 THR A N 16
ATOM 22471 C CA . THR A 1 11 ? -16.412 5.833 -1.238 1.00 0.00 226 THR A CA 16
ATOM 22472 C C . THR A 1 11 ? -16.916 4.599 -0.499 1.00 0.00 226 THR A C 16
ATOM 22473 O O . THR A 1 11 ? -16.403 4.246 0.562 1.00 0.00 226 THR A O 16
ATOM 22484 N N . MET A 1 12 ? -17.925 3.946 -1.068 1.00 0.00 227 MET A N 16
ATOM 22485 C CA . MET A 1 12 ? -18.498 2.749 -0.463 1.00 0.00 227 MET A CA 16
ATOM 22486 C C . MET A 1 12 ? -17.500 1.596 -0.489 1.00 0.00 227 MET A C 16
ATOM 22487 O O . MET A 1 12 ? -17.364 0.857 0.486 1.00 0.00 227 MET A O 16
ATOM 22501 N N . SER A 1 13 ? -16.804 1.447 -1.612 1.00 0.00 228 SER A N 16
ATOM 22502 C CA . SER A 1 13 ? -15.821 0.381 -1.766 1.00 0.00 228 SER A CA 16
ATOM 22503 C C . SER A 1 13 ? -14.490 0.773 -1.133 1.00 0.00 228 SER A C 16
ATOM 22504 O O . SER A 1 13 ? -13.618 1.339 -1.793 1.00 0.00 228 SER A O 16
ATOM 22512 N N . SER A 1 14 ? -14.340 0.468 0.152 1.00 0.00 229 SER A N 16
ATOM 22513 C CA . SER A 1 14 ? -13.118 0.792 0.878 1.00 0.00 229 SER A CA 16
ATOM 22514 C C . SER A 1 14 ? -11.921 0.059 0.279 1.00 0.00 229 SER A C 16
ATOM 22515 O O . SER A 1 14 ? -11.688 -1.114 0.568 1.00 0.00 229 SER A O 16
ATOM 22523 N N . VAL A 1 15 ? -11.164 0.762 -0.559 1.00 0.00 230 VAL A N 16
ATOM 22524 C CA . VAL A 1 15 ? -9.990 0.180 -1.199 1.00 0.00 230 VAL A CA 16
ATOM 22525 C C . VAL A 1 15 ? -8.707 0.822 -0.682 1.00 0.00 230 VAL A C 16
ATOM 22526 O O . VAL A 1 15 ? -8.600 2.046 -0.603 1.00 0.00 230 VAL A O 16
ATOM 22539 N N . LYS A 1 16 ? -7.735 -0.012 -0.330 1.00 0.00 231 LYS A N 16
ATOM 22540 C CA . LYS A 1 16 ? -6.457 0.473 0.178 1.00 0.00 231 LYS A CA 16
ATOM 22541 C C . LYS A 1 16 ? -5.294 -0.207 -0.536 1.00 0.00 231 LYS A C 16
ATOM 22542 O O . LYS A 1 16 ? -5.123 -1.423 -0.445 1.00 0.00 231 LYS A O 16
ATOM 22561 N N . ILE A 1 17 ? -4.496 0.584 -1.245 1.00 0.00 232 ILE A N 16
ATOM 22562 C CA . ILE A 1 17 ? -3.348 0.058 -1.973 1.00 0.00 232 ILE A CA 16
ATOM 22563 C C . ILE A 1 17 ? -2.215 1.077 -2.024 1.00 0.00 232 ILE A C 16
ATOM 22564 O O . ILE A 1 17 ? -2.447 2.271 -2.222 1.00 0.00 232 ILE A O 16
ATOM 22580 N N . LEU A 1 18 ? -0.989 0.599 -1.845 1.00 0.00 233 LEU A N 16
ATOM 22581 C CA . LEU A 1 18 ? 0.183 1.469 -1.873 1.00 0.00 233 LEU A CA 16
ATOM 22582 C C . LEU A 1 18 ? 1.178 1.007 -2.932 1.00 0.00 233 LEU A C 16
ATOM 22583 O O . LEU A 1 18 ? 1.832 -0.024 -2.776 1.00 0.00 233 LEU A O 16
ATOM 22599 N N . TYR A 1 19 ? 1.290 1.779 -4.008 1.00 0.00 234 TYR A N 16
ATOM 22600 C CA . TYR A 1 19 ? 2.206 1.449 -5.093 1.00 0.00 234 TYR A CA 16
ATOM 22601 C C . TYR A 1 19 ? 3.561 2.120 -4.885 1.00 0.00 234 TYR A C 16
ATOM 22602 O O . TYR A 1 19 ? 3.648 3.339 -4.741 1.00 0.00 234 TYR A O 16
ATOM 22620 N N . VAL A 1 20 ? 4.617 1.313 -4.871 1.00 0.00 235 VAL A N 16
ATOM 22621 C CA . VAL A 1 20 ? 5.968 1.826 -4.682 1.00 0.00 235 VAL A CA 16
ATOM 22622 C C . VAL A 1 20 ? 6.783 1.714 -5.966 1.00 0.00 235 VAL A C 16
ATOM 22623 O O . VAL A 1 20 ? 6.647 0.748 -6.717 1.00 0.00 235 VAL A O 16
ATOM 22636 N N . ARG A 1 21 ? 7.630 2.708 -6.212 1.00 0.00 236 ARG A N 16
ATOM 22637 C CA . ARG A 1 21 ? 8.466 2.722 -7.406 1.00 0.00 236 ARG A CA 16
ATOM 22638 C C . ARG A 1 21 ? 9.902 3.105 -7.059 1.00 0.00 236 ARG A C 16
ATOM 22639 O O . ARG A 1 21 ? 10.176 3.603 -5.968 1.00 0.00 236 ARG A O 16
ATOM 22660 N N . ASN A 1 22 ? 10.815 2.868 -7.996 1.00 0.00 237 ASN A N 16
ATOM 22661 C CA . ASN A 1 22 ? 12.223 3.187 -7.789 1.00 0.00 237 ASN A CA 16
ATOM 22662 C C . ASN A 1 22 ? 12.860 2.217 -6.799 1.00 0.00 237 ASN A C 16
ATOM 22663 O O . ASN A 1 22 ? 13.664 2.614 -5.954 1.00 0.00 237 ASN A O 16
ATOM 22674 N N . LEU A 1 23 ? 12.497 0.944 -6.909 1.00 0.00 238 LEU A N 16
ATOM 22675 C CA . LEU A 1 23 ? 13.034 -0.084 -6.024 1.00 0.00 238 LEU A CA 16
ATOM 22676 C C . LEU A 1 23 ? 14.167 -0.848 -6.701 1.00 0.00 238 LEU A C 16
ATOM 22677 O O . LEU A 1 23 ? 13.957 -1.531 -7.703 1.00 0.00 238 LEU A O 16
ATOM 22693 N N . MET A 1 24 ? 15.369 -0.729 -6.145 1.00 0.00 239 MET A N 16
ATOM 22694 C CA . MET A 1 24 ? 16.535 -1.412 -6.694 1.00 0.00 239 MET A CA 16
ATOM 22695 C C . MET A 1 24 ? 16.293 -2.915 -6.783 1.00 0.00 239 MET A C 16
ATOM 22696 O O . MET A 1 24 ? 15.854 -3.542 -5.817 1.00 0.00 239 MET A O 16
ATOM 22710 N N . LEU A 1 25 ? 16.581 -3.488 -7.946 1.00 0.00 240 LEU A N 16
ATOM 22711 C CA . LEU A 1 25 ? 16.395 -4.919 -8.161 1.00 0.00 240 LEU A CA 16
ATOM 22712 C C . LEU A 1 25 ? 16.924 -5.721 -6.976 1.00 0.00 240 LEU A C 16
ATOM 22713 O O . LEU A 1 25 ? 16.322 -6.715 -6.568 1.00 0.00 240 LEU A O 16
ATOM 22729 N N . SER A 1 26 ? 18.051 -5.282 -6.427 1.00 0.00 241 SER A N 16
ATOM 22730 C CA . SER A 1 26 ? 18.663 -5.960 -5.290 1.00 0.00 241 SER A CA 16
ATOM 22731 C C . SER A 1 26 ? 17.685 -6.051 -4.122 1.00 0.00 241 SER A C 16
ATOM 22732 O O . SER A 1 26 ? 17.655 -7.046 -3.397 1.00 0.00 241 SER A O 16
ATOM 22740 N N . THR A 1 27 ? 16.884 -5.005 -3.946 1.00 0.00 242 THR A N 16
ATOM 22741 C CA . THR A 1 27 ? 15.905 -4.965 -2.867 1.00 0.00 242 THR A CA 16
ATOM 22742 C C . THR A 1 27 ? 14.895 -6.098 -2.998 1.00 0.00 242 THR A C 16
ATOM 22743 O O . THR A 1 27 ? 14.417 -6.392 -4.094 1.00 0.00 242 THR A O 16
ATOM 22754 N N . SER A 1 28 ? 14.573 -6.731 -1.875 1.00 0.00 243 SER A N 16
ATOM 22755 C CA . SER A 1 28 ? 13.620 -7.836 -1.866 1.00 0.00 243 SER A CA 16
ATOM 22756 C C . SER A 1 28 ? 12.358 -7.458 -1.096 1.00 0.00 243 SER A C 16
ATOM 22757 O O . SER A 1 28 ? 12.309 -6.421 -0.435 1.00 0.00 243 SER A O 16
ATOM 22765 N N . GLU A 1 29 ? 11.341 -8.308 -1.187 1.00 0.00 244 GLU A N 16
ATOM 22766 C CA . GLU A 1 29 ? 10.078 -8.064 -0.500 1.00 0.00 244 GLU A CA 16
ATOM 22767 C C . GLU A 1 29 ? 10.307 -7.818 0.989 1.00 0.00 244 GLU A C 16
ATOM 22768 O O . GLU A 1 29 ? 9.849 -6.818 1.540 1.00 0.00 244 GLU A O 16
ATOM 22780 N N . GLU A 1 30 ? 11.020 -8.738 1.632 1.00 0.00 245 GLU A N 16
ATOM 22781 C CA . GLU A 1 30 ? 11.308 -8.622 3.056 1.00 0.00 245 GLU A CA 16
ATOM 22782 C C . GLU A 1 30 ? 11.630 -7.177 3.430 1.00 0.00 245 GLU A C 16
ATOM 22783 O O . GLU A 1 30 ? 11.097 -6.644 4.403 1.00 0.00 245 GLU A O 16
ATOM 22795 N N . MET A 1 31 ? 12.505 -6.551 2.650 1.00 0.00 246 MET A N 16
ATOM 22796 C CA . MET A 1 31 ? 12.897 -5.169 2.899 1.00 0.00 246 MET A CA 16
ATOM 22797 C C . MET A 1 31 ? 11.688 -4.240 2.831 1.00 0.00 246 MET A C 16
ATOM 22798 O O . MET A 1 31 ? 11.579 -3.291 3.608 1.00 0.00 246 MET A O 16
ATOM 22812 N N . ILE A 1 32 ? 10.783 -4.521 1.900 1.00 0.00 247 ILE A N 16
ATOM 22813 C CA . ILE A 1 32 ? 9.583 -3.711 1.733 1.00 0.00 247 ILE A CA 16
ATOM 22814 C C . ILE A 1 32 ? 8.584 -3.971 2.856 1.00 0.00 247 ILE A C 16
ATOM 22815 O O . ILE A 1 32 ? 7.899 -3.057 3.313 1.00 0.00 247 ILE A O 16
ATOM 22831 N N . GLU A 1 33 ? 8.509 -5.223 3.295 1.00 0.00 248 GLU A N 16
ATOM 22832 C CA . GLU A 1 33 ? 7.594 -5.603 4.365 1.00 0.00 248 GLU A CA 16
ATOM 22833 C C . GLU A 1 33 ? 8.058 -5.036 5.704 1.00 0.00 248 GLU A C 16
ATOM 22834 O O . GLU A 1 33 ? 7.268 -4.468 6.458 1.00 0.00 248 GLU A O 16
ATOM 22846 N N . LYS A 1 34 ? 9.345 -5.194 5.993 1.00 0.00 249 LYS A N 16
ATOM 22847 C CA . LYS A 1 34 ? 9.917 -4.698 7.239 1.00 0.00 249 LYS A CA 16
ATOM 22848 C C . LYS A 1 34 ? 9.811 -3.179 7.320 1.00 0.00 249 LYS A C 16
ATOM 22849 O O . LYS A 1 34 ? 9.381 -2.631 8.334 1.00 0.00 249 LYS A O 16
ATOM 22868 N N . GLU A 1 35 ? 10.204 -2.505 6.244 1.00 0.00 250 GLU A N 16
ATOM 22869 C CA . GLU A 1 35 ? 10.153 -1.049 6.194 1.00 0.00 250 GLU A CA 16
ATOM 22870 C C . GLU A 1 35 ? 8.741 -0.544 6.480 1.00 0.00 250 GLU A C 16
ATOM 22871 O O . GLU A 1 35 ? 8.532 0.275 7.375 1.00 0.00 250 GLU A O 16
ATOM 22883 N N . PHE A 1 36 ? 7.776 -1.039 5.712 1.00 0.00 251 PHE A N 16
ATOM 22884 C CA . PHE A 1 36 ? 6.384 -0.638 5.881 1.00 0.00 251 PHE A CA 16
ATOM 22885 C C . PHE A 1 36 ? 5.862 -1.050 7.254 1.00 0.00 251 PHE A C 16
ATOM 22886 O O . PHE A 1 36 ? 5.242 -0.254 7.958 1.00 0.00 251 PHE A O 16
ATOM 22903 N N . ASN A 1 37 ? 6.118 -2.300 7.627 1.00 0.00 252 ASN A N 16
ATOM 22904 C CA . ASN A 1 37 ? 5.673 -2.819 8.916 1.00 0.00 252 ASN A CA 16
ATOM 22905 C C . ASN A 1 37 ? 6.165 -1.935 10.058 1.00 0.00 252 ASN A C 16
ATOM 22906 O O . ASN A 1 37 ? 5.401 -1.579 10.954 1.00 0.00 252 ASN A O 16
ATOM 22917 N N . ASN A 1 38 ? 7.446 -1.583 10.017 1.00 0.00 253 ASN A N 16
ATOM 22918 C CA . ASN A 1 38 ? 8.041 -0.740 11.048 1.00 0.00 253 ASN A CA 16
ATOM 22919 C C . ASN A 1 38 ? 7.063 0.341 11.497 1.00 0.00 253 ASN A C 16
ATOM 22920 O O . ASN A 1 38 ? 6.857 0.548 12.694 1.00 0.00 253 ASN A O 16
ATOM 22931 N N . ILE A 1 39 ? 6.463 1.027 10.530 1.00 0.00 254 ILE A N 16
ATOM 22932 C CA . ILE A 1 39 ? 5.505 2.086 10.827 1.00 0.00 254 ILE A CA 16
ATOM 22933 C C . ILE A 1 39 ? 4.474 1.623 11.850 1.00 0.00 254 ILE A C 16
ATOM 22934 O O . ILE A 1 39 ? 4.325 2.224 12.914 1.00 0.00 254 ILE A O 16
ATOM 22950 N N . LYS A 1 40 ? 3.763 0.550 11.521 1.00 0.00 255 LYS A N 16
ATOM 22951 C CA . LYS A 1 40 ? 2.746 0.003 12.412 1.00 0.00 255 LYS A CA 16
ATOM 22952 C C . LYS A 1 40 ? 2.763 -1.522 12.386 1.00 0.00 255 LYS A C 16
ATOM 22953 O O . LYS A 1 40 ? 2.711 -2.149 11.328 1.00 0.00 255 LYS A O 16
ATOM 22972 N N . PRO A 1 41 ? 2.836 -2.135 13.577 1.00 0.00 256 PRO A N 16
ATOM 22973 C CA . PRO A 1 41 ? 2.860 -3.594 13.717 1.00 0.00 256 PRO A CA 16
ATOM 22974 C C . PRO A 1 41 ? 1.521 -4.232 13.361 1.00 0.00 256 PRO A C 16
ATOM 22975 O O . PRO A 1 41 ? 0.498 -3.936 13.977 1.00 0.00 256 PRO A O 16
ATOM 22986 N N . GLY A 1 42 ? 1.536 -5.109 12.362 1.00 0.00 257 GLY A N 16
ATOM 22987 C CA . GLY A 1 42 ? 0.317 -5.775 11.942 1.00 0.00 257 GLY A CA 16
ATOM 22988 C C . GLY A 1 42 ? -0.583 -4.874 11.120 1.00 0.00 257 GLY A C 16
ATOM 22989 O O . GLY A 1 42 ? -1.807 -4.963 11.206 1.00 0.00 257 GLY A O 16
ATOM 22993 N N . ALA A 1 43 ? 0.025 -4.002 10.323 1.00 0.00 258 ALA A N 16
ATOM 22994 C CA . ALA A 1 43 ? -0.729 -3.080 9.482 1.00 0.00 258 ALA A CA 16
ATOM 22995 C C . ALA A 1 43 ? -0.713 -3.528 8.025 1.00 0.00 258 ALA A C 16
ATOM 22996 O O . ALA A 1 43 ? -1.688 -3.341 7.296 1.00 0.00 258 ALA A O 16
ATOM 23003 N N . VAL A 1 44 ? 0.400 -4.121 7.605 1.00 0.00 259 VAL A N 16
ATOM 23004 C CA . VAL A 1 44 ? 0.543 -4.596 6.234 1.00 0.00 259 VAL A CA 16
ATOM 23005 C C . VAL A 1 44 ? -0.136 -5.948 6.047 1.00 0.00 259 VAL A C 16
ATOM 23006 O O . VAL A 1 44 ? -0.205 -6.752 6.975 1.00 0.00 259 VAL A O 16
ATOM 23019 N N . GLU A 1 45 ? -0.636 -6.191 4.839 1.00 0.00 260 GLU A N 16
ATOM 23020 C CA . GLU A 1 45 ? -1.311 -7.446 4.531 1.00 0.00 260 GLU A CA 16
ATOM 23021 C C . GLU A 1 45 ? -0.433 -8.335 3.655 1.00 0.00 260 GLU A C 16
ATOM 23022 O O . GLU A 1 45 ? -0.096 -9.458 4.033 1.00 0.0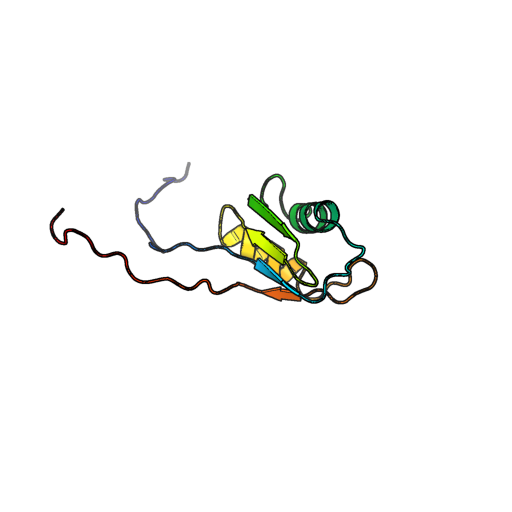0 260 GLU A O 16
ATOM 23034 N N . ARG A 1 46 ? -0.066 -7.825 2.484 1.00 0.00 261 ARG A N 16
ATOM 23035 C CA . ARG A 1 46 ? 0.771 -8.572 1.554 1.00 0.00 261 ARG A CA 16
ATOM 23036 C C . ARG A 1 46 ? 1.599 -7.627 0.688 1.00 0.00 261 ARG A C 16
ATOM 23037 O O . ARG A 1 46 ? 1.230 -6.471 0.484 1.00 0.00 261 ARG A O 16
ATOM 23058 N N . VAL A 1 47 ? 2.722 -8.127 0.182 1.00 0.00 262 VAL A N 16
ATOM 23059 C CA . VAL A 1 47 ? 3.603 -7.328 -0.662 1.00 0.00 262 VAL A CA 16
ATOM 23060 C C . VAL A 1 47 ? 3.980 -8.083 -1.932 1.00 0.00 262 VAL A C 16
ATOM 23061 O O . VAL A 1 47 ? 4.012 -9.314 -1.950 1.00 0.00 262 VAL A O 16
ATOM 23074 N N . LYS A 1 48 ? 4.266 -7.337 -2.994 1.00 0.00 263 LYS A N 16
ATOM 23075 C CA . LYS A 1 48 ? 4.644 -7.934 -4.269 1.00 0.00 263 LYS A CA 16
ATOM 23076 C C . LYS A 1 48 ? 5.754 -7.130 -4.939 1.00 0.00 263 LYS A C 16
ATOM 23077 O O . LYS A 1 48 ? 5.531 -6.012 -5.404 1.00 0.00 263 LYS A O 16
ATOM 23096 N N . LYS A 1 49 ? 6.950 -7.706 -4.985 1.00 0.00 264 LYS A N 16
ATOM 23097 C CA . LYS A 1 49 ? 8.095 -7.046 -5.600 1.00 0.00 264 LYS A CA 16
ATOM 23098 C C . LYS A 1 49 ? 8.049 -7.179 -7.118 1.00 0.00 264 LYS A C 16
ATOM 23099 O O . LYS A 1 49 ? 7.665 -8.223 -7.648 1.00 0.00 264 LYS A O 16
ATOM 23118 N N . ILE A 1 50 ? 8.444 -6.118 -7.813 1.00 0.00 265 ILE A N 16
ATOM 23119 C CA . ILE A 1 50 ? 8.450 -6.118 -9.271 1.00 0.00 265 ILE A CA 16
ATOM 23120 C C . ILE A 1 50 ? 9.771 -5.584 -9.815 1.00 0.00 265 ILE A C 16
ATOM 23121 O O . ILE A 1 50 ? 10.610 -5.091 -9.062 1.00 0.00 265 ILE A O 16
ATOM 23137 N N . ARG A 1 51 ? 9.946 -5.683 -11.129 1.00 0.00 266 ARG A N 16
ATOM 23138 C CA . ARG A 1 51 ? 11.164 -5.209 -11.775 1.00 0.00 266 ARG A CA 16
ATOM 23139 C C . ARG A 1 51 ? 11.746 -4.014 -11.027 1.00 0.00 266 ARG A C 16
ATOM 23140 O O . ARG A 1 51 ? 12.773 -4.128 -10.357 1.00 0.00 266 ARG A O 16
ATOM 23161 N N . ASP A 1 52 ? 11.084 -2.868 -11.145 1.00 0.00 267 ASP A N 16
ATOM 23162 C CA . ASP A 1 52 ? 11.535 -1.652 -10.480 1.00 0.00 267 ASP A CA 16
ATOM 23163 C C . ASP A 1 52 ? 10.414 -1.040 -9.646 1.00 0.00 267 ASP A C 16
ATOM 23164 O O . ASP A 1 52 ? 10.475 0.130 -9.267 1.00 0.00 267 ASP A O 16
ATOM 23173 N N . TYR A 1 53 ? 9.390 -1.839 -9.365 1.00 0.00 268 TYR A N 16
ATOM 23174 C CA . TYR A 1 53 ? 8.252 -1.375 -8.579 1.00 0.00 268 TYR A CA 16
ATOM 23175 C C . TYR A 1 53 ? 7.705 -2.496 -7.700 1.00 0.00 268 TYR A C 16
ATOM 23176 O O . TYR A 1 53 ? 8.169 -3.634 -7.765 1.00 0.00 268 TYR A O 16
ATOM 23194 N N . ALA A 1 54 ? 6.714 -2.164 -6.879 1.00 0.00 269 ALA A N 16
ATOM 23195 C CA . ALA A 1 54 ? 6.100 -3.141 -5.989 1.00 0.00 269 ALA A CA 16
ATOM 23196 C C . ALA A 1 54 ? 4.788 -2.616 -5.418 1.00 0.00 269 ALA A C 16
ATOM 23197 O O . ALA A 1 54 ? 4.550 -1.408 -5.391 1.00 0.00 269 ALA A O 16
ATOM 23204 N N . PHE A 1 55 ? 3.938 -3.530 -4.962 1.00 0.00 270 PHE A N 16
ATOM 23205 C CA . PHE A 1 55 ? 2.648 -3.158 -4.393 1.00 0.00 270 PHE A CA 16
ATOM 23206 C C . PHE A 1 55 ? 2.559 -3.576 -2.928 1.00 0.00 270 PHE A C 16
ATOM 23207 O O . PHE A 1 55 ? 3.191 -4.545 -2.507 1.00 0.00 270 PHE A O 16
ATOM 23224 N N . VAL A 1 56 ? 1.769 -2.837 -2.155 1.00 0.00 271 VAL A N 16
ATOM 23225 C CA . VAL A 1 56 ? 1.596 -3.130 -0.737 1.00 0.00 271 VAL A CA 16
ATOM 23226 C C . VAL A 1 56 ? 0.142 -2.954 -0.313 1.00 0.00 271 VAL A C 16
ATOM 23227 O O . VAL A 1 56 ? -0.503 -1.965 -0.663 1.00 0.00 271 VAL A O 16
ATOM 23240 N N . HIS A 1 57 ? -0.369 -3.921 0.443 1.00 0.00 272 HIS A N 16
ATOM 23241 C CA . HIS A 1 57 ? -1.748 -3.873 0.916 1.00 0.00 272 HIS A CA 16
ATOM 23242 C C . HIS A 1 57 ? -1.796 -3.720 2.434 1.00 0.00 272 HIS A C 16
ATOM 23243 O O . HIS A 1 57 ? -0.836 -4.047 3.132 1.00 0.00 272 HIS A O 16
ATOM 23257 N N . PHE A 1 58 ? -2.919 -3.220 2.937 1.00 0.00 273 PHE A N 16
ATOM 23258 C CA . PHE A 1 58 ? -3.092 -3.022 4.372 1.00 0.00 273 PHE A CA 16
ATOM 23259 C C . PHE A 1 58 ? -4.440 -3.566 4.838 1.00 0.00 273 PHE A C 16
ATOM 23260 O O . PHE A 1 58 ? -5.269 -3.977 4.026 1.00 0.00 273 PHE A O 16
ATOM 23277 N N . SER A 1 59 ? -4.650 -3.564 6.150 1.00 0.00 274 SER A N 16
ATOM 23278 C CA . SER A 1 59 ? -5.894 -4.062 6.725 1.00 0.00 274 SER A CA 16
ATOM 23279 C C . SER A 1 59 ? -6.988 -3.000 6.654 1.00 0.00 274 SER A C 16
ATOM 23280 O O . SER A 1 59 ? -8.174 -3.307 6.766 1.00 0.00 274 SER A O 16
ATOM 23288 N N . ASN A 1 60 ? -6.578 -1.750 6.467 1.00 0.00 275 ASN A N 16
ATOM 23289 C CA . ASN A 1 60 ? -7.522 -0.641 6.382 1.00 0.00 275 ASN A CA 16
ATOM 23290 C C . ASN A 1 60 ? -6.910 0.538 5.632 1.00 0.00 275 ASN A C 16
ATOM 23291 O O . ASN A 1 60 ? -5.689 0.648 5.518 1.00 0.00 275 ASN A O 16
ATOM 23302 N N . ARG A 1 61 ? -7.767 1.417 5.122 1.00 0.00 276 ARG A N 16
ATOM 23303 C CA . ARG A 1 61 ? -7.311 2.588 4.383 1.00 0.00 276 ARG A CA 16
ATOM 23304 C C . ARG A 1 61 ? -6.460 3.493 5.269 1.00 0.00 276 ARG A C 16
ATOM 23305 O O . ARG A 1 61 ? -5.375 3.920 4.875 1.00 0.00 276 ARG A O 16
ATOM 23326 N N . GLU A 1 62 ? -6.961 3.781 6.466 1.00 0.00 277 GLU A N 16
ATOM 23327 C CA . GLU A 1 62 ? -6.247 4.637 7.406 1.00 0.00 277 GLU A CA 16
ATOM 23328 C C . GLU A 1 62 ? -4.790 4.204 7.537 1.00 0.00 277 GLU A C 16
ATOM 23329 O O . GLU A 1 62 ? -3.882 5.035 7.537 1.00 0.00 277 GLU A O 16
ATOM 23341 N N . ASP A 1 63 ? -4.574 2.898 7.649 1.00 0.00 278 ASP A N 16
ATOM 23342 C CA . ASP A 1 63 ? -3.228 2.353 7.780 1.00 0.00 278 ASP A CA 16
ATOM 23343 C C . ASP A 1 63 ? -2.414 2.605 6.514 1.00 0.00 278 ASP A C 16
ATOM 23344 O O . ASP A 1 63 ? -1.299 3.122 6.574 1.00 0.00 278 ASP A O 16
ATOM 23353 N N . ALA A 1 64 ? -2.980 2.234 5.370 1.00 0.00 279 ALA A N 16
ATOM 23354 C CA . ALA A 1 64 ? -2.308 2.420 4.090 1.00 0.00 279 ALA A CA 16
ATOM 23355 C C . ALA A 1 64 ? -1.924 3.881 3.879 1.00 0.00 279 ALA A C 16
ATOM 23356 O O . ALA A 1 64 ? -0.852 4.182 3.354 1.00 0.00 279 ALA A O 16
ATOM 23363 N N . VAL A 1 65 ? -2.807 4.786 4.291 1.00 0.00 280 VAL A N 16
ATOM 23364 C CA . VAL A 1 65 ? -2.560 6.215 4.147 1.00 0.00 280 VAL A CA 16
ATOM 23365 C C . VAL A 1 65 ? -1.419 6.670 5.051 1.00 0.00 280 VAL A C 16
ATOM 23366 O O . VAL A 1 65 ? -0.510 7.373 4.612 1.00 0.00 280 VAL A O 16
ATOM 23379 N N . GLU A 1 66 ? -1.475 6.262 6.315 1.00 0.00 281 GLU A N 16
ATOM 23380 C CA . GLU A 1 66 ? -0.446 6.628 7.281 1.00 0.00 281 GLU A CA 16
ATOM 23381 C C . GLU A 1 66 ? 0.926 6.138 6.826 1.00 0.00 281 GLU A C 16
ATOM 23382 O O . GLU A 1 66 ? 1.901 6.889 6.839 1.00 0.00 281 GLU A O 16
ATOM 23394 N N . ALA A 1 67 ? 0.993 4.872 6.426 1.00 0.00 282 ALA A N 16
ATOM 23395 C CA . ALA A 1 67 ? 2.244 4.282 5.966 1.00 0.00 282 ALA A CA 16
ATOM 23396 C C . ALA A 1 67 ? 2.765 4.997 4.724 1.00 0.00 282 ALA A C 16
ATOM 23397 O O . ALA A 1 67 ? 3.973 5.140 4.540 1.00 0.00 282 ALA A O 16
ATOM 23404 N N . MET A 1 68 ? 1.845 5.443 3.874 1.00 0.00 283 MET A N 16
ATOM 23405 C CA . MET A 1 68 ? 2.213 6.144 2.649 1.00 0.00 283 MET A CA 16
ATOM 23406 C C . MET A 1 68 ? 2.994 7.415 2.964 1.00 0.00 283 MET A C 16
ATOM 23407 O O . MET A 1 68 ? 4.133 7.581 2.527 1.00 0.00 283 MET A O 16
ATOM 23421 N N . LYS A 1 69 ? 2.376 8.311 3.726 1.00 0.00 284 LYS A N 16
ATOM 23422 C CA . LYS A 1 69 ? 3.013 9.568 4.101 1.00 0.00 284 LYS A CA 16
ATOM 23423 C C . LYS A 1 69 ? 4.249 9.317 4.958 1.00 0.00 284 LYS A C 16
ATOM 23424 O O . LYS A 1 69 ? 5.191 10.109 4.954 1.00 0.00 284 LYS A O 16
ATOM 23443 N N . ALA A 1 70 ? 4.240 8.208 5.692 1.00 0.00 285 ALA A N 16
ATOM 23444 C CA . ALA A 1 70 ? 5.361 7.851 6.551 1.00 0.00 285 ALA A CA 16
ATOM 23445 C C . ALA A 1 70 ? 6.611 7.555 5.729 1.00 0.00 285 ALA A C 16
ATOM 23446 O O . ALA A 1 70 ? 7.690 8.080 6.009 1.00 0.00 285 ALA A O 16
ATOM 23453 N N . LEU A 1 71 ? 6.459 6.712 4.713 1.00 0.00 286 LEU A N 16
ATOM 23454 C CA . LEU A 1 71 ? 7.576 6.346 3.850 1.00 0.00 286 LEU A CA 16
ATOM 23455 C C . LEU A 1 71 ? 7.760 7.368 2.733 1.00 0.00 286 LEU A C 16
ATOM 23456 O O . LEU A 1 71 ? 8.813 7.430 2.102 1.00 0.00 286 LEU A O 16
ATOM 23472 N N . ASN A 1 72 ? 6.727 8.171 2.497 1.00 0.00 287 ASN A N 16
ATOM 23473 C CA . ASN A 1 72 ? 6.775 9.193 1.458 1.00 0.00 287 ASN A CA 16
ATOM 23474 C C . ASN A 1 72 ? 7.946 10.144 1.684 1.00 0.00 287 ASN A C 16
ATOM 23475 O O . ASN A 1 72 ? 7.937 10.945 2.618 1.00 0.00 287 ASN A O 16
ATOM 23486 N N . GLY A 1 73 ? 8.953 10.050 0.821 1.00 0.00 288 GLY A N 16
ATOM 23487 C CA . GLY A 1 73 ? 10.117 10.907 0.943 1.00 0.00 288 GLY A CA 16
ATOM 23488 C C . GLY A 1 73 ? 11.265 10.228 1.663 1.00 0.00 288 GLY A C 16
ATOM 23489 O O . GLY A 1 73 ? 12.037 10.877 2.369 1.00 0.00 288 GLY A O 16
ATOM 23493 N N . LYS A 1 74 ? 11.379 8.916 1.486 1.00 0.00 289 LYS A N 16
ATOM 23494 C CA . LYS A 1 74 ? 12.440 8.146 2.124 1.00 0.00 289 LYS A CA 16
ATOM 23495 C C . LYS A 1 74 ? 13.430 7.622 1.089 1.00 0.00 289 LYS A C 16
ATOM 23496 O O . LYS A 1 74 ? 13.085 7.445 -0.080 1.00 0.00 289 LYS A O 16
ATOM 23515 N N . VAL A 1 75 ? 14.661 7.374 1.525 1.00 0.00 290 VAL A N 16
ATOM 23516 C CA . VAL A 1 75 ? 15.699 6.868 0.636 1.00 0.00 290 VAL A CA 16
ATOM 23517 C C . VAL A 1 75 ? 16.184 5.494 1.085 1.00 0.00 290 VAL A C 16
ATOM 23518 O O . VAL A 1 75 ? 17.042 5.382 1.962 1.00 0.00 290 VAL A O 16
ATOM 23531 N N . LEU A 1 76 ? 15.631 4.450 0.478 1.00 0.00 291 LEU A N 16
ATOM 23532 C CA . LEU A 1 76 ? 16.007 3.081 0.814 1.00 0.00 291 LEU A CA 16
ATOM 23533 C C . LEU A 1 76 ? 17.123 2.584 -0.099 1.00 0.00 291 LEU A C 16
ATOM 23534 O O . LEU A 1 76 ? 17.249 3.026 -1.241 1.00 0.00 291 LEU A O 16
ATOM 23550 N N . ASP A 1 77 ? 17.930 1.660 0.411 1.00 0.00 292 ASP A N 16
ATOM 23551 C CA . ASP A 1 77 ? 19.034 1.099 -0.360 1.00 0.00 292 ASP A CA 16
ATOM 23552 C C . ASP A 1 77 ? 19.757 2.188 -1.146 1.00 0.00 292 ASP A C 16
ATOM 23553 O O . ASP A 1 77 ? 20.372 1.919 -2.177 1.00 0.00 292 ASP A O 16
ATOM 23562 N N . GLY A 1 78 ? 19.677 3.420 -0.651 1.00 0.00 293 GLY A N 16
ATOM 23563 C CA . GLY A 1 78 ? 20.327 4.531 -1.320 1.00 0.00 293 GLY A CA 16
ATOM 23564 C C . GLY A 1 78 ? 19.585 4.972 -2.567 1.00 0.00 293 GLY A C 16
ATOM 23565 O O . GLY A 1 78 ? 20.197 5.227 -3.604 1.00 0.00 293 GLY A O 16
ATOM 23569 N N . SER A 1 79 ? 18.262 5.059 -2.467 1.00 0.00 294 SER A N 16
ATOM 23570 C CA . SER A 1 79 ? 17.435 5.466 -3.597 1.00 0.00 294 SER A CA 16
ATOM 23571 C C . SER A 1 79 ? 16.122 6.076 -3.117 1.00 0.00 294 SER A C 16
ATOM 23572 O O . SER A 1 79 ? 15.481 5.583 -2.189 1.00 0.00 294 SER A O 16
ATOM 23580 N N . PRO A 1 80 ? 15.711 7.177 -3.764 1.00 0.00 295 PRO A N 16
ATOM 23581 C CA . PRO A 1 80 ? 14.471 7.880 -3.422 1.00 0.00 295 PRO A CA 16
ATOM 23582 C C . PRO A 1 80 ? 13.229 7.078 -3.794 1.00 0.00 295 PRO A C 16
ATOM 23583 O O . PRO A 1 80 ? 12.788 7.097 -4.944 1.00 0.00 295 PRO A O 16
ATOM 23594 N N . ILE A 1 81 ? 12.668 6.376 -2.816 1.00 0.00 296 ILE A N 16
ATOM 23595 C CA . ILE A 1 81 ? 11.475 5.569 -3.041 1.00 0.00 296 ILE A CA 16
ATOM 23596 C C . ILE A 1 81 ? 10.209 6.405 -2.891 1.00 0.00 296 ILE A C 16
ATOM 23597 O O . ILE A 1 81 ? 10.142 7.301 -2.051 1.00 0.00 296 ILE A O 16
ATOM 23613 N N . GLU A 1 82 ? 9.207 6.105 -3.712 1.00 0.00 297 GLU A N 16
ATOM 23614 C CA . GLU A 1 82 ? 7.943 6.829 -3.669 1.00 0.00 297 GLU A CA 16
ATOM 23615 C C . GLU A 1 82 ? 6.801 5.907 -3.250 1.00 0.00 297 GLU A C 16
ATOM 23616 O O . GLU A 1 82 ? 6.756 4.740 -3.639 1.00 0.00 297 GLU A O 16
ATOM 23628 N N . VAL A 1 83 ? 5.880 6.439 -2.453 1.00 0.00 298 VAL A N 16
ATOM 23629 C CA . VAL A 1 83 ? 4.738 5.666 -1.981 1.00 0.00 298 VAL A CA 16
ATOM 23630 C C . VAL A 1 83 ? 3.430 6.405 -2.237 1.00 0.00 298 VAL A C 16
ATOM 23631 O O . VAL A 1 83 ? 3.153 7.434 -1.619 1.00 0.00 298 VAL A O 16
ATOM 23644 N N . THR A 1 84 ? 2.625 5.874 -3.152 1.00 0.00 299 THR A N 16
ATOM 23645 C CA . THR A 1 84 ? 1.345 6.484 -3.491 1.00 0.00 299 THR A CA 16
ATOM 23646 C C . THR A 1 84 ? 0.232 5.443 -3.524 1.00 0.00 299 THR A C 16
ATOM 23647 O O . THR A 1 84 ? 0.472 4.255 -3.303 1.00 0.00 299 THR A O 16
ATOM 23658 N N . LEU A 1 85 ? -0.986 5.895 -3.803 1.00 0.00 300 LEU A N 16
ATOM 23659 C CA . LEU A 1 85 ? -2.137 5.001 -3.866 1.00 0.00 300 LEU A CA 16
ATOM 23660 C C . LEU A 1 85 ? -2.413 4.569 -5.302 1.00 0.00 300 LEU A C 16
ATOM 23661 O O . LEU A 1 85 ? -2.844 5.370 -6.130 1.00 0.00 300 LEU A O 16
ATOM 23677 N N . ALA A 1 86 ? -2.162 3.296 -5.590 1.00 0.00 301 ALA A N 16
ATOM 23678 C CA . ALA A 1 86 ? -2.387 2.756 -6.925 1.00 0.00 301 ALA A CA 16
ATOM 23679 C C . ALA A 1 86 ? -3.871 2.761 -7.277 1.00 0.00 301 ALA A C 16
ATOM 23680 O O . ALA A 1 86 ? -4.725 2.569 -6.412 1.00 0.00 301 ALA A O 16
ATOM 23687 N N . LYS A 1 87 ? -4.171 2.985 -8.552 1.00 0.00 302 LYS A N 16
ATOM 23688 C CA . LYS A 1 87 ? -5.552 3.015 -9.019 1.00 0.00 302 LYS A CA 16
ATOM 23689 C C . LYS A 1 87 ? -6.079 1.603 -9.251 1.00 0.00 302 LYS A C 16
ATOM 23690 O O . LYS A 1 87 ? -5.504 0.816 -10.003 1.00 0.00 302 LYS A O 16
ATOM 23709 N N . PRO A 1 88 ? -7.200 1.273 -8.593 1.00 0.00 303 PRO A N 16
ATOM 23710 C CA . PRO A 1 88 ? -7.830 -0.045 -8.714 1.00 0.00 303 PRO A CA 16
ATOM 23711 C C . PRO A 1 88 ? -8.456 -0.264 -10.087 1.00 0.00 303 PRO A C 16
ATOM 23712 O O . PRO A 1 88 ? -8.985 0.666 -10.695 1.00 0.00 303 PRO A O 16
ATOM 23723 N N . VAL A 1 89 ? -8.392 -1.501 -10.570 1.00 0.00 304 VAL A N 16
ATOM 23724 C CA . VAL A 1 89 ? -8.954 -1.844 -11.871 1.00 0.00 304 VAL A CA 16
ATOM 23725 C C . VAL A 1 89 ? -10.446 -2.139 -11.765 1.00 0.00 304 VAL A C 16
ATOM 23726 O O . VAL A 1 89 ? -10.877 -2.904 -10.903 1.00 0.00 304 VAL A O 16
ATOM 23739 N N . ASP A 1 90 ? -11.228 -1.529 -12.648 1.00 0.00 305 ASP A N 16
ATOM 23740 C CA . ASP A 1 90 ? -12.673 -1.727 -12.655 1.00 0.00 305 ASP A CA 16
ATOM 23741 C C . ASP A 1 90 ? -13.125 -2.376 -13.960 1.00 0.00 305 ASP A C 16
ATOM 23742 O O . ASP A 1 90 ? -12.413 -2.342 -14.963 1.00 0.00 305 ASP A O 16
ATOM 23751 N N . LYS A 1 91 ? -14.315 -2.968 -13.939 1.00 0.00 306 LYS A N 16
ATOM 23752 C CA . LYS A 1 91 ? -14.864 -3.624 -15.119 1.00 0.00 306 LYS A CA 16
ATOM 23753 C C . LYS A 1 91 ? -16.385 -3.511 -15.147 1.00 0.00 306 LYS A C 16
ATOM 23754 O O . LYS A 1 91 ? -17.030 -3.438 -14.101 1.00 0.00 306 LYS A O 16
ATOM 23773 N N . ASP A 1 92 ? -16.951 -3.498 -16.348 1.00 0.00 307 ASP A N 16
ATOM 23774 C CA . ASP A 1 92 ? -18.397 -3.397 -16.511 1.00 0.00 307 ASP A CA 16
ATOM 23775 C C . ASP A 1 92 ? -19.123 -4.200 -15.437 1.00 0.00 307 ASP A C 16
ATOM 23776 O O . ASP A 1 92 ? -19.264 -5.418 -15.548 1.00 0.00 307 ASP A O 16
ATOM 23785 N N . SER A 1 93 ? -19.580 -3.511 -14.397 1.00 0.00 308 SER A N 16
ATOM 23786 C CA . SER A 1 93 ? -20.287 -4.161 -13.300 1.00 0.00 308 SER A CA 16
ATOM 23787 C C . SER A 1 93 ? -21.768 -4.327 -13.630 1.00 0.00 308 SER A C 16
ATOM 23788 O O . SER A 1 93 ? -22.450 -3.362 -13.975 1.00 0.00 308 SER A O 16
ATOM 23796 N N . SER A 1 94 ? -22.257 -5.558 -13.522 1.00 0.00 309 SER A N 16
ATOM 23797 C CA . SER A 1 94 ? -23.655 -5.853 -13.813 1.00 0.00 309 SER A CA 16
ATOM 23798 C C . SER A 1 94 ? -24.581 -5.031 -12.921 1.00 0.00 309 SER A C 16
ATOM 23799 O O . SER A 1 94 ? -25.486 -4.353 -13.404 1.00 0.00 309 SER A O 16
ATOM 23807 N N . GLY A 1 95 ? -24.345 -5.098 -11.614 1.00 0.00 310 GLY A N 16
ATOM 23808 C CA . GLY A 1 95 ? -25.165 -4.357 -10.674 1.00 0.00 310 GLY A CA 16
ATOM 23809 C C . GLY A 1 95 ? -25.812 -5.253 -9.636 1.00 0.00 310 GLY A C 16
ATOM 23810 O O . GLY A 1 95 ? -26.988 -5.604 -9.734 1.00 0.00 310 GLY A O 16
ATOM 23814 N N . PRO A 1 96 ? -25.034 -5.638 -8.614 1.00 0.00 311 PRO A N 16
ATOM 23815 C CA . PRO A 1 96 ? -25.516 -6.505 -7.534 1.00 0.00 311 PRO A CA 16
ATOM 23816 C C . PRO A 1 96 ? -26.522 -5.800 -6.631 1.00 0.00 311 PRO A C 16
ATOM 23817 O O . PRO A 1 96 ? -27.193 -6.436 -5.818 1.00 0.00 311 PRO A O 16
ATOM 23828 N N . SER A 1 97 ? -26.622 -4.483 -6.778 1.00 0.00 312 SER A N 16
ATOM 23829 C CA . SER A 1 97 ? -27.544 -3.691 -5.973 1.00 0.00 312 SER A CA 16
ATOM 23830 C C . SER A 1 97 ? -28.878 -4.413 -5.806 1.00 0.00 312 SER A C 16
ATOM 23831 O O . SER A 1 97 ? -29.204 -5.321 -6.571 1.00 0.00 312 SER A O 16
ATOM 23839 N N . SER A 1 98 ? -29.645 -4.002 -4.802 1.00 0.00 313 SER A N 16
ATOM 23840 C CA . SER A 1 98 ? -30.942 -4.611 -4.531 1.00 0.00 313 SER A CA 16
ATOM 23841 C C . SER A 1 98 ? -31.699 -4.876 -5.829 1.00 0.00 313 SER A C 16
ATOM 23842 O O . SER A 1 98 ? -31.733 -4.032 -6.724 1.00 0.00 313 SER A O 16
ATOM 23850 N N . GLY A 1 99 ? -32.305 -6.055 -5.924 1.00 0.00 314 GLY A N 16
ATOM 23851 C CA . GLY A 1 99 ? -33.054 -6.412 -7.115 1.00 0.00 314 GLY A CA 16
ATOM 23852 C C . GLY A 1 99 ? -32.550 -7.689 -7.756 1.00 0.00 314 GLY A C 16
ATOM 23853 O O . GLY A 1 99 ? -32.297 -8.679 -7.068 1.00 0.00 314 GLY A O 16
ATOM 23857 N N . GLY A 1 1 ? 6.739 23.741 5.011 1.00 0.00 216 GLY A N 17
ATOM 23858 C CA . GLY A 1 1 ? 7.528 22.535 4.837 1.00 0.00 216 GLY A CA 17
ATOM 23859 C C . GLY A 1 1 ? 7.182 21.796 3.560 1.00 0.00 216 GLY A C 17
ATOM 23860 O O . GLY A 1 1 ? 7.098 22.398 2.490 1.00 0.00 216 GLY A O 17
ATOM 23864 N N . SER A 1 2 ? 6.984 20.486 3.671 1.00 0.00 217 SER A N 17
ATOM 23865 C CA . SER A 1 2 ? 6.652 19.663 2.514 1.00 0.00 217 SER A CA 17
ATOM 23866 C C . SER A 1 2 ? 5.902 18.404 2.941 1.00 0.00 217 SER A C 17
ATOM 23867 O O . SER A 1 2 ? 6.486 17.486 3.516 1.00 0.00 217 SER A O 17
ATOM 23875 N N . SER A 1 3 ? 4.604 18.370 2.656 1.00 0.00 218 SER A N 17
ATOM 23876 C CA . SER A 1 3 ? 3.773 17.227 3.013 1.00 0.00 218 SER A CA 17
ATOM 23877 C C . SER A 1 3 ? 3.360 16.446 1.769 1.00 0.00 218 SER A C 17
ATOM 23878 O O . SER A 1 3 ? 3.658 15.259 1.640 1.00 0.00 218 SER A O 17
ATOM 23886 N N . GLY A 1 4 ? 2.671 17.122 0.855 1.00 0.00 219 GLY A N 17
ATOM 23887 C CA . GLY A 1 4 ? 2.227 16.477 -0.367 1.00 0.00 219 GLY A CA 17
ATOM 23888 C C . GLY A 1 4 ? 0.717 16.434 -0.485 1.00 0.00 219 GLY A C 17
ATOM 23889 O O . GLY A 1 4 ? 0.074 17.463 -0.687 1.00 0.00 219 GLY A O 17
ATOM 23893 N N . SER A 1 5 ? 0.149 15.238 -0.359 1.00 0.00 220 SER A N 17
ATOM 23894 C CA . SER A 1 5 ? -1.296 15.064 -0.458 1.00 0.00 220 SER A CA 17
ATOM 23895 C C . SER A 1 5 ? -2.028 16.115 0.371 1.00 0.00 220 SER A C 17
ATOM 23896 O O . SER A 1 5 ? -1.720 16.321 1.545 1.00 0.00 220 SER A O 17
ATOM 23904 N N . SER A 1 6 ? -2.999 16.778 -0.250 1.00 0.00 221 SER A N 17
ATOM 23905 C CA . SER A 1 6 ? -3.773 17.811 0.428 1.00 0.00 221 SER A CA 17
ATOM 23906 C C . SER A 1 6 ? -5.073 17.238 0.984 1.00 0.00 221 SER A C 17
ATOM 23907 O O . SER A 1 6 ? -5.547 17.655 2.040 1.00 0.00 221 SER A O 17
ATOM 23915 N N . GLY A 1 7 ? -5.646 16.279 0.263 1.00 0.00 222 GLY A N 17
ATOM 23916 C CA . GLY A 1 7 ? -6.886 15.664 0.699 1.00 0.00 222 GLY A CA 17
ATOM 23917 C C . GLY A 1 7 ? -7.039 14.244 0.191 1.00 0.00 222 GLY A C 17
ATOM 23918 O O . GLY A 1 7 ? -7.090 14.012 -1.017 1.00 0.00 222 GLY A O 17
ATOM 23922 N N . ASP A 1 8 ? -7.110 13.292 1.114 1.00 0.00 223 ASP A N 17
ATOM 23923 C CA . ASP A 1 8 ? -7.257 11.886 0.753 1.00 0.00 223 ASP A CA 17
ATOM 23924 C C . ASP A 1 8 ? -8.707 11.564 0.404 1.00 0.00 223 ASP A C 17
ATOM 23925 O O . ASP A 1 8 ? -9.607 11.742 1.224 1.00 0.00 223 ASP A O 17
ATOM 23934 N N . GLU A 1 9 ? -8.925 11.090 -0.819 1.00 0.00 224 GLU A N 17
ATOM 23935 C CA . GLU A 1 9 ? -10.266 10.744 -1.276 1.00 0.00 224 GLU A CA 17
ATOM 23936 C C . GLU A 1 9 ? -10.853 9.614 -0.435 1.00 0.00 224 GLU A C 17
ATOM 23937 O O . GLU A 1 9 ? -10.156 8.663 -0.080 1.00 0.00 224 GLU A O 17
ATOM 23949 N N . ASP A 1 10 ? -12.139 9.726 -0.120 1.00 0.00 225 ASP A N 17
ATOM 23950 C CA . ASP A 1 10 ? -12.821 8.714 0.678 1.00 0.00 225 ASP A CA 17
ATOM 23951 C C . ASP A 1 10 ? -13.982 8.101 -0.098 1.00 0.00 225 ASP A C 17
ATOM 23952 O O . ASP A 1 10 ? -15.036 8.719 -0.252 1.00 0.00 225 ASP A O 17
ATOM 23961 N N . THR A 1 11 ? -13.782 6.881 -0.588 1.00 0.00 226 THR A N 17
ATOM 23962 C CA . THR A 1 11 ? -14.811 6.186 -1.351 1.00 0.00 226 THR A CA 17
ATOM 23963 C C . THR A 1 11 ? -15.700 5.348 -0.438 1.00 0.00 226 THR A C 17
ATOM 23964 O O . THR A 1 11 ? -15.419 5.199 0.750 1.00 0.00 226 THR A O 17
ATOM 23975 N N . MET A 1 12 ? -16.773 4.804 -1.003 1.00 0.00 227 MET A N 17
ATOM 23976 C CA . MET A 1 12 ? -17.702 3.979 -0.239 1.00 0.00 227 MET A CA 17
ATOM 23977 C C . MET A 1 12 ? -17.019 2.711 0.261 1.00 0.00 227 MET A C 17
ATOM 23978 O O . MET A 1 12 ? -17.152 2.340 1.427 1.00 0.00 227 MET A O 17
ATOM 23992 N N . SER A 1 13 ? -16.287 2.048 -0.630 1.00 0.00 228 SER A N 17
ATOM 23993 C CA . SER A 1 13 ? -15.586 0.818 -0.279 1.00 0.00 228 SER A CA 17
ATOM 23994 C C . SER A 1 13 ? -14.207 1.124 0.297 1.00 0.00 228 SER A C 17
ATOM 23995 O O . SER A 1 13 ? -13.558 2.092 -0.098 1.00 0.00 228 SER A O 17
ATOM 24003 N N . SER A 1 14 ? -13.767 0.290 1.235 1.00 0.00 229 SER A N 17
ATOM 24004 C CA . SER A 1 14 ? -12.467 0.473 1.870 1.00 0.00 229 SER A CA 17
ATOM 24005 C C . SER A 1 14 ? -11.361 -0.167 1.036 1.00 0.00 229 SER A C 17
ATOM 24006 O O . SER A 1 14 ? -11.135 -1.376 1.106 1.00 0.00 229 SER A O 17
ATOM 24014 N N . VAL A 1 15 ? -10.674 0.652 0.247 1.00 0.00 230 VAL A N 17
ATOM 24015 C CA . VAL A 1 15 ? -9.590 0.168 -0.600 1.00 0.00 230 VAL A CA 17
ATOM 24016 C C . VAL A 1 15 ? -8.248 0.740 -0.156 1.00 0.00 230 VAL A C 17
ATOM 24017 O O . VAL A 1 15 ? -8.109 1.947 0.040 1.00 0.00 230 VAL A O 17
ATOM 24030 N N . LYS A 1 16 ? -7.261 -0.136 0.001 1.00 0.00 231 LYS A N 17
ATOM 24031 C CA . LYS A 1 16 ? -5.928 0.280 0.420 1.00 0.00 231 LYS A CA 17
ATOM 24032 C C . LYS A 1 16 ? -4.861 -0.309 -0.496 1.00 0.00 231 LYS A C 17
ATOM 24033 O O . LYS A 1 16 ? -4.696 -1.527 -0.570 1.00 0.00 231 LYS A O 17
ATOM 24052 N N . ILE A 1 17 ? -4.139 0.563 -1.192 1.00 0.00 232 ILE A N 17
ATOM 24053 C CA . ILE A 1 17 ? -3.086 0.129 -2.101 1.00 0.00 232 ILE A CA 17
ATOM 24054 C C . ILE A 1 17 ? -1.953 1.149 -2.159 1.00 0.00 232 ILE A C 17
ATOM 24055 O O . ILE A 1 17 ? -2.178 2.327 -2.438 1.00 0.00 232 ILE A O 17
ATOM 24071 N N . LEU A 1 18 ? -0.736 0.688 -1.895 1.00 0.00 233 LEU A N 17
ATOM 24072 C CA . LEU A 1 18 ? 0.434 1.560 -1.919 1.00 0.00 233 LEU A CA 17
ATOM 24073 C C . LEU A 1 18 ? 1.400 1.145 -3.024 1.00 0.00 233 LEU A C 17
ATOM 24074 O O . LEU A 1 18 ? 2.014 0.080 -2.958 1.00 0.00 233 LEU A O 17
ATOM 24090 N N . TYR A 1 19 ? 1.530 1.993 -4.037 1.00 0.00 234 TYR A N 17
ATOM 24091 C CA . TYR A 1 19 ? 2.422 1.715 -5.157 1.00 0.00 234 TYR A CA 17
ATOM 24092 C C . TYR A 1 19 ? 3.806 2.306 -4.911 1.00 0.00 234 TYR A C 17
ATOM 24093 O O . TYR A 1 19 ? 3.954 3.513 -4.719 1.00 0.00 234 TYR A O 17
ATOM 24111 N N . VAL A 1 20 ? 4.820 1.446 -4.920 1.00 0.00 235 VAL A N 17
ATOM 24112 C CA . VAL A 1 20 ? 6.194 1.881 -4.700 1.00 0.00 235 VAL A CA 17
ATOM 24113 C C . VAL A 1 20 ? 7.007 1.808 -5.987 1.00 0.00 235 VAL A C 17
ATOM 24114 O O . VAL A 1 20 ? 7.129 0.745 -6.596 1.00 0.00 235 VAL A O 17
ATOM 24127 N N . ARG A 1 21 ? 7.561 2.945 -6.396 1.00 0.00 236 ARG A N 17
ATOM 24128 C CA . ARG A 1 21 ? 8.362 3.010 -7.613 1.00 0.00 236 ARG A CA 17
ATOM 24129 C C . ARG A 1 21 ? 9.810 3.367 -7.291 1.00 0.00 236 ARG A C 17
ATOM 24130 O O . ARG A 1 21 ? 10.106 3.901 -6.223 1.00 0.00 236 ARG A O 17
ATOM 24151 N N . ASN A 1 22 ? 10.709 3.067 -8.224 1.00 0.00 237 ASN A N 17
ATOM 24152 C CA . ASN A 1 22 ? 12.127 3.356 -8.039 1.00 0.00 237 ASN A CA 17
ATOM 24153 C C . ASN A 1 22 ? 12.742 2.420 -7.003 1.00 0.00 237 ASN A C 17
ATOM 24154 O O . ASN A 1 22 ? 13.439 2.862 -6.088 1.00 0.00 237 ASN A O 17
ATOM 24165 N N . LEU A 1 23 ? 12.479 1.127 -7.151 1.00 0.00 238 LEU A N 17
ATOM 24166 C CA . LEU A 1 23 ? 13.007 0.128 -6.229 1.00 0.00 238 LEU A CA 17
ATOM 24167 C C . LEU A 1 23 ? 14.201 -0.600 -6.838 1.00 0.00 238 LEU A C 17
ATOM 24168 O O . LEU A 1 23 ? 14.104 -1.170 -7.924 1.00 0.00 238 LEU A O 17
ATOM 24184 N N . MET A 1 24 ? 15.326 -0.576 -6.131 1.00 0.00 239 MET A N 17
ATOM 24185 C CA . MET A 1 24 ? 16.538 -1.237 -6.601 1.00 0.00 239 MET A CA 17
ATOM 24186 C C . MET A 1 24 ? 16.307 -2.734 -6.781 1.00 0.00 239 MET A C 17
ATOM 24187 O O . MET A 1 24 ? 15.611 -3.365 -5.984 1.00 0.00 239 MET A O 17
ATOM 24201 N N . LEU A 1 25 ? 16.893 -3.296 -7.832 1.00 0.00 240 LEU A N 17
ATOM 24202 C CA . LEU A 1 25 ? 16.750 -4.720 -8.116 1.00 0.00 240 LEU A CA 17
ATOM 24203 C C . LEU A 1 25 ? 17.406 -5.561 -7.026 1.00 0.00 240 LEU A C 17
ATOM 24204 O O . LEU A 1 25 ? 17.045 -6.720 -6.821 1.00 0.00 240 LEU A O 17
ATOM 24220 N N . SER A 1 26 ? 18.371 -4.970 -6.329 1.00 0.00 241 SER A N 17
ATOM 24221 C CA . SER A 1 26 ? 19.079 -5.665 -5.261 1.00 0.00 241 SER A CA 17
ATOM 24222 C C . SER A 1 26 ? 18.289 -5.605 -3.957 1.00 0.00 241 SER A C 17
ATOM 24223 O O . SER A 1 26 ? 18.825 -5.865 -2.879 1.00 0.00 241 SER A O 17
ATOM 24231 N N . THR A 1 27 ? 17.009 -5.259 -4.063 1.00 0.00 242 THR A N 17
ATOM 24232 C CA . THR A 1 27 ? 16.144 -5.162 -2.894 1.00 0.00 242 THR A CA 17
ATOM 24233 C C . THR A 1 27 ? 15.228 -6.376 -2.786 1.00 0.00 242 THR A C 17
ATOM 24234 O O . THR A 1 27 ? 14.727 -6.878 -3.792 1.00 0.00 242 THR A O 17
ATOM 24245 N N . SER A 1 28 ? 15.012 -6.842 -1.560 1.00 0.00 243 SER A N 17
ATOM 24246 C CA . SER A 1 28 ? 14.157 -7.999 -1.322 1.00 0.00 243 SER A CA 17
ATOM 24247 C C . SER A 1 28 ? 12.872 -7.588 -0.609 1.00 0.00 243 SER A C 17
ATOM 24248 O O . SER A 1 28 ? 12.866 -6.651 0.188 1.00 0.00 243 SER A O 17
ATOM 24256 N N . GLU A 1 29 ? 11.787 -8.297 -0.903 1.00 0.00 244 GLU A N 17
ATOM 24257 C CA . GLU A 1 29 ? 10.496 -8.005 -0.291 1.00 0.00 244 GLU A CA 17
ATOM 24258 C C . GLU A 1 29 ? 10.650 -7.742 1.205 1.00 0.00 244 GLU A C 17
ATOM 24259 O O . GLU A 1 29 ? 10.102 -6.776 1.734 1.00 0.00 244 GLU A O 17
ATOM 24271 N N . GLU A 1 30 ? 11.400 -8.609 1.878 1.00 0.00 245 GLU A N 17
ATOM 24272 C CA . GLU A 1 30 ? 11.625 -8.470 3.312 1.00 0.00 245 GLU A CA 17
ATOM 24273 C C . GLU A 1 30 ? 11.828 -7.007 3.692 1.00 0.00 245 GLU A C 17
ATOM 24274 O O . GLU A 1 30 ? 11.246 -6.519 4.661 1.00 0.00 245 GLU A O 17
ATOM 24286 N N . MET A 1 31 ? 12.660 -6.312 2.923 1.00 0.00 246 MET A N 17
ATOM 24287 C CA . MET A 1 31 ? 12.940 -4.903 3.178 1.00 0.00 246 MET A CA 17
ATOM 24288 C C . MET A 1 31 ? 11.674 -4.064 3.040 1.00 0.00 246 MET A C 17
ATOM 24289 O O . MET A 1 31 ? 11.410 -3.183 3.860 1.00 0.00 246 MET A O 17
ATOM 24303 N N . ILE A 1 32 ? 10.896 -4.341 2.000 1.00 0.00 247 ILE A N 17
ATOM 24304 C CA . ILE A 1 32 ? 9.658 -3.611 1.756 1.00 0.00 247 ILE A CA 17
ATOM 24305 C C . ILE A 1 32 ? 8.648 -3.852 2.873 1.00 0.00 247 ILE A C 17
ATOM 24306 O O . ILE A 1 32 ? 7.909 -2.948 3.260 1.00 0.00 247 ILE A O 17
ATOM 24322 N N . GLU A 1 33 ? 8.625 -5.078 3.388 1.00 0.00 248 GLU A N 17
ATOM 24323 C CA . GLU A 1 33 ? 7.707 -5.437 4.462 1.00 0.00 248 GLU A CA 17
ATOM 24324 C C . GLU A 1 33 ? 8.081 -4.725 5.759 1.00 0.00 248 GLU A C 17
ATOM 24325 O O . GLU A 1 33 ? 7.271 -4.001 6.339 1.00 0.00 248 GLU A O 17
ATOM 24337 N N . LYS A 1 34 ? 9.313 -4.936 6.208 1.00 0.00 249 LYS A N 17
ATOM 24338 C CA . LYS A 1 34 ? 9.797 -4.315 7.436 1.00 0.00 249 LYS A CA 17
ATOM 24339 C C . LYS A 1 34 ? 9.574 -2.806 7.406 1.00 0.00 249 LYS A C 17
ATOM 24340 O O . LYS A 1 34 ? 9.084 -2.223 8.373 1.00 0.00 249 LYS A O 17
ATOM 24359 N N . GLU A 1 35 ? 9.936 -2.180 6.291 1.00 0.00 250 GLU A N 17
ATOM 24360 C CA . GLU A 1 35 ? 9.774 -0.739 6.137 1.00 0.00 250 GLU A CA 17
ATOM 24361 C C . GLU A 1 35 ? 8.323 -0.327 6.367 1.00 0.00 250 GLU A C 17
ATOM 24362 O O . GLU A 1 35 ? 8.040 0.578 7.151 1.00 0.00 250 GLU A O 17
ATOM 24374 N N . PHE A 1 36 ? 7.407 -0.998 5.676 1.00 0.00 251 PHE A N 17
ATOM 24375 C CA . PHE A 1 36 ? 5.985 -0.701 5.803 1.00 0.00 251 PHE A CA 17
ATOM 24376 C C . PHE A 1 36 ? 5.444 -1.192 7.143 1.00 0.00 251 PHE A C 17
ATOM 24377 O O . PHE A 1 36 ? 4.402 -0.734 7.609 1.00 0.00 251 PHE A O 17
ATOM 24394 N N . ASN A 1 37 ? 6.162 -2.128 7.757 1.00 0.00 252 ASN A N 17
ATOM 24395 C CA . ASN A 1 37 ? 5.754 -2.683 9.042 1.00 0.00 252 ASN A CA 17
ATOM 24396 C C . ASN A 1 37 ? 6.359 -1.887 10.195 1.00 0.00 252 ASN A C 17
ATOM 24397 O O . ASN A 1 37 ? 5.980 -2.065 11.351 1.00 0.00 252 ASN A O 17
ATOM 24408 N N . ASN A 1 38 ? 7.302 -1.008 9.869 1.00 0.00 253 ASN A N 17
ATOM 24409 C CA . ASN A 1 38 ? 7.960 -0.184 10.877 1.00 0.00 253 ASN A CA 17
ATOM 24410 C C . ASN A 1 38 ? 7.017 0.897 11.395 1.00 0.00 253 ASN A C 17
ATOM 24411 O O . ASN A 1 38 ? 7.247 1.478 12.456 1.00 0.00 253 ASN A O 17
ATOM 24422 N N . ILE A 1 39 ? 5.956 1.162 10.640 1.00 0.00 254 ILE A N 17
ATOM 24423 C CA . ILE A 1 39 ? 4.978 2.172 11.024 1.00 0.00 254 ILE A CA 17
ATOM 24424 C C . ILE A 1 39 ? 4.013 1.631 12.073 1.00 0.00 254 ILE A C 17
ATOM 24425 O O . ILE A 1 39 ? 3.867 2.204 13.153 1.00 0.00 254 ILE A O 17
ATOM 24441 N N . LYS A 1 40 ? 3.356 0.523 11.749 1.00 0.00 255 LYS A N 17
ATOM 24442 C CA . LYS A 1 40 ? 2.405 -0.099 12.663 1.00 0.00 255 LYS A CA 17
ATOM 24443 C C . LYS A 1 40 ? 2.469 -1.620 12.563 1.00 0.00 255 LYS A C 17
ATOM 24444 O O . LYS A 1 40 ? 2.336 -2.201 11.485 1.00 0.00 255 LYS A O 17
ATOM 24463 N N . PRO A 1 41 ? 2.676 -2.282 13.711 1.00 0.00 256 PRO A N 17
ATOM 24464 C CA . PRO A 1 41 ? 2.760 -3.744 13.778 1.00 0.00 256 PRO A CA 17
ATOM 24465 C C . PRO A 1 41 ? 1.415 -4.414 13.520 1.00 0.00 256 PRO A C 17
ATOM 24466 O O . PRO A 1 41 ? 0.447 -4.184 14.244 1.00 0.00 256 PRO A O 17
ATOM 24477 N N . GLY A 1 42 ? 1.362 -5.245 12.484 1.00 0.00 257 GLY A N 17
ATOM 24478 C CA . GLY A 1 42 ? 0.130 -5.937 12.150 1.00 0.00 257 GLY A CA 17
ATOM 24479 C C . GLY A 1 42 ? -0.764 -5.119 11.239 1.00 0.00 257 GLY A C 17
ATOM 24480 O O . GLY A 1 42 ? -1.989 -5.198 11.328 1.00 0.00 257 GLY A O 17
ATOM 24484 N N . ALA A 1 43 ? -0.151 -4.332 10.361 1.00 0.00 258 ALA A N 17
ATOM 24485 C CA . ALA A 1 43 ? -0.900 -3.497 9.430 1.00 0.00 258 ALA A CA 17
ATOM 24486 C C . ALA A 1 43 ? -0.790 -4.029 8.006 1.00 0.00 258 ALA A C 17
ATOM 24487 O O . ALA A 1 43 ? -1.799 -4.281 7.347 1.00 0.00 258 ALA A O 17
ATOM 24494 N N . VAL A 1 44 ? 0.442 -4.196 7.535 1.00 0.00 259 VAL A N 17
ATOM 24495 C CA . VAL A 1 44 ? 0.683 -4.698 6.187 1.00 0.00 259 VAL A CA 17
ATOM 24496 C C . VAL A 1 44 ? 0.051 -6.071 5.991 1.00 0.00 259 VAL A C 17
ATOM 24497 O O . VAL A 1 44 ? 0.051 -6.901 6.899 1.00 0.00 259 VAL A O 17
ATOM 24510 N N . GLU A 1 45 ? -0.488 -6.303 4.798 1.00 0.00 260 GLU A N 17
ATOM 24511 C CA . GLU A 1 45 ? -1.124 -7.577 4.482 1.00 0.00 260 GLU A CA 17
ATOM 24512 C C . GLU A 1 45 ? -0.212 -8.442 3.617 1.00 0.00 260 GLU A C 17
ATOM 24513 O O . GLU A 1 45 ? 0.189 -9.534 4.019 1.00 0.00 260 GLU A O 17
ATOM 24525 N N . ARG A 1 46 ? 0.111 -7.945 2.428 1.00 0.00 261 ARG A N 17
ATOM 24526 C CA . ARG A 1 46 ? 0.974 -8.672 1.504 1.00 0.00 261 ARG A CA 17
ATOM 24527 C C . ARG A 1 46 ? 1.861 -7.711 0.718 1.00 0.00 261 ARG A C 17
ATOM 24528 O O . ARG A 1 46 ? 1.504 -6.552 0.506 1.00 0.00 261 ARG A O 17
ATOM 24549 N N . VAL A 1 47 ? 3.020 -8.201 0.288 1.00 0.00 262 VAL A N 17
ATOM 24550 C CA . VAL A 1 47 ? 3.958 -7.386 -0.475 1.00 0.00 262 VAL A CA 17
ATOM 24551 C C . VAL A 1 47 ? 4.344 -8.071 -1.781 1.00 0.00 262 VAL A C 17
ATOM 24552 O O . VAL A 1 47 ? 4.759 -9.231 -1.788 1.00 0.00 262 VAL A O 17
ATOM 24565 N N . LYS A 1 48 ? 4.205 -7.347 -2.887 1.00 0.00 263 LYS A N 17
ATOM 24566 C CA . LYS A 1 48 ? 4.541 -7.883 -4.200 1.00 0.00 263 LYS A CA 17
ATOM 24567 C C . LYS A 1 48 ? 5.649 -7.064 -4.855 1.00 0.00 263 LYS A C 17
ATOM 24568 O O . LYS A 1 48 ? 5.413 -5.957 -5.340 1.00 0.00 263 LYS A O 17
ATOM 24587 N N . LYS A 1 49 ? 6.858 -7.615 -4.867 1.00 0.00 264 LYS A N 17
ATOM 24588 C CA . LYS A 1 49 ? 8.002 -6.938 -5.465 1.00 0.00 264 LYS A CA 17
ATOM 24589 C C . LYS A 1 49 ? 7.989 -7.085 -6.983 1.00 0.00 264 LYS A C 17
ATOM 24590 O O . LYS A 1 49 ? 7.577 -8.118 -7.513 1.00 0.00 264 LYS A O 17
ATOM 24609 N N . ILE A 1 50 ? 8.443 -6.047 -7.678 1.00 0.00 265 ILE A N 17
ATOM 24610 C CA . ILE A 1 50 ? 8.486 -6.063 -9.134 1.00 0.00 265 ILE A CA 17
ATOM 24611 C C . ILE A 1 50 ? 9.808 -5.505 -9.652 1.00 0.00 265 ILE A C 17
ATOM 24612 O O . ILE A 1 50 ? 10.617 -4.985 -8.883 1.00 0.00 265 ILE A O 17
ATOM 24628 N N . ARG A 1 51 ? 10.019 -5.616 -10.959 1.00 0.00 266 ARG A N 17
ATOM 24629 C CA . ARG A 1 51 ? 11.242 -5.122 -11.580 1.00 0.00 266 ARG A CA 17
ATOM 24630 C C . ARG A 1 51 ? 11.778 -3.905 -10.832 1.00 0.00 266 ARG A C 17
ATOM 24631 O O . ARG A 1 51 ? 12.765 -3.997 -10.102 1.00 0.00 266 ARG A O 17
ATOM 24652 N N . ASP A 1 52 ? 11.121 -2.765 -11.020 1.00 0.00 267 ASP A N 17
ATOM 24653 C CA . ASP A 1 52 ? 11.531 -1.530 -10.363 1.00 0.00 267 ASP A CA 17
ATOM 24654 C C . ASP A 1 52 ? 10.371 -0.919 -9.583 1.00 0.00 267 ASP A C 17
ATOM 24655 O O . ASP A 1 52 ? 10.361 0.281 -9.304 1.00 0.00 267 ASP A O 17
ATOM 24664 N N . TYR A 1 53 ? 9.396 -1.751 -9.235 1.00 0.00 268 TYR A N 17
ATOM 24665 C CA . TYR A 1 53 ? 8.230 -1.292 -8.490 1.00 0.00 268 TYR A CA 17
ATOM 24666 C C . TYR A 1 53 ? 7.652 -2.416 -7.636 1.00 0.00 268 TYR A C 17
ATOM 24667 O O . TYR A 1 53 ? 8.130 -3.550 -7.677 1.00 0.00 268 TYR A O 17
ATOM 24685 N N . ALA A 1 54 ? 6.619 -2.093 -6.864 1.00 0.00 269 ALA A N 17
ATOM 24686 C CA . ALA A 1 54 ? 5.974 -3.075 -6.002 1.00 0.00 269 ALA A CA 17
ATOM 24687 C C . ALA A 1 54 ? 4.619 -2.572 -5.515 1.00 0.00 269 ALA A C 17
ATOM 24688 O O . ALA A 1 54 ? 4.266 -1.411 -5.722 1.00 0.00 269 ALA A O 17
ATOM 24695 N N . PHE A 1 55 ? 3.863 -3.453 -4.868 1.00 0.00 270 PHE A N 17
ATOM 24696 C CA . PHE A 1 55 ? 2.546 -3.098 -4.353 1.00 0.00 270 PHE A CA 17
ATOM 24697 C C . PHE A 1 55 ? 2.354 -3.631 -2.936 1.00 0.00 270 PHE A C 17
ATOM 24698 O O . PHE A 1 55 ? 2.674 -4.784 -2.646 1.00 0.00 270 PHE A O 17
ATOM 24715 N N . VAL A 1 56 ? 1.830 -2.783 -2.057 1.00 0.00 271 VAL A N 17
ATOM 24716 C CA . VAL A 1 56 ? 1.595 -3.168 -0.670 1.00 0.00 271 VAL A CA 17
ATOM 24717 C C . VAL A 1 56 ? 0.118 -3.049 -0.310 1.00 0.00 271 VAL A C 17
ATOM 24718 O O . VAL A 1 56 ? -0.511 -2.019 -0.556 1.00 0.00 271 VAL A O 17
ATOM 24731 N N . HIS A 1 57 ? -0.430 -4.110 0.274 1.00 0.00 272 HIS A N 17
ATOM 24732 C CA . HIS A 1 57 ? -1.834 -4.124 0.669 1.00 0.00 272 HIS A CA 17
ATOM 24733 C C . HIS A 1 57 ? -1.975 -3.966 2.180 1.00 0.00 272 HIS A C 17
ATOM 24734 O O . HIS A 1 57 ? -1.059 -4.290 2.936 1.00 0.00 272 HIS A O 17
ATOM 24748 N N . PHE A 1 58 ? -3.127 -3.465 2.613 1.00 0.00 273 PHE A N 17
ATOM 24749 C CA . PHE A 1 58 ? -3.387 -3.262 4.033 1.00 0.00 273 PHE A CA 17
ATOM 24750 C C . PHE A 1 58 ? -4.793 -3.725 4.401 1.00 0.00 273 PHE A C 17
ATOM 24751 O O . PHE A 1 58 ? -5.519 -4.264 3.565 1.00 0.00 273 PHE A O 17
ATOM 24768 N N . SER A 1 59 ? -5.171 -3.512 5.657 1.00 0.00 274 SER A N 17
ATOM 24769 C CA . SER A 1 59 ? -6.489 -3.911 6.138 1.00 0.00 274 SER A CA 17
ATOM 24770 C C . SER A 1 59 ? -7.507 -2.796 5.919 1.00 0.00 274 SER A C 17
ATOM 24771 O O . SER A 1 59 ? -8.688 -3.056 5.693 1.00 0.00 274 SER A O 17
ATOM 24779 N N . ASN A 1 60 ? -7.040 -1.554 5.990 1.00 0.00 275 ASN A N 17
ATOM 24780 C CA . ASN A 1 60 ? -7.909 -0.399 5.801 1.00 0.00 275 ASN A CA 17
ATOM 24781 C C . ASN A 1 60 ? -7.123 0.791 5.257 1.00 0.00 275 ASN A C 17
ATOM 24782 O O . ASN A 1 60 ? -5.959 0.990 5.606 1.00 0.00 275 ASN A O 17
ATOM 24793 N N . ARG A 1 61 ? -7.767 1.577 4.401 1.00 0.00 276 ARG A N 17
ATOM 24794 C CA . ARG A 1 61 ? -7.128 2.746 3.809 1.00 0.00 276 ARG A CA 17
ATOM 24795 C C . ARG A 1 61 ? -6.477 3.613 4.883 1.00 0.00 276 ARG A C 17
ATOM 24796 O O . ARG A 1 61 ? -5.485 4.294 4.627 1.00 0.00 276 ARG A O 17
ATOM 24817 N N . GLU A 1 62 ? -7.045 3.582 6.085 1.00 0.00 277 GLU A N 17
ATOM 24818 C CA . GLU A 1 62 ? -6.520 4.366 7.197 1.00 0.00 277 GLU A CA 17
ATOM 24819 C C . GLU A 1 62 ? -5.040 4.069 7.421 1.00 0.00 277 GLU A C 17
ATOM 24820 O O . GLU A 1 62 ? -4.192 4.952 7.290 1.00 0.00 277 GLU A O 17
ATOM 24832 N N . ASP A 1 63 ? -4.738 2.821 7.762 1.00 0.00 278 ASP A N 17
ATOM 24833 C CA . ASP A 1 63 ? -3.362 2.406 8.004 1.00 0.00 278 ASP A CA 17
ATOM 24834 C C . ASP A 1 63 ? -2.502 2.621 6.762 1.00 0.00 278 ASP A C 17
ATOM 24835 O O . ASP A 1 63 ? -1.346 3.029 6.859 1.00 0.00 278 ASP A O 17
ATOM 24844 N N . ALA A 1 64 ? -3.076 2.341 5.597 1.00 0.00 279 ALA A N 17
ATOM 24845 C CA . ALA A 1 64 ? -2.363 2.504 4.336 1.00 0.00 279 ALA A CA 17
ATOM 24846 C C . ALA A 1 64 ? -2.014 3.967 4.088 1.00 0.00 279 ALA A C 17
ATOM 24847 O O . ALA A 1 64 ? -0.957 4.279 3.539 1.00 0.00 279 ALA A O 17
ATOM 24854 N N . VAL A 1 65 ? -2.909 4.862 4.495 1.00 0.00 280 VAL A N 17
ATOM 24855 C CA . VAL A 1 65 ? -2.694 6.293 4.318 1.00 0.00 280 VAL A CA 17
ATOM 24856 C C . VAL A 1 65 ? -1.561 6.794 5.206 1.00 0.00 280 VAL A C 17
ATOM 24857 O O . VAL A 1 65 ? -0.755 7.626 4.791 1.00 0.00 280 VAL A O 17
ATOM 24870 N N . GLU A 1 66 ? -1.505 6.279 6.431 1.00 0.00 281 GLU A N 17
ATOM 24871 C CA . GLU A 1 66 ? -0.470 6.675 7.378 1.00 0.00 281 GLU A CA 17
ATOM 24872 C C . GLU A 1 66 ? 0.899 6.173 6.929 1.00 0.00 281 GLU A C 17
ATOM 24873 O O . GLU A 1 66 ? 1.859 6.939 6.855 1.00 0.00 281 GLU A O 17
ATOM 24885 N N . ALA A 1 67 ? 0.980 4.880 6.632 1.00 0.00 282 ALA A N 17
ATOM 24886 C CA . ALA A 1 67 ? 2.230 4.275 6.190 1.00 0.00 282 ALA A CA 17
ATOM 24887 C C . ALA A 1 67 ? 2.787 4.997 4.968 1.00 0.00 282 ALA A C 17
ATOM 24888 O O . ALA A 1 67 ? 3.994 5.214 4.860 1.00 0.00 282 ALA A O 17
ATOM 24895 N N . MET A 1 68 ? 1.901 5.366 4.049 1.00 0.00 283 MET A N 17
ATOM 24896 C CA . MET A 1 68 ? 2.305 6.065 2.835 1.00 0.00 283 MET A CA 17
ATOM 24897 C C . MET A 1 68 ? 2.972 7.395 3.169 1.00 0.00 283 MET A C 17
ATOM 24898 O O . MET A 1 68 ? 4.018 7.734 2.615 1.00 0.00 283 MET A O 17
ATOM 24912 N N . LYS A 1 69 ? 2.361 8.146 4.079 1.00 0.00 284 LYS A N 17
ATOM 24913 C CA . LYS A 1 69 ? 2.895 9.439 4.489 1.00 0.00 284 LYS A CA 17
ATOM 24914 C C . LYS A 1 69 ? 4.102 9.264 5.404 1.00 0.00 284 LYS A C 17
ATOM 24915 O O . LYS A 1 69 ? 4.902 10.183 5.576 1.00 0.00 284 LYS A O 17
ATOM 24934 N N . ALA A 1 70 ? 4.228 8.077 5.989 1.00 0.00 285 ALA A N 17
ATOM 24935 C CA . ALA A 1 70 ? 5.340 7.781 6.884 1.00 0.00 285 ALA A CA 17
ATOM 24936 C C . ALA A 1 70 ? 6.612 7.480 6.099 1.00 0.00 285 ALA A C 17
ATOM 24937 O O . ALA A 1 70 ? 7.706 7.887 6.490 1.00 0.00 285 ALA A O 17
ATOM 24944 N N . LEU A 1 71 ? 6.461 6.765 4.990 1.00 0.00 286 LEU A N 17
ATOM 24945 C CA . LEU A 1 71 ? 7.599 6.409 4.149 1.00 0.00 286 LEU A CA 17
ATOM 24946 C C . LEU A 1 71 ? 7.758 7.399 3.000 1.00 0.00 286 LEU A C 17
ATOM 24947 O O . LEU A 1 71 ? 8.836 7.525 2.421 1.00 0.00 286 LEU A O 17
ATOM 24963 N N . ASN A 1 72 ? 6.677 8.102 2.677 1.00 0.00 287 ASN A N 17
ATOM 24964 C CA . ASN A 1 72 ? 6.697 9.083 1.599 1.00 0.00 287 ASN A CA 17
ATOM 24965 C C . ASN A 1 72 ? 7.897 10.015 1.733 1.00 0.00 287 ASN A C 17
ATOM 24966 O O . ASN A 1 72 ? 7.856 10.996 2.475 1.00 0.00 287 ASN A O 17
ATOM 24977 N N . GLY A 1 73 ? 8.968 9.701 1.009 1.00 0.00 288 GLY A N 17
ATOM 24978 C CA . GLY A 1 73 ? 10.165 10.520 1.061 1.00 0.00 288 GLY A CA 17
ATOM 24979 C C . GLY A 1 73 ? 11.340 9.789 1.680 1.00 0.00 288 GLY A C 17
ATOM 24980 O O . GLY A 1 73 ? 12.201 10.404 2.310 1.00 0.00 288 GLY A O 17
ATOM 24984 N N . LYS A 1 74 ? 11.377 8.473 1.503 1.00 0.00 289 LYS A N 17
ATOM 24985 C CA . LYS A 1 74 ? 12.454 7.657 2.049 1.00 0.00 289 LYS A CA 17
ATOM 24986 C C . LYS A 1 74 ? 13.387 7.176 0.942 1.00 0.00 289 LYS A C 17
ATOM 24987 O O . LYS A 1 74 ? 13.016 7.158 -0.232 1.00 0.00 289 LYS A O 17
ATOM 25006 N N . VAL A 1 75 ? 14.599 6.785 1.323 1.00 0.00 290 VAL A N 17
ATOM 25007 C CA . VAL A 1 75 ? 15.584 6.302 0.363 1.00 0.00 290 VAL A CA 17
ATOM 25008 C C . VAL A 1 75 ? 16.066 4.902 0.728 1.00 0.00 290 VAL A C 17
ATOM 25009 O O . VAL A 1 75 ? 16.808 4.722 1.695 1.00 0.00 290 VAL A O 17
ATOM 25022 N N . LEU A 1 76 ? 15.641 3.914 -0.051 1.00 0.00 291 LEU A N 17
ATOM 25023 C CA . LEU A 1 76 ? 16.030 2.529 0.190 1.00 0.00 291 LEU A CA 17
ATOM 25024 C C . LEU A 1 76 ? 17.113 2.089 -0.790 1.00 0.00 291 LEU A C 17
ATOM 25025 O O . LEU A 1 76 ? 17.212 2.615 -1.899 1.00 0.00 291 LEU A O 17
ATOM 25041 N N . ASP A 1 77 ? 17.922 1.121 -0.374 1.00 0.00 292 ASP A N 17
ATOM 25042 C CA . ASP A 1 77 ? 18.997 0.608 -1.216 1.00 0.00 292 ASP A CA 17
ATOM 25043 C C . ASP A 1 77 ? 19.712 1.746 -1.937 1.00 0.00 292 ASP A C 17
ATOM 25044 O O . ASP A 1 77 ? 20.280 1.554 -3.011 1.00 0.00 292 ASP A O 17
ATOM 25053 N N . GLY A 1 78 ? 19.678 2.933 -1.339 1.00 0.00 293 GLY A N 17
ATOM 25054 C CA . GLY A 1 78 ? 20.326 4.085 -1.940 1.00 0.00 293 GLY A CA 17
ATOM 25055 C C . GLY A 1 78 ? 19.564 4.620 -3.136 1.00 0.00 293 GLY A C 17
ATOM 25056 O O . GLY A 1 78 ? 20.164 5.032 -4.129 1.00 0.00 293 GLY A O 17
ATOM 25060 N N . SER A 1 79 ? 18.238 4.614 -3.042 1.00 0.00 294 SER A N 17
ATOM 25061 C CA . SER A 1 79 ? 17.393 5.098 -4.128 1.00 0.00 294 SER A CA 17
ATOM 25062 C C . SER A 1 79 ? 16.130 5.755 -3.581 1.00 0.00 294 SER A C 17
ATOM 25063 O O . SER A 1 79 ? 15.496 5.261 -2.648 1.00 0.00 294 SER A O 17
ATOM 25071 N N . PRO A 1 80 ? 15.754 6.898 -4.174 1.00 0.00 295 PRO A N 17
ATOM 25072 C CA . PRO A 1 80 ? 14.564 7.649 -3.764 1.00 0.00 295 PRO A CA 17
ATOM 25073 C C . PRO A 1 80 ? 13.271 6.925 -4.121 1.00 0.00 295 PRO A C 17
ATOM 25074 O O . PRO A 1 80 ? 12.836 6.942 -5.272 1.00 0.00 295 PRO A O 17
ATOM 25085 N N . ILE A 1 81 ? 12.660 6.289 -3.126 1.00 0.00 296 ILE A N 17
ATOM 25086 C CA . ILE A 1 81 ? 11.416 5.560 -3.335 1.00 0.00 296 ILE A CA 17
ATOM 25087 C C . ILE A 1 81 ? 10.206 6.459 -3.100 1.00 0.00 296 ILE A C 17
ATOM 25088 O O . ILE A 1 81 ? 10.246 7.363 -2.267 1.00 0.00 296 ILE A O 17
ATOM 25104 N N . GLU A 1 82 ? 9.132 6.201 -3.839 1.00 0.00 297 GLU A N 17
ATOM 25105 C CA . GLU A 1 82 ? 7.910 6.987 -3.710 1.00 0.00 297 GLU A CA 17
ATOM 25106 C C . GLU A 1 82 ? 6.711 6.086 -3.429 1.00 0.00 297 GLU A C 17
ATOM 25107 O O . GLU A 1 82 ? 6.524 5.060 -4.085 1.00 0.00 297 GLU A O 17
ATOM 25119 N N . VAL A 1 83 ? 5.901 6.475 -2.450 1.00 0.00 298 VAL A N 17
ATOM 25120 C CA . VAL A 1 83 ? 4.720 5.704 -2.082 1.00 0.00 298 VAL A CA 17
ATOM 25121 C C . VAL A 1 83 ? 3.443 6.491 -2.356 1.00 0.00 298 VAL A C 17
ATOM 25122 O O . VAL A 1 83 ? 3.208 7.543 -1.760 1.00 0.00 298 VAL A O 17
ATOM 25135 N N . THR A 1 84 ? 2.619 5.974 -3.262 1.00 0.00 299 THR A N 17
ATOM 25136 C CA . THR A 1 84 ? 1.365 6.627 -3.617 1.00 0.00 299 THR A CA 17
ATOM 25137 C C . THR A 1 84 ? 0.204 5.641 -3.590 1.00 0.00 299 THR A C 17
ATOM 25138 O O . THR A 1 84 ? 0.407 4.430 -3.491 1.00 0.00 299 THR A O 17
ATOM 25149 N N . LEU A 1 85 ? -1.014 6.165 -3.679 1.00 0.00 300 LEU A N 17
ATOM 25150 C CA . LEU A 1 85 ? -2.209 5.329 -3.665 1.00 0.00 300 LEU A CA 17
ATOM 25151 C C . LEU A 1 85 ? -2.579 4.884 -5.077 1.00 0.00 300 LEU A C 17
ATOM 25152 O O . LEU A 1 85 ? -3.183 5.639 -5.838 1.00 0.00 300 LEU A O 17
ATOM 25168 N N . ALA A 1 86 ? -2.213 3.653 -5.419 1.00 0.00 301 ALA A N 17
ATOM 25169 C CA . ALA A 1 86 ? -2.510 3.106 -6.737 1.00 0.00 301 ALA A CA 17
ATOM 25170 C C . ALA A 1 86 ? -4.006 2.867 -6.908 1.00 0.00 301 ALA A C 17
ATOM 25171 O O . ALA A 1 86 ? -4.675 2.374 -6.000 1.00 0.00 301 ALA A O 17
ATOM 25178 N N . LYS A 1 87 ? -4.527 3.221 -8.078 1.00 0.00 302 LYS A N 17
ATOM 25179 C CA . LYS A 1 87 ? -5.945 3.045 -8.370 1.00 0.00 302 LYS A CA 17
ATOM 25180 C C . LYS A 1 87 ? -6.212 1.664 -8.961 1.00 0.00 302 LYS A C 17
ATOM 25181 O O . LYS A 1 87 ? -5.413 1.126 -9.727 1.00 0.00 302 LYS A O 17
ATOM 25200 N N . PRO A 1 88 ? -7.361 1.076 -8.598 1.00 0.00 303 PRO A N 17
ATOM 25201 C CA . PRO A 1 88 ? -7.760 -0.249 -9.083 1.00 0.00 303 PRO A CA 17
ATOM 25202 C C . PRO A 1 88 ? -8.118 -0.240 -10.565 1.00 0.00 303 PRO A C 17
ATOM 25203 O O . PRO A 1 88 ? -8.725 0.709 -11.062 1.00 0.00 303 PRO A O 17
ATOM 25214 N N . VAL A 1 89 ? -7.739 -1.303 -11.267 1.00 0.00 304 VAL A N 17
ATOM 25215 C CA . VAL A 1 89 ? -8.021 -1.419 -12.693 1.00 0.00 304 VAL A CA 17
ATOM 25216 C C . VAL A 1 89 ? -9.328 -2.165 -12.935 1.00 0.00 304 VAL A C 17
ATOM 25217 O O . VAL A 1 89 ? -9.528 -3.269 -12.429 1.00 0.00 304 VAL A O 17
ATOM 25230 N N . ASP A 1 90 ? -10.215 -1.554 -13.713 1.00 0.00 305 ASP A N 17
ATOM 25231 C CA . ASP A 1 90 ? -11.504 -2.161 -14.025 1.00 0.00 305 ASP A CA 17
ATOM 25232 C C . ASP A 1 90 ? -11.401 -3.053 -15.259 1.00 0.00 305 ASP A C 17
ATOM 25233 O O . ASP A 1 90 ? -11.485 -2.578 -16.391 1.00 0.00 305 ASP A O 17
ATOM 25242 N N . LYS A 1 91 ? -11.217 -4.349 -15.031 1.00 0.00 306 LYS A N 17
ATOM 25243 C CA . LYS A 1 91 ? -11.101 -5.309 -16.123 1.00 0.00 306 LYS A CA 17
ATOM 25244 C C . LYS A 1 91 ? -11.715 -6.651 -15.735 1.00 0.00 306 LYS A C 17
ATOM 25245 O O . LYS A 1 91 ? -11.292 -7.280 -14.765 1.00 0.00 306 LYS A O 17
ATOM 25264 N N . ASP A 1 92 ? -12.713 -7.082 -16.498 1.00 0.00 307 ASP A N 17
ATOM 25265 C CA . ASP A 1 92 ? -13.383 -8.351 -16.235 1.00 0.00 307 ASP A CA 17
ATOM 25266 C C . ASP A 1 92 ? -13.964 -8.376 -14.825 1.00 0.00 307 ASP A C 17
ATOM 25267 O O . ASP A 1 92 ? -13.874 -9.384 -14.124 1.00 0.00 307 ASP A O 17
ATOM 25276 N N . SER A 1 93 ? -14.559 -7.261 -14.415 1.00 0.00 308 SER A N 17
ATOM 25277 C CA . SER A 1 93 ? -15.151 -7.154 -13.087 1.00 0.00 308 SER A CA 17
ATOM 25278 C C . SER A 1 93 ? -16.276 -8.168 -12.910 1.00 0.00 308 SER A C 17
ATOM 25279 O O . SER A 1 93 ? -17.351 -8.028 -13.493 1.00 0.00 308 SER A O 17
ATOM 25287 N N . SER A 1 94 ? -16.020 -9.192 -12.101 1.00 0.00 309 SER A N 17
ATOM 25288 C CA . SER A 1 94 ? -17.009 -10.233 -11.849 1.00 0.00 309 SER A CA 17
ATOM 25289 C C . SER A 1 94 ? -17.787 -10.562 -13.120 1.00 0.00 309 SER A C 17
ATOM 25290 O O . SER A 1 94 ? -19.005 -10.733 -13.089 1.00 0.00 309 SER A O 17
ATOM 25298 N N . GLY A 1 95 ? -17.073 -10.649 -14.238 1.00 0.00 310 GLY A N 17
ATOM 25299 C CA . GLY A 1 95 ? -17.711 -10.957 -15.504 1.00 0.00 310 GLY A CA 17
ATOM 25300 C C . GLY A 1 95 ? -18.196 -12.391 -15.576 1.00 0.00 310 GLY A C 17
ATOM 25301 O O . GLY A 1 95 ? -19.396 -12.663 -15.621 1.00 0.00 310 GLY A O 17
ATOM 25305 N N . PRO A 1 96 ? -17.248 -13.340 -15.588 1.00 0.00 311 PRO A N 17
ATOM 25306 C CA . PRO A 1 96 ? -17.560 -14.771 -15.655 1.00 0.00 311 PRO A CA 17
ATOM 25307 C C . PRO A 1 96 ? -18.198 -15.286 -14.370 1.00 0.00 311 PRO A C 17
ATOM 25308 O O . PRO A 1 96 ? -17.605 -15.202 -13.294 1.00 0.00 311 PRO A O 17
ATOM 25319 N N . SER A 1 97 ? -19.409 -15.821 -14.488 1.00 0.00 312 SER A N 17
ATOM 25320 C CA . SER A 1 97 ? -20.128 -16.347 -13.334 1.00 0.00 312 SER A CA 17
ATOM 25321 C C . SER A 1 97 ? -19.270 -17.351 -12.570 1.00 0.00 312 SER A C 17
ATOM 25322 O O . SER A 1 97 ? -18.699 -18.270 -13.158 1.00 0.00 312 SER A O 17
ATOM 25330 N N . SER A 1 98 ? -19.184 -17.167 -11.257 1.00 0.00 313 SER A N 17
ATOM 25331 C CA . SER A 1 98 ? -18.392 -18.054 -10.412 1.00 0.00 313 SER A CA 17
ATOM 25332 C C . SER A 1 98 ? -19.161 -18.430 -9.149 1.00 0.00 313 SER A C 17
ATOM 25333 O O . SER A 1 98 ? -19.663 -17.564 -8.433 1.00 0.00 313 SER A O 17
ATOM 25341 N N . GLY A 1 99 ? -19.250 -19.730 -8.882 1.00 0.00 314 GLY A N 17
ATOM 25342 C CA . GLY A 1 99 ? -19.959 -20.199 -7.706 1.00 0.00 314 GLY A CA 17
ATOM 25343 C C . GLY A 1 99 ? -21.426 -20.465 -7.981 1.00 0.00 314 GLY A C 17
ATOM 25344 O O . GLY A 1 99 ? -22.293 -20.052 -7.212 1.00 0.00 314 GLY A O 17
ATOM 25348 N N . GLY A 1 1 ? 0.207 23.325 -13.892 1.00 0.00 216 GLY A N 18
ATOM 25349 C CA . GLY A 1 1 ? -0.980 23.727 -13.160 1.00 0.00 216 GLY A CA 18
ATOM 25350 C C . GLY A 1 1 ? -1.510 22.625 -12.264 1.00 0.00 216 GLY A C 18
ATOM 25351 O O . GLY A 1 1 ? -1.504 21.453 -12.640 1.00 0.00 216 GLY A O 18
ATOM 25355 N N . SER A 1 2 ? -1.968 23.001 -11.074 1.00 0.00 217 SER A N 18
ATOM 25356 C CA . SER A 1 2 ? -2.499 22.035 -10.120 1.00 0.00 217 SER A CA 18
ATOM 25357 C C . SER A 1 2 ? -3.735 22.589 -9.417 1.00 0.00 217 SER A C 18
ATOM 25358 O O . SER A 1 2 ? -3.644 23.525 -8.623 1.00 0.00 217 SER A O 18
ATOM 25366 N N . SER A 1 3 ? -4.890 22.003 -9.716 1.00 0.00 218 SER A N 18
ATOM 25367 C CA . SER A 1 3 ? -6.146 22.439 -9.116 1.00 0.00 218 SER A CA 18
ATOM 25368 C C . SER A 1 3 ? -6.146 22.188 -7.612 1.00 0.00 218 SER A C 18
ATOM 25369 O O . SER A 1 3 ? -5.325 21.430 -7.097 1.00 0.00 218 SER A O 18
ATOM 25377 N N . GLY A 1 4 ? -7.074 22.832 -6.910 1.00 0.00 219 GLY A N 18
ATOM 25378 C CA . GLY A 1 4 ? -7.165 22.666 -5.471 1.00 0.00 219 GLY A CA 18
ATOM 25379 C C . GLY A 1 4 ? -8.176 21.610 -5.072 1.00 0.00 219 GLY A C 18
ATOM 25380 O O . GLY A 1 4 ? -9.345 21.687 -5.450 1.00 0.00 219 GLY A O 18
ATOM 25384 N N . SER A 1 5 ? -7.727 20.622 -4.306 1.00 0.00 220 SER A N 18
ATOM 25385 C CA . SER A 1 5 ? -8.600 19.543 -3.859 1.00 0.00 220 SER A CA 18
ATOM 25386 C C . SER A 1 5 ? -8.869 19.647 -2.361 1.00 0.00 220 SER A C 18
ATOM 25387 O O . SER A 1 5 ? -7.948 19.581 -1.548 1.00 0.00 220 SER A O 18
ATOM 25395 N N . SER A 1 6 ? -10.139 19.809 -2.004 1.00 0.00 221 SER A N 18
ATOM 25396 C CA . SER A 1 6 ? -10.531 19.926 -0.605 1.00 0.00 221 SER A CA 18
ATOM 25397 C C . SER A 1 6 ? -10.512 18.563 0.081 1.00 0.00 221 SER A C 18
ATOM 25398 O O . SER A 1 6 ? -10.179 18.453 1.260 1.00 0.00 221 SER A O 18
ATOM 25406 N N . GLY A 1 7 ? -10.874 17.526 -0.669 1.00 0.00 222 GLY A N 18
ATOM 25407 C CA . GLY A 1 7 ? -10.892 16.184 -0.118 1.00 0.00 222 GLY A CA 18
ATOM 25408 C C . GLY A 1 7 ? -12.170 15.438 -0.450 1.00 0.00 222 GLY A C 18
ATOM 25409 O O . GLY A 1 7 ? -13.182 15.592 0.234 1.00 0.00 222 GLY A O 18
ATOM 25413 N N . ASP A 1 8 ? -12.124 14.629 -1.503 1.00 0.00 223 ASP A N 18
ATOM 25414 C CA . ASP A 1 8 ? -13.287 13.857 -1.925 1.00 0.00 223 ASP A CA 18
ATOM 25415 C C . ASP A 1 8 ? -13.525 12.677 -0.988 1.00 0.00 223 ASP A C 18
ATOM 25416 O O . ASP A 1 8 ? -14.546 12.612 -0.304 1.00 0.00 223 ASP A O 18
ATOM 25425 N N . GLU A 1 9 ? -12.576 11.747 -0.963 1.00 0.00 224 GLU A N 18
ATOM 25426 C CA . GLU A 1 9 ? -12.685 10.568 -0.111 1.00 0.00 224 GLU A CA 18
ATOM 25427 C C . GLU A 1 9 ? -14.071 9.941 -0.224 1.00 0.00 224 GLU A C 18
ATOM 25428 O O . GLU A 1 9 ? -14.655 9.516 0.773 1.00 0.00 224 GLU A O 18
ATOM 25440 N N . ASP A 1 10 ? -14.592 9.887 -1.445 1.00 0.00 225 ASP A N 18
ATOM 25441 C CA . ASP A 1 10 ? -15.909 9.312 -1.690 1.00 0.00 225 ASP A CA 18
ATOM 25442 C C . ASP A 1 10 ? -15.796 8.013 -2.482 1.00 0.00 225 ASP A C 18
ATOM 25443 O O . ASP A 1 10 ? -15.967 7.999 -3.701 1.00 0.00 225 ASP A O 18
ATOM 25452 N N . THR A 1 11 ? -15.506 6.921 -1.781 1.00 0.00 226 THR A N 18
ATOM 25453 C CA . THR A 1 11 ? -15.368 5.618 -2.418 1.00 0.00 226 THR A CA 18
ATOM 25454 C C . THR A 1 11 ? -16.350 4.611 -1.829 1.00 0.00 226 THR A C 18
ATOM 25455 O O . THR A 1 11 ? -16.277 4.278 -0.647 1.00 0.00 226 THR A O 18
ATOM 25466 N N . MET A 1 12 ? -17.267 4.130 -2.662 1.00 0.00 227 MET A N 18
ATOM 25467 C CA . MET A 1 12 ? -18.263 3.159 -2.223 1.00 0.00 227 MET A CA 18
ATOM 25468 C C . MET A 1 12 ? -17.604 2.008 -1.469 1.00 0.00 227 MET A C 18
ATOM 25469 O O . MET A 1 12 ? -18.061 1.614 -0.396 1.00 0.00 227 MET A O 18
ATOM 25483 N N . SER A 1 13 ? -16.529 1.472 -2.038 1.00 0.00 228 SER A N 18
ATOM 25484 C CA . SER A 1 13 ? -15.810 0.363 -1.421 1.00 0.00 228 SER A CA 18
ATOM 25485 C C . SER A 1 13 ? -14.454 0.821 -0.894 1.00 0.00 228 SER A C 18
ATOM 25486 O O . SER A 1 13 ? -13.604 1.287 -1.654 1.00 0.00 228 SER A O 18
ATOM 25494 N N . SER A 1 14 ? -14.258 0.686 0.414 1.00 0.00 229 SER A N 18
ATOM 25495 C CA . SER A 1 14 ? -13.007 1.089 1.046 1.00 0.00 229 SER A CA 18
ATOM 25496 C C . SER A 1 14 ? -11.829 0.319 0.458 1.00 0.00 229 SER A C 18
ATOM 25497 O O . SER A 1 14 ? -11.623 -0.855 0.766 1.00 0.00 229 SER A O 18
ATOM 25505 N N . VAL A 1 15 ? -11.056 0.988 -0.392 1.00 0.00 230 VAL A N 18
ATOM 25506 C CA . VAL A 1 15 ? -9.897 0.369 -1.023 1.00 0.00 230 VAL A CA 18
ATOM 25507 C C . VAL A 1 15 ? -8.598 0.967 -0.495 1.00 0.00 230 VAL A C 18
ATOM 25508 O O . VAL A 1 15 ? -8.487 2.181 -0.320 1.00 0.00 230 VAL A O 18
ATOM 25521 N N . LYS A 1 16 ? -7.617 0.108 -0.244 1.00 0.00 231 LYS A N 18
ATOM 25522 C CA . LYS A 1 16 ? -6.323 0.550 0.263 1.00 0.00 231 LYS A CA 18
ATOM 25523 C C . LYS A 1 16 ? -5.183 -0.137 -0.483 1.00 0.00 231 LYS A C 18
ATOM 25524 O O . LYS A 1 16 ? -5.039 -1.359 -0.424 1.00 0.00 231 LYS A O 18
ATOM 25543 N N . ILE A 1 17 ? -4.377 0.655 -1.181 1.00 0.00 232 ILE A N 18
ATOM 25544 C CA . ILE A 1 17 ? -3.249 0.122 -1.935 1.00 0.00 232 ILE A CA 18
ATOM 25545 C C . ILE A 1 17 ? -2.095 1.118 -1.975 1.00 0.00 232 ILE A C 18
ATOM 25546 O O . ILE A 1 17 ? -2.300 2.314 -2.185 1.00 0.00 232 ILE A O 18
ATOM 25562 N N . LEU A 1 18 ? -0.881 0.617 -1.774 1.00 0.00 233 LEU A N 18
ATOM 25563 C CA . LEU A 1 18 ? 0.308 1.463 -1.788 1.00 0.00 233 LEU A CA 18
ATOM 25564 C C . LEU A 1 18 ? 1.287 1.007 -2.865 1.00 0.00 233 LEU A C 18
ATOM 25565 O O . LEU A 1 18 ? 1.930 -0.035 -2.733 1.00 0.00 233 LEU A O 18
ATOM 25581 N N . TYR A 1 19 ? 1.396 1.794 -3.930 1.00 0.00 234 TYR A N 18
ATOM 25582 C CA . TYR A 1 19 ? 2.297 1.471 -5.030 1.00 0.00 234 TYR A CA 18
ATOM 25583 C C . TYR A 1 19 ? 3.670 2.100 -4.812 1.00 0.00 234 TYR A C 18
ATOM 25584 O O . TYR A 1 19 ? 3.782 3.297 -4.548 1.00 0.00 234 TYR A O 18
ATOM 25602 N N . VAL A 1 20 ? 4.712 1.283 -4.926 1.00 0.00 235 VAL A N 18
ATOM 25603 C CA . VAL A 1 20 ? 6.079 1.758 -4.744 1.00 0.00 235 VAL A CA 18
ATOM 25604 C C . VAL A 1 20 ? 6.876 1.648 -6.039 1.00 0.00 235 VAL A C 18
ATOM 25605 O O . VAL A 1 20 ? 6.809 0.635 -6.737 1.00 0.00 235 VAL A O 18
ATOM 25618 N N . ARG A 1 21 ? 7.630 2.696 -6.355 1.00 0.00 236 ARG A N 18
ATOM 25619 C CA . ARG A 1 21 ? 8.440 2.717 -7.567 1.00 0.00 236 ARG A CA 18
ATOM 25620 C C . ARG A 1 21 ? 9.879 3.112 -7.251 1.00 0.00 236 ARG A C 18
ATOM 25621 O O . ARG A 1 21 ? 10.165 3.657 -6.186 1.00 0.00 236 ARG A O 18
ATOM 25642 N N . ASN A 1 22 ? 10.782 2.834 -8.186 1.00 0.00 237 ASN A N 18
ATOM 25643 C CA . ASN A 1 22 ? 12.193 3.159 -8.008 1.00 0.00 237 ASN A CA 18
ATOM 25644 C C . ASN A 1 22 ? 12.832 2.251 -6.962 1.00 0.00 237 ASN A C 18
ATOM 25645 O O . ASN A 1 22 ? 13.527 2.718 -6.059 1.00 0.00 237 ASN A O 18
ATOM 25656 N N . LEU A 1 23 ? 12.594 0.950 -7.091 1.00 0.00 238 LEU A N 18
ATOM 25657 C CA . LEU A 1 23 ? 13.147 -0.025 -6.158 1.00 0.00 238 LEU A CA 18
ATOM 25658 C C . LEU A 1 23 ? 14.334 -0.757 -6.776 1.00 0.00 238 LEU A C 18
ATOM 25659 O O . LEU A 1 23 ? 14.214 -1.372 -7.835 1.00 0.00 238 LEU A O 18
ATOM 25675 N N . MET A 1 24 ? 15.479 -0.688 -6.105 1.00 0.00 239 MET A N 18
ATOM 25676 C CA . MET A 1 24 ? 16.688 -1.348 -6.587 1.00 0.00 239 MET A CA 18
ATOM 25677 C C . MET A 1 24 ? 16.481 -2.856 -6.686 1.00 0.00 239 MET A C 18
ATOM 25678 O O . MET A 1 24 ? 16.132 -3.510 -5.703 1.00 0.00 239 MET A O 18
ATOM 25692 N N . LEU A 1 25 ? 16.699 -3.401 -7.877 1.00 0.00 240 LEU A N 18
ATOM 25693 C CA . LEU A 1 25 ? 16.537 -4.833 -8.104 1.00 0.00 240 LEU A CA 18
ATOM 25694 C C . LEU A 1 25 ? 17.195 -5.639 -6.989 1.00 0.00 240 LEU A C 18
ATOM 25695 O O . LEU A 1 25 ? 16.765 -6.749 -6.674 1.00 0.00 240 LEU A O 18
ATOM 25711 N N . SER A 1 26 ? 18.240 -5.073 -6.393 1.00 0.00 241 SER A N 18
ATOM 25712 C CA . SER A 1 26 ? 18.958 -5.739 -5.314 1.00 0.00 241 SER A CA 18
ATOM 25713 C C . SER A 1 26 ? 18.065 -5.906 -4.088 1.00 0.00 241 SER A C 18
ATOM 25714 O O . SER A 1 26 ? 18.124 -6.923 -3.395 1.00 0.00 241 SER A O 18
ATOM 25722 N N . THR A 1 27 ? 17.236 -4.901 -3.827 1.00 0.00 242 THR A N 18
ATOM 25723 C CA . THR A 1 27 ? 16.330 -4.934 -2.685 1.00 0.00 242 THR A CA 18
ATOM 25724 C C . THR A 1 27 ? 15.394 -6.134 -2.761 1.00 0.00 242 THR A C 18
ATOM 25725 O O . THR A 1 27 ? 15.141 -6.669 -3.840 1.00 0.00 242 THR A O 18
ATOM 25736 N N . SER A 1 28 ? 14.882 -6.553 -1.608 1.00 0.00 243 SER A N 18
ATOM 25737 C CA . SER A 1 28 ? 13.975 -7.694 -1.544 1.00 0.00 243 SER A CA 18
ATOM 25738 C C . SER A 1 28 ? 12.709 -7.337 -0.772 1.00 0.00 243 SER A C 18
ATOM 25739 O O . SER A 1 28 ? 12.642 -6.300 -0.114 1.00 0.00 243 SER A O 18
ATOM 25747 N N . GLU A 1 29 ? 11.706 -8.206 -0.858 1.00 0.00 244 GLU A N 18
ATOM 25748 C CA . GLU A 1 29 ? 10.441 -7.983 -0.169 1.00 0.00 244 GLU A CA 18
ATOM 25749 C C . GLU A 1 29 ? 10.667 -7.747 1.321 1.00 0.00 244 GLU A C 18
ATOM 25750 O O . GLU A 1 29 ? 10.223 -6.742 1.875 1.00 0.00 244 GLU A O 18
ATOM 25762 N N . GLU A 1 30 ? 11.362 -8.681 1.964 1.00 0.00 245 GLU A N 18
ATOM 25763 C CA . GLU A 1 30 ? 11.646 -8.575 3.390 1.00 0.00 245 GLU A CA 18
ATOM 25764 C C . GLU A 1 30 ? 11.940 -7.130 3.780 1.00 0.00 245 GLU A C 18
ATOM 25765 O O . GLU A 1 30 ? 11.525 -6.665 4.841 1.00 0.00 245 GLU A O 18
ATOM 25777 N N . MET A 1 31 ? 12.661 -6.424 2.915 1.00 0.00 246 MET A N 18
ATOM 25778 C CA . MET A 1 31 ? 13.011 -5.031 3.168 1.00 0.00 246 MET A CA 18
ATOM 25779 C C . MET A 1 31 ? 11.786 -4.132 3.044 1.00 0.00 246 MET A C 18
ATOM 25780 O O . MET A 1 31 ? 11.602 -3.205 3.834 1.00 0.00 246 MET A O 18
ATOM 25794 N N . ILE A 1 32 ? 10.951 -4.410 2.048 1.00 0.00 247 ILE A N 18
ATOM 25795 C CA . ILE A 1 32 ? 9.743 -3.626 1.822 1.00 0.00 247 ILE A CA 18
ATOM 25796 C C . ILE A 1 32 ? 8.734 -3.835 2.946 1.00 0.00 247 ILE A C 18
ATOM 25797 O O . ILE A 1 32 ? 8.086 -2.890 3.394 1.00 0.00 247 ILE A O 18
ATOM 25813 N N . GLU A 1 33 ? 8.609 -5.079 3.398 1.00 0.00 248 GLU A N 18
ATOM 25814 C CA . GLU A 1 33 ? 7.679 -5.411 4.471 1.00 0.00 248 GLU A CA 18
ATOM 25815 C C . GLU A 1 33 ? 8.159 -4.841 5.803 1.00 0.00 248 GLU A C 18
ATOM 25816 O O . GLU A 1 33 ? 7.442 -4.092 6.466 1.00 0.00 248 GLU A O 18
ATOM 25828 N N . LYS A 1 34 ? 9.378 -5.203 6.189 1.00 0.00 249 LYS A N 18
ATOM 25829 C CA . LYS A 1 34 ? 9.957 -4.729 7.440 1.00 0.00 249 LYS A CA 18
ATOM 25830 C C . LYS A 1 34 ? 9.814 -3.215 7.567 1.00 0.00 249 LYS A C 18
ATOM 25831 O O . LYS A 1 34 ? 9.412 -2.707 8.613 1.00 0.00 249 LYS A O 18
ATOM 25850 N N . GLU A 1 35 ? 10.145 -2.502 6.495 1.00 0.00 250 GLU A N 18
ATOM 25851 C CA . GLU A 1 35 ? 10.052 -1.047 6.488 1.00 0.00 250 GLU A CA 18
ATOM 25852 C C . GLU A 1 35 ? 8.616 -0.592 6.730 1.00 0.00 250 GLU A C 18
ATOM 25853 O O . GLU A 1 35 ? 8.354 0.239 7.600 1.00 0.00 250 GLU A O 18
ATOM 25865 N N . PHE A 1 36 ? 7.688 -1.143 5.954 1.00 0.00 251 PHE A N 18
ATOM 25866 C CA . PHE A 1 36 ? 6.278 -0.793 6.082 1.00 0.00 251 PHE A CA 18
ATOM 25867 C C . PHE A 1 36 ? 5.725 -1.249 7.430 1.00 0.00 251 PHE A C 18
ATOM 25868 O O . PHE A 1 36 ? 4.757 -0.685 7.938 1.00 0.00 251 PHE A O 18
ATOM 25885 N N . ASN A 1 37 ? 6.348 -2.274 8.002 1.00 0.00 252 ASN A N 18
ATOM 25886 C CA . ASN A 1 37 ? 5.918 -2.807 9.290 1.00 0.00 252 ASN A CA 18
ATOM 25887 C C . ASN A 1 37 ? 6.226 -1.824 10.415 1.00 0.00 252 ASN A C 18
ATOM 25888 O O . ASN A 1 37 ? 5.380 -1.556 11.268 1.00 0.00 252 ASN A O 18
ATOM 25899 N N . ASN A 1 38 ? 7.443 -1.289 10.410 1.00 0.00 253 ASN A N 18
ATOM 25900 C CA . ASN A 1 38 ? 7.862 -0.335 11.431 1.00 0.00 253 ASN A CA 18
ATOM 25901 C C . ASN A 1 38 ? 6.706 0.574 11.835 1.00 0.00 253 ASN A C 18
ATOM 25902 O O . ASN A 1 38 ? 6.513 0.862 13.016 1.00 0.00 253 ASN A O 18
ATOM 25913 N N . ILE A 1 39 ? 5.939 1.021 10.846 1.00 0.00 254 ILE A N 18
ATOM 25914 C CA . ILE A 1 39 ? 4.800 1.896 11.098 1.00 0.00 254 ILE A CA 18
ATOM 25915 C C . ILE A 1 39 ? 3.824 1.257 12.080 1.00 0.00 254 ILE A C 18
ATOM 25916 O O . ILE A 1 39 ? 3.612 1.764 13.181 1.00 0.00 254 ILE A O 18
ATOM 25932 N N . LYS A 1 40 ? 3.231 0.139 11.673 1.00 0.00 255 LYS A N 18
ATOM 25933 C CA . LYS A 1 40 ? 2.279 -0.573 12.517 1.00 0.00 255 LYS A CA 18
ATOM 25934 C C . LYS A 1 40 ? 2.445 -2.082 12.371 1.00 0.00 255 LYS A C 18
ATOM 25935 O O . LYS A 1 40 ? 2.597 -2.611 11.269 1.00 0.00 255 LYS A O 18
ATOM 25954 N N . PRO A 1 41 ? 2.414 -2.794 13.507 1.00 0.00 256 PRO A N 18
ATOM 25955 C CA . PRO A 1 41 ? 2.558 -4.253 13.532 1.00 0.00 256 PRO A CA 18
ATOM 25956 C C . PRO A 1 41 ? 1.347 -4.965 12.938 1.00 0.00 256 PRO A C 18
ATOM 25957 O O . PRO A 1 41 ? 0.205 -4.648 13.269 1.00 0.00 256 PRO A O 18
ATOM 25968 N N . GLY A 1 42 ? 1.605 -5.929 12.059 1.00 0.00 257 GLY A N 18
ATOM 25969 C CA . GLY A 1 42 ? 0.525 -6.670 11.434 1.00 0.00 257 GLY A CA 18
ATOM 25970 C C . GLY A 1 42 ? -0.384 -5.784 10.607 1.00 0.00 257 GLY A C 18
ATOM 25971 O O . GLY A 1 42 ? -1.598 -5.986 10.575 1.00 0.00 257 GLY A O 18
ATOM 25975 N N . ALA A 1 43 ? 0.203 -4.797 9.937 1.00 0.00 258 ALA A N 18
ATOM 25976 C CA . ALA A 1 43 ? -0.562 -3.877 9.105 1.00 0.00 258 ALA A CA 18
ATOM 25977 C C . ALA A 1 43 ? -0.486 -4.272 7.634 1.00 0.00 258 ALA A C 18
ATOM 25978 O O . ALA A 1 43 ? -1.492 -4.261 6.925 1.00 0.00 258 ALA A O 18
ATOM 25985 N N . VAL A 1 44 ? 0.714 -4.621 7.182 1.00 0.00 259 VAL A N 18
ATOM 25986 C CA . VAL A 1 44 ? 0.922 -5.020 5.795 1.00 0.00 259 VAL A CA 18
ATOM 25987 C C . VAL A 1 44 ? 0.284 -6.376 5.512 1.00 0.00 259 VAL A C 18
ATOM 25988 O O . VAL A 1 44 ? 0.655 -7.384 6.111 1.00 0.00 259 VAL A O 18
ATOM 26001 N N . GLU A 1 45 ? -0.678 -6.391 4.595 1.00 0.00 260 GLU A N 18
ATOM 26002 C CA . GLU A 1 45 ? -1.368 -7.623 4.233 1.00 0.00 260 GLU A CA 18
ATOM 26003 C C . GLU A 1 45 ? -0.516 -8.467 3.290 1.00 0.00 260 GLU A C 18
ATOM 26004 O O . GLU A 1 45 ? -0.203 -9.621 3.585 1.00 0.00 260 GLU A O 18
ATOM 26016 N N . ARG A 1 46 ? -0.143 -7.884 2.156 1.00 0.00 261 ARG A N 18
ATOM 26017 C CA . ARG A 1 46 ? 0.672 -8.582 1.169 1.00 0.00 261 ARG A CA 18
ATOM 26018 C C . ARG A 1 46 ? 1.651 -7.625 0.497 1.00 0.00 261 ARG A C 18
ATOM 26019 O O . ARG A 1 46 ? 1.370 -6.436 0.348 1.00 0.00 261 ARG A O 18
ATOM 26040 N N . VAL A 1 47 ? 2.803 -8.151 0.094 1.00 0.00 262 VAL A N 18
ATOM 26041 C CA . VAL A 1 47 ? 3.825 -7.344 -0.563 1.00 0.00 262 VAL A CA 18
ATOM 26042 C C . VAL A 1 47 ? 4.358 -8.041 -1.810 1.00 0.00 262 VAL A C 18
ATOM 26043 O O . VAL A 1 47 ? 5.035 -9.066 -1.721 1.00 0.00 262 VAL A O 18
ATOM 26056 N N . LYS A 1 48 ? 4.050 -7.477 -2.973 1.00 0.00 263 LYS A N 18
ATOM 26057 C CA . LYS A 1 48 ? 4.499 -8.042 -4.240 1.00 0.00 263 LYS A CA 18
ATOM 26058 C C . LYS A 1 48 ? 5.602 -7.187 -4.856 1.00 0.00 263 LYS A C 18
ATOM 26059 O O . LYS A 1 48 ? 5.387 -6.020 -5.186 1.00 0.00 263 LYS A O 18
ATOM 26078 N N . LYS A 1 49 ? 6.783 -7.775 -5.010 1.00 0.00 264 LYS A N 18
ATOM 26079 C CA . LYS A 1 49 ? 7.920 -7.069 -5.589 1.00 0.00 264 LYS A CA 18
ATOM 26080 C C . LYS A 1 49 ? 7.908 -7.174 -7.111 1.00 0.00 264 LYS A C 18
ATOM 26081 O O . LYS A 1 49 ? 7.558 -8.215 -7.667 1.00 0.00 264 LYS A O 18
ATOM 26100 N N . ILE A 1 50 ? 8.293 -6.091 -7.777 1.00 0.00 265 ILE A N 18
ATOM 26101 C CA . ILE A 1 50 ? 8.329 -6.064 -9.234 1.00 0.00 265 ILE A CA 18
ATOM 26102 C C . ILE A 1 50 ? 9.660 -5.518 -9.741 1.00 0.00 265 ILE A C 18
ATOM 26103 O O . ILE A 1 50 ? 10.487 -5.047 -8.961 1.00 0.00 265 ILE A O 18
ATOM 26119 N N . ARG A 1 51 ? 9.858 -5.584 -11.054 1.00 0.00 266 ARG A N 18
ATOM 26120 C CA . ARG A 1 51 ? 11.089 -5.097 -11.666 1.00 0.00 266 ARG A CA 18
ATOM 26121 C C . ARG A 1 51 ? 11.677 -3.943 -10.858 1.00 0.00 266 ARG A C 18
ATOM 26122 O O . ARG A 1 51 ? 12.685 -4.105 -10.170 1.00 0.00 266 ARG A O 18
ATOM 26143 N N . ASP A 1 52 ? 11.042 -2.780 -10.948 1.00 0.00 267 ASP A N 18
ATOM 26144 C CA . ASP A 1 52 ? 11.502 -1.600 -10.225 1.00 0.00 267 ASP A CA 18
ATOM 26145 C C . ASP A 1 52 ? 10.389 -1.030 -9.351 1.00 0.00 267 ASP A C 18
ATOM 26146 O O . ASP A 1 52 ? 10.579 -0.027 -8.663 1.00 0.00 267 ASP A O 18
ATOM 26155 N N . TYR A 1 53 ? 9.229 -1.675 -9.385 1.00 0.00 268 TYR A N 18
ATOM 26156 C CA . TYR A 1 53 ? 8.084 -1.230 -8.598 1.00 0.00 268 TYR A CA 18
ATOM 26157 C C . TYR A 1 53 ? 7.573 -2.351 -7.699 1.00 0.00 268 TYR A C 18
ATOM 26158 O O . TYR A 1 53 ? 8.071 -3.476 -7.745 1.00 0.00 268 TYR A O 18
ATOM 26176 N N . ALA A 1 54 ? 6.574 -2.036 -6.881 1.00 0.00 269 ALA A N 18
ATOM 26177 C CA . ALA A 1 54 ? 5.991 -3.015 -5.973 1.00 0.00 269 ALA A CA 18
ATOM 26178 C C . ALA A 1 54 ? 4.605 -2.580 -5.510 1.00 0.00 269 ALA A C 18
ATOM 26179 O O . ALA A 1 54 ? 4.165 -1.466 -5.798 1.00 0.00 269 ALA A O 18
ATOM 26186 N N . PHE A 1 55 ? 3.920 -3.465 -4.793 1.00 0.00 270 PHE A N 18
ATOM 26187 C CA . PHE A 1 55 ? 2.582 -3.172 -4.293 1.00 0.00 270 PHE A CA 18
ATOM 26188 C C . PHE A 1 55 ? 2.431 -3.630 -2.845 1.00 0.00 270 PHE A C 18
ATOM 26189 O O . PHE A 1 55 ? 2.845 -4.732 -2.484 1.00 0.00 270 PHE A O 18
ATOM 26206 N N . VAL A 1 56 ? 1.834 -2.776 -2.020 1.00 0.00 271 VAL A N 18
ATOM 26207 C CA . VAL A 1 56 ? 1.627 -3.092 -0.612 1.00 0.00 271 VAL A CA 18
ATOM 26208 C C . VAL A 1 56 ? 0.182 -2.838 -0.199 1.00 0.00 271 VAL A C 18
ATOM 26209 O O . VAL A 1 56 ? -0.349 -1.744 -0.397 1.00 0.00 271 VAL A O 18
ATOM 26222 N N . HIS A 1 57 ? -0.451 -3.855 0.377 1.00 0.00 272 HIS A N 18
ATOM 26223 C CA . HIS A 1 57 ? -1.836 -3.742 0.820 1.00 0.00 272 HIS A CA 18
ATOM 26224 C C . HIS A 1 57 ? -1.910 -3.577 2.335 1.00 0.00 272 HIS A C 18
ATOM 26225 O O . HIS A 1 57 ? -0.972 -3.921 3.054 1.00 0.00 272 HIS A O 18
ATOM 26239 N N . PHE A 1 58 ? -3.032 -3.048 2.814 1.00 0.00 273 PHE A N 18
ATOM 26240 C CA . PHE A 1 58 ? -3.227 -2.835 4.243 1.00 0.00 273 PHE A CA 18
ATOM 26241 C C . PHE A 1 58 ? -4.602 -3.331 4.683 1.00 0.00 273 PHE A C 18
ATOM 26242 O O . PHE A 1 58 ? -5.461 -3.630 3.853 1.00 0.00 273 PHE A O 18
ATOM 26259 N N . SER A 1 59 ? -4.802 -3.415 5.994 1.00 0.00 274 SER A N 18
ATOM 26260 C CA . SER A 1 59 ? -6.070 -3.878 6.546 1.00 0.00 274 SER A CA 18
ATOM 26261 C C . SER A 1 59 ? -7.138 -2.794 6.438 1.00 0.00 274 SER A C 18
ATOM 26262 O O . SER A 1 59 ? -8.299 -3.078 6.147 1.00 0.00 274 SER A O 18
ATOM 26270 N N . ASN A 1 60 ? -6.735 -1.550 6.675 1.00 0.00 275 ASN A N 18
ATOM 26271 C CA . ASN A 1 60 ? -7.656 -0.422 6.605 1.00 0.00 275 ASN A CA 18
ATOM 26272 C C . ASN A 1 60 ? -6.994 0.782 5.942 1.00 0.00 275 ASN A C 18
ATOM 26273 O O . ASN A 1 60 ? -5.782 0.974 6.050 1.00 0.00 275 ASN A O 18
ATOM 26284 N N . ARG A 1 61 ? -7.796 1.590 5.257 1.00 0.00 276 ARG A N 18
ATOM 26285 C CA . ARG A 1 61 ? -7.288 2.774 4.576 1.00 0.00 276 ARG A CA 18
ATOM 26286 C C . ARG A 1 61 ? -6.452 3.629 5.524 1.00 0.00 276 ARG A C 18
ATOM 26287 O O . ARG A 1 61 ? -5.296 3.941 5.237 1.00 0.00 276 ARG A O 18
ATOM 26308 N N . GLU A 1 62 ? -7.045 4.006 6.653 1.00 0.00 277 GLU A N 18
ATOM 26309 C CA . GLU A 1 62 ? -6.355 4.826 7.641 1.00 0.00 277 GLU A CA 18
ATOM 26310 C C . GLU A 1 62 ? -4.872 4.469 7.704 1.00 0.00 277 GLU A C 18
ATOM 26311 O O . GLU A 1 62 ? -4.009 5.312 7.458 1.00 0.00 277 GLU A O 18
ATOM 26323 N N . ASP A 1 63 ? -4.585 3.215 8.037 1.00 0.00 278 ASP A N 18
ATOM 26324 C CA . ASP A 1 63 ? -3.208 2.746 8.132 1.00 0.00 278 ASP A CA 18
ATOM 26325 C C . ASP A 1 63 ? -2.458 2.993 6.827 1.00 0.00 278 ASP A C 18
ATOM 26326 O O . ASP A 1 63 ? -1.381 3.588 6.822 1.00 0.00 278 ASP A O 18
ATOM 26335 N N . ALA A 1 64 ? -3.034 2.532 5.722 1.00 0.00 279 ALA A N 18
ATOM 26336 C CA . ALA A 1 64 ? -2.421 2.704 4.411 1.00 0.00 279 ALA A CA 18
ATOM 26337 C C . ALA A 1 64 ? -1.974 4.147 4.199 1.00 0.00 279 ALA A C 18
ATOM 26338 O O . ALA A 1 64 ? -0.864 4.401 3.732 1.00 0.00 279 ALA A O 18
ATOM 26345 N N . VAL A 1 65 ? -2.846 5.088 4.545 1.00 0.00 280 VAL A N 18
ATOM 26346 C CA . VAL A 1 65 ? -2.541 6.506 4.393 1.00 0.00 280 VAL A CA 18
ATOM 26347 C C . VAL A 1 65 ? -1.303 6.890 5.194 1.00 0.00 280 VAL A C 18
ATOM 26348 O O . VAL A 1 65 ? -0.370 7.493 4.662 1.00 0.00 280 VAL A O 18
ATOM 26361 N N . GLU A 1 66 ? -1.300 6.537 6.476 1.00 0.00 281 GLU A N 18
ATOM 26362 C CA . GLU A 1 66 ? -0.175 6.847 7.350 1.00 0.00 281 GLU A CA 18
ATOM 26363 C C . GLU A 1 66 ? 1.135 6.344 6.749 1.00 0.00 281 GLU A C 18
ATOM 26364 O O . GLU A 1 66 ? 2.090 7.104 6.592 1.00 0.00 281 GLU A O 18
ATOM 26376 N N . ALA A 1 67 ? 1.172 5.058 6.416 1.00 0.00 282 ALA A N 18
ATOM 26377 C CA . ALA A 1 67 ? 2.362 4.454 5.832 1.00 0.00 282 ALA A CA 18
ATOM 26378 C C . ALA A 1 67 ? 2.750 5.151 4.532 1.00 0.00 282 ALA A C 18
ATOM 26379 O O . ALA A 1 67 ? 3.927 5.220 4.181 1.00 0.00 282 ALA A O 18
ATOM 26386 N N . MET A 1 68 ? 1.752 5.665 3.821 1.00 0.00 283 MET A N 18
ATOM 26387 C CA . MET A 1 68 ? 1.989 6.356 2.559 1.00 0.00 283 MET A CA 18
ATOM 26388 C C . MET A 1 68 ? 2.776 7.644 2.785 1.00 0.00 283 MET A C 18
ATOM 26389 O O . MET A 1 68 ? 3.851 7.834 2.216 1.00 0.00 283 MET A O 18
ATOM 26403 N N . LYS A 1 69 ? 2.234 8.525 3.619 1.00 0.00 284 LYS A N 18
ATOM 26404 C CA . LYS A 1 69 ? 2.885 9.794 3.921 1.00 0.00 284 LYS A CA 18
ATOM 26405 C C . LYS A 1 69 ? 4.155 9.574 4.735 1.00 0.00 284 LYS A C 18
ATOM 26406 O O . LYS A 1 69 ? 5.125 10.320 4.604 1.00 0.00 284 LYS A O 18
ATOM 26425 N N . ALA A 1 70 ? 4.143 8.544 5.575 1.00 0.00 285 ALA A N 18
ATOM 26426 C CA . ALA A 1 70 ? 5.296 8.223 6.408 1.00 0.00 285 ALA A CA 18
ATOM 26427 C C . ALA A 1 70 ? 6.509 7.873 5.554 1.00 0.00 285 ALA A C 18
ATOM 26428 O O . ALA A 1 70 ? 7.568 8.490 5.679 1.00 0.00 285 ALA A O 18
ATOM 26435 N N . LEU A 1 71 ? 6.350 6.879 4.687 1.00 0.00 286 LEU A N 18
ATOM 26436 C CA . LEU A 1 71 ? 7.434 6.445 3.812 1.00 0.00 286 LEU A CA 18
ATOM 26437 C C . LEU A 1 71 ? 7.628 7.425 2.660 1.00 0.00 286 LEU A C 18
ATOM 26438 O O . LEU A 1 71 ? 8.752 7.670 2.223 1.00 0.00 286 LEU A O 18
ATOM 26454 N N . ASN A 1 72 ? 6.525 7.985 2.173 1.00 0.00 287 ASN A N 18
ATOM 26455 C CA . ASN A 1 72 ? 6.574 8.940 1.072 1.00 0.00 287 ASN A CA 18
ATOM 26456 C C . ASN A 1 72 ? 7.737 9.912 1.247 1.00 0.00 287 ASN A C 18
ATOM 26457 O O . ASN A 1 72 ? 7.691 10.805 2.093 1.00 0.00 287 ASN A O 18
ATOM 26468 N N . GLY A 1 73 ? 8.778 9.733 0.441 1.00 0.00 288 GLY A N 18
ATOM 26469 C CA . GLY A 1 73 ? 9.938 10.602 0.522 1.00 0.00 288 GLY A CA 18
ATOM 26470 C C . GLY A 1 73 ? 11.083 9.970 1.288 1.00 0.00 288 GLY A C 18
ATOM 26471 O O . GLY A 1 73 ? 11.794 10.649 2.030 1.00 0.00 288 GLY A O 18
ATOM 26475 N N . LYS A 1 74 ? 11.263 8.666 1.111 1.00 0.00 289 LYS A N 18
ATOM 26476 C CA . LYS A 1 74 ? 12.330 7.941 1.791 1.00 0.00 289 LYS A CA 18
ATOM 26477 C C . LYS A 1 74 ? 13.358 7.422 0.791 1.00 0.00 289 LYS A C 18
ATOM 26478 O O . LYS A 1 74 ? 13.040 7.180 -0.373 1.00 0.00 289 LYS A O 18
ATOM 26497 N N . VAL A 1 75 ? 14.593 7.251 1.253 1.00 0.00 290 VAL A N 18
ATOM 26498 C CA . VAL A 1 75 ? 15.667 6.758 0.400 1.00 0.00 290 VAL A CA 18
ATOM 26499 C C . VAL A 1 75 ? 16.212 5.430 0.914 1.00 0.00 290 VAL A C 18
ATOM 26500 O O . VAL A 1 75 ? 17.088 5.399 1.779 1.00 0.00 290 VAL A O 18
ATOM 26513 N N . LEU A 1 76 ? 15.687 4.334 0.376 1.00 0.00 291 LEU A N 18
ATOM 26514 C CA . LEU A 1 76 ? 16.121 3.001 0.780 1.00 0.00 291 LEU A CA 18
ATOM 26515 C C . LEU A 1 76 ? 17.209 2.477 -0.152 1.00 0.00 291 LEU A C 18
ATOM 26516 O O . LEU A 1 76 ? 17.286 2.870 -1.316 1.00 0.00 291 LEU A O 18
ATOM 26532 N N . ASP A 1 77 ? 18.047 1.587 0.367 1.00 0.00 292 ASP A N 18
ATOM 26533 C CA . ASP A 1 77 ? 19.129 1.006 -0.419 1.00 0.00 292 ASP A CA 18
ATOM 26534 C C . ASP A 1 77 ? 19.809 2.068 -1.277 1.00 0.00 292 ASP A C 18
ATOM 26535 O O . ASP A 1 77 ? 20.400 1.761 -2.311 1.00 0.00 292 ASP A O 18
ATOM 26544 N N . GLY A 1 78 ? 19.719 3.321 -0.840 1.00 0.00 293 GLY A N 18
ATOM 26545 C CA . GLY A 1 78 ? 20.328 4.410 -1.580 1.00 0.00 293 GLY A CA 18
ATOM 26546 C C . GLY A 1 78 ? 19.536 4.787 -2.816 1.00 0.00 293 GLY A C 18
ATOM 26547 O O . GLY A 1 78 ? 20.110 5.095 -3.860 1.00 0.00 293 GLY A O 18
ATOM 26551 N N . SER A 1 79 ? 18.212 4.761 -2.698 1.00 0.00 294 SER A N 18
ATOM 26552 C CA . SER A 1 79 ? 17.339 5.097 -3.817 1.00 0.00 294 SER A CA 18
ATOM 26553 C C . SER A 1 79 ? 16.068 5.785 -3.326 1.00 0.00 294 SER A C 18
ATOM 26554 O O . SER A 1 79 ? 15.418 5.342 -2.379 1.00 0.00 294 SER A O 18
ATOM 26562 N N . PRO A 1 80 ? 15.705 6.895 -3.986 1.00 0.00 295 PRO A N 18
ATOM 26563 C CA . PRO A 1 80 ? 14.511 7.669 -3.636 1.00 0.00 295 PRO A CA 18
ATOM 26564 C C . PRO A 1 80 ? 13.221 6.929 -3.974 1.00 0.00 295 PRO A C 18
ATOM 26565 O O . PRO A 1 80 ? 12.653 7.113 -5.051 1.00 0.00 295 PRO A O 18
ATOM 26576 N N . ILE A 1 81 ? 12.765 6.091 -3.049 1.00 0.00 296 ILE A N 18
ATOM 26577 C CA . ILE A 1 81 ? 11.541 5.325 -3.249 1.00 0.00 296 ILE A CA 18
ATOM 26578 C C . ILE A 1 81 ? 10.310 6.218 -3.143 1.00 0.00 296 ILE A C 18
ATOM 26579 O O . ILE A 1 81 ? 10.311 7.210 -2.414 1.00 0.00 296 ILE A O 18
ATOM 26595 N N . GLU A 1 82 ? 9.259 5.858 -3.874 1.00 0.00 297 GLU A N 18
ATOM 26596 C CA . GLU A 1 82 ? 8.020 6.627 -3.861 1.00 0.00 297 GLU A CA 18
ATOM 26597 C C . GLU A 1 82 ? 6.858 5.777 -3.355 1.00 0.00 297 GLU A C 18
ATOM 26598 O O . GLU A 1 82 ? 6.895 4.548 -3.428 1.00 0.00 297 GLU A O 18
ATOM 26610 N N . VAL A 1 83 ? 5.827 6.440 -2.842 1.00 0.00 298 VAL A N 18
ATOM 26611 C CA . VAL A 1 83 ? 4.653 5.747 -2.324 1.00 0.00 298 VAL A CA 18
ATOM 26612 C C . VAL A 1 83 ? 3.378 6.527 -2.624 1.00 0.00 298 VAL A C 18
ATOM 26613 O O . VAL A 1 83 ? 3.209 7.661 -2.174 1.00 0.00 298 VAL A O 18
ATOM 26626 N N . THR A 1 84 ? 2.481 5.912 -3.389 1.00 0.00 299 THR A N 18
ATOM 26627 C CA . THR A 1 84 ? 1.220 6.547 -3.750 1.00 0.00 299 THR A CA 18
ATOM 26628 C C . THR A 1 84 ? 0.085 5.531 -3.796 1.00 0.00 299 THR A C 18
ATOM 26629 O O . THR A 1 84 ? 0.321 4.324 -3.861 1.00 0.00 299 THR A O 18
ATOM 26640 N N . LEU A 1 85 ? -1.147 6.026 -3.762 1.00 0.00 300 LEU A N 18
ATOM 26641 C CA . LEU A 1 85 ? -2.321 5.160 -3.801 1.00 0.00 300 LEU A CA 18
ATOM 26642 C C . LEU A 1 85 ? -2.583 4.661 -5.218 1.00 0.00 300 LEU A C 18
ATOM 26643 O O . LEU A 1 85 ? -3.151 5.375 -6.043 1.00 0.00 300 LEU A O 18
ATOM 26659 N N . ALA A 1 86 ? -2.167 3.429 -5.492 1.00 0.00 301 ALA A N 18
ATOM 26660 C CA . ALA A 1 86 ? -2.360 2.832 -6.808 1.00 0.00 301 ALA A CA 18
ATOM 26661 C C . ALA A 1 86 ? -3.839 2.581 -7.085 1.00 0.00 301 ALA A C 18
ATOM 26662 O O . ALA A 1 86 ? -4.469 1.744 -6.439 1.00 0.00 301 ALA A O 18
ATOM 26669 N N . LYS A 1 87 ? -4.387 3.313 -8.049 1.00 0.00 302 LYS A N 18
ATOM 26670 C CA . LYS A 1 87 ? -5.792 3.170 -8.413 1.00 0.00 302 LYS A CA 18
ATOM 26671 C C . LYS A 1 87 ? -5.998 1.967 -9.327 1.00 0.00 302 LYS A C 18
ATOM 26672 O O . LYS A 1 87 ? -5.220 1.715 -10.248 1.00 0.00 302 LYS A O 18
ATOM 26691 N N . PRO A 1 88 ? -7.071 1.204 -9.071 1.00 0.00 303 PRO A N 18
ATOM 26692 C CA . PRO A 1 88 ? -7.405 0.016 -9.861 1.00 0.00 303 PRO A CA 18
ATOM 26693 C C . PRO A 1 88 ? -7.870 0.368 -11.270 1.00 0.00 303 PRO A C 18
ATOM 26694 O O . PRO A 1 88 ? -8.560 1.367 -11.475 1.00 0.00 303 PRO A O 18
ATOM 26705 N N . VAL A 1 89 ? -7.488 -0.459 -12.238 1.00 0.00 304 VAL A N 18
ATOM 26706 C CA . VAL A 1 89 ? -7.868 -0.235 -13.628 1.00 0.00 304 VAL A CA 18
ATOM 26707 C C . VAL A 1 89 ? -8.971 -1.195 -14.058 1.00 0.00 304 VAL A C 18
ATOM 26708 O O . VAL A 1 89 ? -8.735 -2.392 -14.227 1.00 0.00 304 VAL A O 18
ATOM 26721 N N . ASP A 1 90 ? -10.175 -0.663 -14.233 1.00 0.00 305 ASP A N 18
ATOM 26722 C CA . ASP A 1 90 ? -11.316 -1.473 -14.645 1.00 0.00 305 ASP A CA 18
ATOM 26723 C C . ASP A 1 90 ? -12.451 -0.592 -15.158 1.00 0.00 305 ASP A C 18
ATOM 26724 O O . ASP A 1 90 ? -12.593 0.559 -14.745 1.00 0.00 305 ASP A O 18
ATOM 26733 N N . LYS A 1 91 ? -13.256 -1.140 -16.062 1.00 0.00 306 LYS A N 18
ATOM 26734 C CA . LYS A 1 91 ? -14.379 -0.405 -16.632 1.00 0.00 306 LYS A CA 18
ATOM 26735 C C . LYS A 1 91 ? -15.670 -0.713 -15.880 1.00 0.00 306 LYS A C 18
ATOM 26736 O O . LYS A 1 91 ? -15.733 -1.664 -15.100 1.00 0.00 306 LYS A O 18
ATOM 26755 N N . ASP A 1 92 ? -16.696 0.095 -16.119 1.00 0.00 307 ASP A N 18
ATOM 26756 C CA . ASP A 1 92 ? -17.987 -0.093 -15.466 1.00 0.00 307 ASP A CA 18
ATOM 26757 C C . ASP A 1 92 ? -19.064 -0.453 -16.485 1.00 0.00 307 ASP A C 18
ATOM 26758 O O . ASP A 1 92 ? -19.209 0.213 -17.510 1.00 0.00 307 ASP A O 18
ATOM 26767 N N . SER A 1 93 ? -19.816 -1.510 -16.195 1.00 0.00 308 SER A N 18
ATOM 26768 C CA . SER A 1 93 ? -20.877 -1.961 -17.088 1.00 0.00 308 SER A CA 18
ATOM 26769 C C . SER A 1 93 ? -22.193 -1.261 -16.764 1.00 0.00 308 SER A C 18
ATOM 26770 O O . SER A 1 93 ? -22.554 -1.101 -15.598 1.00 0.00 308 SER A O 18
ATOM 26778 N N . SER A 1 94 ? -22.908 -0.847 -17.806 1.00 0.00 309 SER A N 18
ATOM 26779 C CA . SER A 1 94 ? -24.183 -0.161 -17.633 1.00 0.00 309 SER A CA 18
ATOM 26780 C C . SER A 1 94 ? -25.341 -1.153 -17.659 1.00 0.00 309 SER A C 18
ATOM 26781 O O . SER A 1 94 ? -25.391 -2.044 -18.506 1.00 0.00 309 SER A O 18
ATOM 26789 N N . GLY A 1 95 ? -26.272 -0.991 -16.724 1.00 0.00 310 GLY A N 18
ATOM 26790 C CA . GLY A 1 95 ? -27.418 -1.879 -16.656 1.00 0.00 310 GLY A CA 18
ATOM 26791 C C . GLY A 1 95 ? -27.719 -2.330 -15.240 1.00 0.00 310 GLY A C 18
ATOM 26792 O O . GLY A 1 95 ? -27.181 -3.325 -14.755 1.00 0.00 310 GLY A O 18
ATOM 26796 N N . PRO A 1 96 ? -28.599 -1.586 -14.553 1.00 0.00 311 PRO A N 18
ATOM 26797 C CA . PRO A 1 96 ? -28.989 -1.895 -13.174 1.00 0.00 311 PRO A CA 18
ATOM 26798 C C . PRO A 1 96 ? -29.837 -3.159 -13.081 1.00 0.00 311 PRO A C 18
ATOM 26799 O O . PRO A 1 96 ? -30.110 -3.656 -11.988 1.00 0.00 311 PRO A O 18
ATOM 26810 N N . SER A 1 97 ? -30.250 -3.675 -14.234 1.00 0.00 312 SER A N 18
ATOM 26811 C CA . SER A 1 97 ? -31.070 -4.880 -14.282 1.00 0.00 312 SER A CA 18
ATOM 26812 C C . SER A 1 97 ? -30.546 -5.852 -15.336 1.00 0.00 312 SER A C 18
ATOM 26813 O O . SER A 1 97 ? -29.799 -5.467 -16.234 1.00 0.00 312 SER A O 18
ATOM 26821 N N . SER A 1 98 ? -30.944 -7.114 -15.217 1.00 0.00 313 SER A N 18
ATOM 26822 C CA . SER A 1 98 ? -30.513 -8.144 -16.156 1.00 0.00 313 SER A CA 18
ATOM 26823 C C . SER A 1 98 ? -30.476 -7.598 -17.580 1.00 0.00 313 SER A C 18
ATOM 26824 O O . SER A 1 98 ? -31.119 -6.597 -17.890 1.00 0.00 313 SER A O 18
ATOM 26832 N N . GLY A 1 99 ? -29.716 -8.266 -18.443 1.00 0.00 314 GLY A N 18
ATOM 26833 C CA . GLY A 1 99 ? -29.608 -7.835 -19.825 1.00 0.00 314 GLY A CA 18
ATOM 26834 C C . GLY A 1 99 ? -30.851 -8.154 -20.631 1.00 0.00 314 GLY A C 18
ATOM 26835 O O . GLY A 1 99 ? -31.794 -7.363 -20.669 1.00 0.00 314 GLY A O 18
ATOM 26839 N N . GLY A 1 1 ? 4.361 3.323 -13.674 1.00 0.00 216 GLY A N 19
ATOM 26840 C CA . GLY A 1 1 ? 4.253 2.293 -14.691 1.00 0.00 216 GLY A CA 19
ATOM 26841 C C . GLY A 1 1 ? 3.095 2.534 -15.639 1.00 0.00 216 GLY A C 19
ATOM 26842 O O . GLY A 1 1 ? 3.221 2.333 -16.847 1.00 0.00 216 GLY A O 19
ATOM 26846 N N . SER A 1 2 ? 1.963 2.964 -15.091 1.00 0.00 217 SER A N 19
ATOM 26847 C CA . SER A 1 2 ? 0.776 3.227 -15.897 1.00 0.00 217 SER A CA 19
ATOM 26848 C C . SER A 1 2 ? -0.096 4.297 -15.246 1.00 0.00 217 SER A C 19
ATOM 26849 O O . SER A 1 2 ? -0.408 4.220 -14.057 1.00 0.00 217 SER A O 19
ATOM 26857 N N . SER A 1 3 ? -0.485 5.294 -16.033 1.00 0.00 218 SER A N 19
ATOM 26858 C CA . SER A 1 3 ? -1.318 6.382 -15.534 1.00 0.00 218 SER A CA 19
ATOM 26859 C C . SER A 1 3 ? -2.553 6.567 -16.410 1.00 0.00 218 SER A C 19
ATOM 26860 O O . SER A 1 3 ? -2.552 6.210 -17.587 1.00 0.00 218 SER A O 19
ATOM 26868 N N . GLY A 1 4 ? -3.607 7.129 -15.826 1.00 0.00 219 GLY A N 19
ATOM 26869 C CA . GLY A 1 4 ? -4.834 7.352 -16.567 1.00 0.00 219 GLY A CA 19
ATOM 26870 C C . GLY A 1 4 ? -5.376 8.756 -16.382 1.00 0.00 219 GLY A C 19
ATOM 26871 O O . GLY A 1 4 ? -4.729 9.733 -16.760 1.00 0.00 219 GLY A O 19
ATOM 26875 N N . SER A 1 5 ? -6.567 8.857 -15.801 1.00 0.00 220 SER A N 19
ATOM 26876 C CA . SER A 1 5 ? -7.198 10.152 -15.572 1.00 0.00 220 SER A CA 19
ATOM 26877 C C . SER A 1 5 ? -6.493 10.909 -14.451 1.00 0.00 220 SER A C 19
ATOM 26878 O O . SER A 1 5 ? -5.690 10.340 -13.712 1.00 0.00 220 SER A O 19
ATOM 26886 N N . SER A 1 6 ? -6.800 12.197 -14.331 1.00 0.00 221 SER A N 19
ATOM 26887 C CA . SER A 1 6 ? -6.194 13.035 -13.304 1.00 0.00 221 SER A CA 19
ATOM 26888 C C . SER A 1 6 ? -7.221 13.424 -12.245 1.00 0.00 221 SER A C 19
ATOM 26889 O O . SER A 1 6 ? -6.898 13.540 -11.063 1.00 0.00 221 SER A O 19
ATOM 26897 N N . GLY A 1 7 ? -8.462 13.626 -12.678 1.00 0.00 222 GLY A N 19
ATOM 26898 C CA . GLY A 1 7 ? -9.518 14.000 -11.756 1.00 0.00 222 GLY A CA 19
ATOM 26899 C C . GLY A 1 7 ? -10.744 13.119 -11.889 1.00 0.00 222 GLY A C 19
ATOM 26900 O O . GLY A 1 7 ? -11.330 13.019 -12.967 1.00 0.00 222 GLY A O 19
ATOM 26904 N N . ASP A 1 8 ? -11.130 12.476 -10.793 1.00 0.00 223 ASP A N 19
ATOM 26905 C CA . ASP A 1 8 ? -12.294 11.597 -10.792 1.00 0.00 223 ASP A CA 19
ATOM 26906 C C . ASP A 1 8 ? -13.051 11.700 -9.472 1.00 0.00 223 ASP A C 19
ATOM 26907 O O . ASP A 1 8 ? -12.489 12.099 -8.453 1.00 0.00 223 ASP A O 19
ATOM 26916 N N . GLU A 1 9 ? -14.330 11.337 -9.499 1.00 0.00 224 GLU A N 19
ATOM 26917 C CA . GLU A 1 9 ? -15.164 11.390 -8.304 1.00 0.00 224 GLU A CA 19
ATOM 26918 C C . GLU A 1 9 ? -14.656 10.419 -7.242 1.00 0.00 224 GLU A C 19
ATOM 26919 O O . GLU A 1 9 ? -14.267 9.292 -7.551 1.00 0.00 224 GLU A O 19
ATOM 26931 N N . ASP A 1 10 ? -14.662 10.864 -5.990 1.00 0.00 225 ASP A N 19
ATOM 26932 C CA . ASP A 1 10 ? -14.203 10.035 -4.882 1.00 0.00 225 ASP A CA 19
ATOM 26933 C C . ASP A 1 10 ? -15.033 8.760 -4.777 1.00 0.00 225 ASP A C 19
ATOM 26934 O O . ASP A 1 10 ? -16.203 8.797 -4.394 1.00 0.00 225 ASP A O 19
ATOM 26943 N N . THR A 1 11 ? -14.420 7.631 -5.119 1.00 0.00 226 THR A N 19
ATOM 26944 C CA . THR A 1 11 ? -15.103 6.344 -5.066 1.00 0.00 226 THR A CA 19
ATOM 26945 C C . THR A 1 11 ? -15.600 6.044 -3.657 1.00 0.00 226 THR A C 19
ATOM 26946 O O . THR A 1 11 ? -15.161 6.663 -2.688 1.00 0.00 226 THR A O 19
ATOM 26957 N N . MET A 1 12 ? -16.518 5.089 -3.549 1.00 0.00 227 MET A N 19
ATOM 26958 C CA . MET A 1 12 ? -17.073 4.705 -2.256 1.00 0.00 227 MET A CA 19
ATOM 26959 C C . MET A 1 12 ? -16.361 3.475 -1.702 1.00 0.00 227 MET A C 19
ATOM 26960 O O . MET A 1 12 ? -15.866 3.489 -0.575 1.00 0.00 227 MET A O 19
ATOM 26974 N N . SER A 1 13 ? -16.315 2.414 -2.501 1.00 0.00 228 SER A N 19
ATOM 26975 C CA . SER A 1 13 ? -15.667 1.174 -2.088 1.00 0.00 228 SER A CA 19
ATOM 26976 C C . SER A 1 13 ? -14.367 1.463 -1.343 1.00 0.00 228 SER A C 19
ATOM 26977 O O . SER A 1 13 ? -13.487 2.157 -1.852 1.00 0.00 228 SER A O 19
ATOM 26985 N N . SER A 1 14 ? -14.254 0.925 -0.132 1.00 0.00 229 SER A N 19
ATOM 26986 C CA . SER A 1 14 ? -13.064 1.127 0.686 1.00 0.00 229 SER A CA 19
ATOM 26987 C C . SER A 1 14 ? -11.895 0.301 0.158 1.00 0.00 229 SER A C 19
ATOM 26988 O O . SER A 1 14 ? -11.810 -0.902 0.401 1.00 0.00 229 SER A O 19
ATOM 26996 N N . VAL A 1 15 ? -10.995 0.958 -0.568 1.00 0.00 230 VAL A N 19
ATOM 26997 C CA . VAL A 1 15 ? -9.830 0.286 -1.130 1.00 0.00 230 VAL A CA 19
ATOM 26998 C C . VAL A 1 15 ? -8.536 0.895 -0.601 1.00 0.00 230 VAL A C 19
ATOM 26999 O O . VAL A 1 15 ? -8.422 2.113 -0.460 1.00 0.00 230 VAL A O 19
ATOM 27012 N N . LYS A 1 16 ? -7.562 0.040 -0.310 1.00 0.00 231 LYS A N 19
ATOM 27013 C CA . LYS A 1 16 ? -6.274 0.491 0.202 1.00 0.00 231 LYS A CA 19
ATOM 27014 C C . LYS A 1 16 ? -5.126 -0.193 -0.532 1.00 0.00 231 LYS A C 19
ATOM 27015 O O . LYS A 1 16 ? -4.973 -1.413 -0.465 1.00 0.00 231 LYS A O 19
ATOM 27034 N N . ILE A 1 17 ? -4.321 0.600 -1.232 1.00 0.00 232 ILE A N 19
ATOM 27035 C CA . ILE A 1 17 ? -3.186 0.070 -1.977 1.00 0.00 232 ILE A CA 19
ATOM 27036 C C . ILE A 1 17 ? -2.038 1.074 -2.017 1.00 0.00 232 ILE A C 19
ATOM 27037 O O . ILE A 1 17 ? -2.240 2.253 -2.311 1.00 0.00 232 ILE A O 19
ATOM 27053 N N . LEU A 1 18 ? -0.833 0.599 -1.722 1.00 0.00 233 LEU A N 19
ATOM 27054 C CA . LEU A 1 18 ? 0.349 1.454 -1.726 1.00 0.00 233 LEU A CA 19
ATOM 27055 C C . LEU A 1 18 ? 1.332 1.018 -2.808 1.00 0.00 233 LEU A C 19
ATOM 27056 O O . LEU A 1 18 ? 1.970 -0.029 -2.697 1.00 0.00 233 LEU A O 19
ATOM 27072 N N . TYR A 1 19 ? 1.450 1.829 -3.853 1.00 0.00 234 TYR A N 19
ATOM 27073 C CA . TYR A 1 19 ? 2.356 1.528 -4.956 1.00 0.00 234 TYR A CA 19
ATOM 27074 C C . TYR A 1 19 ? 3.728 2.152 -4.720 1.00 0.00 234 TYR A C 19
ATOM 27075 O O . TYR A 1 19 ? 3.836 3.318 -4.342 1.00 0.00 234 TYR A O 19
ATOM 27093 N N . VAL A 1 20 ? 4.775 1.366 -4.948 1.00 0.00 235 VAL A N 19
ATOM 27094 C CA . VAL A 1 20 ? 6.141 1.839 -4.763 1.00 0.00 235 VAL A CA 19
ATOM 27095 C C . VAL A 1 20 ? 6.939 1.738 -6.058 1.00 0.00 235 VAL A C 19
ATOM 27096 O O . VAL A 1 20 ? 6.940 0.698 -6.718 1.00 0.00 235 VAL A O 19
ATOM 27109 N N . ARG A 1 21 ? 7.617 2.823 -6.416 1.00 0.00 236 ARG A N 19
ATOM 27110 C CA . ARG A 1 21 ? 8.418 2.856 -7.633 1.00 0.00 236 ARG A CA 19
ATOM 27111 C C . ARG A 1 21 ? 9.866 3.223 -7.321 1.00 0.00 236 ARG A C 19
ATOM 27112 O O . ARG A 1 21 ? 10.168 3.736 -6.244 1.00 0.00 236 ARG A O 19
ATOM 27133 N N . ASN A 1 22 ? 10.757 2.957 -8.271 1.00 0.00 237 ASN A N 19
ATOM 27134 C CA . ASN A 1 22 ? 12.173 3.258 -8.097 1.00 0.00 237 ASN A CA 19
ATOM 27135 C C . ASN A 1 22 ? 12.803 2.332 -7.061 1.00 0.00 237 ASN A C 19
ATOM 27136 O O . ASN A 1 22 ? 13.467 2.785 -6.129 1.00 0.00 237 ASN A O 19
ATOM 27147 N N . LEU A 1 23 ? 12.590 1.031 -7.232 1.00 0.00 238 LEU A N 19
ATOM 27148 C CA . LEU A 1 23 ? 13.138 0.040 -6.313 1.00 0.00 238 LEU A CA 19
ATOM 27149 C C . LEU A 1 23 ? 14.270 -0.745 -6.969 1.00 0.00 238 LEU A C 19
ATOM 27150 O O . LEU A 1 23 ? 14.077 -1.384 -8.003 1.00 0.00 238 LEU A O 19
ATOM 27166 N N . MET A 1 24 ? 15.450 -0.693 -6.359 1.00 0.00 239 MET A N 19
ATOM 27167 C CA . MET A 1 24 ? 16.612 -1.401 -6.883 1.00 0.00 239 MET A CA 19
ATOM 27168 C C . MET A 1 24 ? 16.350 -2.903 -6.945 1.00 0.00 239 MET A C 19
ATOM 27169 O O . MET A 1 24 ? 15.825 -3.491 -5.999 1.00 0.00 239 MET A O 19
ATOM 27183 N N . LEU A 1 25 ? 16.719 -3.517 -8.063 1.00 0.00 240 LEU A N 19
ATOM 27184 C CA . LEU A 1 25 ? 16.525 -4.951 -8.248 1.00 0.00 240 LEU A CA 19
ATOM 27185 C C . LEU A 1 25 ? 17.150 -5.738 -7.101 1.00 0.00 240 LEU A C 19
ATOM 27186 O O . LEU A 1 25 ? 16.715 -6.846 -6.785 1.00 0.00 240 LEU A O 19
ATOM 27202 N N . SER A 1 26 ? 18.173 -5.158 -6.481 1.00 0.00 241 SER A N 19
ATOM 27203 C CA . SER A 1 26 ? 18.859 -5.806 -5.369 1.00 0.00 241 SER A CA 19
ATOM 27204 C C . SER A 1 26 ? 17.927 -5.963 -4.172 1.00 0.00 241 SER A C 19
ATOM 27205 O O . SER A 1 26 ? 17.936 -6.990 -3.493 1.00 0.00 241 SER A O 19
ATOM 27213 N N . THR A 1 27 ? 17.122 -4.936 -3.918 1.00 0.00 242 THR A N 19
ATOM 27214 C CA . THR A 1 27 ? 16.184 -4.958 -2.803 1.00 0.00 242 THR A CA 19
ATOM 27215 C C . THR A 1 27 ? 15.203 -6.118 -2.932 1.00 0.00 242 THR A C 19
ATOM 27216 O O . THR A 1 27 ? 14.841 -6.517 -4.038 1.00 0.00 242 THR A O 19
ATOM 27227 N N . SER A 1 28 ? 14.776 -6.655 -1.793 1.00 0.00 243 SER A N 19
ATOM 27228 C CA . SER A 1 28 ? 13.839 -7.772 -1.779 1.00 0.00 243 SER A CA 19
ATOM 27229 C C . SER A 1 28 ? 12.569 -7.407 -1.017 1.00 0.00 243 SER A C 19
ATOM 27230 O O . SER A 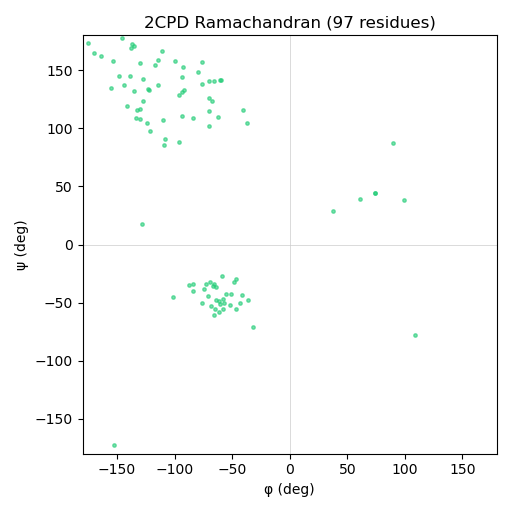1 28 ? 12.539 -6.425 -0.275 1.00 0.00 243 SER A O 19
ATOM 27238 N N . GLU A 1 29 ? 11.523 -8.204 -1.207 1.00 0.00 244 GLU A N 19
ATOM 27239 C CA . GLU A 1 29 ? 10.249 -7.964 -0.538 1.00 0.00 244 GLU A CA 19
ATOM 27240 C C . GLU A 1 29 ? 10.443 -7.832 0.970 1.00 0.00 244 GLU A C 19
ATOM 27241 O O . GLU A 1 29 ? 10.030 -6.843 1.575 1.00 0.00 244 GLU A O 19
ATOM 27253 N N . GLU A 1 30 ? 11.073 -8.837 1.570 1.00 0.00 245 GLU A N 19
ATOM 27254 C CA . GLU A 1 30 ? 11.320 -8.835 3.007 1.00 0.00 245 GLU A CA 19
ATOM 27255 C C . GLU A 1 30 ? 11.644 -7.428 3.501 1.00 0.00 245 GLU A C 19
ATOM 27256 O O . GLU A 1 30 ? 11.150 -6.994 4.541 1.00 0.00 245 GLU A O 19
ATOM 27268 N N . MET A 1 31 ? 12.479 -6.720 2.746 1.00 0.00 246 MET A N 19
ATOM 27269 C CA . MET A 1 31 ? 12.870 -5.362 3.107 1.00 0.00 246 MET A CA 19
ATOM 27270 C C . MET A 1 31 ? 11.663 -4.429 3.097 1.00 0.00 246 MET A C 19
ATOM 27271 O O . MET A 1 31 ? 11.471 -3.639 4.022 1.00 0.00 246 MET A O 19
ATOM 27285 N N . ILE A 1 32 ? 10.855 -4.525 2.046 1.00 0.00 247 ILE A N 19
ATOM 27286 C CA . ILE A 1 32 ? 9.668 -3.690 1.918 1.00 0.00 247 ILE A CA 19
ATOM 27287 C C . ILE A 1 32 ? 8.662 -3.990 3.025 1.00 0.00 247 ILE A C 19
ATOM 27288 O O . ILE A 1 32 ? 7.900 -3.116 3.437 1.00 0.00 247 ILE A O 19
ATOM 27304 N N . GLU A 1 33 ? 8.668 -5.230 3.502 1.00 0.00 248 GLU A N 19
ATOM 27305 C CA . GLU A 1 33 ? 7.757 -5.645 4.562 1.00 0.00 248 GLU A CA 19
ATOM 27306 C C . GLU A 1 33 ? 8.153 -5.017 5.896 1.00 0.00 248 GLU A C 19
ATOM 27307 O O . GLU A 1 33 ? 7.341 -4.367 6.555 1.00 0.00 248 GLU A O 19
ATOM 27319 N N . LYS A 1 34 ? 9.406 -5.218 6.289 1.00 0.00 249 LYS A N 19
ATOM 27320 C CA . LYS A 1 34 ? 9.913 -4.673 7.542 1.00 0.00 249 LYS A CA 19
ATOM 27321 C C . LYS A 1 34 ? 9.776 -3.154 7.570 1.00 0.00 249 LYS A C 19
ATOM 27322 O O . LYS A 1 34 ? 9.397 -2.575 8.587 1.00 0.00 249 LYS A O 19
ATOM 27341 N N . GLU A 1 35 ? 10.085 -2.516 6.445 1.00 0.00 250 GLU A N 19
ATOM 27342 C CA . GLU A 1 35 ? 9.995 -1.064 6.342 1.00 0.00 250 GLU A CA 19
ATOM 27343 C C . GLU A 1 35 ? 8.560 -0.591 6.555 1.00 0.00 250 GLU A C 19
ATOM 27344 O O . GLU A 1 35 ? 8.294 0.263 7.401 1.00 0.00 250 GLU A O 19
ATOM 27356 N N . PHE A 1 36 ? 7.638 -1.152 5.779 1.00 0.00 251 PHE A N 19
ATOM 27357 C CA . PHE A 1 36 ? 6.229 -0.788 5.880 1.00 0.00 251 PHE A CA 19
ATOM 27358 C C . PHE A 1 36 ? 5.639 -1.260 7.206 1.00 0.00 251 PHE A C 19
ATOM 27359 O O . PHE A 1 36 ? 4.697 -0.663 7.726 1.00 0.00 251 PHE A O 19
ATOM 27376 N N . ASN A 1 37 ? 6.200 -2.337 7.746 1.00 0.00 252 ASN A N 19
ATOM 27377 C CA . ASN A 1 37 ? 5.729 -2.891 9.010 1.00 0.00 252 ASN A CA 19
ATOM 27378 C C . ASN A 1 37 ? 6.319 -2.128 10.192 1.00 0.00 252 ASN A C 19
ATOM 27379 O O . ASN A 1 37 ? 5.752 -2.120 11.284 1.00 0.00 252 ASN A O 19
ATOM 27390 N N . ASN A 1 38 ? 7.460 -1.486 9.965 1.00 0.00 253 ASN A N 19
ATOM 27391 C CA . ASN A 1 38 ? 8.127 -0.719 11.011 1.00 0.00 253 ASN A CA 19
ATOM 27392 C C . ASN A 1 38 ? 7.225 0.399 11.525 1.00 0.00 253 ASN A C 19
ATOM 27393 O O . ASN A 1 38 ? 7.292 0.775 12.695 1.00 0.00 253 ASN A O 19
ATOM 27404 N N . ILE A 1 39 ? 6.383 0.925 10.642 1.00 0.00 254 ILE A N 19
ATOM 27405 C CA . ILE A 1 39 ? 5.467 1.998 11.007 1.00 0.00 254 ILE A CA 19
ATOM 27406 C C . ILE A 1 39 ? 4.424 1.514 12.009 1.00 0.00 254 ILE A C 19
ATOM 27407 O O . ILE A 1 39 ? 4.283 2.075 13.096 1.00 0.00 254 ILE A O 19
ATOM 27423 N N . LYS A 1 40 ? 3.695 0.467 11.637 1.00 0.00 255 LYS A N 19
ATOM 27424 C CA . LYS A 1 40 ? 2.667 -0.097 12.503 1.00 0.00 255 LYS A CA 19
ATOM 27425 C C . LYS A 1 40 ? 2.628 -1.617 12.384 1.00 0.00 255 LYS A C 19
ATOM 27426 O O . LYS A 1 40 ? 2.612 -2.177 11.288 1.00 0.00 255 LYS A O 19
ATOM 27445 N N . PRO A 1 41 ? 2.611 -2.302 13.537 1.00 0.00 256 PRO A N 19
ATOM 27446 C CA . PRO A 1 41 ? 2.572 -3.766 13.588 1.00 0.00 256 PRO A CA 19
ATOM 27447 C C . PRO A 1 41 ? 1.232 -4.326 13.122 1.00 0.00 256 PRO A C 19
ATOM 27448 O O . PRO A 1 41 ? 0.174 -3.849 13.528 1.00 0.00 256 PRO A O 19
ATOM 27459 N N . GLY A 1 42 ? 1.286 -5.343 12.267 1.00 0.00 257 GLY A N 19
ATOM 27460 C CA . GLY A 1 42 ? 0.070 -5.952 11.761 1.00 0.00 257 GLY A CA 19
ATOM 27461 C C . GLY A 1 42 ? -0.736 -5.004 10.895 1.00 0.00 257 GLY A C 19
ATOM 27462 O O . GLY A 1 42 ? -1.964 -4.974 10.972 1.00 0.00 257 GLY A O 19
ATOM 27466 N N . ALA A 1 43 ? -0.044 -4.225 10.070 1.00 0.00 258 ALA A N 19
ATOM 27467 C CA . ALA A 1 43 ? -0.704 -3.271 9.187 1.00 0.00 258 ALA A CA 19
ATOM 27468 C C . ALA A 1 43 ? -0.584 -3.701 7.728 1.00 0.00 258 ALA A C 19
ATOM 27469 O O . ALA A 1 43 ? -1.430 -3.362 6.900 1.00 0.00 258 ALA A O 19
ATOM 27476 N N . VAL A 1 44 ? 0.472 -4.447 7.421 1.00 0.00 259 VAL A N 19
ATOM 27477 C CA . VAL A 1 44 ? 0.702 -4.923 6.062 1.00 0.00 259 VAL A CA 19
ATOM 27478 C C . VAL A 1 44 ? 0.078 -6.298 5.848 1.00 0.00 259 VAL A C 19
ATOM 27479 O O . VAL A 1 44 ? 0.305 -7.221 6.629 1.00 0.00 259 VAL A O 19
ATOM 27492 N N . GLU A 1 45 ? -0.710 -6.425 4.785 1.00 0.00 260 GLU A N 19
ATOM 27493 C CA . GLU A 1 45 ? -1.367 -7.688 4.469 1.00 0.00 260 GLU A CA 19
ATOM 27494 C C . GLU A 1 45 ? -0.481 -8.555 3.580 1.00 0.00 260 GLU A C 19
ATOM 27495 O O . GLU A 1 45 ? -0.193 -9.707 3.907 1.00 0.00 260 GLU A O 19
ATOM 27507 N N . ARG A 1 46 ? -0.052 -7.994 2.454 1.00 0.00 261 ARG A N 19
ATOM 27508 C CA . ARG A 1 46 ? 0.800 -8.716 1.517 1.00 0.00 261 ARG A CA 19
ATOM 27509 C C . ARG A 1 46 ? 1.701 -7.753 0.748 1.00 0.00 261 ARG A C 19
ATOM 27510 O O . ARG A 1 46 ? 1.342 -6.597 0.523 1.00 0.00 261 ARG A O 19
ATOM 27531 N N . VAL A 1 47 ? 2.872 -8.237 0.349 1.00 0.00 262 VAL A N 19
ATOM 27532 C CA . VAL A 1 47 ? 3.824 -7.421 -0.395 1.00 0.00 262 VAL A CA 19
ATOM 27533 C C . VAL A 1 47 ? 4.269 -8.122 -1.673 1.00 0.00 262 VAL A C 19
ATOM 27534 O O . VAL A 1 47 ? 4.519 -9.328 -1.679 1.00 0.00 262 VAL A O 19
ATOM 27547 N N . LYS A 1 48 ? 4.367 -7.359 -2.757 1.00 0.00 263 LYS A N 19
ATOM 27548 C CA . LYS A 1 48 ? 4.784 -7.906 -4.042 1.00 0.00 263 LYS A CA 19
ATOM 27549 C C . LYS A 1 48 ? 5.848 -7.024 -4.689 1.00 0.00 263 LYS A C 19
ATOM 27550 O O . LYS A 1 48 ? 5.589 -5.870 -5.031 1.00 0.00 263 LYS A O 19
ATOM 27569 N N . LYS A 1 49 ? 7.045 -7.575 -4.856 1.00 0.00 264 LYS A N 19
ATOM 27570 C CA . LYS A 1 49 ? 8.148 -6.841 -5.465 1.00 0.00 264 LYS A CA 19
ATOM 27571 C C . LYS A 1 49 ? 8.113 -6.967 -6.984 1.00 0.00 264 LYS A C 19
ATOM 27572 O O . LYS A 1 49 ? 7.708 -7.999 -7.521 1.00 0.00 264 LYS A O 19
ATOM 27591 N N . ILE A 1 50 ? 8.540 -5.913 -7.671 1.00 0.00 265 ILE A N 19
ATOM 27592 C CA . ILE A 1 50 ? 8.560 -5.908 -9.129 1.00 0.00 265 ILE A CA 19
ATOM 27593 C C . ILE A 1 50 ? 9.880 -5.359 -9.659 1.00 0.00 265 ILE A C 19
ATOM 27594 O O . ILE A 1 50 ? 10.704 -4.854 -8.897 1.00 0.00 265 ILE A O 19
ATOM 27610 N N . ARG A 1 51 ? 10.072 -5.460 -10.970 1.00 0.00 266 ARG A N 19
ATOM 27611 C CA . ARG A 1 51 ? 11.292 -4.972 -11.603 1.00 0.00 266 ARG A CA 19
ATOM 27612 C C . ARG A 1 51 ? 11.842 -3.758 -10.860 1.00 0.00 266 ARG A C 19
ATOM 27613 O O . ARG A 1 51 ? 12.859 -3.847 -10.172 1.00 0.00 266 ARG A O 19
ATOM 27634 N N . ASP A 1 52 ? 11.163 -2.625 -11.005 1.00 0.00 267 ASP A N 19
ATOM 27635 C CA . ASP A 1 52 ? 11.583 -1.393 -10.348 1.00 0.00 267 ASP A CA 19
ATOM 27636 C C . ASP A 1 52 ? 10.445 -0.802 -9.522 1.00 0.00 267 ASP A C 19
ATOM 27637 O O . ASP A 1 52 ? 10.490 0.363 -9.128 1.00 0.00 267 ASP A O 19
ATOM 27646 N N . TYR A 1 53 ? 9.425 -1.614 -9.265 1.00 0.00 268 TYR A N 19
ATOM 27647 C CA . TYR A 1 53 ? 8.273 -1.171 -8.489 1.00 0.00 268 TYR A CA 19
ATOM 27648 C C . TYR A 1 53 ? 7.751 -2.294 -7.598 1.00 0.00 268 TYR A C 19
ATOM 27649 O O . TYR A 1 53 ? 8.264 -3.412 -7.626 1.00 0.00 268 TYR A O 19
ATOM 27667 N N . ALA A 1 54 ? 6.727 -1.987 -6.809 1.00 0.00 269 ALA A N 19
ATOM 27668 C CA . ALA A 1 54 ? 6.133 -2.971 -5.912 1.00 0.00 269 ALA A CA 19
ATOM 27669 C C . ALA A 1 54 ? 4.777 -2.497 -5.399 1.00 0.00 269 ALA A C 19
ATOM 27670 O O . ALA A 1 54 ? 4.419 -1.329 -5.549 1.00 0.00 269 ALA A O 19
ATOM 27677 N N . PHE A 1 55 ? 4.026 -3.412 -4.794 1.00 0.00 270 PHE A N 19
ATOM 27678 C CA . PHE A 1 55 ? 2.708 -3.088 -4.260 1.00 0.00 270 PHE A CA 19
ATOM 27679 C C . PHE A 1 55 ? 2.566 -3.584 -2.824 1.00 0.00 270 PHE A C 19
ATOM 27680 O O . PHE A 1 55 ? 3.081 -4.644 -2.468 1.00 0.00 270 PHE A O 19
ATOM 27697 N N . VAL A 1 56 ? 1.864 -2.809 -2.004 1.00 0.00 271 VAL A N 19
ATOM 27698 C CA . VAL A 1 56 ? 1.653 -3.169 -0.607 1.00 0.00 271 VAL A CA 19
ATOM 27699 C C . VAL A 1 56 ? 0.200 -2.953 -0.197 1.00 0.00 271 VAL A C 19
ATOM 27700 O O . VAL A 1 56 ? -0.352 -1.868 -0.377 1.00 0.00 271 VAL A O 19
ATOM 27713 N N . HIS A 1 57 ? -0.414 -3.995 0.355 1.00 0.00 272 HIS A N 19
ATOM 27714 C CA . HIS A 1 57 ? -1.804 -3.920 0.792 1.00 0.00 272 HIS A CA 19
ATOM 27715 C C . HIS A 1 57 ? -1.890 -3.759 2.306 1.00 0.00 272 HIS A C 19
ATOM 27716 O O . HIS A 1 57 ? -0.987 -4.169 3.036 1.00 0.00 272 HIS A O 19
ATOM 27730 N N . PHE A 1 58 ? -2.980 -3.160 2.772 1.00 0.00 273 PHE A N 19
ATOM 27731 C CA . PHE A 1 58 ? -3.183 -2.943 4.200 1.00 0.00 273 PHE A CA 19
ATOM 27732 C C . PHE A 1 58 ? -4.520 -3.521 4.653 1.00 0.00 273 PHE A C 19
ATOM 27733 O O . PHE A 1 58 ? -5.251 -4.118 3.863 1.00 0.00 273 PHE A O 19
ATOM 27750 N N . SER A 1 59 ? -4.834 -3.338 5.932 1.00 0.00 274 SER A N 19
ATOM 27751 C CA . SER A 1 59 ? -6.082 -3.844 6.493 1.00 0.00 274 SER A CA 19
ATOM 27752 C C . SER A 1 59 ? -7.182 -2.790 6.410 1.00 0.00 274 SER A C 19
ATOM 27753 O O . SER A 1 59 ? -8.359 -3.116 6.265 1.00 0.00 274 SER A O 19
ATOM 27761 N N . ASN A 1 60 ? -6.788 -1.524 6.502 1.00 0.00 275 ASN A N 19
ATOM 27762 C CA . ASN A 1 60 ? -7.739 -0.421 6.438 1.00 0.00 275 ASN A CA 19
ATOM 27763 C C . ASN A 1 60 ? -7.133 0.780 5.718 1.00 0.00 275 ASN A C 19
ATOM 27764 O O . ASN A 1 60 ? -5.912 0.929 5.659 1.00 0.00 275 ASN A O 19
ATOM 27775 N N . ARG A 1 61 ? -7.993 1.633 5.173 1.00 0.00 276 ARG A N 19
ATOM 27776 C CA . ARG A 1 61 ? -7.543 2.820 4.457 1.00 0.00 276 ARG A CA 19
ATOM 27777 C C . ARG A 1 61 ? -6.577 3.636 5.311 1.00 0.00 276 ARG A C 19
ATOM 27778 O O . ARG A 1 61 ? -5.393 3.744 4.994 1.00 0.00 276 ARG A O 19
ATOM 27799 N N . GLU A 1 62 ? -7.092 4.208 6.395 1.00 0.00 277 GLU A N 19
ATOM 27800 C CA . GLU A 1 62 ? -6.274 5.016 7.293 1.00 0.00 277 GLU A CA 19
ATOM 27801 C C . GLU A 1 62 ? -4.861 4.448 7.400 1.00 0.00 277 GLU A C 19
ATOM 27802 O O . GLU A 1 62 ? -3.882 5.135 7.111 1.00 0.00 277 GLU A O 19
ATOM 27814 N N . ASP A 1 63 ? -4.765 3.191 7.819 1.00 0.00 278 ASP A N 19
ATOM 27815 C CA . ASP A 1 63 ? -3.474 2.531 7.964 1.00 0.00 278 ASP A CA 19
ATOM 27816 C C . ASP A 1 63 ? -2.613 2.741 6.723 1.00 0.00 278 ASP A C 19
ATOM 27817 O O . ASP A 1 63 ? -1.465 3.174 6.818 1.00 0.00 278 ASP A O 19
ATOM 27826 N N . ALA A 1 64 ? -3.175 2.430 5.559 1.00 0.00 279 ALA A N 19
ATOM 27827 C CA . ALA A 1 64 ? -2.459 2.586 4.299 1.00 0.00 279 ALA A CA 19
ATOM 27828 C C . ALA A 1 64 ? -2.027 4.034 4.088 1.00 0.00 279 ALA A C 19
ATOM 27829 O O . ALA A 1 64 ? -0.882 4.304 3.727 1.00 0.00 279 ALA A O 19
ATOM 27836 N N . VAL A 1 65 ? -2.951 4.961 4.316 1.00 0.00 280 VAL A N 19
ATOM 27837 C CA . VAL A 1 65 ? -2.666 6.382 4.152 1.00 0.00 280 VAL A CA 19
ATOM 27838 C C . VAL A 1 65 ? -1.504 6.815 5.039 1.00 0.00 280 VAL A C 19
ATOM 27839 O O . VAL A 1 65 ? -0.575 7.480 4.582 1.00 0.00 280 VAL A O 19
ATOM 27852 N N . GLU A 1 66 ? -1.564 6.433 6.311 1.00 0.00 281 GLU A N 19
ATOM 27853 C CA . GLU A 1 66 ? -0.517 6.783 7.263 1.00 0.00 281 GLU A CA 19
ATOM 27854 C C . GLU A 1 66 ? 0.834 6.232 6.813 1.00 0.00 281 GLU A C 19
ATOM 27855 O O . GLU A 1 66 ? 1.813 6.970 6.709 1.00 0.00 281 GLU A O 19
ATOM 27867 N N . ALA A 1 67 ? 0.877 4.931 6.549 1.00 0.00 282 ALA A N 19
ATOM 27868 C CA . ALA A 1 67 ? 2.105 4.281 6.109 1.00 0.00 282 ALA A CA 19
ATOM 27869 C C . ALA A 1 67 ? 2.601 4.877 4.796 1.00 0.00 282 ALA A C 19
ATOM 27870 O O . ALA A 1 67 ? 3.805 4.935 4.545 1.00 0.00 282 ALA A O 19
ATOM 27877 N N . MET A 1 68 ? 1.666 5.318 3.961 1.00 0.00 283 MET A N 19
ATOM 27878 C CA . MET A 1 68 ? 2.010 5.910 2.673 1.00 0.00 283 MET A CA 19
ATOM 27879 C C . MET A 1 68 ? 2.893 7.139 2.858 1.00 0.00 283 MET A C 19
ATOM 27880 O O . MET A 1 68 ? 3.975 7.233 2.277 1.00 0.00 283 MET A O 19
ATOM 27894 N N . LYS A 1 69 ? 2.426 8.081 3.671 1.00 0.00 284 LYS A N 19
ATOM 27895 C CA . LYS A 1 69 ? 3.173 9.305 3.934 1.00 0.00 284 LYS A CA 19
ATOM 27896 C C . LYS A 1 69 ? 4.431 9.011 4.744 1.00 0.00 284 LYS A C 19
ATOM 27897 O O . LYS A 1 69 ? 5.535 9.392 4.355 1.00 0.00 284 LYS A O 19
ATOM 27916 N N . ALA A 1 70 ? 4.257 8.330 5.872 1.00 0.00 285 ALA A N 19
ATOM 27917 C CA . ALA A 1 70 ? 5.380 7.982 6.735 1.00 0.00 285 ALA A CA 19
ATOM 27918 C C . ALA A 1 70 ? 6.619 7.644 5.914 1.00 0.00 285 ALA A C 19
ATOM 27919 O O . ALA A 1 70 ? 7.727 8.073 6.238 1.00 0.00 285 ALA A O 19
ATOM 27926 N N . LEU A 1 71 ? 6.426 6.873 4.850 1.00 0.00 286 LEU A N 19
ATOM 27927 C CA . LEU A 1 71 ? 7.530 6.476 3.982 1.00 0.00 286 LEU A CA 19
ATOM 27928 C C . LEU A 1 71 ? 7.719 7.481 2.849 1.00 0.00 286 LEU A C 19
ATOM 27929 O O . LEU A 1 71 ? 8.846 7.812 2.483 1.00 0.00 286 LEU A O 19
ATOM 27945 N N . ASN A 1 72 ? 6.609 7.963 2.301 1.00 0.00 287 ASN A N 19
ATOM 27946 C CA . ASN A 1 72 ? 6.652 8.931 1.211 1.00 0.00 287 ASN A CA 19
ATOM 27947 C C . ASN A 1 72 ? 7.814 9.903 1.393 1.00 0.00 287 ASN A C 19
ATOM 27948 O O . ASN A 1 72 ? 7.827 10.703 2.328 1.00 0.00 287 ASN A O 19
ATOM 27959 N N . GLY A 1 73 ? 8.789 9.828 0.492 1.00 0.00 288 GLY A N 19
ATOM 27960 C CA . GLY A 1 73 ? 9.941 10.707 0.571 1.00 0.00 288 GLY A CA 19
ATOM 27961 C C . GLY A 1 73 ? 11.094 10.084 1.332 1.00 0.00 288 GLY A C 19
ATOM 27962 O O . GLY A 1 73 ? 11.845 10.779 2.016 1.00 0.00 288 GLY A O 19
ATOM 27966 N N . LYS A 1 74 ? 11.236 8.768 1.214 1.00 0.00 289 LYS A N 19
ATOM 27967 C CA . LYS A 1 74 ? 12.306 8.049 1.897 1.00 0.00 289 LYS A CA 19
ATOM 27968 C C . LYS A 1 74 ? 13.345 7.544 0.900 1.00 0.00 289 LYS A C 19
ATOM 27969 O O . LYS A 1 74 ? 13.071 7.438 -0.296 1.00 0.00 289 LYS A O 19
ATOM 27988 N N . VAL A 1 75 ? 14.536 7.233 1.400 1.00 0.00 290 VAL A N 19
ATOM 27989 C CA . VAL A 1 75 ? 15.615 6.737 0.553 1.00 0.00 290 VAL A CA 19
ATOM 27990 C C . VAL A 1 75 ? 16.104 5.374 1.030 1.00 0.00 290 VAL A C 19
ATOM 27991 O O . VAL A 1 75 ? 16.858 5.277 2.000 1.00 0.00 290 VAL A O 19
ATOM 28004 N N . LEU A 1 76 ? 15.672 4.323 0.343 1.00 0.00 291 LEU A N 19
ATOM 28005 C CA . LEU A 1 76 ? 16.067 2.963 0.695 1.00 0.00 291 LEU A CA 19
ATOM 28006 C C . LEU A 1 76 ? 17.203 2.477 -0.199 1.00 0.00 291 LEU A C 19
ATOM 28007 O O . LEU A 1 76 ? 17.360 2.942 -1.328 1.00 0.00 291 LEU A O 19
ATOM 28023 N N . ASP A 1 77 ? 17.991 1.538 0.313 1.00 0.00 292 ASP A N 19
ATOM 28024 C CA . ASP A 1 77 ? 19.112 0.986 -0.440 1.00 0.00 292 ASP A CA 19
ATOM 28025 C C . ASP A 1 77 ? 19.829 2.079 -1.227 1.00 0.00 292 ASP A C 19
ATOM 28026 O O . ASP A 1 77 ? 20.420 1.819 -2.274 1.00 0.00 292 ASP A O 19
ATOM 28035 N N . GLY A 1 78 ? 19.772 3.305 -0.714 1.00 0.00 293 GLY A N 19
ATOM 28036 C CA . GLY A 1 78 ? 20.419 4.419 -1.382 1.00 0.00 293 GLY A CA 19
ATOM 28037 C C . GLY A 1 78 ? 19.698 4.833 -2.649 1.00 0.00 293 GLY A C 19
ATOM 28038 O O . GLY A 1 78 ? 20.331 5.134 -3.661 1.00 0.00 293 GLY A O 19
ATOM 28042 N N . SER A 1 79 ? 18.370 4.847 -2.596 1.00 0.00 294 SER A N 19
ATOM 28043 C CA . SER A 1 79 ? 17.562 5.222 -3.750 1.00 0.00 294 SER A CA 19
ATOM 28044 C C . SER A 1 79 ? 16.258 5.879 -3.310 1.00 0.00 294 SER A C 19
ATOM 28045 O O . SER A 1 79 ? 15.597 5.438 -2.370 1.00 0.00 294 SER A O 19
ATOM 28053 N N . PRO A 1 80 ? 15.877 6.961 -4.006 1.00 0.00 295 PRO A N 19
ATOM 28054 C CA . PRO A 1 80 ? 14.649 7.703 -3.706 1.00 0.00 295 PRO A CA 19
ATOM 28055 C C . PRO A 1 80 ? 13.393 6.913 -4.060 1.00 0.00 295 PRO A C 19
ATOM 28056 O O . PRO A 1 80 ? 12.984 6.867 -5.221 1.00 0.00 295 PRO A O 19
ATOM 28067 N N . ILE A 1 81 ? 12.787 6.292 -3.054 1.00 0.00 296 ILE A N 19
ATOM 28068 C CA . ILE A 1 81 ? 11.578 5.506 -3.259 1.00 0.00 296 ILE A CA 19
ATOM 28069 C C . ILE A 1 81 ? 10.328 6.362 -3.083 1.00 0.00 296 ILE A C 19
ATOM 28070 O O . ILE A 1 81 ? 10.314 7.299 -2.287 1.00 0.00 296 ILE A O 19
ATOM 28086 N N . GLU A 1 82 ? 9.280 6.031 -3.831 1.00 0.00 297 GLU A N 19
ATOM 28087 C CA . GLU A 1 82 ? 8.025 6.770 -3.757 1.00 0.00 297 GLU A CA 19
ATOM 28088 C C . GLU A 1 82 ? 6.886 5.863 -3.300 1.00 0.00 297 GLU A C 19
ATOM 28089 O O . GLU A 1 82 ? 6.945 4.644 -3.462 1.00 0.00 297 GLU A O 19
ATOM 28101 N N . VAL A 1 83 ? 5.851 6.467 -2.726 1.00 0.00 298 VAL A N 19
ATOM 28102 C CA . VAL A 1 83 ? 4.697 5.716 -2.245 1.00 0.00 298 VAL A CA 19
ATOM 28103 C C . VAL A 1 83 ? 3.405 6.496 -2.458 1.00 0.00 298 VAL A C 19
ATOM 28104 O O . VAL A 1 83 ? 3.236 7.595 -1.929 1.00 0.00 298 VAL A O 19
ATOM 28117 N N . THR A 1 84 ? 2.494 5.920 -3.237 1.00 0.00 299 THR A N 19
ATOM 28118 C CA . THR A 1 84 ? 1.216 6.562 -3.521 1.00 0.00 299 THR A CA 19
ATOM 28119 C C . THR A 1 84 ? 0.078 5.548 -3.512 1.00 0.00 299 THR A C 19
ATOM 28120 O O . THR A 1 84 ? 0.306 4.344 -3.382 1.00 0.00 299 THR A O 19
ATOM 28131 N N . LEU A 1 85 ? -1.148 6.040 -3.650 1.00 0.00 300 LEU A N 19
ATOM 28132 C CA . LEU A 1 85 ? -2.323 5.176 -3.659 1.00 0.00 300 LEU A CA 19
ATOM 28133 C C . LEU A 1 85 ? -2.609 4.660 -5.065 1.00 0.00 300 LEU A C 19
ATOM 28134 O O . LEU A 1 85 ? -2.875 5.438 -5.981 1.00 0.00 300 LEU A O 19
ATOM 28150 N N . ALA A 1 86 ? -2.554 3.342 -5.229 1.00 0.00 301 ALA A N 19
ATOM 28151 C CA . ALA A 1 86 ? -2.811 2.722 -6.522 1.00 0.00 301 ALA A CA 19
ATOM 28152 C C . ALA A 1 86 ? -4.300 2.738 -6.853 1.00 0.00 301 ALA A C 19
ATOM 28153 O O . ALA A 1 86 ? -5.145 2.729 -5.958 1.00 0.00 301 ALA A O 19
ATOM 28160 N N . LYS A 1 87 ? -4.614 2.763 -8.144 1.00 0.00 302 LYS A N 19
ATOM 28161 C CA . LYS A 1 87 ? -6.001 2.781 -8.594 1.00 0.00 302 LYS A CA 19
ATOM 28162 C C . LYS A 1 87 ? -6.412 1.418 -9.142 1.00 0.00 302 LYS A C 19
ATOM 28163 O O . LYS A 1 87 ? -5.817 0.896 -10.085 1.00 0.00 302 LYS A O 19
ATOM 28182 N N . PRO A 1 88 ? -7.455 0.827 -8.541 1.00 0.00 303 PRO A N 19
ATOM 28183 C CA . PRO A 1 88 ? -7.970 -0.482 -8.954 1.00 0.00 303 PRO A CA 19
ATOM 28184 C C . PRO A 1 88 ? -8.658 -0.431 -10.314 1.00 0.00 303 PRO A C 19
ATOM 28185 O O . PRO A 1 88 ? -9.347 0.538 -10.637 1.00 0.00 303 PRO A O 19
ATOM 28196 N N . VAL A 1 89 ? -8.468 -1.479 -11.108 1.00 0.00 304 VAL A N 19
ATOM 28197 C CA . VAL A 1 89 ? -9.071 -1.555 -12.433 1.00 0.00 304 VAL A CA 19
ATOM 28198 C C . VAL A 1 89 ? -10.468 -2.162 -12.367 1.00 0.00 304 VAL A C 19
ATOM 28199 O O . VAL A 1 89 ? -10.661 -3.242 -11.808 1.00 0.00 304 VAL A O 19
ATOM 28212 N N . ASP A 1 90 ? -11.440 -1.461 -12.942 1.00 0.00 305 ASP A N 19
ATOM 28213 C CA . ASP A 1 90 ? -12.820 -1.932 -12.950 1.00 0.00 305 ASP A CA 19
ATOM 28214 C C . ASP A 1 90 ? -13.498 -1.606 -14.277 1.00 0.00 305 ASP A C 19
ATOM 28215 O O . ASP A 1 90 ? -13.551 -0.447 -14.691 1.00 0.00 305 ASP A O 19
ATOM 28224 N N . LYS A 1 91 ? -14.013 -2.635 -14.941 1.00 0.00 306 LYS A N 19
ATOM 28225 C CA . LYS A 1 91 ? -14.688 -2.459 -16.221 1.00 0.00 306 LYS A CA 19
ATOM 28226 C C . LYS A 1 91 ? -16.092 -1.898 -16.024 1.00 0.00 306 LYS A C 19
ATOM 28227 O O . LYS A 1 91 ? -16.606 -1.865 -14.906 1.00 0.00 306 LYS A O 19
ATOM 28246 N N . ASP A 1 92 ? -16.708 -1.459 -17.116 1.00 0.00 307 ASP A N 19
ATOM 28247 C CA . ASP A 1 92 ? -18.054 -0.901 -17.064 1.00 0.00 307 ASP A CA 19
ATOM 28248 C C . ASP A 1 92 ? -18.196 0.065 -15.892 1.00 0.00 307 ASP A C 19
ATOM 28249 O O . ASP A 1 92 ? -19.230 0.098 -15.224 1.00 0.00 307 ASP A O 19
ATOM 28258 N N . SER A 1 93 ? -17.151 0.849 -15.647 1.00 0.00 308 SER A N 19
ATOM 28259 C CA . SER A 1 93 ? -17.158 1.812 -14.553 1.00 0.00 308 SER A CA 19
ATOM 28260 C C . SER A 1 93 ? -17.934 3.068 -14.939 1.00 0.00 308 SER A C 19
ATOM 28261 O O . SER A 1 93 ? -17.916 3.491 -16.095 1.00 0.00 308 SER A O 19
ATOM 28269 N N . SER A 1 94 ? -18.613 3.660 -13.962 1.00 0.00 309 SER A N 19
ATOM 28270 C CA . SER A 1 94 ? -19.399 4.866 -14.200 1.00 0.00 309 SER A CA 19
ATOM 28271 C C . SER A 1 94 ? -18.899 6.019 -13.334 1.00 0.00 309 SER A C 19
ATOM 28272 O O . SER A 1 94 ? -18.585 5.837 -12.159 1.00 0.00 309 SER A O 19
ATOM 28280 N N . GLY A 1 95 ? -18.828 7.207 -13.927 1.00 0.00 310 GLY A N 19
ATOM 28281 C CA . GLY A 1 95 ? -18.366 8.373 -13.197 1.00 0.00 310 GLY A CA 19
ATOM 28282 C C . GLY A 1 95 ? -19.414 9.466 -13.126 1.00 0.00 310 GLY A C 19
ATOM 28283 O O . GLY A 1 95 ? -19.265 10.538 -13.712 1.00 0.00 310 GLY A O 19
ATOM 28287 N N . PRO A 1 96 ? -20.506 9.197 -12.394 1.00 0.00 311 PRO A N 19
ATOM 28288 C CA . PRO A 1 96 ? -21.605 10.153 -12.231 1.00 0.00 311 PRO A CA 19
ATOM 28289 C C . PRO A 1 96 ? -21.208 11.354 -11.379 1.00 0.00 311 PRO A C 19
ATOM 28290 O O . PRO A 1 96 ? -20.261 11.285 -10.596 1.00 0.00 311 PRO A O 19
ATOM 28301 N N . SER A 1 97 ? -21.940 12.452 -11.536 1.00 0.00 312 SER A N 19
ATOM 28302 C CA . SER A 1 97 ? -21.662 13.670 -10.782 1.00 0.00 312 SER A CA 19
ATOM 28303 C C . SER A 1 97 ? -22.893 14.119 -10.002 1.00 0.00 312 SER A C 19
ATOM 28304 O O . SER A 1 97 ? -23.904 14.509 -10.586 1.00 0.00 312 SER A O 19
ATOM 28312 N N . SER A 1 98 ? -22.801 14.060 -8.677 1.00 0.00 313 SER A N 19
ATOM 28313 C CA . SER A 1 98 ? -23.908 14.456 -7.815 1.00 0.00 313 SER A CA 19
ATOM 28314 C C . SER A 1 98 ? -23.816 15.937 -7.458 1.00 0.00 313 SER A C 19
ATOM 28315 O O . SER A 1 98 ? -22.727 16.470 -7.250 1.00 0.00 313 SER A O 19
ATOM 28323 N N . GLY A 1 99 ? -24.968 16.596 -7.390 1.00 0.00 314 GLY A N 19
ATOM 28324 C CA . GLY A 1 99 ? -24.997 18.009 -7.059 1.00 0.00 314 GLY A CA 19
ATOM 28325 C C . GLY A 1 99 ? -25.853 18.812 -8.017 1.00 0.00 314 GLY A C 19
ATOM 28326 O O . GLY A 1 99 ? -25.391 19.216 -9.084 1.00 0.00 314 GLY A O 19
ATOM 28330 N N . GLY A 1 1 ? -2.183 13.830 -3.638 1.00 0.00 216 GLY A N 20
ATOM 28331 C CA . GLY A 1 1 ? -0.958 13.056 -3.541 1.00 0.00 216 GLY A CA 20
ATOM 28332 C C . GLY A 1 1 ? -0.338 13.122 -2.160 1.00 0.00 216 GLY A C 20
ATOM 28333 O O . GLY A 1 1 ? -0.448 12.177 -1.378 1.00 0.00 216 GLY A O 20
ATOM 28337 N N . SER A 1 2 ? 0.316 14.239 -1.858 1.00 0.00 217 SER A N 20
ATOM 28338 C CA . SER A 1 2 ? 0.961 14.421 -0.563 1.00 0.00 217 SER A CA 20
ATOM 28339 C C . SER A 1 2 ? 0.357 15.608 0.182 1.00 0.00 217 SER A C 20
ATOM 28340 O O . SER A 1 2 ? -0.564 16.260 -0.310 1.00 0.00 217 SER A O 20
ATOM 28348 N N . SER A 1 3 ? 0.884 15.882 1.371 1.00 0.00 218 SER A N 20
ATOM 28349 C CA . SER A 1 3 ? 0.395 16.988 2.187 1.00 0.00 218 SER A CA 20
ATOM 28350 C C . SER A 1 3 ? -1.110 17.165 2.016 1.00 0.00 218 SER A C 20
ATOM 28351 O O . SER A 1 3 ? -1.604 18.285 1.886 1.00 0.00 218 SER A O 20
ATOM 28359 N N . GLY A 1 4 ? -1.835 16.051 2.017 1.00 0.00 219 GLY A N 20
ATOM 28360 C CA . GLY A 1 4 ? -3.277 16.104 1.861 1.00 0.00 219 GLY A CA 20
ATOM 28361 C C . GLY A 1 4 ? -3.729 15.642 0.490 1.00 0.00 219 GLY A C 20
ATOM 28362 O O . GLY A 1 4 ? -2.923 15.167 -0.310 1.00 0.00 219 GLY A O 20
ATOM 28366 N N . SER A 1 5 ? -5.023 15.780 0.217 1.00 0.00 220 SER A N 20
ATOM 28367 C CA . SER A 1 5 ? -5.583 15.369 -1.065 1.00 0.00 220 SER A CA 20
ATOM 28368 C C . SER A 1 5 ? -5.515 16.507 -2.078 1.00 0.00 220 SER A C 20
ATOM 28369 O O . SER A 1 5 ? -5.582 17.681 -1.714 1.00 0.00 220 SER A O 20
ATOM 28377 N N . SER A 1 6 ? -5.380 16.151 -3.351 1.00 0.00 221 SER A N 20
ATOM 28378 C CA . SER A 1 6 ? -5.299 17.142 -4.418 1.00 0.00 221 SER A CA 20
ATOM 28379 C C . SER A 1 6 ? -6.619 17.231 -5.178 1.00 0.00 221 SER A C 20
ATOM 28380 O O . SER A 1 6 ? -7.022 18.305 -5.622 1.00 0.00 221 SER A O 20
ATOM 28388 N N . GLY A 1 7 ? -7.288 16.091 -5.325 1.00 0.00 222 GLY A N 20
ATOM 28389 C CA . GLY A 1 7 ? -8.555 16.061 -6.032 1.00 0.00 222 GLY A CA 20
ATOM 28390 C C . GLY A 1 7 ? -9.708 15.646 -5.139 1.00 0.00 222 GLY A C 20
ATOM 28391 O O . GLY A 1 7 ? -9.501 15.250 -3.992 1.00 0.00 222 GLY A O 20
ATOM 28395 N N . ASP A 1 8 ? -10.924 15.738 -5.665 1.00 0.00 223 ASP A N 20
ATOM 28396 C CA . ASP A 1 8 ? -12.114 15.370 -4.908 1.00 0.00 223 ASP A CA 20
ATOM 28397 C C . ASP A 1 8 ? -12.752 14.106 -5.477 1.00 0.00 223 ASP A C 20
ATOM 28398 O O . ASP A 1 8 ? -13.673 14.177 -6.289 1.00 0.00 223 ASP A O 20
ATOM 28407 N N . GLU A 1 9 ? -12.253 12.952 -5.046 1.00 0.00 224 GLU A N 20
ATOM 28408 C CA . GLU A 1 9 ? -12.773 11.673 -5.516 1.00 0.00 224 GLU A CA 20
ATOM 28409 C C . GLU A 1 9 ? -13.090 10.751 -4.342 1.00 0.00 224 GLU A C 20
ATOM 28410 O O . GLU A 1 9 ? -12.219 10.034 -3.848 1.00 0.00 224 GLU A O 20
ATOM 28422 N N . ASP A 1 10 ? -14.343 10.775 -3.900 1.00 0.00 225 ASP A N 20
ATOM 28423 C CA . ASP A 1 10 ? -14.777 9.942 -2.785 1.00 0.00 225 ASP A CA 20
ATOM 28424 C C . ASP A 1 10 ? -15.103 8.528 -3.257 1.00 0.00 225 ASP A C 20
ATOM 28425 O O . ASP A 1 10 ? -16.123 8.298 -3.907 1.00 0.00 225 ASP A O 20
ATOM 28434 N N . THR A 1 11 ? -14.228 7.583 -2.928 1.00 0.00 226 THR A N 20
ATOM 28435 C CA . THR A 1 11 ? -14.420 6.193 -3.320 1.00 0.00 226 THR A CA 20
ATOM 28436 C C . THR A 1 11 ? -15.376 5.481 -2.370 1.00 0.00 226 THR A C 20
ATOM 28437 O O . THR A 1 11 ? -15.084 5.322 -1.185 1.00 0.00 226 THR A O 20
ATOM 28448 N N . MET A 1 12 ? -16.519 5.054 -2.897 1.00 0.00 227 MET A N 20
ATOM 28449 C CA . MET A 1 12 ? -17.517 4.356 -2.094 1.00 0.00 227 MET A CA 20
ATOM 28450 C C . MET A 1 12 ? -16.948 3.061 -1.525 1.00 0.00 227 MET A C 20
ATOM 28451 O O . MET A 1 12 ? -17.095 2.777 -0.336 1.00 0.00 227 MET A O 20
ATOM 28465 N N . SER A 1 13 ? -16.299 2.278 -2.381 1.00 0.00 228 SER A N 20
ATOM 28466 C CA . SER A 1 13 ? -15.711 1.010 -1.963 1.00 0.00 228 SER A CA 20
ATOM 28467 C C . SER A 1 13 ? -14.427 1.241 -1.172 1.00 0.00 228 SER A C 20
ATOM 28468 O O . SER A 1 13 ? -13.536 1.967 -1.613 1.00 0.00 228 SER A O 20
ATOM 28476 N N . SER A 1 14 ? -14.341 0.617 -0.002 1.00 0.00 229 SER A N 20
ATOM 28477 C CA . SER A 1 14 ? -13.168 0.756 0.853 1.00 0.00 229 SER A CA 20
ATOM 28478 C C . SER A 1 14 ? -11.970 0.022 0.257 1.00 0.00 229 SER A C 20
ATOM 28479 O O . SER A 1 14 ? -11.835 -1.192 0.407 1.00 0.00 229 SER A O 20
ATOM 28487 N N . VAL A 1 15 ? -11.104 0.769 -0.419 1.00 0.00 230 VAL A N 20
ATOM 28488 C CA . VAL A 1 15 ? -9.916 0.192 -1.038 1.00 0.00 230 VAL A CA 20
ATOM 28489 C C . VAL A 1 15 ? -8.646 0.846 -0.506 1.00 0.00 230 VAL A C 20
ATOM 28490 O O . VAL A 1 15 ? -8.551 2.071 -0.429 1.00 0.00 230 VAL A O 20
ATOM 28503 N N . LYS A 1 16 ? -7.671 0.021 -0.141 1.00 0.00 231 LYS A N 20
ATOM 28504 C CA . LYS A 1 16 ? -6.404 0.518 0.382 1.00 0.00 231 LYS A CA 20
ATOM 28505 C C . LYS A 1 16 ? -5.226 -0.151 -0.320 1.00 0.00 231 LYS A C 20
ATOM 28506 O O . LYS A 1 16 ? -5.043 -1.365 -0.225 1.00 0.00 231 LYS A O 20
ATOM 28525 N N . ILE A 1 17 ? -4.430 0.649 -1.021 1.00 0.00 232 ILE A N 20
ATOM 28526 C CA . ILE A 1 17 ? -3.268 0.135 -1.736 1.00 0.00 232 ILE A CA 20
ATOM 28527 C C . ILE A 1 17 ? -2.146 1.166 -1.776 1.00 0.00 232 ILE A C 20
ATOM 28528 O O . ILE A 1 17 ? -2.395 2.372 -1.752 1.00 0.00 232 ILE A O 20
ATOM 28544 N N . LEU A 1 18 ? -0.909 0.684 -1.839 1.00 0.00 233 LEU A N 20
ATOM 28545 C CA . LEU A 1 18 ? 0.253 1.565 -1.884 1.00 0.00 233 LEU A CA 20
ATOM 28546 C C . LEU A 1 18 ? 1.267 1.075 -2.914 1.00 0.00 233 LEU A C 20
ATOM 28547 O O . LEU A 1 18 ? 1.913 0.045 -2.722 1.00 0.00 233 LEU A O 20
ATOM 28563 N N . TYR A 1 19 ? 1.402 1.821 -4.004 1.00 0.00 234 TYR A N 20
ATOM 28564 C CA . TYR A 1 19 ? 2.337 1.463 -5.064 1.00 0.00 234 TYR A CA 20
ATOM 28565 C C . TYR A 1 19 ? 3.699 2.110 -4.831 1.00 0.00 234 TYR A C 20
ATOM 28566 O O . TYR A 1 19 ? 3.795 3.316 -4.603 1.00 0.00 234 TYR A O 20
ATOM 28584 N N . VAL A 1 20 ? 4.750 1.299 -4.891 1.00 0.00 235 VAL A N 20
ATOM 28585 C CA . VAL A 1 20 ? 6.108 1.791 -4.688 1.00 0.00 235 VAL A CA 20
ATOM 28586 C C . VAL A 1 20 ? 6.925 1.694 -5.972 1.00 0.00 235 VAL A C 20
ATOM 28587 O O . VAL A 1 20 ? 7.009 0.631 -6.587 1.00 0.00 235 VAL A O 20
ATOM 28600 N N . ARG A 1 21 ? 7.525 2.811 -6.370 1.00 0.00 236 ARG A N 20
ATOM 28601 C CA . ARG A 1 21 ? 8.336 2.852 -7.581 1.00 0.00 236 ARG A CA 20
ATOM 28602 C C . ARG A 1 21 ? 9.771 3.260 -7.262 1.00 0.00 236 ARG A C 20
ATOM 28603 O O . ARG A 1 21 ? 10.072 3.683 -6.147 1.00 0.00 236 ARG A O 20
ATOM 28624 N N . ASN A 1 22 ? 10.652 3.128 -8.248 1.00 0.00 237 ASN A N 20
ATOM 28625 C CA . ASN A 1 22 ? 12.055 3.482 -8.072 1.00 0.00 237 ASN A CA 20
ATOM 28626 C C . ASN A 1 22 ? 12.715 2.586 -7.028 1.00 0.00 237 ASN A C 20
ATOM 28627 O O . ASN A 1 22 ? 13.405 3.066 -6.128 1.00 0.00 237 ASN A O 20
ATOM 28638 N N . LEU A 1 23 ? 12.499 1.281 -7.155 1.00 0.00 238 LEU A N 20
ATOM 28639 C CA . LEU A 1 23 ? 13.073 0.316 -6.223 1.00 0.00 238 LEU A CA 20
ATOM 28640 C C . LEU A 1 23 ? 14.252 -0.416 -6.855 1.00 0.00 238 LEU A C 20
ATOM 28641 O O . LEU A 1 23 ? 14.161 -0.904 -7.981 1.00 0.00 238 LEU A O 20
ATOM 28657 N N . MET A 1 24 ? 15.358 -0.492 -6.121 1.00 0.00 239 MET A N 20
ATOM 28658 C CA . MET A 1 24 ? 16.554 -1.169 -6.610 1.00 0.00 239 MET A CA 20
ATOM 28659 C C . MET A 1 24 ? 16.347 -2.679 -6.646 1.00 0.00 239 MET A C 20
ATOM 28660 O O . MET A 1 24 ? 15.870 -3.275 -5.679 1.00 0.00 239 MET A O 20
ATOM 28674 N N . LEU A 1 25 ? 16.706 -3.294 -7.768 1.00 0.00 240 LEU A N 20
ATOM 28675 C CA . LEU A 1 25 ? 16.560 -4.736 -7.931 1.00 0.00 240 LEU A CA 20
ATOM 28676 C C . LEU A 1 25 ? 17.168 -5.483 -6.748 1.00 0.00 240 LEU A C 20
ATOM 28677 O O . LEU A 1 25 ? 16.727 -6.577 -6.398 1.00 0.00 240 LEU A O 20
ATOM 28693 N N . SER A 1 26 ? 18.183 -4.882 -6.135 1.00 0.00 241 SER A N 20
ATOM 28694 C CA . SER A 1 26 ? 18.854 -5.490 -4.992 1.00 0.00 241 SER A CA 20
ATOM 28695 C C . SER A 1 26 ? 17.896 -5.634 -3.813 1.00 0.00 241 SER A C 20
ATOM 28696 O O . SER A 1 26 ? 17.991 -6.581 -3.032 1.00 0.00 241 SER A O 20
ATOM 28704 N N . THR A 1 27 ? 16.972 -4.686 -3.690 1.00 0.00 242 THR A N 20
ATOM 28705 C CA . THR A 1 27 ? 15.997 -4.704 -2.607 1.00 0.00 242 THR A CA 20
ATOM 28706 C C . THR A 1 27 ? 15.045 -5.887 -2.745 1.00 0.00 242 THR A C 20
ATOM 28707 O O . THR A 1 27 ? 14.586 -6.202 -3.843 1.00 0.00 242 THR A O 20
ATOM 28718 N N . SER A 1 28 ? 14.750 -6.537 -1.624 1.00 0.00 243 SER A N 20
ATOM 28719 C CA . SER A 1 28 ? 13.854 -7.688 -1.621 1.00 0.00 243 SER A CA 20
ATOM 28720 C C . SER A 1 28 ? 12.614 -7.408 -0.777 1.00 0.00 243 SER A C 20
ATOM 28721 O O . SER A 1 28 ? 12.587 -6.461 0.008 1.00 0.00 243 SER A O 20
ATOM 28729 N N . GLU A 1 29 ? 11.591 -8.240 -0.946 1.00 0.00 244 GLU A N 20
ATOM 28730 C CA . GLU A 1 29 ? 10.348 -8.082 -0.200 1.00 0.00 244 GLU A CA 20
ATOM 28731 C C . GLU A 1 29 ? 10.629 -7.797 1.273 1.00 0.00 244 GLU A C 20
ATOM 28732 O O . GLU A 1 29 ? 10.243 -6.754 1.798 1.00 0.00 244 GLU A O 20
ATOM 28744 N N . GLU A 1 30 ? 11.305 -8.733 1.932 1.00 0.00 245 GLU A N 20
ATOM 28745 C CA . GLU A 1 30 ? 11.636 -8.584 3.344 1.00 0.00 245 GLU A CA 20
ATOM 28746 C C . GLU A 1 30 ? 11.925 -7.125 3.683 1.00 0.00 245 GLU A C 20
ATOM 28747 O O . GLU A 1 30 ? 11.225 -6.514 4.490 1.00 0.00 245 GLU A O 20
ATOM 28759 N N . MET A 1 31 ? 12.962 -6.572 3.061 1.00 0.00 246 MET A N 20
ATOM 28760 C CA . MET A 1 31 ? 13.343 -5.185 3.297 1.00 0.00 246 MET A CA 20
ATOM 28761 C C . MET A 1 31 ? 12.110 -4.293 3.404 1.00 0.00 246 MET A C 20
ATOM 28762 O O . MET A 1 31 ? 11.914 -3.607 4.407 1.00 0.00 246 MET A O 20
ATOM 28776 N N . ILE A 1 32 ? 11.283 -4.307 2.364 1.00 0.00 247 ILE A N 20
ATOM 28777 C CA . ILE A 1 32 ? 10.070 -3.499 2.342 1.00 0.00 247 ILE A CA 20
ATOM 28778 C C . ILE A 1 32 ? 9.109 -3.921 3.449 1.00 0.00 247 ILE A C 20
ATOM 28779 O O . ILE A 1 32 ? 8.840 -3.156 4.374 1.00 0.00 247 ILE A O 20
ATOM 28795 N N . GLU A 1 33 ? 8.598 -5.144 3.348 1.00 0.00 248 GLU A N 20
ATOM 28796 C CA . GLU A 1 33 ? 7.668 -5.668 4.341 1.00 0.00 248 GLU A CA 20
ATOM 28797 C C . GLU A 1 33 ? 8.084 -5.249 5.749 1.00 0.00 248 GLU A C 20
ATOM 28798 O O . GLU A 1 33 ? 7.240 -5.008 6.612 1.00 0.00 248 GLU A O 20
ATOM 28810 N N . LYS A 1 34 ? 9.391 -5.165 5.973 1.00 0.00 249 LYS A N 20
ATOM 28811 C CA . LYS A 1 34 ? 9.921 -4.775 7.274 1.00 0.00 249 LYS A CA 20
ATOM 28812 C C . LYS A 1 34 ? 9.824 -3.265 7.471 1.00 0.00 249 LYS A C 20
ATOM 28813 O O . LYS A 1 34 ? 9.520 -2.792 8.565 1.00 0.00 249 LYS A O 20
ATOM 28832 N N . GLU A 1 35 ? 10.084 -2.516 6.404 1.00 0.00 250 GLU A N 20
ATOM 28833 C CA . GLU A 1 35 ? 10.025 -1.060 6.461 1.00 0.00 250 GLU A CA 20
ATOM 28834 C C . GLU A 1 35 ? 8.597 -0.583 6.707 1.00 0.00 250 GLU A C 20
ATOM 28835 O O . GLU A 1 35 ? 8.352 0.254 7.576 1.00 0.00 250 GLU A O 20
ATOM 28847 N N . PHE A 1 36 ? 7.658 -1.121 5.936 1.00 0.00 251 PHE A N 20
ATOM 28848 C CA . PHE A 1 36 ? 6.254 -0.749 6.069 1.00 0.00 251 PHE A CA 20
ATOM 28849 C C . PHE A 1 36 ? 5.690 -1.223 7.405 1.00 0.00 251 PHE A C 20
ATOM 28850 O O . PHE A 1 36 ? 4.951 -0.499 8.070 1.00 0.00 251 PHE A O 20
ATOM 28867 N N . ASN A 1 37 ? 6.045 -2.445 7.790 1.00 0.00 252 ASN A N 20
ATOM 28868 C CA . ASN A 1 37 ? 5.573 -3.017 9.046 1.00 0.00 252 ASN A CA 20
ATOM 28869 C C . ASN A 1 37 ? 6.053 -2.190 10.234 1.00 0.00 252 ASN A C 20
ATOM 28870 O O . ASN A 1 37 ? 5.308 -1.964 11.187 1.00 0.00 252 ASN A O 20
ATOM 28881 N N . ASN A 1 38 ? 7.302 -1.740 10.170 1.00 0.00 253 ASN A N 20
ATOM 28882 C CA . ASN A 1 38 ? 7.881 -0.937 11.241 1.00 0.00 253 ASN A CA 20
ATOM 28883 C C . ASN A 1 38 ? 6.885 0.107 11.738 1.00 0.00 253 ASN A C 20
ATOM 28884 O O . ASN A 1 38 ? 6.756 0.332 12.942 1.00 0.00 253 ASN A O 20
ATOM 28895 N N . ILE A 1 39 ? 6.184 0.739 10.804 1.00 0.00 254 ILE A N 20
ATOM 28896 C CA . ILE A 1 39 ? 5.199 1.757 11.147 1.00 0.00 254 ILE A CA 20
ATOM 28897 C C . ILE A 1 39 ? 4.160 1.211 12.120 1.00 0.00 254 ILE A C 20
ATOM 28898 O O . ILE A 1 39 ? 3.990 1.732 13.223 1.00 0.00 254 ILE A O 20
ATOM 28914 N N . LYS A 1 40 ? 3.467 0.155 11.706 1.00 0.00 255 LYS A N 20
ATOM 28915 C CA . LYS A 1 40 ? 2.446 -0.466 12.541 1.00 0.00 255 LYS A CA 20
ATOM 28916 C C . LYS A 1 40 ? 2.455 -1.982 12.374 1.00 0.00 255 LYS A C 20
ATOM 28917 O O . LYS A 1 40 ? 2.526 -2.508 11.263 1.00 0.00 255 LYS A O 20
ATOM 28936 N N . PRO A 1 41 ? 2.379 -2.703 13.503 1.00 0.00 256 PRO A N 20
ATOM 28937 C CA . PRO A 1 41 ? 2.374 -4.169 13.507 1.00 0.00 256 PRO A CA 20
ATOM 28938 C C . PRO A 1 41 ? 1.084 -4.746 12.935 1.00 0.00 256 PRO A C 20
ATOM 28939 O O . PRO A 1 41 ? -0.012 -4.308 13.283 1.00 0.00 256 PRO A O 20
ATOM 28950 N N . GLY A 1 42 ? 1.221 -5.734 12.055 1.00 0.00 257 GLY A N 20
ATOM 28951 C CA . GLY A 1 42 ? 0.058 -6.355 11.450 1.00 0.00 257 GLY A CA 20
ATOM 28952 C C . GLY A 1 42 ? -0.709 -5.402 10.555 1.00 0.00 257 GLY A C 20
ATOM 28953 O O . GLY A 1 42 ? -1.939 -5.412 10.536 1.00 0.00 257 GLY A O 20
ATOM 28957 N N . ALA A 1 43 ? 0.019 -4.574 9.813 1.00 0.00 258 ALA A N 20
ATOM 28958 C CA . ALA A 1 43 ? -0.600 -3.610 8.912 1.00 0.00 258 ALA A CA 20
ATOM 28959 C C . ALA A 1 43 ? -0.511 -4.076 7.463 1.00 0.00 258 ALA A C 20
ATOM 28960 O O . ALA A 1 43 ? -1.523 -4.180 6.770 1.00 0.00 258 ALA A O 20
ATOM 28967 N N . VAL A 1 44 ? 0.708 -4.356 7.011 1.00 0.00 259 VAL A N 20
ATOM 28968 C CA . VAL A 1 44 ? 0.930 -4.811 5.644 1.00 0.00 259 VAL A CA 20
ATOM 28969 C C . VAL A 1 44 ? 0.383 -6.220 5.439 1.00 0.00 259 VAL A C 20
ATOM 28970 O O . VAL A 1 44 ? 0.870 -7.178 6.038 1.00 0.00 259 VAL A O 20
ATOM 28983 N N . GLU A 1 45 ? -0.631 -6.337 4.587 1.00 0.00 260 GLU A N 20
ATOM 28984 C CA . GLU A 1 45 ? -1.244 -7.629 4.303 1.00 0.00 260 GLU A CA 20
ATOM 28985 C C . GLU A 1 45 ? -0.339 -8.477 3.414 1.00 0.00 260 GLU A C 20
ATOM 28986 O O . GLU A 1 45 ? 0.018 -9.601 3.765 1.00 0.00 260 GLU A O 20
ATOM 28998 N N . ARG A 1 46 ? 0.028 -7.929 2.260 1.00 0.00 261 ARG A N 20
ATOM 28999 C CA . ARG A 1 46 ? 0.889 -8.634 1.319 1.00 0.00 261 ARG A CA 20
ATOM 29000 C C . ARG A 1 46 ? 1.725 -7.651 0.505 1.00 0.00 261 ARG A C 20
ATOM 29001 O O . ARG A 1 46 ? 1.263 -6.563 0.161 1.00 0.00 261 ARG A O 20
ATOM 29022 N N . VAL A 1 47 ? 2.960 -8.041 0.202 1.00 0.00 262 VAL A N 20
ATOM 29023 C CA . VAL A 1 47 ? 3.860 -7.195 -0.572 1.00 0.00 262 VAL A CA 20
ATOM 29024 C C . VAL A 1 47 ? 4.324 -7.902 -1.841 1.00 0.00 262 VAL A C 20
ATOM 29025 O O . VAL A 1 47 ? 4.955 -8.958 -1.782 1.00 0.00 262 VAL A O 20
ATOM 29038 N N . LYS A 1 48 ? 4.009 -7.312 -2.989 1.00 0.00 263 LYS A N 20
ATOM 29039 C CA . LYS A 1 48 ? 4.394 -7.883 -4.274 1.00 0.00 263 LYS A CA 20
ATOM 29040 C C . LYS A 1 48 ? 5.543 -7.095 -4.896 1.00 0.00 263 LYS A C 20
ATOM 29041 O O . LYS A 1 48 ? 5.362 -5.964 -5.347 1.00 0.00 263 LYS A O 20
ATOM 29060 N N . LYS A 1 49 ? 6.725 -7.701 -4.918 1.00 0.00 264 LYS A N 20
ATOM 29061 C CA . LYS A 1 49 ? 7.904 -7.059 -5.488 1.00 0.00 264 LYS A CA 20
ATOM 29062 C C . LYS A 1 49 ? 7.896 -7.158 -7.010 1.00 0.00 264 LYS A C 20
ATOM 29063 O O . LYS A 1 49 ? 7.470 -8.168 -7.573 1.00 0.00 264 LYS A O 20
ATOM 29082 N N . ILE A 1 50 ? 8.370 -6.107 -7.670 1.00 0.00 265 ILE A N 20
ATOM 29083 C CA . ILE A 1 50 ? 8.419 -6.078 -9.126 1.00 0.00 265 ILE A CA 20
ATOM 29084 C C . ILE A 1 50 ? 9.754 -5.531 -9.620 1.00 0.00 265 ILE A C 20
ATOM 29085 O O . ILE A 1 50 ? 10.572 -5.057 -8.832 1.00 0.00 265 ILE A O 20
ATOM 29101 N N . ARG A 1 51 ? 9.966 -5.598 -10.931 1.00 0.00 266 ARG A N 20
ATOM 29102 C CA . ARG A 1 51 ? 11.201 -5.108 -11.531 1.00 0.00 266 ARG A CA 20
ATOM 29103 C C . ARG A 1 51 ? 11.777 -3.950 -10.721 1.00 0.00 266 ARG A C 20
ATOM 29104 O O . ARG A 1 51 ? 12.788 -4.102 -10.035 1.00 0.00 266 ARG A O 20
ATOM 29125 N N . ASP A 1 52 ? 11.127 -2.795 -10.806 1.00 0.00 267 ASP A N 20
ATOM 29126 C CA . ASP A 1 52 ? 11.574 -1.611 -10.082 1.00 0.00 267 ASP A CA 20
ATOM 29127 C C . ASP A 1 52 ? 10.430 -1.003 -9.276 1.00 0.00 267 ASP A C 20
ATOM 29128 O O . ASP A 1 52 ? 10.474 0.169 -8.903 1.00 0.00 267 ASP A O 20
ATOM 29137 N N . TYR A 1 53 ? 9.407 -1.808 -9.011 1.00 0.00 268 TYR A N 20
ATOM 29138 C CA . TYR A 1 53 ? 8.250 -1.349 -8.252 1.00 0.00 268 TYR A CA 20
ATOM 29139 C C . TYR A 1 53 ? 7.645 -2.489 -7.438 1.00 0.00 268 TYR A C 20
ATOM 29140 O O . TYR A 1 53 ? 8.050 -3.643 -7.570 1.00 0.00 268 TYR A O 20
ATOM 29158 N N . ALA A 1 54 ? 6.672 -2.155 -6.597 1.00 0.00 269 ALA A N 20
ATOM 29159 C CA . ALA A 1 54 ? 6.009 -3.149 -5.763 1.00 0.00 269 ALA A CA 20
ATOM 29160 C C . ALA A 1 54 ? 4.665 -2.634 -5.258 1.00 0.00 269 ALA A C 20
ATOM 29161 O O . ALA A 1 54 ? 4.397 -1.433 -5.293 1.00 0.00 269 ALA A O 20
ATOM 29168 N N . PHE A 1 55 ? 3.823 -3.549 -4.790 1.00 0.00 270 PHE A N 20
ATOM 29169 C CA . PHE A 1 55 ? 2.506 -3.187 -4.279 1.00 0.00 270 PHE A CA 20
ATOM 29170 C C . PHE A 1 55 ? 2.333 -3.660 -2.839 1.00 0.00 270 PHE A C 20
ATOM 29171 O O . PHE A 1 55 ? 2.700 -4.783 -2.493 1.00 0.00 270 PHE A O 20
ATOM 29188 N N . VAL A 1 56 ? 1.770 -2.793 -2.002 1.00 0.00 271 VAL A N 20
ATOM 29189 C CA . VAL A 1 56 ? 1.547 -3.121 -0.599 1.00 0.00 271 VAL A CA 20
ATOM 29190 C C . VAL A 1 56 ? 0.075 -2.977 -0.229 1.00 0.00 271 VAL A C 20
ATOM 29191 O O . VAL A 1 56 ? -0.546 -1.947 -0.495 1.00 0.00 271 VAL A O 20
ATOM 29204 N N . HIS A 1 57 ? -0.479 -4.016 0.388 1.00 0.00 272 HIS A N 20
ATOM 29205 C CA . HIS A 1 57 ? -1.879 -4.006 0.796 1.00 0.00 272 HIS A CA 20
ATOM 29206 C C . HIS A 1 57 ? -2.006 -3.747 2.295 1.00 0.00 272 HIS A C 20
ATOM 29207 O O . HIS A 1 57 ? -1.058 -3.953 3.053 1.00 0.00 272 HIS A O 20
ATOM 29221 N N . PHE A 1 58 ? -3.183 -3.295 2.714 1.00 0.00 273 PHE A N 20
ATOM 29222 C CA . PHE A 1 58 ? -3.433 -3.006 4.122 1.00 0.00 273 PHE A CA 20
ATOM 29223 C C . PHE A 1 58 ? -4.806 -3.519 4.546 1.00 0.00 273 PHE A C 20
ATOM 29224 O O . PHE A 1 58 ? -5.533 -4.113 3.749 1.00 0.00 273 PHE A O 20
ATOM 29241 N N . SER A 1 59 ? -5.155 -3.285 5.808 1.00 0.00 274 SER A N 20
ATOM 29242 C CA . SER A 1 59 ? -6.438 -3.727 6.341 1.00 0.00 274 SER A CA 20
ATOM 29243 C C . SER A 1 59 ? -7.448 -2.584 6.342 1.00 0.00 274 SER A C 20
ATOM 29244 O O . SER A 1 59 ? -8.654 -2.806 6.246 1.00 0.00 274 SER A O 20
ATOM 29252 N N . ASN A 1 60 ? -6.945 -1.358 6.452 1.00 0.00 275 ASN A N 20
ATOM 29253 C CA . ASN A 1 60 ? -7.802 -0.179 6.467 1.00 0.00 275 ASN A CA 20
ATOM 29254 C C . ASN A 1 60 ? -7.116 1.001 5.785 1.00 0.00 275 ASN A C 20
ATOM 29255 O O . ASN A 1 60 ? -5.893 1.136 5.838 1.00 0.00 275 ASN A O 20
ATOM 29266 N N . ARG A 1 61 ? -7.911 1.854 5.147 1.00 0.00 276 ARG A N 20
ATOM 29267 C CA . ARG A 1 61 ? -7.380 3.022 4.456 1.00 0.00 276 ARG A CA 20
ATOM 29268 C C . ARG A 1 61 ? -6.446 3.815 5.365 1.00 0.00 276 ARG A C 20
ATOM 29269 O O . ARG A 1 61 ? -5.260 3.966 5.071 1.00 0.00 276 ARG A O 20
ATOM 29290 N N . GLU A 1 62 ? -6.989 4.318 6.469 1.00 0.00 277 GLU A N 20
ATOM 29291 C CA . GLU A 1 62 ? -6.203 5.096 7.420 1.00 0.00 277 GLU A CA 20
ATOM 29292 C C . GLU A 1 62 ? -4.787 4.540 7.538 1.00 0.00 277 GLU A C 20
ATOM 29293 O O . GLU A 1 62 ? -3.807 5.278 7.426 1.00 0.00 277 GLU A O 20
ATOM 29305 N N . ASP A 1 63 ? -4.686 3.236 7.766 1.00 0.00 278 ASP A N 20
ATOM 29306 C CA . ASP A 1 63 ? -3.391 2.580 7.899 1.00 0.00 278 ASP A CA 20
ATOM 29307 C C . ASP A 1 63 ? -2.523 2.835 6.670 1.00 0.00 278 ASP A C 20
ATOM 29308 O O . ASP A 1 63 ? -1.420 3.368 6.778 1.00 0.00 278 ASP A O 20
ATOM 29317 N N . ALA A 1 64 ? -3.031 2.450 5.504 1.00 0.00 279 ALA A N 20
ATOM 29318 C CA . ALA A 1 64 ? -2.303 2.638 4.255 1.00 0.00 279 ALA A CA 20
ATOM 29319 C C . ALA A 1 64 ? -1.903 4.097 4.067 1.00 0.00 279 ALA A C 20
ATOM 29320 O O . ALA A 1 64 ? -0.818 4.394 3.567 1.00 0.00 279 ALA A O 20
ATOM 29327 N N . VAL A 1 65 ? -2.786 5.005 4.471 1.00 0.00 280 VAL A N 20
ATOM 29328 C CA . VAL A 1 65 ? -2.524 6.434 4.348 1.00 0.00 280 VAL A CA 20
ATOM 29329 C C . VAL A 1 65 ? -1.364 6.860 5.241 1.00 0.00 280 VAL A C 20
ATOM 29330 O O . VAL A 1 65 ? -0.460 7.570 4.804 1.00 0.00 280 VAL A O 20
ATOM 29343 N N . GLU A 1 66 ? -1.398 6.419 6.495 1.00 0.00 281 GLU A N 20
ATOM 29344 C CA . GLU A 1 66 ? -0.349 6.755 7.451 1.00 0.00 281 GLU A CA 20
ATOM 29345 C C . GLU A 1 66 ? 1.007 6.247 6.971 1.00 0.00 281 GLU A C 20
ATOM 29346 O O . GLU A 1 66 ? 1.986 6.993 6.938 1.00 0.00 281 GLU A O 20
ATOM 29358 N N . ALA A 1 67 ? 1.057 4.972 6.599 1.00 0.00 282 ALA A N 20
ATOM 29359 C CA . ALA A 1 67 ? 2.292 4.364 6.120 1.00 0.00 282 ALA A CA 20
ATOM 29360 C C . ALA A 1 67 ? 2.753 5.011 4.818 1.00 0.00 282 ALA A C 20
ATOM 29361 O O . ALA A 1 67 ? 3.943 5.010 4.502 1.00 0.00 282 ALA A O 20
ATOM 29368 N N . MET A 1 68 ? 1.805 5.561 4.068 1.00 0.00 283 MET A N 20
ATOM 29369 C CA . MET A 1 68 ? 2.115 6.212 2.800 1.00 0.00 283 MET A CA 20
ATOM 29370 C C . MET A 1 68 ? 2.998 7.436 3.020 1.00 0.00 283 MET A C 20
ATOM 29371 O O . MET A 1 68 ? 4.163 7.454 2.621 1.00 0.00 283 MET A O 20
ATOM 29385 N N . LYS A 1 69 ? 2.436 8.459 3.655 1.00 0.00 284 LYS A N 20
ATOM 29386 C CA . LYS A 1 69 ? 3.172 9.687 3.929 1.00 0.00 284 LYS A CA 20
ATOM 29387 C C . LYS A 1 69 ? 4.400 9.406 4.790 1.00 0.00 284 LYS A C 20
ATOM 29388 O O . LYS A 1 69 ? 5.404 10.112 4.704 1.00 0.00 284 LYS A O 20
ATOM 29407 N N . ALA A 1 70 ? 4.312 8.370 5.618 1.00 0.00 285 ALA A N 20
ATOM 29408 C CA . ALA A 1 70 ? 5.417 7.994 6.491 1.00 0.00 285 ALA A CA 20
ATOM 29409 C C . ALA A 1 70 ? 6.688 7.738 5.688 1.00 0.00 285 ALA A C 20
ATOM 29410 O O . ALA A 1 70 ? 7.728 8.347 5.943 1.00 0.00 285 ALA A O 20
ATOM 29417 N N . LEU A 1 71 ? 6.599 6.835 4.719 1.00 0.00 286 LEU A N 20
ATOM 29418 C CA . LEU A 1 71 ? 7.743 6.498 3.879 1.00 0.00 286 LEU A CA 20
ATOM 29419 C C . LEU A 1 71 ? 7.918 7.522 2.762 1.00 0.00 286 LEU A C 20
ATOM 29420 O O . LEU A 1 71 ? 9.035 7.781 2.315 1.00 0.00 286 LEU A O 20
ATOM 29436 N N . ASN A 1 72 ? 6.808 8.102 2.318 1.00 0.00 287 ASN A N 20
ATOM 29437 C CA . ASN A 1 72 ? 6.840 9.099 1.254 1.00 0.00 287 ASN A CA 20
ATOM 29438 C C . ASN A 1 72 ? 8.030 10.038 1.425 1.00 0.00 287 ASN A C 20
ATOM 29439 O O . ASN A 1 72 ? 8.020 10.921 2.282 1.00 0.00 287 ASN A O 20
ATOM 29450 N N . GLY A 1 73 ? 9.055 9.842 0.600 1.00 0.00 288 GLY A N 20
ATOM 29451 C CA . GLY A 1 73 ? 10.238 10.678 0.675 1.00 0.00 288 GLY A CA 20
ATOM 29452 C C . GLY A 1 73 ? 11.415 9.963 1.309 1.00 0.00 288 GLY A C 20
ATOM 29453 O O . GLY A 1 73 ? 12.351 10.600 1.792 1.00 0.00 288 GLY A O 20
ATOM 29457 N N . LYS A 1 74 ? 11.367 8.636 1.310 1.00 0.00 289 LYS A N 20
ATOM 29458 C CA . LYS A 1 74 ? 12.437 7.832 1.889 1.00 0.00 289 LYS A CA 20
ATOM 29459 C C . LYS A 1 74 ? 13.403 7.352 0.810 1.00 0.00 289 LYS A C 20
ATOM 29460 O O . LYS A 1 74 ? 13.034 7.231 -0.358 1.00 0.00 289 LYS A O 20
ATOM 29479 N N . VAL A 1 75 ? 14.640 7.077 1.210 1.00 0.00 290 VAL A N 20
ATOM 29480 C CA . VAL A 1 75 ? 15.658 6.607 0.277 1.00 0.00 290 VAL A CA 20
ATOM 29481 C C . VAL A 1 75 ? 16.218 5.257 0.710 1.00 0.00 290 VAL A C 20
ATOM 29482 O O . VAL A 1 75 ? 17.098 5.184 1.569 1.00 0.00 290 VAL A O 20
ATOM 29495 N N . LEU A 1 76 ? 15.704 4.189 0.110 1.00 0.00 291 LEU A N 20
ATOM 29496 C CA . LEU A 1 76 ? 16.154 2.840 0.432 1.00 0.00 291 LEU A CA 20
ATOM 29497 C C . LEU A 1 76 ? 17.242 2.383 -0.534 1.00 0.00 291 LEU A C 20
ATOM 29498 O O . LEU A 1 76 ? 17.309 2.845 -1.673 1.00 0.00 291 LEU A O 20
ATOM 29514 N N . ASP A 1 77 ? 18.091 1.471 -0.073 1.00 0.00 292 ASP A N 20
ATOM 29515 C CA . ASP A 1 77 ? 19.175 0.949 -0.897 1.00 0.00 292 ASP A CA 20
ATOM 29516 C C . ASP A 1 77 ? 19.848 2.069 -1.683 1.00 0.00 292 ASP A C 20
ATOM 29517 O O . ASP A 1 77 ? 20.412 1.839 -2.752 1.00 0.00 292 ASP A O 20
ATOM 29526 N N . GLY A 1 78 ? 19.783 3.284 -1.147 1.00 0.00 293 GLY A N 20
ATOM 29527 C CA . GLY A 1 78 ? 20.389 4.422 -1.812 1.00 0.00 293 GLY A CA 20
ATOM 29528 C C . GLY A 1 78 ? 19.606 4.865 -3.032 1.00 0.00 293 GLY A C 20
ATOM 29529 O O . GLY A 1 78 ? 20.189 5.247 -4.047 1.00 0.00 293 GLY A O 20
ATOM 29533 N N . SER A 1 79 ? 18.282 4.813 -2.934 1.00 0.00 294 SER A N 20
ATOM 29534 C CA . SER A 1 79 ? 17.417 5.207 -4.040 1.00 0.00 294 SER A CA 20
ATOM 29535 C C . SER A 1 79 ? 16.130 5.844 -3.523 1.00 0.00 294 SER A C 20
ATOM 29536 O O . SER A 1 79 ? 15.485 5.341 -2.603 1.00 0.00 294 SER A O 20
ATOM 29544 N N . PRO A 1 80 ? 15.748 6.978 -4.129 1.00 0.00 295 PRO A N 20
ATOM 29545 C CA . PRO A 1 80 ? 14.535 7.708 -3.749 1.00 0.00 295 PRO A CA 20
ATOM 29546 C C . PRO A 1 80 ? 13.263 6.959 -4.131 1.00 0.00 295 PRO A C 20
ATOM 29547 O O . PRO A 1 80 ? 12.859 6.955 -5.294 1.00 0.00 295 PRO A O 20
ATOM 29558 N N . ILE A 1 81 ? 12.636 6.326 -3.145 1.00 0.00 296 ILE A N 20
ATOM 29559 C CA . ILE A 1 81 ? 11.408 5.575 -3.378 1.00 0.00 296 ILE A CA 20
ATOM 29560 C C . ILE A 1 81 ? 10.180 6.464 -3.214 1.00 0.00 296 ILE A C 20
ATOM 29561 O O . ILE A 1 81 ? 10.182 7.399 -2.414 1.00 0.00 296 ILE A O 20
ATOM 29577 N N . GLU A 1 82 ? 9.133 6.165 -3.977 1.00 0.00 297 GLU A N 20
ATOM 29578 C CA . GLU A 1 82 ? 7.898 6.937 -3.914 1.00 0.00 297 GLU A CA 20
ATOM 29579 C C . GLU A 1 82 ? 6.715 6.042 -3.554 1.00 0.00 297 GLU A C 20
ATOM 29580 O O . GLU A 1 82 ? 6.572 4.940 -4.083 1.00 0.00 297 GLU A O 20
ATOM 29592 N N . VAL A 1 83 ? 5.869 6.526 -2.650 1.00 0.00 298 VAL A N 20
ATOM 29593 C CA . VAL A 1 83 ? 4.698 5.772 -2.218 1.00 0.00 298 VAL A CA 20
ATOM 29594 C C . VAL A 1 83 ? 3.412 6.525 -2.536 1.00 0.00 298 VAL A C 20
ATOM 29595 O O . VAL A 1 83 ? 3.213 7.655 -2.087 1.00 0.00 298 VAL A O 20
ATOM 29608 N N . THR A 1 84 ? 2.537 5.892 -3.312 1.00 0.00 299 THR A N 20
ATOM 29609 C CA . THR A 1 84 ? 1.269 6.503 -3.690 1.00 0.00 299 THR A CA 20
ATOM 29610 C C . THR A 1 84 ? 0.137 5.483 -3.658 1.00 0.00 299 THR A C 20
ATOM 29611 O O . THR A 1 84 ? 0.375 4.279 -3.554 1.00 0.00 299 THR A O 20
ATOM 29622 N N . LEU A 1 85 ? -1.095 5.971 -3.749 1.00 0.00 300 LEU A N 20
ATOM 29623 C CA . LEU A 1 85 ? -2.266 5.101 -3.731 1.00 0.00 300 LEU A CA 20
ATOM 29624 C C . LEU A 1 85 ? -2.597 4.604 -5.135 1.00 0.00 300 LEU A C 20
ATOM 29625 O O . LEU A 1 85 ? -3.178 5.331 -5.941 1.00 0.00 300 LEU A O 20
ATOM 29641 N N . ALA A 1 86 ? -2.225 3.361 -5.421 1.00 0.00 301 ALA A N 20
ATOM 29642 C CA . ALA A 1 86 ? -2.486 2.766 -6.726 1.00 0.00 301 ALA A CA 20
ATOM 29643 C C . ALA A 1 86 ? -3.984 2.631 -6.977 1.00 0.00 301 ALA A C 20
ATOM 29644 O O . ALA A 1 86 ? -4.788 2.676 -6.046 1.00 0.00 301 ALA A O 20
ATOM 29651 N N . LYS A 1 87 ? -4.354 2.465 -8.243 1.00 0.00 302 LYS A N 20
ATOM 29652 C CA . LYS A 1 87 ? -5.755 2.323 -8.619 1.00 0.00 302 LYS A CA 20
ATOM 29653 C C . LYS A 1 87 ? -6.115 0.856 -8.832 1.00 0.00 302 LYS A C 20
ATOM 29654 O O . LYS A 1 87 ? -5.328 0.069 -9.359 1.00 0.00 302 LYS A O 20
ATOM 29673 N N . PRO A 1 88 ? -7.333 0.478 -8.415 1.00 0.00 303 PRO A N 20
ATOM 29674 C CA . PRO A 1 88 ? -7.825 -0.896 -8.553 1.00 0.00 303 PRO A CA 20
ATOM 29675 C C . PRO A 1 88 ? -8.097 -1.272 -10.005 1.00 0.00 303 PRO A C 20
ATOM 29676 O O . PRO A 1 88 ? -8.587 -0.457 -10.786 1.00 0.00 303 PRO A O 20
ATOM 29687 N N . VAL A 1 89 ? -7.777 -2.512 -10.361 1.00 0.00 304 VAL A N 20
ATOM 29688 C CA . VAL A 1 89 ? -7.989 -2.997 -11.719 1.00 0.00 304 VAL A CA 20
ATOM 29689 C C . VAL A 1 89 ? -9.444 -3.393 -11.941 1.00 0.00 304 VAL A C 20
ATOM 29690 O O . VAL A 1 89 ? -10.082 -3.970 -11.059 1.00 0.00 304 VAL A O 20
ATOM 29703 N N . ASP A 1 90 ? -9.964 -3.081 -13.123 1.00 0.00 305 ASP A N 20
ATOM 29704 C CA . ASP A 1 90 ? -11.344 -3.406 -13.462 1.00 0.00 305 ASP A CA 20
ATOM 29705 C C . ASP A 1 90 ? -11.403 -4.326 -14.678 1.00 0.00 305 ASP A C 20
ATOM 29706 O O . ASP A 1 90 ? -10.383 -4.611 -15.304 1.00 0.00 305 ASP A O 20
ATOM 29715 N N . LYS A 1 91 ? -12.605 -4.787 -15.006 1.00 0.00 306 LYS A N 20
ATOM 29716 C CA . LYS A 1 91 ? -12.799 -5.674 -16.147 1.00 0.00 306 LYS A CA 20
ATOM 29717 C C . LYS A 1 91 ? -14.282 -5.828 -16.471 1.00 0.00 306 LYS A C 20
ATOM 29718 O O . LYS A 1 91 ? -15.077 -6.216 -15.615 1.00 0.00 306 LYS A O 20
ATOM 29737 N N . ASP A 1 92 ? -14.646 -5.522 -17.711 1.00 0.00 307 ASP A N 20
ATOM 29738 C CA . ASP A 1 92 ? -16.033 -5.629 -18.149 1.00 0.00 307 ASP A CA 20
ATOM 29739 C C . ASP A 1 92 ? -16.491 -7.084 -18.155 1.00 0.00 307 ASP A C 20
ATOM 29740 O O . ASP A 1 92 ? -16.519 -7.732 -19.201 1.00 0.00 307 ASP A O 20
ATOM 29749 N N . SER A 1 93 ? -16.848 -7.592 -16.980 1.00 0.00 308 SER A N 20
ATOM 29750 C CA . SER A 1 93 ? -17.300 -8.972 -16.849 1.00 0.00 308 SER A CA 20
ATOM 29751 C C . SER A 1 93 ? -18.823 -9.048 -16.855 1.00 0.00 308 SER A C 20
ATOM 29752 O O . SER A 1 93 ? -19.501 -8.183 -16.302 1.00 0.00 308 SER A O 20
ATOM 29760 N N . SER A 1 94 ? -19.355 -10.090 -17.486 1.00 0.00 309 SER A N 20
ATOM 29761 C CA . SER A 1 94 ? -20.799 -10.279 -17.569 1.00 0.00 309 SER A CA 20
ATOM 29762 C C . SER A 1 94 ? -21.232 -11.509 -16.777 1.00 0.00 309 SER A C 20
ATOM 29763 O O . SER A 1 94 ? -20.839 -12.632 -17.089 1.00 0.00 309 SER A O 20
ATOM 29771 N N . GLY A 1 95 ? -22.046 -11.288 -15.750 1.00 0.00 310 GLY A N 20
ATOM 29772 C CA . GLY A 1 95 ? -22.520 -12.386 -14.929 1.00 0.00 310 GLY A CA 20
ATOM 29773 C C . GLY A 1 95 ? -24.027 -12.375 -14.758 1.00 0.00 310 GLY A C 20
ATOM 29774 O O . GLY A 1 95 ? -24.661 -11.320 -14.720 1.00 0.00 310 GLY A O 20
ATOM 29778 N N . PRO A 1 96 ? -24.623 -13.572 -14.654 1.00 0.00 311 PRO A N 20
ATOM 29779 C CA . PRO A 1 96 ? -26.072 -13.722 -14.486 1.00 0.00 311 PRO A CA 20
ATOM 29780 C C . PRO A 1 96 ? -26.548 -13.256 -13.115 1.00 0.00 311 PRO A C 20
ATOM 29781 O O . PRO A 1 96 ? -26.227 -13.865 -12.095 1.00 0.00 311 PRO A O 20
ATOM 29792 N N . SER A 1 97 ? -27.316 -12.171 -13.098 1.00 0.00 312 SER A N 20
ATOM 29793 C CA . SER A 1 97 ? -27.834 -11.621 -11.851 1.00 0.00 312 SER A CA 20
ATOM 29794 C C . SER A 1 97 ? -29.355 -11.732 -11.798 1.00 0.00 312 SER A C 20
ATOM 29795 O O . SER A 1 97 ? -30.068 -10.964 -12.444 1.00 0.00 312 SER A O 20
ATOM 29803 N N . SER A 1 98 ? -29.845 -12.695 -11.024 1.00 0.00 313 SER A N 20
ATOM 29804 C CA . SER A 1 98 ? -31.281 -12.912 -10.888 1.00 0.00 313 SER A CA 20
ATOM 29805 C C . SER A 1 98 ? -31.907 -11.850 -9.989 1.00 0.00 313 SER A C 20
ATOM 29806 O O . SER A 1 98 ? -31.261 -11.329 -9.081 1.00 0.00 313 SER A O 20
ATOM 29814 N N . GLY A 1 99 ? -33.173 -11.535 -10.250 1.00 0.00 314 GLY A N 20
ATOM 29815 C CA . GLY A 1 99 ? -33.867 -10.537 -9.457 1.00 0.00 314 GLY A CA 20
ATOM 29816 C C . GLY A 1 99 ? -33.692 -9.135 -10.007 1.00 0.00 314 GLY A C 20
ATOM 29817 O O . GLY A 1 99 ? -33.239 -8.236 -9.299 1.00 0.00 314 GLY A O 20
#

Nearest PDB structures (foldseek):
  2cpd-assembly1_A  TM=8.427E-01  e=3.122E-19  Homo sapiens
  2dnp-assembly1_A  TM=7.386E-01  e=1.195E-07  Homo sapiens
  3sde-assembly1_B  TM=8.869E-01  e=7.536E-06  Homo sapiens
  2rs8-assembly1_A  TM=6.759E-01  e=3.979E-07  Mus musculus
  1wf2-assembly1_A  TM=6.812E-01  e=2.765E-06  Homo sapiens

Radius of gyration: 16.79 Å; Cα contacts (8 Å, |Δi|>4): 135; chains: 1; bounding box: 55×19×42 Å

InterPro domains:
  IPR000504 RNA recognition motif domain [PF00076] (58-125)
  IPR000504 RNA recognition motif domain [PF00076] (138-199)
  IPR000504 RNA recognition motif domain [PF00076] (233-296)
  IPR000504 RNA recognition motif domain [PS50102] (56-134)
  IPR000504 RNA recognition motif domain [PS50102] (136-218)
  IPR000504 RNA recognition motif domain [PS50102] (231-303)
  IPR000504 RNA recognition motif domain [SM00360] (57-130)
  IPR000504 RNA recognition motif domain [SM00360] (137-214)
  IPR000504 RNA recognition motif domain [SM00360] (232-299)
  IPR006535 HnRNP R/Q splicing factor [TIGR01648] (3-594)
  IPR012677 Nucleotide-binding alpha-beta plait domain superfamily [G3DSA:3.30.70.330] (25-135)
  IPR012677 Nucleotide-binding alpha-beta plait domain superfamily [G3DSA:3.30.70.330] (136-217)
  IPR012677 Nucleotide-binding alpha-beta plait domain superfamily [G3DSA:3.30.70.330] (230-304)
  IPR034538 ACF, RNA recognition motif 1 [cd12486] (55-132)
  IPR035979 RNA-binding domain superfamily [SSF54928] (26-130)
  IPR035979 RNA-binding domain superfamily [SSF54928] (136-223)
  IPR035979 RNA-binding domain superfamily [SSF54928] (223-326)
  IPR044461 A1CF, double-stranded RNA binding domain [cd19900] (445-525)